Protein 7ZPF (pdb70)

Organism: Photobacterium damsela subsp. piscicida (NCBI:txid38294)

B-factor: mean 65.95, std 24.13, range [8.03, 152.13]

Radius of gyration: 42.44 Å; Cα contacts (8 Å, |Δi|>4): 3590; chains: 4; bounding box: 117×105×103 Å

Sequence (1810 aa):
NNDKPDASDDKYADYVVRLGSEHPLNHTQIIELSSAVSRAVLLSYPNIIDRYTAAATEYTVIDALFHSPTFRHIVSFGLHNQQENLGHIRYTNEYEINNNREDEFSLVSEVSYDDIKSSNAQQVPLVAFYEAREDRATGTPIVNMGVAPSLFSGRYSWWQEALIHEIVHHVTGSSDTHEENKQGPTEILAQMVAAELHWAIPTFKGYSDPARVEAIQERDFHSLLNMFQRHGSELGFLFTRLATIAKGKKASPDFGTLTSFCSEGISSFPKYPDHDDDFNGGGAFFLPSVECTFDVLNRIEPVDDSIKFEGGNLLIKNDFKNLNLRVAQLSFLNAKKGSGFYRKNWDSWKSWYQAYSPYGITFNDGSFSIGFSSRKHINDNTKDDNFVKLNYAGQMFFDKNKRPVALVITEPLNAGAGWSYIYKDGKWHYEAQDDWDQRLFKDSTLSLDPHAPQFINLEHHHHHKPDASDDKYADYVVRLGSEHPLNHTQIIELSSAVSRAVLLSYPNIIDRYTAAATEYTVIDALFHSPTFRHIVSFGLHNQQENLGHIRYTNEYEINNNREDEFSLVSEVSYDDIKSSNAQQVPLVAFYEAREDRATGTPIVNMGVAPSLFSGRYSWWQEALIHEIVHHVTGSSDTHEENKQGPTEILAQMVAAELHWAIPTFKGYSDPARVEAIQERDFHSLLNMFQRHGSELGFLFTRLATIAKGKKASPDFGTLTSFCSEGISSFPKYPDHDDDFNGGGAFFLVECTFDVLNRIEPVDDSIKFEGGNLLIKNDFKNLNLRVAQLSFLNAKKGSGFYRKNWDSWKSWYQASPYGITFNDGSFSIGFSSRKHINDNTKDDNFVKLNYAGQMFFDKNKRPVALVITEPWSYIYKDGKWHYEAQDDWDQRLFKDSTLSLDPHAPQFINLEHHHHHKPDASDDKYADYVVRLGSEHPLNHTQIIELSSAVSRAVLLSYPNIIDRYTAAATEYTVIDALFHSPTFRHIVSFGLHNQQENLGHIRYTNEYEINNNREDEFSLVSEVSYDDIKSSNAQQVPLVAFYEAREDRATGTPIVNMGVAPSLFSGRYSWWQEALIHEIVHHVTGSSDTHEENKQGPTEILAQMVAAELHWAIPTFKGYSDPARVEAIQERDFHSLLNMFQRHGSELGFLFTRLATIAKGKKASPDFGTLTSFCSEGISSFPKYPDHDFNGGGAFFLVECTFDVLNRIEPVDDSIKFEGGNLLIKNDFKNLNLRVAQLSFLNAKKGSGFYRKNWDSWKSWPYGITFNDGSFSIGFSSRKHINDNTKDDNFVKLNAGQMFFDKNKRPVALVITEGWSYIYKDGKWHYEAQDDWDQRLFKDSTLSLDPHAPQFINLEHHHHHDKPDASDDKYADYVVRLGSEHPLNHTQIIELSSAVSRAVLLSYPNIIDRYTAAATEYTVIDALFHSPTFRHIVSFGLHNQQENLGHIRYTNEYEINNNREDEFSLVSEVSYDDIKSSNAQQVPLVAFYEAREDRATGTPIVNMGVAPSLFSGRYSWWQEALIHEIVHHVTGSSDTHEENKQGPTEILAQMVAAELHWAIPTFKGYSDPARVEAIQERDFHSLLNMFQRHGSELGFLFTRLATIAKGKKASPDFGTLTSFCSEGISSFPKYPDHDDDFNGGGAFFLECTFDVLNRIEPVDDSIKFEGGNLLIKNDFKNLNLRVAQLSFLNAKKGSGFYRKNWDSWKSWYQASPYGITFNDGSFSIGFSSRKHINDNTKDDNFVKLAGQMFFDKNKRPVALVITEPSYIYKDGKWHYEAQDDWDQRLFKDSTLSLDPHAPQFINLEHHHHH

InterPro domains:
  IPR025208 NFkB-p65-degrading zinc protease [PF13678] (22-270)

Secondary structure (DSSP, 8-state):
------TT-TTHHHHHHHHHTTS---HHHHHHHHHHHHHHHHTTGGGSS-HHHHHHHHHHHHHHHHH-HHHHHHHHHHHHTTS--GGG-EEE--EEE-GGGTTT-SSGGG--HHHHHT--TTT-SEEE--EEEE-TTT--EEEE-PPPPPTTSS-HHHHHHHHHHHHHHHHT------STT---HHHHHHHHHHHHTT------SSTT-HHHHHHHHHHHHHHHHHHHHHTSS-HHHHHHHHHHHHTT----TT-TT--THHHH-GGGSPPPPP--TT-----SSEE---EE-S--SGGG-B--TTEE-TTSPBPBHHHHHHTT-HHHHHHHHHHHHTTEEEE-S-SSHHHHHH----EEEE-TTS-EEEEE-HHHH--TTTTTSHHHH----EEEEE-TTS-EEEEEEE-SS----EEEEEEETTEEEE--STTHHHHHSTT--S-S-TTSPEE-SSGGGGT-/---TTSTTHHHHHHHHHTTS---HHHHHHHHHHHHHHHHTTGGG-S-HHHHHHHHHHHHHHHHH-HHHHHHHHHHHHTTS--GGG-EEE--EEE-GGGTTT-SSGGG--HHHHHT--TTT-SEEE--EEEE-TTT--EEEE-PPPPPTTSS-HHHHHHHHHHHHHHHHH------STT---HHHHHHHHHHHHHT------SSTT-HHHHHHHHHHHHHHHHHHHHTTSS-HHHHHHHHHHHHTT----TT-TT--THHHH-GGGSPPPPP--TT-----SSB---B----SGGG-B--TTEE-TTSPBPBHHHHHHTT-HHHHHHHHHHHHTTEEEE-S-SSHHHHHH---EEEE-TTS-EEEE--HHHHS-TTTTTSHHHH-----EEEE-TTS-EEEEE-----EEEEETTEEEEESSS-GGGTTSTT--S-S-TTSPEE-SSGGGGT-/---TTSTTHHHHHHHHHTTS---HHHHHHHHHHHHHHHHTTGGG-S-HHHHHHHHHHHHHHHHH-HHHHHHHHHHHHTTS--GGG-EEE--EEE-GGGTTT---TTT--HHHHHTS-TTT-SEEE--EEEE-TTT--EEEE------TTSS-HHHHHHHHHHHHHHHHH------STT---HHHHHHHHHHHHTT------SSTT-HHHHHHHHHHHHHHHHHHHHTTTT-HHHHHHHHHHHHTT----TT-TT--THHHH-GGGSPPPPP-------SSB---B----SGGG-B--TTEE-TTSPBPBHHHHHHTT-HHHHHHHHHHHHTTEEEE-S-SSTTT--EEEE-TTS-EEEE--HHHHS-TTTTTSTTTT----EEEE-TTS-EEEEEE---EEEEEETTEEEEE-SS-HHHHTSTT--S-S-TTSPEE-SSGGGGT-/-PPPTTSTHHHHHHHHHHHTS---HHHHHHHHHHHHHHHHTTGGGSS-HHHHHHHHHHHHHHHHH-HHHHHHHHHHHHTTS--GGG-EEE--EEE-SGGGTT-SSGGG--HHHHHT--TTT-SEEE--EEEE-TTT--EEEE--PPPPTTSS-HHHHHHHHHHHHHHHHH------STT---HHHHHHHHHHHHHT------SSTT-HHHHHHHHHHHHHHHHHHHHTTSS-HHHHHHHHHHHHTT----TT-TT--THHHH-STTSPPPPP--TT-----SSB--B-S--GGGG-B--TTEE-TTSPBPBHHHHHHTT-HHHHHHHHHHHHTTEEEE-S-SSHHHHHH---EEEE-TTS-EEEEE-HHHHS-SSSTTSGGG---EEEEE-TTS-EEEEEE----EEEETTEEEE-SSS--TTTTTTT--S-S-TTSPEE-SSGGGGT-

Structure (mmCIF, N/CA/C/O backbone):
data_7ZPF
#
_entry.id   7ZPF
#
_cell.length_a   72.129
_cell.length_b   193.85
_cell.length_c   91.616
_cell.angle_alpha   90
_cell.angle_beta   113.24
_cell.angle_gamma   90
#
_symmetry.space_group_name_H-M   'P 1 21 1'
#
loop_
_entity.id
_entity.type
_entity.pdbx_description
1 polymer Aip56
2 non-polymer 'ZINC ION'
3 non-polymer 'NICKEL (II) ION'
4 non-polymer GLYCEROL
5 water water
#
loop_
_atom_site.group_PDB
_atom_site.id
_atom_site.type_symbol
_atom_site.label_atom_id
_atom_site.label_alt_id
_atom_site.label_comp_id
_atom_site.label_asym_id
_atom_site.label_entity_id
_atom_site.label_seq_id
_atom_site.pdbx_PDB_ins_code
_atom_site.Cartn_x
_atom_site.Cartn_y
_atom_site.Cartn_z
_atom_site.occupancy
_atom_site.B_iso_or_equiv
_atom_site.auth_seq_id
_atom_site.auth_comp_id
_atom_site.auth_asym_id
_atom_site.auth_atom_id
_atom_site.pdbx_PDB_model_num
ATOM 1 N N . ASN A 1 17 ? -7.831 -32.648 -33.162 1 106.09 1 ASN A N 1
ATOM 2 C CA . ASN A 1 17 ? -9.048 -31.87 -32.919 1 106.63 1 ASN A CA 1
ATOM 3 C C . ASN A 1 17 ? -8.804 -30.412 -33.284 1 106.29 1 ASN A C 1
ATOM 4 O O . ASN A 1 17 ? -7.881 -29.809 -32.734 1 106.39 1 ASN A O 1
ATOM 9 N N . ASN A 1 18 ? -9.633 -29.84 -34.197 1 105.62 2 ASN A N 1
ATOM 10 C CA . ASN A 1 18 ? -9.481 -28.432 -34.568 1 105.15 2 ASN A CA 1
ATOM 11 C C . ASN A 1 18 ? -10.69 -27.78 -35.298 1 104.76 2 ASN A C 1
ATOM 12 O O . ASN A 1 18 ? -10.489 -26.895 -36.144 1 105.13 2 ASN A O 1
ATOM 17 N N . ASP A 1 19 ? -11.935 -28.132 -34.919 1 103.67 3 ASP A N 1
ATOM 18 C CA . ASP A 1 19 ? -13.11 -27.438 -35.469 1 103.29 3 ASP A CA 1
ATOM 19 C C . ASP A 1 19 ? -13.076 -26.01 -34.873 1 102.05 3 ASP A C 1
ATOM 20 O O . ASP A 1 19 ? -12.873 -25.868 -33.669 1 102.17 3 ASP A O 1
ATOM 25 N N . LYS A 1 20 ? -13.194 -24.973 -35.714 1 100.57 4 LYS A N 1
ATOM 26 C CA . LYS A 1 20 ? -13.218 -23.599 -35.231 1 99.45 4 LYS A CA 1
ATOM 27 C C . LYS A 1 20 ? -14.603 -23.417 -34.654 1 98.57 4 LYS A C 1
ATOM 28 O O . LYS A 1 20 ? -15.576 -23.417 -35.411 1 99.24 4 LYS A O 1
ATOM 34 N N . PRO A 1 21 ? -14.749 -23.421 -33.315 1 97.05 5 PRO A N 1
ATOM 35 C CA . PRO A 1 21 ? -16.091 -23.241 -32.741 1 95.89 5 PRO A CA 1
ATOM 36 C C . PRO A 1 21 ? -16.632 -21.858 -33.065 1 94.3 5 PRO A C 1
ATOM 37 O O . PRO A 1 21 ? -15.893 -20.959 -33.502 1 94.07 5 PRO A O 1
ATOM 41 N N . ASP A 1 22 ? -17.939 -21.691 -32.877 1 92.88 6 ASP A N 1
ATOM 42 C CA . ASP A 1 22 ? -18.57 -20.408 -33.137 1 92.07 6 ASP A CA 1
ATOM 43 C C . ASP A 1 22 ? -18.069 -19.388 -32.116 1 90.63 6 ASP A C 1
ATOM 44 O O . ASP A 1 22 ? -17.787 -19.747 -30.964 1 90.88 6 ASP A O 1
ATOM 49 N N . ALA A 1 23 ? -17.92 -18.125 -32.55 1 88.87 7 ALA A N 1
ATOM 50 C CA . ALA A 1 23 ? -17.447 -17.016 -31.723 1 87.52 7 ALA A CA 1
ATOM 51 C C . ALA A 1 23 ? -18.215 -16.858 -30.413 1 86.59 7 ALA A C 1
ATOM 52 O O . ALA A 1 23 ? -17.7 -16.275 -29.475 1 86.25 7 ALA A O 1
ATOM 54 N N . SER A 1 24 ? -19.434 -17.377 -30.34 1 86.2 8 SER A N 1
ATOM 55 C CA . SER A 1 24 ? -20.253 -17.283 -29.143 1 86.14 8 SER A CA 1
ATOM 56 C C . SER A 1 24 ? -20.183 -18.504 -28.214 1 85.6 8 SER A C 1
ATOM 57 O O . SER A 1 24 ? -20.78 -18.482 -27.147 1 85.58 8 SER A O 1
ATOM 60 N N . ASP A 1 25 ? -19.461 -19.553 -28.611 1 85.25 9 ASP A N 1
ATOM 61 C CA . ASP A 1 25 ? -19.322 -20.799 -27.862 1 85.69 9 ASP A CA 1
ATOM 62 C C . ASP A 1 25 ? -18.233 -20.681 -26.812 1 84.74 9 ASP A C 1
ATOM 63 O O . ASP A 1 25 ? -17.136 -20.248 -27.131 1 84.85 9 ASP A O 1
ATOM 68 N N . ASP A 1 26 ? -18.512 -21.122 -25.578 1 83.84 10 ASP A N 1
ATOM 69 C CA . ASP A 1 26 ? -17.547 -21.099 -24.474 1 83.56 10 ASP A CA 1
ATOM 70 C C . ASP A 1 26 ? -16.267 -21.88 -24.81 1 83.08 10 ASP A C 1
ATOM 71 O O . ASP A 1 26 ? -15.176 -21.527 -24.356 1 83.27 10 ASP A O 1
ATOM 76 N N . LYS A 1 27 ? -16.397 -22.939 -25.622 1 82.28 11 LYS A N 1
ATOM 77 C CA . LYS A 1 27 ? -15.256 -23.745 -26.059 1 81.47 11 LYS A CA 1
ATOM 78 C C . LYS A 1 27 ? -14.323 -23.004 -27.029 1 79.71 11 LYS A C 1
ATOM 79 O O . LYS A 1 27 ? -13.243 -23.512 -27.316 1 80.23 11 LYS A O 1
ATOM 85 N N . TYR A 1 28 ? -14.724 -21.811 -27.525 1 77.73 12 TYR A N 1
ATOM 86 C CA . TYR A 1 28 ? -13.891 -20.95 -28.377 1 76.39 12 TYR A CA 1
ATOM 87 C C . TYR A 1 28 ? -12.732 -20.353 -27.553 1 75.09 12 TYR A C 1
ATOM 88 O O . TYR A 1 28 ? -11.699 -20.045 -28.117 1 74.83 12 TYR A O 1
ATOM 97 N N . ALA A 1 29 ? -12.88 -20.24 -26.22 1 74.44 13 ALA A N 1
ATOM 98 C CA . ALA A 1 29 ? -11.83 -19.764 -25.341 1 74.49 13 ALA A CA 1
ATOM 99 C C . ALA A 1 29 ? -10.681 -20.761 -25.367 1 74.84 13 ALA A C 1
ATOM 100 O O . ALA A 1 29 ? -9.535 -20.341 -25.492 1 75.37 13 ALA A O 1
ATOM 102 N N . ASP A 1 30 ? -10.986 -22.081 -25.324 1 74.49 14 ASP A N 1
ATOM 103 C CA . ASP A 1 30 ? -9.999 -23.165 -25.404 1 74.37 14 ASP A CA 1
ATOM 104 C C . ASP A 1 30 ? -9.322 -23.144 -26.777 1 73.75 14 ASP A C 1
ATOM 105 O O . ASP A 1 30 ? -8.121 -23.394 -26.886 1 74.37 14 ASP A O 1
ATOM 110 N N . TYR A 1 31 ? -10.095 -22.84 -27.826 1 72.49 15 TYR A N 1
ATOM 111 C CA . TYR A 1 31 ? -9.613 -22.737 -29.197 1 71.86 15 TYR A CA 1
ATOM 112 C C . TYR A 1 31 ? -8.56 -21.61 -29.348 1 69.63 15 TYR A C 1
ATOM 113 O O . TYR A 1 31 ? -7.665 -21.723 -30.172 1 69.6 15 TYR A O 1
ATOM 122 N N . VAL A 1 32 ? -8.661 -20.543 -28.535 1 67.7 16 VAL A N 1
ATOM 123 C CA . VAL A 1 32 ? -7.756 -19.391 -28.546 1 66.03 16 VAL A CA 1
ATOM 124 C C . VAL A 1 32 ? -6.459 -19.672 -27.773 1 65.17 16 VAL A C 1
ATOM 125 O O . VAL A 1 32 ? -5.372 -19.315 -28.24 1 64.91 16 VAL A O 1
ATOM 129 N N . VAL A 1 33 ? -6.573 -20.313 -26.604 1 64.55 17 VAL A N 1
ATOM 130 C CA . VAL A 1 33 ? -5.405 -20.636 -25.802 1 64.71 17 VAL A CA 1
ATOM 131 C C . VAL A 1 33 ? -4.61 -21.75 -26.452 1 66.47 17 VAL A C 1
ATOM 132 O O . VAL A 1 33 ? -3.378 -21.64 -26.548 1 67.21 17 VAL A O 1
ATOM 136 N N . ARG A 1 34 ? -5.302 -22.779 -26.994 1 66.72 18 ARG A N 1
ATOM 137 C CA . ARG A 1 34 ? -4.63 -23.895 -27.691 1 67.1 18 ARG A CA 1
ATOM 138 C C . ARG A 1 34 ? -3.858 -23.456 -28.975 1 67 18 ARG A C 1
ATOM 139 O O . ARG A 1 34 ? -2.788 -23.988 -29.228 1 67.4 18 ARG A O 1
ATOM 147 N N . LEU A 1 35 ? -4.348 -22.463 -29.738 1 66.76 19 LEU A N 1
ATOM 148 C CA . LEU A 1 35 ? -3.644 -21.99 -30.944 1 67.34 19 LEU A CA 1
ATOM 149 C C . LEU A 1 35 ? -2.641 -20.877 -30.687 1 67.87 19 LEU A C 1
ATOM 150 O O . LEU A 1 35 ? -1.714 -20.703 -31.468 1 68.31 19 LEU A O 1
ATOM 155 N N . GLY A 1 36 ? -2.879 -20.084 -29.651 1 67.86 20 GLY A N 1
ATOM 156 C CA . GLY A 1 36 ? -1.982 -19.005 -29.266 1 68.36 20 GLY A CA 1
ATOM 157 C C . GLY A 1 36 ? -0.706 -19.523 -28.623 1 69.03 20 GLY A C 1
ATOM 158 O O . GLY A 1 36 ? 0.339 -18.856 -28.653 1 69.22 20 GLY A O 1
ATOM 159 N N . SER A 1 37 ? -0.785 -20.721 -28.015 1 69.05 21 SER A N 1
ATOM 160 C CA . SER A 1 37 ? 0.367 -21.393 -27.405 1 69.4 21 SER A CA 1
ATOM 161 C C . SER A 1 37 ? 1.311 -22 -28.435 1 68.18 21 SER A C 1
ATOM 162 O O . SER A 1 37 ? 2.489 -22.171 -28.139 1 68.6 21 SER A O 1
ATOM 165 N N . GLU A 1 38 ? 0.814 -22.274 -29.653 1 66.8 22 GLU A N 1
ATOM 166 C CA . GLU A 1 38 ? 1.591 -22.803 -30.778 1 66.28 22 GLU A CA 1
ATOM 167 C C . GLU A 1 38 ? 2.731 -21.852 -31.202 1 65.25 22 GLU A C 1
ATOM 168 O O . GLU A 1 38 ? 3.743 -22.295 -31.752 1 65.74 22 GLU A O 1
ATOM 174 N N . HIS A 1 39 ? 2.55 -20.55 -30.979 1 63.46 23 HIS A N 1
ATOM 175 C CA . HIS A 1 39 ? 3.549 -19.565 -31.328 1 62.21 23 HIS A CA 1
ATOM 176 C C . HIS A 1 39 ? 3.797 -18.673 -30.138 1 60.07 23 HIS A C 1
ATOM 177 O O . HIS A 1 39 ? 3.228 -17.587 -30.045 1 59.79 23 HIS A O 1
ATOM 184 N N . PRO A 1 40 ? 4.647 -19.13 -29.206 1 58.46 24 PRO A N 1
ATOM 185 C CA . PRO A 1 40 ? 4.963 -18.311 -28.035 1 56.87 24 PRO A CA 1
ATOM 186 C C . PRO A 1 40 ? 5.597 -16.985 -28.417 1 53.86 24 PRO A C 1
ATOM 187 O O . PRO A 1 40 ? 6.362 -16.929 -29.383 1 54.4 24 PRO A O 1
ATOM 191 N N . LEU A 1 41 ? 5.259 -15.919 -27.684 1 50.45 25 LEU A N 1
ATOM 192 C CA . LEU A 1 41 ? 5.833 -14.619 -27.974 1 47.8 25 LEU A CA 1
ATOM 193 C C . LEU A 1 41 ? 7.205 -14.553 -27.32 1 46.39 25 LEU A C 1
ATOM 194 O O . LEU A 1 41 ? 7.322 -14.757 -26.107 1 47.05 25 LEU A O 1
ATOM 199 N N . ASN A 1 42 ? 8.252 -14.336 -28.125 1 44.25 26 ASN A N 1
ATOM 200 C CA . ASN A 1 42 ? 9.615 -14.247 -27.6 1 42.72 26 ASN A CA 1
ATOM 201 C C . ASN A 1 42 ? 9.836 -12.893 -26.85 1 41.16 26 ASN A C 1
ATOM 202 O O . ASN A 1 42 ? 8.915 -12.056 -26.804 1 40.86 26 ASN A O 1
ATOM 207 N N . HIS A 1 43 ? 11.031 -12.68 -26.255 1 39.41 27 HIS A N 1
ATOM 208 C CA . HIS A 1 43 ? 11.29 -11.444 -25.532 1 38.6 27 HIS A CA 1
ATOM 209 C C . HIS A 1 43 ? 11.186 -10.235 -26.442 1 38.02 27 HIS A C 1
ATOM 210 O O . HIS A 1 43 ? 10.573 -9.244 -26.08 1 38.19 27 HIS A O 1
ATOM 217 N N . THR A 1 44 ? 11.704 -10.344 -27.663 1 37.51 28 THR A N 1
ATOM 218 C CA . THR A 1 44 ? 11.651 -9.26 -28.631 1 37.43 28 THR A CA 1
ATOM 219 C C . THR A 1 44 ? 10.22 -8.88 -28.951 1 37.6 28 THR A C 1
ATOM 220 O O . THR A 1 44 ? 9.918 -7.704 -28.986 1 38.14 28 THR A O 1
ATOM 224 N N . GLN A 1 45 ? 9.325 -9.863 -29.085 1 37.37 29 GLN A N 1
ATOM 225 C CA . GLN A 1 45 ? 7.907 -9.637 -29.343 1 37.11 29 GLN A CA 1
ATOM 226 C C . GLN A 1 45 ? 7.202 -8.972 -28.161 1 37.52 29 GLN A C 1
ATOM 227 O O . GLN A 1 45 ? 6.4 -8.072 -28.383 1 37.85 29 GLN A O 1
ATOM 233 N N . ILE A 1 46 ? 7.49 -9.378 -26.909 1 37.26 30 ILE A N 1
ATOM 234 C CA . ILE A 1 46 ? 6.885 -8.723 -25.736 1 36.79 30 ILE A CA 1
ATOM 235 C C . ILE A 1 46 ? 7.381 -7.271 -25.671 1 36.17 30 ILE A C 1
ATOM 236 O O . ILE A 1 46 ? 6.565 -6.373 -25.545 1 36.22 30 ILE A O 1
ATOM 241 N N . ILE A 1 47 ? 8.698 -7.03 -25.877 1 35.39 31 ILE A N 1
ATOM 242 C CA . ILE A 1 47 ? 9.247 -5.672 -25.929 1 34.6 31 ILE A CA 1
ATOM 243 C C . ILE A 1 47 ? 8.614 -4.831 -27.085 1 34.43 31 ILE A C 1
ATOM 244 O O . ILE A 1 47 ? 8.262 -3.671 -26.864 1 35.23 31 ILE A O 1
ATOM 249 N N . GLU A 1 48 ? 8.393 -5.423 -28.275 1 33.32 32 GLU A N 1
ATOM 250 C CA . GLU A 1 48 ? 7.767 -4.719 -29.395 1 32.96 32 GLU A CA 1
ATOM 251 C C . GLU A 1 48 ? 6.358 -4.319 -29.028 1 33.24 32 GLU A C 1
ATOM 252 O O . GLU A 1 48 ? 6.011 -3.149 -29.185 1 33.24 32 GLU A O 1
ATOM 258 N N . LEU A 1 49 ? 5.558 -5.298 -28.509 1 33.52 33 LEU A N 1
ATOM 259 C CA . LEU A 1 49 ? 4.152 -5.162 -28.115 1 33.45 33 LEU A CA 1
ATOM 260 C C . LEU A 1 49 ? 3.962 -4.17 -26.987 1 33.83 33 LEU A C 1
ATOM 261 O O . LEU A 1 49 ? 3.028 -3.391 -27.041 1 33.99 33 LEU A O 1
ATOM 266 N N . SER A 1 50 ? 4.875 -4.13 -26.018 1 34.25 34 SER A N 1
ATOM 267 C CA . SER A 1 50 ? 4.775 -3.183 -24.914 1 35.31 34 SER A CA 1
ATOM 268 C C . SER A 1 50 ? 5.014 -1.755 -25.427 1 36.35 34 SER A C 1
ATOM 269 O O . SER A 1 50 ? 4.285 -0.833 -25.06 1 36.73 34 SER A O 1
ATOM 272 N N . SER A 1 51 ? 5.975 -1.592 -26.333 1 36.3 35 SER A N 1
ATOM 273 C CA . SER A 1 51 ? 6.244 -0.305 -26.937 1 36.79 35 SER A CA 1
ATOM 274 C C . SER A 1 51 ? 5.132 0.137 -27.898 1 36.71 35 SER A C 1
ATOM 275 O O . SER A 1 51 ? 4.933 1.338 -28.1 1 36.83 35 SER A O 1
ATOM 278 N N . ALA A 1 52 ? 4.407 -0.823 -28.492 1 36.05 36 ALA A N 1
ATOM 279 C CA . ALA A 1 52 ? 3.314 -0.519 -29.412 1 35.22 36 ALA A CA 1
ATOM 280 C C . ALA A 1 52 ? 2.106 -0.056 -28.63 1 33.9 36 ALA A C 1
ATOM 281 O O . ALA A 1 52 ? 1.427 0.852 -29.093 1 34 36 ALA A O 1
ATOM 283 N N . VAL A 1 53 ? 1.837 -0.686 -27.455 1 32.53 37 VAL A N 1
ATOM 284 C CA . VAL A 1 53 ? 0.76 -0.359 -26.517 1 31.73 37 VAL A CA 1
ATOM 285 C C . VAL A 1 53 ? 0.989 1.037 -25.944 1 31.84 37 VAL A C 1
ATOM 286 O O . VAL A 1 53 ? 0.097 1.86 -26.025 1 32.76 37 VAL A O 1
ATOM 290 N N . SER A 1 54 ? 2.191 1.332 -25.423 1 30.94 38 SER A N 1
ATOM 291 C CA . SER A 1 54 ? 2.56 2.661 -24.916 1 30.29 38 SER A CA 1
ATOM 292 C C . SER A 1 54 ? 2.282 3.766 -25.93 1 29.71 38 SER A C 1
ATOM 293 O O . SER A 1 54 ? 1.838 4.843 -25.552 1 29.86 38 SER A O 1
ATOM 296 N N . ARG A 1 55 ? 2.529 3.486 -27.214 1 29.32 39 ARG A N 1
ATOM 297 C CA . ARG A 1 55 ? 2.321 4.423 -28.305 1 29.72 39 ARG A CA 1
ATOM 298 C C . ARG A 1 55 ? 0.838 4.556 -28.629 1 30.08 39 ARG A C 1
ATOM 299 O O . ARG A 1 55 ? 0.361 5.661 -28.86 1 29.89 39 ARG A O 1
ATOM 307 N N . ALA A 1 56 ? 0.103 3.43 -28.655 1 29.93 40 ALA A N 1
ATOM 308 C CA . ALA A 1 56 ? -1.324 3.438 -28.943 1 29.61 40 ALA A CA 1
ATOM 309 C C . ALA A 1 56 ? -2.085 4.181 -27.852 1 30.41 40 ALA A C 1
ATOM 310 O O . ALA A 1 56 ? -2.996 4.934 -28.173 1 31.9 40 ALA A O 1
ATOM 312 N N . VAL A 1 57 ? -1.705 4.013 -26.575 1 29.06 41 VAL A N 1
ATOM 313 C CA . VAL A 1 57 ? -2.341 4.729 -25.492 1 28.48 41 VAL A CA 1
ATOM 314 C C . VAL A 1 57 ? -1.996 6.206 -25.581 1 29.63 41 VAL A C 1
ATOM 315 O O . VAL A 1 57 ? -2.891 7.035 -25.516 1 30.46 41 VAL A O 1
ATOM 319 N N . LEU A 1 58 ? -0.739 6.546 -25.872 1 30.12 42 LEU A N 1
ATOM 320 C CA . LEU A 1 58 ? -0.341 7.949 -26.045 1 30.73 42 LEU A CA 1
ATOM 321 C C . LEU A 1 58 ? -1.096 8.604 -27.185 1 30.15 42 LEU A C 1
ATOM 322 O O . LEU A 1 58 ? -1.629 9.693 -27.012 1 30.39 42 LEU A O 1
ATOM 327 N N . LEU A 1 59 ? -1.209 7.921 -28.329 1 28.93 43 LEU A N 1
ATOM 328 C CA . LEU A 1 59 ? -1.96 8.449 -29.462 1 27.88 43 LEU A CA 1
ATOM 329 C C . LEU A 1 59 ? -3.473 8.509 -29.228 1 27.64 43 LEU A C 1
ATOM 330 O O . LEU A 1 59 ? -4.2 9.078 -30.036 1 27.87 43 LEU A O 1
ATOM 335 N N . SER A 1 60 ? -3.943 7.939 -28.111 1 27.43 44 SER A N 1
ATOM 336 C CA . SER A 1 60 ? -5.334 7.948 -27.674 1 26.99 44 SER A CA 1
ATOM 337 C C . SER A 1 60 ? -5.606 9.058 -26.648 1 26.43 44 SER A C 1
ATOM 338 O O . SER A 1 60 ? -6.757 9.317 -26.374 1 27.01 44 SER A O 1
ATOM 341 N N . TYR A 1 61 ? -4.585 9.748 -26.11 1 25.67 45 TYR A N 1
ATOM 342 C CA . TYR A 1 61 ? -4.793 10.844 -25.169 1 25.67 45 TYR A CA 1
ATOM 343 C C . TYR A 1 61 ? -5.889 11.846 -25.604 1 27.84 45 TYR A C 1
ATOM 344 O O . TYR A 1 61 ? -6.737 12.141 -24.768 1 28.7 45 TYR A O 1
ATOM 353 N N . PRO A 1 62 ? -6.009 12.274 -26.898 1 28.83 46 PRO A N 1
ATOM 354 C CA . PRO A 1 62 ? -7.119 13.186 -27.258 1 29.37 46 PRO A CA 1
ATOM 355 C C . PRO A 1 62 ? -8.527 12.641 -26.983 1 29.9 46 PRO A C 1
ATOM 356 O O . PRO A 1 62 ? -9.479 13.413 -26.919 1 30.26 46 PRO A O 1
ATOM 360 N N . ASN A 1 63 ? -8.673 11.322 -26.829 1 29.81 47 ASN A N 1
ATOM 361 C CA . ASN A 1 63 ? -9.979 10.689 -26.557 1 29.83 47 ASN A CA 1
ATOM 362 C C . ASN A 1 63 ? -10.136 10.139 -25.125 1 30.38 47 ASN A C 1
ATOM 363 O O . ASN A 1 63 ? -11.208 9.649 -24.778 1 30.07 47 ASN A O 1
ATOM 368 N N . ILE A 1 64 ? -9.078 10.204 -24.309 1 30.62 48 ILE A N 1
ATOM 369 C CA . ILE A 1 64 ? -9.104 9.779 -22.911 1 31.03 48 ILE A CA 1
ATOM 370 C C . ILE A 1 64 ? -9.452 11.025 -22.044 1 31.41 48 ILE A C 1
ATOM 371 O O . ILE A 1 64 ? -8.991 12.134 -22.343 1 31.61 48 ILE A O 1
ATOM 376 N N . ILE A 1 65 ? -10.295 10.85 -21.016 1 31.17 49 ILE A N 1
ATOM 377 C CA . ILE A 1 65 ? -10.717 11.964 -20.194 1 31.69 49 ILE A CA 1
ATOM 378 C C . ILE A 1 65 ? -9.593 12.512 -19.334 1 32.55 49 ILE A C 1
ATOM 379 O O . ILE A 1 65 ? -9.393 13.733 -19.335 1 32.84 49 ILE A O 1
ATOM 384 N N . ASP A 1 66 ? -8.829 11.65 -18.638 1 32.72 50 ASP A N 1
ATOM 385 C CA . ASP A 1 66 ? -7.747 12.181 -17.808 1 33.05 50 ASP A CA 1
ATOM 386 C C . ASP A 1 66 ? -6.488 11.314 -17.728 1 33.05 50 ASP A C 1
ATOM 387 O O . ASP A 1 66 ? -6.526 10.14 -18.08 1 33.09 50 ASP A O 1
ATOM 392 N N . ARG A 1 67 ? -5.37 11.908 -17.239 1 32.68 51 ARG A N 1
ATOM 393 C CA . ARG A 1 67 ? -4.091 11.245 -17.03 1 32.54 51 ARG A CA 1
ATOM 394 C C . ARG A 1 67 ? -4.262 9.975 -16.197 1 33.21 51 ARG A C 1
ATOM 395 O O . ARG A 1 67 ? -3.578 8.994 -16.446 1 34.32 51 ARG A O 1
ATOM 403 N N . TYR A 1 68 ? -5.202 9.97 -15.254 1 32.63 52 TYR A N 1
ATOM 404 C CA . TYR A 1 68 ? -5.481 8.793 -14.449 1 32.94 52 TYR A CA 1
ATOM 405 C C . TYR A 1 68 ? -5.945 7.621 -15.313 1 32.91 52 TYR A C 1
ATOM 406 O O . TYR A 1 68 ? -5.338 6.566 -15.25 1 33.38 52 TYR A O 1
ATOM 415 N N . THR A 1 69 ? -7.004 7.797 -16.122 1 32.21 53 THR A N 1
ATOM 416 C CA . THR A 1 69 ? -7.522 6.75 -17.008 1 31.53 53 THR A CA 1
ATOM 417 C C . THR A 1 69 ? -6.505 6.372 -18.093 1 30.04 53 THR A C 1
ATOM 418 O O . THR A 1 69 ? -6.452 5.208 -18.481 1 29.45 53 THR A O 1
ATOM 422 N N . ALA A 1 70 ? -5.663 7.34 -18.55 1 29.25 54 ALA A N 1
ATOM 423 C CA . ALA A 1 70 ? -4.631 7.115 -19.58 1 28.41 54 ALA A CA 1
ATOM 424 C C . ALA A 1 70 ? -3.543 6.206 -19.05 1 27.66 54 ALA A C 1
ATOM 425 O O . ALA A 1 70 ? -3.139 5.289 -19.749 1 27.26 54 ALA A O 1
ATOM 427 N N . ALA A 1 71 ? -3.123 6.417 -17.789 1 27.42 55 ALA A N 1
ATOM 428 C CA . ALA A 1 71 ? -2.118 5.601 -17.113 1 27.83 55 ALA A CA 1
ATOM 429 C C . ALA A 1 71 ? -2.702 4.241 -16.711 1 28.62 55 ALA A C 1
ATOM 430 O O . ALA A 1 71 ? -2.056 3.216 -16.864 1 28.76 55 ALA A O 1
ATOM 432 N N . ALA A 1 72 ? -3.947 4.216 -16.247 1 29.27 56 ALA A N 1
ATOM 433 C CA . ALA A 1 72 ? -4.614 2.964 -15.881 1 29.32 56 ALA A CA 1
ATOM 434 C C . ALA A 1 72 ? -4.731 2.05 -17.105 1 29.88 56 ALA A C 1
ATOM 435 O O . ALA A 1 72 ? -4.437 0.872 -16.985 1 30.57 56 ALA A O 1
ATOM 437 N N . THR A 1 73 ? -5.062 2.612 -18.302 1 29.03 57 THR A N 1
ATOM 438 C CA . THR A 1 73 ? -5.183 1.859 -19.556 1 27.57 57 THR A CA 1
ATOM 439 C C . THR A 1 73 ? -3.851 1.27 -19.974 1 28.61 57 THR A C 1
ATOM 440 O O . THR A 1 73 ? -3.805 0.105 -20.352 1 29.57 57 THR A O 1
ATOM 444 N N . GLU A 1 74 ? -2.763 2.064 -19.918 1 28.15 58 GLU A N 1
ATOM 445 C CA . GLU A 1 74 ? -1.483 1.597 -20.371 1 28.32 58 GLU A CA 1
ATOM 446 C C . GLU A 1 74 ? -0.898 0.538 -19.478 1 29.48 58 GLU A C 1
ATOM 447 O O . GLU A 1 74 ? -0.542 -0.539 -19.972 1 29.91 58 GLU A O 1
ATOM 453 N N . TYR A 1 75 ? -0.831 0.804 -18.164 1 29.71 59 TYR A N 1
ATOM 454 C CA . TYR A 1 75 ? -0.236 -0.137 -17.228 1 30.72 59 TYR A CA 1
ATOM 455 C C . TYR A 1 75 ? -1.032 -1.425 -17.106 1 31.8 59 TYR A C 1
ATOM 456 O O . TYR A 1 75 ? -0.418 -2.452 -16.862 1 32.44 59 TYR A O 1
ATOM 465 N N . THR A 1 76 ? -2.376 -1.396 -17.319 1 31.75 60 THR A N 1
ATOM 466 C CA . THR A 1 76 ? -3.241 -2.583 -17.274 1 32.1 60 THR A CA 1
ATOM 467 C C . THR A 1 76 ? -2.892 -3.516 -18.409 1 32.31 60 THR A C 1
ATOM 468 O O . THR A 1 76 ? -2.795 -4.72 -18.186 1 33.29 60 THR A O 1
ATOM 472 N N . VAL A 1 77 ? -2.681 -2.97 -19.625 1 31.44 61 VAL A N 1
ATOM 473 C CA . VAL A 1 77 ? -2.374 -3.79 -20.786 1 31.8 61 VAL A CA 1
ATOM 474 C C . VAL A 1 77 ? -0.932 -4.319 -20.717 1 33.17 61 VAL A C 1
ATOM 475 O O . VAL A 1 77 ? -0.683 -5.48 -21.037 1 33.54 61 VAL A O 1
ATOM 479 N N . ILE A 1 78 ? 0.005 -3.486 -20.243 1 33.45 62 ILE A N 1
ATOM 480 C CA . ILE A 1 78 ? 1.397 -3.897 -20.115 1 33.93 62 ILE A CA 1
ATOM 481 C C . ILE A 1 78 ? 1.575 -4.937 -19.003 1 35.19 62 ILE A C 1
ATOM 482 O O . ILE A 1 78 ? 2.339 -5.875 -19.183 1 35.66 62 ILE A O 1
ATOM 487 N N . ASP A 1 79 ? 0.818 -4.828 -17.887 1 35.86 63 ASP A N 1
ATOM 488 C CA . ASP A 1 79 ? 0.894 -5.781 -16.778 1 36.4 63 ASP A CA 1
ATOM 489 C C . ASP A 1 79 ? 0.44 -7.143 -17.29 1 36.86 63 ASP A C 1
ATOM 490 O O . ASP A 1 79 ? 1.15 -8.121 -17.094 1 37.78 63 ASP A O 1
ATOM 495 N N . ALA A 1 80 ? -0.677 -7.191 -18.023 1 36.05 64 ALA A N 1
ATOM 496 C CA . ALA A 1 80 ? -1.188 -8.429 -18.593 1 36.24 64 ALA A CA 1
ATOM 497 C C . ALA A 1 80 ? -0.188 -9.049 -19.57 1 37.94 64 ALA A C 1
ATOM 498 O O . ALA A 1 80 ? 0.052 -10.247 -19.514 1 38.77 64 ALA A O 1
ATOM 500 N N . LEU A 1 81 ? 0.439 -8.229 -20.426 1 38.47 65 LEU A N 1
ATOM 501 C CA . LEU A 1 81 ? 1.424 -8.655 -21.407 1 39.29 65 LEU A CA 1
ATOM 502 C C . LEU A 1 81 ? 2.618 -9.282 -20.716 1 40.6 65 LEU A C 1
ATOM 503 O O . LEU A 1 81 ? 3.078 -10.33 -21.132 1 41.58 65 LEU A O 1
ATOM 508 N N . PHE A 1 82 ? 3.109 -8.671 -19.642 1 40.9 66 PHE A N 1
ATOM 509 C CA . PHE A 1 82 ? 4.272 -9.17 -18.917 1 41.72 66 PHE A CA 1
ATOM 510 C C . PHE A 1 82 ? 3.985 -10.377 -18.022 1 42.61 66 PHE A C 1
ATOM 511 O O . PHE A 1 82 ? 4.797 -11.304 -17.995 1 42.88 66 PHE A O 1
ATOM 519 N N . HIS A 1 83 ? 2.877 -10.348 -17.235 1 42.45 67 HIS A N 1
ATOM 520 C CA . HIS A 1 83 ? 2.628 -11.371 -16.226 1 42.77 67 HIS A CA 1
ATOM 521 C C . HIS A 1 83 ? 1.419 -12.297 -16.421 1 43.25 67 HIS A C 1
ATOM 522 O O . HIS A 1 83 ? 1.094 -13.059 -15.494 1 43.17 67 HIS A O 1
ATOM 529 N N . SER A 1 84 ? 0.766 -12.268 -17.586 1 43.56 68 SER A N 1
ATOM 530 C CA . SER A 1 84 ? -0.363 -13.17 -17.82 1 44.45 68 SER A CA 1
ATOM 531 C C . SER A 1 84 ? -0.073 -14.033 -19.035 1 46.3 68 SER A C 1
ATOM 532 O O . SER A 1 84 ? -0.189 -13.557 -20.17 1 47.03 68 SER A O 1
ATOM 535 N N . PRO A 1 85 ? 0.302 -15.318 -18.798 1 46.53 69 PRO A N 1
ATOM 536 C CA . PRO A 1 85 ? 0.582 -16.232 -19.919 1 46.8 69 PRO A CA 1
ATOM 537 C C . PRO A 1 85 ? -0.612 -16.396 -20.853 1 47.11 69 PRO A C 1
ATOM 538 O O . PRO A 1 85 ? -0.427 -16.457 -22.074 1 48.18 69 PRO A O 1
ATOM 542 N N . THR A 1 86 ? -1.818 -16.413 -20.301 1 46.35 70 THR A N 1
ATOM 543 C CA . THR A 1 86 ? -3.034 -16.511 -21.104 1 47.17 70 THR A CA 1
ATOM 544 C C . THR A 1 86 ? -3.193 -15.278 -21.972 1 47.92 70 THR A C 1
ATOM 545 O O . THR A 1 86 ? -3.543 -15.418 -23.136 1 48.74 70 THR A O 1
ATOM 549 N N . PHE A 1 87 ? -2.864 -14.069 -21.454 1 47.15 71 PHE A N 1
ATOM 550 C CA . PHE A 1 87 ? -2.956 -12.856 -22.271 1 46.25 71 PHE A CA 1
ATOM 551 C C . PHE A 1 87 ? -2.017 -12.93 -23.435 1 46.65 71 PHE A C 1
ATOM 552 O O . PHE A 1 87 ? -2.409 -12.583 -24.536 1 46.78 71 PHE A O 1
ATOM 560 N N . ARG A 1 88 ? -0.814 -13.472 -23.221 1 47.05 72 ARG A N 1
ATOM 561 C CA . ARG A 1 88 ? 0.156 -13.645 -24.283 1 48.19 72 ARG A CA 1
ATOM 562 C C . ARG A 1 88 ? -0.341 -14.631 -25.319 1 48.67 72 ARG A C 1
ATOM 563 O O . ARG A 1 88 ? -0.176 -14.387 -26.5 1 48.98 72 ARG A O 1
ATOM 571 N N . HIS A 1 89 ? -0.99 -15.715 -24.892 1 48.8 73 HIS A N 1
ATOM 572 C CA . HIS A 1 89 ? -1.582 -16.68 -25.821 1 49.55 73 HIS A CA 1
ATOM 573 C C . HIS A 1 89 ? -2.698 -16.021 -26.657 1 48.76 73 HIS A C 1
ATOM 574 O O . HIS A 1 89 ? -2.852 -16.309 -27.838 1 48.93 73 HIS A O 1
ATOM 581 N N . ILE A 1 90 ? -3.478 -15.15 -26.025 1 47.61 74 ILE A N 1
ATOM 582 C CA . ILE A 1 90 ? -4.571 -14.434 -26.651 1 47.08 74 ILE A CA 1
ATOM 583 C C . ILE A 1 90 ? -4.011 -13.483 -27.708 1 47.39 74 ILE A C 1
ATOM 584 O O . ILE A 1 90 ? -4.448 -13.513 -28.852 1 47.71 74 ILE A O 1
ATOM 589 N N . VAL A 1 91 ? -3.009 -12.684 -27.343 1 47.29 75 VAL A N 1
ATOM 590 C CA . VAL A 1 91 ? -2.39 -11.708 -28.237 1 47.7 75 VAL A CA 1
ATOM 591 C C . VAL A 1 91 ? -1.64 -12.368 -29.369 1 48.56 75 VAL A C 1
ATOM 592 O O . VAL A 1 91 ? -1.654 -11.856 -30.489 1 48.92 75 VAL A O 1
ATOM 596 N N . SER A 1 92 ? -1.001 -13.517 -29.092 1 48.88 76 SER A N 1
ATOM 597 C CA . SER A 1 92 ? -0.284 -14.266 -30.121 1 49.53 76 SER A CA 1
ATOM 598 C C . SER A 1 92 ? -1.257 -14.824 -31.119 1 49.65 76 SER A C 1
ATOM 599 O O . SER A 1 92 ? -1.003 -14.731 -32.314 1 50.28 76 SER A O 1
ATOM 602 N N . PHE A 1 93 ? -2.402 -15.35 -30.649 1 49.4 77 PHE A N 1
ATOM 603 C CA . PHE A 1 93 ? -3.441 -15.916 -31.493 1 49.59 77 PHE A CA 1
ATOM 604 C C . PHE A 1 93 ? -3.871 -14.929 -32.56 1 49.49 77 PHE A C 1
ATOM 605 O O . PHE A 1 93 ? -3.869 -15.281 -33.723 1 49.64 77 PHE A O 1
ATOM 613 N N . GLY A 1 94 ? -4.148 -13.697 -32.167 1 49.33 78 GLY A N 1
ATOM 614 C CA . GLY A 1 94 ? -4.584 -12.668 -33.096 1 49.91 78 GLY A CA 1
ATOM 615 C C . GLY A 1 94 ? -3.617 -12.401 -34.222 1 50.09 78 GLY A C 1
ATOM 616 O O . GLY A 1 94 ? -4.03 -12.289 -35.375 1 50.48 78 GLY A O 1
ATOM 617 N N . LEU A 1 95 ? -2.329 -12.324 -33.905 1 49.83 79 LEU A N 1
ATOM 618 C CA . LEU A 1 95 ? -1.295 -12.051 -34.9 1 50.38 79 LEU A CA 1
ATOM 619 C C . LEU A 1 95 ? -1.264 -13.16 -35.965 1 53.31 79 LEU A C 1
ATOM 620 O O . LEU A 1 95 ? -1.401 -12.893 -37.166 1 54.11 79 LEU A O 1
ATOM 625 N N . HIS A 1 96 ? -1.163 -14.408 -35.513 1 54.28 80 HIS A N 1
ATOM 626 C CA . HIS A 1 96 ? -1.108 -15.537 -36.407 1 55.79 80 HIS A CA 1
ATOM 627 C C . HIS A 1 96 ? -2.431 -15.912 -37.046 1 56.89 80 HIS A C 1
ATOM 628 O O . HIS A 1 96 ? -2.401 -16.616 -38.048 1 58.36 80 HIS A O 1
ATOM 635 N N . ASN A 1 97 ? -3.579 -15.475 -36.502 1 56.29 81 ASN A N 1
ATOM 636 C CA . ASN A 1 97 ? -4.865 -15.926 -37.01 1 56.39 81 ASN A CA 1
ATOM 637 C C . ASN A 1 97 ? -5.774 -14.846 -37.578 1 56.36 81 ASN A C 1
ATOM 638 O O . ASN A 1 97 ? -6.993 -14.951 -37.495 1 56.14 81 ASN A O 1
ATOM 643 N N . GLN A 1 98 ? -5.188 -13.884 -38.271 1 56.65 82 GLN A N 1
ATOM 644 C CA . GLN A 1 98 ? -5.882 -12.799 -38.969 1 57.04 82 GLN A CA 1
ATOM 645 C C . GLN A 1 98 ? -6.941 -12.042 -38.135 1 55.8 82 GLN A C 1
ATOM 646 O O . GLN A 1 98 ? -8.004 -11.694 -38.649 1 56.09 82 GLN A O 1
ATOM 652 N N . GLN A 1 99 ? -6.633 -11.761 -36.863 1 54.36 83 GLN A N 1
ATOM 653 C CA . GLN A 1 99 ? -7.502 -10.941 -36.001 1 52.91 83 GLN A CA 1
ATOM 654 C C . GLN A 1 99 ? -6.8 -9.56 -35.824 1 50.45 83 GLN A C 1
ATOM 655 O O . GLN A 1 99 ? -6.029 -9.206 -36.721 1 52.1 83 GLN A O 1
ATOM 661 N N . GLU A 1 100 ? -7.023 -8.787 -34.738 1 46.69 84 GLU A N 1
ATOM 662 C CA . GLU A 1 100 ? -6.309 -7.512 -34.609 1 43.84 84 GLU A CA 1
ATOM 663 C C . GLU A 1 100 ? -4.965 -7.634 -33.839 1 40.89 84 GLU A C 1
ATOM 664 O O . GLU A 1 100 ? -4.72 -8.595 -33.108 1 40.8 84 GLU A O 1
ATOM 670 N N . ASN A 1 101 ? -4.076 -6.67 -34.086 1 38.23 85 ASN A N 1
ATOM 671 C CA . ASN A 1 101 ? -2.773 -6.58 -33.468 1 35.92 85 ASN A CA 1
ATOM 672 C C . ASN A 1 101 ? -2.941 -5.723 -32.21 1 34.53 85 ASN A C 1
ATOM 673 O O . ASN A 1 101 ? -3.557 -4.655 -32.28 1 34.36 85 ASN A O 1
ATOM 678 N N . LEU A 1 102 ? -2.409 -6.177 -31.059 1 33.07 86 LEU A N 1
ATOM 679 C CA . LEU A 1 102 ? -2.571 -5.455 -29.782 1 31.59 86 LEU A CA 1
ATOM 680 C C . LEU A 1 102 ? -2.165 -3.957 -29.859 1 30.94 86 LEU A C 1
ATOM 681 O O . LEU A 1 102 ? -2.82 -3.121 -29.242 1 31.82 86 LEU A O 1
ATOM 686 N N . GLY A 1 103 ? -1.174 -3.626 -30.676 1 29 87 GLY A N 1
ATOM 687 C CA . GLY A 1 103 ? -0.739 -2.244 -30.829 1 28.46 87 GLY A CA 1
ATOM 688 C C . GLY A 1 103 ? -1.601 -1.381 -31.733 1 27.99 87 GLY A C 1
ATOM 689 O O . GLY A 1 103 ? -1.447 -0.156 -31.762 1 28.5 87 GLY A O 1
ATOM 690 N N . HIS A 1 104 ? -2.5 -2 -32.494 1 27.04 88 HIS A N 1
ATOM 691 C CA . HIS A 1 104 ? -3.351 -1.28 -33.431 1 27.78 88 HIS A CA 1
ATOM 692 C C . HIS A 1 104 ? -4.568 -0.643 -32.817 1 29.03 88 HIS A C 1
ATOM 693 O O . HIS A 1 104 ? -5.137 0.272 -33.417 1 30.09 88 HIS A O 1
ATOM 700 N N . ILE A 1 105 ? -5.02 -1.186 -31.654 1 28.54 89 ILE A N 1
ATOM 701 C CA . ILE A 1 105 ? -6.177 -0.752 -30.885 1 27.46 89 ILE A CA 1
ATOM 702 C C . ILE A 1 105 ? -5.905 0.602 -30.266 1 28.11 89 ILE A C 1
ATOM 703 O O . ILE A 1 105 ? -4.868 0.772 -29.646 1 27.79 89 ILE A O 1
ATOM 708 N N . ARG A 1 106 ? -6.849 1.551 -30.404 1 28.54 90 ARG A N 1
ATOM 709 C CA . ARG A 1 106 ? -6.834 2.891 -29.811 1 28.9 90 ARG A CA 1
ATOM 710 C C . ARG A 1 106 ? -7.968 2.938 -28.797 1 29.22 90 ARG A C 1
ATOM 711 O O . ARG A 1 106 ? -8.886 2.129 -28.871 1 30.07 90 ARG A O 1
ATOM 719 N N . TYR A 1 107 ? -7.938 3.884 -27.855 1 28.84 91 TYR A N 1
ATOM 720 C CA . TYR A 1 107 ? -8.92 3.934 -26.777 1 28.49 91 TYR A CA 1
ATOM 721 C C . TYR A 1 107 ? -9.668 5.249 -26.67 1 30.48 91 TYR A C 1
ATOM 722 O O . TYR A 1 107 ? -9.062 6.323 -26.752 1 31.1 91 TYR A O 1
ATOM 731 N N . THR A 1 108 ? -10.999 5.16 -26.452 1 30.71 92 THR A N 1
ATOM 732 C CA . THR A 1 108 ? -11.857 6.314 -26.265 1 31.27 92 THR A CA 1
ATOM 733 C C . THR A 1 108 ? -12.597 6.225 -24.921 1 32.13 92 THR A C 1
ATOM 734 O O . THR A 1 108 ? -12.768 5.132 -24.374 1 32.91 92 THR A O 1
ATOM 738 N N . ASN A 1 109 ? -13.007 7.384 -24.366 1 31.49 93 ASN A N 1
ATOM 739 C CA . ASN A 1 109 ? -13.789 7.468 -23.133 1 30.73 93 ASN A CA 1
ATOM 740 C C . ASN A 1 109 ? -15.006 8.301 -23.521 1 31.47 93 ASN A C 1
ATOM 741 O O . ASN A 1 109 ? -15.222 9.407 -23.021 1 31.33 93 ASN A O 1
ATOM 746 N N . GLU A 1 110 ? -15.767 7.79 -24.481 1 32.62 94 GLU A N 1
ATOM 747 C CA . GLU A 1 110 ? -16.956 8.485 -24.971 1 33.85 94 GLU A CA 1
ATOM 748 C C . GLU A 1 110 ? -18.191 8.254 -24.101 1 33.26 94 GLU A C 1
ATOM 749 O O . GLU A 1 110 ? -18.715 7.139 -24.032 1 32.45 94 GLU A O 1
ATOM 755 N N . TYR A 1 111 ? -18.627 9.325 -23.42 1 33.32 95 TYR A N 1
ATOM 756 C CA . TYR A 1 111 ? -19.837 9.317 -22.611 1 33.79 95 TYR A CA 1
ATOM 757 C C . TYR A 1 111 ? -21.003 9.808 -23.462 1 36.2 95 TYR A C 1
ATOM 758 O O . TYR A 1 111 ? -20.808 10.42 -24.517 1 36.52 95 TYR A O 1
ATOM 767 N N . GLU A 1 112 ? -22.211 9.475 -23.055 1 38.23 96 GLU A N 1
ATOM 768 C CA . GLU A 1 112 ? -23.413 9.86 -23.783 1 40.73 96 GLU A CA 1
ATOM 769 C C . GLU A 1 112 ? -24.592 9.925 -22.853 1 43.33 96 GLU A C 1
ATOM 770 O O . GLU A 1 112 ? -24.562 9.347 -21.767 1 44.1 96 GLU A O 1
ATOM 776 N N . ILE A 1 113 ? -25.633 10.65 -23.259 1 44.93 97 ILE A N 1
ATOM 777 C CA . ILE A 1 113 ? -26.827 10.801 -22.442 1 47.03 97 ILE A CA 1
ATOM 778 C C . ILE A 1 113 ? -27.56 9.479 -22.271 1 50.3 97 ILE A C 1
ATOM 779 O O . ILE A 1 113 ? -27.855 8.786 -23.248 1 50.76 97 ILE A O 1
ATOM 784 N N . ASN A 1 114 ? -27.84 9.119 -21.016 1 52.58 98 ASN A N 1
ATOM 785 C CA . ASN A 1 114 ? -28.588 7.916 -20.634 1 55.06 98 ASN A CA 1
ATOM 786 C C . ASN A 1 114 ? -29.965 7.932 -21.35 1 58.74 98 ASN A C 1
ATOM 787 O O . ASN A 1 114 ? -30.598 8.988 -21.403 1 59.5 98 ASN A O 1
ATOM 792 N N . ASN A 1 115 ? -30.354 6.814 -22.001 1 60.62 99 ASN A N 1
ATOM 793 C CA . ASN A 1 115 ? -31.614 6.718 -22.743 1 62.68 99 ASN A CA 1
ATOM 794 C C . ASN A 1 115 ? -32.831 7.069 -21.842 1 63.53 99 ASN A C 1
ATOM 795 O O . ASN A 1 115 ? -33.751 7.753 -22.292 1 63.75 99 ASN A O 1
ATOM 800 N N . ASN A 1 116 ? -32.794 6.675 -20.553 1 63.77 100 ASN A N 1
ATOM 801 C CA . ASN A 1 116 ? -33.879 6.963 -19.604 1 64.23 100 ASN A CA 1
ATOM 802 C C . ASN A 1 116 ? -33.928 8.409 -19.087 1 64.69 100 ASN A C 1
ATOM 803 O O . ASN A 1 116 ? -34.895 8.802 -18.431 1 64.98 100 ASN A O 1
ATOM 808 N N . ARG A 1 117 ? -32.916 9.201 -19.41 1 64.56 101 ARG A N 1
ATOM 809 C CA . ARG A 1 117 ? -32.859 10.61 -19.056 1 64.95 101 ARG A CA 1
ATOM 810 C C . ARG A 1 117 ? -32.772 11.502 -20.305 1 65.59 101 ARG A C 1
ATOM 811 O O . ARG A 1 117 ? -32.437 12.678 -20.169 1 65.74 101 ARG A O 1
ATOM 819 N N . GLU A 1 118 ? -33.081 10.967 -21.511 1 65.79 102 GLU A N 1
ATOM 820 C CA . GLU A 1 118 ? -32.989 11.768 -22.721 1 66.99 102 GLU A CA 1
ATOM 821 C C . GLU A 1 118 ? -34.219 12.625 -23.015 1 67.66 102 GLU A C 1
ATOM 822 O O . GLU A 1 118 ? -34.222 13.333 -24.02 1 67.73 102 GLU A O 1
ATOM 828 N N . ASP A 1 119 ? -35.243 12.595 -22.153 1 68.26 103 ASP A N 1
ATOM 829 C CA . ASP A 1 119 ? -36.401 13.487 -22.321 1 69.19 103 ASP A CA 1
ATOM 830 C C . ASP A 1 119 ? -36.082 14.922 -21.82 1 68.3 103 ASP A C 1
ATOM 831 O O . ASP A 1 119 ? -36.777 15.865 -22.198 1 68.53 103 ASP A O 1
ATOM 836 N N . GLU A 1 120 ? -35.026 15.077 -20.982 1 66.8 104 GLU A N 1
ATOM 837 C CA . GLU A 1 120 ? -34.582 16.366 -20.46 1 65.57 104 GLU A CA 1
ATOM 838 C C . GLU A 1 120 ? -33.248 16.8 -21.085 1 63.9 104 GLU A C 1
ATOM 839 O O . GLU A 1 120 ? -33.081 17.973 -21.418 1 63.98 104 GLU A O 1
ATOM 845 N N . PHE A 1 121 ? -32.322 15.856 -21.282 1 62.27 105 PHE A N 1
ATOM 846 C CA . PHE A 1 121 ? -31.006 16.182 -21.817 1 61.2 105 PHE A CA 1
ATOM 847 C C . PHE A 1 121 ? -30.87 15.897 -23.278 1 59.88 105 PHE A C 1
ATOM 848 O O . PHE A 1 121 ? -31.141 14.793 -23.729 1 59.51 105 PHE A O 1
ATOM 856 N N . SER A 1 122 ? -30.461 16.906 -24.033 1 59.32 106 SER A N 1
ATOM 857 C CA . SER A 1 122 ? -30.254 16.755 -25.481 1 59.27 106 SER A CA 1
ATOM 858 C C . SER A 1 122 ? -28.775 16.899 -25.916 1 57.86 106 SER A C 1
ATOM 859 O O . SER A 1 122 ? -28.46 16.743 -27.087 1 57.92 106 SER A O 1
ATOM 862 N N . LEU A 1 123 ? -27.876 17.184 -24.967 1 56.76 107 LEU A N 1
ATOM 863 C CA . LEU A 1 123 ? -26.442 17.322 -25.181 1 56.26 107 LEU A CA 1
ATOM 864 C C . LEU A 1 123 ? -25.702 16.9 -23.903 1 55.44 107 LEU A C 1
ATOM 865 O O . LEU A 1 123 ? -26.177 17.165 -22.792 1 54.94 107 LEU A O 1
ATOM 870 N N . VAL A 1 124 ? -24.505 16.302 -24.055 1 54.71 108 VAL A N 1
ATOM 871 C CA . VAL A 1 124 ? -23.668 15.957 -22.904 1 54.98 108 VAL A CA 1
ATOM 872 C C . VAL A 1 124 ? -23.297 17.241 -22.127 1 56.13 108 VAL A C 1
ATOM 873 O O . VAL A 1 124 ? -23.347 17.266 -20.897 1 56.35 108 VAL A O 1
ATOM 877 N N . SER A 1 125 ? -23.049 18.338 -22.866 1 56.51 109 SER A N 1
ATOM 878 C CA . SER A 1 125 ? -22.7 19.645 -22.325 1 57.34 109 SER A CA 1
ATOM 879 C C . SER A 1 125 ? -23.765 20.275 -21.431 1 57.69 109 SER A C 1
ATOM 880 O O . SER A 1 125 ? -23.496 21.315 -20.825 1 58.16 109 SER A O 1
ATOM 883 N N . GLU A 1 126 ? -24.966 19.678 -21.346 1 57.47 110 GLU A N 1
ATOM 884 C CA . GLU A 1 126 ? -26.025 20.236 -20.504 1 57.69 110 GLU A CA 1
ATOM 885 C C . GLU A 1 126 ? -25.972 19.684 -19.092 1 57.17 110 GLU A C 1
ATOM 886 O O . GLU A 1 126 ? -26.286 20.402 -18.145 1 57.58 110 GLU A O 1
ATOM 892 N N . VAL A 1 127 ? -25.634 18.397 -18.952 1 56.27 111 VAL A N 1
ATOM 893 C CA . VAL A 1 127 ? -25.605 17.765 -17.65 1 56.03 111 VAL A CA 1
ATOM 894 C C . VAL A 1 127 ? -24.592 18.413 -16.712 1 57.01 111 VAL A C 1
ATOM 895 O O . VAL A 1 127 ? -23.408 18.455 -16.995 1 57.03 111 VAL A O 1
ATOM 899 N N . SER A 1 128 ? -25.083 18.977 -15.615 1 58.11 112 SER A N 1
ATOM 900 C CA . SER A 1 128 ? -24.243 19.604 -14.605 1 59.83 112 SER A CA 1
ATOM 901 C C . SER A 1 128 ? -23.694 18.556 -13.611 1 61.07 112 SER A C 1
ATOM 902 O O . SER A 1 128 ? -24.095 17.384 -13.65 1 61.75 112 SER A O 1
ATOM 905 N N . TYR A 1 129 ? -22.817 18.988 -12.69 1 61.15 113 TYR A N 1
ATOM 906 C CA . TYR A 1 129 ? -22.258 18.085 -11.705 1 61.89 113 TYR A CA 1
ATOM 907 C C . TYR A 1 129 ? -23.333 17.631 -10.754 1 62.69 113 TYR A C 1
ATOM 908 O O . TYR A 1 129 ? -23.43 16.435 -10.498 1 62.59 113 TYR A O 1
ATOM 917 N N . ASP A 1 130 ? -24.195 18.555 -10.295 1 63.45 114 ASP A N 1
ATOM 918 C CA . ASP A 1 130 ? -25.246 18.171 -9.349 1 64.64 114 ASP A CA 1
ATOM 919 C C . ASP A 1 130 ? -26.281 17.22 -9.965 1 63.71 114 ASP A C 1
ATOM 920 O O . ASP A 1 130 ? -26.938 16.491 -9.224 1 63.58 114 ASP A O 1
ATOM 925 N N . ASP A 1 131 ? -26.41 17.2 -11.305 1 62.76 115 ASP A N 1
ATOM 926 C CA . ASP A 1 131 ? -27.305 16.257 -11.986 1 62.35 115 ASP A CA 1
ATOM 927 C C . ASP A 1 131 ? -26.783 14.809 -11.86 1 61.91 115 ASP A C 1
ATOM 928 O O . ASP A 1 131 ? -27.567 13.857 -11.929 1 61.45 115 ASP A O 1
ATOM 933 N N . ILE A 1 132 ? -25.456 14.651 -11.682 1 61.7 116 ILE A N 1
ATOM 934 C CA . ILE A 1 132 ? -24.789 13.365 -11.544 1 61.74 116 ILE A CA 1
ATOM 935 C C . ILE A 1 132 ? -24.634 13.037 -10.065 1 61.41 116 ILE A C 1
ATOM 936 O O . ILE A 1 132 ? -24.906 11.905 -9.668 1 62.39 116 ILE A O 1
ATOM 941 N N . LYS A 1 133 ? -24.214 14.028 -9.251 1 59.82 117 LYS A N 1
ATOM 942 C CA . LYS A 1 133 ? -24.008 13.89 -7.812 1 58.87 117 LYS A CA 1
ATOM 943 C C . LYS A 1 133 ? -25.259 13.349 -7.111 1 59 117 LYS A C 1
ATOM 944 O O . LYS A 1 133 ? -25.182 12.347 -6.406 1 59.15 117 LYS A O 1
ATOM 950 N N . SER A 1 134 ? -26.412 14.012 -7.306 1 58.99 118 SER A N 1
ATOM 951 C CA . SER A 1 134 ? -27.678 13.662 -6.671 1 59.79 118 SER A CA 1
ATOM 952 C C . SER A 1 134 ? -28.475 12.668 -7.518 1 59.76 118 SER A C 1
ATOM 953 O O . SER A 1 134 ? -29.675 12.86 -7.759 1 60.29 118 SER A O 1
ATOM 956 N N . SER A 1 135 ? -27.811 11.605 -7.972 1 58.87 119 SER A N 1
ATOM 957 C CA . SER A 1 135 ? -28.458 10.595 -8.789 1 58.6 119 SER A CA 1
ATOM 958 C C . SER A 1 135 ? -28.064 9.175 -8.335 1 59.67 119 SER A C 1
ATOM 959 O O . SER A 1 135 ? -27.459 9.011 -7.274 1 59.77 119 SER A O 1
ATOM 962 N N . ASN A 1 136 ? -28.477 8.151 -9.083 1 60.53 120 ASN A N 1
ATOM 963 C CA . ASN A 1 136 ? -28.125 6.76 -8.814 1 61.76 120 ASN A CA 1
ATOM 964 C C . ASN A 1 136 ? -27.612 6.094 -10.11 1 61.03 120 ASN A C 1
ATOM 965 O O . ASN A 1 136 ? -27.794 6.647 -11.198 1 61.09 120 ASN A O 1
ATOM 970 N N . ALA A 1 137 ? -27.003 4.896 -9.983 1 60.22 121 ALA A N 1
ATOM 971 C CA . ALA A 1 137 ? -26.408 4.127 -11.08 1 59.65 121 ALA A CA 1
ATOM 972 C C . ALA A 1 137 ? -27.351 3.819 -12.236 1 58.85 121 ALA A C 1
ATOM 973 O O . ALA A 1 137 ? -26.899 3.575 -13.349 1 59.07 121 ALA A O 1
ATOM 975 N N . GLN A 1 138 ? -28.646 3.794 -11.971 1 58.03 122 GLN A N 1
ATOM 976 C CA . GLN A 1 138 ? -29.637 3.469 -12.985 1 57.56 122 GLN A CA 1
ATOM 977 C C . GLN A 1 138 ? -30.168 4.715 -13.718 1 55.9 122 GLN A C 1
ATOM 978 O O . GLN A 1 138 ? -30.629 4.606 -14.85 1 55.19 122 GLN A O 1
ATOM 984 N N . GLN A 1 139 ? -30.131 5.89 -13.07 1 55.32 123 GLN A N 1
ATOM 985 C CA . GLN A 1 139 ? -30.645 7.116 -13.686 1 55.5 123 GLN A CA 1
ATOM 986 C C . GLN A 1 139 ? -29.568 8.193 -13.891 1 54.9 123 GLN A C 1
ATOM 987 O O . GLN A 1 139 ? -29.919 9.36 -14.083 1 56.29 123 GLN A O 1
ATOM 993 N N . VAL A 1 140 ? -28.27 7.829 -13.839 1 52.47 124 VAL A N 1
ATOM 994 C CA . VAL A 1 140 ? -27.196 8.806 -14.026 1 50.59 124 VAL A CA 1
ATOM 995 C C . VAL A 1 140 ? -27.258 9.349 -15.45 1 49.19 124 VAL A C 1
ATOM 996 O O . VAL A 1 140 ? -27.413 8.573 -16.389 1 48.59 124 VAL A O 1
ATOM 1000 N N . PRO A 1 141 ? -27.265 10.69 -15.614 1 47.98 125 PRO A N 1
ATOM 1001 C CA . PRO A 1 141 ? -27.433 11.262 -16.958 1 46.7 125 PRO A CA 1
ATOM 1002 C C . PRO A 1 141 ? -26.353 10.91 -17.949 1 45.5 125 PRO A C 1
ATOM 1003 O O . PRO A 1 141 ? -26.613 10.977 -19.148 1 4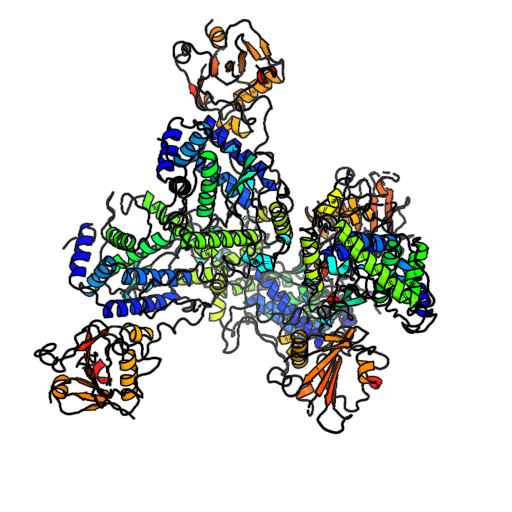6.3 125 PRO A O 1
ATOM 1007 N N . LEU A 1 142 ? -25.14 10.567 -17.473 1 43.48 126 LEU A N 1
ATOM 1008 C CA . LEU A 1 142 ? -24.044 10.197 -18.359 1 41.53 126 LEU A CA 1
ATOM 1009 C C . LEU A 1 142 ? -23.662 8.744 -18.219 1 40.84 126 LEU A C 1
ATOM 1010 O O . LEU A 1 142 ? -23.442 8.251 -17.107 1 40.82 126 LEU A O 1
ATOM 1015 N N . VAL A 1 143 ? -23.581 8.048 -19.358 1 39.87 127 VAL A N 1
ATOM 1016 C CA . VAL A 1 143 ? -23.192 6.645 -19.414 1 38.89 127 VAL A CA 1
ATOM 1017 C C . VAL A 1 143 ? -22.167 6.429 -20.543 1 37.46 127 VAL A C 1
ATOM 1018 O O . VAL A 1 143 ? -22.267 7.059 -21.586 1 36.48 127 VAL A O 1
ATOM 1022 N N . ALA A 1 144 ? -21.174 5.561 -20.326 1 37.34 128 ALA A N 1
ATOM 1023 C CA . ALA A 1 144 ? -20.195 5.224 -21.354 1 38.16 128 ALA A CA 1
ATOM 1024 C C . ALA A 1 144 ? -20.389 3.78 -21.666 1 39.22 128 ALA A C 1
ATOM 1025 O O . ALA A 1 144 ? -20.45 2.97 -20.739 1 39.54 128 ALA A O 1
ATOM 1027 N N . PHE A 1 145 ? -20.5 3.445 -22.963 1 39.71 129 PHE A N 1
ATOM 1028 C CA . PHE A 1 145 ? -20.727 2.068 -23.394 1 40.64 129 PHE A CA 1
ATOM 1029 C C . PHE A 1 145 ? -19.448 1.383 -23.674 1 40.12 129 PHE A C 1
ATOM 1030 O O . PHE A 1 145 ? -18.791 1.711 -24.653 1 40.41 129 PHE A O 1
ATOM 1038 N N . TYR A 1 146 ? -19.082 0.398 -22.844 1 39.63 130 TYR A N 1
ATOM 1039 C CA . TYR A 1 146 ? -17.873 -0.402 -23.061 1 40.35 130 TYR A CA 1
ATOM 1040 C C . TYR A 1 146 ? -18.104 -1.197 -24.331 1 40.91 130 TYR A C 1
ATOM 1041 O O . TYR A 1 146 ? -19.111 -1.896 -24.417 1 41.71 130 TYR A O 1
ATOM 1050 N N . GLU A 1 147 ? -17.269 -0.991 -25.336 1 40.59 131 GLU A N 1
ATOM 1051 C CA . GLU A 1 147 ? -17.513 -1.57 -26.63 1 40.76 131 GLU A CA 1
ATOM 1052 C C . GLU A 1 147 ? -16.24 -1.768 -27.416 1 41.11 131 GLU A C 1
ATOM 1053 O O . GLU A 1 147 ? -15.386 -0.898 -27.423 1 41.23 131 GLU A O 1
ATOM 1059 N N . ALA A 1 148 ? -16.131 -2.899 -28.112 1 41.26 132 ALA A N 1
ATOM 1060 C CA . ALA A 1 148 ? -15.014 -3.176 -28.993 1 41.72 132 ALA A CA 1
ATOM 1061 C C . ALA A 1 148 ? -15.56 -2.826 -30.351 1 43.01 132 ALA A C 1
ATOM 1062 O O . ALA A 1 148 ? -16.296 -3.621 -30.919 1 43.26 132 ALA A O 1
ATOM 1064 N N . ARG A 1 149 ? -15.293 -1.608 -30.825 1 43.6 133 ARG A N 1
ATOM 1065 C CA . ARG A 1 149 ? -15.837 -1.093 -32.078 1 44.51 133 ARG A CA 1
ATOM 1066 C C . ARG A 1 149 ? -14.714 -0.776 -33.126 1 45.86 133 ARG A C 1
ATOM 1067 O O . ARG A 1 149 ? -13.556 -1.129 -32.918 1 45.47 133 ARG A O 1
ATOM 1075 N N . GLU A 1 150 ? -15.073 -0.198 -34.286 1 47.06 134 GLU A N 1
ATOM 1076 C CA . GLU A 1 150 ? -14.147 0.164 -35.372 1 48 134 GLU A CA 1
ATOM 1077 C C . GLU A 1 150 ? -14.493 1.569 -35.812 1 49.5 134 GLU A C 1
ATOM 1078 O O . GLU A 1 150 ? -15.686 1.891 -35.904 1 49.68 134 GLU A O 1
ATOM 1084 N N . ASP A 1 151 ? -13.484 2.41 -36.1 1 50.21 135 ASP A N 1
ATOM 1085 C CA . ASP A 1 151 ? -13.764 3.761 -36.583 1 51.55 135 ASP A CA 1
ATOM 1086 C C . ASP A 1 151 ? -14.254 3.625 -38.025 1 54.08 135 ASP A C 1
ATOM 1087 O O . ASP A 1 151 ? -13.442 3.349 -38.887 1 55.33 135 ASP A O 1
ATOM 1092 N N . ARG A 1 152 ? -15.564 3.809 -38.299 1 54.89 136 ARG A N 1
ATOM 1093 C CA . ARG A 1 152 ? -16.164 3.614 -39.64 1 55.61 136 ARG A CA 1
ATOM 1094 C C . ARG A 1 152 ? -15.426 4.314 -40.799 1 54.97 136 ARG A C 1
ATOM 1095 O O . ARG A 1 152 ? -15.475 3.847 -41.948 1 55.5 136 ARG A O 1
ATOM 1103 N N . ALA A 1 153 ? -14.729 5.415 -40.484 1 53.36 137 ALA A N 1
ATOM 1104 C CA . ALA A 1 153 ? -13.959 6.161 -41.467 1 52.5 137 ALA A CA 1
ATOM 1105 C C . ALA A 1 153 ? -12.65 5.46 -41.848 1 51.79 137 ALA A C 1
ATOM 1106 O O . ALA A 1 153 ? -12.324 5.392 -43.03 1 53.04 137 ALA A O 1
ATOM 1108 N N . THR A 1 154 ? -11.888 4.95 -40.868 1 49.71 138 THR A N 1
ATOM 1109 C CA . THR A 1 154 ? -10.583 4.365 -41.134 1 48.33 138 THR A CA 1
ATOM 1110 C C . THR A 1 154 ? -10.497 2.848 -40.99 1 45.82 138 THR A C 1
ATOM 1111 O O . THR A 1 154 ? -9.553 2.248 -41.476 1 45.22 138 THR A O 1
ATOM 1115 N N . GLY A 1 155 ? -11.409 2.256 -40.248 1 43.97 139 GLY A N 1
ATOM 1116 C CA . GLY A 1 155 ? -11.392 0.826 -39.981 1 42.93 139 GLY A CA 1
ATOM 1117 C C . GLY A 1 155 ? -10.451 0.42 -38.858 1 41.83 139 GLY A C 1
ATOM 1118 O O . GLY A 1 155 ? -10.131 -0.773 -38.719 1 41.87 139 GLY A O 1
ATOM 1119 N N . THR A 1 156 ? -9.983 1.409 -38.037 1 40.1 140 THR A N 1
ATOM 1120 C CA . THR A 1 156 ? -9.061 1.127 -36.949 1 38.54 140 THR A CA 1
ATOM 1121 C C . THR A 1 156 ? -9.807 0.559 -35.762 1 36.87 140 THR A C 1
ATOM 1122 O O . THR A 1 156 ? -10.893 1.04 -35.426 1 37.22 140 THR A O 1
ATOM 1126 N N . PRO A 1 157 ? -9.227 -0.435 -35.076 1 34.91 141 PRO A N 1
ATOM 1127 C CA . PRO A 1 157 ? -9.879 -0.966 -33.873 1 34.13 141 PRO A CA 1
ATOM 1128 C C . PRO A 1 157 ? -9.896 0.026 -32.703 1 32.8 141 PRO A C 1
ATOM 1129 O O . PRO A 1 157 ? -8.872 0.591 -32.347 1 33.09 141 PRO A O 1
ATOM 1133 N N . ILE A 1 158 ? -11.048 0.205 -32.076 1 31.51 142 ILE A N 1
ATOM 1134 C CA . ILE A 1 158 ? -11.179 1.082 -30.912 1 30.57 142 ILE A CA 1
ATOM 1135 C C . ILE A 1 158 ? -11.792 0.337 -29.765 1 29.96 142 ILE A C 1
ATOM 1136 O O . ILE A 1 158 ? -12.683 -0.473 -29.961 1 30.92 142 ILE A O 1
ATOM 1141 N N . VAL A 1 159 ? -11.383 0.665 -28.556 1 28.93 143 VAL A N 1
ATOM 1142 C CA . VAL A 1 159 ? -12.013 0.155 -27.334 1 27.71 143 VAL A CA 1
ATOM 1143 C C . VAL A 1 159 ? -12.613 1.343 -26.595 1 26.71 143 VAL A C 1
ATOM 1144 O O . VAL A 1 159 ? -11.899 2.271 -26.254 1 25.86 143 VAL A O 1
ATOM 1148 N N . ASN A 1 160 ? -13.934 1.357 -26.434 1 27.65 144 ASN A N 1
ATOM 1149 C CA . ASN A 1 160 ? -14.604 2.407 -25.687 1 29 144 ASN A CA 1
ATOM 1150 C C . ASN A 1 160 ? -14.829 1.922 -24.267 1 30.4 144 ASN A C 1
ATOM 1151 O O . ASN A 1 160 ? -15.101 0.743 -24.051 1 30.49 144 ASN A O 1
ATOM 1156 N N . MET A 1 161 ? -14.678 2.819 -23.295 1 31.11 145 MET A N 1
ATOM 1157 C CA . MET A 1 161 ? -14.832 2.462 -21.901 1 31.99 145 MET A CA 1
ATOM 1158 C C . MET A 1 161 ? -15.059 3.703 -21.053 1 32.42 145 MET A C 1
ATOM 1159 O O . MET A 1 161 ? -14.828 4.821 -21.501 1 33.39 145 MET A O 1
ATOM 1164 N N . GLY A 1 162 ? -15.477 3.492 -19.826 1 32.11 146 GLY A N 1
ATOM 1165 C CA . GLY A 1 162 ? -15.625 4.572 -18.874 1 33.08 146 GLY A CA 1
ATOM 1166 C C . GLY A 1 162 ? -14.305 4.894 -18.196 1 33.94 146 GLY A C 1
ATOM 1167 O O . GLY A 1 162 ? -13.299 4.191 -18.369 1 33.45 146 GLY A O 1
ATOM 1168 N N . VAL A 1 163 ? -14.307 5.964 -17.396 1 34.82 147 VAL A N 1
ATOM 1169 C CA . VAL A 1 163 ? -13.105 6.37 -16.665 1 35.75 147 VAL A CA 1
ATOM 1170 C C . VAL A 1 163 ? -12.718 5.347 -15.57 1 36.8 147 VAL A C 1
ATOM 1171 O O . VAL A 1 163 ? -13.538 4.54 -15.149 1 36.8 147 VAL A O 1
ATOM 1175 N N . ALA A 1 164 ? -11.447 5.329 -15.188 1 37.73 148 ALA A N 1
ATOM 1176 C CA . ALA A 1 164 ? -10.931 4.4 -14.195 1 38.62 148 ALA A CA 1
ATOM 1177 C C . ALA A 1 164 ? -11.327 4.884 -12.802 1 40.19 148 ALA A C 1
ATOM 1178 O O . ALA A 1 164 ? -11.356 6.092 -12.546 1 40.29 148 ALA A O 1
ATOM 1180 N N . PRO A 1 165 ? -11.68 3.95 -11.896 1 40.38 149 PRO A N 1
ATOM 1181 C CA . PRO A 1 165 ? -12.077 4.359 -10.556 1 40.77 149 PRO A CA 1
ATOM 1182 C C . PRO A 1 165 ? -10.89 4.642 -9.637 1 42.54 149 PRO A C 1
ATOM 1183 O O . PRO A 1 165 ? -9.768 4.319 -9.983 1 42.69 149 PRO A O 1
ATOM 1187 N N . SER A 1 166 ? -11.134 5.18 -8.42 1 44.15 150 SER A N 1
ATOM 1188 C CA . SER A 1 166 ? -10.104 5.414 -7.383 1 45.78 150 SER A CA 1
ATOM 1189 C C . SER A 1 166 ? -9.304 4.107 -7.133 1 46.57 150 SER A C 1
ATOM 1190 O O . SER A 1 166 ? -9.887 3.021 -7.162 1 46.98 150 SER A O 1
ATOM 1193 N N . LEU A 1 167 ? -7.978 4.208 -6.99 1 46.61 151 LEU A N 1
ATOM 1194 C CA . LEU A 1 167 ? -7.091 3.051 -6.837 1 47.68 151 LEU A CA 1
ATOM 1195 C C . LEU A 1 167 ? -7.539 2.069 -5.757 1 49.75 151 LEU A C 1
ATOM 1196 O O . LEU A 1 167 ? -7.623 0.865 -6.015 1 49.84 151 LEU A O 1
ATOM 1201 N N . PHE A 1 168 ? -7.878 2.595 -4.562 1 51.26 152 PHE A N 1
ATOM 1202 C CA . PHE A 1 168 ? -8.307 1.765 -3.439 1 53.04 152 PHE A CA 1
ATOM 1203 C C . PHE A 1 168 ? -9.804 1.857 -3.158 1 52.35 152 PHE A C 1
ATOM 1204 O O . PHE A 1 168 ? -10.221 1.656 -2.035 1 51.83 152 PHE A O 1
ATOM 1212 N N . SER A 1 169 ? -10.605 2.098 -4.204 1 52.19 153 SER A N 1
ATOM 1213 C CA . SER A 1 169 ? -12.067 2.113 -4.133 1 52.12 153 SER A CA 1
ATOM 1214 C C . SER A 1 169 ? -12.667 0.704 -4.029 1 52.41 153 SER A C 1
ATOM 1215 O O . SER A 1 169 ? -13.814 0.564 -3.608 1 52.6 153 SER A O 1
ATOM 1218 N N . GLY A 1 170 ? -11.9 -0.316 -4.424 1 52.02 154 GLY A N 1
ATOM 1219 C CA . GLY A 1 170 ? -12.357 -1.701 -4.454 1 51.35 154 GLY A CA 1
ATOM 1220 C C . GLY A 1 170 ? -12.978 -2.075 -5.786 1 50.33 154 GLY A C 1
ATOM 1221 O O . GLY A 1 170 ? -13.461 -3.199 -5.94 1 50.3 154 GLY A O 1
ATOM 1222 N N . ARG A 1 171 ? -12.967 -1.131 -6.765 1 49.34 155 ARG A N 1
ATOM 1223 C CA . ARG A 1 171 ? -13.566 -1.291 -8.093 1 48.66 155 ARG A CA 1
ATOM 1224 C C . ARG A 1 171 ? -12.561 -1.349 -9.217 1 48.11 155 ARG A C 1
ATOM 1225 O O . ARG A 1 171 ? -12.868 -1.884 -10.284 1 48.5 155 ARG A O 1
ATOM 1233 N N . TYR A 1 172 ? -11.382 -0.758 -8.998 1 46.99 156 TYR A N 1
ATOM 1234 C CA . TYR A 1 172 ? -10.322 -0.657 -9.984 1 46.28 156 TYR A CA 1
ATOM 1235 C C . TYR A 1 172 ? -9.969 -1.985 -10.691 1 44.95 156 TYR A C 1
ATOM 1236 O O . TYR A 1 172 ? -9.994 -2.004 -11.919 1 45.23 156 TYR A O 1
ATOM 1245 N N . SER A 1 173 ? -9.686 -3.082 -9.972 1 43.82 157 SER A N 1
ATOM 1246 C CA . SER A 1 173 ? -9.328 -4.339 -10.652 1 43.49 157 SER A CA 1
ATOM 1247 C C . SER A 1 173 ? -10.463 -4.891 -11.549 1 42.39 157 SER A C 1
ATOM 1248 O O . SER A 1 173 ? -10.141 -5.523 -12.549 1 42.79 157 SER A O 1
ATOM 1251 N N . TRP A 1 174 ? -11.752 -4.599 -11.263 1 40.92 158 TRP A N 1
ATOM 1252 C CA . TRP A 1 174 ? -12.824 -5.026 -12.168 1 40.35 158 TRP A CA 1
ATOM 1253 C C . TRP A 1 174 ? -12.79 -4.175 -13.434 1 40.65 158 TRP A C 1
ATOM 1254 O O . TRP A 1 174 ? -12.965 -4.72 -14.519 1 41.68 158 TRP A O 1
ATOM 1265 N N . TRP A 1 175 ? -12.504 -2.851 -13.321 1 39.38 159 TRP A N 1
ATOM 1266 C CA . TRP A 1 175 ? -12.334 -1.967 -14.484 1 38.19 159 TRP A CA 1
ATOM 1267 C C . TRP A 1 175 ? -11.178 -2.499 -15.353 1 37.47 159 TRP A C 1
ATOM 1268 O O . TRP A 1 175 ? -11.243 -2.489 -16.589 1 38.54 159 TRP A O 1
ATOM 1279 N N . GLN A 1 176 ? -10.109 -2.973 -14.7 1 35.43 160 GLN A N 1
ATOM 1280 C CA . GLN A 1 176 ? -8.981 -3.581 -15.38 1 33.98 160 GLN A CA 1
ATOM 1281 C C . GLN A 1 176 ? -9.477 -4.783 -16.234 1 33.39 160 GLN A C 1
ATOM 1282 O O . GLN A 1 176 ? -9.321 -4.76 -17.447 1 33.28 160 GLN A O 1
ATOM 1288 N N . GLU A 1 177 ? -10.195 -5.746 -15.609 1 32.93 161 GLU A N 1
ATOM 1289 C CA . GLU A 1 177 ? -10.748 -6.942 -16.253 1 32.45 161 GLU A CA 1
ATOM 1290 C C . GLU A 1 177 ? -11.668 -6.572 -17.411 1 30.77 161 GLU A C 1
ATOM 1291 O O . GLU A 1 177 ? -11.627 -7.209 -18.471 1 30.73 161 GLU A O 1
ATOM 1297 N N . ALA A 1 178 ? -12.48 -5.513 -17.207 1 29.2 162 ALA A N 1
ATOM 1298 C CA . ALA A 1 178 ? -13.422 -4.993 -18.193 1 28.27 162 ALA A CA 1
ATOM 1299 C C . ALA A 1 178 ? -12.734 -4.487 -19.451 1 29.03 162 ALA A C 1
ATOM 1300 O O . ALA A 1 178 ? -13.293 -4.636 -20.542 1 30.3 162 ALA A O 1
ATOM 1302 N N . LEU A 1 179 ? -11.526 -3.879 -19.309 1 27.51 163 LEU A N 1
ATOM 1303 C CA . LEU A 1 179 ? -10.725 -3.378 -20.428 1 26.24 163 LEU A CA 1
ATOM 1304 C C . LEU A 1 179 ? -10.108 -4.548 -21.18 1 27.39 163 LEU A C 1
ATOM 1305 O O . LEU A 1 179 ? -10.219 -4.614 -22.406 1 27.63 163 LEU A O 1
ATOM 1310 N N . ILE A 1 180 ? -9.517 -5.516 -20.457 1 28.03 164 ILE A N 1
ATOM 1311 C CA . ILE A 1 180 ? -8.963 -6.714 -21.081 1 29.13 164 ILE A CA 1
ATOM 1312 C C . ILE A 1 180 ? -10.054 -7.463 -21.858 1 30.23 164 ILE A C 1
ATOM 1313 O O . ILE A 1 180 ? -9.818 -7.879 -22.977 1 29.97 164 ILE A O 1
ATOM 1318 N N . HIS A 1 181 ? -11.287 -7.494 -21.312 1 31.69 165 HIS A N 1
ATOM 1319 C CA . HIS A 1 181 ? -12.436 -8.082 -21.998 1 33.22 165 HIS A CA 1
ATOM 1320 C C . HIS A 1 181 ? -12.632 -7.481 -23.43 1 34.1 165 HIS A C 1
ATOM 1321 O O . HIS A 1 181 ? -12.571 -8.234 -24.417 1 34.15 165 HIS A O 1
ATOM 1328 N N . GLU A 1 182 ? -12.784 -6.132 -23.537 1 33.4 166 GLU A N 1
ATOM 1329 C CA . GLU A 1 182 ? -12.984 -5.488 -24.824 1 32.31 166 GLU A CA 1
ATOM 1330 C C . GLU A 1 182 ? -11.814 -5.676 -25.776 1 30.35 166 GLU A C 1
ATOM 1331 O O . GLU A 1 182 ? -12.025 -5.744 -26.991 1 30.6 166 GLU A O 1
ATOM 1337 N N . ILE A 1 183 ? -10.603 -5.814 -25.25 1 28.65 167 ILE A N 1
ATOM 1338 C CA . ILE A 1 183 ? -9.428 -6.066 -26.101 1 27.27 167 ILE A CA 1
ATOM 1339 C C . ILE A 1 183 ? -9.501 -7.492 -26.623 1 29.25 167 ILE A C 1
ATOM 1340 O O . ILE A 1 183 ? -9.193 -7.728 -27.779 1 30.99 167 ILE A O 1
ATOM 1345 N N . VAL A 1 184 ? -9.959 -8.444 -25.803 1 29.62 168 VAL A N 1
ATOM 1346 C CA . VAL A 1 184 ? -10.108 -9.839 -26.202 1 30.52 168 VAL A CA 1
ATOM 1347 C C . VAL A 1 184 ? -11.027 -9.973 -27.422 1 31.91 168 VAL A C 1
ATOM 1348 O O . VAL A 1 184 ? -10.729 -10.742 -28.309 1 33.23 168 VAL A O 1
ATOM 1352 N N . HIS A 1 185 ? -12.027 -9.137 -27.533 1 32.26 169 HIS A N 1
ATOM 1353 C CA . HIS A 1 185 ? -12.939 -9.111 -28.666 1 33.38 169 HIS A CA 1
ATOM 1354 C C . HIS A 1 185 ? -12.218 -8.742 -29.967 1 34.13 169 HIS A C 1
ATOM 1355 O O . HIS A 1 185 ? -12.704 -9.07 -31.045 1 34.35 169 HIS A O 1
ATOM 1362 N N . HIS A 1 186 ? -11.125 -7.993 -29.884 1 34.62 170 HIS A N 1
ATOM 1363 C CA . HIS A 1 186 ? -10.386 -7.553 -31.061 1 35.47 170 HIS A CA 1
ATOM 1364 C C . HIS A 1 186 ? -9.283 -8.514 -31.428 1 37.89 170 HIS A C 1
ATOM 1365 O O . HIS A 1 186 ? -9.138 -8.852 -32.609 1 38.56 170 HIS A O 1
ATOM 1372 N N . VAL A 1 187 ? -8.458 -8.908 -30.443 1 39.17 171 VAL A N 1
ATOM 1373 C CA . VAL A 1 187 ? -7.323 -9.76 -30.742 1 41.35 171 VAL A CA 1
ATOM 1374 C C . VAL A 1 187 ? -7.71 -11.212 -30.938 1 43.01 171 VAL A C 1
ATOM 1375 O O . VAL A 1 187 ? -6.883 -11.948 -31.429 1 43.49 171 VAL A O 1
ATOM 1379 N N . THR A 1 188 ? -8.942 -11.644 -30.56 1 44.19 172 THR A N 1
ATOM 1380 C CA . THR A 1 188 ? -9.416 -13.025 -30.77 1 45.14 172 THR A CA 1
ATOM 1381 C C . THR A 1 188 ? -10.708 -13.108 -31.614 1 46.6 172 THR A C 1
ATOM 1382 O O . THR A 1 188 ? -11.01 -14.176 -32.154 1 47.73 172 THR A O 1
ATOM 1386 N N . GLY A 1 189 ? -11.431 -12 -31.765 1 46.34 173 GLY A N 1
ATOM 1387 C CA . GLY A 1 189 ? -12.62 -11.982 -32.609 1 47.26 173 GLY A CA 1
ATOM 1388 C C . GLY A 1 189 ? -13.823 -12.704 -32.041 1 48.63 173 GLY A C 1
ATOM 1389 O O . GLY A 1 189 ? -14.899 -12.736 -32.656 1 48.7 173 GLY A O 1
ATOM 1390 N N . SER A 1 190 ? -13.66 -13.248 -30.824 1 49.26 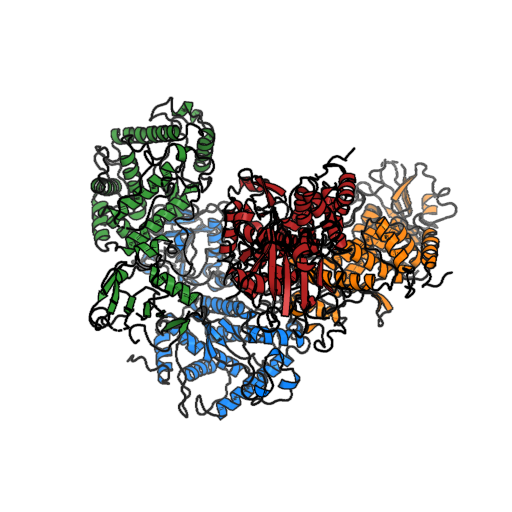174 SER A N 1
ATOM 1391 C CA . SER A 1 190 ? -14.696 -13.904 -30.051 1 49.76 174 SER A CA 1
ATOM 1392 C C . SER A 1 190 ? -15.863 -12.963 -29.846 1 51.1 174 SER A C 1
ATOM 1393 O O . SER A 1 190 ? -15.773 -11.765 -30.09 1 51.19 174 SER A O 1
ATOM 1396 N N . SER A 1 191 ? -16.976 -13.531 -29.487 1 52.48 175 SER A N 1
ATOM 1397 C CA . SER A 1 191 ? -18.211 -12.835 -29.234 1 54.35 175 SER A CA 1
ATOM 1398 C C . SER A 1 191 ? -18.647 -13.118 -27.789 1 56.3 175 SER A C 1
ATOM 1399 O O . SER A 1 191 ? -17.923 -13.756 -27.021 1 56.54 175 SER A O 1
ATOM 1402 N N . ASP A 1 192 ? -19.791 -12.605 -27.409 1 57.94 176 ASP A N 1
ATOM 1403 C CA . ASP A 1 192 ? -20.348 -12.861 -26.104 1 61.02 176 ASP A CA 1
ATOM 1404 C C . ASP A 1 192 ? -21.621 -13.701 -26.261 1 65.01 176 ASP A C 1
ATOM 1405 O O . ASP A 1 192 ? -22.06 -13.972 -27.393 1 64.89 176 ASP A O 1
ATOM 1410 N N . THR A 1 193 ? -22.185 -14.165 -25.135 1 68.26 177 THR A N 1
ATOM 1411 C CA . THR A 1 193 ? -23.404 -14.948 -25.202 1 71.58 177 THR A CA 1
ATOM 1412 C C . THR A 1 193 ? -24.482 -14.355 -24.335 1 73.87 177 THR A C 1
ATOM 1413 O O . THR A 1 193 ? -24.24 -13.798 -23.265 1 73.46 177 THR A O 1
ATOM 1417 N N . HIS A 1 194 ? -25.682 -14.47 -24.864 1 76.4 178 HIS A N 1
ATOM 1418 C CA . HIS A 1 194 ? -26.931 -14.04 -24.283 1 79.72 178 HIS A CA 1
ATOM 1419 C C . HIS A 1 194 ? -27.463 -15.085 -23.273 1 81.67 178 HIS A C 1
ATOM 1420 O O . HIS A 1 194 ? -28.204 -14.71 -22.367 1 81.92 178 HIS A O 1
ATOM 1427 N N . GLU A 1 195 ? -27.127 -16.395 -23.477 1 82.8 179 GLU A N 1
ATOM 1428 C CA . GLU A 1 195 ? -27.611 -17.56 -22.723 1 84.29 179 GLU A CA 1
ATOM 1429 C C . GLU A 1 195 ? -27.522 -17.455 -21.218 1 85.63 179 GLU A C 1
ATOM 1430 O O . GLU A 1 195 ? -26.589 -16.847 -20.69 1 85.64 179 GLU A O 1
ATOM 1436 N N . GLU A 1 196 ? -28.522 -18.04 -20.525 1 86.57 180 GLU A N 1
ATOM 1437 C CA . GLU A 1 196 ? -28.545 -18.047 -19.07 1 87.71 180 GLU A CA 1
ATOM 1438 C C . GLU A 1 196 ? -27.402 -18.907 -18.535 1 88.45 180 GLU A C 1
ATOM 1439 O O . GLU A 1 196 ? -27.062 -19.933 -19.134 1 88.77 180 GLU A O 1
ATOM 1445 N N . ASN A 1 197 ? -26.782 -18.457 -17.426 1 88.22 181 ASN A N 1
ATOM 1446 C CA . ASN A 1 197 ? -25.703 -19.175 -16.735 1 87.87 181 ASN A CA 1
ATOM 1447 C C . ASN A 1 197 ? -24.491 -19.465 -17.608 1 86.48 181 ASN A C 1
ATOM 1448 O O . ASN A 1 197 ? -23.75 -20.405 -17.33 1 86.85 181 ASN A O 1
ATOM 1453 N N . LYS A 1 198 ? -24.29 -18.672 -18.664 1 84.71 182 LYS A N 1
ATOM 1454 C CA . LYS A 1 198 ? -23.162 -18.826 -19.573 1 83.17 182 LYS A CA 1
ATOM 1455 C C . LYS A 1 198 ? -22.382 -17.511 -19.66 1 80.98 182 LYS A C 1
ATOM 1456 O O . LYS A 1 198 ? -22.965 -16.485 -19.989 1 80.72 182 LYS A O 1
ATOM 1462 N N . GLN A 1 199 ? -21.073 -17.535 -19.339 1 79.32 183 GLN A N 1
ATOM 1463 C CA . GLN A 1 199 ? -20.219 -16.344 -19.359 1 77.87 183 GLN A CA 1
ATOM 1464 C C . GLN A 1 199 ? -19.835 -15.936 -20.786 1 75.92 183 GLN A C 1
ATOM 1465 O O . GLN A 1 199 ? -19.693 -14.749 -21.066 1 76.62 183 GLN A O 1
ATOM 1471 N N . GLY A 1 200 ? -19.643 -16.914 -21.666 1 73.01 184 GLY A N 1
ATOM 1472 C CA . GLY A 1 200 ? -19.225 -16.644 -23.036 1 70.15 184 GLY A CA 1
ATOM 1473 C C . GLY A 1 200 ? -17.721 -16.751 -23.171 1 67.04 184 GLY A C 1
ATOM 1474 O O . GLY A 1 200 ? -17.014 -16.682 -22.167 1 67.29 184 GLY A O 1
ATOM 1475 N N . PRO A 1 201 ? -17.184 -16.893 -24.399 1 63.93 185 PRO A N 1
ATOM 1476 C CA . PRO A 1 201 ? -15.739 -17.072 -24.542 1 62.77 185 PRO A CA 1
ATOM 1477 C C . PRO A 1 201 ? -14.871 -15.848 -24.248 1 62.44 185 PRO A C 1
ATOM 1478 O O . PRO A 1 201 ? -13.691 -16.011 -23.915 1 63.58 185 PRO A O 1
ATOM 1482 N N . THR A 1 202 ? -15.411 -14.63 -24.416 1 60.43 186 THR A N 1
ATOM 1483 C CA . THR A 1 202 ? -14.625 -13.419 -24.165 1 58.38 186 THR A CA 1
ATOM 1484 C C . THR A 1 202 ? -14.492 -13.222 -22.668 1 57.59 186 THR A C 1
ATOM 1485 O O . THR A 1 202 ? -13.391 -12.992 -22.185 1 57.38 186 THR A O 1
ATOM 1489 N N . GLU A 1 203 ? -15.61 -13.357 -21.928 1 57.12 187 GLU A N 1
ATOM 1490 C CA . GLU A 1 203 ? -15.616 -13.214 -20.479 1 56.88 187 GLU A CA 1
ATOM 1491 C C . GLU A 1 203 ? -14.767 -14.319 -19.807 1 56.26 187 GLU A C 1
ATOM 1492 O O . GLU A 1 203 ? -14.067 -14.054 -18.835 1 56.42 187 GLU A O 1
ATOM 1498 N N . ILE A 1 204 ? -14.761 -15.534 -20.372 1 55.28 188 ILE A N 1
ATOM 1499 C CA . ILE A 1 204 ? -13.96 -16.636 -19.841 1 54.72 188 ILE A CA 1
ATOM 1500 C C . ILE A 1 204 ? -12.488 -16.273 -19.949 1 54.54 188 ILE A C 1
ATOM 1501 O O . ILE A 1 204 ? -11.762 -16.395 -18.963 1 55.35 188 ILE A O 1
ATOM 1506 N N . LEU A 1 205 ? -12.067 -15.789 -21.141 1 53.19 189 LEU A N 1
ATOM 1507 C CA . LEU A 1 205 ? -10.689 -15.387 -21.434 1 51.79 189 LEU A CA 1
ATOM 1508 C C . LEU A 1 205 ? -10.215 -14.241 -20.558 1 51.13 189 LEU A C 1
ATOM 1509 O O . LEU A 1 205 ? -9.147 -14.351 -19.983 1 50.87 189 LEU A O 1
ATOM 1514 N N . ALA A 1 206 ? -11.014 -13.172 -20.409 1 51.02 190 ALA A N 1
ATOM 1515 C CA . ALA A 1 206 ? -10.686 -12.038 -19.534 1 51.17 190 ALA A CA 1
ATOM 1516 C C . ALA A 1 206 ? -10.518 -12.475 -18.056 1 51.14 190 ALA A C 1
ATOM 1517 O O . ALA A 1 206 ? -9.567 -12.069 -17.398 1 51.08 190 ALA A O 1
ATOM 1519 N N . GLN A 1 207 ? -11.416 -13.324 -17.552 1 51.16 191 GLN A N 1
ATOM 1520 C CA . GLN A 1 207 ? -11.347 -13.807 -16.178 1 52.15 191 GLN A CA 1
ATOM 1521 C C . GLN A 1 207 ? -10.136 -14.661 -15.878 1 53.13 191 GLN A C 1
ATOM 1522 O O . GLN A 1 207 ? -9.73 -14.737 -14.72 1 53.79 191 GLN A O 1
ATOM 1528 N N . MET A 1 208 ? -9.568 -15.317 -16.901 1 53 192 MET A N 1
ATOM 1529 C CA . MET A 1 208 ? -8.363 -16.126 -16.737 1 53.27 192 MET A CA 1
ATOM 1530 C C . MET A 1 208 ? -7.162 -15.206 -16.53 1 52.23 192 MET A C 1
ATOM 1531 O O . MET A 1 208 ? -6.317 -15.477 -15.679 1 52.78 192 MET A O 1
ATOM 1536 N N . VAL A 1 209 ? -7.086 -14.126 -17.32 1 50.51 193 VAL A N 1
ATOM 1537 C CA . VAL A 1 209 ? -6.056 -13.108 -17.242 1 49.2 193 VAL A CA 1
ATOM 1538 C C . VAL A 1 209 ? -6.142 -12.427 -15.868 1 49.03 193 VAL A C 1
ATOM 1539 O O . VAL A 1 209 ? -5.142 -12.318 -15.172 1 48.66 193 VAL A O 1
ATOM 1543 N N . ALA A 1 210 ? -7.356 -12.071 -15.428 1 49.4 194 ALA A N 1
ATOM 1544 C CA . ALA A 1 210 ? -7.559 -11.438 -14.13 1 50.12 194 ALA A CA 1
ATOM 1545 C C . ALA A 1 210 ? -7.111 -12.36 -13.007 1 51.36 194 ALA A C 1
ATOM 1546 O O . ALA A 1 210 ? -6.453 -11.912 -12.077 1 51.94 194 ALA A O 1
ATOM 1548 N N . ALA A 1 211 ? -7.404 -13.661 -13.122 1 51.45 195 ALA A N 1
ATOM 1549 C CA . ALA A 1 211 ? -7.017 -14.653 -12.116 1 51.61 195 ALA A CA 1
ATOM 1550 C C . ALA A 1 211 ? -5.506 -14.797 -11.994 1 51.49 195 ALA A C 1
ATOM 1551 O O . ALA A 1 211 ? -4.994 -14.957 -10.886 1 51.7 195 ALA A O 1
ATOM 1553 N N . GLU A 1 212 ? -4.795 -14.721 -13.132 1 51.14 196 GLU A N 1
ATOM 1554 C CA . GLU A 1 212 ? -3.33 -14.82 -13.219 1 51.15 196 GLU A CA 1
ATOM 1555 C C . GLU A 1 212 ? -2.623 -13.568 -12.705 1 51.38 196 GLU A C 1
ATOM 1556 O O . GLU A 1 212 ? -1.483 -13.652 -12.231 1 51.6 196 GLU A O 1
ATOM 1562 N N . LEU A 1 213 ? -3.275 -12.402 -12.848 1 50.71 197 LEU A N 1
ATOM 1563 C CA . LEU A 1 213 ? -2.709 -11.143 -12.383 1 50.25 197 LEU A CA 1
ATOM 1564 C C . LEU A 1 213 ? -3.147 -10.767 -10.979 1 51.02 197 LEU A C 1
ATOM 1565 O O . LEU A 1 213 ? -2.751 -9.702 -10.502 1 51.3 197 LEU A O 1
ATOM 1570 N N . HIS A 1 214 ? -3.969 -11.631 -10.322 1 51.27 198 HIS A N 1
ATOM 1571 C CA . HIS A 1 214 ? -4.516 -11.48 -8.983 1 51.49 198 HIS A CA 1
ATOM 1572 C C . HIS A 1 214 ? -5.486 -10.323 -8.888 1 52.11 198 HIS A C 1
ATOM 1573 O O . HIS A 1 214 ? -5.535 -9.646 -7.872 1 52.33 198 HIS A O 1
ATOM 1580 N N . TRP A 1 215 ? -6.277 -10.103 -9.932 1 52.65 199 TRP A N 1
ATOM 1581 C CA . TRP A 1 215 ? -7.282 -9.042 -9.939 1 53.92 199 TRP A CA 1
ATOM 1582 C C . TRP A 1 215 ? -8.565 -9.592 -9.317 1 55.77 199 TRP A C 1
ATOM 1583 O O . TRP A 1 215 ? -9.159 -10.539 -9.848 1 56 199 TRP A O 1
ATOM 1594 N N . ALA A 1 216 ? -8.975 -9.022 -8.19 1 56.79 200 ALA A N 1
ATOM 1595 C CA . ALA A 1 216 ? -10.183 -9.471 -7.522 1 58.63 200 ALA A CA 1
ATOM 1596 C C . ALA A 1 216 ? -11.393 -8.906 -8.236 1 60.61 200 ALA A C 1
ATOM 1597 O O . ALA A 1 216 ? -11.509 -7.683 -8.338 1 61.44 200 ALA A O 1
ATOM 1599 N N . ILE A 1 217 ? -12.279 -9.777 -8.757 1 61.3 201 ILE A N 1
ATOM 1600 C CA . ILE A 1 217 ? -13.485 -9.362 -9.464 1 62.48 201 ILE A CA 1
ATOM 1601 C C . ILE A 1 217 ? -14.726 -10.143 -8.961 1 63.85 201 ILE A C 1
ATOM 1602 O O . ILE A 1 217 ? -14.603 -11.302 -8.539 1 64.29 201 ILE A O 1
ATOM 1607 N N . PRO A 1 218 ? -15.932 -9.525 -9.022 1 63.81 202 PRO A N 1
ATOM 1608 C CA . PRO A 1 218 ? -17.147 -10.24 -8.604 1 64.44 202 PRO A CA 1
ATOM 1609 C C . PRO A 1 218 ? -17.602 -11.297 -9.603 1 65.73 202 PRO A C 1
ATOM 1610 O O . PRO A 1 218 ? -17.372 -11.148 -10.807 1 66.54 202 PRO A O 1
ATOM 1614 N N . THR A 1 219 ? -18.266 -12.358 -9.119 1 65.81 203 THR A N 1
ATOM 1615 C CA . THR A 1 219 ? -18.724 -13.44 -9.998 1 66.4 203 THR A CA 1
ATOM 1616 C C . THR A 1 219 ? -20.247 -13.492 -10.049 1 66.04 203 THR A C 1
ATOM 1617 O O . THR A 1 219 ? -20.886 -13.276 -9.028 1 65.95 203 THR A O 1
ATOM 1621 N N . PHE A 1 220 ? -20.827 -13.777 -11.227 1 65.87 204 PHE A N 1
ATOM 1622 C CA . PHE A 1 220 ? -22.284 -13.845 -11.402 1 66.11 204 PHE A CA 1
ATOM 1623 C C . PHE A 1 220 ? -22.739 -15.127 -12.159 1 66.56 204 PHE A C 1
ATOM 1624 O O . PHE A 1 220 ? -21.901 -15.972 -12.493 1 66.47 204 PHE A O 1
ATOM 1632 N N . LYS A 1 221 ? -24.062 -15.288 -12.4 1 66.88 205 LYS A N 1
ATOM 1633 C CA . LYS A 1 221 ? -24.605 -16.47 -13.084 1 67.73 205 LYS A CA 1
ATOM 1634 C C . LYS A 1 221 ? -24.099 -16.619 -14.533 1 67.36 205 LYS A C 1
ATOM 1635 O O . LYS A 1 221 ? -23.493 -17.628 -14.876 1 66.93 205 LYS A O 1
ATOM 1641 N N . GLY A 1 222 ? -24.324 -15.6 -15.349 1 67.07 206 GLY A N 1
ATOM 1642 C CA . GLY A 1 222 ? -23.886 -15.59 -16.739 1 66.79 206 GLY A CA 1
ATOM 1643 C C . GLY A 1 222 ? -23.556 -14.192 -17.229 1 65.83 206 GLY A C 1
ATOM 1644 O O . GLY A 1 222 ? -23.58 -13.233 -16.444 1 65.92 206 GLY A O 1
ATOM 1645 N N . TYR A 1 223 ? -23.254 -14.052 -18.534 1 64.5 207 TYR A N 1
ATOM 1646 C CA . TYR A 1 223 ? -22.923 -12.741 -19.088 1 63.71 207 TYR A CA 1
ATOM 1647 C C . TYR A 1 223 ? -24.111 -11.788 -19.032 1 63.73 207 TYR A C 1
ATOM 1648 O O . TYR A 1 223 ? -23.928 -10.602 -18.775 1 63.15 207 TYR A O 1
ATOM 1657 N N . SER A 1 224 ? -25.333 -12.32 -19.204 1 64.33 208 SER A N 1
ATOM 1658 C CA . SER A 1 224 ? -26.561 -11.525 -19.171 1 65.03 208 SER A CA 1
ATOM 1659 C C . SER A 1 224 ? -27.342 -11.647 -17.873 1 65.44 208 SER A C 1
ATOM 1660 O O . SER A 1 224 ? -28.542 -11.391 -17.876 1 66.26 208 SER A O 1
ATOM 1663 N N . ASP A 1 225 ? -26.68 -12.003 -16.755 1 64.91 209 ASP A N 1
ATOM 1664 C CA . ASP A 1 225 ? -27.33 -12.076 -15.441 1 64.71 209 ASP A CA 1
ATOM 1665 C C . ASP A 1 225 ? -27.728 -10.633 -15.069 1 62.85 209 ASP A C 1
ATOM 1666 O O . ASP A 1 225 ? -26.898 -9.733 -15.21 1 62.61 209 ASP A O 1
ATOM 1671 N N . PRO A 1 226 ? -28.995 -10.372 -14.701 1 61.22 210 PRO A N 1
ATOM 1672 C CA . PRO A 1 226 ? -29.389 -8.991 -14.362 1 60.06 210 PRO A CA 1
ATOM 1673 C C . PRO A 1 226 ? -28.608 -8.412 -13.179 1 58.98 210 PRO A C 1
ATOM 1674 O O . PRO A 1 226 ? -28.345 -7.212 -13.143 1 58.74 210 PRO A O 1
ATOM 1678 N N . ALA A 1 227 ? -28.21 -9.277 -12.229 1 58.3 211 ALA A N 1
ATOM 1679 C CA . ALA A 1 227 ? -27.41 -8.908 -11.066 1 58.04 211 ALA A CA 1
ATOM 1680 C C . ALA A 1 227 ? -26.065 -8.369 -11.544 1 57.57 211 ALA A C 1
ATOM 1681 O O . ALA A 1 227 ? -25.605 -7.36 -11.018 1 57.87 211 ALA A O 1
ATOM 1683 N N . ARG A 1 228 ? -25.452 -9.03 -12.565 1 56.73 212 ARG A N 1
ATOM 1684 C CA . ARG A 1 228 ? -24.19 -8.621 -13.184 1 55.75 212 ARG A CA 1
ATOM 1685 C C . ARG A 1 228 ? -24.342 -7.235 -13.806 1 55.54 212 ARG A C 1
ATOM 1686 O O . ARG A 1 228 ? -23.525 -6.355 -13.547 1 55.46 212 ARG A O 1
ATOM 1694 N N . VAL A 1 229 ? -25.418 -7.036 -14.583 1 55.43 213 VAL A N 1
ATOM 1695 C CA . VAL A 1 229 ? -25.736 -5.774 -15.236 1 55.57 213 VAL A CA 1
ATOM 1696 C C . VAL A 1 229 ? -25.922 -4.632 -14.233 1 56.43 213 VAL A C 1
ATOM 1697 O O . VAL A 1 229 ? -25.385 -3.554 -14.455 1 56.73 213 VAL A O 1
ATOM 1701 N N . GLU A 1 230 ? -26.621 -4.876 -13.109 1 56.86 214 GLU A N 1
ATOM 1702 C CA . GLU A 1 230 ? -26.811 -3.851 -12.087 1 57.42 214 GLU A CA 1
ATOM 1703 C C . GLU A 1 230 ? -25.466 -3.486 -11.405 1 56.87 214 GLU A C 1
ATOM 1704 O O . GLU A 1 230 ? -25.212 -2.308 -11.127 1 57.44 214 GLU A O 1
ATOM 1710 N N . ALA A 1 231 ? -24.593 -4.487 -11.182 1 55.25 215 ALA A N 1
ATOM 1711 C CA . ALA A 1 231 ? -23.292 -4.279 -10.558 1 54.04 215 ALA A CA 1
ATOM 1712 C C . ALA A 1 231 ? -22.362 -3.473 -11.46 1 52.88 215 ALA A C 1
ATOM 1713 O O . ALA A 1 231 ? -21.572 -2.669 -10.957 1 53.58 215 ALA A O 1
ATOM 1715 N N . ILE A 1 232 ? -22.446 -3.688 -12.79 1 50.49 216 ILE A N 1
ATOM 1716 C CA . ILE A 1 232 ? -21.653 -2.936 -13.756 1 48.18 216 ILE A CA 1
ATOM 1717 C C . ILE A 1 232 ? -22.121 -1.484 -13.765 1 47.22 216 ILE A C 1
ATOM 1718 O O . ILE A 1 232 ? -21.291 -0.583 -13.742 1 47.06 216 ILE A O 1
ATOM 1723 N N . GLN A 1 233 ? -23.451 -1.248 -13.723 1 46.48 217 GLN A N 1
ATOM 1724 C CA . GLN A 1 233 ? -24.017 0.098 -13.682 1 46.36 217 GLN A CA 1
ATOM 1725 C C . GLN A 1 233 ? -23.479 0.883 -12.49 1 46.33 217 GLN A C 1
ATOM 1726 O O . GLN A 1 233 ? -23.161 2.071 -12.625 1 46.75 217 GLN A O 1
ATOM 1732 N N . GLU A 1 234 ? -23.341 0.19 -11.341 1 45.41 218 GLU A N 1
ATOM 1733 C CA . GLU A 1 234 ? -22.813 0.686 -10.079 1 45.47 218 GLU A CA 1
ATOM 1734 C C . GLU A 1 234 ? -21.332 1.004 -10.186 1 45.39 218 GLU A C 1
ATOM 1735 O O . GLU A 1 234 ? -20.903 2.065 -9.737 1 45.62 218 GLU A O 1
ATOM 1741 N N . ARG A 1 235 ? -20.547 0.099 -10.803 1 45.05 219 ARG A N 1
ATOM 1742 C CA . ARG A 1 235 ? -19.096 0.261 -10.991 1 43.83 219 ARG A CA 1
ATOM 1743 C C . ARG A 1 235 ? -18.82 1.464 -11.887 1 43.48 219 ARG A C 1
ATOM 1744 O O . ARG A 1 235 ? -17.985 2.311 -11.552 1 44.28 219 ARG A O 1
ATOM 1752 N N . ASP A 1 236 ? -19.537 1.56 -12.998 1 42.21 220 ASP A N 1
ATOM 1753 C CA . ASP A 1 236 ? -19.365 2.668 -13.919 1 42.37 220 ASP A CA 1
ATOM 1754 C C . ASP A 1 236 ? -19.935 4.003 -13.352 1 43.22 220 ASP A C 1
ATOM 1755 O O . ASP A 1 236 ? -19.408 5.072 -13.659 1 43.86 220 ASP A O 1
ATOM 1760 N N . PHE A 1 237 ? -20.969 3.941 -12.495 1 42.76 221 PHE A N 1
ATOM 1761 C CA . PHE A 1 237 ? -21.517 5.134 -11.883 1 42.88 221 PHE A CA 1
ATOM 1762 C C . PHE A 1 237 ? -20.518 5.656 -10.862 1 42.37 221 PHE A C 1
ATOM 1763 O O . PHE A 1 237 ? -20.235 6.849 -10.865 1 43.2 221 PHE A O 1
ATOM 1771 N N . HIS A 1 238 ? -19.952 4.776 -10.019 1 40.93 222 HIS A N 1
ATOM 1772 C CA . HIS A 1 238 ? -18.98 5.198 -9.026 1 40.46 222 HIS A CA 1
ATOM 1773 C C . HIS A 1 238 ? -17.654 5.656 -9.644 1 40.87 222 HIS A C 1
ATOM 1774 O O . HIS A 1 238 ? -17.027 6.559 -9.101 1 41.27 222 HIS A O 1
ATOM 1781 N N . SER A 1 239 ? -17.246 5.077 -10.791 1 40 223 SER A N 1
ATOM 1782 C CA . SER A 1 239 ? -16.001 5.469 -11.445 1 39.83 223 SER A CA 1
ATOM 1783 C C . SER A 1 239 ? -16.074 6.898 -11.975 1 39.98 223 SER A C 1
ATOM 1784 O O . SER A 1 239 ? -15.105 7.641 -11.887 1 39.18 223 SER A O 1
ATOM 1787 N N . LEU A 1 240 ? -17.232 7.281 -12.509 1 40.71 224 LEU A N 1
ATOM 1788 C CA . LEU A 1 240 ? -17.45 8.614 -13.035 1 41.82 224 LEU A CA 1
ATOM 1789 C C . LEU A 1 240 ? -17.365 9.64 -11.9 1 43.53 224 LEU A C 1
ATOM 1790 O O . LEU A 1 240 ? -16.724 10.675 -12.042 1 42.94 224 LEU A O 1
ATOM 1795 N N . LEU A 1 241 ? -17.962 9.307 -10.741 1 45.34 225 LEU A N 1
ATOM 1796 C CA . LEU A 1 241 ? -17.944 10.152 -9.551 1 47.02 225 LEU A CA 1
ATOM 1797 C C . LEU A 1 241 ? -16.549 10.262 -8.915 1 48.3 225 LEU A C 1
ATOM 1798 O O . LEU 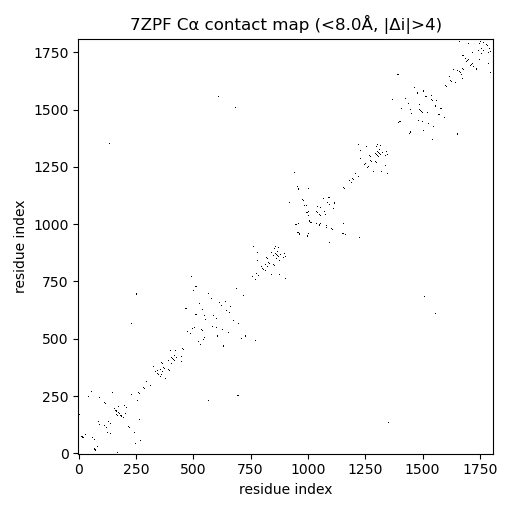A 1 241 ? -16.139 11.374 -8.556 1 48.87 225 LEU A O 1
ATOM 1803 N N . ASN A 1 242 ? -15.802 9.127 -8.828 1 48.09 226 ASN A N 1
ATOM 1804 C CA . ASN A 1 242 ? -14.419 9.097 -8.32 1 47.94 226 ASN A CA 1
ATOM 1805 C C . ASN A 1 242 ? -13.549 10.015 -9.197 1 48.47 226 ASN A C 1
ATOM 1806 O O . ASN A 1 242 ? -12.688 10.716 -8.674 1 49.62 226 ASN A O 1
ATOM 1811 N N . MET A 1 243 ? -13.775 9.996 -10.526 1 47.5 227 MET A N 1
ATOM 1812 C CA . MET A 1 243 ? -13.048 10.801 -11.506 1 47.12 227 MET A CA 1
ATOM 1813 C C . MET A 1 243 ? -13.3 12.28 -11.293 1 47.53 227 MET A C 1
ATOM 1814 O O . MET A 1 243 ? -12.392 13.085 -11.434 1 47.6 227 MET A O 1
ATOM 1819 N N . PHE A 1 244 ? -14.536 12.649 -10.954 1 47.75 228 PHE A N 1
ATOM 1820 C CA . PHE A 1 244 ? -14.874 14.046 -10.693 1 47.93 228 PHE A CA 1
ATOM 1821 C C . PHE A 1 244 ? -14.123 14.515 -9.453 1 48.57 228 PHE A C 1
ATOM 1822 O O . PHE A 1 244 ? -13.487 15.559 -9.503 1 49.27 228 PHE A O 1
ATOM 1830 N N . GLN A 1 245 ? -14.097 13.678 -8.396 1 47.79 229 GLN A N 1
ATOM 1831 C CA . GLN A 1 245 ? -13.381 13.929 -7.144 1 47.41 229 GLN A CA 1
ATOM 1832 C C . GLN A 1 245 ? -11.904 14.247 -7.367 1 46.46 229 GLN A C 1
ATOM 1833 O O . GLN A 1 245 ? -11.348 15.116 -6.709 1 46.95 229 GLN A O 1
ATOM 1839 N N . ARG A 1 246 ? -11.302 13.558 -8.336 1 45.43 230 ARG A N 1
ATOM 1840 C CA . ARG A 1 246 ? -9.924 13.692 -8.789 1 45.1 230 ARG A CA 1
ATOM 1841 C C . ARG A 1 246 ? -9.634 15.089 -9.326 1 45.32 230 ARG A C 1
ATOM 1842 O O . ARG A 1 246 ? -8.486 15.504 -9.279 1 45.78 230 ARG A O 1
ATOM 1850 N N . HIS A 1 247 ? -10.653 15.801 -9.853 1 45.07 231 HIS A N 1
ATOM 1851 C CA . HIS A 1 247 ? -10.561 17.103 -10.514 1 45.5 231 HIS A CA 1
ATOM 1852 C C . HIS A 1 247 ? -11.439 18.172 -9.839 1 46.76 231 HIS A C 1
ATOM 1853 O O . HIS A 1 247 ? -12.137 18.922 -10.517 1 46.61 231 HIS A O 1
ATOM 1860 N N . GLY A 1 248 ? -11.401 18.223 -8.512 1 47.7 232 GLY A N 1
ATOM 1861 C CA . GLY A 1 248 ? -12.212 19.144 -7.735 1 49.26 232 GLY A CA 1
ATOM 1862 C C . GLY A 1 248 ? -11.964 20.623 -7.971 1 51.28 232 GLY A C 1
ATOM 1863 O O . GLY A 1 248 ? -12.858 21.449 -7.751 1 51.72 232 GLY A O 1
ATOM 1864 N N . SER A 1 249 ? -10.757 20.983 -8.4 1 52.41 233 SER A N 1
ATOM 1865 C CA . SER A 1 249 ? -10.413 22.391 -8.648 1 53.87 233 SER A CA 1
ATOM 1866 C C . SER A 1 249 ? -10.578 22.8 -10.132 1 54.18 233 SER A C 1
ATOM 1867 O O . SER A 1 249 ? -10.679 23.995 -10.438 1 54.93 233 SER A O 1
ATOM 1870 N N . GLU A 1 250 ? -10.572 21.818 -11.049 1 53.12 234 GLU A N 1
ATOM 1871 C CA . GLU A 1 250 ? -10.689 22.075 -12.48 1 52.58 234 GLU A CA 1
ATOM 1872 C C . GLU A 1 250 ? -11.917 21.396 -13.074 1 51.18 234 GLU A C 1
ATOM 1873 O O . GLU A 1 250 ? -11.84 20.814 -14.17 1 51.22 234 GLU A O 1
ATOM 1879 N N . LEU A 1 251 ? -13.064 21.482 -12.369 1 49.67 235 LEU A N 1
ATOM 1880 C CA . LEU A 1 251 ? -14.279 20.852 -12.868 1 48.88 235 LEU A CA 1
ATOM 1881 C C . LEU A 1 251 ? -14.745 21.446 -14.192 1 48.55 235 LEU A C 1
ATOM 1882 O O . LEU A 1 251 ? -15.141 20.682 -15.071 1 48.96 235 LEU A O 1
ATOM 1887 N N . GLY A 1 252 ? -14.573 22.76 -14.374 1 47.63 236 GLY A N 1
ATOM 1888 C CA . GLY A 1 252 ? -14.911 23.436 -15.623 1 47.41 236 GLY A CA 1
ATOM 1889 C C . GLY A 1 252 ? -14.145 22.88 -16.811 1 47.59 236 GLY A C 1
ATOM 1890 O O . GLY A 1 252 ? -14.737 22.478 -17.819 1 47.83 236 GLY A O 1
ATOM 1891 N N . PHE A 1 253 ? -12.817 22.813 -16.678 1 47.13 237 PHE A N 1
ATOM 1892 C CA . PHE A 1 253 ? -11.922 22.277 -17.693 1 46.96 237 PHE A CA 1
ATOM 1893 C C . PHE A 1 253 ? -12.119 20.798 -17.95 1 46.05 237 PHE A C 1
ATOM 1894 O O . PHE A 1 253 ? -11.808 20.333 -19.041 1 46.12 237 PHE A O 1
ATOM 1902 N N . LEU A 1 254 ? -12.554 20.048 -16.939 1 45.41 238 LEU A N 1
ATOM 1903 C CA . LEU A 1 254 ? -12.772 18.617 -17.079 1 45.64 238 LEU A CA 1
ATOM 1904 C C . LEU A 1 254 ? -14.075 18.336 -17.847 1 45.18 238 LEU A C 1
ATOM 1905 O O . LEU A 1 254 ? -14.103 17.463 -18.721 1 45.07 238 LEU A O 1
ATOM 1910 N N . PHE A 1 255 ? -15.15 19.084 -17.518 1 44.14 239 PHE A N 1
ATOM 1911 C CA . PHE A 1 255 ? -16.438 18.924 -18.179 1 43.41 239 PHE A CA 1
ATOM 1912 C C . PHE A 1 255 ? -16.348 19.306 -19.654 1 43.35 239 PHE A C 1
ATOM 1913 O O . PHE A 1 255 ? -16.988 18.665 -20.479 1 43.67 239 PHE A O 1
ATOM 1921 N N . THR A 1 256 ? -15.534 20.312 -19.995 1 42.89 240 THR A N 1
ATOM 1922 C CA . THR A 1 256 ? -15.359 20.728 -21.39 1 43.1 240 THR A CA 1
ATOM 1923 C C . THR A 1 256 ? -14.631 19.664 -22.19 1 42.29 240 THR A C 1
ATOM 1924 O O . THR A 1 256 ? -14.952 19.441 -23.355 1 42.93 240 THR A O 1
ATOM 1928 N N . ARG A 1 257 ? -13.64 19.023 -21.575 1 41.16 241 ARG A N 1
ATOM 1929 C CA . ARG A 1 257 ? -12.878 17.938 -22.188 1 40.63 241 ARG A CA 1
ATOM 1930 C C . ARG A 1 257 ? -13.786 16.73 -22.393 1 40.49 241 ARG A C 1
ATOM 1931 O O . ARG A 1 257 ? -13.734 16.11 -23.445 1 40.77 241 ARG A O 1
ATOM 1939 N N . LEU A 1 258 ? -14.625 16.41 -21.396 1 39.95 242 LEU A N 1
ATOM 1940 C CA . LEU A 1 258 ? -15.564 15.299 -21.453 1 40.01 242 LEU A CA 1
ATOM 1941 C C . LEU A 1 258 ? -16.538 15.502 -22.598 1 40.05 242 LEU A C 1
ATOM 1942 O O . LEU A 1 258 ? -16.82 14.549 -23.324 1 39.62 242 LEU A O 1
ATOM 1947 N N . ALA A 1 259 ? -17.055 16.742 -22.75 1 40.06 243 ALA A N 1
ATOM 1948 C CA . ALA A 1 259 ? -18.017 17.074 -23.785 1 40.26 243 ALA A CA 1
ATOM 1949 C C . ALA A 1 259 ? -17.399 17.041 -25.18 1 41.22 243 ALA A C 1
ATOM 1950 O O . ALA A 1 259 ? -18.071 16.662 -26.142 1 42.02 243 ALA A O 1
ATOM 1952 N N . THR A 1 260 ? -16.122 17.421 -25.299 1 40.72 244 THR A N 1
ATOM 1953 C CA . THR A 1 260 ? -15.439 17.416 -26.581 1 40.41 244 THR A CA 1
ATOM 1954 C C . THR A 1 260 ? -15.297 15.973 -27.067 1 40.76 244 THR A C 1
ATOM 1955 O O . THR A 1 260 ? -15.749 15.651 -28.161 1 41.7 244 THR A O 1
ATOM 1959 N N . ILE A 1 261 ? -14.729 15.097 -26.234 1 39.96 245 ILE A N 1
ATOM 1960 C CA . ILE A 1 261 ? -14.544 13.679 -26.52 1 39.57 245 ILE A CA 1
ATOM 1961 C C . ILE A 1 261 ? -15.888 12.989 -26.764 1 40.65 245 ILE A C 1
ATOM 1962 O O . ILE A 1 261 ? -15.974 12.126 -27.626 1 40.92 245 ILE A O 1
ATOM 1967 N N . ALA A 1 262 ? -16.935 13.392 -26.036 1 41.58 246 ALA A N 1
ATOM 1968 C CA . ALA A 1 262 ? -18.275 12.823 -26.168 1 43.16 246 ALA A CA 1
ATOM 1969 C C . ALA A 1 262 ? -18.866 13.017 -27.563 1 44.99 246 ALA A C 1
ATOM 1970 O O . ALA A 1 262 ? -19.685 12.203 -28.001 1 45.68 246 ALA A O 1
ATOM 1972 N N . LYS A 1 263 ? -18.482 14.104 -28.25 1 45.34 247 LYS A N 1
ATOM 1973 C CA . LYS A 1 263 ? -18.979 14.356 -29.594 1 46.22 247 LYS A CA 1
ATOM 1974 C C . LYS A 1 263 ? -18.035 13.817 -30.688 1 47.41 247 LYS A C 1
ATOM 1975 O O . LYS A 1 263 ? -18.123 14.25 -31.835 1 48.09 247 LYS A O 1
ATOM 1981 N N . GLY A 1 264 ? -17.176 12.857 -30.331 1 47.54 248 GLY A N 1
ATOM 1982 C CA . GLY A 1 264 ? -16.221 12.231 -31.233 1 48.13 248 GLY A CA 1
ATOM 1983 C C . GLY A 1 264 ? -15.091 13.137 -31.662 1 49.13 248 GLY A C 1
ATOM 1984 O O . GLY A 1 264 ? -14.459 12.888 -32.687 1 49.33 248 GLY A O 1
ATOM 1985 N N . LYS A 1 265 ? -14.82 14.191 -30.893 1 49.79 249 LYS A N 1
ATOM 1986 C CA . LYS A 1 265 ? -13.758 15.126 -31.239 1 50.83 249 LYS A CA 1
ATOM 1987 C C . LYS A 1 265 ? -12.469 14.893 -30.452 1 51.04 249 LYS A C 1
ATOM 1988 O O . LYS A 1 265 ? -12.486 14.304 -29.369 1 51.14 249 LYS A O 1
ATOM 1994 N N . LYS A 1 266 ? -11.34 15.332 -31.023 1 50.75 250 LYS A N 1
ATOM 1995 C CA . LYS A 1 266 ? -10.031 15.21 -30.394 1 50.44 250 LYS A CA 1
ATOM 1996 C C . LYS A 1 266 ? -9.84 16.356 -29.418 1 49.86 250 LYS A C 1
ATOM 1997 O O . LYS A 1 266 ? -9.87 17.525 -29.831 1 50.58 250 LYS A O 1
ATOM 2003 N N . ALA A 1 267 ? -9.629 16.033 -28.141 1 48.26 251 ALA A N 1
ATOM 2004 C CA . ALA A 1 267 ? -9.342 17.037 -27.122 1 47.74 251 ALA A CA 1
ATOM 2005 C C . ALA A 1 267 ? -7.78 17.163 -26.988 1 47.6 251 ALA A C 1
ATOM 2006 O O . ALA A 1 267 ? -7.049 16.457 -27.69 1 47.62 251 ALA A O 1
ATOM 2008 N N . SER A 1 268 ? -7.258 18.082 -26.143 1 46.97 252 SER A N 1
ATOM 2009 C CA . SER A 1 268 ? -5.824 18.295 -25.929 1 46.73 252 SER A CA 1
ATOM 2010 C C . SER A 1 268 ? -5.035 16.986 -25.822 1 45.41 252 SER A C 1
ATOM 2011 O O . SER A 1 268 ? -5.406 16.118 -25.036 1 45.36 252 SER A O 1
ATOM 2014 N N . PRO A 1 269 ? -3.996 16.808 -26.654 1 43.88 253 PRO A N 1
ATOM 2015 C CA . PRO A 1 269 ? -3.212 15.566 -26.582 1 43.51 253 PRO A CA 1
ATOM 2016 C C . PRO A 1 269 ? -2.294 15.474 -25.36 1 44.18 253 PRO A C 1
ATOM 2017 O O . PRO A 1 269 ? -1.761 14.41 -25.081 1 43.89 253 PRO A O 1
ATOM 2021 N N . ASP A 1 270 ? -2.07 16.594 -24.663 1 44.73 254 ASP A N 1
ATOM 2022 C CA . ASP A 1 270 ? -1.189 16.664 -23.5 1 45.34 254 ASP A CA 1
ATOM 2023 C C . ASP A 1 270 ? -1.919 16.995 -22.197 1 44.09 254 ASP A C 1
ATOM 2024 O O . ASP A 1 270 ? -1.259 17.356 -21.219 1 43.67 254 ASP A O 1
ATOM 2029 N N . PHE A 1 271 ? -3.27 16.891 -22.199 1 43.55 255 PHE A N 1
ATOM 2030 C CA . PHE A 1 271 ? -4.16 17.186 -21.076 1 43.83 255 PHE A CA 1
ATOM 2031 C C . PHE A 1 271 ? -3.991 18.599 -20.518 1 46.71 255 PHE A C 1
ATOM 2032 O O . PHE A 1 271 ? -4.384 18.828 -19.388 1 47.18 255 PHE A O 1
ATOM 2040 N N . GLY A 1 272 ? -3.427 19.509 -21.306 1 48.47 256 GLY A N 1
ATOM 2041 C CA . GLY A 1 272 ? -3.097 20.884 -20.948 1 50.74 256 GLY A CA 1
ATOM 2042 C C . GLY A 1 272 ? -3.816 21.545 -19.787 1 53.19 256 GLY A C 1
ATOM 2043 O O . GLY A 1 272 ? -3.163 21.984 -18.834 1 53.3 256 GLY A O 1
ATOM 2044 N N . THR A 1 273 ? -5.168 21.63 -19.86 1 54.76 257 THR A N 1
ATOM 2045 C CA . THR A 1 273 ? -6.02 22.312 -18.877 1 56.47 257 THR A CA 1
ATOM 2046 C C . THR A 1 273 ? -6.044 21.624 -17.496 1 58.35 257 THR A C 1
ATOM 2047 O O . THR A 1 273 ? -6.272 22.287 -16.477 1 58.7 257 THR A O 1
ATOM 2051 N N . LEU A 1 274 ? -5.782 20.316 -17.456 1 59.34 258 LEU A N 1
ATOM 2052 C CA . LEU A 1 274 ? -5.748 19.556 -16.212 1 60.77 258 LEU A CA 1
ATOM 2053 C C . LEU A 1 274 ? -4.331 19.605 -15.64 1 62.4 258 LEU A C 1
ATOM 2054 O O . LEU A 1 274 ? -3.38 19.211 -16.303 1 62.98 258 LEU A O 1
ATOM 2059 N N . THR A 1 275 ? -4.193 20.122 -14.427 1 63.08 259 THR A N 1
ATOM 2060 C CA . THR A 1 275 ? -2.923 20.298 -13.719 1 64.26 259 THR A CA 1
ATOM 2061 C C . THR A 1 275 ? -2.923 19.752 -12.291 1 64.71 259 THR A C 1
ATOM 2062 O O . THR A 1 275 ? -1.859 19.567 -11.704 1 64.67 259 THR A O 1
ATOM 2066 N N . SER A 1 276 ? -4.114 19.532 -11.73 1 65.02 260 SER A N 1
ATOM 2067 C CA . SER A 1 276 ? -4.358 19.059 -10.371 1 65.8 260 SER A CA 1
ATOM 2068 C C . SER A 1 276 ? -3.794 17.672 -10.047 1 65.68 260 SER A C 1
ATOM 2069 O O . SER A 1 276 ? -3.863 17.251 -8.902 1 65.84 260 SER A O 1
ATOM 2072 N N . PHE A 1 277 ? -3.248 16.968 -11.03 1 65.47 261 PHE A N 1
ATOM 2073 C CA . PHE A 1 277 ? -2.681 15.639 -10.821 1 65.76 261 PHE A CA 1
ATOM 2074 C C . PHE A 1 277 ? -1.365 15.688 -10.023 1 66.95 261 PHE A C 1
ATOM 2075 O O . PHE A 1 277 ? -1.041 14.73 -9.325 1 66.96 261 PHE A O 1
ATOM 2083 N N . CYS A 1 278 ? -0.618 16.801 -10.134 1 67.92 262 CYS A N 1
ATOM 2084 C CA . CYS A 1 278 ? 0.677 16.998 -9.498 1 69.96 262 CYS A CA 1
ATOM 2085 C C . CYS A 1 278 ? 0.563 17.077 -8.002 1 71.18 262 CYS A C 1
ATOM 2086 O O . CYS A 1 278 ? 1.431 16.564 -7.294 1 71.53 262 CYS A O 1
ATOM 2089 N N . SER A 1 279 ? -0.482 17.783 -7.52 1 71.5 263 SER A N 1
ATOM 2090 C CA . SER A 1 279 ? -0.778 17.981 -6.102 1 71.63 263 SER A CA 1
ATOM 2091 C C . SER A 1 279 ? -1.186 16.642 -5.47 1 72.07 263 SER A C 1
ATOM 2092 O O . SER A 1 279 ? -0.792 16.347 -4.343 1 72.48 263 SER A O 1
ATOM 2095 N N . GLU A 1 280 ? -1.967 15.833 -6.203 1 71.95 264 GLU A N 1
ATOM 2096 C CA . GLU A 1 280 ? -2.445 14.537 -5.736 1 72.48 264 GLU A CA 1
ATOM 2097 C C . GLU A 1 280 ? -1.298 13.528 -5.522 1 72.76 264 GLU A C 1
ATOM 2098 O O . GLU A 1 280 ? -1.379 12.693 -4.616 1 73.74 264 GLU A O 1
ATOM 2104 N N . GLY A 1 281 ? -0.237 13.639 -6.329 1 71.43 265 GLY A N 1
ATOM 2105 C CA . GLY A 1 281 ? 0.962 12.81 -6.215 1 70.34 265 GLY A CA 1
ATOM 2106 C C . GLY A 1 281 ? 0.833 11.352 -6.604 1 68.88 265 GLY A C 1
ATOM 2107 O O . GLY A 1 281 ? -0.271 10.806 -6.63 1 68.93 265 GLY A O 1
ATOM 2108 N N . ILE A 1 282 ? 1.988 10.7 -6.872 1 67.41 266 ILE A N 1
ATOM 2109 C CA . ILE A 1 282 ? 2.084 9.285 -7.257 1 66.49 266 ILE A CA 1
ATOM 2110 C C . ILE A 1 282 ? 1.316 8.354 -6.342 1 65.57 266 ILE A C 1
ATOM 2111 O O . ILE A 1 282 ? 0.738 7.377 -6.811 1 65.99 266 ILE A O 1
ATOM 2116 N N . SER A 1 283 ? 1.332 8.635 -5.039 1 64.39 267 SER A N 1
ATOM 2117 C CA . SER A 1 283 ? 0.726 7.828 -3.991 1 63.98 267 SER A CA 1
ATOM 2118 C C . SER A 1 283 ? -0.648 7.214 -4.341 1 63.15 267 SER A C 1
ATOM 2119 O O . SER A 1 283 ? -0.85 6.01 -4.145 1 63.46 267 SER A O 1
ATOM 2122 N N . SER A 1 284 ? -1.571 8.026 -4.886 1 61.7 268 SER A N 1
ATOM 2123 C CA . SER A 1 284 ? -2.923 7.57 -5.254 1 60.22 268 SER A CA 1
ATOM 2124 C C . SER A 1 284 ? -3.162 7.437 -6.792 1 57.72 268 SER A C 1
ATOM 2125 O O . SER A 1 284 ? -4.305 7.295 -7.238 1 58.01 268 SER A O 1
ATOM 2128 N N . PHE A 1 285 ? -2.067 7.427 -7.568 1 54.98 269 PHE A N 1
ATOM 2129 C CA . PHE A 1 285 ? -2.044 7.34 -9.025 1 53.16 269 PHE A CA 1
ATOM 2130 C C . PHE A 1 285 ? -1.615 5.934 -9.477 1 52.41 269 PHE A C 1
ATOM 2131 O O . PHE A 1 285 ? -0.786 5.327 -8.794 1 52.93 269 PHE A O 1
ATOM 2139 N N . PRO A 1 286 ? -2.125 5.403 -10.624 1 50.98 270 PRO A N 1
ATOM 2140 C CA . PRO A 1 286 ? -1.723 4.053 -11.052 1 50.28 270 PRO A CA 1
ATOM 2141 C C . PRO A 1 286 ? -0.219 3.859 -11.204 1 49.87 270 PRO A C 1
ATOM 2142 O O . PRO A 1 286 ? 0.473 4.731 -11.698 1 49.72 270 PRO A O 1
ATOM 2146 N N . LYS A 1 287 ? 0.269 2.706 -10.757 1 49.53 271 LYS A N 1
ATOM 2147 C CA . LYS A 1 287 ? 1.663 2.278 -10.743 1 49.65 271 LYS A CA 1
ATOM 2148 C C . LYS A 1 287 ? 2.072 1.475 -11.978 1 50 271 LYS A C 1
ATOM 2149 O O . LYS A 1 287 ? 1.291 0.64 -12.421 1 50.61 271 LYS A O 1
ATOM 2155 N N . TYR A 1 288 ? 3.298 1.688 -12.509 1 49.26 272 TYR A N 1
ATOM 2156 C CA . TYR A 1 288 ? 3.807 0.905 -13.643 1 49.11 272 TYR A CA 1
ATOM 2157 C C . TYR A 1 288 ? 3.921 -0.584 -13.204 1 51.34 272 TYR A C 1
ATOM 2158 O O . TYR A 1 288 ? 4.24 -0.855 -12.041 1 51.2 272 TYR A O 1
ATOM 2167 N N . PRO A 1 289 ? 3.608 -1.561 -14.083 1 53.13 273 PRO A N 1
ATOM 2168 C CA . PRO A 1 289 ? 3.699 -2.964 -13.673 1 54.81 273 PRO A CA 1
ATOM 2169 C C . PRO A 1 289 ? 5.101 -3.36 -13.22 1 57.26 273 PRO A C 1
ATOM 2170 O O . PRO A 1 289 ? 6.09 -2.851 -13.749 1 56.98 273 PRO A O 1
ATOM 2174 N N . ASP A 1 290 ? 5.186 -4.291 -12.245 1 59.12 274 ASP A N 1
ATOM 2175 C CA . ASP A 1 290 ? 6.461 -4.799 -11.735 1 61.01 274 ASP A CA 1
ATOM 2176 C C . ASP A 1 290 ? 7.242 -5.448 -12.857 1 62.79 274 ASP A C 1
ATOM 2177 O O . ASP A 1 290 ? 6.664 -6.121 -13.705 1 63.08 274 ASP A O 1
ATOM 2182 N N . HIS A 1 291 ? 8.536 -5.201 -12.904 1 63.91 275 HIS A N 1
ATOM 2183 C CA . HIS A 1 291 ? 9.382 -5.739 -13.962 1 65.39 275 HIS A CA 1
ATOM 2184 C C . HIS A 1 291 ? 10.708 -6.236 -13.424 1 67.96 275 HIS A C 1
ATOM 2185 O O . HIS A 1 291 ? 11.097 -5.911 -12.296 1 68.4 275 HIS A O 1
ATOM 2192 N N . ASP A 1 292 ? 11.354 -7.105 -14.203 1 69.5 276 ASP A N 1
ATOM 2193 C CA . ASP A 1 292 ? 12.64 -7.733 -13.905 1 71.53 276 ASP A CA 1
ATOM 2194 C C . ASP A 1 292 ? 13.69 -6.701 -13.503 1 71.97 276 ASP A C 1
ATOM 2195 O O . ASP A 1 292 ? 13.569 -5.521 -13.861 1 72.14 276 ASP A O 1
ATOM 2200 N N . ASP A 1 293 ? 14.741 -7.14 -12.787 1 71.94 277 ASP A N 1
ATOM 2201 C CA . ASP A 1 293 ? 15.819 -6.225 -12.423 1 72.43 277 ASP A CA 1
ATOM 2202 C C . ASP A 1 293 ? 16.51 -5.646 -13.673 1 71.35 277 ASP A C 1
ATOM 2203 O O . ASP A 1 293 ? 16.946 -4.495 -13.646 1 71.19 277 ASP A O 1
ATOM 2208 N N . ASP A 1 294 ? 16.502 -6.42 -14.789 1 70.57 278 ASP A N 1
ATOM 2209 C CA . ASP A 1 294 ? 17.019 -6.042 -16.105 1 70.22 278 ASP A CA 1
ATOM 2210 C C . ASP A 1 294 ? 15.893 -5.557 -17.041 1 69.3 278 ASP A C 1
ATOM 2211 O O . ASP A 1 294 ? 15.642 -6.138 -18.1 1 69.7 278 ASP A O 1
ATOM 2216 N N . PHE A 1 295 ? 15.21 -4.489 -16.634 1 67.86 279 PHE A N 1
ATOM 2217 C CA . PHE A 1 295 ? 14.18 -3.881 -17.457 1 66.57 279 PHE A CA 1
ATOM 2218 C C . PHE A 1 295 ? 14.292 -2.37 -17.418 1 66.86 279 PHE A C 1
ATOM 2219 O O . PHE A 1 295 ? 14.368 -1.77 -16.346 1 67.12 279 PHE A O 1
ATOM 2227 N N . ASN A 1 296 ? 14.306 -1.755 -18.605 1 66.74 280 ASN A N 1
ATOM 2228 C CA . ASN A 1 296 ? 14.37 -0.309 -18.764 1 66.86 280 ASN A CA 1
ATOM 2229 C C . ASN A 1 296 ? 12.984 0.193 -19.189 1 66.95 280 ASN A C 1
ATOM 2230 O O . ASN A 1 296 ? 12.564 -0.039 -20.318 1 67.12 280 ASN A O 1
ATOM 2235 N N . GLY A 1 297 ? 12.271 0.838 -18.273 1 66.83 281 GLY A N 1
ATOM 2236 C CA . GLY A 1 297 ? 10.927 1.34 -18.549 1 67.21 281 GLY A CA 1
ATOM 2237 C C . GLY A 1 297 ? 10.244 1.895 -17.315 1 67.28 281 GLY A C 1
ATOM 2238 O O . GLY A 1 297 ? 10.395 1.36 -16.211 1 67.46 281 GLY A O 1
ATOM 2239 N N . GLY A 1 298 ? 9.512 2.983 -17.495 1 66.93 282 GLY A N 1
ATOM 2240 C CA . GLY A 1 298 ? 8.844 3.633 -16.379 1 66.99 282 GLY A CA 1
ATOM 2241 C C . GLY A 1 298 ? 7.556 4.338 -16.729 1 66.95 282 GLY A C 1
ATOM 2242 O O . GLY A 1 298 ? 7.11 4.303 -17.875 1 66.74 282 GLY A O 1
ATOM 2243 N N . GLY A 1 299 ? 6.978 4.978 -15.72 1 67.05 283 GLY A N 1
ATOM 2244 C CA . GLY A 1 299 ? 5.725 5.717 -15.796 1 67.2 283 GLY A CA 1
ATOM 2245 C C . GLY A 1 299 ? 5.743 6.918 -16.711 1 67.06 283 GLY A C 1
ATOM 2246 O O . GLY A 1 299 ? 6.806 7.431 -17.065 1 66.97 283 GLY A O 1
ATOM 2247 N N . ALA A 1 300 ? 4.556 7.38 -17.083 1 67.06 284 ALA A N 1
ATOM 2248 C CA . ALA A 1 300 ? 4.402 8.465 -18.029 1 68.11 284 ALA A CA 1
ATOM 2249 C C . ALA A 1 300 ? 4.302 9.859 -17.444 1 69.72 284 ALA A C 1
ATOM 2250 O O . ALA A 1 300 ? 4.9 10.795 -17.995 1 70.4 284 ALA A O 1
ATOM 2252 N N . PHE A 1 301 ? 3.536 10.028 -16.358 1 70 285 PHE A N 1
ATOM 2253 C CA . PHE A 1 301 ? 3.244 11.361 -15.844 1 70.38 285 PHE A CA 1
ATOM 2254 C C . PHE A 1 301 ? 4.115 11.823 -14.661 1 71.93 285 PHE A C 1
ATOM 2255 O O . PHE A 1 301 ? 4.001 12.977 -14.245 1 72.38 285 PHE A O 1
ATOM 2263 N N . PHE A 1 302 ? 5.004 10.963 -14.145 1 72.62 286 PHE A N 1
ATOM 2264 C CA . PHE A 1 302 ? 5.874 11.34 -13.019 1 73.6 286 PHE A CA 1
ATOM 2265 C C . PHE A 1 302 ? 7.307 10.83 -13.267 1 74.63 286 PHE A C 1
ATOM 2266 O O . PHE A 1 302 ? 7.499 9.711 -13.742 1 75.08 286 PHE A O 1
ATOM 2274 N N . LEU A 1 303 ? 8.297 11.667 -12.998 1 74.81 287 LEU A N 1
ATOM 2275 C CA . LEU A 1 303 ? 9.692 11.34 -13.261 1 75.76 287 LEU A CA 1
ATOM 2276 C C . LEU A 1 303 ? 10.517 11.416 -11.982 1 76.75 287 LEU A C 1
ATOM 2277 O O . LEU A 1 303 ? 10.316 12.347 -11.202 1 76.95 287 LEU A O 1
ATOM 2282 N N . PRO A 1 304 ? 11.504 10.497 -11.796 1 77.08 288 PRO A N 1
ATOM 2283 C CA . PRO A 1 304 ? 12.355 10.526 -10.586 1 77.45 288 PRO A CA 1
ATOM 2284 C C . PRO A 1 304 ? 12.756 11.905 -10.054 1 78.1 288 PRO A C 1
ATOM 2285 O O . PRO A 1 304 ? 13.008 12.811 -10.849 1 78.08 288 PRO A O 1
ATOM 2289 N N . SER A 1 305 ? 12.766 12.053 -8.704 1 78.55 289 SER A N 1
ATOM 2290 C CA . SER A 1 305 ? 13.08 13.259 -7.906 1 79.44 289 SER A CA 1
ATOM 2291 C C . SER A 1 305 ? 13.363 14.542 -8.708 1 79.81 289 SER A C 1
ATOM 2292 O O . SER A 1 305 ? 12.58 15.491 -8.665 1 79.89 289 SER A O 1
ATOM 2295 N N . VAL A 1 312 ? 9.605 11.896 -6.127 1 69.18 296 VAL A N 1
ATOM 2296 C CA . VAL A 1 312 ? 9.266 11.953 -7.557 1 69.52 296 VAL A CA 1
ATOM 2297 C C . VAL A 1 312 ? 8.739 13.369 -7.94 1 70.14 296 VAL A C 1
ATOM 2298 O O . VAL A 1 312 ? 8.343 14.145 -7.067 1 70.23 296 VAL A O 1
ATOM 2302 N N . GLU A 1 313 ? 8.789 13.714 -9.233 1 70.19 297 GLU A N 1
ATOM 2303 C CA . GLU A 1 313 ? 8.309 15.006 -9.705 1 70.92 297 GLU A CA 1
ATOM 2304 C C . GLU A 1 313 ? 7.566 14.831 -11.028 1 71.7 297 GLU A C 1
ATOM 2305 O O . GLU A 1 313 ? 8.139 14.318 -11.989 1 71.72 297 GLU A O 1
ATOM 2311 N N . CYS A 1 314 ? 6.289 15.266 -11.072 1 71.92 298 CYS A N 1
ATOM 2312 C CA . CYS A 1 314 ? 5.404 15.166 -12.241 1 72.45 298 CYS A CA 1
ATOM 2313 C C . CYS A 1 314 ? 5.98 15.843 -13.481 1 71.6 298 CYS A C 1
ATOM 2314 O O . CYS A 1 314 ? 6.84 16.719 -13.366 1 71.64 298 CYS A O 1
ATOM 2317 N N . THR A 1 315 ? 5.544 15.413 -14.67 1 70.71 299 THR A N 1
ATOM 2318 C CA . THR A 1 315 ? 6.037 15.994 -15.912 1 70.48 299 THR A CA 1
ATOM 2319 C C . THR A 1 315 ? 4.924 16.417 -16.839 1 69.83 299 THR A C 1
ATOM 2320 O O . THR A 1 315 ? 3.841 15.833 -16.846 1 69.65 299 THR A O 1
ATOM 2324 N N . PHE A 1 316 ? 5.203 17.445 -17.635 1 69.35 300 PHE A N 1
ATOM 2325 C CA . PHE A 1 316 ? 4.247 17.948 -18.615 1 68.94 300 PHE A CA 1
ATOM 2326 C C . PHE A 1 316 ? 4.653 17.639 -20.085 1 67.93 300 PHE A C 1
ATOM 2327 O O . PHE A 1 316 ? 3.878 17.902 -21.007 1 67.58 300 PHE A O 1
ATOM 2335 N N . ASP A 1 317 ? 5.833 17.027 -20.294 1 67.23 301 ASP A N 1
ATOM 2336 C CA . ASP A 1 317 ? 6.263 16.586 -21.62 1 66.99 301 ASP A CA 1
ATOM 2337 C C . ASP A 1 317 ? 5.774 15.147 -21.72 1 66.5 301 ASP A C 1
ATOM 2338 O O . ASP A 1 317 ? 6.075 14.332 -20.839 1 66.84 301 ASP A O 1
ATOM 2343 N N . VAL A 1 318 ? 4.982 14.843 -22.761 1 65.32 302 VAL A N 1
ATOM 2344 C CA . VAL A 1 318 ? 4.387 13.519 -22.879 1 64.5 302 VAL A CA 1
ATOM 2345 C C . VAL A 1 318 ? 4.94 12.699 -24.039 1 63.58 302 VAL A C 1
ATOM 2346 O O . VAL A 1 318 ? 4.944 11.465 -23.966 1 64.07 302 VAL A O 1
ATOM 2350 N N . LEU A 1 319 ? 5.412 13.363 -25.101 1 61.95 303 LEU A N 1
ATOM 2351 C CA . LEU A 1 319 ? 5.937 12.663 -26.268 1 60.45 303 LEU A CA 1
ATOM 2352 C C . LEU A 1 319 ? 7.285 11.976 -26.024 1 58.97 303 LEU A C 1
ATOM 2353 O O . LEU A 1 319 ? 7.464 10.855 -26.484 1 59.24 303 LEU A O 1
ATOM 2358 N N . ASN A 1 320 ? 8.2 12.624 -25.278 1 57.23 304 ASN A N 1
ATOM 2359 C CA . ASN A 1 320 ? 9.568 12.181 -24.973 1 56.58 304 ASN A CA 1
ATOM 2360 C C . ASN A 1 320 ? 9.803 10.672 -24.644 1 55.48 304 ASN A C 1
ATOM 2361 O O . ASN A 1 320 ? 10.858 10.147 -25.016 1 55.82 304 ASN A O 1
ATOM 2366 N N . ARG A 1 321 ? 8.891 9.995 -23.934 1 54.32 305 ARG A N 1
ATOM 2367 C CA . ARG A 1 321 ? 9.093 8.575 -23.597 1 53.5 305 ARG A CA 1
ATOM 2368 C C . ARG A 1 321 ? 8.894 7.628 -24.797 1 54.16 305 ARG A C 1
ATOM 2369 O O . ARG A 1 321 ? 9.552 6.586 -24.889 1 53.89 305 ARG A O 1
ATOM 2377 N N . ILE A 1 322 ? 8.015 8.008 -25.727 1 54.79 306 ILE A N 1
ATOM 2378 C CA . ILE A 1 322 ? 7.795 7.223 -26.938 1 55.8 306 ILE A CA 1
ATOM 2379 C C . ILE A 1 322 ? 8.447 7.874 -28.182 1 56.72 306 ILE A C 1
ATOM 2380 O O . ILE A 1 322 ? 8.017 7.608 -29.307 1 57.45 306 ILE A O 1
ATOM 2385 N N . GLU A 1 323 ? 9.492 8.71 -27.975 1 56.34 307 GLU A N 1
ATOM 2386 C CA . GLU A 1 323 ? 10.214 9.414 -29.035 1 56.44 307 GLU A CA 1
ATOM 2387 C C . GLU A 1 323 ? 11.027 8.417 -29.857 1 55.93 307 GLU A C 1
ATOM 2388 O O . GLU A 1 323 ? 11.879 7.716 -29.294 1 56.1 307 GLU A O 1
ATOM 2394 N N . PRO A 1 324 ? 10.76 8.322 -31.185 1 54.94 308 PRO A N 1
ATOM 2395 C CA . PRO A 1 324 ? 11.511 7.375 -32.022 1 53.85 308 PRO A CA 1
ATOM 2396 C C . PRO A 1 324 ? 12.942 7.834 -32.244 1 52.63 308 PRO A C 1
ATOM 2397 O O . PRO A 1 324 ? 13.173 9.014 -32.485 1 52.59 308 PRO A O 1
ATOM 2401 N N . VAL A 1 325 ? 13.898 6.906 -32.151 1 51.49 309 VAL A N 1
ATOM 2402 C CA . VAL A 1 325 ? 15.301 7.243 -32.306 1 51.22 309 VAL A CA 1
ATOM 2403 C C . VAL A 1 325 ? 15.667 7.612 -33.76 1 51.52 309 VAL A C 1
ATOM 2404 O O . VAL A 1 325 ? 16.146 8.72 -33.974 1 51.82 309 VAL A O 1
ATOM 2408 N N . ASP A 1 326 ? 15.432 6.715 -34.748 1 51 310 ASP A N 1
ATOM 2409 C CA . ASP A 1 326 ? 15.75 6.99 -36.151 1 50.82 310 ASP A CA 1
ATOM 2410 C C . ASP A 1 326 ? 14.817 6.252 -37.088 1 50.61 310 ASP A C 1
ATOM 2411 O O . ASP A 1 326 ? 14.44 5.116 -36.807 1 51.1 310 ASP A O 1
ATOM 2416 N N . ASP A 1 327 ? 14.481 6.878 -38.225 1 50.03 311 ASP A N 1
ATOM 2417 C CA . ASP A 1 327 ? 13.584 6.327 -39.261 1 50.21 311 ASP A CA 1
ATOM 2418 C C . ASP A 1 327 ? 14.057 5.014 -39.873 1 47.45 311 ASP A C 1
ATOM 2419 O O . ASP A 1 327 ? 13.245 4.294 -40.472 1 46.83 311 ASP A O 1
ATOM 2424 N N . SER A 1 328 ? 15.373 4.748 -39.783 1 45.38 312 SER A N 1
ATOM 2425 C CA . SER A 1 328 ? 16.043 3.566 -40.309 1 44.09 312 SER A CA 1
ATOM 2426 C C . SER A 1 328 ? 16.002 2.377 -39.345 1 42.6 312 SER A C 1
ATOM 2427 O O . SER A 1 328 ? 16.185 1.236 -39.771 1 42.97 312 SER A O 1
ATOM 2430 N N . ILE A 1 329 ? 15.779 2.634 -38.042 1 40.57 313 ILE A N 1
ATOM 2431 C CA . ILE A 1 329 ? 15.657 1.573 -37.049 1 37.96 313 ILE A CA 1
ATOM 2432 C C . ILE A 1 329 ? 14.203 1.489 -36.616 1 36.33 313 ILE A C 1
ATOM 2433 O O . ILE A 1 329 ? 13.691 2.412 -35.975 1 36.05 313 ILE A O 1
ATOM 2438 N N . LYS A 1 330 ? 13.537 0.387 -37.046 1 34.74 314 LYS A N 1
ATOM 2439 C CA . LYS A 1 330 ? 12.131 0.048 -36.849 1 33.43 314 LYS A CA 1
ATOM 2440 C C . LYS A 1 330 ? 11.913 -1.477 -36.774 1 33.05 314 LYS A C 1
ATOM 2441 O O . LYS A 1 330 ? 12.772 -2.216 -37.173 1 33.29 314 LYS A O 1
ATOM 2447 N N . PHE A 1 331 ? 10.777 -1.947 -36.268 1 32.93 315 PHE A N 1
ATOM 2448 C CA . PHE A 1 331 ? 10.464 -3.374 -36.268 1 33.03 315 PHE A CA 1
ATOM 2449 C C . PHE A 1 331 ? 9.755 -3.609 -37.613 1 36.15 315 PHE A C 1
ATOM 2450 O O . PHE A 1 331 ? 8.98 -2.746 -38.051 1 36.59 315 PHE A O 1
ATOM 2458 N N . GLU A 1 332 ? 10.006 -4.748 -38.291 1 37.53 316 GLU A N 1
ATOM 2459 C CA . GLU A 1 332 ? 9.376 -5.033 -39.584 1 39.13 316 GLU A CA 1
ATOM 2460 C C . GLU A 1 332 ? 7.874 -4.988 -39.519 1 40.92 316 GLU A C 1
ATOM 2461 O O . GLU A 1 332 ? 7.258 -5.713 -38.731 1 42.06 316 GLU A O 1
ATOM 2467 N N . GLY A 1 333 ? 7.295 -4.103 -40.328 1 40.92 317 GLY A N 1
ATOM 2468 C CA . GLY A 1 333 ? 5.857 -3.87 -40.351 1 40.24 317 GLY A CA 1
ATOM 2469 C C . GLY A 1 333 ? 5.328 -3.283 -39.058 1 39.35 317 GLY A C 1
ATOM 2470 O O . GLY A 1 333 ? 4.155 -3.43 -38.734 1 40.55 317 GLY A O 1
ATOM 2471 N N . GLY A 1 334 ? 6.184 -2.629 -38.308 1 37.67 318 GLY A N 1
ATOM 2472 C CA . GLY A 1 334 ? 5.822 -2.036 -37.034 1 36.25 318 GLY A CA 1
ATOM 2473 C C . GLY A 1 334 ? 6.333 -0.613 -36.929 1 34.06 318 GLY A C 1
ATOM 2474 O O . GLY A 1 334 ? 6.614 0.03 -37.951 1 34.07 318 GLY A O 1
ATOM 2475 N N . ASN A 1 335 ? 6.448 -0.113 -35.7 1 31.65 319 ASN A N 1
ATOM 2476 C CA . ASN A 1 335 ? 6.89 1.254 -35.514 1 30.34 319 ASN A CA 1
ATOM 2477 C C . ASN A 1 335 ? 8.411 1.365 -35.336 1 28.98 319 ASN A C 1
ATOM 2478 O O . ASN A 1 335 ? 9.113 0.375 -35.096 1 27.85 319 ASN A O 1
ATOM 2483 N N . LEU A 1 336 ? 8.913 2.59 -35.434 1 28.66 320 LEU A N 1
ATOM 2484 C CA . LEU A 1 336 ? 10.306 2.866 -35.196 1 30.02 320 LEU A CA 1
ATOM 2485 C C . LEU A 1 336 ? 10.608 2.62 -33.715 1 31.15 320 LEU A C 1
ATOM 2486 O O . LEU A 1 336 ? 9.793 2.944 -32.845 1 32.11 320 LEU A O 1
ATOM 2491 N N . LEU A 1 337 ? 11.749 1.987 -33.441 1 31.07 321 LEU A N 1
ATOM 2492 C CA . LEU A 1 337 ? 12.201 1.673 -32.099 1 30.9 321 LEU A CA 1
ATOM 2493 C C . LEU A 1 337 ? 12.364 2.94 -31.275 1 33.57 321 LEU A C 1
ATOM 2494 O O . LEU A 1 337 ? 13.001 3.899 -31.736 1 34.31 321 LEU A O 1
ATOM 2499 N N . ILE A 1 338 ? 11.772 2.95 -30.051 1 34.52 322 ILE A N 1
ATOM 2500 C CA . ILE A 1 338 ? 11.881 4.065 -29.105 1 34.91 322 ILE A CA 1
ATOM 2501 C C . ILE A 1 338 ? 13.165 3.893 -28.299 1 35.92 322 ILE A C 1
ATOM 2502 O O . ILE A 1 338 ? 13.78 2.835 -28.381 1 35.19 322 ILE A O 1
ATOM 2507 N N . LYS A 1 339 ? 13.624 4.912 -27.535 1 37.55 323 LYS A N 1
ATOM 2508 C CA . LYS A 1 339 ? 14.919 4.798 -26.816 1 39.21 323 LYS A CA 1
ATOM 2509 C C . LYS A 1 339 ? 15.031 3.55 -25.964 1 39.77 323 LYS A C 1
ATOM 2510 O O . LYS A 1 339 ? 16.035 2.837 -26.042 1 40.07 323 LYS A O 1
ATOM 2516 N N . ASN A 1 340 ? 13.976 3.245 -25.219 1 39.93 324 ASN A N 1
ATOM 2517 C CA . ASN A 1 340 ? 13.996 2.071 -24.357 1 40.75 324 ASN A CA 1
ATOM 2518 C C . ASN A 1 340 ? 14.132 0.752 -25.086 1 40.77 324 ASN A C 1
ATOM 2519 O O . ASN A 1 340 ? 14.613 -0.21 -24.49 1 41.24 324 ASN A O 1
ATOM 2524 N N . ASP A 1 341 ? 13.688 0.693 -26.348 1 39.68 325 ASP A N 1
ATOM 2525 C CA . ASP A 1 341 ? 13.728 -0.521 -27.142 1 39.15 325 ASP A CA 1
ATOM 2526 C C . ASP A 1 341 ? 15.136 -1.036 -27.329 1 38.95 325 ASP A C 1
ATOM 2527 O O . ASP A 1 341 ? 15.35 -2.237 -27.326 1 38.68 325 ASP A O 1
ATOM 2532 N N . PHE A 1 342 ? 16.102 -0.135 -27.469 1 39.33 326 PHE A N 1
ATOM 2533 C CA . PHE A 1 342 ? 17.497 -0.496 -27.663 1 39.91 326 PHE A CA 1
ATOM 2534 C C . PHE A 1 342 ? 18.125 -1.066 -26.395 1 40.89 326 PHE A C 1
ATOM 2535 O O . PHE A 1 342 ? 18.98 -1.948 -26.468 1 40.78 326 PHE A O 1
ATOM 2543 N N . LYS A 1 343 ? 17.704 -0.564 -25.229 1 41.61 327 LYS A N 1
ATOM 2544 C CA . LYS A 1 343 ? 18.227 -1.05 -23.96 1 42.88 327 LYS A CA 1
ATOM 2545 C C . LYS A 1 343 ? 17.675 -2.453 -23.695 1 44.15 327 LYS A C 1
ATOM 2546 O O . LYS A 1 343 ? 18.463 -3.377 -23.461 1 45.11 327 LYS A O 1
ATOM 2552 N N . ASN A 1 344 ? 16.326 -2.618 -23.791 1 43.78 328 ASN A N 1
ATOM 2553 C CA . ASN A 1 344 ? 15.608 -3.872 -23.559 1 44.11 328 ASN A CA 1
ATOM 2554 C C . ASN A 1 344 ? 15.949 -4.995 -24.536 1 44.04 328 ASN A C 1
ATOM 2555 O O . ASN A 1 344 ? 15.705 -6.163 -24.239 1 44.24 328 ASN A O 1
ATOM 2560 N N . LEU A 1 345 ? 16.527 -4.651 -25.696 1 43.58 329 LEU A N 1
ATOM 2561 C CA . LEU A 1 345 ? 16.913 -5.639 -26.701 1 42.76 329 LEU A CA 1
ATOM 2562 C C . LEU A 1 345 ? 18.423 -5.768 -26.896 1 42.81 329 LEU A C 1
ATOM 2563 O O . LEU A 1 345 ? 18.841 -6.43 -27.837 1 43.59 329 LEU A O 1
ATOM 2568 N N . ASN A 1 346 ? 19.235 -5.2 -26.009 1 42.4 330 ASN A N 1
ATOM 2569 C CA . ASN A 1 346 ? 20.683 -5.319 -26.095 1 43.59 330 ASN A CA 1
ATOM 2570 C C . ASN A 1 346 ? 21.247 -4.831 -27.427 1 45.94 330 ASN A C 1
ATOM 2571 O O . ASN A 1 346 ? 22.112 -5.489 -28.023 1 46.53 330 ASN A O 1
ATOM 2576 N N . LEU A 1 347 ? 20.741 -3.675 -27.893 1 46.77 331 LEU A N 1
ATOM 2577 C CA . LEU A 1 347 ? 21.159 -3.073 -29.148 1 47.89 331 LEU A CA 1
ATOM 2578 C C . LEU A 1 347 ? 21.661 -1.612 -28.985 1 50.27 331 LEU A C 1
ATOM 2579 O O . LEU A 1 347 ? 21.463 -0.814 -29.899 1 50.07 331 LEU A O 1
ATOM 2584 N N . ARG A 1 348 ? 22.312 -1.258 -27.837 1 51.82 332 ARG A N 1
ATOM 2585 C CA . ARG A 1 348 ? 22.855 0.102 -27.657 1 53.3 332 ARG A CA 1
ATOM 2586 C C . ARG A 1 348 ? 24.204 0.232 -28.292 1 53.05 332 ARG A C 1
ATOM 2587 O O . ARG A 1 348 ? 24.517 1.307 -28.79 1 53.01 332 ARG A O 1
ATOM 2595 N N . VAL A 1 349 ? 25.023 -0.838 -28.283 1 53.22 333 VAL A N 1
ATOM 2596 C CA . VAL A 1 349 ? 26.307 -0.792 -28.984 1 54.51 333 VAL A CA 1
ATOM 2597 C C . VAL A 1 349 ? 25.98 -0.789 -30.482 1 55.84 333 VAL A C 1
ATOM 2598 O O . VAL A 1 349 ? 26.499 0.067 -31.206 1 56.45 333 VAL A O 1
ATOM 2602 N N . ALA A 1 350 ? 25.041 -1.677 -30.921 1 55.75 334 ALA A N 1
ATOM 2603 C CA . ALA A 1 350 ? 24.581 -1.769 -32.314 1 55.54 334 ALA A CA 1
ATOM 2604 C C . ALA A 1 350 ? 24.035 -0.435 -32.819 1 55.08 334 ALA A C 1
ATOM 2605 O O . ALA A 1 350 ? 24.344 -0.054 -33.938 1 54.8 334 ALA A O 1
ATOM 2607 N N . GLN A 1 351 ? 23.257 0.284 -31.995 1 54.7 335 GLN A N 1
ATOM 2608 C CA . GLN A 1 351 ? 22.725 1.586 -32.385 1 55.18 335 GLN A CA 1
ATOM 2609 C C . GLN A 1 351 ? 23.851 2.589 -32.555 1 56.92 335 GLN A C 1
ATOM 2610 O O . GLN A 1 351 ? 23.899 3.281 -33.568 1 57.36 335 GLN A O 1
ATOM 2616 N N . LEU A 1 352 ? 24.773 2.67 -31.577 1 57.3 336 LEU A N 1
ATOM 2617 C CA . LEU A 1 352 ? 25.901 3.601 -31.653 1 57.54 336 LEU A CA 1
ATOM 2618 C C . LEU A 1 352 ? 26.758 3.358 -32.909 1 57.4 336 LEU A C 1
ATOM 2619 O O . LEU A 1 352 ? 26.957 4.289 -33.68 1 58.15 336 LEU A O 1
ATOM 2624 N N . SER A 1 353 ? 27.236 2.122 -33.135 1 56.2 337 SER A N 1
ATOM 2625 C CA . SER A 1 353 ? 28.046 1.815 -34.311 1 55.53 337 SER A CA 1
ATOM 2626 C C . SER A 1 353 ? 27.29 1.922 -35.644 1 55.66 337 SER A C 1
ATOM 2627 O O . SER A 1 353 ? 27.942 2.135 -36.655 1 56.66 337 SER A O 1
ATOM 2630 N N . PHE A 1 354 ? 25.96 1.697 -35.668 1 54.59 338 PHE A N 1
ATOM 2631 C CA . PHE A 1 354 ? 25.192 1.807 -36.899 1 54.02 338 PHE A CA 1
ATOM 2632 C C . PHE A 1 354 ? 25.001 3.274 -37.2 1 55.5 338 PHE A C 1
ATOM 2633 O O . PHE A 1 354 ? 25.303 3.705 -38.294 1 55.03 338 PHE A O 1
ATOM 2641 N N . LEU A 1 355 ? 24.515 4.051 -36.23 1 57.46 339 LEU A N 1
ATOM 2642 C CA . LEU A 1 355 ? 24.296 5.494 -36.374 1 59.85 339 LEU A CA 1
ATOM 2643 C C . LEU A 1 355 ? 25.622 6.195 -36.74 1 61.65 339 LEU A C 1
ATOM 2644 O O . LEU A 1 355 ? 25.627 7.13 -37.543 1 61.81 339 LEU A O 1
ATOM 2649 N N . ASN A 1 356 ? 26.75 5.702 -36.19 1 62.66 340 ASN A N 1
ATOM 2650 C CA . ASN A 1 356 ? 28.077 6.214 -36.52 1 64.07 340 ASN A CA 1
ATOM 2651 C C . ASN A 1 356 ? 28.36 6.045 -38.019 1 64.88 340 ASN A C 1
ATOM 2652 O O . ASN A 1 356 ? 28.46 7.062 -38.688 1 65.87 340 ASN A O 1
ATOM 2657 N N . ALA A 1 357 ? 28.457 4.814 -38.575 1 64.56 341 ALA A N 1
ATOM 2658 C CA . ALA A 1 357 ? 28.712 4.654 -40.018 1 65.07 341 ALA A CA 1
ATOM 2659 C C . ALA A 1 357 ? 27.715 5.426 -40.904 1 65.54 341 ALA A C 1
ATOM 2660 O O . ALA A 1 357 ? 28.138 6.156 -41.786 1 65.9 341 ALA A O 1
ATOM 2662 N N . LYS A 1 358 ? 26.416 5.333 -40.603 1 65.58 342 LYS A N 1
ATOM 2663 C CA . LYS A 1 358 ? 25.34 6.011 -41.322 1 66.55 342 LYS A CA 1
ATOM 2664 C C . LYS A 1 358 ? 25.447 7.539 -41.279 1 68.24 342 LYS A C 1
ATOM 2665 O O . LYS A 1 358 ? 24.805 8.206 -42.082 1 68.79 342 LYS A O 1
ATOM 2671 N N . LYS A 1 359 ? 26.186 8.096 -40.325 1 69.17 343 LYS A N 1
ATOM 2672 C CA . LYS A 1 359 ? 26.38 9.543 -40.24 1 71.02 343 LYS A CA 1
ATOM 2673 C C . LYS A 1 359 ? 27.743 9.947 -40.814 1 73.44 343 LYS A C 1
ATOM 2674 O O . LYS A 1 359 ? 27.862 11.005 -41.438 1 74.04 343 LYS A O 1
ATOM 2680 N N . GLY A 1 360 ? 28.751 9.095 -40.62 1 74.51 344 GLY A N 1
ATOM 2681 C CA . GLY A 1 360 ? 30.095 9.326 -41.108 1 75.95 344 GLY A CA 1
ATOM 2682 C C . GLY A 1 360 ? 30.227 9.159 -42.607 1 77.63 344 GLY A C 1
ATOM 2683 O O . GLY A 1 360 ? 29.635 9.922 -43.38 1 78.07 344 GLY A O 1
ATOM 2684 N N . SER A 1 361 ? 31.015 8.151 -43.023 1 78.19 345 SER A N 1
ATOM 2685 C CA . SER A 1 361 ? 31.328 7.843 -44.42 1 78.76 345 SER A CA 1
ATOM 2686 C C . SER A 1 361 ? 30.307 6.968 -45.165 1 78.41 345 SER A C 1
ATOM 2687 O O . SER A 1 361 ? 30.497 6.712 -46.353 1 79.28 345 SER A O 1
ATOM 2690 N N . GLY A 1 362 ? 29.27 6.504 -44.486 1 76.98 346 GLY A N 1
ATOM 2691 C CA . GLY A 1 362 ? 28.249 5.686 -45.119 1 76.39 346 GLY A CA 1
ATOM 2692 C C . GLY A 1 362 ? 28.626 4.227 -45.23 1 75.52 346 GLY A C 1
ATOM 2693 O O . GLY A 1 362 ? 29.333 3.695 -44.377 1 75.24 346 GLY A O 1
ATOM 2694 N N . PHE A 1 363 ? 28.137 3.564 -46.276 1 74.92 347 PHE A N 1
ATOM 2695 C CA . PHE A 1 363 ? 28.361 2.136 -46.466 1 74.75 347 PHE A CA 1
ATOM 2696 C C . PHE A 1 363 ? 28.976 1.855 -47.846 1 76.63 347 PHE A C 1
ATOM 2697 O O . PHE A 1 363 ? 28.513 2.404 -48.836 1 76.89 347 PHE A O 1
ATOM 2705 N N . TYR A 1 364 ? 30.023 1.016 -47.904 1 77.78 348 TYR A N 1
ATOM 2706 C CA . TYR A 1 364 ? 30.741 0.643 -49.119 1 79.67 348 TYR A CA 1
ATOM 2707 C C . TYR A 1 364 ? 30.525 -0.83 -49.425 1 79.87 348 TYR A C 1
ATOM 2708 O O . TYR A 1 364 ? 30.765 -1.672 -48.562 1 79.99 348 TYR A O 1
ATOM 2717 N N . ARG A 1 365 ? 30.084 -1.141 -50.653 1 80.06 349 ARG A N 1
ATOM 2718 C CA . ARG A 1 365 ? 29.791 -2.51 -51.079 1 81.02 349 ARG A CA 1
ATOM 2719 C C . ARG A 1 365 ? 31.007 -3.351 -51.507 1 82.86 349 ARG A C 1
ATOM 2720 O O . ARG A 1 365 ? 31.515 -3.175 -52.613 1 83.04 349 ARG A O 1
ATOM 2728 N N . LYS A 1 366 ? 31.431 -4.306 -50.648 1 83.85 350 LYS A N 1
ATOM 2729 C CA . LYS A 1 366 ? 32.501 -5.27 -50.936 1 85.09 350 LYS A CA 1
ATOM 2730 C C . LYS A 1 366 ? 31.909 -6.516 -51.669 1 86.22 350 LYS A C 1
ATOM 2731 O O . LYS A 1 366 ? 30.714 -6.787 -51.538 1 86.42 350 LYS A O 1
ATOM 2737 N N . ASN A 1 367 ? 32.724 -7.262 -52.454 1 86.92 351 ASN A N 1
ATOM 2738 C CA . ASN A 1 367 ? 32.197 -8.404 -53.226 1 87.7 351 ASN A CA 1
ATOM 2739 C C . ASN A 1 367 ? 32.18 -9.797 -52.499 1 88.01 351 ASN A C 1
ATOM 2740 O O . ASN A 1 367 ? 32.88 -10.717 -52.926 1 88.53 351 ASN A O 1
ATOM 2745 N N . TRP A 1 368 ? 31.318 -9.981 -51.48 1 87.24 352 TRP A N 1
ATOM 2746 C CA . TRP A 1 368 ? 31.153 -11.285 -50.812 1 87.22 352 TRP A CA 1
ATOM 2747 C C . TRP A 1 368 ? 29.669 -11.627 -50.86 1 85.91 352 TRP A C 1
ATOM 2748 O O . TRP A 1 368 ? 28.849 -10.737 -50.639 1 86.19 352 TRP A O 1
ATOM 2759 N N . ASP A 1 369 ? 29.305 -12.884 -51.159 1 84.52 353 ASP A N 1
ATOM 2760 C CA . ASP A 1 369 ? 27.889 -13.234 -51.333 1 83.8 353 ASP A CA 1
ATOM 2761 C C . ASP A 1 369 ? 26.979 -12.833 -50.173 1 81.77 353 ASP A C 1
ATOM 2762 O O . ASP A 1 369 ? 25.885 -12.338 -50.418 1 81.48 353 ASP A O 1
ATOM 2767 N N . SER A 1 370 ? 27.434 -13.024 -48.93 1 80.15 354 SER A N 1
ATOM 2768 C CA . SER A 1 370 ? 26.672 -12.704 -47.717 1 78.64 354 SER A CA 1
ATOM 2769 C C . SER A 1 370 ? 27.62 -12.369 -46.544 1 77.57 354 SER A C 1
ATOM 2770 O O . SER A 1 370 ? 28.834 -12.388 -46.726 1 78.12 354 SER A O 1
ATOM 2773 N N . TRP A 1 371 ? 27.092 -12.062 -45.347 1 76.41 355 TRP A N 1
ATOM 2774 C CA . TRP A 1 371 ? 27.943 -11.815 -44.174 1 76.02 355 TRP A CA 1
ATOM 2775 C C . TRP A 1 371 ? 28.701 -13.119 -43.8 1 75.73 355 TRP A C 1
ATOM 2776 O O . TRP A 1 371 ? 29.825 -13.043 -43.302 1 75.86 355 TRP A O 1
ATOM 2787 N N . LYS A 1 372 ? 28.067 -14.309 -44.033 1 75 356 LYS A N 1
ATOM 2788 C CA . LYS A 1 372 ? 28.623 -15.626 -43.719 1 74.82 356 LYS A CA 1
ATOM 2789 C C . LYS A 1 372 ? 29.848 -15.947 -44.595 1 75.99 356 LYS A C 1
ATOM 2790 O O . LYS A 1 372 ? 30.877 -16.381 -44.067 1 76.07 356 LYS A O 1
ATOM 2796 N N . SER A 1 373 ? 29.748 -15.683 -45.917 1 76.47 357 SER A N 1
ATOM 2797 C CA . SER A 1 373 ? 30.824 -15.879 -46.888 1 77.57 357 SER A CA 1
ATOM 2798 C C . SER A 1 373 ? 32.026 -15.001 -46.51 1 78.51 357 SER A C 1
ATOM 2799 O O . SER A 1 373 ? 33.168 -15.445 -46.62 1 79.39 357 SER A O 1
ATOM 2802 N N . TRP A 1 374 ? 31.763 -13.761 -46.056 1 78.13 358 TRP A N 1
ATOM 2803 C CA . TRP A 1 374 ? 32.776 -12.811 -45.603 1 77.85 358 TRP A CA 1
ATOM 2804 C C . TRP A 1 374 ? 33.468 -13.389 -44.373 1 77.17 358 TRP A C 1
ATOM 2805 O O . TRP A 1 374 ? 34.701 -13.45 -44.343 1 77.35 358 TRP A O 1
ATOM 2816 N N . TYR A 1 375 ? 32.677 -13.874 -43.394 1 76.37 359 TYR A N 1
ATOM 2817 C CA . TYR A 1 375 ? 33.193 -14.486 -42.166 1 76.18 359 TYR A CA 1
ATOM 2818 C C . TYR A 1 375 ? 34.1 -15.718 -42.441 1 77.26 359 TYR A C 1
ATOM 2819 O O . TYR A 1 375 ? 35.161 -15.865 -41.836 1 77.01 359 TYR A O 1
ATOM 2828 N N . GLN A 1 376 ? 33.675 -16.583 -43.364 1 78.16 360 GLN A N 1
ATOM 2829 C CA . GLN A 1 376 ? 34.366 -17.823 -43.697 1 79.5 360 GLN A CA 1
ATOM 2830 C C . GLN A 1 376 ? 35.622 -17.65 -44.605 1 80.56 360 GLN A C 1
ATOM 2831 O O . GLN A 1 376 ? 36.674 -18.235 -44.306 1 80.45 360 GLN A O 1
ATOM 2837 N N . ALA A 1 377 ? 35.517 -16.863 -45.695 1 81.03 361 ALA A N 1
ATOM 2838 C CA . ALA A 1 377 ? 36.65 -16.661 -46.577 1 82.22 361 ALA A CA 1
ATOM 2839 C C . ALA A 1 377 ? 36.729 -15.263 -47.181 1 82.91 361 ALA A C 1
ATOM 2840 O O . ALA A 1 377 ? 37.715 -14.963 -47.869 1 83.05 361 ALA A O 1
ATOM 2842 N N . TYR A 1 402 ? 35.552 10.466 -36.37 1 96.31 386 TYR A N 1
ATOM 2843 C CA . TYR A 1 402 ? 36.101 10.758 -37.7 1 96.99 386 TYR A CA 1
ATOM 2844 C C . TYR A 1 402 ? 35.041 10.376 -38.782 1 96.72 386 TYR A C 1
ATOM 2845 O O . TYR A 1 402 ? 33.877 10.786 -38.65 1 97.3 386 TYR A O 1
ATOM 2854 N N . SER A 1 403 ? 35.41 9.59 -39.819 1 95.14 387 SER A N 1
ATOM 2855 C CA . SER A 1 403 ? 34.484 9.173 -40.862 1 93.66 387 SER A CA 1
ATOM 2856 C C . SER A 1 403 ? 34.309 7.651 -40.851 1 91.21 387 SER A C 1
ATOM 2857 O O . SER A 1 403 ? 34.901 6.943 -41.666 1 91.26 387 SER A O 1
ATOM 2860 N N . PRO A 1 404 ? 33.523 7.129 -39.894 1 88.97 388 PRO A N 1
ATOM 2861 C CA . PRO A 1 404 ? 33.276 5.681 -39.86 1 86.97 388 PRO A CA 1
ATOM 2862 C C . PRO A 1 404 ? 32.451 5.194 -41.058 1 84.29 388 PRO A C 1
ATOM 2863 O O . PRO A 1 404 ? 31.459 5.793 -41.46 1 84.03 388 PRO A O 1
ATOM 2867 N N . TYR A 1 405 ? 32.909 4.099 -41.631 1 82.2 389 TYR A N 1
ATOM 2868 C CA . TYR A 1 405 ? 32.39 3.422 -42.812 1 80.78 389 TYR A CA 1
ATOM 2869 C C . TYR A 1 405 ? 31.567 2.148 -42.426 1 79.17 389 TYR A C 1
ATOM 2870 O O . TYR A 1 405 ? 31.569 1.712 -41.272 1 79.93 389 TYR A O 1
ATOM 2879 N N . GLY A 1 406 ? 30.864 1.576 -43.383 1 76.7 390 GLY A N 1
ATOM 2880 C CA . GLY A 1 406 ? 30.114 0.341 -43.184 1 75.11 390 GLY A CA 1
ATOM 2881 C C . GLY A 1 406 ? 30.306 -0.554 -44.39 1 73.53 390 GLY A C 1
ATOM 2882 O O . GLY A 1 406 ? 30.645 -0.045 -45.459 1 73.5 390 GLY A O 1
ATOM 2883 N N . ILE A 1 407 ? 30.117 -1.885 -44.265 1 72.17 391 ILE A N 1
ATOM 2884 C CA . ILE A 1 407 ? 30.336 -2.755 -45.44 1 71.32 391 ILE A CA 1
ATOM 2885 C C . ILE A 1 407 ? 29.091 -3.488 -45.883 1 70.42 391 ILE A C 1
ATOM 2886 O O . ILE A 1 407 ? 28.606 -4.319 -45.132 1 70.47 391 ILE A O 1
ATOM 2891 N N . THR A 1 408 ? 28.62 -3.254 -47.12 1 69.5 392 THR A N 1
ATOM 2892 C CA . THR A 1 408 ? 27.439 -3.943 -47.669 1 69.52 392 THR A CA 1
ATOM 2893 C C . THR A 1 408 ? 27.831 -5.169 -48.546 1 69.84 392 THR A C 1
ATOM 2894 O O . THR A 1 408 ? 28.68 -5.051 -49.426 1 70.39 392 THR A O 1
ATOM 2898 N N . PHE A 1 409 ? 27.203 -6.334 -48.317 1 69.23 393 PHE A N 1
ATOM 2899 C CA . PHE A 1 409 ? 27.473 -7.564 -49.078 1 69.07 393 PHE A CA 1
ATOM 2900 C C . PHE A 1 409 ? 26.459 -7.769 -50.224 1 69.21 393 PHE A C 1
ATOM 2901 O O . PHE A 1 409 ? 25.522 -6.988 -50.363 1 69.15 393 PHE A O 1
ATOM 2909 N N . ASN A 1 410 ? 26.658 -8.788 -51.065 1 69.5 394 ASN A N 1
ATOM 2910 C CA . ASN A 1 410 ? 25.87 -8.985 -52.283 1 70.08 394 ASN A CA 1
ATOM 2911 C C . ASN A 1 410 ? 24.417 -9.408 -52.058 1 69.59 394 ASN A C 1
ATOM 2912 O O . ASN A 1 410 ? 23.603 -9.203 -52.966 1 70.93 394 ASN A O 1
ATOM 2917 N N . ASP A 1 411 ? 24.067 -9.971 -50.882 1 67.36 395 ASP A N 1
ATOM 2918 C CA . ASP A 1 411 ? 22.665 -10.336 -50.649 1 65.69 395 ASP A CA 1
ATOM 2919 C C . ASP A 1 411 ? 21.882 -9.247 -49.887 1 64.01 395 ASP A C 1
ATOM 2920 O O . ASP A 1 411 ? 20.709 -9.445 -49.578 1 64.53 395 ASP A O 1
ATOM 2925 N N . GLY A 1 412 ? 22.491 -8.089 -49.673 1 61.98 396 GLY A N 1
ATOM 2926 C CA . GLY A 1 412 ? 21.849 -7.005 -48.951 1 60.68 396 GLY A CA 1
ATOM 2927 C C . GLY A 1 412 ? 22.354 -6.898 -47.528 1 59.31 396 GLY A C 1
ATOM 2928 O O . GLY A 1 412 ? 22.359 -5.806 -46.954 1 59.71 396 GLY A O 1
ATOM 2929 N N . SER A 1 413 ? 22.82 -8.032 -46.948 1 57.43 397 SER A N 1
ATOM 2930 C CA . SER A 1 413 ? 23.369 -8.088 -45.589 1 55.75 397 SER A CA 1
ATOM 2931 C C . SER A 1 413 ? 24.517 -7.109 -45.436 1 54.18 397 SER A C 1
ATOM 2932 O O . SER A 1 413 ? 24.959 -6.557 -46.438 1 54.42 397 SER A O 1
ATOM 2935 N N . PHE A 1 414 ? 24.942 -6.819 -44.207 1 52.83 398 PHE A N 1
ATOM 2936 C CA . PHE A 1 414 ? 26.022 -5.866 -44.004 1 52.51 398 PHE A CA 1
ATOM 2937 C C . PHE A 1 414 ? 26.796 -6.121 -42.716 1 53.48 398 PHE A C 1
ATOM 2938 O O . PHE A 1 414 ? 26.464 -7.024 -41.948 1 53.76 398 PHE A O 1
ATOM 2946 N N . SER A 1 415 ? 27.88 -5.368 -42.524 1 53.58 399 SER A N 1
ATOM 2947 C CA . SER A 1 415 ? 28.704 -5.448 -41.337 1 54 399 SER A CA 1
ATOM 2948 C C . SER A 1 415 ? 29.077 -4.039 -40.916 1 54 399 SER A C 1
ATOM 2949 O O . SER A 1 415 ? 29.172 -3.126 -41.746 1 54.4 399 SER A O 1
ATOM 2952 N N . ILE A 1 416 ? 29.294 -3.863 -39.623 1 53.79 400 ILE A N 1
ATOM 2953 C CA . ILE A 1 416 ? 29.704 -2.58 -39.081 1 54.56 400 ILE A CA 1
ATOM 2954 C C . ILE A 1 416 ? 30.938 -2.73 -38.208 1 55.93 400 ILE A C 1
ATOM 2955 O O . ILE A 1 416 ? 31.234 -3.813 -37.7 1 55.68 400 ILE A O 1
ATOM 2960 N N . GLY A 1 417 ? 31.672 -1.638 -38.069 1 57.18 401 GLY A N 1
ATOM 2961 C CA . GLY A 1 417 ? 32.873 -1.639 -37.263 1 58.67 401 GLY A CA 1
ATOM 2962 C C . GLY A 1 417 ? 32.557 -1.535 -35.79 1 59.74 401 GLY A C 1
ATOM 2963 O O . GLY A 1 417 ? 31.622 -0.835 -35.39 1 59.75 401 GLY A O 1
ATOM 2964 N N . PHE A 1 418 ? 33.368 -2.214 -34.973 1 60.03 402 PHE A N 1
ATOM 2965 C CA . PHE A 1 418 ? 33.301 -2.16 -33.525 1 60.11 402 PHE A CA 1
ATOM 2966 C C . PHE A 1 418 ? 34.688 -1.748 -32.967 1 61.91 402 PHE A C 1
ATOM 2967 O O . PHE A 1 418 ? 35.731 -2.236 -33.406 1 61.96 402 PHE A O 1
ATOM 2975 N N . SER A 1 419 ? 34.673 -0.857 -31.985 1 63.13 403 SER A N 1
ATOM 2976 C CA . SER A 1 419 ? 35.876 -0.389 -31.327 1 64.92 403 SER A CA 1
ATOM 2977 C C . SER A 1 419 ? 35.699 -0.48 -29.795 1 66.9 403 SER A C 1
ATOM 2978 O O . SER A 1 419 ? 34.594 -0.239 -29.299 1 67.21 403 SER A O 1
ATOM 2981 N N . SER A 1 420 ? 36.773 -0.813 -29.039 1 68.08 404 SER A N 1
ATOM 2982 C CA . SER A 1 420 ? 36.654 -0.819 -27.572 1 69.4 404 SER A CA 1
ATOM 2983 C C . SER A 1 420 ? 36.63 0.625 -27.052 1 70.5 404 SER A C 1
ATOM 2984 O O . SER A 1 420 ? 35.892 0.913 -26.11 1 70.34 404 SER A O 1
ATOM 2987 N N . ARG A 1 421 ? 37.416 1.539 -27.691 1 71.09 405 ARG A N 1
ATOM 2988 C CA . ARG A 1 421 ? 37.497 2.951 -27.303 1 71.7 405 ARG A CA 1
ATOM 2989 C C . ARG A 1 421 ? 36.154 3.704 -27.52 1 72.12 405 ARG A C 1
ATOM 2990 O O . ARG A 1 421 ? 35.518 4.108 -26.545 1 72.52 405 ARG A O 1
ATOM 2998 N N . LYS A 1 422 ? 35.709 3.858 -28.78 1 71.71 406 LYS A N 1
ATOM 2999 C CA . LYS A 1 422 ? 34.511 4.623 -29.087 1 71.85 406 LYS A CA 1
ATOM 3000 C C . LYS A 1 422 ? 33.199 3.872 -28.91 1 72.22 406 LYS A C 1
ATOM 3001 O O . LYS A 1 422 ? 32.198 4.528 -28.63 1 72.04 406 LYS A O 1
ATOM 3007 N N . HIS A 1 423 ? 33.177 2.526 -29.048 1 72.59 407 HIS A N 1
ATOM 3008 C CA . HIS A 1 423 ? 31.902 1.798 -28.947 1 73.57 407 HIS A CA 1
ATOM 3009 C C . HIS A 1 423 ? 31.687 1.024 -27.657 1 75.95 407 HIS A C 1
ATOM 3010 O O . HIS A 1 423 ? 30.804 0.184 -27.636 1 76.28 407 HIS A O 1
ATOM 3017 N N . ILE A 1 424 ? 32.472 1.295 -26.592 1 77.68 408 ILE A N 1
ATOM 3018 C CA . ILE A 1 424 ? 32.283 0.748 -25.226 1 78.94 408 ILE A CA 1
ATOM 3019 C C . ILE A 1 424 ? 32.298 1.984 -24.318 1 79.37 408 ILE A C 1
ATOM 3020 O O . ILE A 1 424 ? 33.351 2.622 -24.135 1 79.27 408 ILE A O 1
ATOM 3025 N N . ASN A 1 425 ? 31.094 2.371 -23.862 1 79.01 409 ASN A N 1
ATOM 3026 C CA . ASN A 1 425 ? 30.762 3.598 -23.149 1 79.23 409 ASN A CA 1
ATOM 3027 C C . ASN A 1 425 ? 29.862 3.311 -21.94 1 78.44 409 ASN A C 1
ATOM 3028 O O . ASN A 1 425 ? 29.586 2.153 -21.66 1 78.56 409 ASN A O 1
ATOM 3033 N N . ASP A 1 426 ? 29.405 4.348 -21.218 1 77.65 410 ASP A N 1
ATOM 3034 C CA . ASP A 1 426 ? 28.508 4.17 -20.091 1 77.61 410 ASP A CA 1
ATOM 3035 C C . ASP A 1 426 ? 27.091 3.853 -20.583 1 78.19 410 ASP A C 1
ATOM 3036 O O . ASP A 1 426 ? 26.421 2.991 -20.007 1 78.66 410 ASP A O 1
ATOM 3041 N N . ASN A 1 427 ? 26.654 4.487 -21.688 1 77.81 411 ASN A N 1
ATOM 3042 C CA . ASN A 1 427 ? 25.312 4.27 -22.29 1 77.28 411 ASN A CA 1
ATOM 3043 C C . ASN A 1 427 ? 25.282 3.11 -23.354 1 75.4 411 ASN A C 1
ATOM 3044 O O . ASN A 1 427 ? 24.335 2.966 -24.122 1 75.27 411 ASN A O 1
ATOM 3049 N N . THR A 1 428 ? 26.341 2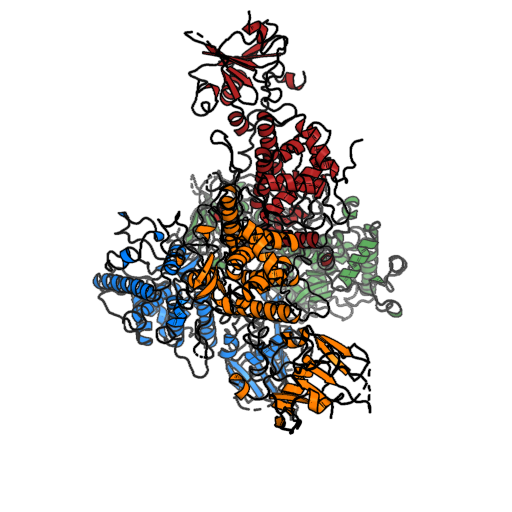.32 -23.384 1 73.9 412 THR A N 1
ATOM 3050 C CA . THR A 1 428 ? 26.572 1.162 -24.235 1 73.07 412 THR A CA 1
ATOM 3051 C C . THR A 1 428 ? 27.031 -0.062 -23.351 1 72.34 412 THR A C 1
ATOM 3052 O O . THR A 1 428 ? 27.031 -1.195 -23.829 1 72.37 412 THR A O 1
ATOM 3056 N N . LYS A 1 429 ? 27.469 0.206 -22.095 1 71.48 413 LYS A N 1
ATOM 3057 C CA . LYS A 1 429 ? 27.986 -0.698 -21.064 1 70.96 413 LYS A CA 1
ATOM 3058 C C . LYS A 1 429 ? 27.027 -1.831 -20.728 1 70.63 413 LYS A C 1
ATOM 3059 O O . LYS A 1 429 ? 27.479 -2.96 -20.494 1 71.12 413 LYS A O 1
ATOM 3065 N N . ASP A 1 430 ? 25.706 -1.523 -20.663 1 69.14 414 ASP A N 1
ATOM 3066 C CA . ASP A 1 430 ? 24.696 -2.464 -20.212 1 68.05 414 ASP A CA 1
ATOM 3067 C C . ASP A 1 430 ? 24.39 -3.608 -21.169 1 66.53 414 ASP A C 1
ATOM 3068 O O . ASP A 1 430 ? 23.756 -4.561 -20.737 1 66.73 414 ASP A O 1
ATOM 3073 N N . ASP A 1 431 ? 24.885 -3.586 -22.426 1 65.33 415 ASP A N 1
ATOM 3074 C CA . ASP A 1 431 ? 24.712 -4.684 -23.415 1 64.95 415 ASP A CA 1
ATOM 3075 C C . ASP A 1 431 ? 25.202 -5.987 -22.76 1 64.38 415 ASP A C 1
ATOM 3076 O O . ASP A 1 431 ? 26.271 -5.96 -22.15 1 64.5 415 ASP A O 1
ATOM 3081 N N . ASN A 1 432 ? 24.403 -7.06 -22.776 1 63.77 416 ASN A N 1
ATOM 3082 C CA . ASN A 1 432 ? 24.776 -8.259 -22.038 1 64.01 416 ASN A CA 1
ATOM 3083 C C . ASN A 1 432 ? 26.122 -8.894 -22.514 1 65.82 416 ASN A C 1
ATOM 3084 O O . ASN A 1 432 ? 26.837 -9.411 -21.661 1 65.82 416 ASN A O 1
ATOM 3089 N N . PHE A 1 433 ? 26.528 -8.769 -23.808 1 67.3 417 PHE A N 1
ATOM 3090 C CA . PHE A 1 433 ? 27.838 -9.306 -24.268 1 69.33 417 PHE A CA 1
ATOM 3091 C C . PHE A 1 433 ? 29.032 -8.689 -23.514 1 71.96 417 PHE A C 1
ATOM 3092 O O . PHE A 1 433 ? 30.124 -9.263 -23.532 1 72.08 417 PHE A O 1
ATOM 3100 N N . VAL A 1 434 ? 28.827 -7.489 -22.907 1 73.66 418 VAL A N 1
ATOM 3101 C CA . VAL A 1 434 ? 29.834 -6.75 -22.144 1 75.36 418 VAL A CA 1
ATOM 3102 C C . VAL A 1 434 ? 30.102 -7.438 -20.806 1 76.37 418 VAL A C 1
ATOM 3103 O O . VAL A 1 434 ? 31.252 -7.768 -20.513 1 76.43 418 VAL A O 1
ATOM 3107 N N . LYS A 1 435 ? 29.046 -7.71 -20.012 1 76.97 419 LYS A N 1
ATOM 3108 C CA . LYS A 1 435 ? 29.221 -8.42 -18.742 1 78.29 419 LYS A CA 1
ATOM 3109 C C . LYS A 1 435 ? 29.811 -9.816 -19.003 1 79.48 419 LYS A C 1
ATOM 3110 O O . LYS A 1 435 ? 30.762 -10.218 -18.339 1 79.92 419 LYS A O 1
ATOM 3116 N N . LEU A 1 436 ? 29.316 -10.485 -20.051 1 79.88 420 LEU A N 1
ATOM 3117 C CA . LEU A 1 436 ? 29.775 -11.801 -20.48 1 80.57 420 LEU A CA 1
ATOM 3118 C C . LEU A 1 436 ? 31.25 -11.773 -20.914 1 81.45 420 LEU A C 1
ATOM 3119 O O . LEU A 1 436 ? 31.557 -11.197 -21.958 1 81.37 420 LEU A O 1
ATOM 3124 N N . ASN A 1 437 ? 32.143 -12.402 -20.1 1 82.14 421 ASN A N 1
ATOM 3125 C CA . ASN A 1 437 ? 33.612 -12.534 -20.271 1 83.45 421 ASN A CA 1
ATOM 3126 C C . ASN A 1 437 ? 34.418 -11.4 -19.61 1 83.69 421 ASN A C 1
ATOM 3127 O O . ASN A 1 437 ? 35.651 -11.464 -19.544 1 83.55 421 ASN A O 1
ATOM 3132 N N . TYR A 1 446 ? 40.416 -3.686 -29.239 1 72.68 430 TYR A N 1
ATOM 3133 C CA . TYR A 1 446 ? 39.398 -4.675 -29.597 1 72.69 430 TYR A CA 1
ATOM 3134 C C . TYR A 1 446 ? 38.666 -4.349 -30.902 1 72.79 430 TYR A C 1
ATOM 3135 O O . TYR A 1 446 ? 37.689 -3.596 -30.886 1 73.35 430 TYR A O 1
ATOM 3144 N N . ALA A 1 447 ? 39.098 -4.956 -32.026 1 72.02 431 ALA A N 1
ATOM 3145 C CA . ALA A 1 447 ? 38.443 -4.736 -33.317 1 71.68 431 ALA A CA 1
ATOM 3146 C C . ALA A 1 447 ? 37.356 -5.787 -33.61 1 71.36 431 ALA A C 1
ATOM 3147 O O . ALA A 1 447 ? 37.639 -6.977 -33.67 1 71.65 431 ALA A O 1
ATOM 3149 N N . GLY A 1 448 ? 36.132 -5.335 -33.815 1 70.78 432 GLY A N 1
ATOM 3150 C CA . GLY A 1 448 ? 35.021 -6.233 -34.109 1 70.9 432 GLY A CA 1
ATOM 3151 C C . GLY A 1 448 ? 34.24 -5.881 -35.361 1 70.54 432 GLY A C 1
ATOM 3152 O O . GLY A 1 448 ? 34.308 -4.748 -35.846 1 71.24 432 GLY A O 1
ATOM 3153 N N . GLN A 1 449 ? 33.519 -6.851 -35.919 1 68.95 433 GLN A N 1
ATOM 3154 C CA . GLN A 1 449 ? 32.679 -6.601 -37.083 1 67.84 433 GLN A CA 1
ATOM 3155 C C . GLN A 1 449 ? 31.315 -7.251 -36.805 1 66.74 433 GLN A C 1
ATOM 3156 O O . GLN A 1 449 ? 31.167 -8.467 -36.91 1 66.91 433 GLN A O 1
ATOM 3162 N N . MET A 1 450 ? 30.335 -6.439 -36.376 1 65.12 434 MET A N 1
ATOM 3163 C CA . MET A 1 450 ? 28.992 -6.935 -36.077 1 63.5 434 MET A CA 1
ATOM 3164 C C . MET A 1 450 ? 28.166 -7.139 -37.347 1 61.52 434 MET A C 1
ATOM 3165 O O . MET A 1 450 ? 27.926 -6.175 -38.061 1 61.59 434 MET A O 1
ATOM 3170 N N . PHE A 1 451 ? 27.682 -8.368 -37.593 1 59.82 435 PHE A N 1
ATOM 3171 C CA . PHE A 1 451 ? 26.907 -8.72 -38.786 1 59.08 435 PHE A CA 1
ATOM 3172 C C . PHE A 1 451 ? 25.409 -8.482 -38.713 1 58.18 435 PHE A C 1
ATOM 3173 O O . PHE A 1 451 ? 24.786 -8.658 -37.678 1 58.21 435 PHE A O 1
ATOM 3181 N N . PHE A 1 452 ? 24.824 -8.11 -39.843 1 57.18 436 PHE A N 1
ATOM 3182 C CA . PHE A 1 452 ? 23.385 -7.888 -39.971 1 56.15 436 PHE A CA 1
ATOM 3183 C C . PHE A 1 452 ? 22.935 -8.643 -41.221 1 55.79 436 PHE A C 1
ATOM 3184 O O . PHE A 1 452 ? 23.594 -8.54 -42.265 1 56.08 436 PHE A O 1
ATOM 3192 N N . ASP A 1 453 ? 21.856 -9.432 -41.118 1 54.69 437 ASP A N 1
ATOM 3193 C CA . ASP A 1 453 ? 21.401 -10.269 -42.227 1 54.38 437 ASP A CA 1
ATOM 3194 C C . ASP A 1 453 ? 20.777 -9.452 -43.387 1 53.03 437 ASP A C 1
ATOM 3195 O O . ASP A 1 453 ? 20.803 -8.219 -43.325 1 53.19 437 ASP A O 1
ATOM 3200 N N . LYS A 1 454 ? 20.27 -10.114 -44.464 1 51.39 438 LYS A N 1
ATOM 3201 C CA . LYS A 1 454 ? 19.694 -9.376 -45.583 1 50.31 438 LYS A CA 1
ATOM 3202 C C . LYS A 1 454 ? 18.441 -8.588 -45.199 1 49.35 438 LYS A C 1
ATOM 3203 O O . LYS A 1 454 ? 18.142 -7.58 -45.833 1 49.61 438 LYS A O 1
ATOM 3209 N N . ASN A 1 455 ? 17.738 -9.007 -44.125 1 48.08 439 ASN A N 1
ATOM 3210 C CA . ASN A 1 455 ? 16.574 -8.282 -43.609 1 46.78 439 ASN A CA 1
ATOM 3211 C C . ASN A 1 455 ? 16.968 -7.148 -42.646 1 44.89 439 ASN A C 1
ATOM 3212 O O . ASN A 1 455 ? 16.107 -6.612 -41.981 1 45.26 439 ASN A O 1
ATOM 3217 N N . LYS A 1 456 ? 18.246 -6.797 -42.581 1 43.41 440 LYS A N 1
ATOM 3218 C CA . LYS A 1 456 ? 18.874 -5.772 -41.761 1 42.74 440 LYS A CA 1
ATOM 3219 C C . LYS A 1 456 ? 18.792 -6.056 -40.267 1 42.19 440 LYS A C 1
ATOM 3220 O O . LYS A 1 456 ? 18.937 -5.141 -39.474 1 42.87 440 LYS A O 1
ATOM 3226 N N . ARG A 1 457 ? 18.62 -7.305 -39.877 1 41.32 441 ARG A N 1
ATOM 3227 C CA . ARG A 1 457 ? 18.524 -7.669 -38.479 1 41.75 441 ARG A CA 1
ATOM 3228 C C . ARG A 1 457 ? 19.87 -8.046 -37.931 1 43.27 441 ARG A C 1
ATOM 3229 O O . ARG A 1 457 ? 20.623 -8.714 -38.628 1 43.91 441 ARG A O 1
ATOM 3237 N N . PRO A 1 458 ? 20.16 -7.758 -36.641 1 43.66 442 PRO A N 1
ATOM 3238 C CA . PRO A 1 458 ? 21.462 -8.185 -36.07 1 43.75 442 PRO A CA 1
ATOM 3239 C C . PRO A 1 458 ? 21.649 -9.712 -35.977 1 44.46 442 PRO A C 1
ATOM 3240 O O . PRO A 1 458 ? 20.747 -10.425 -35.541 1 44.88 442 PRO A O 1
ATOM 3244 N N . VAL A 1 459 ? 22.827 -10.209 -36.376 1 45.01 443 VAL A N 1
ATOM 3245 C CA . VAL A 1 459 ? 23.156 -11.642 -36.393 1 46.15 443 VAL A CA 1
ATOM 3246 C C . VAL A 1 459 ? 24.196 -12.07 -35.334 1 46.83 443 VAL A C 1
ATOM 3247 O O . VAL A 1 459 ? 23.916 -12.973 -34.54 1 47.34 443 VAL A O 1
ATOM 3251 N N . ALA A 1 460 ? 25.397 -11.465 -35.356 1 46.73 444 ALA A N 1
ATOM 3252 C CA . ALA A 1 460 ? 26.51 -11.853 -34.486 1 47.85 444 ALA A CA 1
ATOM 3253 C C . ALA A 1 460 ? 27.51 -10.694 -34.259 1 48.44 444 ALA A C 1
ATOM 3254 O O . ALA A 1 460 ? 27.565 -9.758 -35.045 1 47.96 444 ALA A O 1
ATOM 3256 N N . LEU A 1 461 ? 28.328 -10.786 -33.205 1 49.19 445 LEU A N 1
ATOM 3257 C CA . LEU A 1 461 ? 29.386 -9.815 -32.92 1 50.26 445 LEU A CA 1
ATOM 3258 C C . LEU A 1 461 ? 30.697 -10.588 -32.702 1 52 445 LEU A C 1
ATOM 3259 O O . LEU A 1 461 ? 30.802 -11.356 -31.748 1 52.12 445 LEU A O 1
ATOM 3264 N N . VAL A 1 462 ? 31.658 -10.437 -33.61 1 53.54 446 VAL A N 1
ATOM 3265 C CA . VAL A 1 462 ? 32.92 -11.149 -33.519 1 55.74 446 VAL A CA 1
ATOM 3266 C C . VAL A 1 462 ? 34.029 -10.168 -33.075 1 57.83 446 VAL A C 1
ATOM 3267 O O . VAL A 1 462 ? 34.293 -9.178 -33.754 1 57.07 446 VAL A O 1
ATOM 3271 N N . ILE A 1 463 ? 34.595 -10.403 -31.863 1 60.26 447 ILE A N 1
ATOM 3272 C CA . ILE A 1 463 ? 35.636 -9.576 -31.221 1 62.92 447 ILE A CA 1
ATOM 3273 C C . ILE A 1 463 ? 37.051 -10.224 -31.215 1 66.8 447 ILE A C 1
ATOM 3274 O O . ILE A 1 463 ? 37.158 -11.445 -31.203 1 66.97 447 ILE A O 1
ATOM 3279 N N . THR A 1 464 ? 38.13 -9.402 -31.232 1 69.69 448 THR A N 1
ATOM 3280 C CA . THR A 1 464 ? 39.524 -9.869 -31.117 1 72.64 448 THR A CA 1
ATOM 3281 C C . THR A 1 464 ? 40.387 -8.918 -30.297 1 75.56 448 THR A C 1
ATOM 3282 O O . THR A 1 464 ? 40.065 -7.745 -30.215 1 75.2 448 THR A O 1
ATOM 3286 N N . GLU A 1 465 ? 41.483 -9.418 -29.692 1 78.66 449 GLU A N 1
ATOM 3287 C CA . GLU A 1 465 ? 42.451 -8.573 -28.974 1 82.2 449 GLU A CA 1
ATOM 3288 C C . GLU A 1 465 ? 43.752 -8.492 -29.803 1 85.73 449 GLU A C 1
ATOM 3289 O O . GLU A 1 465 ? 43.803 -9.134 -30.858 1 85.84 449 GLU A O 1
ATOM 3295 N N . PRO A 1 466 ? 44.785 -7.678 -29.44 1 88.69 450 PRO A N 1
ATOM 3296 C CA . PRO A 1 466 ? 45.995 -7.56 -30.309 1 90.71 450 PRO A CA 1
ATOM 3297 C C . PRO A 1 466 ? 46.972 -8.746 -30.393 1 93.26 450 PRO A C 1
ATOM 3298 O O . PRO A 1 466 ? 48.153 -8.542 -30.719 1 93.53 450 PRO A O 1
ATOM 3302 N N . LEU A 1 467 ? 46.498 -9.971 -30.091 1 94.77 451 LEU A N 1
ATOM 3303 C CA . LEU A 1 467 ? 47.285 -11.207 -30.08 1 96.32 451 LEU A CA 1
ATOM 3304 C C . LEU A 1 467 ? 46.591 -12.346 -30.863 1 96.87 451 LEU A C 1
ATOM 3305 O O . LEU A 1 467 ? 45.355 -12.365 -30.992 1 96.95 451 LEU A O 1
ATOM 3310 N N . ASN A 1 468 ? 47.4 -13.338 -31.304 1 96.79 452 ASN A N 1
ATOM 3311 C CA . ASN A 1 468 ? 46.972 -14.553 -32.012 1 96.94 452 ASN A CA 1
ATOM 3312 C C . ASN A 1 468 ? 46.351 -14.274 -33.38 1 96.78 452 ASN A C 1
ATOM 3313 O O . ASN A 1 468 ? 45.525 -15.052 -33.847 1 96.66 452 ASN A O 1
ATOM 3318 N N . ALA A 1 469 ? 46.787 -13.188 -34.035 1 96.72 453 ALA A N 1
ATOM 3319 C CA . ALA A 1 469 ? 46.314 -12.774 -35.354 1 97.03 453 ALA A CA 1
ATOM 3320 C C . ALA A 1 469 ? 46.591 -13.828 -36.422 1 97.18 453 ALA A C 1
ATOM 3321 O O . ALA A 1 469 ? 45.741 -14.672 -36.694 1 97.14 453 ALA A O 1
ATOM 3323 N N . GLY A 1 472 ? 42.289 -15.716 -37.138 1 79.62 456 GLY A N 1
ATOM 3324 C CA . GLY A 1 472 ? 42.942 -15.689 -35.832 1 79.8 456 GLY A CA 1
ATOM 3325 C C . GLY A 1 472 ? 42.143 -16.234 -34.659 1 79.35 456 GLY A C 1
ATOM 3326 O O . GLY A 1 472 ? 41.31 -17.127 -34.825 1 79.26 456 GLY A O 1
ATOM 3327 N N . ALA A 1 473 ? 42.41 -15.716 -33.452 1 78.9 457 ALA A N 1
ATOM 3328 C CA . ALA A 1 473 ? 41.705 -16.158 -32.252 1 79.32 457 ALA A CA 1
ATOM 3329 C C . ALA A 1 473 ? 40.987 -14.994 -31.564 1 79.45 457 ALA A C 1
ATOM 3330 O O . ALA A 1 473 ? 41.617 -13.967 -31.298 1 80.26 457 ALA A O 1
ATOM 3332 N N . GLY A 1 474 ? 39.693 -15.17 -31.275 1 78.11 458 GLY A N 1
ATOM 3333 C CA . GLY A 1 474 ? 38.894 -14.146 -30.621 1 77.31 458 GLY A CA 1
ATOM 3334 C C . GLY A 1 474 ? 37.66 -14.709 -29.948 1 76.81 458 GLY A C 1
ATOM 3335 O O . GLY A 1 474 ? 37.621 -15.896 -29.618 1 77.65 458 GLY A O 1
ATOM 3336 N N . TRP A 1 475 ? 36.635 -13.853 -29.737 1 75.12 459 TRP A N 1
ATOM 3337 C CA . TRP A 1 475 ? 35.354 -14.176 -29.085 1 73.31 459 TRP A CA 1
ATOM 3338 C C . TRP A 1 475 ? 34.218 -13.923 -30.031 1 70.87 459 TRP A C 1
ATOM 3339 O O . TRP A 1 475 ? 34.271 -13.003 -30.844 1 70.79 459 TRP A O 1
ATOM 3350 N N . SER A 1 476 ? 33.156 -14.698 -29.879 1 68.6 460 SER A N 1
ATOM 3351 C CA . SER A 1 476 ? 31.985 -14.556 -30.716 1 66.69 460 SER A CA 1
ATOM 3352 C C . SER A 1 476 ? 30.735 -14.577 -29.874 1 64.53 460 SER A C 1
ATOM 3353 O O . SER A 1 476 ? 30.623 -15.383 -28.952 1 64.65 460 SER A O 1
ATOM 3356 N N . TYR A 1 477 ? 29.813 -13.663 -30.165 1 62.15 461 TYR A N 1
ATOM 3357 C CA . TYR A 1 477 ? 28.504 -13.638 -29.524 1 60.21 461 TYR A CA 1
ATOM 3358 C C . TYR A 1 477 ? 27.447 -13.672 -30.627 1 57.51 461 TYR A C 1
ATOM 3359 O O . TYR A 1 477 ? 27.658 -13.119 -31.696 1 56.36 461 TYR A O 1
ATOM 3368 N N . ILE A 1 478 ? 26.321 -14.35 -30.385 1 56.5 462 ILE A N 1
ATOM 3369 C CA . ILE A 1 478 ? 25.244 -14.482 -31.374 1 55.42 462 ILE A CA 1
ATOM 3370 C C . ILE A 1 478 ? 23.948 -13.887 -30.865 1 53.34 462 ILE A C 1
ATOM 3371 O O . ILE A 1 478 ? 23.593 -14.096 -29.715 1 53.83 462 ILE A O 1
ATOM 3376 N N . TYR A 1 479 ? 23.218 -13.175 -31.726 1 51.46 463 TYR A N 1
ATOM 3377 C CA . TYR A 1 479 ? 21.931 -12.577 -31.345 1 49.76 463 TYR A CA 1
ATOM 3378 C C . TYR A 1 479 ? 20.743 -13.562 -31.398 1 50.18 463 TYR A C 1
ATOM 3379 O O . TYR A 1 479 ? 20.381 -14.057 -32.47 1 50.98 463 TYR A O 1
ATOM 3388 N N . LYS A 1 480 ? 20.135 -13.823 -30.233 1 49.71 464 LYS A N 1
ATOM 3389 C CA . LYS A 1 480 ? 18.983 -14.734 -30.079 1 49.68 464 LYS A CA 1
ATOM 3390 C C . LYS A 1 480 ? 18.052 -14.241 -28.937 1 49.88 464 LYS A C 1
ATOM 3391 O O . LYS A 1 480 ? 18.527 -14.032 -27.822 1 49.87 464 LYS A O 1
ATOM 3397 N N . ASP A 1 481 ? 16.741 -14.043 -29.225 1 50.26 465 ASP A N 1
ATOM 3398 C CA . ASP A 1 481 ? 15.688 -13.617 -28.274 1 51.04 465 ASP A CA 1
ATOM 3399 C C . ASP A 1 481 ? 15.956 -12.291 -27.542 1 50.61 465 ASP A C 1
ATOM 3400 O O . ASP A 1 481 ? 15.629 -12.161 -26.358 1 51.11 465 ASP A O 1
ATOM 3405 N N . GLY A 1 482 ? 16.465 -11.312 -28.274 1 49.64 466 GLY A N 1
ATOM 3406 C CA . GLY A 1 482 ? 16.763 -9.99 -27.741 1 50.12 466 GLY A CA 1
ATOM 3407 C C . GLY A 1 482 ? 18.003 -9.924 -26.866 1 50.97 466 GLY A C 1
ATOM 3408 O O . GLY A 1 482 ? 18.161 -8.992 -26.081 1 51.26 466 GLY A O 1
ATOM 3409 N N . LYS A 1 483 ? 18.9 -10.909 -26.989 1 51.16 467 LYS A N 1
ATOM 3410 C CA . LYS A 1 483 ? 20.089 -11.017 -26.148 1 51.37 467 LYS A CA 1
ATOM 3411 C C . LYS A 1 483 ? 21.252 -11.529 -26.964 1 50.95 467 LYS A C 1
ATOM 3412 O O . LYS A 1 483 ? 21.034 -12.158 -27.994 1 50.03 467 LYS A O 1
ATOM 3418 N N . TRP A 1 484 ? 22.499 -11.289 -26.479 1 51.85 468 TRP A N 1
ATOM 3419 C CA . TRP A 1 484 ? 23.751 -11.771 -27.097 1 52.94 468 TRP A CA 1
ATOM 3420 C C . TRP A 1 484 ? 24.209 -13.037 -26.35 1 55.25 468 TRP A C 1
ATOM 3421 O O . TRP A 1 484 ? 24.071 -13.116 -25.133 1 54.83 468 TRP A O 1
ATOM 3432 N N . HIS A 1 485 ? 24.694 -14.04 -27.079 1 57.69 469 HIS A N 1
ATOM 3433 C CA . HIS A 1 485 ? 25.086 -15.3 -26.467 1 60.88 469 HIS A CA 1
ATOM 3434 C C . HIS A 1 485 ? 26.498 -15.693 -26.856 1 64.5 469 HIS A C 1
ATOM 3435 O O . HIS A 1 485 ? 26.784 -15.886 -28.03 1 64.34 469 HIS A O 1
ATOM 3442 N N . TYR A 1 486 ? 27.379 -15.825 -25.861 1 67.25 470 TYR A N 1
ATOM 3443 C CA . TYR A 1 486 ? 28.773 -16.195 -26.064 1 70.09 470 TYR A CA 1
ATOM 3444 C C . TYR A 1 486 ? 28.963 -17.612 -26.654 1 72.61 470 TYR A C 1
ATOM 3445 O O . TYR A 1 486 ? 28.707 -18.604 -25.982 1 72.77 470 TYR A O 1
ATOM 3454 N N . GLU A 1 487 ? 29.453 -17.702 -27.9 1 74.41 471 GLU A N 1
ATOM 3455 C CA . GLU A 1 487 ? 29.716 -18.983 -28.544 1 76.38 471 GLU A CA 1
ATOM 3456 C C . GLU A 1 487 ? 31.228 -19.143 -28.692 1 78.02 471 GLU A C 1
ATOM 3457 O O . GLU A 1 487 ? 31.827 -18.626 -29.631 1 77.94 471 GLU A O 1
ATOM 3463 N N . ALA A 1 488 ? 31.836 -19.822 -27.702 1 79.49 472 ALA A N 1
ATOM 3464 C CA . ALA A 1 488 ? 33.277 -20.043 -27.527 1 81.57 472 ALA A CA 1
ATOM 3465 C C . ALA A 1 488 ? 34.044 -20.606 -28.765 1 83.42 472 ALA A C 1
ATOM 3466 O O . ALA A 1 488 ? 35.023 -19.984 -29.192 1 83.49 472 ALA A O 1
ATOM 3468 N N . GLN A 1 489 ? 33.626 -21.776 -29.317 1 84.6 473 GLN A N 1
ATOM 3469 C CA . GLN A 1 489 ? 34.272 -22.396 -30.482 1 85.93 473 GLN A CA 1
ATOM 3470 C C . GLN A 1 489 ? 33.828 -21.568 -31.669 1 86.87 473 GLN A C 1
ATOM 3471 O O . GLN A 1 489 ? 32.631 -21.485 -31.928 1 87.43 473 GLN A O 1
ATOM 3477 N N . ASP A 1 490 ? 34.761 -20.913 -32.359 1 87.05 474 ASP A N 1
ATOM 3478 C CA . ASP A 1 490 ? 34.43 -19.99 -33.446 1 87.79 474 ASP A CA 1
ATOM 3479 C C . ASP A 1 490 ? 33.795 -20.626 -34.704 1 87.89 474 ASP A C 1
ATOM 3480 O O . ASP A 1 490 ? 33.511 -19.894 -35.651 1 88.06 474 ASP A O 1
ATOM 3485 N N . ASP A 1 491 ? 33.503 -21.936 -34.701 1 87.71 475 ASP A N 1
ATOM 3486 C CA . ASP A 1 491 ? 32.869 -22.574 -35.859 1 88.27 475 ASP A CA 1
ATOM 3487 C C . ASP A 1 491 ? 31.332 -22.454 -35.88 1 88.37 475 ASP A C 1
ATOM 3488 O O . ASP A 1 491 ? 30.706 -23.077 -36.738 1 88.82 475 ASP A O 1
ATOM 3493 N N . TRP A 1 492 ? 30.732 -21.636 -34.963 1 87.69 476 TRP A N 1
ATOM 3494 C CA . TRP A 1 492 ? 29.28 -21.407 -34.789 1 87.03 476 TRP A CA 1
ATOM 3495 C C . TRP A 1 492 ? 28.492 -21.14 -36.049 1 86.29 476 TRP A C 1
ATOM 3496 O O . TRP A 1 492 ? 27.281 -21.231 -35.998 1 86.35 476 TRP A O 1
ATOM 3507 N N . ASP A 1 493 ? 29.134 -20.729 -37.143 1 85.59 477 ASP A N 1
ATOM 3508 C CA . ASP A 1 493 ? 28.423 -20.467 -38.391 1 85.27 477 ASP A CA 1
ATOM 3509 C C . ASP A 1 493 ? 27.98 -21.788 -39.023 1 84.99 477 ASP A C 1
ATOM 3510 O O . ASP A 1 493 ? 26.888 -21.863 -39.573 1 85.13 477 ASP A O 1
ATOM 3515 N N . GLN A 1 494 ? 28.808 -22.838 -38.92 1 84.49 478 GLN A N 1
ATOM 3516 C CA . GLN A 1 494 ? 28.462 -24.156 -39.457 1 84.31 478 GLN A CA 1
ATOM 3517 C C . GLN A 1 494 ? 27.543 -24.926 -38.488 1 83.26 478 GLN A C 1
ATOM 3518 O O . GLN A 1 494 ? 26.691 -25.701 -38.93 1 83.23 478 GLN A O 1
ATOM 3524 N N . ARG A 1 495 ? 27.724 -24.714 -37.171 1 82.07 479 ARG A N 1
ATOM 3525 C CA . ARG A 1 495 ? 26.954 -25.408 -36.145 1 81.37 479 ARG A CA 1
ATOM 3526 C C . ARG A 1 495 ? 25.682 -24.665 -35.687 1 79.94 479 ARG A C 1
ATOM 3527 O O . ARG A 1 495 ? 24.893 -25.251 -34.952 1 80.13 479 ARG A O 1
ATOM 3535 N N . LEU A 1 496 ? 25.464 -23.405 -36.125 1 78.52 480 LEU A N 1
ATOM 3536 C CA . LEU A 1 496 ? 24.292 -22.595 -35.732 1 77.63 480 LEU A CA 1
ATOM 3537 C C . LEU A 1 496 ? 23.486 -22.104 -36.948 1 77.37 480 LEU A C 1
ATOM 3538 O O . LEU A 1 496 ? 22.251 -22.154 -36.942 1 77.49 480 LEU A O 1
ATOM 3543 N N . PHE A 1 497 ? 24.189 -21.592 -37.969 1 76.78 481 PHE A N 1
ATOM 3544 C CA . PHE A 1 497 ? 23.582 -21.052 -39.185 1 76.57 481 PHE A CA 1
ATOM 3545 C C . PHE A 1 497 ? 23.774 -22.018 -40.344 1 76.5 481 PHE A C 1
ATOM 3546 O O . PHE A 1 497 ? 24.055 -21.598 -41.462 1 76.54 481 PHE A O 1
ATOM 3554 N N . LYS A 1 498 ? 23.634 -23.319 -40.055 1 76.57 482 LYS A N 1
ATOM 3555 C CA . LYS A 1 498 ? 23.793 -24.461 -40.962 1 77.3 482 LYS A CA 1
ATOM 3556 C C . LYS A 1 498 ? 22.877 -24.405 -42.201 1 77.86 482 LYS A C 1
ATOM 3557 O O . LYS A 1 498 ? 21.69 -24.719 -42.098 1 78.45 482 LYS A O 1
ATOM 3563 N N . ASP A 1 499 ? 23.417 -24.008 -43.368 1 77.46 483 ASP A N 1
ATOM 3564 C CA . ASP A 1 499 ? 22.615 -23.888 -44.597 1 77.57 483 ASP A CA 1
ATOM 3565 C C . ASP A 1 499 ? 21.629 -22.691 -44.528 1 76.82 483 ASP A C 1
ATOM 3566 O O . ASP A 1 499 ? 20.553 -22.759 -45.117 1 76.97 483 ASP A O 1
ATOM 3571 N N . SER A 1 500 ? 21.998 -21.601 -43.81 1 75.81 484 SER A N 1
ATOM 3572 C CA . SER A 1 500 ? 21.173 -20.384 -43.691 1 75.03 484 SER A CA 1
ATOM 3573 C C . SER A 1 500 ? 21.995 -19.111 -43.43 1 73.42 484 SER A C 1
ATOM 3574 O O . SER A 1 500 ? 23.082 -19.168 -42.851 1 73.65 484 SER A O 1
ATOM 3577 N N . THR A 1 501 ? 21.461 -17.965 -43.876 1 71.55 485 THR A N 1
ATOM 3578 C CA . THR A 1 501 ? 22.09 -16.641 -43.782 1 69.94 485 THR A CA 1
ATOM 3579 C C . THR A 1 501 ? 21.383 -15.693 -42.793 1 67.01 485 THR A C 1
ATOM 3580 O O . THR A 1 501 ? 21.867 -14.592 -42.552 1 66.92 485 THR A O 1
ATOM 3584 N N . LEU A 1 502 ? 20.239 -16.095 -42.252 1 64.56 486 LEU A N 1
ATOM 3585 C CA . LEU A 1 502 ? 19.415 -15.227 -41.426 1 62.5 486 LEU A CA 1
ATOM 3586 C C . LEU A 1 502 ? 19.67 -15.324 -39.937 1 60.32 486 LEU A C 1
ATOM 3587 O O . LEU A 1 502 ? 20.059 -16.378 -39.433 1 60.47 486 LEU A O 1
ATOM 3592 N N . SER A 1 503 ? 19.393 -14.214 -39.238 1 58.04 487 SER A N 1
ATOM 3593 C CA . SER A 1 503 ? 19.519 -14.046 -37.796 1 56.43 487 SER A CA 1
ATOM 3594 C C . SER A 1 503 ? 18.697 -15.062 -37.028 1 54.82 487 SER A C 1
ATOM 3595 O O . SER A 1 503 ? 17.651 -15.518 -37.509 1 54.37 487 SER A O 1
ATOM 3598 N N . LEU A 1 504 ? 19.14 -15.391 -35.811 1 53.81 488 LEU A N 1
ATOM 3599 C CA . LEU A 1 504 ? 18.392 -16.333 -34.974 1 53.22 488 LEU A CA 1
ATOM 3600 C C . LEU A 1 504 ? 17.156 -15.698 -34.275 1 52 488 LEU A C 1
ATOM 3601 O O . LEU A 1 504 ? 16.376 -16.427 -33.644 1 52.09 488 LEU A O 1
ATOM 3606 N N . ASP A 1 505 ? 16.957 -14.36 -34.424 1 50.16 489 ASP A N 1
ATOM 3607 C CA . ASP A 1 505 ? 15.784 -13.642 -33.928 1 48.75 489 ASP A CA 1
ATOM 3608 C C . ASP A 1 505 ? 15.004 -13.055 -35.112 1 47.71 489 ASP A C 1
ATOM 3609 O O . ASP A 1 505 ? 15.272 -11.935 -35.543 1 47.86 489 ASP A O 1
ATOM 3614 N N . PRO A 1 506 ? 14.017 -13.795 -35.646 1 46.6 490 PRO A N 1
ATOM 3615 C CA . PRO A 1 506 ? 13.238 -13.267 -36.775 1 46.1 490 PRO A CA 1
ATOM 3616 C C . PRO A 1 506 ? 12.275 -12.132 -36.423 1 45.43 490 PRO A C 1
ATOM 3617 O O . PRO A 1 506 ? 11.461 -11.736 -37.252 1 45.56 490 PRO A O 1
ATOM 3621 N N . HIS A 1 507 ? 12.366 -11.621 -35.188 1 44.34 491 HIS A N 1
ATOM 3622 C CA . HIS A 1 507 ? 11.576 -10.506 -34.67 1 43.11 491 HIS A CA 1
ATOM 3623 C C . HIS A 1 507 ? 12.437 -9.309 -34.286 1 40.91 491 HIS A C 1
ATOM 3624 O O . HIS A 1 507 ? 11.871 -8.285 -33.916 1 41.02 491 HIS A O 1
ATOM 3631 N N . ALA A 1 508 ? 13.784 -9.427 -34.378 1 38.7 492 ALA A N 1
ATOM 3632 C CA . ALA A 1 508 ? 14.754 -8.393 -34.028 1 37.15 492 ALA A CA 1
ATOM 3633 C C . ALA A 1 508 ? 14.519 -7.157 -34.868 1 35.54 492 ALA A C 1
ATOM 3634 O O . ALA A 1 508 ? 13.98 -7.241 -35.974 1 36.35 492 ALA A O 1
ATOM 3636 N N . PRO A 1 509 ? 14.91 -5.988 -34.364 1 33.07 493 PRO A N 1
ATOM 3637 C CA . PRO A 1 509 ? 14.679 -4.756 -35.123 1 31.93 493 PRO A CA 1
ATOM 3638 C C . PRO A 1 509 ? 15.507 -4.646 -36.387 1 31.33 493 PRO A C 1
ATOM 3639 O O . PRO A 1 509 ? 16.611 -5.149 -36.454 1 33.15 493 PRO A O 1
ATOM 3643 N N . GLN A 1 510 ? 14.989 -3.949 -37.364 1 29.3 494 GLN A N 1
ATOM 3644 C CA . GLN A 1 510 ? 15.66 -3.726 -38.626 1 28.27 494 GLN A CA 1
ATOM 3645 C C . GLN A 1 510 ? 16.424 -2.44 -38.553 1 28.58 494 GLN A C 1
ATOM 3646 O O . GLN A 1 510 ? 15.895 -1.427 -38.108 1 26.83 494 GLN A O 1
ATOM 3652 N N . PHE A 1 511 ? 17.684 -2.493 -39.03 1 30.92 495 PHE A N 1
ATOM 3653 C CA . PHE A 1 511 ? 18.68 -1.404 -39.113 1 32.51 495 PHE A CA 1
ATOM 3654 C C . PHE A 1 511 ? 18.919 -1.144 -40.595 1 33.6 495 PHE A C 1
ATOM 3655 O O . PHE A 1 511 ? 19.863 -1.65 -41.142 1 33.28 495 PHE A O 1
ATOM 3663 N N . ILE A 1 512 ? 17.972 -0.489 -41.269 1 35.12 496 ILE A N 1
ATOM 3664 C CA . ILE A 1 512 ? 18.03 -0.204 -42.695 1 36.44 496 ILE A CA 1
ATOM 3665 C C . ILE A 1 512 ? 19.111 0.816 -42.999 1 39.38 496 ILE A C 1
ATOM 3666 O O . ILE A 1 512 ? 18.899 2.029 -42.893 1 39.28 496 ILE A O 1
ATOM 3671 N N . ASN A 1 513 ? 20.284 0.289 -43.391 1 41.6 497 ASN A N 1
ATOM 3672 C CA . ASN A 1 513 ? 21.506 1.012 -43.746 1 44.23 497 ASN A CA 1
ATOM 3673 C C . ASN A 1 513 ? 21.374 1.884 -44.982 1 47.35 497 ASN A C 1
ATOM 3674 O O . ASN A 1 513 ? 21.989 2.947 -45.045 1 47.19 497 ASN A O 1
ATOM 3679 N N . LEU A 1 514 ? 20.587 1.426 -45.982 1 49.6 498 LEU A N 1
ATOM 3680 C CA . LEU A 1 514 ? 20.401 2.155 -47.222 1 51.47 498 LEU A CA 1
ATOM 3681 C C . LEU A 1 514 ? 18.944 2.265 -47.497 1 52.68 498 LEU A C 1
ATOM 3682 O O . LEU A 1 514 ? 18.259 1.254 -47.648 1 52.7 498 LEU A O 1
ATOM 3687 N N . GLU A 1 515 ? 18.473 3.507 -47.603 1 53.92 499 GLU A N 1
ATOM 3688 C CA . GLU A 1 515 ? 17.076 3.915 -47.832 1 55.49 499 GLU A CA 1
ATOM 3689 C C . GLU A 1 515 ? 16.257 3.091 -48.836 1 56.8 499 GLU A C 1
ATOM 3690 O O . GLU A 1 515 ? 15.052 2.921 -48.641 1 57.07 499 GLU A O 1
ATOM 3696 N N . HIS A 1 516 ? 16.892 2.608 -49.922 1 57.66 500 HIS A N 1
ATOM 3697 C CA . HIS A 1 516 ? 16.185 1.857 -50.963 1 58.85 500 HIS A CA 1
ATOM 3698 C C . HIS A 1 516 ? 15.624 0.523 -50.447 1 61.72 500 HIS A C 1
ATOM 3699 O O . HIS A 1 516 ? 14.671 0.028 -51.04 1 62.19 500 HIS A O 1
ATOM 3706 N N . HIS A 1 517 ? 16.144 -0.022 -49.313 1 63.45 501 HIS A N 1
ATOM 3707 C CA . HIS A 1 517 ? 15.606 -1.273 -48.759 1 65.64 501 HIS A CA 1
ATOM 3708 C C . HIS A 1 517 ? 14.136 -1.17 -48.391 1 67.31 501 HIS A C 1
ATOM 3709 O O . HIS A 1 517 ? 13.437 -2.185 -48.447 1 67.99 501 HIS A O 1
ATOM 3716 N N . HIS A 1 518 ? 13.653 0.04 -48.059 1 68.11 502 HIS A N 1
ATOM 3717 C CA . HIS A 1 518 ? 12.236 0.267 -47.754 1 69.94 502 HIS A CA 1
ATOM 3718 C C . HIS A 1 518 ? 11.282 -0.118 -48.927 1 72.58 502 HIS A C 1
ATOM 3719 O O . HIS A 1 518 ? 10.069 -0.017 -48.781 1 72.49 502 HIS A O 1
ATOM 3726 N N . HIS A 1 519 ? 11.839 -0.573 -50.07 1 75.17 503 HIS A N 1
ATOM 3727 C CA . HIS A 1 519 ? 11.106 -1.01 -51.256 1 78.19 503 HIS A CA 1
ATOM 3728 C C . HIS A 1 519 ? 11.492 -2.453 -51.631 1 79.77 503 HIS A C 1
ATOM 3729 O O . HIS A 1 519 ? 10.629 -3.235 -52.035 1 80.19 503 HIS A O 1
ATOM 3736 N N . HIS A 1 520 ? 12.8 -2.774 -51.52 1 80.3 504 HIS A N 1
ATOM 3737 C CA . HIS A 1 520 ? 13.417 -4.035 -51.951 1 81.2 504 HIS A CA 1
ATOM 3738 C C . HIS A 1 520 ? 13.336 -4.196 -53.496 1 80.04 504 HIS A C 1
ATOM 3739 O O . HIS A 1 520 ? 14.287 -3.915 -54.215 1 79.26 504 HIS A O 1
ATOM 3746 N N . LYS B 1 20 ? -1.569 72.254 -4.916 1 73.28 4 LYS B N 1
ATOM 3747 C CA . LYS B 1 20 ? -2.626 71.86 -3.992 1 73.52 4 LYS B CA 1
ATOM 3748 C C . LYS B 1 20 ? -3.958 71.455 -4.662 1 73.53 4 LYS B C 1
ATOM 3749 O O . LYS B 1 20 ? -4.998 71.595 -3.998 1 73.91 4 LYS B O 1
ATOM 3755 N N . PRO B 1 21 ? -4.005 70.978 -5.938 1 72.78 5 PRO B N 1
ATOM 3756 C CA . PRO B 1 21 ? -5.315 70.679 -6.53 1 72.62 5 PRO B CA 1
ATOM 3757 C C . PRO B 1 21 ? -5.852 69.319 -6.145 1 72.87 5 PRO B C 1
ATOM 3758 O O . PRO B 1 21 ? -5.106 68.475 -5.639 1 73.06 5 PRO B O 1
ATOM 3762 N N . ASP B 1 22 ? -7.154 69.114 -6.353 1 72.8 6 ASP B N 1
ATOM 3763 C CA . ASP B 1 22 ? -7.749 67.821 -6.056 1 73.43 6 ASP B CA 1
ATOM 3764 C C . ASP B 1 22 ? -7.258 66.811 -7.083 1 72.77 6 ASP B C 1
ATOM 3765 O O . ASP B 1 22 ? -7.041 67.163 -8.244 1 72.9 6 ASP B O 1
ATOM 3770 N N . ALA B 1 23 ? -7.068 65.557 -6.652 1 71.62 7 ALA B N 1
ATOM 3771 C CA . ALA B 1 23 ? -6.611 64.471 -7.506 1 70.76 7 ALA B CA 1
ATOM 3772 C C . ALA B 1 23 ? -7.407 64.342 -8.815 1 69.86 7 ALA B C 1
ATOM 3773 O O . ALA B 1 23 ? -6.855 63.891 -9.805 1 69.53 7 ALA B O 1
ATOM 3775 N N . SER B 1 24 ? -8.677 64.753 -8.827 1 69.45 8 SER B N 1
ATOM 3776 C CA . SER B 1 24 ? -9.501 64.646 -10.03 1 69.52 8 SER B CA 1
ATOM 3777 C C . SER B 1 24 ? -9.411 65.838 -10.973 1 69.6 8 SER B C 1
ATOM 3778 O O . SER B 1 24 ? -10.005 65.792 -12.047 1 69.97 8 SER B O 1
ATOM 3781 N N . ASP B 1 25 ? -8.672 66.896 -10.589 1 69.27 9 ASP B N 1
ATOM 3782 C CA . ASP B 1 25 ? -8.517 68.132 -11.358 1 69.41 9 ASP B CA 1
ATOM 3783 C C . ASP B 1 25 ? -7.421 67.988 -12.395 1 68.54 9 ASP B C 1
ATOM 3784 O O . ASP B 1 25 ? -6.332 67.542 -12.055 1 68.58 9 ASP B O 1
ATOM 3789 N N . ASP B 1 26 ? -7.679 68.422 -13.64 1 67.59 10 ASP B N 1
ATOM 3790 C CA . ASP B 1 26 ? -6.701 68.364 -14.731 1 67.34 10 ASP B CA 1
ATOM 3791 C C . ASP B 1 26 ? -5.406 69.128 -14.385 1 66.9 10 ASP B C 1
ATOM 3792 O O . ASP B 1 26 ? -4.317 68.735 -14.801 1 66.77 10 ASP B O 1
ATOM 3797 N N . LYS B 1 27 ? -5.533 70.218 -13.606 1 66.17 11 LYS B N 1
ATOM 3798 C CA . LYS B 1 27 ? -4.391 71.012 -13.163 1 65.52 11 LYS B CA 1
ATOM 3799 C C . LYS B 1 27 ? -3.484 70.271 -12.175 1 64.76 11 LYS B C 1
ATOM 3800 O O . LYS B 1 27 ? -2.378 70.737 -11.896 1 65.5 11 LYS B O 1
ATOM 3806 N N . TYR B 1 28 ? -3.945 69.135 -11.636 1 63.44 12 TYR B N 1
ATOM 3807 C CA . TYR B 1 28 ? -3.153 68.272 -10.761 1 62.61 12 TYR B CA 1
ATOM 3808 C C . TYR B 1 28 ? -1.942 67.738 -11.546 1 61.57 12 TYR B C 1
ATOM 3809 O O . TYR B 1 28 ? -0.877 67.593 -10.958 1 61.76 12 TYR B O 1
ATOM 3818 N N . ALA B 1 29 ? -2.089 67.509 -12.879 1 60.42 13 ALA B N 1
ATOM 3819 C CA . ALA B 1 29 ? -1.026 67.035 -13.757 1 60.05 13 ALA B CA 1
ATOM 3820 C C . ALA B 1 29 ? 0.159 67.992 -13.735 1 59.94 13 ALA B C 1
ATOM 3821 O O . ALA B 1 29 ? 1.294 67.553 -13.577 1 59.54 13 ALA B O 1
ATOM 3823 N N . ASP B 1 30 ? -0.121 69.303 -13.8 1 60.31 14 ASP B N 1
ATOM 3824 C CA . ASP B 1 30 ? 0.871 70.383 -13.754 1 60.89 14 ASP B CA 1
ATOM 3825 C C . ASP B 1 30 ? 1.561 70.408 -12.399 1 61.08 14 ASP B C 1
ATOM 3826 O O . ASP B 1 30 ? 2.774 70.614 -12.326 1 61.26 14 ASP B O 1
ATOM 3831 N N . TYR B 1 31 ? 0.787 70.172 -11.328 1 60.77 15 TYR B N 1
ATOM 3832 C CA . TYR B 1 31 ? 1.274 70.094 -9.956 1 60.77 15 TYR B CA 1
ATOM 3833 C C . TYR B 1 31 ? 2.265 68.932 -9.825 1 59.65 15 TYR B C 1
ATOM 3834 O O . TYR B 1 31 ? 3.261 69.073 -9.133 1 59.99 15 TYR B O 1
ATOM 3843 N N . VAL B 1 32 ? 2.014 67.801 -10.497 1 58.3 16 VAL B N 1
ATOM 3844 C CA . VAL B 1 32 ? 2.92 66.656 -10.44 1 57.68 16 VAL B CA 1
ATOM 3845 C C . VAL B 1 32 ? 4.264 66.97 -11.126 1 58.11 16 VAL B C 1
ATOM 3846 O O . VAL B 1 32 ? 5.303 66.843 -10.497 1 58.17 16 VAL B O 1
ATOM 3850 N N . VAL B 1 33 ? 4.246 67.447 -12.377 1 58.5 17 VAL B N 1
ATOM 3851 C CA . VAL B 1 33 ? 5.484 67.772 -13.106 1 59.03 17 VAL B CA 1
ATOM 3852 C C . VAL B 1 33 ? 6.218 68.96 -12.463 1 59.71 17 VAL B C 1
ATOM 3853 O O . VAL B 1 33 ? 7.428 69.048 -12.604 1 60.14 17 VAL B O 1
ATOM 3857 N N . ARG B 1 34 ? 5.52 69.836 -11.711 1 60 18 ARG B N 1
ATOM 3858 C CA . ARG B 1 34 ? 6.189 70.954 -11.026 1 60.7 18 ARG B CA 1
ATOM 3859 C C . ARG B 1 34 ? 6.993 70.452 -9.849 1 59.99 18 ARG B C 1
ATOM 3860 O O . ARG B 1 34 ? 8.163 70.789 -9.712 1 60.76 18 ARG B O 1
ATOM 3868 N N . LEU B 1 35 ? 6.383 69.631 -9.021 1 59.15 19 LEU B N 1
ATOM 3869 C CA . LEU B 1 35 ? 7.034 69.125 -7.832 1 59.47 19 LEU B CA 1
ATOM 3870 C C . LEU B 1 35 ? 8.091 68.056 -8.141 1 59.36 19 LEU B C 1
ATOM 3871 O O . LEU B 1 35 ? 9.126 68.011 -7.465 1 59.12 19 LEU B O 1
ATOM 3876 N N . GLY B 1 36 ? 7.857 67.264 -9.191 1 59.14 20 GLY B N 1
ATOM 3877 C CA . GLY B 1 36 ? 8.798 66.246 -9.638 1 59.38 20 GLY B CA 1
ATOM 3878 C C . GLY B 1 36 ? 10.087 66.843 -10.184 1 59.59 20 GLY B C 1
ATOM 3879 O O . GLY B 1 36 ? 11.176 66.292 -9.969 1 59.42 20 GLY B O 1
ATOM 3880 N N . SER B 1 37 ? 9.977 68.016 -10.863 1 59.39 21 SER B N 1
ATOM 3881 C CA . SER B 1 37 ? 11.118 68.719 -11.468 1 59.43 21 SER B CA 1
ATOM 3882 C C . SER B 1 37 ? 12.078 69.355 -10.485 1 59.7 21 SER B C 1
ATOM 3883 O O . SER B 1 37 ? 13.202 69.678 -10.868 1 59.69 21 SER B O 1
ATOM 3886 N N . GLU B 1 38 ? 11.64 69.55 -9.224 1 59.82 22 GLU B N 1
ATOM 3887 C CA . GLU B 1 38 ? 12.465 70.086 -8.118 1 59.88 22 GLU B CA 1
ATOM 3888 C C . GLU B 1 38 ? 13.582 69.101 -7.71 1 59.61 22 GLU B C 1
ATOM 3889 O O . GLU B 1 38 ? 14.61 69.513 -7.185 1 59.66 22 GLU B O 1
ATOM 3895 N N . HIS B 1 39 ? 13.367 67.8 -7.928 1 59.39 23 HIS B N 1
ATOM 3896 C CA . HIS B 1 39 ? 14.346 66.785 -7.607 1 59.54 23 HIS B CA 1
ATOM 3897 C C . HIS B 1 39 ? 14.555 65.89 -8.811 1 58.49 23 HIS B C 1
ATOM 3898 O O . HIS B 1 39 ? 13.967 64.82 -8.894 1 58.73 23 HIS B O 1
ATOM 3905 N N . PRO B 1 40 ? 15.366 66.334 -9.781 1 57.38 24 PRO B N 1
ATOM 3906 C CA . PRO B 1 40 ? 15.615 65.503 -10.966 1 56.37 24 PRO B CA 1
ATOM 3907 C C . PRO B 1 40 ? 16.287 64.194 -10.596 1 54.65 24 PRO B C 1
ATOM 3908 O O . PRO B 1 40 ? 17.069 64.146 -9.635 1 54.79 24 PRO B O 1
ATOM 3912 N N . LEU B 1 41 ? 15.962 63.126 -11.334 1 52.82 25 LEU B N 1
ATOM 3913 C CA . LEU B 1 41 ? 16.555 61.83 -11.032 1 51.62 25 LEU B CA 1
ATOM 3914 C C . LEU B 1 41 ? 17.926 61.744 -11.671 1 50.28 25 LEU B C 1
ATOM 3915 O O . LEU B 1 41 ? 18.04 61.915 -12.882 1 50.68 25 LEU B O 1
ATOM 3920 N N . ASN B 1 42 ? 18.977 61.554 -10.85 1 48.19 26 ASN B N 1
ATOM 3921 C CA . ASN B 1 42 ? 20.345 61.454 -11.353 1 46.61 26 ASN B CA 1
ATOM 3922 C C . ASN B 1 42 ? 20.575 60.094 -12.058 1 45.21 26 ASN B C 1
ATOM 3923 O O . ASN B 1 42 ? 19.658 59.258 -12.096 1 45.7 26 ASN B O 1
ATOM 3928 N N . HIS B 1 43 ? 21.768 59.873 -12.648 1 43.5 27 HIS B N 1
ATOM 3929 C CA . HIS B 1 43 ? 22.047 58.618 -13.337 1 42.66 27 HIS B CA 1
ATOM 3930 C C . HIS B 1 43 ? 21.924 57.42 -12.403 1 43.29 27 HIS B C 1
ATOM 3931 O O . HIS B 1 43 ? 21.293 56.428 -12.748 1 43.91 27 HIS B O 1
ATOM 3938 N N . THR B 1 44 ? 22.44 57.546 -11.186 1 42.99 28 THR B N 1
ATOM 3939 C CA . THR B 1 44 ? 22.377 56.485 -10.201 1 42.92 28 THR B CA 1
ATOM 3940 C C . THR B 1 44 ? 20.933 56.119 -9.876 1 42.99 28 THR B C 1
ATOM 3941 O O . THR B 1 44 ? 20.617 54.944 -9.81 1 43.5 28 THR B O 1
ATOM 3945 N N . GLN B 1 45 ? 20.05 57.113 -9.771 1 42.37 29 GLN B N 1
ATOM 3946 C CA . GLN B 1 45 ? 18.635 56.883 -9.518 1 42.68 29 GLN B CA 1
ATOM 3947 C C . GLN B 1 45 ? 17.933 56.195 -10.691 1 42.41 29 GLN B C 1
ATOM 3948 O O . GLN B 1 45 ? 17.126 55.307 -10.451 1 42.55 29 GLN B O 1
ATOM 3954 N N . ILE B 1 46 ? 18.238 56.571 -11.952 1 41.95 30 ILE B N 1
ATOM 3955 C CA . ILE B 1 46 ? 17.648 55.891 -13.111 1 41.93 30 ILE B CA 1
ATOM 3956 C C . ILE B 1 46 ? 18.126 54.438 -13.139 1 41.37 30 ILE B C 1
ATOM 3957 O O . ILE B 1 46 ? 17.308 53.537 -13.251 1 41.78 30 ILE B O 1
ATOM 3962 N N . ILE B 1 47 ? 19.424 54.204 -12.926 1 40.44 31 ILE B N 1
ATOM 3963 C CA . ILE B 1 47 ? 19.959 52.845 -12.841 1 39.89 31 ILE B CA 1
ATOM 3964 C C . ILE B 1 47 ? 19.311 52.022 -11.673 1 39.67 31 ILE B C 1
ATOM 3965 O O . ILE B 1 47 ? 18.959 50.853 -11.871 1 40.12 31 ILE B O 1
ATOM 3970 N N . GLU B 1 48 ? 19.092 52.64 -10.487 1 38.33 32 GLU B N 1
ATOM 3971 C CA . GLU B 1 48 ? 18.462 51.959 -9.361 1 37.43 32 GLU B CA 1
ATOM 3972 C C . GLU B 1 48 ? 17.042 51.57 -9.733 1 37.2 32 GLU B C 1
ATOM 3973 O O . GLU B 1 48 ? 16.678 50.41 -9.575 1 37.66 32 GLU B O 1
ATOM 3979 N N . LEU B 1 49 ? 16.256 52.545 -10.268 1 36.29 33 LEU B N 1
ATOM 3980 C CA . LEU B 1 49 ? 14.855 52.414 -10.683 1 34.93 33 LEU B CA 1
ATOM 3981 C C . LEU B 1 49 ? 14.654 51.398 -11.796 1 35.52 33 LEU B C 1
ATOM 3982 O O . LEU B 1 49 ? 13.698 50.632 -11.744 1 36.66 33 LEU B O 1
ATOM 3987 N N . SER B 1 50 ? 15.565 51.332 -12.749 1 34.93 34 SER B N 1
ATOM 3988 C CA . SER B 1 50 ? 15.458 50.361 -13.831 1 35.62 34 SER B CA 1
ATOM 3989 C C . SER B 1 50 ? 15.665 48.952 -13.283 1 36.03 34 SER B C 1
ATOM 3990 O O . SER B 1 50 ? 14.925 48.037 -13.623 1 36.46 34 SER B O 1
ATOM 3993 N N . SER B 1 51 ? 16.627 48.793 -12.385 1 36.1 35 SER B N 1
ATOM 3994 C CA . SER B 1 51 ? 16.892 47.513 -11.757 1 36.19 35 SER B CA 1
ATOM 3995 C C . SER B 1 51 ? 15.777 47.111 -10.784 1 35.99 35 SER B C 1
ATOM 3996 O O . SER B 1 51 ? 15.575 45.919 -10.563 1 36.74 35 SER B O 1
ATOM 3999 N N . ALA B 1 52 ? 15.057 48.089 -10.202 1 34.39 36 ALA B N 1
ATOM 4000 C CA . ALA B 1 52 ? 13.974 47.808 -9.279 1 33.51 36 ALA B CA 1
ATOM 4001 C C . ALA B 1 52 ? 12.774 47.324 -10.041 1 33.84 36 ALA B C 1
ATOM 4002 O O . ALA B 1 52 ? 12.101 46.431 -9.55 1 34.56 36 ALA B O 1
ATOM 4004 N N . VAL B 1 53 ? 12.497 47.92 -11.24 1 33.32 37 VAL B N 1
ATOM 4005 C CA . VAL B 1 53 ? 11.413 47.582 -12.152 1 32.98 37 VAL B CA 1
ATOM 4006 C C . VAL B 1 53 ? 11.647 46.173 -12.696 1 33.09 37 VAL B C 1
ATOM 4007 O O . VAL B 1 53 ? 10.754 45.354 -12.591 1 33.8 37 VAL B O 1
ATOM 4011 N N . SER B 1 54 ? 12.853 45.864 -13.211 1 32.3 38 SER B N 1
ATOM 4012 C CA . SER B 1 54 ? 13.209 44.53 -13.708 1 31.77 38 SER B CA 1
ATOM 4013 C C . SER B 1 54 ? 12.93 43.436 -12.656 1 31.97 38 SER B C 1
ATOM 4014 O O . SER B 1 54 ? 12.491 42.344 -13.003 1 32.47 38 SER B O 1
ATOM 4017 N N . ARG B 1 55 ? 13.151 43.752 -11.381 1 31.52 39 ARG B N 1
ATOM 4018 C CA . ARG B 1 55 ? 12.951 42.84 -10.278 1 32.44 39 ARG B CA 1
ATOM 4019 C C . ARG B 1 55 ? 11.476 42.714 -9.953 1 32.99 39 ARG B C 1
ATOM 4020 O O . ARG B 1 55 ? 10.997 41.61 -9.702 1 34.25 39 ARG B O 1
ATOM 4028 N N . ALA B 1 56 ? 10.747 43.832 -9.944 1 31.59 40 ALA B N 1
ATOM 4029 C CA . ALA B 1 56 ? 9.327 43.823 -9.657 1 30.59 40 ALA B CA 1
ATOM 4030 C C . ALA B 1 56 ? 8.579 43.07 -10.719 1 31.18 40 ALA B C 1
ATOM 4031 O O . ALA B 1 56 ? 7.676 42.323 -10.378 1 32.51 40 ALA B O 1
ATOM 4033 N N . VAL B 1 57 ? 8.953 43.224 -12.001 1 30.48 41 VAL B N 1
ATOM 4034 C CA . VAL B 1 57 ? 8.305 42.505 -13.09 1 30.22 41 VAL B CA 1
ATOM 4035 C C . VAL B 1 57 ? 8.633 41.021 -12.978 1 31.18 41 VAL B C 1
ATOM 4036 O O . VAL B 1 57 ? 7.725 40.201 -13.017 1 32.07 41 VAL B O 1
ATOM 4040 N N . LEU B 1 58 ? 9.88 40.676 -12.687 1 31.05 42 LEU B N 1
ATOM 4041 C CA . LEU B 1 58 ? 10.254 39.278 -12.505 1 31.84 42 LEU B CA 1
ATOM 4042 C C . LEU B 1 58 ? 9.488 38.642 -11.366 1 31.5 42 LEU B C 1
ATOM 4043 O O . LEU B 1 58 ? 8.95 37.561 -11.535 1 32.23 42 LEU B O 1
ATOM 4048 N N . LEU B 1 59 ? 9.385 39.331 -10.224 1 30.27 43 LEU B N 1
ATOM 4049 C CA . LEU B 1 59 ? 8.632 38.818 -9.089 1 29.24 43 LEU B CA 1
ATOM 4050 C C . LEU B 1 59 ? 7.104 38.768 -9.331 1 29.84 43 LEU B C 1
ATOM 4051 O O . LEU B 1 59 ? 6.359 38.235 -8.514 1 29.26 43 LEU B O 1
ATOM 4056 N N . SER B 1 60 ? 6.647 39.329 -10.467 1 30.85 44 SER B N 1
ATOM 4057 C CA . SER B 1 60 ? 5.261 39.344 -10.92 1 31.1 44 SER B CA 1
ATOM 4058 C C . SER B 1 60 ? 4.986 38.237 -11.939 1 31.97 44 SER B C 1
ATOM 4059 O O . SER B 1 60 ? 3.833 38.008 -12.237 1 32.34 44 SER B O 1
ATOM 4062 N N . TYR B 1 61 ? 6.005 37.507 -12.439 1 32.33 45 TYR B N 1
ATOM 4063 C CA . TYR B 1 61 ? 5.797 36.386 -13.355 1 33.38 45 TYR B CA 1
ATOM 4064 C C . TYR B 1 61 ? 4.683 35.405 -12.893 1 33.89 45 TYR B C 1
ATOM 4065 O O . TYR B 1 61 ? 3.83 35.108 -13.724 1 34.79 45 TYR B O 1
ATOM 4074 N N . PRO B 1 62 ? 4.551 34.999 -11.595 1 33.16 46 PRO B N 1
ATOM 4075 C CA . PRO B 1 62 ? 3.421 34.126 -11.218 1 32.91 46 PRO B CA 1
ATOM 4076 C C . PRO B 1 62 ? 2.026 34.69 -11.513 1 33.9 46 PRO B C 1
ATOM 4077 O O . PRO B 1 62 ? 1.062 33.937 -11.55 1 34.71 46 PRO B O 1
ATOM 4081 N N . ASN B 1 63 ? 1.897 35.998 -11.729 1 33.72 47 ASN B N 1
ATOM 4082 C CA . ASN B 1 63 ? 0.607 36.63 -12.029 1 33.5 47 ASN B CA 1
ATOM 4083 C C . ASN B 1 63 ? 0.485 37.151 -13.466 1 34.52 47 ASN B C 1
ATOM 4084 O O . ASN B 1 63 ? -0.572 37.659 -13.841 1 35.19 47 ASN B O 1
ATOM 4089 N N . ILE B 1 64 ? 1.558 37.044 -14.269 1 34.43 48 ILE B N 1
ATOM 4090 C CA . ILE B 1 64 ? 1.563 37.445 -15.68 1 34.37 48 ILE B CA 1
ATOM 4091 C C . ILE B 1 64 ? 1.203 36.194 -16.523 1 35.05 48 ILE B C 1
ATOM 4092 O O . ILE B 1 64 ? 1.629 35.084 -16.184 1 35.07 48 ILE B O 1
ATOM 4097 N N . ILE B 1 65 ? 0.378 36.368 -17.579 1 34.88 49 ILE B N 1
ATOM 4098 C CA . ILE B 1 65 ? -0.06 35.246 -18.375 1 35.23 49 ILE B CA 1
ATOM 4099 C C . ILE B 1 65 ? 1.066 34.662 -19.205 1 36.27 49 ILE B C 1
ATOM 4100 O O . ILE B 1 65 ? 1.26 33.44 -19.165 1 36.78 49 ILE B O 1
ATOM 4105 N N . ASP B 1 66 ? 1.833 35.512 -19.928 1 36.11 50 ASP B N 1
ATOM 4106 C CA . ASP B 1 66 ? 2.906 34.958 -20.741 1 36.28 50 ASP B CA 1
ATOM 4107 C C . ASP B 1 66 ? 4.161 35.811 -20.833 1 36.41 50 ASP B C 1
ATOM 4108 O O . ASP B 1 66 ? 4.122 36.979 -20.492 1 36.12 50 ASP B O 1
ATOM 4113 N N . ARG B 1 67 ? 5.281 35.208 -21.301 1 37.16 51 ARG B N 1
ATOM 4114 C CA . ARG B 1 67 ? 6.578 35.856 -21.511 1 38.33 51 ARG B CA 1
ATOM 4115 C C . ARG B 1 67 ? 6.434 37.103 -22.379 1 38.66 51 ARG B C 1
ATOM 4116 O O . ARG B 1 67 ? 7.139 38.078 -22.162 1 39.05 51 ARG B O 1
ATOM 4124 N N . TYR B 1 68 ? 5.487 37.099 -23.328 1 38.19 52 TYR B N 1
ATOM 4125 C CA . TYR B 1 68 ? 5.217 38.255 -24.161 1 37.77 52 TYR B CA 1
ATOM 4126 C C . TYR B 1 68 ? 4.775 39.442 -23.312 1 37.76 52 TYR B C 1
ATOM 4127 O O . TYR B 1 68 ? 5.404 40.481 -23.388 1 38.47 52 TYR B O 1
ATOM 4136 N N . THR B 1 69 ? 3.715 39.289 -22.497 1 36.85 53 THR B N 1
ATOM 4137 C CA . THR B 1 69 ? 3.195 40.358 -21.639 1 35.98 53 THR B CA 1
ATOM 4138 C C . THR B 1 69 ? 4.201 40.749 -20.554 1 35.38 53 THR B C 1
ATOM 4139 O O . THR B 1 69 ? 4.267 41.914 -20.187 1 36.04 53 THR B O 1
ATOM 4143 N N . ALA B 1 70 ? 5.014 39.795 -20.071 1 34.19 54 ALA B N 1
ATOM 4144 C CA . ALA B 1 70 ? 6.034 40.032 -19.034 1 32.46 54 ALA B CA 1
ATOM 4145 C C . ALA B 1 70 ? 7.139 40.911 -19.568 1 31.31 54 ALA B C 1
ATOM 4146 O O . ALA B 1 70 ? 7.54 41.841 -18.882 1 30.38 54 ALA B O 1
ATOM 4148 N N . ALA B 1 71 ? 7.582 40.665 -20.834 1 31.48 55 ALA B N 1
ATOM 4149 C CA . ALA B 1 71 ? 8.606 41.465 -21.524 1 31.47 55 ALA B CA 1
ATOM 4150 C C . ALA B 1 71 ? 8.028 42.826 -21.962 1 31.54 55 ALA B C 1
ATOM 4151 O O . ALA B 1 71 ? 8.676 43.853 -21.825 1 32.11 55 ALA B O 1
ATOM 4153 N N . ALA B 1 72 ? 6.787 42.851 -22.419 1 31.23 56 ALA B N 1
ATOM 4154 C CA . ALA B 1 72 ? 6.137 44.098 -22.817 1 31.72 56 ALA B CA 1
ATOM 4155 C C . ALA B 1 72 ? 6.034 45.044 -21.615 1 32.77 56 ALA B C 1
ATOM 4156 O O . ALA B 1 72 ? 6.353 46.216 -21.762 1 33.62 56 ALA B O 1
ATOM 4158 N N . THR B 1 73 ? 5.686 44.512 -20.408 1 32.07 57 THR B N 1
ATOM 4159 C CA . THR B 1 73 ? 5.567 45.29 -19.172 1 30.82 57 THR B CA 1
ATOM 4160 C C . THR B 1 73 ? 6.898 45.875 -18.756 1 32.17 57 THR B C 1
ATOM 4161 O O . THR B 1 73 ? 6.959 47.049 -18.407 1 32.34 57 THR B O 1
ATOM 4165 N N . GLU B 1 74 ? 7.975 45.067 -18.788 1 32.8 58 GLU B N 1
ATOM 4166 C CA . GLU B 1 74 ? 9.262 45.519 -18.331 1 33.86 58 GLU B CA 1
ATOM 4167 C C . GLU B 1 74 ? 9.872 46.554 -19.235 1 35.61 58 GLU B C 1
ATOM 4168 O O . GLU B 1 74 ? 10.238 47.624 -18.75 1 36.41 58 GLU B O 1
ATOM 4174 N N . TYR B 1 75 ? 9.932 46.278 -20.547 1 36.06 59 TYR B N 1
ATOM 4175 C CA . TYR B 1 75 ? 10.537 47.195 -21.499 1 37.46 59 TYR B CA 1
ATOM 4176 C C . TYR B 1 75 ? 9.753 48.494 -21.641 1 38.94 59 TYR B C 1
ATOM 4177 O O . TYR B 1 75 ? 10.372 49.517 -21.885 1 40.18 59 TYR B O 1
ATOM 4186 N N . THR B 1 76 ? 8.422 48.476 -21.457 1 38.65 60 THR B N 1
ATOM 4187 C CA . THR B 1 76 ? 7.58 49.676 -21.524 1 38.92 60 THR B CA 1
ATOM 4188 C C . THR B 1 76 ? 7.933 50.627 -20.375 1 38.85 60 THR B C 1
ATOM 4189 O O . THR B 1 76 ? 8.048 51.83 -20.594 1 39.03 60 THR B O 1
ATOM 4193 N N . VAL B 1 77 ? 8.106 50.09 -19.152 1 38.34 61 VAL B N 1
ATOM 4194 C CA . VAL B 1 77 ? 8.414 50.917 -17.987 1 38.31 61 VAL B CA 1
ATOM 4195 C C . VAL B 1 77 ? 9.855 51.436 -18.04 1 38.21 61 VAL B C 1
ATOM 4196 O O . VAL B 1 77 ? 10.096 52.607 -17.74 1 37.74 61 VAL B O 1
ATOM 4200 N N . ILE B 1 78 ? 10.791 50.595 -18.496 1 38.2 62 ILE B N 1
ATOM 4201 C CA . ILE B 1 78 ? 12.183 50.989 -18.63 1 38.88 62 ILE B CA 1
ATOM 4202 C C . ILE B 1 78 ? 12.37 52.013 -19.763 1 40.14 62 ILE B C 1
ATOM 4203 O O . ILE B 1 78 ? 13.136 52.959 -19.59 1 40.78 62 ILE B O 1
ATOM 4208 N N . ASP B 1 79 ? 11.625 51.887 -20.884 1 40.36 63 ASP B N 1
ATOM 4209 C CA . ASP B 1 79 ? 11.721 52.834 -22.001 1 41.2 63 ASP B CA 1
ATOM 4210 C C . ASP B 1 79 ? 11.271 54.208 -21.512 1 42.87 63 ASP B C 1
ATOM 4211 O O . ASP B 1 79 ? 11.991 55.177 -21.708 1 43.5 63 ASP B O 1
ATOM 4216 N N . ALA B 1 80 ? 10.14 54.277 -20.789 1 43.24 64 ALA B N 1
ATOM 4217 C CA . ALA B 1 80 ? 9.63 55.528 -20.236 1 43.8 64 ALA B CA 1
ATOM 4218 C C . ALA B 1 80 ? 10.629 56.153 -19.258 1 44.92 64 ALA B C 1
ATOM 4219 O O . ALA B 1 80 ? 10.88 57.348 -19.319 1 45.68 64 ALA B O 1
ATOM 4221 N N . LEU B 1 81 ? 11.241 55.337 -18.4 1 44.81 65 LEU B N 1
ATOM 4222 C CA . LEU B 1 81 ? 12.22 55.774 -17.416 1 45.05 65 LEU B CA 1
ATOM 4223 C C . LEU B 1 81 ? 13.432 56.385 -18.104 1 46.1 65 LEU B C 1
ATOM 4224 O O . LEU B 1 81 ? 13.906 57.434 -17.692 1 46.41 65 LEU B O 1
ATOM 4229 N N . PHE B 1 82 ? 13.925 55.75 -19.172 1 46.3 66 PHE B N 1
ATOM 4230 C CA . PHE B 1 82 ? 15.1 56.234 -19.887 1 46.37 66 PHE B CA 1
ATOM 4231 C C . PHE B 1 82 ? 14.821 57.434 -20.803 1 46.54 66 PHE B C 1
ATOM 4232 O O . PHE B 1 82 ? 15.628 58.356 -20.838 1 46.93 66 PHE B O 1
ATOM 4240 N N . HIS B 1 83 ? 13.722 57.404 -21.585 1 45.86 67 HIS B N 1
ATOM 4241 C CA . HIS B 1 83 ? 13.484 58.416 -22.61 1 45.9 67 HIS B CA 1
ATOM 4242 C C . HIS B 1 83 ? 12.269 59.332 -22.44 1 45.23 67 HIS B C 1
ATOM 4243 O O . HIS B 1 83 ? 11.947 60.057 -23.388 1 45.48 67 HIS B O 1
ATOM 4250 N N . SER B 1 84 ? 11.606 59.332 -21.276 1 43.99 68 SER B N 1
ATOM 4251 C CA . SER B 1 84 ? 10.478 60.24 -21.065 1 43.22 68 SER B CA 1
ATOM 4252 C C . SER B 1 84 ? 10.764 61.116 -19.86 1 43.44 68 SER B C 1
ATOM 4253 O O . SER B 1 84 ? 10.631 60.662 -18.724 1 42.86 68 SER B O 1
ATOM 4256 N N . PRO B 1 85 ? 11.159 62.393 -20.108 1 43.95 69 PRO B N 1
ATOM 4257 C CA . PRO B 1 85 ? 11.438 63.318 -18.999 1 43.65 69 PRO B CA 1
ATOM 4258 C C . PRO B 1 85 ? 10.236 63.498 -18.081 1 43.53 69 PRO B C 1
ATOM 4259 O O . PRO B 1 85 ? 10.422 63.575 -16.866 1 43.85 69 PRO B O 1
ATOM 4263 N N . THR B 1 86 ? 9.009 63.526 -18.647 1 42.9 70 THR B N 1
ATOM 4264 C CA . THR B 1 86 ? 7.791 63.648 -17.849 1 43.01 70 THR B CA 1
ATOM 4265 C C . THR B 1 86 ? 7.615 62.426 -16.973 1 43.87 70 THR B C 1
ATOM 4266 O O . THR B 1 86 ? 7.284 62.588 -15.806 1 44.98 70 THR B O 1
ATOM 4270 N N . PHE B 1 87 ? 7.917 61.207 -17.474 1 42.95 71 PHE B N 1
ATOM 4271 C CA . PHE B 1 87 ? 7.823 60.01 -16.639 1 42.12 71 PHE B CA 1
ATOM 4272 C C . PHE B 1 87 ? 8.774 60.091 -15.472 1 42.81 71 PHE B C 1
ATOM 4273 O O . PHE B 1 87 ? 8.39 59.758 -14.365 1 43.58 71 PHE B O 1
ATOM 4281 N N . ARG B 1 88 ? 9.98 60.616 -15.691 1 42.81 72 ARG B N 1
ATOM 4282 C CA . ARG B 1 88 ? 10.957 60.787 -14.624 1 43.21 72 ARG B CA 1
ATOM 4283 C C . ARG B 1 88 ? 10.461 61.797 -13.595 1 43.95 72 ARG B C 1
ATOM 4284 O O . ARG B 1 88 ? 10.616 61.574 -12.404 1 44.78 72 ARG B O 1
ATOM 4292 N N . HIS B 1 89 ? 9.824 62.876 -14.041 1 43.45 73 HIS B N 1
ATOM 4293 C CA . HIS B 1 89 ? 9.25 63.859 -13.13 1 43.94 73 HIS B CA 1
ATOM 4294 C C . HIS B 1 89 ? 8.138 63.236 -12.3 1 43.9 73 HIS B C 1
ATOM 4295 O O . HIS B 1 89 ? 8.007 63.535 -11.118 1 44.49 73 HIS B O 1
ATOM 4302 N N . ILE B 1 90 ? 7.333 62.378 -12.927 1 43.54 74 ILE B N 1
ATOM 4303 C CA . ILE B 1 90 ? 6.223 61.677 -12.3 1 43.74 74 ILE B CA 1
ATOM 4304 C C . ILE B 1 90 ? 6.764 60.724 -11.227 1 44.11 74 ILE B C 1
ATOM 4305 O O . ILE B 1 90 ? 6.315 60.781 -10.088 1 44.64 74 ILE B O 1
ATOM 4310 N N . VAL B 1 91 ? 7.765 59.901 -11.573 1 43.32 75 VAL B N 1
ATOM 4311 C CA . VAL B 1 91 ? 8.372 58.941 -10.662 1 42.9 75 VAL B CA 1
ATOM 4312 C C . VAL B 1 91 ? 9.108 59.619 -9.511 1 43.41 75 VAL B C 1
ATOM 4313 O O . VAL B 1 91 ? 9.083 59.129 -8.378 1 43.28 75 VAL B O 1
ATOM 4317 N N . SER B 1 92 ? 9.743 60.759 -9.798 1 43.9 76 SER B N 1
ATOM 4318 C CA . SER B 1 92 ? 10.451 61.512 -8.769 1 44.65 76 SER B CA 1
ATOM 4319 C C . SER B 1 92 ? 9.468 62.094 -7.807 1 45.06 76 SER B C 1
ATOM 4320 O O . SER B 1 92 ? 9.688 62.011 -6.607 1 45.47 76 SER B O 1
ATOM 4323 N N . PHE B 1 93 ? 8.346 62.638 -8.311 1 45.03 77 PHE B N 1
ATOM 4324 C CA . PHE B 1 93 ? 7.293 63.219 -7.487 1 45.69 77 PHE B CA 1
ATOM 4325 C C . PHE B 1 93 ? 6.832 62.251 -6.4 1 46.27 77 PHE B C 1
ATOM 4326 O O . PHE B 1 93 ? 6.827 62.63 -5.242 1 46.36 77 PHE B O 1
ATOM 4334 N N . GLY B 1 94 ? 6.535 61.009 -6.775 1 46.33 78 GLY B N 1
ATOM 4335 C CA . GLY B 1 94 ? 6.085 59.994 -5.837 1 46.94 78 GLY B CA 1
ATOM 4336 C C . GLY B 1 94 ? 7.044 59.744 -4.691 1 47.86 78 GLY B C 1
ATOM 4337 O O . GLY B 1 94 ? 6.621 59.651 -3.538 1 48.57 78 GLY B O 1
ATOM 4338 N N . LEU B 1 95 ? 8.34 59.654 -4.984 1 47.77 79 LEU B N 1
ATOM 4339 C CA . LEU B 1 95 ? 9.342 59.392 -3.962 1 48.58 79 LEU B CA 1
ATOM 4340 C C . LEU B 1 95 ? 9.358 60.521 -2.924 1 50.78 79 LEU B C 1
ATOM 4341 O O . LEU B 1 95 ? 9.182 60.282 -1.725 1 51.73 79 LEU B O 1
ATOM 4346 N N . HIS B 1 96 ? 9.469 61.76 -3.398 1 51.12 80 HIS B N 1
ATOM 4347 C CA . HIS B 1 96 ? 9.535 62.911 -2.53 1 51.65 80 HIS B CA 1
ATOM 4348 C C . HIS B 1 96 ? 8.212 63.305 -1.913 1 52.24 80 HIS B C 1
ATOM 4349 O O . HIS B 1 96 ? 8.231 64.013 -0.917 1 52.69 80 HIS B O 1
ATOM 4356 N N . ASN B 1 97 ? 7.07 62.868 -2.469 1 52.32 81 ASN B N 1
ATOM 4357 C CA . ASN B 1 97 ? 5.771 63.344 -2 1 52.62 81 ASN B CA 1
ATOM 4358 C C . ASN B 1 97 ? 4.841 62.29 -1.421 1 51.96 81 ASN B C 1
ATOM 4359 O O . ASN B 1 97 ? 3.623 62.417 -1.539 1 52.25 81 ASN B O 1
ATOM 4364 N N . GLN B 1 98 ? 5.403 61.321 -0.701 1 51.37 82 GLN B N 1
ATOM 4365 C CA . GLN B 1 98 ? 4.668 60.263 -0.002 1 51.43 82 GLN B CA 1
ATOM 4366 C C . GLN B 1 98 ? 3.603 59.531 -0.84 1 50.43 82 GLN B C 1
ATOM 4367 O O . GLN B 1 98 ? 2.489 59.255 -0.362 1 50.51 82 GLN B O 1
ATOM 4373 N N . GLN B 1 99 ? 3.956 59.201 -2.09 1 48.73 83 GLN B N 1
ATOM 4374 C CA . GLN B 1 99 ? 3.112 58.365 -2.949 1 46.81 83 GLN B CA 1
ATOM 4375 C C . GLN B 1 99 ? 3.843 56.976 -3.047 1 44.15 83 GLN B C 1
ATOM 4376 O O . GLN B 1 99 ? 4.596 56.645 -2.112 1 45.23 83 GLN B O 1
ATOM 4382 N N . GLU B 1 100 ? 3.654 56.174 -4.106 1 40.7 84 GLU B N 1
ATOM 4383 C CA . GLU B 1 100 ? 4.364 54.901 -4.188 1 37.92 84 GLU B CA 1
ATOM 4384 C C . GLU B 1 100 ? 5.675 54.998 -4.958 1 35.28 84 GLU B C 1
ATOM 4385 O O . GLU B 1 100 ? 5.913 55.936 -5.712 1 35.01 84 GLU B O 1
ATOM 4391 N N . ASN B 1 101 ? 6.556 54.035 -4.704 1 33.61 85 ASN B N 1
ATOM 4392 C CA . ASN B 1 101 ? 7.857 53.934 -5.332 1 32.37 85 ASN B CA 1
ATOM 4393 C C . ASN B 1 101 ? 7.697 53.063 -6.586 1 31.56 85 ASN B C 1
ATOM 4394 O O . ASN B 1 101 ? 7.079 52.003 -6.495 1 31.86 85 ASN B O 1
ATOM 4399 N N . LEU B 1 102 ? 8.243 53.494 -7.745 1 30.23 86 LEU B N 1
ATOM 4400 C CA . LEU B 1 102 ? 8.094 52.755 -9.001 1 29.64 86 LEU B CA 1
ATOM 4401 C C . LEU B 1 102 ? 8.485 51.242 -8.899 1 30.16 86 LEU B C 1
ATOM 4402 O O . LEU B 1 102 ? 7.825 50.385 -9.491 1 30.85 86 LEU B O 1
ATOM 4407 N N . GLY B 1 103 ? 9.467 50.92 -8.076 1 29.76 87 GLY B N 1
ATOM 4408 C CA . GLY B 1 103 ? 9.905 49.539 -7.893 1 29.76 87 GLY B CA 1
ATOM 4409 C C . GLY B 1 103 ? 9.042 48.692 -6.976 1 29.5 87 GLY B C 1
ATOM 4410 O O . GLY B 1 103 ? 9.194 47.468 -6.938 1 30.04 87 GLY B O 1
ATOM 4411 N N . HIS B 1 104 ? 8.145 49.326 -6.212 1 28.44 88 HIS B N 1
ATOM 4412 C CA . HIS B 1 104 ? 7.272 48.639 -5.265 1 28.15 88 HIS B CA 1
ATOM 4413 C C . HIS B 1 104 ? 6.031 48.018 -5.876 1 28.29 88 HIS B C 1
ATOM 4414 O O . HIS B 1 104 ? 5.424 47.14 -5.25 1 28.68 88 HIS B O 1
ATOM 4421 N N . ILE B 1 105 ? 5.604 48.541 -7.055 1 27.59 89 ILE B N 1
ATOM 4422 C CA . ILE B 1 105 ? 4.443 48.112 -7.824 1 26.53 89 ILE B CA 1
ATOM 4423 C C . ILE B 1 105 ? 4.691 46.738 -8.411 1 26.5 89 ILE B C 1
ATOM 4424 O O . ILE B 1 105 ? 5.745 46.485 -9 1 25.85 89 ILE B O 1
ATOM 4429 N N . ARG B 1 106 ? 3.694 45.855 -8.268 1 26.69 90 ARG B N 1
ATOM 4430 C CA . ARG B 1 106 ? 3.718 44.524 -8.867 1 26.62 90 ARG B CA 1
ATOM 4431 C C . ARG B 1 106 ? 2.601 44.42 -9.923 1 25.54 90 ARG B C 1
ATOM 4432 O O . ARG B 1 106 ? 1.705 45.24 -9.929 1 24.98 90 ARG B O 1
ATOM 4440 N N . TYR B 1 107 ? 2.676 43.452 -10.833 1 25.65 91 TYR B N 1
ATOM 4441 C CA . TYR B 1 107 ? 1.741 43.363 -11.946 1 26.32 91 TYR B CA 1
ATOM 4442 C C . TYR B 1 107 ? 0.975 42.062 -12.021 1 29.19 91 TYR B C 1
ATOM 4443 O O . TYR B 1 107 ? 1.556 40.995 -11.857 1 30.05 91 TYR B O 1
ATOM 4452 N N . THR B 1 108 ? -0.333 42.149 -12.306 1 30.34 92 THR B N 1
ATOM 4453 C CA . THR B 1 108 ? -1.211 40.991 -12.463 1 32.02 92 THR B CA 1
ATOM 4454 C C . THR B 1 108 ? -1.936 41.062 -13.814 1 34.07 92 THR B C 1
ATOM 4455 O O . THR B 1 108 ? -2.097 42.14 -14.385 1 35.3 92 THR B O 1
ATOM 4459 N N . ASN B 1 109 ? -2.354 39.909 -14.343 1 33.95 93 ASN B N 1
ATOM 4460 C CA . ASN B 1 109 ? -3.115 39.82 -15.59 1 33.75 93 ASN B CA 1
ATOM 4461 C C . ASN B 1 109 ? -4.368 39.013 -15.216 1 34.06 93 ASN B C 1
ATOM 4462 O O . ASN B 1 109 ? -4.6 37.898 -15.711 1 34.07 93 ASN B O 1
ATOM 4467 N N . GLU B 1 110 ? -5.142 39.562 -14.274 1 33.77 94 GLU B N 1
ATOM 4468 C CA . GLU B 1 110 ? -6.356 38.917 -13.79 1 33.55 94 GLU B CA 1
ATOM 4469 C C . GLU B 1 110 ? -7.556 39.141 -14.689 1 33.06 94 GLU B C 1
ATOM 4470 O O . GLU B 1 110 ? -8.067 40.251 -14.798 1 32.9 94 GLU B O 1
ATOM 4476 N N . TYR B 1 111 ? -8.001 38.072 -15.334 1 32.94 95 TYR B N 1
ATOM 4477 C CA . TYR B 1 111 ? -9.202 38.084 -16.16 1 33.18 95 TYR B CA 1
ATOM 4478 C C . TYR B 1 111 ? -10.386 37.628 -15.319 1 34.28 95 TYR B C 1
ATOM 4479 O O . TYR B 1 111 ? -10.212 37.031 -14.248 1 34.45 95 TYR B O 1
ATOM 4488 N N . GLU B 1 112 ? -11.588 37.946 -15.772 1 35.3 96 GLU B N 1
ATOM 4489 C CA . GLU B 1 112 ? -12.8 37.58 -15.058 1 36.86 96 GLU B CA 1
ATOM 4490 C C . GLU B 1 112 ? -13.958 37.499 -16.008 1 39.4 96 GLU B C 1
ATOM 4491 O O . GLU B 1 112 ? -13.889 38.037 -17.115 1 39.47 96 GLU B O 1
ATOM 4497 N N . ILE B 1 113 ? -15.021 36.803 -15.593 1 41.56 97 ILE B N 1
ATOM 4498 C CA . ILE B 1 113 ? -16.197 36.639 -16.431 1 44.39 97 ILE B CA 1
ATOM 4499 C C . ILE B 1 113 ? -16.921 37.962 -16.669 1 46.3 97 ILE B C 1
ATOM 4500 O O . ILE B 1 113 ? -17.234 38.694 -15.728 1 46.83 97 ILE B O 1
ATOM 4505 N N . ASN B 1 114 ? -17.173 38.267 -17.938 1 47.31 98 ASN B N 1
ATOM 4506 C CA . ASN B 1 114 ? -17.927 39.441 -18.373 1 49.11 98 ASN B CA 1
ATOM 4507 C C . ASN B 1 114 ? -19.358 39.37 -17.743 1 51.11 98 ASN B C 1
ATOM 4508 O O . ASN B 1 114 ? -19.931 38.275 -17.686 1 51.69 98 ASN B O 1
ATOM 4513 N N . ASN B 1 115 ? -19.925 40.501 -17.244 1 51.52 99 ASN B N 1
ATOM 4514 C CA . ASN B 1 115 ? -21.274 40.48 -16.653 1 51.85 99 ASN B CA 1
ATOM 4515 C C . ASN B 1 115 ? -22.317 39.97 -17.651 1 51.68 99 ASN B C 1
ATOM 4516 O O . ASN B 1 115 ? -23.162 39.162 -17.303 1 51.5 99 ASN B O 1
ATOM 4521 N N . ASN B 1 116 ? -22.174 40.379 -18.91 1 52.23 100 ASN B N 1
ATOM 4522 C CA . ASN B 1 116 ? -22.99 40.014 -20.061 1 53.52 100 ASN B CA 1
ATOM 4523 C C . ASN B 1 116 ? -22.988 38.523 -20.412 1 54.54 100 ASN B C 1
ATOM 4524 O O . ASN B 1 116 ? -23.701 38.107 -21.328 1 55.56 100 ASN B O 1
ATOM 4529 N N . ARG B 1 117 ? -22.149 37.731 -19.753 1 54.1 101 ARG B N 1
ATOM 4530 C CA . ARG B 1 117 ? -22.058 36.292 -19.979 1 54.01 101 ARG B CA 1
ATOM 4531 C C . ARG B 1 117 ? -22.1 35.51 -18.664 1 55.44 101 ARG B C 1
ATOM 4532 O O . ARG B 1 117 ? -21.771 34.335 -18.653 1 55.54 101 ARG B O 1
ATOM 4540 N N . GLU B 1 118 ? -22.535 36.133 -17.57 1 56.83 102 GLU B N 1
ATOM 4541 C CA . GLU B 1 118 ? -22.612 35.48 -16.272 1 59.2 102 GLU B CA 1
ATOM 4542 C C . GLU B 1 118 ? -23.794 34.538 -16.091 1 61.23 102 GLU B C 1
ATOM 4543 O O . GLU B 1 118 ? -23.876 33.883 -15.047 1 61.37 102 GLU B O 1
ATOM 4549 N N . ASP B 1 119 ? -24.727 34.505 -17.069 1 62.63 103 ASP B N 1
ATOM 4550 C CA . ASP B 1 119 ? -25.892 33.606 -17.075 1 64.47 103 ASP B CA 1
ATOM 4551 C C . ASP B 1 119 ? -25.513 32.159 -17.504 1 64.8 103 ASP B C 1
ATOM 4552 O O . ASP B 1 119 ? -26.33 31.237 -17.366 1 65.13 103 ASP B O 1
ATOM 4557 N N . GLU B 1 120 ? -24.29 31.975 -18.059 1 64.15 104 GLU B N 1
ATOM 4558 C CA . GLU B 1 120 ? -23.814 30.677 -18.498 1 63.89 104 GLU B CA 1
ATOM 4559 C C . GLU B 1 120 ? -22.52 30.337 -17.782 1 62.98 104 GLU B C 1
ATOM 4560 O O . GLU B 1 120 ? -22.42 29.251 -17.202 1 63.72 104 GLU B O 1
ATOM 4566 N N . PHE B 1 121 ? -21.538 31.268 -17.792 1 61.13 105 PHE B N 1
ATOM 4567 C CA . PHE B 1 121 ? -20.235 31.036 -17.169 1 59.79 105 PHE B CA 1
ATOM 4568 C C . PHE B 1 121 ? -20.167 31.535 -15.74 1 59.79 105 PHE B C 1
ATOM 4569 O O . PHE B 1 121 ? -20.26 32.737 -15.519 1 59.86 105 PHE B O 1
ATOM 4577 N N . SER B 1 122 ? -20.019 30.603 -14.767 1 59.58 106 SER B N 1
ATOM 4578 C CA . SER B 1 122 ? -19.846 30.864 -13.327 1 59.77 106 SER B CA 1
ATOM 4579 C C . SER B 1 122 ? -18.366 30.747 -12.868 1 59.93 106 SER B C 1
ATOM 4580 O O . SER B 1 122 ? -18.07 30.996 -11.702 1 60.4 106 SER B O 1
ATOM 4583 N N . LEU B 1 123 ? -17.447 30.383 -13.778 1 59.52 107 LEU B N 1
ATOM 4584 C CA . LEU B 1 123 ? -16.011 30.269 -13.525 1 59.7 107 LEU B CA 1
ATOM 4585 C C . LEU B 1 123 ? -15.224 30.614 -14.792 1 59.17 107 LEU B C 1
ATOM 4586 O O . LEU B 1 123 ? -15.675 30.316 -15.898 1 59.24 107 LEU B O 1
ATOM 4591 N N . VAL B 1 124 ? -14.022 31.188 -14.638 1 58.34 108 VAL B N 1
ATOM 4592 C CA . VAL B 1 124 ? -13.145 31.472 -15.782 1 58.06 108 VAL B CA 1
ATOM 4593 C C . VAL B 1 124 ? -12.784 30.153 -16.505 1 57.7 108 VAL B C 1
ATOM 4594 O O . VAL B 1 124 ? -12.812 30.084 -17.732 1 57.26 108 VAL B O 1
ATOM 4598 N N . SER B 1 125 ? -12.571 29.085 -15.723 1 57.84 109 SER B N 1
ATOM 4599 C CA . SER B 1 125 ? -12.248 27.745 -16.197 1 58.47 109 SER B CA 1
ATOM 4600 C C . SER B 1 125 ? -13.321 27.107 -17.114 1 58.98 109 SER B C 1
ATOM 4601 O O . SER B 1 125 ? -13.086 26.028 -17.664 1 59.16 109 SER B O 1
ATOM 4604 N N . GLU B 1 126 ? -14.498 27.734 -17.248 1 58.96 110 GLU B N 1
ATOM 4605 C CA . GLU B 1 126 ? -15.563 27.18 -18.085 1 59.5 110 GLU B CA 1
ATOM 4606 C C . GLU B 1 126 ? -15.47 27.666 -19.513 1 60.26 110 GLU B C 1
ATOM 4607 O O . GLU B 1 126 ? -15.775 26.91 -20.442 1 60.72 110 GLU B O 1
ATOM 4613 N N . VAL B 1 127 ? -15.088 28.942 -19.694 1 60.16 111 VAL B N 1
ATOM 4614 C CA . VAL B 1 127 ? -14.982 29.53 -21.023 1 60.35 111 VAL B CA 1
ATOM 4615 C C . VAL B 1 127 ? -13.98 28.782 -21.909 1 60.92 111 VAL B C 1
ATOM 4616 O O . VAL B 1 127 ? -12.797 28.718 -21.583 1 60.92 111 VAL B O 1
ATOM 4620 N N . SER B 1 128 ? -14.453 28.224 -23.021 1 61.16 112 SER B N 1
ATOM 4621 C CA . SER B 1 128 ? -13.583 27.557 -23.973 1 62.33 112 SER B CA 1
ATOM 4622 C C . SER B 1 128 ? -12.986 28.582 -24.968 1 63.89 112 SER B C 1
ATOM 4623 O O . SER B 1 128 ? -13.395 29.746 -24.987 1 64.45 112 SER B O 1
ATOM 4626 N N . TYR B 1 129 ? -12.02 28.155 -25.789 1 64.44 113 TYR B N 1
ATOM 4627 C CA . TYR B 1 129 ? -11.399 29.013 -26.792 1 65.4 113 TYR B CA 1
ATOM 4628 C C . TYR B 1 129 ? -12.402 29.398 -27.934 1 65.62 113 TYR B C 1
ATOM 4629 O O . TYR B 1 129 ? -12.351 30.533 -28.41 1 65.59 113 TYR B O 1
ATOM 4638 N N . ASP B 1 130 ? -13.366 28.512 -28.296 1 65.57 114 ASP B N 1
ATOM 4639 C CA . ASP B 1 130 ? -14.377 28.881 -29.303 1 66.31 114 ASP B CA 1
ATOM 4640 C C . ASP B 1 130 ? -15.427 29.854 -28.754 1 65.93 114 ASP B C 1
ATOM 4641 O O . ASP B 1 130 ? -16.061 30.566 -29.537 1 66.09 114 ASP B O 1
ATOM 4646 N N . ASP B 1 131 ? -15.605 29.907 -27.41 1 65.04 115 ASP B N 1
ATOM 4647 C CA . ASP B 1 131 ? -16.517 30.873 -26.778 1 64.08 115 ASP B CA 1
ATOM 4648 C C . ASP B 1 131 ? -15.996 32.307 -26.944 1 63.17 115 ASP B C 1
ATOM 4649 O O . ASP B 1 131 ? -16.782 33.251 -26.938 1 63.16 115 ASP B O 1
ATOM 4654 N N . ILE B 1 132 ? -14.667 32.458 -27.083 1 62.45 116 ILE B N 1
ATOM 4655 C CA . ILE B 1 132 ? -13.989 33.729 -27.244 1 62.62 116 ILE B CA 1
ATOM 4656 C C . ILE B 1 132 ? -13.792 34.024 -28.738 1 62.84 116 ILE B C 1
ATOM 4657 O O . ILE B 1 132 ? -14.032 35.15 -29.18 1 62.88 116 ILE B O 1
ATOM 4662 N N . LYS B 1 133 ? -13.356 33.012 -29.507 1 62.81 117 LYS B N 1
ATOM 4663 C CA . LYS B 1 133 ? -13.118 33.115 -30.951 1 63.32 117 LYS B CA 1
ATOM 4664 C C . LYS B 1 133 ? -14.349 33.644 -31.716 1 63.38 117 LYS B C 1
ATOM 4665 O O . LYS B 1 133 ? -14.249 34.627 -32.454 1 63.39 117 LYS B O 1
ATOM 4671 N N . SER B 1 134 ? -15.509 32.99 -31.53 1 63.15 118 SER B N 1
ATOM 4672 C CA . SER B 1 134 ? -16.748 33.329 -32.22 1 63.56 118 SER B CA 1
ATOM 4673 C C . SER B 1 134 ? -17.561 34.367 -31.445 1 63.39 118 SER B C 1
ATOM 4674 O O . SER B 1 134 ? -18.774 34.22 -31.281 1 63.85 118 SER B O 1
ATOM 4677 N N . SER B 1 135 ? -16.899 35.427 -30.979 1 62.64 119 SER B N 1
ATOM 4678 C CA . SER B 1 135 ? -17.555 36.462 -30.186 1 62.29 119 SER B CA 1
ATOM 4679 C C . SER B 1 135 ? -17.125 37.88 -30.639 1 62.23 119 SER B C 1
ATOM 4680 O O . SER B 1 135 ? -16.444 38.019 -31.659 1 62.46 119 SER B O 1
ATOM 4683 N N . ASN B 1 136 ? -17.581 38.929 -29.923 1 61.56 120 ASN B N 1
ATOM 4684 C CA . ASN B 1 136 ? -17.232 40.324 -30.18 1 61.14 120 ASN B CA 1
ATOM 4685 C C . ASN B 1 136 ? -16.77 40.996 -28.878 1 60.95 120 ASN B C 1
ATOM 4686 O O . ASN B 1 136 ? -16.973 40.441 -27.794 1 61.55 120 ASN B O 1
ATOM 4691 N N . ALA B 1 137 ? -16.175 42.197 -28.977 1 59.86 121 ALA B N 1
ATOM 4692 C CA . ALA B 1 137 ? -15.635 42.972 -27.859 1 59.12 121 ALA B CA 1
ATOM 4693 C C . ALA B 1 137 ? -16.604 43.29 -26.752 1 58.73 121 ALA B C 1
ATOM 4694 O O . ALA B 1 137 ? -16.186 43.548 -25.63 1 58.95 121 ALA B O 1
ATOM 4696 N N . GLN B 1 138 ? -17.893 43.308 -27.059 1 58.42 122 GLN B N 1
ATOM 4697 C CA . GLN B 1 138 ? -18.939 43.619 -26.086 1 57.76 122 GLN B CA 1
ATOM 4698 C C . GLN B 1 138 ? -19.456 42.374 -25.364 1 57.25 122 GLN B C 1
ATOM 4699 O O . GLN B 1 138 ? -19.924 42.488 -24.234 1 57.27 122 GLN B O 1
ATOM 4705 N N . GLN B 1 139 ? -19.384 41.187 -26.004 1 56.66 123 GLN B N 1
ATOM 4706 C CA . GLN B 1 139 ? -19.876 39.948 -25.389 1 56.21 123 GLN B CA 1
ATOM 4707 C C . GLN B 1 139 ? -18.776 38.905 -25.145 1 54.54 123 GLN B C 1
ATOM 4708 O O . GLN B 1 139 ? -19.107 37.74 -24.954 1 55.03 123 GLN B O 1
ATOM 4714 N N . VAL B 1 140 ? -17.48 39.292 -25.17 1 52.08 124 VAL B N 1
ATOM 4715 C CA . VAL B 1 140 ? -16.395 38.333 -24.942 1 50.08 124 VAL B CA 1
ATOM 4716 C C . VAL B 1 140 ? -16.472 37.841 -23.513 1 47.75 124 VAL B C 1
ATOM 4717 O O . VAL B 1 140 ? -16.662 38.642 -22.611 1 47.8 124 VAL B O 1
ATOM 4721 N N . PRO B 1 141 ? -16.48 36.518 -23.297 1 46.18 125 PRO B N 1
ATOM 4722 C CA . PRO B 1 141 ? -16.693 35.998 -21.941 1 45.26 125 PRO B CA 1
ATOM 4723 C C . PRO B 1 141 ? -15.632 36.382 -20.927 1 44.45 125 PRO B C 1
ATOM 4724 O O . PRO B 1 141 ? -15.907 36.352 -19.729 1 45.27 125 PRO B O 1
ATOM 4728 N N . LEU B 1 142 ? -14.416 36.715 -21.389 1 42.42 126 LEU B N 1
ATOM 4729 C CA . LEU B 1 142 ? -13.34 37.096 -20.486 1 40.6 126 LEU B CA 1
ATOM 4730 C C . LEU B 1 142 ? -12.943 38.534 -20.66 1 39.6 126 LEU B C 1
ATOM 4731 O O . LEU B 1 142 ? -12.717 38.989 -21.77 1 39.68 126 LEU B O 1
ATOM 4736 N N . VAL B 1 143 ? -12.873 39.263 -19.547 1 38.95 127 VAL B N 1
ATOM 4737 C CA . VAL B 1 143 ? -12.488 40.675 -19.511 1 37.63 127 VAL B CA 1
ATOM 4738 C C . VAL B 1 143 ? -11.488 40.919 -18.369 1 36.43 127 VAL B C 1
ATOM 4739 O O . VAL B 1 143 ? -11.618 40.318 -17.31 1 36.18 127 VAL B O 1
ATOM 4743 N N . ALA B 1 144 ? -10.478 41.768 -18.597 1 35.82 128 ALA B N 1
ATOM 4744 C CA . ALA B 1 144 ? -9.508 42.122 -17.565 1 36.13 128 ALA B CA 1
ATOM 4745 C C . ALA B 1 144 ? -9.718 43.572 -17.255 1 37.63 128 ALA B C 1
ATOM 4746 O O . ALA B 1 144 ? -9.775 44.386 -18.167 1 37.58 128 ALA B O 1
ATOM 4748 N N . PHE B 1 145 ? -9.855 43.913 -15.961 1 38.69 129 PHE B N 1
ATOM 4749 C CA . PHE B 1 145 ? -10.057 45.295 -15.525 1 39.25 129 PHE B CA 1
ATOM 4750 C C . PHE B 1 145 ? -8.734 45.94 -15.241 1 38.52 129 PHE B C 1
ATOM 4751 O O . PHE B 1 145 ? -8.076 45.596 -14.274 1 38.35 129 PHE B O 1
ATOM 4759 N N . TYR B 1 146 ? -8.343 46.914 -16.071 1 37.78 130 TYR B N 1
ATOM 4760 C CA . TYR B 1 146 ? -7.127 47.686 -15.848 1 37.53 130 TYR B CA 1
ATOM 4761 C C . TYR B 1 146 ? -7.366 48.497 -14.569 1 36.54 130 TYR B C 1
ATOM 4762 O O . TYR B 1 146 ? -8.357 49.223 -14.491 1 36.95 130 TYR B O 1
ATOM 4771 N N . GLU B 1 147 ? -6.545 48.274 -13.553 1 35.04 131 GLU B N 1
ATOM 4772 C CA . GLU B 1 147 ? -6.805 48.857 -12.267 1 34.49 131 GLU B CA 1
ATOM 4773 C C . GLU B 1 147 ? -5.549 49.097 -11.485 1 34.28 131 GLU B C 1
ATOM 4774 O O . GLU B 1 147 ? -4.662 48.25 -11.478 1 34.67 131 GLU B O 1
ATOM 4780 N N . ALA B 1 148 ? -5.479 50.241 -10.794 1 33.42 132 ALA B N 1
ATOM 4781 C CA . ALA B 1 148 ? -4.373 50.554 -9.901 1 33.06 132 ALA B CA 1
ATOM 4782 C C . ALA B 1 148 ? -4.942 50.183 -8.556 1 33.72 132 ALA B C 1
ATOM 4783 O O . ALA B 1 148 ? -5.731 50.934 -8.017 1 33.83 132 ALA B O 1
ATOM 4785 N N . ARG B 1 149 ? -4.642 48.983 -8.065 1 34.26 133 ARG B N 1
ATOM 4786 C CA . ARG B 1 149 ? -5.204 48.406 -6.847 1 35.35 133 ARG B CA 1
ATOM 4787 C C . ARG B 1 149 ? -4.109 48.21 -5.744 1 37.48 133 ARG B C 1
ATOM 4788 O O . ARG B 1 149 ? -2.947 48.551 -5.948 1 37.68 133 ARG B O 1
ATOM 4796 N N . GLU B 1 150 ? -4.493 47.701 -4.564 1 38.63 134 GLU B N 1
ATOM 4797 C CA . GLU B 1 150 ? -3.6 47.369 -3.456 1 39.65 134 GLU B CA 1
ATOM 4798 C C . GLU B 1 150 ? -3.956 45.974 -3.01 1 41.12 134 GLU B C 1
ATOM 4799 O O . GLU B 1 150 ? -5.146 45.682 -2.901 1 42.14 134 GLU B O 1
ATOM 4805 N N . ASP B 1 151 ? -2.971 45.116 -2.739 1 41.7 135 ASP B N 1
ATOM 4806 C CA . ASP B 1 151 ? -3.268 43.775 -2.241 1 43.4 135 ASP B CA 1
ATOM 4807 C C . ASP B 1 151 ? -3.764 43.916 -0.794 1 44.88 135 ASP B C 1
ATOM 4808 O O . ASP B 1 151 ? -2.958 44.184 0.075 1 44.34 135 ASP B O 1
ATOM 4813 N N . ARG B 1 152 ? -5.09 43.745 -0.536 1 46.14 136 ARG B N 1
ATOM 4814 C CA . ARG B 1 152 ? -5.711 43.911 0.796 1 46.91 136 ARG B CA 1
ATOM 4815 C C . ARG B 1 152 ? -4.954 43.229 1.954 1 46.45 136 ARG B C 1
ATOM 4816 O O . ARG B 1 152 ? -4.999 43.709 3.096 1 47.29 136 ARG B O 1
ATOM 4824 N N . ALA B 1 153 ? -4.264 42.114 1.65 1 44.74 137 ALA B N 1
ATOM 4825 C CA . ALA B 1 153 ? -3.509 41.347 2.624 1 43.23 137 ALA B CA 1
ATOM 4826 C C . ALA B 1 153 ? -2.208 42.048 3.034 1 41.61 137 ALA B C 1
ATOM 4827 O O . ALA B 1 153 ? -1.921 42.151 4.226 1 42.5 137 ALA B O 1
ATOM 4829 N N . THR B 1 154 ? -1.428 42.542 2.067 1 38.89 138 THR B N 1
ATOM 4830 C CA . THR B 1 154 ? -0.126 43.126 2.336 1 36.43 138 THR B CA 1
ATOM 4831 C C . THR B 1 154 ? -0.028 44.647 2.198 1 35 138 THR B C 1
ATOM 4832 O O . THR B 1 154 ? 0.878 45.246 2.746 1 35.08 138 THR B O 1
ATOM 4836 N N . GLY B 1 155 ? -0.92 45.25 1.441 1 33.78 139 GLY B N 1
ATOM 4837 C CA . GLY B 1 155 ? -0.905 46.68 1.161 1 32.84 139 GLY B CA 1
ATOM 4838 C C . GLY B 1 155 ? 0.041 47.067 0.037 1 31.87 139 GLY B C 1
ATOM 4839 O O . GLY B 1 155 ? 0.362 48.249 -0.126 1 32.02 139 GLY B O 1
ATOM 4840 N N . THR B 1 156 ? 0.511 46.082 -0.749 1 30.66 140 THR B N 1
ATOM 4841 C CA . THR B 1 156 ? 1.448 46.346 -1.836 1 30.4 140 THR B CA 1
ATOM 4842 C C . THR B 1 156 ? 0.744 46.921 -3.026 1 29.95 140 THR B C 1
ATOM 4843 O O . THR B 1 156 ? -0.335 46.459 -3.367 1 31.81 140 THR B O 1
ATOM 4847 N N . PRO B 1 157 ? 1.336 47.913 -3.699 1 27.71 141 PRO B N 1
ATOM 4848 C CA . PRO B 1 157 ? 0.711 48.448 -4.912 1 27.08 141 PRO B CA 1
ATOM 4849 C C . PRO B 1 157 ? 0.693 47.45 -6.07 1 26.16 141 PRO B C 1
ATOM 4850 O O . PRO B 1 157 ? 1.722 46.878 -6.427 1 26.32 141 PRO B O 1
ATOM 4854 N N . ILE B 1 158 ? -0.472 47.252 -6.67 1 25.31 142 ILE B N 1
ATOM 4855 C CA . ILE B 1 158 ? -0.619 46.333 -7.809 1 25.18 142 ILE B CA 1
ATOM 4856 C C . ILE B 1 158 ? -1.15 47.074 -9.023 1 24.99 142 ILE B C 1
ATOM 4857 O O . ILE B 1 158 ? -1.919 48.012 -8.863 1 25.71 142 ILE B O 1
ATOM 4862 N N . VAL B 1 159 ? -0.76 46.644 -10.229 1 24.19 143 VAL B N 1
ATOM 4863 C CA . VAL B 1 159 ? -1.319 47.147 -11.475 1 24.25 143 VAL B CA 1
ATOM 4864 C C . VAL B 1 159 ? -1.914 45.951 -12.228 1 24.15 143 VAL B C 1
ATOM 4865 O O . VAL B 1 159 ? -1.199 45.011 -12.568 1 22.67 143 VAL B O 1
ATOM 4869 N N . ASN B 1 160 ? -3.235 45.95 -12.405 1 25.45 144 ASN B N 1
ATOM 4870 C CA . ASN B 1 160 ? -3.903 44.893 -13.161 1 26.64 144 ASN B CA 1
ATOM 4871 C C . ASN B 1 160 ? -4.098 45.367 -14.591 1 27.78 144 ASN B C 1
ATOM 4872 O O . ASN B 1 160 ? -4.352 46.547 -14.816 1 28.65 144 ASN B O 1
ATOM 4877 N N . MET B 1 161 ? -3.938 44.468 -15.553 1 27.67 145 MET B N 1
ATOM 4878 C CA . MET B 1 161 ? -4.065 44.811 -16.948 1 28.45 145 MET B CA 1
ATOM 4879 C C . MET B 1 161 ? -4.291 43.551 -17.788 1 30 145 MET B C 1
ATOM 4880 O O . MET B 1 161 ? -4.079 42.428 -17.326 1 30.5 145 MET B O 1
ATOM 4885 N N . GLY B 1 162 ? -4.701 43.764 -19.025 1 30.74 146 GLY B N 1
ATOM 4886 C CA . GLY B 1 162 ? -4.894 42.694 -19.983 1 31.98 146 GLY B CA 1
ATOM 4887 C C . GLY B 1 162 ? -3.58 42.339 -20.651 1 32.84 146 GLY B C 1
ATOM 4888 O O . GLY B 1 162 ? -2.582 43.076 -20.542 1 32.5 146 GLY B O 1
ATOM 4889 N N . VAL B 1 163 ? -3.567 41.188 -21.35 1 33.05 147 VAL B N 1
ATOM 4890 C CA . VAL B 1 163 ? -2.362 40.763 -22.052 1 33.25 147 VAL B CA 1
ATOM 4891 C C . VAL B 1 163 ? -1.983 41.769 -23.147 1 33.81 147 VAL B C 1
ATOM 4892 O O . VAL B 1 163 ? -2.826 42.553 -23.593 1 33.96 147 VAL B O 1
ATOM 4896 N N . ALA B 1 164 ? -0.7 41.789 -23.524 1 34.17 148 ALA B N 1
ATOM 4897 C CA . ALA B 1 164 ? -0.171 42.691 -24.542 1 34.62 148 ALA B CA 1
ATOM 4898 C C . ALA B 1 164 ? -0.573 42.195 -25.952 1 35.01 148 ALA B C 1
ATOM 4899 O O . ALA B 1 164 ? -0.638 40.992 -26.203 1 34.73 148 ALA B O 1
ATOM 4901 N N . PRO B 1 165 ? -0.903 43.119 -26.865 1 35.38 149 PRO B N 1
ATOM 4902 C CA . PRO B 1 165 ? -1.296 42.702 -28.215 1 36.08 149 PRO B CA 1
ATOM 4903 C C . PRO B 1 165 ? -0.107 42.392 -29.126 1 37.86 149 PRO B C 1
ATOM 4904 O O . PRO B 1 165 ? 1.021 42.698 -28.776 1 38.22 149 PRO B O 1
ATOM 4908 N N . SER B 1 166 ? -0.359 41.863 -30.345 1 39.12 150 SER B N 1
ATOM 4909 C CA . SER B 1 166 ? 0.669 41.615 -31.38 1 40.73 150 SER B CA 1
ATOM 4910 C C . SER B 1 166 ? 1.509 42.912 -31.622 1 41.26 150 SER B C 1
ATOM 4911 O O . SER B 1 166 ? 0.961 44.019 -31.6 1 42.08 150 SER B O 1
ATOM 4914 N N . LEU B 1 167 ? 2.821 42.785 -31.759 1 40.95 151 LEU B N 1
ATOM 4915 C CA . LEU B 1 167 ? 3.725 43.94 -31.906 1 41.48 151 LEU B CA 1
ATOM 4916 C C . LEU B 1 167 ? 3.306 44.941 -32.993 1 42.56 151 LEU B C 1
ATOM 4917 O O . LEU B 1 167 ? 3.249 46.153 -32.736 1 42.49 151 LEU B O 1
ATOM 4922 N N . PHE B 1 168 ? 2.969 44.419 -34.199 1 42.88 152 PHE B N 1
ATOM 4923 C CA . PHE B 1 168 ? 2.56 45.25 -35.324 1 43.01 152 PHE B CA 1
ATOM 4924 C C . PHE B 1 168 ? 1.074 45.182 -35.602 1 42.44 152 PHE B C 1
ATOM 4925 O O . PHE B 1 168 ? 0.654 45.367 -36.745 1 42.88 152 PHE B O 1
ATOM 4933 N N . SER B 1 169 ? 0.268 44.95 -34.556 1 41.45 153 SER B N 1
ATOM 4934 C CA . SER B 1 169 ? -1.196 44.943 -34.654 1 41.06 153 SER B CA 1
ATOM 4935 C C . SER B 1 169 ? -1.8 46.333 -34.77 1 39.52 153 SER B C 1
ATOM 4936 O O . SER B 1 169 ? -2.938 46.459 -35.206 1 39.74 153 SER B O 1
ATOM 4939 N N . GLY B 1 170 ? -1.053 47.346 -34.363 1 38.17 154 GLY B N 1
ATOM 4940 C CA . GLY B 1 170 ? -1.519 48.723 -34.337 1 37.87 154 GLY B CA 1
ATOM 4941 C C . GLY B 1 170 ? -2.109 49.116 -32.989 1 37.38 154 GLY B C 1
ATOM 4942 O O . GLY B 1 170 ? -2.479 50.276 -32.792 1 37.37 154 GLY B O 1
ATOM 4943 N N . ARG B 1 171 ? -2.178 48.154 -32.04 1 36.41 155 ARG B N 1
ATOM 4944 C CA . ARG B 1 171 ? -2.773 48.325 -30.722 1 35.94 155 ARG B CA 1
ATOM 4945 C C . ARG B 1 171 ? -1.76 48.369 -29.577 1 35.31 155 ARG B C 1
ATOM 4946 O O . ARG B 1 171 ? -2.073 48.894 -28.507 1 34.95 155 ARG B O 1
ATOM 4954 N N . TYR B 1 172 ? -0.565 47.787 -29.796 1 34.81 156 TYR B N 1
ATOM 4955 C CA . TYR B 1 172 ? 0.502 47.692 -28.809 1 34.12 156 TYR B CA 1
ATOM 4956 C C . TYR B 1 172 ? 0.842 49.021 -28.135 1 32.93 156 TYR B C 1
ATOM 4957 O O . TYR B 1 172 ? 0.797 49.074 -26.915 1 33.39 156 TYR B O 1
ATOM 4966 N N . SER B 1 173 ? 1.143 50.086 -28.881 1 32.36 157 SER B N 1
ATOM 4967 C CA . SER B 1 173 ? 1.483 51.387 -28.263 1 32.78 157 SER B CA 1
ATOM 4968 C C . SER B 1 173 ? 0.357 51.984 -27.362 1 32.84 157 SER B C 1
ATOM 4969 O O . SER B 1 173 ? 0.678 52.727 -26.447 1 32.42 157 SER B O 1
ATOM 4972 N N . TRP B 1 174 ? -0.946 51.634 -27.586 1 33.06 158 TRP B N 1
ATOM 4973 C CA . TRP B 1 174 ? -2.025 52.086 -26.696 1 32.87 158 TRP B CA 1
ATOM 4974 C C . TRP B 1 174 ? -2.009 51.254 -25.423 1 33.84 158 TRP B C 1
ATOM 4975 O O . TRP B 1 174 ? -2.204 51.811 -24.351 1 35.24 158 TRP B O 1
ATOM 4986 N N . TRP B 1 175 ? -1.72 49.938 -25.511 1 33 159 TRP B N 1
ATOM 4987 C CA . TRP B 1 175 ? -1.576 49.079 -24.34 1 33.46 159 TRP B CA 1
ATOM 4988 C C . TRP B 1 175 ? -0.437 49.618 -23.452 1 34.16 159 TRP B C 1
ATOM 4989 O O . TRP B 1 175 ? -0.546 49.614 -22.228 1 34.79 159 TRP B O 1
ATOM 5000 N N . GLN B 1 176 ? 0.656 50.086 -24.07 1 33.57 160 GLN B N 1
ATOM 5001 C CA . GLN B 1 176 ? 1.768 50.682 -23.362 1 33.64 160 GLN B CA 1
ATOM 5002 C C . GLN B 1 176 ? 1.296 51.925 -22.6 1 34.47 160 GLN B C 1
ATOM 5003 O O . GLN B 1 176 ? 1.513 52.008 -21.401 1 35.44 160 GLN B O 1
ATOM 5009 N N . GLU B 1 177 ? 0.603 52.856 -23.266 1 34.3 161 GLU B N 1
ATOM 5010 C CA . GLU B 1 177 ? 0.078 54.073 -22.655 1 34.55 161 GLU B CA 1
ATOM 5011 C C . GLU B 1 177 ? -0.859 53.744 -21.497 1 35.36 161 GLU B C 1
ATOM 5012 O O . GLU B 1 177 ? -0.8 54.397 -20.446 1 35.67 161 GLU B O 1
ATOM 5018 N N . ALA B 1 178 ? -1.715 52.714 -21.692 1 35.51 162 ALA B N 1
ATOM 5019 C CA . ALA B 1 178 ? -2.682 52.219 -20.706 1 36.05 162 ALA B CA 1
ATOM 5020 C C . ALA B 1 178 ? -1.984 51.701 -19.436 1 36.4 162 ALA B C 1
ATOM 5021 O O . ALA B 1 178 ? -2.546 51.853 -18.362 1 38.17 162 ALA B O 1
ATOM 5023 N N . LEU B 1 179 ? -0.781 51.1 -19.556 1 34.65 163 LEU B N 1
ATOM 5024 C CA . LEU B 1 179 ? -0.007 50.597 -18.426 1 34.24 163 LEU B CA 1
ATOM 5025 C C . LEU B 1 179 ? 0.616 51.768 -17.68 1 34.21 163 LEU B C 1
ATOM 5026 O O . LEU B 1 179 ? 0.533 51.841 -16.451 1 33.89 163 LEU B O 1
ATOM 5031 N N . ILE B 1 180 ? 1.209 52.719 -18.42 1 34.51 164 ILE B N 1
ATOM 5032 C CA . ILE B 1 180 ? 1.789 53.911 -17.804 1 35.16 164 ILE B CA 1
ATOM 5033 C C . ILE B 1 180 ? 0.717 54.688 -17.036 1 35.66 164 ILE B C 1
ATOM 5034 O O . ILE B 1 180 ? 0.968 55.128 -15.918 1 35.43 164 ILE B O 1
ATOM 5039 N N . HIS B 1 181 ? -0.518 54.722 -17.587 1 36.06 165 HIS B N 1
ATOM 5040 C CA . HIS B 1 181 ? -1.669 55.324 -16.92 1 36.79 165 HIS B CA 1
ATOM 5041 C C . HIS B 1 181 ? -1.881 54.731 -15.481 1 37.55 165 HIS B C 1
ATOM 5042 O O . HIS B 1 181 ? -1.844 55.486 -14.502 1 38.49 165 HIS B O 1
ATOM 5049 N N . GLU B 1 182 ? -2.024 53.396 -15.352 1 36.28 166 GLU B N 1
ATOM 5050 C CA . GLU B 1 182 ? -2.254 52.792 -14.047 1 35.63 166 GLU B CA 1
ATOM 5051 C C . GLU B 1 182 ? -1.086 52.994 -13.091 1 34.46 166 GLU B C 1
ATOM 5052 O O . GLU B 1 182 ? -1.29 53.061 -11.879 1 34.61 166 GLU B O 1
ATOM 5058 N N . ILE B 1 183 ? 0.138 53.113 -13.621 1 33.25 167 ILE B N 1
ATOM 5059 C CA . ILE B 1 183 ? 1.306 53.377 -12.767 1 31.98 167 ILE B CA 1
ATOM 5060 C C . ILE B 1 183 ? 1.24 54.838 -12.252 1 30.19 167 ILE B C 1
ATOM 5061 O O . ILE B 1 183 ? 1.614 55.094 -11.126 1 29.69 167 ILE B O 1
ATOM 5066 N N . VAL B 1 184 ? 0.693 55.778 -13.06 1 29.33 168 VAL B N 1
ATOM 5067 C CA . VAL B 1 184 ? 0.542 57.2 -12.717 1 28.18 168 VAL B CA 1
ATOM 5068 C C . VAL B 1 184 ? -0.323 57.353 -11.464 1 28.52 168 VAL B C 1
ATOM 5069 O O . VAL B 1 184 ? 0.015 58.121 -10.573 1 28.54 168 VAL B O 1
ATOM 5073 N N . HIS B 1 185 ? -1.352 56.527 -11.337 1 28.59 169 HIS B N 1
ATOM 5074 C CA . HIS B 1 185 ? -2.243 56.52 -10.197 1 29.33 169 HIS B CA 1
ATOM 5075 C C . HIS B 1 185 ? -1.468 56.226 -8.911 1 31.54 169 HIS B C 1
ATOM 5076 O O . HIS B 1 185 ? -1.675 56.908 -7.913 1 32.98 169 HIS B O 1
ATOM 5083 N N . HIS B 1 186 ? -0.543 55.241 -8.935 1 31.68 170 HIS B N 1
ATOM 5084 C CA . HIS B 1 186 ? 0.258 54.854 -7.759 1 31.41 170 HIS B CA 1
ATOM 5085 C C . HIS B 1 186 ? 1.32 55.859 -7.335 1 32.5 170 HIS B C 1
ATOM 5086 O O . HIS B 1 186 ? 1.386 56.225 -6.151 1 33.16 170 HIS B O 1
ATOM 5093 N N . VAL B 1 187 ? 2.151 56.292 -8.284 1 32.42 171 VAL B N 1
ATOM 5094 C CA . VAL B 1 187 ? 3.228 57.213 -8.001 1 33.25 171 VAL B CA 1
ATOM 5095 C C . VAL B 1 187 ? 2.795 58.681 -7.915 1 34.04 171 VAL B C 1
ATOM 5096 O O . VAL B 1 187 ? 3.59 59.496 -7.506 1 34.14 171 VAL B O 1
ATOM 5100 N N . THR B 1 188 ? 1.564 59.036 -8.307 1 35.06 172 THR B N 1
ATOM 5101 C CA . THR B 1 188 ? 1.089 60.433 -8.24 1 35.91 172 THR B CA 1
ATOM 5102 C C . THR B 1 188 ? -0.223 60.622 -7.446 1 37.71 172 THR B C 1
ATOM 5103 O O . THR B 1 188 ? -0.621 61.762 -7.228 1 38.25 172 THR B O 1
ATOM 5107 N N . GLY B 1 189 ? -0.89 59.542 -7.056 1 38.29 173 GLY B N 1
ATOM 5108 C CA . GLY B 1 189 ? -2.143 59.662 -6.316 1 40.11 173 GLY B CA 1
ATOM 5109 C C . GLY B 1 189 ? -3.233 60.418 -7.06 1 42.38 173 GLY B C 1
ATOM 5110 O O . GLY B 1 189 ? -4.254 60.825 -6.48 1 42.99 173 GLY B O 1
ATOM 5111 N N . SER B 1 190 ? -3.017 60.615 -8.369 1 42.74 174 SER B N 1
ATOM 5112 C CA . SER B 1 190 ? -3.961 61.25 -9.242 1 42.63 174 SER B CA 1
ATOM 5113 C C . SER B 1 190 ? -5.09 60.307 -9.431 1 43.68 174 SER B C 1
ATOM 5114 O O . SER B 1 190 ? -4.927 59.088 -9.381 1 43.26 174 SER B O 1
ATOM 5117 N N . SER B 1 191 ? -6.253 60.884 -9.59 1 45.26 175 SER B N 1
ATOM 5118 C CA . SER B 1 191 ? -7.5 60.188 -9.833 1 46.87 175 SER B CA 1
ATOM 5119 C C . SER B 1 191 ? -7.919 60.454 -11.282 1 48.39 175 SER B C 1
ATOM 5120 O O . SER B 1 191 ? -7.183 61.081 -12.047 1 47.78 175 SER B O 1
ATOM 5123 N N . ASP B 1 192 ? -9.077 59.939 -11.669 1 50.17 176 ASP B N 1
ATOM 5124 C CA . ASP B 1 192 ? -9.62 60.17 -12.988 1 52.64 176 ASP B CA 1
ATOM 5125 C C . ASP B 1 192 ? -10.894 61.007 -12.861 1 54.71 176 ASP B C 1
ATOM 5126 O O . ASP B 1 192 ? -11.356 61.27 -11.738 1 55.04 176 ASP B O 1
ATOM 5131 N N . THR B 1 193 ? -11.442 61.46 -13.995 1 56.05 177 THR B N 1
ATOM 5132 C CA . THR B 1 193 ? -12.664 62.238 -13.951 1 58.12 177 THR B CA 1
ATOM 5133 C C . THR B 1 193 ? -13.722 61.605 -14.819 1 59.66 177 THR B C 1
ATOM 5134 O O . THR B 1 193 ? -13.447 61.081 -15.895 1 59.33 177 THR B O 1
ATOM 5138 N N . HIS B 1 194 ? -14.917 61.552 -14.253 1 61.27 178 HIS B N 1
ATOM 5139 C CA . HIS B 1 194 ? -16.181 61.095 -14.842 1 63.44 178 HIS B CA 1
ATOM 5140 C C . HIS B 1 194 ? -16.824 62.214 -15.726 1 64.39 178 HIS B C 1
ATOM 5141 O O . HIS B 1 194 ? -17.839 61.959 -16.356 1 63.71 178 HIS B O 1
ATOM 5148 N N . GLU B 1 195 ? -16.295 63.469 -15.67 1 65.92 179 GLU B N 1
ATOM 5149 C CA . GLU B 1 195 ? -16.801 64.653 -16.365 1 67.55 179 GLU B CA 1
ATOM 5150 C C . GLU B 1 195 ? -16.645 64.567 -17.888 1 69.49 179 GLU B C 1
ATOM 5151 O O . GLU B 1 195 ? -15.738 63.909 -18.409 1 70.26 179 GLU B O 1
ATOM 5157 N N . GLU B 1 196 ? -17.595 65.18 -18.592 1 70.13 180 GLU B N 1
ATOM 5158 C CA . GLU B 1 196 ? -17.656 65.2 -20.041 1 71.1 180 GLU B CA 1
ATOM 5159 C C . GLU B 1 196 ? -16.547 66.043 -20.627 1 72.32 180 GLU B C 1
ATOM 5160 O O . GLU B 1 196 ? -16.215 67.101 -20.074 1 72.62 180 GLU B O 1
ATOM 5166 N N . ASN B 1 197 ? -15.955 65.566 -21.74 1 72.8 181 ASN B N 1
ATOM 5167 C CA . ASN B 1 197 ? -14.9 66.276 -22.477 1 73.67 181 ASN B CA 1
ATOM 5168 C C . ASN B 1 197 ? -13.669 66.612 -21.636 1 73.98 181 ASN B C 1
ATOM 5169 O O . ASN B 1 197 ? -12.928 67.533 -21.976 1 74.24 181 ASN B O 1
ATOM 5174 N N . LYS B 1 198 ? -13.447 65.863 -20.545 1 73.69 182 LYS B N 1
ATOM 5175 C CA . LYS B 1 198 ? -12.3 66.053 -19.657 1 73.53 182 LYS B CA 1
ATOM 5176 C C . LYS B 1 198 ? -11.548 64.711 -19.528 1 71.82 182 LYS B C 1
ATOM 5177 O O . LYS B 1 198 ? -12.154 63.689 -19.183 1 71.78 182 LYS B O 1
ATOM 5183 N N . GLN B 1 199 ? -10.239 64.72 -19.843 1 69.86 183 GLN B N 1
ATOM 5184 C CA . GLN B 1 199 ? -9.402 63.531 -19.787 1 68.32 183 GLN B CA 1
ATOM 5185 C C . GLN B 1 199 ? -9.038 63.156 -18.346 1 66.54 183 GLN B C 1
ATOM 5186 O O . GLN B 1 199 ? -8.909 61.973 -18.037 1 67.27 183 GLN B O 1
ATOM 5192 N N . GLY B 1 200 ? -8.853 64.151 -17.484 1 64.07 184 GLY B N 1
ATOM 5193 C CA . GLY B 1 200 ? -8.448 63.906 -16.104 1 62 184 GLY B CA 1
ATOM 5194 C C . GLY B 1 200 ? -6.942 63.991 -15.957 1 59.39 184 GLY B C 1
ATOM 5195 O O . GLY B 1 200 ? -6.224 63.898 -16.95 1 59.42 184 GLY B O 1
ATOM 5196 N N . PRO B 1 201 ? -6.415 64.144 -14.73 1 57.07 185 PRO B N 1
ATOM 5197 C CA . PRO B 1 201 ? -4.968 64.304 -14.566 1 55.63 185 PRO B CA 1
ATOM 5198 C C . PRO B 1 201 ? -4.114 63.074 -14.827 1 54.58 185 PRO B C 1
ATOM 5199 O O . PRO B 1 201 ? -2.926 63.223 -15.146 1 55.15 185 PRO B O 1
ATOM 5203 N N . THR B 1 202 ? -4.673 61.868 -14.655 1 52.77 186 THR B N 1
ATOM 5204 C CA . THR B 1 202 ? -3.901 60.65 -14.885 1 51.19 186 THR B CA 1
ATOM 5205 C C . THR B 1 202 ? -3.76 60.432 -16.381 1 50.8 186 THR B C 1
ATOM 5206 O O . THR B 1 202 ? -2.656 60.199 -16.855 1 51.31 186 THR B O 1
ATOM 5210 N N . GLU B 1 203 ? -4.861 60.558 -17.132 1 49.95 187 GLU B N 1
ATOM 5211 C CA . GLU B 1 203 ? -4.838 60.396 -18.578 1 50.1 187 GLU B CA 1
ATOM 5212 C C . GLU B 1 203 ? -3.973 61.491 -19.252 1 50.44 187 GLU B C 1
ATOM 5213 O O . GLU B 1 203 ? -3.244 61.205 -20.204 1 51.49 187 GLU B O 1
ATOM 5219 N N . ILE B 1 204 ? -3.98 62.72 -18.711 1 48.88 188 ILE B N 1
ATOM 5220 C CA . ILE B 1 204 ? -3.146 63.801 -19.234 1 47.6 188 ILE B CA 1
ATOM 5221 C C . ILE B 1 204 ? -1.665 63.423 -19.083 1 47.11 188 ILE B C 1
ATOM 5222 O O . ILE B 1 204 ? -0.909 63.53 -20.049 1 47.66 188 ILE B O 1
ATOM 5227 N N . LEU B 1 205 ? -1.275 62.951 -17.879 1 45.74 189 LEU B N 1
ATOM 5228 C CA . LEU B 1 205 ? 0.092 62.559 -17.56 1 44.78 189 LEU B CA 1
ATOM 5229 C C . LEU B 1 205 ? 0.578 61.404 -18.416 1 45.06 189 LEU B C 1
ATOM 5230 O O . LEU B 1 205 ? 1.669 61.5 -18.96 1 45.91 189 LEU B O 1
ATOM 5235 N N . ALA B 1 206 ? -0.22 60.342 -18.57 1 44.36 190 ALA B N 1
ATOM 5236 C CA . ALA B 1 206 ? 0.12 59.193 -19.415 1 44.04 190 ALA B CA 1
ATOM 5237 C C . ALA B 1 206 ? 0.324 59.607 -20.888 1 43.73 190 ALA B C 1
ATOM 5238 O O . ALA B 1 206 ? 1.286 59.176 -21.522 1 43.3 190 ALA B O 1
ATOM 5240 N N . GLN B 1 207 ? -0.568 60.46 -21.423 1 43.65 191 GLN B N 1
ATOM 5241 C CA . GLN B 1 207 ? -0.48 60.925 -22.802 1 43.9 191 GLN B CA 1
ATOM 5242 C C . GLN B 1 207 ? 0.747 61.768 -23.097 1 43.68 191 GLN B C 1
ATOM 5243 O O . GLN B 1 207 ? 1.182 61.829 -24.244 1 43.47 191 GLN B O 1
ATOM 5249 N N . MET B 1 208 ? 1.289 62.434 -22.084 1 43.77 192 MET B N 1
ATOM 5250 C CA . MET B 1 208 ? 2.498 63.233 -22.245 1 44.37 192 MET B CA 1
ATOM 5251 C C . MET B 1 208 ? 3.691 62.298 -22.423 1 44.33 192 MET B C 1
ATOM 5252 O O . MET B 1 208 ? 4.549 62.552 -23.265 1 45.31 192 MET B O 1
ATOM 5257 N N . VAL B 1 209 ? 3.754 61.23 -21.612 1 43 193 VAL B N 1
ATOM 5258 C CA . VAL B 1 209 ? 4.776 60.205 -21.666 1 42.1 193 VAL B CA 1
ATOM 5259 C C . VAL B 1 209 ? 4.698 59.504 -23.039 1 41.88 193 VAL B C 1
ATOM 5260 O O . VAL B 1 209 ? 5.709 59.382 -23.726 1 41.9 193 VAL B O 1
ATOM 5264 N N . ALA B 1 210 ? 3.488 59.132 -23.478 1 41.56 194 ALA B N 1
ATOM 5265 C CA . ALA B 1 210 ? 3.3 58.489 -24.777 1 41.95 194 ALA B CA 1
ATOM 5266 C C . ALA B 1 210 ? 3.761 59.392 -25.911 1 43.43 194 ALA B C 1
ATOM 5267 O O . ALA B 1 210 ? 4.445 58.924 -26.811 1 44.05 194 ALA B O 1
ATOM 5269 N N . ALA B 1 211 ? 3.448 60.698 -25.84 1 43.58 195 ALA B N 1
ATOM 5270 C CA . ALA B 1 211 ? 3.851 61.667 -26.851 1 44.01 195 ALA B CA 1
ATOM 5271 C C . ALA B 1 211 ? 5.368 61.8 -26.956 1 45.72 195 ALA B C 1
ATOM 5272 O O . ALA B 1 211 ? 5.881 61.948 -28.065 1 46.51 195 ALA B O 1
ATOM 5274 N N . GLU B 1 212 ? 6.082 61.742 -25.801 1 45.85 196 GLU B N 1
ATOM 5275 C CA . GLU B 1 212 ? 7.541 61.83 -25.697 1 46.2 196 GLU B CA 1
ATOM 5276 C C . GLU B 1 212 ? 8.24 60.569 -26.172 1 47.9 196 GLU B C 1
ATOM 5277 O O . GLU B 1 212 ? 9.393 60.63 -26.614 1 48.85 196 GLU B O 1
ATOM 5283 N N . LEU B 1 213 ? 7.586 59.419 -26.021 1 48.3 197 LEU B N 1
ATOM 5284 C CA . LEU B 1 213 ? 8.166 58.155 -26.461 1 49.42 197 LEU B CA 1
ATOM 5285 C C . LEU B 1 213 ? 7.741 57.755 -27.872 1 51.05 197 LEU B C 1
ATOM 5286 O O . LEU B 1 213 ? 8.142 56.684 -28.332 1 52.07 197 LEU B O 1
ATOM 5291 N N . HIS B 1 214 ? 6.931 58.601 -28.543 1 51.01 198 HIS B N 1
ATOM 5292 C CA . HIS B 1 214 ? 6.42 58.418 -29.885 1 51.76 198 HIS B CA 1
ATOM 5293 C C . HIS B 1 214 ? 5.44 57.258 -29.973 1 52.43 198 HIS B C 1
ATOM 5294 O O . HIS B 1 214 ? 5.404 56.558 -30.974 1 53.53 198 HIS B O 1
ATOM 5301 N N . TRP B 1 215 ? 4.619 57.073 -28.944 1 51.68 199 TRP B N 1
ATOM 5302 C CA . TRP B 1 215 ? 3.616 56.021 -28.926 1 51.27 199 TRP B CA 1
ATOM 5303 C C . TRP B 1 215 ? 2.361 56.56 -29.564 1 52.08 199 TRP B C 1
ATOM 5304 O O . TRP B 1 215 ? 1.762 57.501 -29.038 1 52.39 199 TRP B O 1
ATOM 5315 N N . ALA B 1 216 ? 1.957 55.981 -30.694 1 52.46 200 ALA B N 1
ATOM 5316 C CA . ALA B 1 216 ? 0.746 56.427 -31.373 1 53.43 200 ALA B CA 1
ATOM 5317 C C . ALA B 1 216 ? -0.475 55.858 -30.674 1 54.02 200 ALA B C 1
ATOM 5318 O O . ALA B 1 216 ? -0.574 54.635 -30.528 1 54.38 200 ALA B O 1
ATOM 5320 N N . ILE B 1 217 ? -1.377 56.745 -30.191 1 53.87 201 ILE B N 1
ATOM 5321 C CA . ILE B 1 217 ? -2.6 56.359 -29.476 1 53.85 201 ILE B CA 1
ATOM 5322 C C . ILE B 1 217 ? -3.835 57.14 -29.995 1 55.33 201 ILE B C 1
ATOM 5323 O O . ILE B 1 217 ? -3.713 58.286 -30.452 1 55.8 201 ILE B O 1
ATOM 5328 N N . PRO B 1 218 ? -5.042 56.539 -29.921 1 55.58 202 PRO B N 1
ATOM 5329 C CA . PRO B 1 218 ? -6.249 57.255 -30.369 1 55.99 202 PRO B CA 1
ATOM 5330 C C . PRO B 1 218 ? -6.715 58.324 -29.384 1 57.18 202 PRO B C 1
ATOM 5331 O O . PRO B 1 218 ? -6.505 58.197 -28.182 1 57.85 202 PRO B O 1
ATOM 5335 N N . THR B 1 219 ? -7.37 59.375 -29.891 1 57.34 203 THR B N 1
ATOM 5336 C CA . THR B 1 219 ? -7.847 60.474 -29.044 1 57.72 203 THR B CA 1
ATOM 5337 C C . THR B 1 219 ? -9.377 60.532 -29.041 1 56.69 203 THR B C 1
ATOM 5338 O O . THR B 1 219 ? -10.004 60.305 -30.075 1 56.34 203 THR B O 1
ATOM 5342 N N . PHE B 1 220 ? -9.973 60.836 -27.88 1 55.93 204 PHE B N 1
ATOM 5343 C CA . PHE B 1 220 ? -11.43 60.892 -27.718 1 55.48 204 PHE B CA 1
ATOM 5344 C C . PHE B 1 220 ? -11.877 62.169 -26.971 1 55.38 204 PHE B C 1
ATOM 5345 O O . PHE B 1 220 ? -11.03 62.992 -26.624 1 55.1 204 PHE B O 1
ATOM 5353 N N . LYS B 1 221 ? -13.204 62.352 -26.757 1 55.56 205 LYS B N 1
ATOM 5354 C CA . LYS B 1 221 ? -13.764 63.535 -26.087 1 55.82 205 LYS B CA 1
ATOM 5355 C C . LYS B 1 221 ? -13.283 63.702 -24.634 1 55.01 205 LYS B C 1
ATOM 5356 O O . LYS B 1 221 ? -12.684 64.716 -24.304 1 55.09 205 LYS B O 1
ATOM 5362 N N . GLY B 1 222 ? -13.508 62.703 -23.804 1 54.36 206 GLY B N 1
ATOM 5363 C CA . GLY B 1 222 ? -13.064 62.723 -22.417 1 54.48 206 GLY B CA 1
ATOM 5364 C C . GLY B 1 222 ? -12.737 61.337 -21.895 1 54.11 206 GLY B C 1
ATOM 5365 O O . GLY B 1 222 ? -12.767 60.365 -22.66 1 54.18 206 GLY B O 1
ATOM 5366 N N . TYR B 1 223 ? -12.445 61.222 -20.589 1 53.47 207 TYR B N 1
ATOM 5367 C CA . TYR B 1 223 ? -12.122 59.929 -20.011 1 53.75 207 TYR B CA 1
ATOM 5368 C C . TYR B 1 223 ? -13.32 58.975 -20.055 1 53.98 207 TYR B C 1
ATOM 5369 O O . TYR B 1 223 ? -13.139 57.774 -20.272 1 54.15 207 TYR B O 1
ATOM 5378 N N . SER B 1 224 ? -14.543 59.508 -19.912 1 53.85 208 SER B N 1
ATOM 5379 C CA . SER B 1 224 ? -15.76 58.687 -19.944 1 53.91 208 SER B CA 1
ATOM 5380 C C . SER B 1 224 ? -16.548 58.781 -21.247 1 53.2 208 SER B C 1
ATOM 5381 O O . SER B 1 224 ? -17.735 58.5 -21.242 1 53.94 208 SER B O 1
ATOM 5384 N N . ASP B 1 225 ? -15.904 59.138 -22.367 1 51.88 209 ASP B N 1
ATOM 5385 C CA . ASP B 1 225 ? -16.547 59.2 -23.689 1 50.54 209 ASP B CA 1
ATOM 5386 C C . ASP B 1 225 ? -16.935 57.749 -24.042 1 49.66 209 ASP B C 1
ATOM 5387 O O . ASP B 1 225 ? -16.112 56.845 -23.871 1 50.09 209 ASP B O 1
ATOM 5392 N N . PRO B 1 226 ? -18.201 57.483 -24.425 1 48.44 210 PRO B N 1
ATOM 5393 C CA . PRO B 1 226 ? -18.597 56.096 -24.747 1 47.53 210 PRO B CA 1
ATOM 5394 C C . PRO B 1 226 ? -17.809 55.482 -25.91 1 46.54 210 PRO B C 1
ATOM 5395 O O . PRO B 1 226 ? -17.561 54.277 -25.917 1 45.89 210 PRO B O 1
ATOM 5399 N N . ALA B 1 227 ? -17.387 56.333 -26.877 1 46.2 211 ALA B N 1
ATOM 5400 C CA . ALA B 1 227 ? -16.562 55.953 -28.022 1 45.99 211 ALA B CA 1
ATOM 5401 C C . ALA B 1 227 ? -15.231 55.413 -27.515 1 46.08 211 ALA B C 1
ATOM 5402 O O . ALA B 1 227 ? -14.779 54.388 -28.012 1 46.45 211 ALA B O 1
ATOM 5404 N N . ARG B 1 228 ? -14.628 56.085 -26.501 1 45.42 212 ARG B N 1
ATOM 5405 C CA . ARG B 1 228 ? -13.379 55.686 -25.865 1 45.1 212 ARG B CA 1
ATOM 5406 C C . ARG B 1 228 ? -13.545 54.316 -25.221 1 44.65 212 ARG B C 1
ATOM 5407 O O . ARG B 1 228 ? -12.721 53.432 -25.438 1 44.2 212 ARG B O 1
ATOM 5415 N N . VAL B 1 229 ? -14.634 54.137 -24.461 1 44.75 213 VAL B N 1
ATOM 5416 C CA . VAL B 1 229 ? -14.955 52.885 -23.782 1 45.27 213 VAL B CA 1
ATOM 5417 C C . VAL B 1 229 ? -15.141 51.722 -24.757 1 45.56 213 VAL B C 1
ATOM 5418 O O . VAL B 1 229 ? -14.615 50.641 -24.51 1 45.82 213 VAL B O 1
ATOM 5422 N N . GLU B 1 230 ? -15.829 51.954 -25.878 1 45.24 214 GLU B N 1
ATOM 5423 C CA . GLU B 1 230 ? -16.036 50.919 -26.899 1 45.82 214 GLU B CA 1
ATOM 5424 C C . GLU B 1 230 ? -14.687 50.54 -27.587 1 44.83 214 GLU B C 1
ATOM 5425 O O . GLU B 1 230 ? -14.432 49.368 -27.863 1 45.54 214 GLU B O 1
ATOM 5431 N N . ALA B 1 231 ? -13.816 51.52 -27.81 1 43.18 215 ALA B N 1
ATOM 5432 C CA . ALA B 1 231 ? -12.511 51.293 -28.426 1 42.26 215 ALA B CA 1
ATOM 5433 C C . ALA B 1 231 ? -11.598 50.501 -27.52 1 42.31 215 ALA B C 1
ATOM 5434 O O . ALA B 1 231 ? -10.811 49.694 -28.014 1 43.49 215 ALA B O 1
ATOM 5436 N N . ILE B 1 232 ? -11.672 50.746 -26.196 1 40.75 216 ILE B N 1
ATOM 5437 C CA . ILE B 1 232 ? -10.894 50.01 -25.219 1 39.6 216 ILE B CA 1
ATOM 5438 C C . ILE B 1 232 ? -11.376 48.554 -25.191 1 39.68 216 ILE B C 1
ATOM 5439 O O . ILE B 1 232 ? -10.562 47.644 -25.186 1 40.61 216 ILE B O 1
ATOM 5444 N N . GLN B 1 233 ? -12.694 48.333 -25.249 1 38.85 217 GLN B N 1
ATOM 5445 C CA . GLN B 1 233 ? -13.304 47.005 -25.287 1 38.49 217 GLN B CA 1
ATOM 5446 C C . GLN B 1 233 ? -12.726 46.177 -26.435 1 39.51 217 GLN B C 1
ATOM 5447 O O . GLN B 1 233 ? -12.362 45.008 -26.244 1 40.3 217 GLN B O 1
ATOM 5453 N N . GLU B 1 234 ? -12.561 46.841 -27.599 1 38.72 218 GLU B N 1
ATOM 5454 C CA . GLU B 1 234 ? -12.016 46.317 -28.842 1 37.95 218 GLU B CA 1
ATOM 5455 C C . GLU B 1 234 ? -10.533 45.999 -28.72 1 35.97 218 GLU B C 1
ATOM 5456 O O . GLU B 1 234 ? -10.098 44.938 -29.144 1 35.25 218 GLU B O 1
ATOM 5462 N N . ARG B 1 235 ? -9.765 46.907 -28.119 1 35.43 219 ARG B N 1
ATOM 5463 C CA . ARG B 1 235 ? -8.327 46.758 -27.922 1 35.17 219 ARG B CA 1
ATOM 5464 C C . ARG B 1 235 ? -8.055 45.587 -27.02 1 35.6 219 ARG B C 1
ATOM 5465 O O . ARG B 1 235 ? -7.221 44.75 -27.342 1 35.98 219 ARG B O 1
ATOM 5473 N N . ASP B 1 236 ? -8.777 45.502 -25.906 1 35.93 220 ASP B N 1
ATOM 5474 C CA . ASP B 1 236 ? -8.604 44.409 -24.963 1 36.82 220 ASP B CA 1
ATOM 5475 C C . ASP B 1 236 ? -9.144 43.063 -25.507 1 37.4 220 ASP B C 1
ATOM 5476 O O . ASP B 1 236 ? -8.58 42.013 -25.195 1 38.09 220 ASP B O 1
ATOM 5481 N N . PHE B 1 237 ? -10.191 43.098 -26.348 1 36.91 221 PHE B N 1
ATOM 5482 C CA . PHE B 1 237 ? -10.768 41.906 -26.98 1 36.65 221 PHE B CA 1
ATOM 5483 C C . PHE B 1 237 ? -9.789 41.328 -27.991 1 35.95 221 PHE B C 1
ATOM 5484 O O . PHE B 1 237 ? -9.647 40.113 -28.101 1 35.63 221 PHE B O 1
ATOM 5492 N N . HIS B 1 238 ? -9.178 42.21 -28.79 1 35.41 222 HIS B N 1
ATOM 5493 C CA . HIS B 1 238 ? -8.221 41.793 -29.777 1 34.58 222 HIS B CA 1
ATOM 5494 C C . HIS B 1 238 ? -6.981 41.229 -29.133 1 35.79 222 HIS B C 1
ATOM 5495 O O . HIS B 1 238 ? -6.624 40.11 -29.469 1 36.93 222 HIS B O 1
ATOM 5502 N N . SER B 1 239 ? -6.406 41.918 -28.121 1 34.92 223 SER B N 1
ATOM 5503 C CA . SER B 1 239 ? -5.192 41.501 -27.405 1 34.2 223 SER B CA 1
ATOM 5504 C C . SER B 1 239 ? -5.284 40.103 -26.805 1 34.37 223 SER B C 1
ATOM 5505 O O . SER B 1 239 ? -4.311 39.348 -26.874 1 34.63 223 SER B O 1
ATOM 5508 N N . LEU B 1 240 ? -6.457 39.742 -26.258 1 33.99 224 LEU B N 1
ATOM 5509 C CA . LEU B 1 240 ? -6.691 38.412 -25.699 1 34.08 224 LEU B CA 1
ATOM 5510 C C . LEU B 1 240 ? -6.617 37.359 -26.81 1 35.1 224 LEU B C 1
ATOM 5511 O O . LEU B 1 240 ? -5.977 36.331 -26.633 1 34.62 224 LEU B O 1
ATOM 5516 N N . LEU B 1 241 ? -7.201 37.663 -27.985 1 36.2 225 LEU B N 1
ATOM 5517 C CA . LEU B 1 241 ? -7.181 36.79 -29.146 1 37.75 225 LEU B CA 1
ATOM 5518 C C . LEU B 1 241 ? -5.797 36.691 -29.78 1 38.93 225 LEU B C 1
ATOM 5519 O O . LEU B 1 241 ? -5.374 35.596 -30.129 1 39.49 225 LEU B O 1
ATOM 5524 N N . ASN B 1 242 ? -5.058 37.814 -29.861 1 39.44 226 ASN B N 1
ATOM 5525 C CA . ASN B 1 242 ? -3.667 37.89 -30.344 1 39.99 226 ASN B CA 1
ATOM 5526 C C . ASN B 1 242 ? -2.802 36.964 -29.46 1 40.93 226 ASN B C 1
ATOM 5527 O O . ASN B 1 242 ? -2.037 36.151 -29.974 1 40.79 226 ASN B O 1
ATOM 5532 N N . MET B 1 243 ? -3.01 37.031 -28.128 1 41.63 227 MET B N 1
ATOM 5533 C CA . MET B 1 243 ? -2.305 36.227 -27.135 1 42.83 227 MET B CA 1
ATOM 5534 C C . MET B 1 243 ? -2.55 34.745 -27.32 1 44.81 227 MET B C 1
ATOM 5535 O O . MET B 1 243 ? -1.63 33.95 -27.161 1 45.29 227 MET B O 1
ATOM 5540 N N . PHE B 1 244 ? -3.784 34.362 -27.663 1 45.7 228 PHE B N 1
ATOM 5541 C CA . PHE B 1 244 ? -4.113 32.962 -27.901 1 46.9 228 PHE B CA 1
ATOM 5542 C C . PHE B 1 244 ? -3.362 32.474 -29.117 1 47.66 228 PHE B C 1
ATOM 5543 O O . PHE B 1 244 ? -2.756 31.414 -29.038 1 47.92 228 PHE B O 1
ATOM 5551 N N . GLN B 1 245 ? -3.3 33.301 -30.188 1 47.9 229 GLN B N 1
ATOM 5552 C CA . GLN B 1 245 ? -2.584 33.031 -31.435 1 48.48 229 GLN B CA 1
ATOM 5553 C C . GLN B 1 245 ? -1.127 32.649 -31.229 1 48.74 229 GLN B C 1
ATOM 5554 O O . GLN B 1 245 ? -0.651 31.715 -31.875 1 49.17 229 GLN B O 1
ATOM 5560 N N . ARG B 1 246 ? -0.417 33.336 -30.327 1 48.4 230 ARG B N 1
ATOM 5561 C CA . ARG B 1 246 ? 0.983 33.007 -30.066 1 48.35 230 ARG B CA 1
ATOM 5562 C C . ARG B 1 246 ? 1.166 31.716 -29.199 1 48.7 230 ARG B C 1
ATOM 5563 O O . ARG B 1 246 ? 2.287 31.283 -28.986 1 48.74 230 ARG B O 1
ATOM 5571 N N . HIS B 1 247 ? 0.08 31.098 -28.727 1 49.12 231 HIS B N 1
ATOM 5572 C CA . HIS B 1 247 ? 0.133 29.854 -27.954 1 50.14 231 HIS B CA 1
ATOM 5573 C C . HIS B 1 247 ? -0.78 28.785 -28.604 1 52.47 231 HIS B C 1
ATOM 5574 O O . HIS B 1 247 ? -1.504 28.08 -27.901 1 52.54 231 HIS B O 1
ATOM 5581 N N . GLY B 1 248 ? -0.737 28.694 -29.936 1 53.86 232 GLY B N 1
ATOM 5582 C CA . GLY B 1 248 ? -1.553 27.769 -30.711 1 55.48 232 GLY B CA 1
ATOM 5583 C C . GLY B 1 248 ? -1.341 26.295 -30.418 1 57.42 232 GLY B C 1
ATOM 5584 O O . GLY B 1 248 ? -2.258 25.485 -30.606 1 57.78 232 GLY B O 1
ATOM 5585 N N . SER B 1 249 ? -0.141 25.921 -29.966 1 58.45 233 SER B N 1
ATOM 5586 C CA . SER B 1 249 ? 0.155 24.514 -29.666 1 59.95 233 SER B CA 1
ATOM 5587 C C . SER B 1 249 ? -0.062 24.149 -28.179 1 60.09 233 SER B C 1
ATOM 5588 O O . SER B 1 249 ? -0.282 22.971 -27.849 1 60.57 233 SER B O 1
ATOM 5591 N N . GLU B 1 250 ? 0.009 25.157 -27.289 1 59.16 234 GLU B N 1
ATOM 5592 C CA . GLU B 1 250 ? -0.124 24.946 -25.855 1 58.81 234 GLU B CA 1
ATOM 5593 C C . GLU B 1 250 ? -1.333 25.679 -25.276 1 57.59 234 GLU B C 1
ATOM 5594 O O . GLU B 1 250 ? -1.245 26.282 -24.196 1 57.86 234 GLU B O 1
ATOM 5600 N N . LEU B 1 251 ? -2.473 25.598 -25.971 1 56.25 235 LEU B N 1
ATOM 5601 C CA . LEU B 1 251 ? -3.677 26.263 -25.491 1 55.72 235 LEU B CA 1
ATOM 5602 C C . LEU B 1 251 ? -4.147 25.711 -24.151 1 55.19 235 LEU B C 1
ATOM 5603 O O . LEU B 1 251 ? -4.529 26.498 -23.289 1 55.65 235 LEU B O 1
ATOM 5608 N N . GLY B 1 252 ? -4.003 24.404 -23.936 1 53.81 236 GLY B N 1
ATOM 5609 C CA . GLY B 1 252 ? -4.36 23.794 -22.663 1 52.77 236 GLY B CA 1
ATOM 5610 C C . GLY B 1 252 ? -3.577 24.374 -21.494 1 51.47 236 GLY B C 1
ATOM 5611 O O . GLY B 1 252 ? -4.155 24.787 -20.49 1 51.56 236 GLY B O 1
ATOM 5612 N N . PHE B 1 253 ? -2.251 24.43 -21.631 1 50.19 237 PHE B N 1
ATOM 5613 C CA . PHE B 1 253 ? -1.334 24.964 -20.627 1 49.11 237 PHE B CA 1
ATOM 5614 C C . PHE B 1 253 ? -1.513 26.438 -20.387 1 48.24 237 PHE B C 1
ATOM 5615 O O . PHE B 1 253 ? -1.223 26.915 -19.294 1 48.32 237 PHE B O 1
ATOM 5623 N N . LEU B 1 254 ? -1.94 27.171 -21.417 1 47.48 238 LEU B N 1
ATOM 5624 C CA . LEU B 1 254 ? -2.157 28.607 -21.318 1 47.25 238 LEU B CA 1
ATOM 5625 C C . LEU B 1 254 ? -3.471 28.913 -20.576 1 46.43 238 LEU B C 1
ATOM 5626 O O . LEU B 1 254 ? -3.507 29.803 -19.732 1 46.36 238 LEU B O 1
ATOM 5631 N N . PHE B 1 255 ? -4.542 28.157 -20.885 1 45.34 239 PHE B N 1
ATOM 5632 C CA . PHE B 1 255 ? -5.839 28.325 -20.236 1 44.35 239 PHE B CA 1
ATOM 5633 C C . PHE B 1 255 ? -5.76 28.001 -18.753 1 43.42 239 PHE B C 1
ATOM 5634 O O . PHE B 1 255 ? -6.42 28.662 -17.962 1 43.42 239 PHE B O 1
ATOM 5642 N N . THR B 1 256 ? -4.942 27.01 -18.371 1 42.67 240 THR B N 1
ATOM 5643 C CA . THR B 1 256 ? -4.782 26.632 -16.959 1 42.75 240 THR B CA 1
ATOM 5644 C C . THR B 1 256 ? -4.091 27.726 -16.183 1 42.1 240 THR B C 1
ATOM 5645 O O . THR B 1 256 ? -4.447 27.993 -15.038 1 42.71 240 THR B O 1
ATOM 5649 N N . ARG B 1 257 ? -3.084 28.351 -16.802 1 40.59 241 ARG B N 1
ATOM 5650 C CA . ARG B 1 257 ? -2.33 29.448 -16.222 1 38.5 241 ARG B CA 1
ATOM 5651 C C . ARG B 1 257 ? -3.229 30.648 -16.069 1 36.66 241 ARG B C 1
ATOM 5652 O O . ARG B 1 257 ? -3.179 31.296 -15.038 1 36.7 241 ARG B O 1
ATOM 5660 N N . LEU B 1 258 ? -4.056 30.937 -17.083 1 35.28 242 LEU B N 1
ATOM 5661 C CA . LEU B 1 258 ? -4.987 32.061 -17.074 1 34.92 242 LEU B CA 1
ATOM 5662 C C . LEU B 1 258 ? -5.988 31.901 -15.942 1 34.6 242 LEU B C 1
ATOM 5663 O O . LEU B 1 258 ? -6.283 32.875 -15.259 1 34.48 242 LEU B O 1
ATOM 5668 N N . ALA B 1 259 ? -6.505 30.673 -15.75 1 34.14 243 ALA B N 1
ATOM 5669 C CA . ALA B 1 259 ? -7.495 30.39 -14.728 1 34.41 243 ALA B CA 1
ATOM 5670 C C . ALA B 1 259 ? -6.902 30.449 -13.329 1 35.18 243 ALA B C 1
ATOM 5671 O O . ALA B 1 259 ? -7.576 30.873 -12.395 1 35.75 243 ALA B O 1
ATOM 5673 N N . THR B 1 260 ? -5.641 30.045 -13.173 1 35.33 244 THR B N 1
ATOM 5674 C CA . THR B 1 260 ? -4.97 30.075 -11.875 1 35.63 244 THR B CA 1
ATOM 5675 C C . THR B 1 260 ? -4.813 31.515 -11.418 1 36.27 244 THR B C 1
ATOM 5676 O O . THR B 1 260 ? -5.267 31.853 -10.331 1 36.99 244 THR B O 1
ATOM 5680 N N . ILE B 1 261 ? -4.227 32.368 -12.269 1 35.95 245 ILE B N 1
ATOM 5681 C CA . ILE B 1 261 ? -4.021 33.788 -12.024 1 35.95 245 ILE B CA 1
ATOM 5682 C C . ILE B 1 261 ? -5.351 34.493 -11.814 1 36.94 245 ILE B C 1
ATOM 5683 O O . ILE B 1 261 ? -5.435 35.374 -10.977 1 37.13 245 ILE B O 1
ATOM 5688 N N . ALA B 1 262 ? -6.403 34.088 -12.545 1 37.92 246 ALA B N 1
ATOM 5689 C CA . ALA B 1 262 ? -7.747 34.672 -12.443 1 39.05 246 ALA B CA 1
ATOM 5690 C C . ALA B 1 262 ? -8.353 34.529 -11.057 1 40.02 246 ALA B C 1
ATOM 5691 O O . ALA B 1 262 ? -9.162 35.356 -10.664 1 40.47 246 ALA B O 1
ATOM 5693 N N . LYS B 1 263 ? -7.998 33.477 -10.331 1 40.47 247 LYS B N 1
ATOM 5694 C CA . LYS B 1 263 ? -8.501 33.27 -8.971 1 41.12 247 LYS B CA 1
ATOM 5695 C C . LYS B 1 263 ? -7.545 33.829 -7.888 1 42.22 247 LYS B C 1
ATOM 5696 O O . LYS B 1 263 ? -7.629 33.432 -6.726 1 43.14 247 LYS B O 1
ATOM 5702 N N . GLY B 1 264 ? -6.666 34.755 -8.275 1 42.15 248 GLY B N 1
ATOM 5703 C CA . GLY B 1 264 ? -5.702 35.392 -7.39 1 42.61 248 GLY B CA 1
ATOM 5704 C C . GLY B 1 264 ? -4.589 34.481 -6.917 1 43.19 248 GLY B C 1
ATOM 5705 O O . GLY B 1 264 ? -3.935 34.775 -5.912 1 43.45 248 GLY B O 1
ATOM 5706 N N . LYS B 1 265 ? -4.343 33.377 -7.637 1 42.94 249 LYS B N 1
ATOM 5707 C CA . LYS B 1 265 ? -3.296 32.442 -7.247 1 42.75 249 LYS B CA 1
ATOM 5708 C C . LYS B 1 265 ? -1.988 32.624 -8.029 1 42.62 249 LYS B C 1
ATOM 5709 O O . LYS B 1 265 ? -1.977 33.176 -9.134 1 42.73 249 LYS B O 1
ATOM 5715 N N . LYS B 1 266 ? -0.878 32.188 -7.425 1 41.87 250 LYS B N 1
ATOM 5716 C CA . LYS B 1 266 ? 0.437 32.237 -8.048 1 41.42 250 LYS B CA 1
ATOM 5717 C C . LYS B 1 266 ? 0.607 31.057 -9.022 1 41.06 250 LYS B C 1
ATOM 5718 O O . LYS B 1 266 ? 0.515 29.893 -8.621 1 41.46 250 LYS B O 1
ATOM 5724 N N . ALA B 1 267 ? 0.869 31.354 -10.284 1 40.04 251 ALA B N 1
ATOM 5725 C CA . ALA B 1 267 ? 1.143 30.326 -11.282 1 39.6 251 ALA B CA 1
ATOM 5726 C C . ALA B 1 267 ? 2.702 30.156 -11.378 1 39.63 251 ALA B C 1
ATOM 5727 O O . ALA B 1 267 ? 3.427 30.852 -10.669 1 39.5 251 ALA B O 1
ATOM 5729 N N . SER B 1 268 ? 3.222 29.212 -12.192 1 39.69 252 SER B N 1
ATOM 5730 C CA . SER B 1 268 ? 4.661 28.963 -12.367 1 40.36 252 SER B CA 1
ATOM 5731 C C . SER B 1 268 ? 5.472 30.254 -12.513 1 39.99 252 SER B C 1
ATOM 5732 O O . SER B 1 268 ? 5.114 31.109 -13.314 1 40.12 252 SER B O 1
ATOM 5735 N N . PRO B 1 269 ? 6.518 30.44 -11.701 1 39.49 253 PRO B N 1
ATOM 5736 C CA . PRO B 1 269 ? 7.318 31.668 -11.802 1 39.6 253 PRO B CA 1
ATOM 5737 C C . PRO B 1 269 ? 8.242 31.719 -13.004 1 41.27 253 PRO B C 1
ATOM 5738 O O . PRO B 1 269 ? 8.784 32.778 -13.296 1 41.57 253 PRO B O 1
ATOM 5742 N N . ASP B 1 270 ? 8.436 30.594 -13.699 1 42.57 254 ASP B N 1
ATOM 5743 C CA . ASP B 1 270 ? 9.293 30.512 -14.88 1 44.03 254 ASP B CA 1
ATOM 5744 C C . ASP B 1 270 ? 8.528 30.179 -16.17 1 44.65 254 ASP B C 1
ATOM 5745 O O . ASP B 1 270 ? 9.173 29.811 -17.152 1 45.24 254 ASP B O 1
ATOM 5750 N N . PHE B 1 271 ? 7.175 30.289 -16.173 1 44.81 255 PHE B N 1
ATOM 5751 C CA . PHE B 1 271 ? 6.3 29.944 -17.32 1 46.07 255 PHE B CA 1
ATOM 5752 C C . PHE B 1 271 ? 6.539 28.51 -17.841 1 48.26 255 PHE B C 1
ATOM 5753 O O . PHE B 1 271 ? 6.337 28.258 -19.02 1 48.73 255 PHE B O 1
ATOM 5761 N N . GLY B 1 272 ? 6.994 27.612 -16.972 1 49.28 256 GLY B N 1
ATOM 5762 C CA . GLY B 1 272 ? 7.354 26.237 -17.293 1 51.21 256 GLY B CA 1
ATOM 5763 C C . GLY B 1 272 ? 6.689 25.542 -18.468 1 53.52 256 GLY B C 1
ATOM 5764 O O . GLY B 1 272 ? 7.366 25.142 -19.42 1 54.16 256 GLY B O 1
ATOM 5765 N N . THR B 1 273 ? 5.352 25.362 -18.391 1 54.22 257 THR B N 1
ATOM 5766 C CA . THR B 1 273 ? 4.522 24.661 -19.38 1 54.43 257 THR B CA 1
ATOM 5767 C C . THR B 1 273 ? 4.557 25.316 -20.772 1 54.59 257 THR B C 1
ATOM 5768 O O . THR B 1 273 ? 4.364 24.627 -21.781 1 55.04 257 THR B O 1
ATOM 5772 N N . LEU B 1 274 ? 4.847 26.63 -20.821 1 54.2 258 LEU B N 1
ATOM 5773 C CA . LEU B 1 274 ? 4.926 27.412 -22.049 1 54.61 258 LEU B CA 1
ATOM 5774 C C . LEU B 1 274 ? 6.322 27.392 -22.651 1 55.99 258 LEU B C 1
ATOM 5775 O O . LEU B 1 274 ? 7.281 27.847 -22.041 1 55.69 258 LEU B O 1
ATOM 5780 N N . THR B 1 275 ? 6.427 26.832 -23.86 1 57.59 259 THR B N 1
ATOM 5781 C CA . THR B 1 275 ? 7.684 26.622 -24.592 1 59.02 259 THR B CA 1
ATOM 5782 C C . THR B 1 275 ? 7.686 27.144 -26.019 1 60.11 259 THR B C 1
ATOM 5783 O O . THR B 1 275 ? 8.752 27.317 -26.596 1 59.93 259 THR B O 1
ATOM 5787 N N . SER B 1 276 ? 6.5 27.358 -26.595 1 61.47 260 SER B N 1
ATOM 5788 C CA . SER B 1 276 ? 6.255 27.807 -27.974 1 63.03 260 SER B CA 1
ATOM 5789 C C . SER B 1 276 ? 6.795 29.215 -28.318 1 63.95 260 SER B C 1
ATOM 5790 O O . SER B 1 276 ? 6.706 29.636 -29.469 1 63.83 260 SER B O 1
ATOM 5793 N N . PHE B 1 277 ? 7.354 29.928 -27.337 1 64.6 261 PHE B N 1
ATOM 5794 C CA . PHE B 1 277 ? 7.927 31.244 -27.582 1 65.93 261 PHE B CA 1
ATOM 5795 C C . PHE B 1 277 ? 9.236 31.171 -28.397 1 68.04 261 PHE B C 1
ATOM 5796 O O . PHE B 1 277 ? 9.564 32.111 -29.125 1 68.06 261 PHE B O 1
ATOM 5804 N N . CYS B 1 278 ? 9.97 30.055 -28.267 1 69.78 262 CYS B N 1
ATOM 5805 C CA . CYS B 1 278 ? 11.251 29.808 -28.92 1 72.05 262 CYS B CA 1
ATOM 5806 C C . CYS B 1 278 ? 11.117 29.684 -30.406 1 73.07 262 CYS B C 1
ATOM 5807 O O . CYS B 1 278 ? 11.98 30.159 -31.131 1 73.02 262 CYS B O 1
ATOM 5810 N N . SER B 1 279 ? 10.054 29.014 -30.859 1 74.22 263 SER B N 1
ATOM 5811 C CA . SER B 1 279 ? 9.75 28.807 -32.277 1 75.82 263 SER B CA 1
ATOM 5812 C C . SER B 1 279 ? 9.357 30.13 -32.947 1 76.75 263 SER B C 1
ATOM 5813 O O . SER B 1 279 ? 9.715 30.358 -34.103 1 76.8 263 SER B O 1
ATOM 5816 N N . GLU B 1 280 ? 8.62 30.99 -32.217 1 77.33 264 GLU B N 1
ATOM 5817 C CA . GLU B 1 280 ? 8.15 32.291 -32.696 1 78.47 264 GLU B CA 1
ATOM 5818 C C . GLU B 1 280 ? 9.302 33.284 -32.946 1 79.37 264 GLU B C 1
ATOM 5819 O O . GLU B 1 280 ? 9.222 34.111 -33.866 1 79.48 264 GLU B O 1
ATOM 5825 N N . GLY B 1 281 ? 10.342 33.203 -32.111 1 79.6 265 GLY B N 1
ATOM 5826 C CA . GLY B 1 281 ? 11.548 34.023 -32.213 1 80.1 265 GLY B CA 1
ATOM 5827 C C . GLY B 1 281 ? 11.453 35.467 -31.762 1 80.3 265 GLY B C 1
ATOM 5828 O O . GLY B 1 281 ? 10.37 35.97 -31.448 1 80.96 265 GLY B O 1
ATOM 5829 N N . ILE B 1 282 ? 12.607 36.145 -31.736 1 79.48 266 ILE B N 1
ATOM 5830 C CA . ILE B 1 282 ? 12.736 37.562 -31.361 1 79.02 266 ILE B CA 1
ATOM 5831 C C . ILE B 1 282 ? 11.976 38.496 -32.293 1 77.84 266 ILE B C 1
ATOM 5832 O O . ILE B 1 282 ? 11.432 39.503 -31.835 1 78.51 266 ILE B O 1
ATOM 5837 N N . SER B 1 283 ? 11.967 38.18 -33.595 1 75.78 267 SER B N 1
ATOM 5838 C CA . SER B 1 283 ? 11.349 38.971 -34.649 1 74.64 267 SER B CA 1
ATOM 5839 C C . SER B 1 283 ? 9.994 39.617 -34.286 1 72.83 267 SER B C 1
ATOM 5840 O O . SER B 1 283 ? 9.82 40.819 -34.483 1 73.25 267 SER B O 1
ATOM 5843 N N . SER B 1 284 ? 9.061 38.837 -33.724 1 70.57 268 SER B N 1
ATOM 5844 C CA . SER B 1 284 ? 7.728 39.325 -33.341 1 68.68 268 SER B CA 1
ATOM 5845 C C . SER B 1 284 ? 7.521 39.478 -31.8 1 65.86 268 SER B C 1
ATOM 5846 O O . SER B 1 284 ? 6.395 39.652 -31.335 1 65.69 268 SER B O 1
ATOM 5849 N N . PHE B 1 285 ? 8.621 39.477 -31.039 1 63.29 269 PHE B N 1
ATOM 5850 C CA . PHE B 1 285 ? 8.659 39.588 -29.588 1 61.53 269 PHE B CA 1
ATOM 5851 C C . PHE B 1 285 ? 9.105 40.992 -29.159 1 61.21 269 PHE B C 1
ATOM 5852 O O . PHE B 1 285 ? 9.936 41.572 -29.855 1 61.27 269 PHE B O 1
ATOM 5860 N N . PRO B 1 286 ? 8.606 41.553 -28.024 1 60.71 270 PRO B N 1
ATOM 5861 C CA . PRO B 1 286 ? 9.034 42.902 -27.619 1 60.69 270 PRO B CA 1
ATOM 5862 C C . PRO B 1 286 ? 10.541 43.081 -27.456 1 61.05 270 PRO B C 1
ATOM 5863 O O . PRO B 1 286 ? 11.213 42.203 -26.92 1 61.3 270 PRO B O 1
ATOM 5867 N N . LYS B 1 287 ? 11.066 44.228 -27.94 1 60.91 271 LYS B N 1
ATOM 5868 C CA . LYS B 1 287 ? 12.494 44.553 -27.903 1 61.47 271 LYS B CA 1
ATOM 5869 C C . LYS B 1 287 ? 12.875 45.439 -26.717 1 61.86 271 LYS B C 1
ATOM 5870 O O . LYS B 1 287 ? 12.098 46.303 -26.337 1 61.8 271 LYS B O 1
ATOM 5876 N N . TYR B 1 288 ? 14.083 45.242 -26.151 1 62.17 272 TYR B N 1
ATOM 5877 C CA . TYR B 1 288 ? 14.59 46.059 -25.039 1 63.32 272 TYR B CA 1
ATOM 5878 C C . TYR B 1 288 ? 14.707 47.534 -25.498 1 65.79 272 TYR B C 1
ATOM 5879 O O . TYR B 1 288 ? 15.024 47.781 -26.666 1 66.27 272 TYR B O 1
ATOM 5888 N N . PRO B 1 289 ? 14.392 48.53 -24.637 1 67.11 273 PRO B N 1
ATOM 5889 C CA . PRO B 1 289 ? 14.477 49.929 -25.072 1 68.36 273 PRO B CA 1
ATOM 5890 C C . PRO B 1 289 ? 15.872 50.314 -25.535 1 70.39 273 PRO B C 1
ATOM 5891 O O . PRO B 1 289 ? 16.865 49.805 -25.005 1 70.49 273 PRO B O 1
ATOM 5895 N N . ASP B 1 290 ? 15.944 51.229 -26.513 1 71.73 274 ASP B N 1
ATOM 5896 C CA . ASP B 1 290 ? 17.209 51.727 -27.051 1 73.55 274 ASP B CA 1
ATOM 5897 C C . ASP B 1 290 ? 18.015 52.394 -25.951 1 75.31 274 ASP B C 1
ATOM 5898 O O . ASP B 1 290 ? 17.454 53.082 -25.101 1 75.49 274 ASP B O 1
ATOM 5903 N N . HIS B 1 291 ? 19.313 52.141 -25.924 1 76.45 275 HIS B N 1
ATOM 5904 C CA . HIS B 1 291 ? 20.172 52.701 -24.882 1 77.94 275 HIS B CA 1
ATOM 5905 C C . HIS B 1 291 ? 21.521 53.149 -25.448 1 79.7 275 HIS B C 1
ATOM 5906 O O . HIS B 1 291 ? 21.843 52.835 -26.606 1 80.34 275 HIS B O 1
ATOM 5913 N N . ASP B 1 292 ? 22.288 53.919 -24.643 1 80 276 ASP B N 1
ATOM 5914 C CA . ASP B 1 292 ? 23.624 54.438 -24.982 1 80.67 276 ASP B CA 1
ATOM 5915 C C . ASP B 1 292 ? 24.62 53.281 -25.253 1 80.51 276 ASP B C 1
ATOM 5916 O O . ASP B 1 292 ? 24.32 52.125 -24.921 1 80.7 276 ASP B O 1
ATOM 5921 N N . ASP B 1 293 ? 25.79 53.574 -25.864 1 79.91 277 ASP B N 1
ATOM 5922 C CA . ASP B 1 293 ? 26.772 52.517 -26.151 1 79.76 277 ASP B CA 1
ATOM 5923 C C . ASP B 1 293 ? 27.342 51.906 -24.876 1 78.83 277 ASP B C 1
ATOM 5924 O O . ASP B 1 293 ? 27.476 50.681 -24.795 1 78.74 277 ASP B O 1
ATOM 5929 N N . ASP B 1 294 ? 27.663 52.758 -23.88 1 78.08 278 ASP B N 1
ATOM 5930 C CA . ASP B 1 294 ? 28.221 52.339 -22.58 1 77.76 278 ASP B CA 1
ATOM 5931 C C . ASP B 1 294 ? 27.192 51.682 -21.626 1 76.46 278 ASP B C 1
ATOM 5932 O O . ASP B 1 294 ? 27.557 51.261 -20.518 1 77.11 278 ASP B O 1
ATOM 5937 N N . PHE B 1 295 ? 25.921 51.595 -22.052 1 74.3 279 PHE B N 1
ATOM 5938 C CA . PHE B 1 295 ? 24.904 50.96 -21.249 1 72.84 279 PHE B CA 1
ATOM 5939 C C . PHE B 1 295 ? 25.03 49.436 -21.297 1 71.58 279 PHE B C 1
ATOM 5940 O O . PHE B 1 295 ? 25.112 48.837 -22.37 1 71.47 279 PHE B O 1
ATOM 5948 N N . ASN B 1 296 ? 25.021 48.814 -20.115 1 70.47 280 ASN B N 1
ATOM 5949 C CA . ASN B 1 296 ? 25.076 47.368 -19.946 1 69.48 280 ASN B CA 1
ATOM 5950 C C . ASN B 1 296 ? 23.697 46.867 -19.518 1 69.02 280 ASN B C 1
ATOM 5951 O O . ASN B 1 296 ? 23.27 47.109 -18.395 1 68.91 280 ASN B O 1
ATOM 5956 N N . GLY B 1 297 ? 22.998 46.212 -20.428 1 68.87 281 GLY B N 1
ATOM 5957 C CA . GLY B 1 297 ? 21.663 45.7 -20.146 1 69.33 281 GLY B CA 1
ATOM 5958 C C . GLY B 1 297 ? 20.996 45.1 -21.36 1 69.48 281 GLY B C 1
ATOM 5959 O O . GLY B 1 297 ? 21.15 45.617 -22.469 1 69.75 281 GLY B O 1
ATOM 5960 N N . GLY B 1 298 ? 20.271 44.005 -21.155 1 69.19 282 GLY B N 1
ATOM 5961 C CA . GLY B 1 298 ? 19.603 43.333 -22.258 1 69.53 282 GLY B CA 1
ATOM 5962 C C . GLY B 1 298 ? 18.304 42.642 -21.905 1 69.6 282 GLY B C 1
ATOM 5963 O O . GLY B 1 298 ? 17.853 42.687 -20.76 1 69.85 282 GLY B O 1
ATOM 5964 N N . GLY B 1 299 ? 17.717 42.001 -22.912 1 69.09 283 GLY B N 1
ATOM 5965 C CA . GLY B 1 299 ? 16.462 41.266 -22.822 1 68.64 283 GLY B CA 1
ATOM 5966 C C . GLY B 1 299 ? 16.466 40.074 -21.892 1 67.79 283 GLY B C 1
ATOM 5967 O O . GLY B 1 299 ? 17.518 39.547 -21.535 1 67.15 283 GLY B O 1
ATOM 5968 N N . ALA B 1 300 ? 15.276 39.628 -21.528 1 67.92 284 ALA B N 1
ATOM 5969 C CA . ALA B 1 300 ? 15.096 38.556 -20.574 1 69.01 284 ALA B CA 1
ATOM 5970 C C . ALA B 1 300 ? 14.975 37.151 -21.154 1 70.17 284 ALA B C 1
ATOM 5971 O O . ALA B 1 300 ? 15.542 36.214 -20.592 1 70.94 284 ALA B O 1
ATOM 5973 N N . PHE B 1 301 ? 14.203 36.977 -22.225 1 70.25 285 PHE B N 1
ATOM 5974 C CA . PHE B 1 301 ? 13.892 35.641 -22.726 1 70.59 285 PHE B CA 1
ATOM 5975 C C . PHE B 1 301 ? 14.733 35.161 -23.93 1 70.94 285 PHE B C 1
ATOM 5976 O O . PHE B 1 301 ? 14.605 34.003 -24.333 1 70.74 285 PHE B O 1
ATOM 5984 N N . PHE B 1 302 ? 15.597 36.018 -24.477 1 71.25 286 PHE B N 1
ATOM 5985 C CA . PHE B 1 302 ? 16.454 35.63 -25.595 1 72.21 286 PHE B CA 1
ATOM 5986 C C . PHE B 1 302 ? 17.866 36.21 -25.403 1 72.67 286 PHE B C 1
ATOM 5987 O O . PHE B 1 302 ? 18.015 37.372 -25.027 1 73.07 286 PHE B O 1
ATOM 5995 N N . LEU B 1 303 ? 18.888 35.395 -25.64 1 72.25 287 LEU B N 1
ATOM 5996 C CA . LEU B 1 303 ? 20.296 35.738 -25.491 1 72.19 287 LEU B CA 1
ATOM 5997 C C . LEU B 1 303 ? 20.918 35.954 -26.88 1 72.19 287 LEU B C 1
ATOM 5998 O O . LEU B 1 303 ? 21.93 36.64 -27.021 1 72.12 287 LEU B O 1
ATOM 6003 N N . VAL B 1 312 ? 21.144 35.372 -31.702 1 82.2 296 VAL B N 1
ATOM 6004 C CA . VAL B 1 312 ? 20.332 35.3 -30.493 1 82.68 296 VAL B CA 1
ATOM 6005 C C . VAL B 1 312 ? 19.528 33.977 -30.408 1 82.86 296 VAL B C 1
ATOM 6006 O O . VAL B 1 312 ? 18.842 33.596 -31.358 1 82.85 296 VAL B O 1
ATOM 6010 N N . GLU B 1 313 ? 19.628 33.292 -29.247 1 82.72 297 GLU B N 1
ATOM 6011 C CA . GLU B 1 313 ? 18.917 32.052 -28.903 1 82.71 297 GLU B CA 1
ATOM 6012 C C . GLU B 1 313 ? 18.025 32.28 -27.642 1 82.57 297 GLU B C 1
ATOM 6013 O O . GLU B 1 313 ? 18.418 33.033 -26.77 1 82.74 297 GLU B O 1
ATOM 6019 N N . CYS B 1 314 ? 16.854 31.625 -27.524 1 82 298 CYS B N 1
ATOM 6020 C CA . CYS B 1 314 ? 15.978 31.761 -26.346 1 81.66 298 CYS B CA 1
ATOM 6021 C C . CYS B 1 314 ? 16.557 31.134 -25.068 1 81.32 298 CYS B C 1
ATOM 6022 O O . CYS B 1 314 ? 17.422 30.263 -25.137 1 81.47 298 CYS B O 1
ATOM 6025 N N . THR B 1 315 ? 16.051 31.555 -23.903 1 80.88 299 THR B N 1
ATOM 6026 C CA . THR B 1 315 ? 16.529 31.029 -22.635 1 80.56 299 THR B CA 1
ATOM 6027 C C . THR B 1 315 ? 15.402 30.584 -21.71 1 79.83 299 THR B C 1
ATOM 6028 O O . THR B 1 315 ? 14.264 31.035 -21.826 1 79.38 299 THR B O 1
ATOM 6032 N N . PHE B 1 316 ? 15.731 29.673 -20.8 1 79.72 300 PHE B N 1
ATOM 6033 C CA . PHE B 1 316 ? 14.789 29.182 -19.801 1 79.98 300 PHE B CA 1
ATOM 6034 C C . PHE B 1 316 ? 15.199 29.518 -18.348 1 79.46 300 PHE B C 1
ATOM 6035 O O . PHE B 1 316 ? 14.419 29.261 -17.426 1 79.68 300 PHE B O 1
ATOM 6043 N N . ASP B 1 317 ? 16.393 30.117 -18.142 1 78.6 301 ASP B N 1
ATOM 6044 C CA . ASP B 1 317 ? 16.821 30.571 -16.822 1 78.39 301 ASP B CA 1
ATOM 6045 C C . ASP B 1 317 ? 16.309 31.999 -16.702 1 77.74 301 ASP B C 1
ATOM 6046 O O . ASP B 1 317 ? 16.601 32.825 -17.575 1 78.28 301 ASP B O 1
ATOM 6051 N N . VAL B 1 318 ? 15.526 32.29 -15.655 1 76.44 302 VAL B N 1
ATOM 6052 C CA . VAL B 1 318 ? 14.926 33.613 -15.537 1 75.89 302 VAL B CA 1
ATOM 6053 C C . VAL B 1 318 ? 15.488 34.448 -14.386 1 74.9 302 VAL B C 1
ATOM 6054 O O . VAL B 1 318 ? 15.506 35.681 -14.474 1 74.68 302 VAL B O 1
ATOM 6058 N N . LEU B 1 319 ? 15.964 33.792 -13.33 1 74.07 303 LEU B N 1
ATOM 6059 C CA . LEU B 1 319 ? 16.493 34.502 -12.171 1 73.84 303 LEU B CA 1
ATOM 6060 C C . LEU B 1 319 ? 17.85 35.174 -12.408 1 73.1 303 LEU B C 1
ATOM 6061 O O . LEU B 1 319 ? 18.043 36.295 -11.945 1 73.49 303 LEU B O 1
ATOM 6066 N N . ASN B 1 320 ? 18.765 34.506 -13.138 1 71.79 304 ASN B N 1
ATOM 6067 C CA . ASN B 1 320 ? 20.137 34.933 -13.427 1 71.29 304 ASN B CA 1
ATOM 6068 C C . ASN B 1 320 ? 20.376 36.43 -13.772 1 70.02 304 ASN B C 1
ATOM 6069 O O . ASN B 1 320 ? 21.43 36.948 -13.391 1 70.47 304 ASN B O 1
ATOM 6074 N N . ARG B 1 321 ? 19.472 37.111 -14.512 1 68.28 305 ARG B N 1
ATOM 6075 C CA . ARG B 1 321 ? 19.704 38.519 -14.87 1 67 305 ARG B CA 1
ATOM 6076 C C . ARG B 1 321 ? 19.498 39.48 -13.693 1 66.86 305 ARG B C 1
ATOM 6077 O O . ARG B 1 321 ? 20.155 40.519 -13.615 1 67.14 305 ARG B O 1
ATOM 6085 N N . ILE B 1 322 ? 18.608 39.128 -12.766 1 66.24 306 ILE B N 1
ATOM 6086 C CA . ILE B 1 322 ? 18.384 39.942 -11.573 1 66.04 306 ILE B CA 1
ATOM 6087 C C . ILE B 1 322 ? 19.031 39.309 -10.301 1 66.08 306 ILE B C 1
ATOM 6088 O O . ILE B 1 322 ? 18.61 39.597 -9.188 1 66.11 306 ILE B O 1
ATOM 6093 N N . GLU B 1 323 ? 20.061 38.464 -10.484 1 65.75 307 GLU B N 1
ATOM 6094 C CA . GLU B 1 323 ? 20.784 37.783 -9.411 1 65.63 307 GLU B CA 1
ATOM 6095 C C . GLU B 1 323 ? 21.612 38.806 -8.624 1 64.56 307 GLU B C 1
ATOM 6096 O O . GLU B 1 323 ? 22.466 39.488 -9.211 1 65.32 307 GLU B O 1
ATOM 6102 N N . PRO B 1 324 ? 21.358 38.933 -7.301 1 62.28 308 PRO B N 1
ATOM 6103 C CA . PRO B 1 324 ? 22.114 39.905 -6.499 1 60.77 308 PRO B CA 1
ATOM 6104 C C . PRO B 1 324 ? 23.54 39.457 -6.272 1 59.25 308 PRO B C 1
ATOM 6105 O O . PRO B 1 324 ? 23.768 38.286 -6.015 1 59.4 308 PRO B O 1
ATOM 6109 N N . VAL B 1 325 ? 24.496 40.374 -6.382 1 58.15 309 VAL B N 1
ATOM 6110 C CA . VAL B 1 325 ? 25.905 40.036 -6.237 1 58.07 309 VAL B CA 1
ATOM 6111 C C . VAL B 1 325 ? 26.285 39.698 -4.783 1 58.36 309 VAL B C 1
ATOM 6112 O O . VAL B 1 325 ? 26.724 38.572 -4.529 1 59.04 309 VAL B O 1
ATOM 6116 N N . ASP B 1 326 ? 26.098 40.63 -3.827 1 57.55 310 ASP B N 1
ATOM 6117 C CA . ASP B 1 326 ? 26.426 40.368 -2.417 1 56.87 310 ASP B CA 1
ATOM 6118 C C . ASP B 1 326 ? 25.505 41.134 -1.483 1 56.05 310 ASP B C 1
ATOM 6119 O O . ASP B 1 326 ? 25.131 42.268 -1.79 1 56.93 310 ASP B O 1
ATOM 6124 N N . ASP B 1 327 ? 25.165 40.529 -0.33 1 54.29 311 ASP B N 1
ATOM 6125 C CA . ASP B 1 327 ? 24.274 41.104 0.691 1 53.11 311 ASP B CA 1
ATOM 6126 C C . ASP B 1 327 ? 24.761 42.42 1.277 1 50.91 311 ASP B C 1
ATOM 6127 O O . ASP B 1 327 ? 23.964 43.152 1.867 1 51.23 311 ASP B O 1
ATOM 6132 N N . SER B 1 328 ? 26.062 42.683 1.173 1 48.57 312 SER B N 1
ATOM 6133 C CA . SER B 1 328 ? 26.739 43.875 1.671 1 47.14 312 SER B CA 1
ATOM 6134 C C . SER B 1 328 ? 26.69 45.045 0.658 1 44.93 312 SER B C 1
ATOM 6135 O O . SER B 1 328 ? 26.883 46.19 1.041 1 44.77 312 SER B O 1
ATOM 6138 N N . ILE B 1 329 ? 26.466 44.756 -0.624 1 43.1 313 ILE B N 1
ATOM 6139 C CA . ILE B 1 329 ? 26.342 45.798 -1.646 1 41.68 313 ILE B CA 1
ATOM 6140 C C . ILE B 1 329 ? 24.896 45.891 -2.089 1 40.55 313 ILE B C 1
ATOM 6141 O O . ILE B 1 329 ? 24.375 44.96 -2.708 1 40.65 313 ILE B O 1
ATOM 6146 N N . LYS B 1 330 ? 24.24 46.995 -1.685 1 39.11 314 LYS B N 1
ATOM 6147 C CA . LYS B 1 330 ? 22.836 47.327 -1.894 1 38.22 314 LYS B CA 1
ATOM 6148 C C . LYS B 1 330 ? 22.634 48.858 -1.99 1 38.4 314 LYS B C 1
ATOM 6149 O O . LYS B 1 330 ? 23.502 49.609 -1.578 1 39.18 314 LYS B O 1
ATOM 6155 N N . PHE B 1 331 ? 21.48 49.327 -2.487 1 37.52 315 PHE B N 1
ATOM 6156 C CA . PHE B 1 331 ? 21.173 50.757 -2.496 1 36.54 315 PHE B CA 1
ATOM 6157 C C . PHE B 1 331 ? 20.476 51.01 -1.155 1 37.73 315 PHE B C 1
ATOM 6158 O O . PHE B 1 331 ? 19.689 50.164 -0.701 1 37.96 315 PHE B O 1
ATOM 6166 N N . GLU B 1 332 ? 20.777 52.138 -0.475 1 37.73 316 GLU B N 1
ATOM 6167 C CA . GLU B 1 332 ? 20.176 52.444 0.826 1 37.77 316 GLU B CA 1
ATOM 6168 C C . GLU B 1 332 ? 18.654 52.431 0.769 1 37.61 316 GLU B C 1
ATOM 6169 O O . GLU B 1 332 ? 18.042 53.158 -0.011 1 37.74 316 GLU B O 1
ATOM 6175 N N . GLY B 1 333 ? 18.059 51.566 1.568 1 37.54 317 GLY B N 1
ATOM 6176 C CA . GLY B 1 333 ? 16.613 51.405 1.581 1 37.83 317 GLY B CA 1
ATOM 6177 C C . GLY B 1 333 ? 16.063 50.803 0.299 1 38.12 317 GLY B C 1
ATOM 6178 O O . GLY B 1 333 ? 14.889 50.988 -0.018 1 38.78 317 GLY B O 1
ATOM 6179 N N . GLY B 1 334 ? 16.909 50.105 -0.449 1 37.52 318 GLY B N 1
ATOM 6180 C CA . GLY B 1 334 ? 16.544 49.487 -1.711 1 37.75 318 GLY B CA 1
ATOM 6181 C C . GLY B 1 334 ? 17.014 48.056 -1.777 1 37.76 318 GLY B C 1
ATOM 6182 O O . GLY B 1 334 ? 17.268 47.442 -0.743 1 37.71 318 GLY B O 1
ATOM 6183 N N . ASN B 1 335 ? 17.122 47.509 -2.989 1 37.69 319 ASN B N 1
ATOM 6184 C CA . ASN B 1 335 ? 17.562 46.128 -3.146 1 37.92 319 ASN B CA 1
ATOM 6185 C C . ASN B 1 335 ? 19.067 46.021 -3.355 1 38.31 319 ASN B C 1
ATOM 6186 O O . ASN B 1 335 ? 19.754 47.01 -3.632 1 37.56 319 ASN B O 1
ATOM 6191 N N . LEU B 1 336 ? 19.58 44.794 -3.22 1 39.31 320 LEU B N 1
ATOM 6192 C CA . LEU B 1 336 ? 20.975 44.505 -3.441 1 40.65 320 LEU B CA 1
ATOM 6193 C C . LEU B 1 336 ? 21.258 44.71 -4.934 1 43.03 320 LEU B C 1
ATOM 6194 O O . LEU B 1 336 ? 20.44 44.354 -5.792 1 43.54 320 LEU B O 1
ATOM 6199 N N . LEU B 1 337 ? 22.4 45.335 -5.23 1 43.86 321 LEU B N 1
ATOM 6200 C CA . LEU B 1 337 ? 22.862 45.612 -6.576 1 44.19 321 LEU B CA 1
ATOM 6201 C C . LEU B 1 337 ? 23 44.323 -7.366 1 46.62 321 LEU B C 1
ATOM 6202 O O . LEU B 1 337 ? 23.613 43.367 -6.88 1 47.47 321 LEU B O 1
ATOM 6207 N N . ILE B 1 338 ? 22.399 44.294 -8.567 1 47.08 322 ILE B N 1
ATOM 6208 C CA . ILE B 1 338 ? 22.459 43.16 -9.478 1 47.23 322 ILE B CA 1
ATOM 6209 C C . ILE B 1 338 ? 23.71 43.288 -10.309 1 48.3 322 ILE B C 1
ATOM 6210 O O . ILE B 1 338 ? 24.386 44.322 -10.283 1 48.11 322 ILE B O 1
ATOM 6215 N N . LYS B 1 339 ? 24.029 42.225 -11.049 1 49.26 323 LYS B N 1
ATOM 6216 C CA . LYS B 1 339 ? 25.207 42.122 -11.883 1 50.76 323 LYS B CA 1
ATOM 6217 C C . LYS B 1 339 ? 25.466 43.386 -12.741 1 50.73 323 LYS B C 1
ATOM 6218 O O . LYS B 1 339 ? 26.551 43.947 -12.706 1 50.77 323 LYS B O 1
ATOM 6224 N N . ASN B 1 340 ? 24.449 43.869 -13.425 1 50.8 324 ASN B N 1
ATOM 6225 C CA . ASN B 1 340 ? 24.557 45.039 -14.29 1 51.39 324 ASN B CA 1
ATOM 6226 C C . ASN B 1 340 ? 24.737 46.364 -13.581 1 50.58 324 ASN B C 1
ATOM 6227 O O . ASN B 1 340 ? 25.234 47.313 -14.19 1 50.99 324 ASN B O 1
ATOM 6232 N N . ASP B 1 341 ? 24.305 46.445 -12.327 1 49.14 325 ASP B N 1
ATOM 6233 C CA . ASP B 1 341 ? 24.362 47.681 -11.564 1 48.3 325 ASP B CA 1
ATOM 6234 C C . ASP B 1 341 ? 25.77 48.198 -11.403 1 48.04 325 ASP B C 1
ATOM 6235 O O . ASP B 1 341 ? 25.985 49.401 -11.429 1 48.13 325 ASP B O 1
ATOM 6240 N N . PHE B 1 342 ? 26.728 47.301 -11.264 1 47.89 326 PHE B N 1
ATOM 6241 C CA . PHE B 1 342 ? 28.12 47.672 -11.098 1 48.54 326 PHE B CA 1
ATOM 6242 C C . PHE B 1 342 ? 28.738 48.213 -12.387 1 50.23 326 PHE B C 1
ATOM 6243 O O . PHE B 1 342 ? 29.601 49.093 -12.348 1 50.29 326 PHE B O 1
ATOM 6251 N N . LYS B 1 343 ? 28.274 47.709 -13.535 1 51.24 327 LYS B N 1
ATOM 6252 C CA . LYS B 1 343 ? 28.781 48.119 -14.832 1 52.42 327 LYS B CA 1
ATOM 6253 C C . LYS B 1 343 ? 28.243 49.5 -15.204 1 52.79 327 LYS B C 1
ATOM 6254 O O . LYS B 1 343 ? 28.991 50.351 -15.699 1 53.49 327 LYS B O 1
ATOM 6260 N N . ASN B 1 344 ? 26.942 49.722 -14.949 1 51.84 328 ASN B N 1
ATOM 6261 C CA . ASN B 1 344 ? 26.252 50.979 -15.217 1 51.22 328 ASN B CA 1
ATOM 6262 C C . ASN B 1 344 ? 26.625 52.109 -14.269 1 50.15 328 ASN B C 1
ATOM 6263 O O . ASN B 1 344 ? 26.42 53.268 -14.599 1 49.75 328 ASN B O 1
ATOM 6268 N N . LEU B 1 345 ? 27.165 51.785 -13.094 1 50.03 329 LEU B N 1
ATOM 6269 C CA . LEU B 1 345 ? 27.579 52.789 -12.111 1 49.73 329 LEU B CA 1
ATOM 6270 C C . LEU B 1 345 ? 29.085 52.894 -11.928 1 49.3 329 LEU B C 1
ATOM 6271 O O . LEU B 1 345 ? 29.522 53.557 -10.99 1 49.23 329 LEU B O 1
ATOM 6276 N N . ASN B 1 346 ? 29.867 52.247 -12.824 1 49.01 330 ASN B N 1
ATOM 6277 C CA . ASN B 1 346 ? 31.327 52.294 -12.861 1 49.24 330 ASN B CA 1
ATOM 6278 C C . ASN B 1 346 ? 31.965 51.863 -11.547 1 48.65 330 ASN B C 1
ATOM 6279 O O . ASN B 1 346 ? 32.928 52.474 -11.065 1 48.01 330 ASN B O 1
ATOM 6284 N N . LEU B 1 347 ? 31.404 50.802 -10.98 1 48.91 331 LEU B N 1
ATOM 6285 C CA . LEU B 1 347 ? 31.838 50.23 -9.716 1 49.99 331 LEU B CA 1
ATOM 6286 C C . LEU B 1 347 ? 32.315 48.774 -9.895 1 52.92 331 LEU B C 1
ATOM 6287 O O . LEU B 1 347 ? 32.132 47.967 -8.99 1 53.82 331 LEU B O 1
ATOM 6292 N N . ARG B 1 348 ? 32.904 48.445 -11.068 1 54.22 332 ARG B N 1
ATOM 6293 C CA . ARG B 1 348 ? 33.48 47.126 -11.386 1 55.66 332 ARG B CA 1
ATOM 6294 C C . ARG B 1 348 ? 34.778 46.927 -10.592 1 56.99 332 ARG B C 1
ATOM 6295 O O . ARG B 1 348 ? 34.982 45.865 -10 1 57.61 332 ARG B O 1
ATOM 6303 N N . VAL B 1 349 ? 35.674 47.941 -10.605 1 57.1 333 VAL B N 1
ATOM 6304 C CA . VAL B 1 349 ? 36.932 47.881 -9.871 1 57.57 333 VAL B CA 1
ATOM 6305 C C . VAL B 1 349 ? 36.612 47.907 -8.397 1 58.57 333 VAL B C 1
ATOM 6306 O O . VAL B 1 349 ? 37.125 47.058 -7.675 1 59.74 333 VAL B O 1
ATOM 6310 N N . ALA B 1 350 ? 35.699 48.812 -7.958 1 58.13 334 ALA B N 1
ATOM 6311 C CA . ALA B 1 350 ? 35.258 48.933 -6.564 1 58.2 334 ALA B CA 1
ATOM 6312 C C . ALA B 1 350 ? 34.694 47.625 -6.039 1 58.84 334 ALA B C 1
ATOM 6313 O O . ALA B 1 350 ? 34.997 47.258 -4.908 1 59.55 334 ALA B O 1
ATOM 6315 N N . GLN B 1 351 ? 33.905 46.907 -6.845 1 58.83 335 GLN B N 1
ATOM 6316 C CA . GLN B 1 351 ? 33.352 45.626 -6.425 1 59.97 335 GLN B CA 1
ATOM 6317 C C . GLN B 1 351 ? 34.469 44.607 -6.233 1 62.25 335 GLN B C 1
ATOM 6318 O O . GLN B 1 351 ? 34.508 43.942 -5.203 1 62.69 335 GLN B O 1
ATOM 6324 N N . LEU B 1 352 ? 35.387 44.493 -7.208 1 63.45 336 LEU B N 1
ATOM 6325 C CA . LEU B 1 352 ? 36.501 43.552 -7.12 1 65.04 336 LEU B CA 1
ATOM 6326 C C . LEU B 1 352 ? 37.363 43.806 -5.872 1 66.03 336 LEU B C 1
ATOM 6327 O O . LEU B 1 352 ? 37.543 42.888 -5.082 1 66.66 336 LEU B O 1
ATOM 6332 N N . SER B 1 353 ? 37.857 45.036 -5.669 1 66.01 337 SER B N 1
ATOM 6333 C CA . SER B 1 353 ? 38.678 45.355 -4.5 1 66.45 337 SER B CA 1
ATOM 6334 C C . SER B 1 353 ? 37.938 45.294 -3.176 1 66.75 337 SER B C 1
ATOM 6335 O O . SER B 1 353 ? 38.586 45.07 -2.152 1 67.44 337 SER B O 1
ATOM 6338 N N . PHE B 1 354 ? 36.61 45.538 -3.163 1 66.23 338 PHE B N 1
ATOM 6339 C CA . PHE B 1 354 ? 35.845 45.462 -1.916 1 66.18 338 PHE B CA 1
ATOM 6340 C C . PHE B 1 354 ? 35.651 43.998 -1.565 1 66.73 338 PHE B C 1
ATOM 6341 O O . PHE B 1 354 ? 35.991 43.594 -0.463 1 66.44 338 PHE B O 1
ATOM 6349 N N . LEU B 1 355 ? 35.131 43.201 -2.511 1 67.47 339 LEU B N 1
ATOM 6350 C CA . LEU B 1 355 ? 34.904 41.768 -2.34 1 68.75 339 LEU B CA 1
ATOM 6351 C C . LEU B 1 355 ? 36.221 41.06 -1.978 1 70.11 339 LEU B C 1
ATOM 6352 O O . LEU B 1 355 ? 36.222 40.161 -1.136 1 70.36 339 LEU B O 1
ATOM 6357 N N . ASN B 1 356 ? 37.353 41.517 -2.555 1 70.68 340 ASN B N 1
ATOM 6358 C CA . ASN B 1 356 ? 38.675 40.985 -2.218 1 71.4 340 ASN B CA 1
ATOM 6359 C C . ASN B 1 356 ? 38.973 41.206 -0.737 1 72.03 340 ASN B C 1
ATOM 6360 O O . ASN B 1 356 ? 39.088 40.223 -0.03 1 72.54 340 ASN B O 1
ATOM 6365 N N . ALA B 1 357 ? 39.025 42.463 -0.249 1 72.05 341 ALA B N 1
ATOM 6366 C CA . ALA B 1 357 ? 39.311 42.738 1.159 1 72.9 341 ALA B CA 1
ATOM 6367 C C . ALA B 1 357 ? 38.354 42.05 2.104 1 74.16 341 ALA B C 1
ATOM 6368 O O . ALA B 1 357 ? 38.793 41.517 3.115 1 74.84 341 ALA B O 1
ATOM 6370 N N . LYS B 1 358 ? 37.054 42.036 1.776 1 74.39 342 LYS B N 1
ATOM 6371 C CA . LYS B 1 358 ? 36.013 41.407 2.597 1 74.97 342 LYS B CA 1
ATOM 6372 C C . LYS B 1 358 ? 36.204 39.877 2.7 1 76 342 LYS B C 1
ATOM 6373 O O . LYS B 1 358 ? 35.872 39.286 3.724 1 76.23 342 LYS B O 1
ATOM 6379 N N . LYS B 1 359 ? 36.731 39.24 1.639 1 76.44 343 LYS B N 1
ATOM 6380 C CA . LYS B 1 359 ? 36.97 37.79 1.602 1 77.1 343 LYS B CA 1
ATOM 6381 C C . LYS B 1 359 ? 38.347 37.423 2.165 1 77.14 343 LYS B C 1
ATOM 6382 O O . LYS B 1 359 ? 38.509 36.383 2.813 1 77.39 343 LYS B O 1
ATOM 6388 N N . GLY B 1 360 ? 39.315 38.289 1.896 1 76.77 344 GLY B N 1
ATOM 6389 C CA . GLY B 1 360 ? 40.697 38.139 2.304 1 77.3 344 GLY B CA 1
ATOM 6390 C C . GLY B 1 360 ? 40.926 38.277 3.79 1 77.41 344 GLY B C 1
ATOM 6391 O O . GLY B 1 360 ? 40.475 37.427 4.562 1 77.45 344 GLY B O 1
ATOM 6392 N N . SER B 1 361 ? 41.658 39.346 4.192 1 77.31 345 SER B N 1
ATOM 6393 C CA . SER B 1 361 ? 42.035 39.634 5.586 1 77.36 345 SER B CA 1
ATOM 6394 C C . SER B 1 361 ? 41.052 40.497 6.371 1 77.2 345 SER B C 1
ATOM 6395 O O . SER B 1 361 ? 41.29 40.755 7.544 1 77.58 345 SER B O 1
ATOM 6398 N N . GLY B 1 362 ? 39.962 40.918 5.749 1 76.49 346 GLY B N 1
ATOM 6399 C CA . GLY B 1 362 ? 38.945 41.714 6.42 1 76.06 346 GLY B CA 1
ATOM 6400 C C . GLY B 1 362 ? 39.305 43.176 6.536 1 75.42 346 GLY B C 1
ATOM 6401 O O . GLY B 1 362 ? 40.001 43.712 5.685 1 74.96 346 GLY B O 1
ATOM 6402 N N . PHE B 1 363 ? 38.826 43.838 7.587 1 75.26 347 PHE B N 1
ATOM 6403 C CA . PHE B 1 363 ? 39.049 45.27 7.76 1 75.65 347 PHE B CA 1
ATOM 6404 C C . PHE B 1 363 ? 39.716 45.565 9.114 1 77.16 347 PHE B C 1
ATOM 6405 O O . PHE B 1 363 ? 39.284 45.025 10.119 1 77.47 347 PHE B O 1
ATOM 6413 N N . TYR B 1 364 ? 40.769 46.4 9.131 1 78.31 348 TYR B N 1
ATOM 6414 C CA . TYR B 1 364 ? 41.525 46.789 10.333 1 80.41 348 TYR B CA 1
ATOM 6415 C C . TYR B 1 364 ? 41.333 48.282 10.597 1 81.5 348 TYR B C 1
ATOM 6416 O O . TYR B 1 364 ? 41.535 49.094 9.698 1 81.6 348 TYR B O 1
ATOM 6425 N N . ARG B 1 365 ? 40.975 48.65 11.832 1 82.32 349 ARG B N 1
ATOM 6426 C CA . ARG B 1 365 ? 40.648 50.034 12.162 1 83.67 349 ARG B CA 1
ATOM 6427 C C . ARG B 1 365 ? 41.798 50.941 12.572 1 85.12 349 ARG B C 1
ATOM 6428 O O . ARG B 1 365 ? 42.13 50.987 13.746 1 85.59 349 ARG B O 1
ATOM 6436 N N . LYS B 1 366 ? 42.302 51.768 11.644 1 85.76 350 LYS B N 1
ATOM 6437 C CA . LYS B 1 366 ? 43.353 52.749 11.919 1 86.89 350 LYS B CA 1
ATOM 6438 C C . LYS B 1 366 ? 42.755 53.988 12.642 1 87.92 350 LYS B C 1
ATOM 6439 O O . LYS B 1 366 ? 41.573 54.31 12.454 1 88.06 350 LYS B O 1
ATOM 6445 N N . ASN B 1 367 ? 43.548 54.657 13.51 1 88.46 351 ASN B N 1
ATOM 6446 C CA . ASN B 1 367 ? 43.011 55.761 14.323 1 89.19 351 ASN B CA 1
ATOM 6447 C C . ASN B 1 367 ? 43.061 57.182 13.675 1 89.55 351 ASN B C 1
ATOM 6448 O O . ASN B 1 367 ? 43.746 58.073 14.186 1 89.7 351 ASN B O 1
ATOM 6453 N N . TRP B 1 368 ? 42.227 57.406 12.634 1 88.96 352 TRP B N 1
ATOM 6454 C CA . TRP B 1 368 ? 42.048 58.69 11.94 1 89.06 352 TRP B CA 1
ATOM 6455 C C . TRP B 1 368 ? 40.57 59.045 12.017 1 88.16 352 TRP B C 1
ATOM 6456 O O . TRP B 1 368 ? 39.741 58.144 11.911 1 88.75 352 TRP B O 1
ATOM 6467 N N . ASP B 1 369 ? 40.218 60.329 12.158 1 86.82 353 ASP B N 1
ATOM 6468 C CA . ASP B 1 369 ? 38.806 60.712 12.31 1 86.09 353 ASP B CA 1
ATOM 6469 C C . ASP B 1 369 ? 37.886 60.278 11.161 1 84.96 353 ASP B C 1
ATOM 6470 O O . ASP B 1 369 ? 36.786 59.796 11.419 1 85.01 353 ASP B O 1
ATOM 6475 N N . SER B 1 370 ? 38.332 60.432 9.915 1 83.85 354 SER B N 1
ATOM 6476 C CA . SER B 1 370 ? 37.556 60.079 8.719 1 83.09 354 SER B CA 1
ATOM 6477 C C . SER B 1 370 ? 38.496 59.694 7.545 1 82.2 354 SER B C 1
ATOM 6478 O O . SER B 1 370 ? 39.71 59.703 7.725 1 82.98 354 SER B O 1
ATOM 6481 N N . TRP B 1 371 ? 37.962 59.365 6.353 1 80.73 355 TRP B N 1
ATOM 6482 C CA . TRP B 1 371 ? 38.797 59.09 5.171 1 79.77 355 TRP B CA 1
ATOM 6483 C C . TRP B 1 371 ? 39.563 60.367 4.764 1 79.34 355 TRP B C 1
ATOM 6484 O O . TRP B 1 371 ? 40.677 60.265 4.258 1 78.99 355 TRP B O 1
ATOM 6495 N N . LYS B 1 372 ? 38.95 61.564 4.976 1 79.15 356 LYS B N 1
ATOM 6496 C CA . LYS B 1 372 ? 39.514 62.874 4.635 1 79.35 356 LYS B CA 1
ATOM 6497 C C . LYS B 1 372 ? 40.733 63.204 5.502 1 79.91 356 LYS B C 1
ATOM 6498 O O . LYS B 1 372 ? 41.752 63.634 4.965 1 79.91 356 LYS B O 1
ATOM 6504 N N . SER B 1 373 ? 40.643 62.959 6.831 1 80.11 357 SER B N 1
ATOM 6505 C CA . SER B 1 373 ? 41.734 63.172 7.791 1 80.57 357 SER B CA 1
ATOM 6506 C C . SER B 1 373 ? 42.934 62.286 7.416 1 80.61 357 SER B C 1
ATOM 6507 O O . SER B 1 373 ? 44.084 62.735 7.467 1 80.86 357 SER B O 1
ATOM 6510 N N . TRP B 1 374 ? 42.655 61.033 7.017 1 79.96 358 TRP B N 1
ATOM 6511 C CA . TRP B 1 374 ? 43.662 60.08 6.588 1 80.1 358 TRP B CA 1
ATOM 6512 C C . TRP B 1 374 ? 44.328 60.618 5.327 1 81.32 358 TRP B C 1
ATOM 6513 O O . TRP B 1 374 ? 45.552 60.665 5.264 1 82 358 TRP B O 1
ATOM 6524 N N . TYR B 1 375 ? 43.524 61.087 4.356 1 81.57 359 TYR B N 1
ATOM 6525 C CA . TYR B 1 375 ? 44.008 61.644 3.095 1 82.11 359 TYR B CA 1
ATOM 6526 C C . TYR B 1 375 ? 44.901 62.866 3.3 1 83.49 359 TYR B C 1
ATOM 6527 O O . TYR B 1 375 ? 45.958 62.966 2.674 1 84 359 TYR B O 1
ATOM 6536 N N . GLN B 1 376 ? 44.482 63.782 4.184 1 83.98 360 GLN B N 1
ATOM 6537 C CA . GLN B 1 376 ? 45.2 65.019 4.47 1 84.93 360 GLN B CA 1
ATOM 6538 C C . GLN B 1 376 ? 46.513 64.787 5.257 1 85.59 360 GLN B C 1
ATOM 6539 O O . GLN B 1 376 ? 47.564 65.31 4.868 1 85.27 360 GLN B O 1
ATOM 6545 N N . ALA B 1 377 ? 46.463 63.956 6.319 1 85.98 361 ALA B N 1
ATOM 6546 C CA . ALA B 1 377 ? 47.65 63.621 7.113 1 86.41 361 ALA B CA 1
ATOM 6547 C C . ALA B 1 377 ? 48.196 62.225 6.765 1 86.4 361 ALA B C 1
ATOM 6548 O O . ALA B 1 377 ? 47.637 61.206 7.18 1 86.27 361 ALA B O 1
ATOM 6550 N N . SER B 1 403 ? 46.901 37.888 1.717 1 80.64 387 SER B N 1
ATOM 6551 C CA . SER B 1 403 ? 45.522 38.311 1.48 1 81.47 387 SER B CA 1
ATOM 6552 C C . SER B 1 403 ? 45.346 39.811 1.743 1 81.42 387 SER B C 1
ATOM 6553 O O . SER B 1 403 ? 45.998 40.366 2.633 1 81.62 387 SER B O 1
ATOM 6556 N N . PRO B 1 404 ? 44.484 40.499 0.967 1 80.81 388 PRO B N 1
ATOM 6557 C CA . PRO B 1 404 ? 44.334 41.943 1.164 1 80.24 388 PRO B CA 1
ATOM 6558 C C . PRO B 1 404 ? 43.261 42.3 2.185 1 79.45 388 PRO B C 1
ATOM 6559 O O . PRO B 1 404 ? 42.29 41.574 2.417 1 78.9 388 PRO B O 1
ATOM 6563 N N . TYR B 1 405 ? 43.459 43.445 2.797 1 79.32 389 TYR B N 1
ATOM 6564 C CA . TYR B 1 405 ? 42.592 43.929 3.842 1 80.14 389 TYR B CA 1
ATOM 6565 C C . TYR B 1 405 ? 42.176 45.388 3.62 1 80.2 389 TYR B C 1
ATOM 6566 O O . TYR B 1 405 ? 42.875 46.143 2.949 1 80.83 389 TYR B O 1
ATOM 6575 N N . GLY B 1 406 ? 41.062 45.781 4.219 1 79.26 390 GLY B N 1
ATOM 6576 C CA . GLY B 1 406 ? 40.592 47.154 4.164 1 78.7 390 GLY B CA 1
ATOM 6577 C C . GLY B 1 406 ? 40.929 47.893 5.441 1 77.92 390 GLY B C 1
ATOM 6578 O O . GLY B 1 406 ? 41.316 47.285 6.441 1 77.69 390 GLY B O 1
ATOM 6579 N N . ILE B 1 407 ? 40.822 49.215 5.408 1 77.53 391 ILE B N 1
ATOM 6580 C CA . ILE B 1 407 ? 41.129 50.052 6.565 1 77.78 391 ILE B CA 1
ATOM 6581 C C . ILE B 1 407 ? 39.907 50.835 6.998 1 77.8 391 ILE B C 1
ATOM 6582 O O . ILE B 1 407 ? 39.426 51.688 6.27 1 78.27 391 ILE B O 1
ATOM 6587 N N . THR B 1 408 ? 39.442 50.576 8.189 1 77.37 392 THR B N 1
ATOM 6588 C CA . THR B 1 408 ? 38.295 51.266 8.765 1 77.75 392 THR B CA 1
ATOM 6589 C C . THR B 1 408 ? 38.752 52.595 9.448 1 77.42 392 THR B C 1
ATOM 6590 O O . THR B 1 408 ? 39.921 52.717 9.833 1 77.94 392 THR B O 1
ATOM 6594 N N . PHE B 1 409 ? 37.857 53.608 9.536 1 76.13 393 PHE B N 1
ATOM 6595 C CA . PHE B 1 409 ? 38.163 54.897 10.171 1 75.42 393 PHE B CA 1
ATOM 6596 C C . PHE B 1 409 ? 37.286 55.131 11.417 1 74.9 393 PHE B C 1
ATOM 6597 O O . PHE B 1 409 ? 36.504 54.251 11.785 1 75.11 393 PHE B O 1
ATOM 6605 N N . ASN B 1 410 ? 37.456 56.263 12.101 1 74.42 394 ASN B N 1
ATOM 6606 C CA . ASN B 1 410 ? 36.715 56.497 13.33 1 75.17 394 ASN B CA 1
ATOM 6607 C C . ASN B 1 410 ? 35.273 56.917 13.11 1 75.17 394 ASN B C 1
ATOM 6608 O O . ASN B 1 410 ? 34.464 56.733 14.034 1 75.72 394 ASN B O 1
ATOM 6613 N N . ASP B 1 411 ? 34.922 57.455 11.921 1 74.36 395 ASP B N 1
ATOM 6614 C CA . ASP B 1 411 ? 33.513 57.837 11.702 1 73.97 395 ASP B CA 1
ATOM 6615 C C . ASP B 1 411 ? 32.693 56.741 10.972 1 73.43 395 ASP B C 1
ATOM 6616 O O . ASP B 1 411 ? 31.513 56.953 10.671 1 73.79 395 ASP B O 1
ATOM 6621 N N . GLY B 1 412 ? 33.286 55.567 10.766 1 72.15 396 GLY B N 1
ATOM 6622 C CA . GLY B 1 412 ? 32.607 54.486 10.062 1 71.38 396 GLY B CA 1
ATOM 6623 C C . GLY B 1 412 ? 33.088 54.344 8.628 1 70.16 396 GLY B C 1
ATOM 6624 O O . GLY B 1 412 ? 33.042 53.247 8.058 1 70.33 396 GLY B O 1
ATOM 6625 N N . SER B 1 413 ? 33.584 55.459 8.035 1 68.45 397 SER B N 1
ATOM 6626 C CA . SER B 1 413 ? 34.137 55.483 6.685 1 67.15 397 SER B CA 1
ATOM 6627 C C . SER B 1 413 ? 35.297 54.496 6.562 1 65.66 397 SER B C 1
ATOM 6628 O O . SER B 1 413 ? 35.773 53.994 7.579 1 65.62 397 SER B O 1
ATOM 6631 N N . PHE B 1 414 ? 35.717 54.171 5.333 1 64.33 398 PHE B N 1
ATOM 6632 C CA . PHE B 1 414 ? 36.791 53.207 5.151 1 63.89 398 PHE B CA 1
ATOM 6633 C C . PHE B 1 414 ? 37.566 53.428 3.85 1 64.34 398 PHE B C 1
ATOM 6634 O O . PHE B 1 414 ? 37.238 54.311 3.057 1 64.49 398 PHE B O 1
ATOM 6642 N N . SER B 1 415 ? 38.63 52.655 3.66 1 64.51 399 SER B N 1
ATOM 6643 C CA . SER B 1 415 ? 39.442 52.695 2.461 1 65.48 399 SER B CA 1
ATOM 6644 C C . SER B 1 415 ? 39.794 51.265 2.058 1 66.3 399 SER B C 1
ATOM 6645 O O . SER B 1 415 ? 39.882 50.367 2.901 1 66.24 399 SER B O 1
ATOM 6648 N N . ILE B 1 416 ? 39.991 51.058 0.766 1 67.01 400 ILE B N 1
ATOM 6649 C CA . ILE B 1 416 ? 40.389 49.758 0.24 1 68.19 400 ILE B CA 1
ATOM 6650 C C . ILE B 1 416 ? 41.622 49.885 -0.642 1 70.25 400 ILE B C 1
ATOM 6651 O O . ILE B 1 416 ? 41.898 50.955 -1.183 1 70.51 400 ILE B O 1
ATOM 6656 N N . GLY B 1 417 ? 42.367 48.795 -0.774 1 71.29 401 GLY B N 1
ATOM 6657 C CA . GLY B 1 417 ? 43.56 48.802 -1.605 1 72.36 401 GLY B CA 1
ATOM 6658 C C . GLY B 1 417 ? 43.247 48.685 -3.079 1 73.08 401 GLY B C 1
ATOM 6659 O O . GLY B 1 417 ? 42.298 47.999 -3.471 1 73.13 401 GLY B O 1
ATOM 6660 N N . PHE B 1 418 ? 44.053 49.358 -3.906 1 73.62 402 PHE B N 1
ATOM 6661 C CA . PHE B 1 418 ? 43.978 49.292 -5.366 1 74.17 402 PHE B CA 1
ATOM 6662 C C . PHE B 1 418 ? 45.361 48.905 -5.936 1 74.87 402 PHE B C 1
ATOM 6663 O O . PHE B 1 418 ? 46.379 49.428 -5.496 1 74.48 402 PHE B O 1
ATOM 6671 N N . SER B 1 419 ? 45.391 47.995 -6.908 1 75.77 403 SER B N 1
ATOM 6672 C CA . SER B 1 419 ? 46.627 47.582 -7.561 1 77.21 403 SER B CA 1
ATOM 6673 C C . SER B 1 419 ? 46.393 47.544 -9.086 1 78.37 403 SER B C 1
ATOM 6674 O O . SER B 1 419 ? 45.303 47.159 -9.522 1 78.54 403 SER B O 1
ATOM 6677 N N . SER B 1 420 ? 47.388 47.95 -9.893 1 78.94 404 SER B N 1
ATOM 6678 C CA . SER B 1 420 ? 47.22 47.909 -11.355 1 80.11 404 SER B CA 1
ATOM 6679 C C . SER B 1 420 ? 47.2 46.456 -11.861 1 81.48 404 SER B C 1
ATOM 6680 O O . SER B 1 420 ? 46.453 46.132 -12.792 1 81.61 404 SER B O 1
ATOM 6683 N N . ARG B 1 421 ? 47.993 45.576 -11.207 1 82.01 405 ARG B N 1
ATOM 6684 C CA . ARG B 1 421 ? 48.081 44.159 -11.552 1 82.83 405 ARG B CA 1
ATOM 6685 C C . ARG B 1 421 ? 46.763 43.385 -11.301 1 82.35 405 ARG B C 1
ATOM 6686 O O . ARG B 1 421 ? 46.102 42.961 -12.256 1 82.02 405 ARG B O 1
ATOM 6694 N N . LYS B 1 422 ? 46.356 43.244 -10.022 1 82 406 LYS B N 1
ATOM 6695 C CA . LYS B 1 422 ? 45.159 42.482 -9.684 1 81.79 406 LYS B CA 1
ATOM 6696 C C . LYS B 1 422 ? 43.82 43.219 -9.869 1 81.49 406 LYS B C 1
ATOM 6697 O O . LYS B 1 422 ? 42.813 42.547 -10.129 1 81.04 406 LYS B O 1
ATOM 6703 N N . HIS B 1 423 ? 43.794 44.567 -9.76 1 81.62 407 HIS B N 1
ATOM 6704 C CA . HIS B 1 423 ? 42.516 45.283 -9.867 1 82.55 407 HIS B CA 1
ATOM 6705 C C . HIS B 1 423 ? 42.268 46.039 -11.188 1 84.01 407 HIS B C 1
ATOM 6706 O O . HIS B 1 423 ? 41.365 46.877 -11.232 1 84.01 407 HIS B O 1
ATOM 6713 N N . ILE B 1 424 ? 43.037 45.741 -12.253 1 84.64 408 ILE B N 1
ATOM 6714 C CA . ILE B 1 424 ? 42.799 46.252 -13.615 1 85.11 408 ILE B CA 1
ATOM 6715 C C . ILE B 1 424 ? 42.794 44.986 -14.483 1 84.9 408 ILE B C 1
ATOM 6716 O O . ILE B 1 424 ? 43.83 44.324 -14.633 1 84.99 408 ILE B O 1
ATOM 6721 N N . ASN B 1 425 ? 41.596 44.61 -14.954 1 84.13 409 ASN B N 1
ATOM 6722 C CA . ASN B 1 425 ? 41.257 43.35 -15.602 1 83.98 409 ASN B CA 1
ATOM 6723 C C . ASN B 1 425 ? 40.404 43.554 -16.861 1 83.1 409 ASN B C 1
ATOM 6724 O O . ASN B 1 425 ? 40.094 44.681 -17.208 1 83.04 409 ASN B O 1
ATOM 6729 N N . ASP B 1 426 ? 40.019 42.46 -17.543 1 82.41 410 ASP B N 1
ATOM 6730 C CA . ASP B 1 426 ? 39.141 42.504 -18.708 1 82.02 410 ASP B CA 1
ATOM 6731 C C . ASP B 1 426 ? 37.704 42.741 -18.261 1 81.07 410 ASP B C 1
ATOM 6732 O O . ASP B 1 426 ? 36.987 43.516 -18.883 1 81.34 410 ASP B O 1
ATOM 6737 N N . ASN B 1 427 ? 37.29 42.093 -17.163 1 79.93 411 ASN B N 1
ATOM 6738 C CA . ASN B 1 427 ? 35.949 42.272 -16.597 1 79.36 411 ASN B CA 1
ATOM 6739 C C . ASN B 1 427 ? 35.796 43.57 -15.75 1 78.02 411 ASN B C 1
ATOM 6740 O O . ASN B 1 427 ? 34.751 43.777 -15.132 1 77.89 411 ASN B O 1
ATOM 6745 N N . THR B 1 428 ? 36.82 44.439 -15.744 1 76.78 412 THR B N 1
ATOM 6746 C CA . THR B 1 428 ? 36.844 45.633 -14.924 1 75.95 412 THR B CA 1
ATOM 6747 C C . THR B 1 428 ? 37.37 46.891 -15.672 1 75.27 412 THR B C 1
ATOM 6748 O O . THR B 1 428 ? 37.23 47.997 -15.153 1 75.35 412 THR B O 1
ATOM 6752 N N . LYS B 1 429 ? 37.988 46.723 -16.865 1 74.25 413 LYS B N 1
ATOM 6753 C CA . LYS B 1 429 ? 38.576 47.816 -17.667 1 73.1 413 LYS B CA 1
ATOM 6754 C C . LYS B 1 429 ? 37.584 48.863 -18.204 1 72.52 413 LYS B C 1
ATOM 6755 O O . LYS B 1 429 ? 38.007 49.95 -18.603 1 72.33 413 LYS B O 1
ATOM 6761 N N . ASP B 1 430 ? 36.285 48.542 -18.24 1 72 414 ASP B N 1
ATOM 6762 C CA . ASP B 1 430 ? 35.302 49.47 -18.792 1 72.22 414 ASP B CA 1
ATOM 6763 C C . ASP B 1 430 ? 34.868 50.574 -17.817 1 71.93 414 ASP B C 1
ATOM 6764 O O . ASP B 1 430 ? 34.065 51.415 -18.197 1 72.12 414 ASP B O 1
ATOM 6769 N N . ASP B 1 431 ? 35.408 50.606 -16.592 1 71.52 415 ASP B N 1
ATOM 6770 C CA . ASP B 1 431 ? 35.109 51.668 -15.638 1 71.73 415 ASP B CA 1
ATOM 6771 C C . ASP B 1 431 ? 35.661 52.963 -16.155 1 72.88 415 ASP B C 1
ATOM 6772 O O . ASP B 1 431 ? 36.815 53.032 -16.556 1 73.4 415 ASP B O 1
ATOM 6777 N N . ASN B 1 432 ? 34.828 53.971 -16.131 1 73.22 416 ASN B N 1
ATOM 6778 C CA . ASN B 1 432 ? 35.079 55.352 -16.471 1 74.23 416 ASN B CA 1
ATOM 6779 C C . ASN B 1 432 ? 36.558 55.846 -16.374 1 75.26 416 ASN B C 1
ATOM 6780 O O . ASN B 1 432 ? 37.109 56.315 -17.371 1 75.09 416 ASN B O 1
ATOM 6785 N N . PHE B 1 433 ? 37.196 55.71 -15.19 1 76.19 417 PHE B N 1
ATOM 6786 C CA . P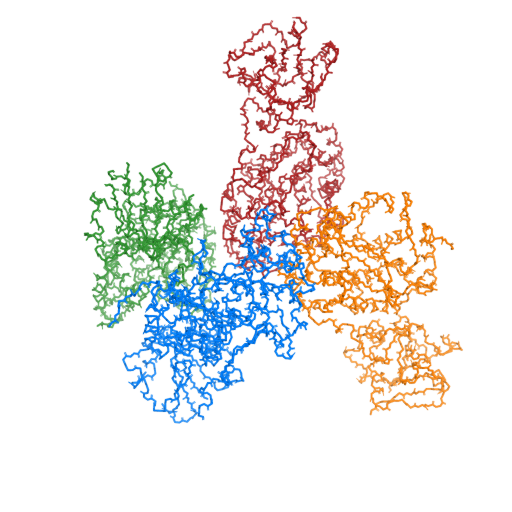HE B 1 433 ? 38.561 56.179 -14.926 1 77.92 417 PHE B CA 1
ATOM 6787 C C . PHE B 1 433 ? 39.651 55.494 -15.76 1 79.7 417 PHE B C 1
ATOM 6788 O O . PHE B 1 433 ? 40.787 55.98 -15.811 1 79.99 417 PHE B O 1
ATOM 6796 N N . VAL B 1 434 ? 39.338 54.336 -16.345 1 80.66 418 VAL B N 1
ATOM 6797 C CA . VAL B 1 434 ? 40.308 53.593 -17.141 1 82.01 418 VAL B CA 1
ATOM 6798 C C . VAL B 1 434 ? 40.496 54.221 -18.519 1 83.51 418 VAL B C 1
ATOM 6799 O O . VAL B 1 434 ? 41.627 54.584 -18.842 1 83.69 418 VAL B O 1
ATOM 6803 N N . LYS B 1 435 ? 39.409 54.405 -19.32 1 84.31 419 LYS B N 1
ATOM 6804 C CA . LYS B 1 435 ? 39.555 55.057 -20.647 1 85.51 419 LYS B CA 1
ATOM 6805 C C . LYS B 1 435 ? 40.161 56.468 -20.52 1 86.63 419 LYS B C 1
ATOM 6806 O O . LYS B 1 435 ? 40.882 56.911 -21.406 1 86.47 419 LYS B O 1
ATOM 6812 N N . LEU B 1 436 ? 39.881 57.142 -19.389 1 87.62 420 LEU B N 1
ATOM 6813 C CA . LEU B 1 436 ? 40.374 58.461 -19.01 1 88.96 420 LEU B CA 1
ATOM 6814 C C . LEU B 1 436 ? 41.857 58.357 -18.607 1 90.79 420 LEU B C 1
ATOM 6815 O O . LEU B 1 436 ? 42.243 57.342 -18.025 1 91.47 420 LEU B O 1
ATOM 6820 N N . ASN B 1 437 ? 42.674 59.415 -18.875 1 91.3 421 ASN B N 1
ATOM 6821 C CA . ASN B 1 437 ? 44.11 59.496 -18.535 1 91.98 421 ASN B CA 1
ATOM 6822 C C . ASN B 1 437 ? 44.909 58.358 -19.176 1 92.39 421 ASN B C 1
ATOM 6823 O O . ASN B 1 437 ? 44.841 58.174 -20.39 1 92.63 421 ASN B O 1
ATOM 6828 N N . TYR B 1 446 ? 51.716 52.164 -10.436 1 81.4 430 TYR B N 1
ATOM 6829 C CA . TYR B 1 446 ? 50.451 52.862 -10.212 1 81.01 430 TYR B CA 1
ATOM 6830 C C . TYR B 1 446 ? 49.718 52.073 -9.148 1 80.78 430 TYR B C 1
ATOM 6831 O O . TYR B 1 446 ? 49.221 50.988 -9.442 1 81.21 430 TYR B O 1
ATOM 6840 N N . ALA B 1 447 ? 49.71 52.561 -7.898 1 80.08 431 ALA B N 1
ATOM 6841 C CA . ALA B 1 447 ? 49.049 51.845 -6.81 1 79.77 431 ALA B CA 1
ATOM 6842 C C . ALA B 1 447 ? 48.651 52.747 -5.642 1 79.52 431 ALA B C 1
ATOM 6843 O O . ALA B 1 447 ? 49.506 53.094 -4.819 1 80.01 431 ALA B O 1
ATOM 6845 N N . GLY B 1 448 ? 47.352 53.036 -5.527 1 78.06 432 GLY B N 1
ATOM 6846 C CA . GLY B 1 448 ? 46.808 53.822 -4.424 1 77.03 432 GLY B CA 1
ATOM 6847 C C . GLY B 1 448 ? 45.594 53.181 -3.77 1 75.6 432 GLY B C 1
ATOM 6848 O O . GLY B 1 448 ? 45.37 51.984 -3.945 1 76.72 432 GLY B O 1
ATOM 6849 N N . GLN B 1 449 ? 44.793 53.958 -2.993 1 72.52 433 GLN B N 1
ATOM 6850 C CA . GLN B 1 449 ? 43.595 53.442 -2.315 1 69.88 433 GLN B CA 1
ATOM 6851 C C . GLN B 1 449 ? 42.264 54.179 -2.764 1 67.66 433 GLN B C 1
ATOM 6852 O O . GLN B 1 449 ? 42.329 55.264 -3.342 1 67.81 433 GLN B O 1
ATOM 6858 N N . MET B 1 450 ? 41.066 53.563 -2.523 1 65.34 434 MET B N 1
ATOM 6859 C CA . MET B 1 450 ? 39.735 54.088 -2.854 1 63.09 434 MET B CA 1
ATOM 6860 C C . MET B 1 450 ? 38.906 54.311 -1.58 1 61.03 434 MET B C 1
ATOM 6861 O O . MET B 1 450 ? 38.674 53.362 -0.844 1 60.69 434 MET B O 1
ATOM 6866 N N . PHE B 1 451 ? 38.416 55.545 -1.352 1 59.7 435 PHE B N 1
ATOM 6867 C CA . PHE B 1 451 ? 37.651 55.931 -0.157 1 58.99 435 PHE B CA 1
ATOM 6868 C C . PHE B 1 451 ? 36.147 55.71 -0.213 1 57.7 435 PHE B C 1
ATOM 6869 O O . PHE B 1 451 ? 35.522 55.88 -1.242 1 57.47 435 PHE B O 1
ATOM 6877 N N . PHE B 1 452 ? 35.565 55.363 0.93 1 56.79 436 PHE B N 1
ATOM 6878 C CA . PHE B 1 452 ? 34.126 55.158 1.083 1 56.3 436 PHE B CA 1
ATOM 6879 C C . PHE B 1 452 ? 33.671 55.938 2.314 1 56.14 436 PHE B C 1
ATOM 6880 O O . PHE B 1 452 ? 34.319 55.848 3.357 1 56.7 436 PHE B O 1
ATOM 6888 N N . ASP B 1 453 ? 32.598 56.731 2.196 1 55.36 437 ASP B N 1
ATOM 6889 C CA . ASP B 1 453 ? 32.162 57.599 3.289 1 55.99 437 ASP B CA 1
ATOM 6890 C C . ASP B 1 453 ? 31.544 56.827 4.482 1 56.25 437 ASP B C 1
ATOM 6891 O O . ASP B 1 453 ? 31.562 55.599 4.463 1 56.58 437 ASP B O 1
ATOM 6896 N N . LYS B 1 454 ? 31.043 57.525 5.533 1 55.94 438 LYS B N 1
ATOM 6897 C CA . LYS B 1 454 ? 30.467 56.831 6.688 1 56.03 438 LYS B CA 1
ATOM 6898 C C . LYS B 1 454 ? 29.189 56.052 6.348 1 55.35 438 LYS B C 1
ATOM 6899 O O . LYS B 1 454 ? 28.863 55.075 7.032 1 55.33 438 LYS B O 1
ATOM 6905 N N . ASN B 1 455 ? 28.491 56.447 5.269 1 54.42 439 ASN B N 1
ATOM 6906 C CA . ASN B 1 455 ? 27.314 55.716 4.794 1 53.23 439 ASN B CA 1
ATOM 6907 C C . ASN B 1 455 ? 27.707 54.554 3.853 1 52.02 439 ASN B C 1
ATOM 6908 O O . ASN B 1 455 ? 26.849 54.007 3.201 1 52.11 439 ASN B O 1
ATOM 6913 N N . LYS B 1 456 ? 29.002 54.22 3.76 1 51.26 440 LYS B N 1
ATOM 6914 C CA . LYS B 1 456 ? 29.607 53.163 2.967 1 51.05 440 LYS B CA 1
ATOM 6915 C C . LYS B 1 456 ? 29.518 53.383 1.465 1 50.81 440 LYS B C 1
ATOM 6916 O O . LYS B 1 456 ? 29.686 52.433 0.712 1 50.55 440 LYS B O 1
ATOM 6922 N N . ARG B 1 457 ? 29.336 54.631 1.02 1 51.04 441 ARG B N 1
ATOM 6923 C CA . ARG B 1 457 ? 29.265 54.974 -0.407 1 51.81 441 ARG B CA 1
ATOM 6924 C C . ARG B 1 457 ? 30.627 55.36 -0.998 1 53.63 441 ARG B C 1
ATOM 6925 O O . ARG B 1 457 ? 31.379 56.067 -0.339 1 54.55 441 ARG B O 1
ATOM 6933 N N . PRO B 1 458 ? 30.925 55.027 -2.271 1 54.28 442 PRO B N 1
ATOM 6934 C CA . PRO B 1 458 ? 32.22 55.43 -2.85 1 54.65 442 PRO B CA 1
ATOM 6935 C C . PRO B 1 458 ? 32.399 56.949 -2.968 1 55.87 442 PRO B C 1
ATOM 6936 O O . PRO B 1 458 ? 31.503 57.661 -3.416 1 55.81 442 PRO B O 1
ATOM 6940 N N . VAL B 1 459 ? 33.57 57.446 -2.551 1 56.75 443 VAL B N 1
ATOM 6941 C CA . VAL B 1 459 ? 33.907 58.874 -2.563 1 57.75 443 VAL B CA 1
ATOM 6942 C C . VAL B 1 459 ? 34.954 59.279 -3.645 1 59.2 443 VAL B C 1
ATOM 6943 O O . VAL B 1 459 ? 34.676 60.151 -4.477 1 59.59 443 VAL B O 1
ATOM 6947 N N . ALA B 1 460 ? 36.157 58.665 -3.606 1 59.62 444 ALA B N 1
ATOM 6948 C CA . ALA B 1 460 ? 37.254 59.012 -4.495 1 60.68 444 ALA B CA 1
ATOM 6949 C C . ALA B 1 460 ? 38.209 57.84 -4.73 1 61.76 444 ALA B C 1
ATOM 6950 O O . ALA B 1 460 ? 38.292 56.927 -3.912 1 61.58 444 ALA B O 1
ATOM 6952 N N . LEU B 1 461 ? 38.932 57.88 -5.855 1 62.68 445 LEU B N 1
ATOM 6953 C CA . LEU B 1 461 ? 39.935 56.888 -6.196 1 64.45 445 LEU B CA 1
ATOM 6954 C C . LEU B 1 461 ? 41.253 57.647 -6.378 1 67.51 445 LEU B C 1
ATOM 6955 O O . LEU B 1 461 ? 41.401 58.394 -7.345 1 68.28 445 LEU B O 1
ATOM 6960 N N . VAL B 1 462 ? 42.194 57.469 -5.443 1 68.69 446 VAL B N 1
ATOM 6961 C CA . VAL B 1 462 ? 43.481 58.153 -5.435 1 70.36 446 VAL B CA 1
ATOM 6962 C C . VAL B 1 462 ? 44.615 57.234 -5.9 1 71.97 446 VAL B C 1
ATOM 6963 O O . VAL B 1 462 ? 44.852 56.188 -5.299 1 71.28 446 VAL B O 1
ATOM 6967 N N . ILE B 1 463 ? 45.318 57.624 -6.98 1 73.84 447 ILE B N 1
ATOM 6968 C CA . ILE B 1 463 ? 46.404 56.801 -7.529 1 75.82 447 ILE B CA 1
ATOM 6969 C C . ILE B 1 463 ? 47.796 57.452 -7.376 1 77.75 447 ILE B C 1
ATOM 6970 O O . ILE B 1 463 ? 47.983 58.618 -7.723 1 77.52 447 ILE B O 1
ATOM 6975 N N . THR B 1 464 ? 48.76 56.68 -6.835 1 79.55 448 THR B N 1
ATOM 6976 C CA . THR B 1 464 ? 50.141 57.118 -6.59 1 81.87 448 THR B CA 1
ATOM 6977 C C . THR B 1 464 ? 51.071 56.745 -7.75 1 83.56 448 THR B C 1
ATOM 6978 O O . THR B 1 464 ? 50.963 55.655 -8.301 1 83.53 448 THR B O 1
ATOM 6982 N N . GLU B 1 465 ? 51.973 57.658 -8.124 1 85.04 449 GLU B N 1
ATOM 6983 C CA . GLU B 1 465 ? 52.942 57.429 -9.194 1 86.85 449 GLU B CA 1
ATOM 6984 C C . GLU B 1 465 ? 54.047 56.45 -8.736 1 87.95 449 GLU B C 1
ATOM 6985 O O . GLU B 1 465 ? 54.336 56.371 -7.536 1 88.11 449 GLU B O 1
ATOM 6991 N N . PRO B 1 466 ? 54.677 55.705 -9.681 1 88.76 450 PRO B N 1
ATOM 6992 C CA . PRO B 1 466 ? 55.739 54.74 -9.302 1 89.52 450 PRO B CA 1
ATOM 6993 C C . PRO B 1 466 ? 57.119 55.308 -8.959 1 90.47 450 PRO B C 1
ATOM 6994 O O . PRO B 1 466 ? 58.132 54.616 -9.128 1 90.89 450 PRO B O 1
ATOM 6998 N N . TRP B 1 475 ? 47.535 62.298 -9.61 1 92.32 459 TRP B N 1
ATOM 6999 C CA . TRP B 1 475 ? 46.43 62.136 -10.563 1 93.08 459 TRP B CA 1
ATOM 7000 C C . TRP B 1 475 ? 45.328 61.211 -10.003 1 91.83 459 TRP B C 1
ATOM 7001 O O . TRP B 1 475 ? 45.542 60.003 -9.871 1 92.21 459 TRP B O 1
ATOM 7012 N N . SER B 1 476 ? 44.161 61.776 -9.638 1 90.06 460 SER B N 1
ATOM 7013 C CA . SER B 1 476 ? 43.105 60.962 -9.038 1 88.82 460 SER B CA 1
ATOM 7014 C C . SER B 1 476 ? 41.696 61.247 -9.592 1 86.65 460 SER B C 1
ATOM 7015 O O . SER B 1 476 ? 41.547 62.043 -10.51 1 86.78 460 SER B O 1
ATOM 7018 N N . TYR B 1 477 ? 40.665 60.572 -9.061 1 84.59 461 TYR B N 1
ATOM 7019 C CA . TYR B 1 477 ? 39.297 60.729 -9.549 1 82.99 461 TYR B CA 1
ATOM 7020 C C . TYR B 1 477 ? 38.267 60.824 -8.415 1 79.59 461 TYR B C 1
ATOM 7021 O O . TYR B 1 477 ? 38.508 60.31 -7.323 1 79.71 461 TYR B O 1
ATOM 7030 N N . ILE B 1 478 ? 37.106 61.459 -8.684 1 76.26 462 ILE B N 1
ATOM 7031 C CA . ILE B 1 478 ? 36.051 61.62 -7.682 1 73.49 462 ILE B CA 1
ATOM 7032 C C . ILE B 1 478 ? 34.723 61.045 -8.174 1 69.96 462 ILE B C 1
ATOM 7033 O O . ILE B 1 478 ? 34.358 61.245 -9.325 1 69.74 462 ILE B O 1
ATOM 7038 N N . TYR B 1 479 ? 33.989 60.352 -7.297 1 67.17 463 TYR B N 1
ATOM 7039 C CA . TYR B 1 479 ? 32.689 59.771 -7.66 1 64.5 463 TYR B CA 1
ATOM 7040 C C . TYR B 1 479 ? 31.52 60.755 -7.578 1 62.75 463 TYR B C 1
ATOM 7041 O O . TYR B 1 479 ? 31.198 61.275 -6.51 1 62.16 463 TYR B O 1
ATOM 7050 N N . LYS B 1 480 ? 30.859 60.96 -8.706 1 62.14 464 LYS B N 1
ATOM 7051 C CA . LYS B 1 480 ? 29.7 61.847 -8.817 1 62.17 464 LYS B CA 1
ATOM 7052 C C . LYS B 1 480 ? 28.817 61.335 -9.944 1 61.21 464 LYS B C 1
ATOM 7053 O O . LYS B 1 480 ? 29.342 61 -11.003 1 61.14 464 LYS B O 1
ATOM 7059 N N . ASP B 1 481 ? 27.494 61.233 -9.701 1 60.49 465 ASP B N 1
ATOM 7060 C CA . ASP B 1 481 ? 26.451 60.785 -10.643 1 60.33 465 ASP B CA 1
ATOM 7061 C C . ASP B 1 481 ? 26.739 59.456 -11.364 1 60.07 465 ASP B C 1
ATOM 7062 O O . ASP B 1 481 ? 26.435 59.313 -12.539 1 60.56 465 ASP B O 1
ATOM 7067 N N . GLY B 1 482 ? 27.304 58.489 -10.657 1 59.63 466 GLY B N 1
ATOM 7068 C CA . GLY B 1 482 ? 27.625 57.185 -11.234 1 59.78 466 GLY B CA 1
ATOM 7069 C C . GLY B 1 482 ? 28.818 57.199 -12.172 1 59.64 466 GLY B C 1
ATOM 7070 O O . GLY B 1 482 ? 28.944 56.351 -13.06 1 59.48 466 GLY B O 1
ATOM 7071 N N . LYS B 1 483 ? 29.718 58.156 -11.969 1 59.48 467 LYS B N 1
ATOM 7072 C CA . LYS B 1 483 ? 30.873 58.343 -12.839 1 59.46 467 LYS B CA 1
ATOM 7073 C C . LYS B 1 483 ? 32.087 58.773 -12.04 1 59.56 467 LYS B C 1
ATOM 7074 O O . LYS B 1 483 ? 31.948 59.466 -11.027 1 59.66 467 LYS B O 1
ATOM 7080 N N . TRP B 1 484 ? 33.288 58.437 -12.543 1 59.25 468 TRP B N 1
ATOM 7081 C CA . TRP B 1 484 ? 34.527 58.9 -11.922 1 59.45 468 TRP B CA 1
ATOM 7082 C C . TRP B 1 484 ? 34.986 60.165 -12.69 1 62.5 468 TRP B C 1
ATOM 7083 O O . TRP B 1 484 ? 34.933 60.206 -13.928 1 62.44 468 TRP B O 1
ATOM 7094 N N . HIS B 1 485 ? 35.422 61.197 -11.959 1 64.58 469 HIS B N 1
ATOM 7095 C CA . HIS B 1 485 ? 35.797 62.46 -12.573 1 67.03 469 HIS B CA 1
ATOM 7096 C C . HIS B 1 485 ? 37.192 62.864 -12.234 1 70 469 HIS B C 1
ATOM 7097 O O . HIS B 1 485 ? 37.516 63.043 -11.063 1 70.29 469 HIS B O 1
ATOM 7104 N N . TYR B 1 486 ? 38.033 63.013 -13.273 1 72.03 470 TYR B N 1
ATOM 7105 C CA . TYR B 1 486 ? 39.442 63.356 -13.125 1 73.75 470 TYR B CA 1
ATOM 7106 C C . TYR B 1 486 ? 39.678 64.726 -12.468 1 75.75 470 TYR B C 1
ATOM 7107 O O . TYR B 1 486 ? 39.397 65.766 -13.071 1 75.86 470 TYR B O 1
ATOM 7116 N N . GLU B 1 487 ? 40.208 64.703 -11.228 1 77.26 471 GLU B N 1
ATOM 7117 C CA . GLU B 1 487 ? 40.586 65.902 -10.479 1 79.31 471 GLU B CA 1
ATOM 7118 C C . GLU B 1 487 ? 42.103 66.062 -10.576 1 81.72 471 GLU B C 1
ATOM 7119 O O . GLU B 1 487 ? 42.849 65.367 -9.875 1 81.46 471 GLU B O 1
ATOM 7125 N N . ALA B 1 488 ? 42.548 66.944 -11.491 1 83.73 472 ALA B N 1
ATOM 7126 C CA . ALA B 1 488 ? 43.964 67.191 -11.74 1 86.09 472 ALA B CA 1
ATOM 7127 C C . ALA B 1 488 ? 44.704 67.675 -10.475 1 88.32 472 ALA B C 1
ATOM 7128 O O . ALA B 1 488 ? 45.746 67.106 -10.122 1 88.57 472 ALA B O 1
ATOM 7130 N N . GLN B 1 489 ? 44.139 68.677 -9.76 1 89.45 473 GLN B N 1
ATOM 7131 C CA . GLN B 1 489 ? 44.739 69.16 -8.513 1 90.64 473 GLN B CA 1
ATOM 7132 C C . GLN B 1 489 ? 44.446 68.149 -7.428 1 90.96 473 GLN B C 1
ATOM 7133 O O . GLN B 1 489 ? 43.28 67.924 -7.096 1 90.52 473 GLN B O 1
ATOM 7139 N N . ASP B 1 490 ? 45.506 67.558 -6.861 1 91.52 474 ASP B N 1
ATOM 7140 C CA . ASP B 1 490 ? 45.433 66.562 -5.784 1 92.39 474 ASP B CA 1
ATOM 7141 C C . ASP B 1 490 ? 44.856 67.135 -4.452 1 92.97 474 ASP B C 1
ATOM 7142 O O . ASP B 1 490 ? 44.822 66.423 -3.447 1 93.08 474 ASP B O 1
ATOM 7147 N N . ASP B 1 491 ? 44.369 68.391 -4.456 1 92.99 475 ASP B N 1
ATOM 7148 C CA . ASP B 1 491 ? 43.865 69.074 -3.259 1 93.33 475 ASP B CA 1
ATOM 7149 C C . ASP B 1 491 ? 42.352 69.358 -3.266 1 92.9 475 ASP B C 1
ATOM 7150 O O . ASP B 1 491 ? 41.919 70.395 -2.767 1 93.15 475 ASP B O 1
ATOM 7155 N N . TRP B 1 492 ? 41.552 68.406 -3.76 1 92.06 476 TRP B N 1
ATOM 7156 C CA . TRP B 1 492 ? 40.098 68.533 -3.8 1 91.58 476 TRP B CA 1
ATOM 7157 C C . TRP B 1 492 ? 39.466 68.515 -2.4 1 92.64 476 TRP B C 1
ATOM 7158 O O . TRP B 1 492 ? 38.412 69.094 -2.201 1 92.9 476 TRP B O 1
ATOM 7169 N N . ASP B 1 493 ? 40.1 67.831 -1.45 1 93.01 477 ASP B N 1
ATOM 7170 C CA . ASP B 1 493 ? 39.635 67.613 -0.084 1 93.8 477 ASP B CA 1
ATOM 7171 C C . ASP B 1 493 ? 39.008 68.811 0.632 1 93.57 477 ASP B C 1
ATOM 7172 O O . ASP B 1 493 ? 38.031 68.617 1.354 1 93.57 477 ASP B O 1
ATOM 7177 N N . GLN B 1 494 ? 39.58 70.023 0.496 1 93.23 478 GLN B N 1
ATOM 7178 C CA . GLN B 1 494 ? 39.012 71.189 1.19 1 93.22 478 GLN B CA 1
ATOM 7179 C C . GLN B 1 494 ? 38.3 72.178 0.224 1 92.23 478 GLN B C 1
ATOM 7180 O O . GLN B 1 494 ? 37.694 73.15 0.684 1 92.57 478 GLN B O 1
ATOM 7186 N N . ARG B 1 495 ? 38.313 71.901 -1.096 1 90.68 479 ARG B N 1
ATOM 7187 C CA . ARG B 1 495 ? 37.622 72.749 -2.058 1 89.7 479 ARG B CA 1
ATOM 7188 C C . ARG B 1 495 ? 36.296 72.106 -2.475 1 88.68 479 ARG B C 1
ATOM 7189 O O . ARG B 1 495 ? 35.247 72.758 -2.433 1 89.01 479 ARG B O 1
ATOM 7197 N N . LEU B 1 496 ? 36.333 70.812 -2.823 1 87.21 480 LEU B N 1
ATOM 7198 C CA . LEU B 1 496 ? 35.153 70.032 -3.209 1 86 480 LEU B CA 1
ATOM 7199 C C . LEU B 1 496 ? 34.392 69.618 -1.947 1 84.78 480 LEU B C 1
ATOM 7200 O O . LEU B 1 496 ? 33.186 69.809 -1.868 1 84.76 480 LEU B O 1
ATOM 7205 N N . PHE B 1 497 ? 35.11 69.087 -0.95 1 83.83 481 PHE B N 1
ATOM 7206 C CA . PHE B 1 497 ? 34.537 68.606 0.3 1 83.37 481 PHE B CA 1
ATOM 7207 C C . PHE B 1 497 ? 34.837 69.572 1.455 1 83.76 481 PHE B C 1
ATOM 7208 O O . PHE B 1 497 ? 35.369 69.16 2.491 1 83.81 481 PHE B O 1
ATOM 7216 N N . LYS B 1 498 ? 34.514 70.865 1.272 1 83.82 482 LYS B N 1
ATOM 7217 C CA . LYS B 1 498 ? 34.759 71.866 2.316 1 84.16 482 LYS B CA 1
ATOM 7218 C C . LYS B 1 498 ? 33.906 71.561 3.552 1 83.62 482 LYS B C 1
ATOM 7219 O O . LYS B 1 498 ? 32.68 71.558 3.467 1 83.7 482 LYS B O 1
ATOM 7225 N N . ASP B 1 499 ? 34.559 71.234 4.678 1 82.95 483 ASP B N 1
ATOM 7226 C CA . ASP B 1 499 ? 33.915 70.868 5.945 1 82.8 483 ASP B CA 1
ATOM 7227 C C . ASP B 1 499 ? 32.845 69.747 5.736 1 81.6 483 ASP B C 1
ATOM 7228 O O . ASP B 1 499 ? 31.787 69.723 6.374 1 81.74 483 ASP B O 1
ATOM 7233 N N . SER B 1 500 ? 33.153 68.804 4.832 1 80.14 484 SER B N 1
ATOM 7234 C CA . SER B 1 500 ? 32.257 67.679 4.559 1 79 484 SER B CA 1
ATOM 7235 C C . SER B 1 500 ? 33.025 66.369 4.421 1 77 484 SER B C 1
ATOM 7236 O O . SER B 1 500 ? 34.179 66.337 3.976 1 77.03 484 SER B O 1
ATOM 7239 N N . THR B 1 501 ? 32.363 65.29 4.802 1 74.74 485 THR B N 1
ATOM 7240 C CA . THR B 1 501 ? 32.945 63.957 4.754 1 72.96 485 THR B CA 1
ATOM 7241 C C . THR B 1 501 ? 32.199 63.016 3.801 1 70.57 485 THR B C 1
ATOM 7242 O O . THR B 1 501 ? 32.661 61.899 3.58 1 71.16 485 THR B O 1
ATOM 7246 N N . LEU B 1 502 ? 31.054 63.439 3.251 1 67.57 486 LEU B N 1
ATOM 7247 C CA . LEU B 1 502 ? 30.213 62.574 2.434 1 64.82 486 LEU B CA 1
ATOM 7248 C C . LEU B 1 502 ? 30.46 62.652 0.941 1 61.69 486 LEU B C 1
ATOM 7249 O O . LEU B 1 502 ? 30.85 63.699 0.421 1 61.68 486 LEU B O 1
ATOM 7254 N N . SER B 1 503 ? 30.165 61.53 0.256 1 58.86 487 SER B N 1
ATOM 7255 C CA . SER B 1 503 ? 30.288 61.33 -1.188 1 56.5 487 SER B CA 1
ATOM 7256 C C . SER B 1 503 ? 29.501 62.35 -1.976 1 55.25 487 SER B C 1
ATOM 7257 O O . SER B 1 503 ? 28.471 62.841 -1.502 1 55.52 487 SER B O 1
ATOM 7260 N N . LEU B 1 504 ? 29.961 62.657 -3.195 1 53.76 488 LEU B N 1
ATOM 7261 C CA . LEU B 1 504 ? 29.239 63.605 -4.049 1 52.64 488 LEU B CA 1
ATOM 7262 C C . LEU B 1 504 ? 27.993 62.994 -4.751 1 51.25 488 LEU B C 1
ATOM 7263 O O . LEU B 1 504 ? 27.234 63.723 -5.411 1 51.13 488 LEU B O 1
ATOM 7268 N N . ASP B 1 505 ? 27.765 61.668 -4.582 1 49.73 489 ASP B N 1
ATOM 7269 C CA . ASP B 1 505 ? 26.572 60.997 -5.11 1 48.6 489 ASP B CA 1
ATOM 7270 C C . ASP B 1 505 ? 25.784 60.436 -3.929 1 46.81 489 ASP B C 1
ATOM 7271 O O . ASP B 1 505 ? 26.099 59.351 -3.428 1 47.68 489 ASP B O 1
ATOM 7276 N N . PRO B 1 506 ? 24.797 61.19 -3.417 1 44.04 490 PRO B N 1
ATOM 7277 C CA . PRO B 1 506 ? 24.045 60.709 -2.244 1 42.41 490 PRO B CA 1
ATOM 7278 C C . PRO B 1 506 ? 23.11 59.555 -2.528 1 41.06 490 PRO B C 1
ATOM 7279 O O . PRO B 1 506 ? 22.393 59.143 -1.62 1 40.92 490 PRO B O 1
ATOM 7283 N N . HIS B 1 507 ? 23.143 59.022 -3.764 1 39.78 491 HIS B N 1
ATOM 7284 C CA . HIS B 1 507 ? 22.354 57.886 -4.228 1 39.22 491 HIS B CA 1
ATOM 7285 C C . HIS B 1 507 ? 23.207 56.655 -4.571 1 39.06 491 HIS B C 1
ATOM 7286 O O . HIS B 1 507 ? 22.646 55.618 -4.888 1 39.79 491 HIS B O 1
ATOM 7293 N N . ALA B 1 508 ? 24.541 56.766 -4.502 1 38.21 492 ALA B N 1
ATOM 7294 C CA . ALA B 1 508 ? 25.506 55.71 -4.817 1 37.78 492 ALA B CA 1
ATOM 7295 C C . ALA B 1 508 ? 25.241 54.48 -3.974 1 37.53 492 ALA B C 1
ATOM 7296 O O . ALA B 1 508 ? 24.665 54.584 -2.888 1 38.54 492 ALA B O 1
ATOM 7298 N N . PRO B 1 509 ? 25.64 53.3 -4.455 1 35.84 493 PRO B N 1
ATOM 7299 C CA . PRO B 1 509 ? 25.405 52.084 -3.67 1 34.9 493 PRO B CA 1
ATOM 7300 C C . PRO B 1 509 ? 26.265 52.008 -2.395 1 34.75 493 PRO B C 1
ATOM 7301 O O . PRO B 1 509 ? 27.372 52.534 -2.366 1 35.05 493 PRO B O 1
ATOM 7305 N N . GLN B 1 510 ? 25.74 51.378 -1.336 1 33.77 494 GLN B N 1
ATOM 7306 C CA . GLN B 1 510 ? 26.413 51.18 -0.065 1 33.71 494 GLN B CA 1
ATOM 7307 C C . GLN B 1 510 ? 27.184 49.88 -0.098 1 34.8 494 GLN B C 1
ATOM 7308 O O . GLN B 1 510 ? 26.623 48.852 -0.436 1 34.35 494 GLN B O 1
ATOM 7314 N N . PHE B 1 511 ? 28.455 49.92 0.269 1 36.66 495 PHE B N 1
ATOM 7315 C CA . PHE B 1 511 ? 29.382 48.789 0.324 1 39.11 495 PHE B CA 1
ATOM 7316 C C . PHE B 1 511 ? 29.635 48.524 1.805 1 40.93 495 PHE B C 1
ATOM 7317 O O . PHE B 1 511 ? 30.617 48.971 2.348 1 41.45 495 PHE B O 1
ATOM 7325 N N . ILE B 1 512 ? 28.686 47.865 2.469 1 42.06 496 ILE B N 1
ATOM 7326 C CA . ILE B 1 512 ? 28.657 47.612 3.911 1 43.25 496 ILE B CA 1
ATOM 7327 C C . ILE B 1 512 ? 29.721 46.591 4.36 1 45.75 496 ILE B C 1
ATOM 7328 O O . ILE B 1 512 ? 29.416 45.407 4.563 1 46.88 496 ILE B O 1
ATOM 7333 N N . ASN B 1 513 ? 30.947 47.1 4.615 1 46.17 497 ASN B N 1
ATOM 7334 C CA . ASN B 1 513 ? 32.148 46.374 5.02 1 46.86 497 ASN B CA 1
ATOM 7335 C C . ASN B 1 513 ? 31.974 45.535 6.264 1 48.5 497 ASN B C 1
ATOM 7336 O O . ASN B 1 513 ? 32.556 44.451 6.343 1 49 497 ASN B O 1
ATOM 7341 N N . LEU B 1 514 ? 31.21 46.027 7.254 1 49.39 498 LEU B N 1
ATOM 7342 C CA . LEU B 1 514 ? 31.013 45.287 8.498 1 51.21 498 LEU B CA 1
ATOM 7343 C C . LEU B 1 514 ? 29.548 45.177 8.794 1 53.09 498 LEU B C 1
ATOM 7344 O O . LEU B 1 514 ? 28.887 46.199 8.973 1 53.22 498 LEU B O 1
ATOM 7349 N N . GLU B 1 515 ? 29.048 43.934 8.879 1 54.53 499 GLU B N 1
ATOM 7350 C CA . GLU B 1 515 ? 27.636 43.575 9.086 1 56.61 499 GLU B CA 1
ATOM 7351 C C . GLU B 1 515 ? 26.849 44.396 10.126 1 58.4 499 GLU B C 1
ATOM 7352 O O . GLU B 1 515 ? 25.643 44.578 9.967 1 58.66 499 GLU B O 1
ATOM 7358 N N . HIS B 1 516 ? 27.496 44.839 11.217 1 59.19 500 HIS B N 1
ATOM 7359 C CA . HIS B 1 516 ? 26.802 45.586 12.269 1 59.71 500 HIS B CA 1
ATOM 7360 C C . HIS B 1 516 ? 26.27 46.951 11.782 1 61.85 500 HIS B C 1
ATOM 7361 O O . HIS B 1 516 ? 25.337 47.461 12.398 1 61.99 500 HIS B O 1
ATOM 7368 N N . HIS B 1 517 ? 26.803 47.509 10.659 1 63.51 501 HIS B N 1
ATOM 7369 C CA . HIS B 1 517 ? 26.304 48.782 10.124 1 65.79 501 HIS B CA 1
ATOM 7370 C C . HIS B 1 517 ? 24.848 48.703 9.719 1 67.35 501 HIS B C 1
ATOM 7371 O O . HIS B 1 517 ? 24.171 49.724 9.763 1 68.4 501 HIS B O 1
ATOM 7378 N N . HIS B 1 518 ? 24.339 47.51 9.372 1 67.87 502 HIS B N 1
ATOM 7379 C CA . HIS B 1 518 ? 22.923 47.319 9.048 1 69.26 502 HIS B CA 1
ATOM 7380 C C . HIS B 1 518 ? 21.967 47.71 10.212 1 70.92 502 HIS B C 1
ATOM 7381 O O . HIS B 1 518 ? 20.749 47.623 10.044 1 71.07 502 HIS B O 1
ATOM 7388 N N . HIS B 1 519 ? 22.528 48.144 11.379 1 72.24 503 HIS B N 1
ATOM 7389 C CA . HIS B 1 519 ? 21.825 48.59 12.587 1 74.17 503 HIS B CA 1
ATOM 7390 C C . HIS B 1 519 ? 22.204 50.031 12.966 1 74.63 503 HIS B C 1
ATOM 7391 O O . HIS B 1 519 ? 21.299 50.849 13.184 1 74.79 503 HIS B O 1
ATOM 7398 N N . HIS B 1 520 ? 23.533 50.307 13.094 1 74.71 504 HIS B N 1
ATOM 7399 C CA . HIS B 1 520 ? 24.19 51.575 13.485 1 75.7 504 HIS B CA 1
ATOM 7400 C C . HIS B 1 520 ? 25.638 51.352 13.965 1 74.99 504 HIS B C 1
ATOM 7401 O O . HIS B 1 520 ? 25.94 51.528 15.141 1 74.49 504 HIS B O 1
ATOM 7408 N N . LYS C 1 20 ? 22.862 -22.967 -61.775 1 70.14 4 LYS C N 1
ATOM 7409 C CA . LYS C 1 20 ? 22.927 -21.518 -62.002 1 70.64 4 LYS C CA 1
ATOM 7410 C C . LYS C 1 20 ? 24.333 -21.078 -62.432 1 70.75 4 LYS C C 1
ATOM 7411 O O . LYS C 1 20 ? 25.319 -21.381 -61.76 1 71.38 4 LYS C O 1
ATOM 7417 N N . PRO C 1 21 ? 24.443 -20.378 -63.568 1 70.02 5 PRO C N 1
ATOM 7418 C CA . PRO C 1 21 ? 25.759 -19.992 -64.067 1 69.85 5 PRO C CA 1
ATOM 7419 C C . PRO C 1 21 ? 26.307 -18.713 -63.464 1 69.94 5 PRO C C 1
ATOM 7420 O O . PRO C 1 21 ? 25.573 -17.954 -62.825 1 69.72 5 PRO C O 1
ATOM 7424 N N . ASP C 1 22 ? 27.622 -18.495 -63.643 1 69.92 6 ASP C N 1
ATOM 7425 C CA . ASP C 1 22 ? 28.236 -17.279 -63.15 1 70.09 6 ASP C CA 1
ATOM 7426 C C . ASP C 1 22 ? 27.748 -16.109 -63.992 1 69.03 6 ASP C C 1
ATOM 7427 O O . ASP C 1 22 ? 27.519 -16.263 -65.193 1 68.9 6 ASP C O 1
ATOM 7432 N N . ALA C 1 23 ? 27.563 -14.952 -63.346 1 67.97 7 ALA C N 1
ATOM 7433 C CA . ALA C 1 23 ? 27.104 -13.731 -63.992 1 67.49 7 ALA C CA 1
ATOM 7434 C C . ALA C 1 23 ? 27.89 -13.357 -65.245 1 66.69 7 ALA C C 1
ATOM 7435 O O . ALA C 1 23 ? 27.348 -12.638 -66.071 1 66.33 7 ALA C O 1
ATOM 7437 N N . SER C 1 24 ? 29.148 -13.824 -65.392 1 66.37 8 SER C N 1
ATOM 7438 C CA . SER C 1 24 ? 29.979 -13.524 -66.566 1 66.43 8 SER C CA 1
ATOM 7439 C C . SER C 1 24 ? 29.904 -14.564 -67.692 1 66.77 8 SER C C 1
ATOM 7440 O O . SER C 1 24 ? 30.503 -14.362 -68.748 1 66.84 8 SER C O 1
ATOM 7443 N N . ASP C 1 25 ? 29.162 -15.657 -67.48 1 66.95 9 ASP C N 1
ATOM 7444 C CA . ASP C 1 25 ? 29.016 -16.751 -68.436 1 67.73 9 ASP C CA 1
ATOM 7445 C C . ASP C 1 25 ? 27.917 -16.434 -69.439 1 68.18 9 ASP C C 1
ATOM 7446 O O . ASP C 1 25 ? 26.835 -16.042 -69.033 1 68.93 9 ASP C O 1
ATOM 7451 N N . ASP C 1 26 ? 28.166 -16.66 -70.735 1 67.78 10 ASP C N 1
ATOM 7452 C CA . ASP C 1 26 ? 27.191 -16.429 -71.809 1 67.57 10 ASP C CA 1
ATOM 7453 C C . ASP C 1 26 ? 25.889 -17.238 -71.596 1 67.5 10 ASP C C 1
ATOM 7454 O O . ASP C 1 26 ? 24.803 -16.791 -71.971 1 67.53 10 ASP C O 1
ATOM 7459 N N . LYS C 1 27 ? 26.003 -18.406 -70.953 1 67.14 11 LYS C N 1
ATOM 7460 C CA . LYS C 1 27 ? 24.86 -19.249 -70.656 1 67.26 11 LYS C CA 1
ATOM 7461 C C . LYS C 1 27 ? 23.939 -18.656 -69.572 1 67.18 11 LYS C C 1
ATOM 7462 O O . LYS C 1 27 ? 22.842 -19.193 -69.361 1 66.98 11 LYS C O 1
ATOM 7468 N N . TYR C 1 28 ? 24.333 -17.513 -68.928 1 66.9 12 TYR C N 1
ATOM 7469 C CA . TYR C 1 28 ? 23.502 -16.822 -67.912 1 66.68 12 TYR C CA 1
ATOM 7470 C C . TYR C 1 28 ? 22.26 -16.173 -68.545 1 66.29 12 TYR C C 1
ATOM 7471 O O . TYR C 1 28 ? 21.234 -16.092 -67.9 1 65.81 12 TYR C O 1
ATOM 7480 N N . ALA C 1 29 ? 22.359 -15.735 -69.815 1 66.39 13 ALA C N 1
ATOM 7481 C CA . ALA C 1 29 ? 21.251 -15.169 -70.58 1 66.41 13 ALA C CA 1
ATOM 7482 C C . ALA C 1 29 ? 20.16 -16.234 -70.769 1 66.72 13 ALA C C 1
ATOM 7483 O O . ALA C 1 29 ? 18.976 -15.908 -70.691 1 67.27 13 ALA C O 1
ATOM 7485 N N . ASP C 1 30 ? 20.552 -17.51 -70.991 1 66.19 14 ASP C N 1
ATOM 7486 C CA . ASP C 1 30 ? 19.599 -18.615 -71.155 1 66.06 14 ASP C CA 1
ATOM 7487 C C . ASP C 1 30 ? 18.902 -18.925 -69.84 1 64.58 14 ASP C C 1
ATOM 7488 O O . ASP C 1 30 ? 17.707 -19.19 -69.83 1 64.43 14 ASP C O 1
ATOM 7493 N N . TYR C 1 31 ? 19.652 -18.876 -68.735 1 63.66 15 TYR C N 1
ATOM 7494 C CA . TYR C 1 31 ? 19.156 -19.054 -67.378 1 63.24 15 TYR C CA 1
ATOM 7495 C C . TYR C 1 31 ? 18.157 -17.931 -67.058 1 62.2 15 TYR C C 1
ATOM 7496 O O . TYR C 1 31 ? 17.147 -18.196 -66.418 1 62.6 15 TYR C O 1
ATOM 7505 N N . VAL C 1 32 ? 18.432 -16.685 -67.499 1 61.1 16 VAL C N 1
ATOM 7506 C CA . VAL C 1 32 ? 17.523 -15.549 -67.278 1 60.6 16 VAL C CA 1
ATOM 7507 C C . VAL C 1 32 ? 16.172 -15.798 -67.975 1 60.24 16 VAL C C 1
ATOM 7508 O O . VAL C 1 32 ? 15.143 -15.857 -67.313 1 59.62 16 VAL C O 1
ATOM 7512 N N . VAL C 1 33 ? 16.198 -16.007 -69.295 1 60.23 17 VAL C N 1
ATOM 7513 C CA . VAL C 1 33 ? 14.998 -16.234 -70.074 1 60.34 17 VAL C CA 1
ATOM 7514 C C . VAL C 1 33 ? 14.245 -17.464 -69.607 1 61.93 17 VAL C C 1
ATOM 7515 O O . VAL C 1 33 ? 13.021 -17.398 -69.515 1 62.64 17 VAL C O 1
ATOM 7519 N N . ARG C 1 34 ? 14.952 -18.551 -69.204 1 62.33 18 ARG C N 1
ATOM 7520 C CA . ARG C 1 34 ? 14.276 -19.761 -68.695 1 62.9 18 ARG C CA 1
ATOM 7521 C C . ARG C 1 34 ? 13.419 -19.447 -67.486 1 63.53 18 ARG C C 1
ATOM 7522 O O . ARG C 1 34 ? 12.233 -19.762 -67.494 1 63.91 18 ARG C O 1
ATOM 7530 N N . LEU C 1 35 ? 13.986 -18.792 -66.466 1 63.59 19 LEU C N 1
ATOM 7531 C CA . LEU C 1 35 ? 13.236 -18.47 -65.254 1 64.07 19 LEU C CA 1
ATOM 7532 C C . LEU C 1 35 ? 12.232 -17.335 -65.464 1 65.21 19 LEU C C 1
ATOM 7533 O O . LEU C 1 35 ? 11.174 -17.338 -64.828 1 65.86 19 LEU C O 1
ATOM 7538 N N . GLY C 1 36 ? 12.553 -16.403 -66.364 1 65.36 20 GLY C N 1
ATOM 7539 C CA . GLY C 1 36 ? 11.69 -15.283 -66.719 1 66.28 20 GLY C CA 1
ATOM 7540 C C . GLY C 1 36 ? 10.404 -15.735 -67.387 1 67.24 20 GLY C C 1
ATOM 7541 O O . GLY C 1 36 ? 9.31 -15.279 -67.034 1 66.81 20 GLY C O 1
ATOM 7542 N N . SER C 1 37 ? 10.527 -16.689 -68.319 1 68.16 21 SER C N 1
ATOM 7543 C CA . SER C 1 37 ? 9.397 -17.268 -69.045 1 69.6 21 SER C CA 1
ATOM 7544 C C . SER C 1 37 ? 8.479 -18.177 -68.191 1 70.71 21 SER C C 1
ATOM 7545 O O . SER C 1 37 ? 7.463 -18.662 -68.702 1 71.26 21 SER C O 1
ATOM 7548 N N . GLU C 1 38 ? 8.829 -18.395 -66.891 1 70.6 22 GLU C N 1
ATOM 7549 C CA . GLU C 1 38 ? 8.018 -19.14 -65.915 1 70.66 22 GLU C CA 1
ATOM 7550 C C . GLU C 1 38 ? 6.903 -18.258 -65.301 1 70.6 22 GLU C C 1
ATOM 7551 O O . GLU C 1 38 ? 5.891 -18.771 -64.822 1 70.98 22 GLU C O 1
ATOM 7557 N N . HIS C 1 39 ? 7.106 -16.939 -65.274 1 69.88 23 HIS C N 1
ATOM 7558 C CA . HIS C 1 39 ? 6.114 -16.017 -64.742 1 69.24 23 HIS C CA 1
ATOM 7559 C C . HIS C 1 39 ? 5.885 -14.912 -65.756 1 68.04 23 HIS C C 1
ATOM 7560 O O . HIS C 1 39 ? 6.467 -13.835 -65.645 1 67.76 23 HIS C O 1
ATOM 7567 N N . PRO C 1 40 ? 5.07 -15.183 -66.789 1 67.09 24 PRO C N 1
ATOM 7568 C CA . PRO C 1 40 ? 4.824 -14.16 -67.813 1 66.38 24 PRO C CA 1
ATOM 7569 C C . PRO C 1 40 ? 4.148 -12.939 -67.224 1 65.52 24 PRO C C 1
ATOM 7570 O O . PRO C 1 40 ? 3.347 -13.066 -66.291 1 66.11 24 PRO C O 1
ATOM 7574 N N . LEU C 1 41 ? 4.49 -11.76 -67.74 1 63.97 25 LEU C N 1
ATOM 7575 C CA . LEU C 1 41 ? 3.894 -10.542 -67.232 1 62.82 25 LEU C CA 1
ATOM 7576 C C . LEU C 1 41 ? 2.542 -10.351 -67.887 1 61.35 25 LEU C C 1
ATOM 7577 O O . LEU C 1 41 ? 2.449 -10.314 -69.11 1 61.43 25 LEU C O 1
ATOM 7582 N N . ASN C 1 42 ? 1.483 -10.278 -67.076 1 60.11 26 ASN C N 1
ATOM 7583 C CA . ASN C 1 42 ? 0.13 -10.079 -67.597 1 59.32 26 ASN C CA 1
ATOM 7584 C C . ASN C 1 42 ? -0.089 -8.613 -68.054 1 57.33 26 ASN C C 1
ATOM 7585 O O . ASN C 1 42 ? 0.821 -7.792 -67.909 1 57.21 26 ASN C O 1
ATOM 7590 N N . HIS C 1 43 ? -1.261 -8.284 -68.636 1 55.68 27 HIS C N 1
ATOM 7591 C CA . HIS C 1 43 ? -1.521 -6.925 -69.102 1 55 27 HIS C CA 1
ATOM 7592 C C . HIS C 1 43 ? -1.423 -5.91 -67.973 1 54.55 27 HIS C C 1
ATOM 7593 O O . HIS C 1 43 ? -0.801 -4.869 -68.136 1 54.92 27 HIS C O 1
ATOM 7600 N N . THR C 1 44 ? -1.958 -6.246 -66.801 1 53.63 28 THR C N 1
ATOM 7601 C CA . THR C 1 44 ? -1.907 -5.377 -65.643 1 53.17 28 THR C CA 1
ATOM 7602 C C . THR C 1 44 ? -0.472 -5.077 -65.236 1 52.74 28 THR C C 1
ATOM 7603 O O . THR C 1 44 ? -0.155 -3.933 -64.956 1 52.98 28 THR C O 1
ATOM 7607 N N . GLN C 1 45 ? 0.414 -6.079 -65.285 1 52.07 29 GLN C N 1
ATOM 7608 C CA . GLN C 1 45 ? 1.822 -5.907 -64.96 1 51.62 29 GLN C CA 1
ATOM 7609 C C . GLN C 1 45 ? 2.553 -5.032 -65.981 1 52.27 29 GLN C C 1
ATOM 7610 O O . GLN C 1 45 ? 3.363 -4.208 -65.577 1 52.78 29 GLN C O 1
ATOM 7616 N N . ILE C 1 46 ? 2.264 -5.178 -67.292 1 51.9 30 ILE C N 1
ATOM 7617 C CA . ILE C 1 46 ? 2.871 -4.317 -68.309 1 51.83 30 ILE C CA 1
ATOM 7618 C C . ILE C 1 46 ? 2.388 -2.881 -68.101 1 51.51 30 ILE C C 1
ATOM 7619 O O . ILE C 1 46 ? 3.219 -1.983 -68.061 1 52.06 30 ILE C O 1
ATOM 7624 N N . ILE C 1 47 ? 1.078 -2.673 -67.865 1 50.36 31 ILE C N 1
ATOM 7625 C CA . ILE C 1 47 ? 0.548 -1.346 -67.557 1 50.26 31 ILE C CA 1
ATOM 7626 C C . ILE C 1 47 ? 1.178 -0.742 -66.242 1 49.49 31 ILE C C 1
ATOM 7627 O O . ILE C 1 47 ? 1.516 0.447 -66.212 1 50.11 31 ILE C O 1
ATOM 7632 N N . GLU C 1 48 ? 1.392 -1.56 -65.187 1 47.56 32 GLU C N 1
ATOM 7633 C CA . GLU C 1 48 ? 2.011 -1.088 -63.951 1 46.07 32 GLU C CA 1
ATOM 7634 C C . GLU C 1 48 ? 3.429 -0.634 -64.238 1 45.39 32 GLU C C 1
ATOM 7635 O O . GLU C 1 48 ? 3.792 0.48 -63.867 1 45.76 32 GLU C O 1
ATOM 7641 N N . LEU C 1 49 ? 4.217 -1.499 -64.928 1 44.38 33 LEU C N 1
ATOM 7642 C CA . LEU C 1 49 ? 5.629 -1.301 -65.282 1 43.26 33 LEU C CA 1
ATOM 7643 C C . LEU C 1 49 ? 5.844 -0.114 -66.204 1 44.04 33 LEU C C 1
ATOM 7644 O O . LEU C 1 49 ? 6.804 0.629 -66.013 1 44.22 33 LEU C O 1
ATOM 7649 N N . SER C 1 50 ? 4.931 0.112 -67.146 1 44.29 34 SER C N 1
ATOM 7650 C CA . SER C 1 50 ? 5.046 1.248 -68.046 1 45.3 34 SER C CA 1
ATOM 7651 C C . SER C 1 50 ? 4.829 2.544 -67.281 1 46.12 34 SER C C 1
ATOM 7652 O O . SER C 1 50 ? 5.579 3.495 -67.471 1 46.94 34 SER C O 1
ATOM 7655 N N . SER C 1 51 ? 3.868 2.555 -66.358 1 45.98 35 SER C N 1
ATOM 7656 C CA . SER C 1 51 ? 3.606 3.709 -65.515 1 46.07 35 SER C CA 1
ATOM 7657 C C . SER C 1 51 ? 4.715 3.932 -64.47 1 46.31 35 SER C C 1
ATOM 7658 O O . SER C 1 51 ? 4.937 5.063 -64.052 1 46.81 35 SER C O 1
ATOM 7661 N N . ALA C 1 52 ? 5.421 2.873 -64.066 1 46.04 36 ALA C N 1
ATOM 7662 C CA . ALA C 1 52 ? 6.518 2.992 -63.111 1 46.71 36 ALA C CA 1
ATOM 7663 C C . ALA C 1 52 ? 7.74 3.601 -63.789 1 47.21 36 ALA C C 1
ATOM 7664 O O . ALA C 1 52 ? 8.438 4.397 -63.167 1 47.5 36 ALA C O 1
ATOM 7666 N N . VAL C 1 53 ? 7.997 3.217 -65.069 1 47.05 37 VAL C N 1
ATOM 7667 C CA . VAL C 1 53 ? 9.076 3.721 -65.921 1 47.2 37 VAL C CA 1
ATOM 7668 C C . VAL C 1 53 ? 8.846 5.195 -66.212 1 46.47 37 VAL C C 1
ATOM 7669 O O . VAL C 1 53 ? 9.732 5.985 -65.947 1 46.54 37 VAL C O 1
ATOM 7673 N N . SER C 1 54 ? 7.643 5.586 -66.679 1 46.03 38 SER C N 1
ATOM 7674 C CA . SER C 1 54 ? 7.272 6.987 -66.927 1 46.55 38 SER C CA 1
ATOM 7675 C C . SER C 1 54 ? 7.554 7.88 -65.721 1 47.65 38 SER C C 1
ATOM 7676 O O . SER C 1 54 ? 8.001 9.01 -65.896 1 47.93 38 SER C O 1
ATOM 7679 N N . ARG C 1 55 ? 7.307 7.355 -64.494 1 47.96 39 ARG C N 1
ATOM 7680 C CA . ARG C 1 55 ? 7.53 8.062 -63.255 1 48.63 39 ARG C CA 1
ATOM 7681 C C . ARG C 1 55 ? 9.01 8.143 -62.938 1 49.55 39 ARG C C 1
ATOM 7682 O O . ARG C 1 55 ? 9.487 9.185 -62.49 1 50.48 39 ARG C O 1
ATOM 7690 N N . ALA C 1 56 ? 9.742 7.041 -63.137 1 49.04 40 ALA C N 1
ATOM 7691 C CA . ALA C 1 56 ? 11.172 7.009 -62.852 1 48.65 40 ALA C CA 1
ATOM 7692 C C . ALA C 1 56 ? 11.931 7.945 -63.764 1 48.45 40 ALA C C 1
ATOM 7693 O O . ALA C 1 56 ? 12.847 8.615 -63.309 1 48.46 40 ALA C O 1
ATOM 7695 N N . VAL C 1 57 ? 11.539 8.025 -65.034 1 48.62 41 VAL C N 1
ATOM 7696 C CA . VAL C 1 57 ? 12.192 8.916 -65.988 1 49.17 41 VAL C CA 1
ATOM 7697 C C . VAL C 1 57 ? 11.857 10.369 -65.639 1 50.68 41 VAL C C 1
ATOM 7698 O O . VAL C 1 57 ? 12.761 11.191 -65.557 1 50.77 41 VAL C O 1
ATOM 7702 N N . LEU C 1 58 ? 10.593 10.663 -65.318 1 51.58 42 LEU C N 1
ATOM 7703 C CA . LEU C 1 58 ? 10.19 12.002 -64.916 1 52.77 42 LEU C CA 1
ATOM 7704 C C . LEU C 1 58 ? 10.932 12.444 -63.636 1 52.83 42 LEU C C 1
ATOM 7705 O O . LEU C 1 58 ? 11.386 13.584 -63.557 1 53.48 42 LEU C O 1
ATOM 7710 N N . LEU C 1 59 ? 11.093 11.543 -62.655 1 51.98 43 LEU C N 1
ATOM 7711 C CA . LEU C 1 59 ? 11.835 11.869 -61.434 1 51.63 43 LEU C CA 1
ATOM 7712 C C . LEU C 1 59 ? 13.371 11.977 -61.664 1 52.62 43 LEU C C 1
ATOM 7713 O O . LEU C 1 59 ? 14.119 12.375 -60.77 1 52.98 43 LEU C O 1
ATOM 7718 N N . SER C 1 60 ? 13.834 11.608 -62.863 1 53.01 44 SER C N 1
ATOM 7719 C CA . SER C 1 60 ? 15.232 11.678 -63.286 1 53.72 44 SER C CA 1
ATOM 7720 C C . SER C 1 60 ? 15.514 12.961 -64.068 1 54.53 44 SER C C 1
ATOM 7721 O O . SER C 1 60 ? 16.673 13.255 -64.276 1 54.49 44 SER C O 1
ATOM 7724 N N . TYR C 1 61 ? 14.489 13.753 -64.475 1 54.95 45 TYR C N 1
ATOM 7725 C CA . TYR C 1 61 ? 14.713 14.998 -65.212 1 56.03 45 TYR C CA 1
ATOM 7726 C C . TYR C 1 61 ? 15.827 15.892 -64.614 1 56.61 45 TYR C C 1
ATOM 7727 O O . TYR C 1 61 ? 16.675 16.318 -65.392 1 57.05 45 TYR C O 1
ATOM 7736 N N . PRO C 1 62 ? 15.958 16.089 -63.268 1 56.57 46 PRO C N 1
ATOM 7737 C CA . PRO C 1 62 ? 17.085 16.905 -62.761 1 56.49 46 PRO C CA 1
ATOM 7738 C C . PRO C 1 62 ? 18.486 16.393 -63.144 1 56.85 46 PRO C C 1
ATOM 7739 O O . PRO C 1 62 ? 19.452 17.155 -63.092 1 57.16 46 PRO C O 1
ATOM 7743 N N . ASN C 1 63 ? 18.609 15.115 -63.53 1 56.41 47 ASN C N 1
ATOM 7744 C CA . ASN C 1 63 ? 19.905 14.535 -63.942 1 56.37 47 ASN C CA 1
ATOM 7745 C C . ASN C 1 63 ? 20.036 14.244 -65.45 1 55.81 47 ASN C C 1
ATOM 7746 O O . ASN C 1 63 ? 21.08 13.795 -65.893 1 55.54 47 ASN C O 1
ATOM 7751 N N . ILE C 1 64 ? 18.988 14.494 -66.223 1 55.69 48 ILE C N 1
ATOM 7752 C CA . ILE C 1 64 ? 18.991 14.334 -67.666 1 56.14 48 ILE C CA 1
ATOM 7753 C C . ILE C 1 64 ? 19.362 15.698 -68.307 1 57.51 48 ILE C C 1
ATOM 7754 O O . ILE C 1 64 ? 18.951 16.752 -67.803 1 57 48 ILE C O 1
ATOM 7759 N N . ILE C 1 65 ? 20.181 15.681 -69.387 1 58.58 49 ILE C N 1
ATOM 7760 C CA . ILE C 1 65 ? 20.623 16.918 -70.013 1 59.81 49 ILE C CA 1
ATOM 7761 C C . ILE C 1 65 ? 19.515 17.624 -70.757 1 60.38 49 ILE C C 1
ATOM 7762 O O . ILE C 1 65 ? 19.35 18.832 -70.547 1 61.15 49 ILE C O 1
ATOM 7767 N N . ASP C 1 66 ? 18.717 16.898 -71.569 1 59.98 50 ASP C N 1
ATOM 7768 C CA . ASP C 1 66 ? 17.645 17.581 -72.288 1 60.74 50 ASP C CA 1
ATOM 7769 C C . ASP C 1 66 ? 16.375 16.752 -72.501 1 60.13 50 ASP C C 1
ATOM 7770 O O . ASP C 1 66 ? 16.406 15.542 -72.347 1 60.07 50 ASP C O 1
ATOM 7775 N N . ARG C 1 67 ? 15.256 17.426 -72.867 1 59.61 51 ARG C N 1
ATOM 7776 C CA . ARG C 1 67 ? 13.964 16.818 -73.196 1 59.74 51 ARG C CA 1
ATOM 7777 C C . ARG C 1 67 ? 14.117 15.711 -74.245 1 58.85 51 ARG C C 1
ATOM 7778 O O . ARG C 1 67 ? 13.411 14.709 -74.19 1 59.29 51 ARG C O 1
ATOM 7786 N N . TYR C 1 68 ? 15.062 15.868 -75.181 1 57.22 52 TYR C N 1
ATOM 7787 C CA . TYR C 1 68 ? 15.324 14.855 -76.182 1 55.94 52 TYR C CA 1
ATOM 7788 C C . TYR C 1 68 ? 15.768 13.55 -75.527 1 54.83 52 TYR C C 1
ATOM 7789 O O . TYR C 1 68 ? 15.128 12.534 -75.754 1 55.86 52 TYR C O 1
ATOM 7798 N N . THR C 1 69 ? 16.833 13.577 -74.704 1 52.56 53 THR C N 1
ATOM 7799 C CA . THR C 1 69 ? 17.338 12.388 -74.021 1 50.92 53 THR C CA 1
ATOM 7800 C C . THR C 1 69 ? 16.317 11.834 -73.007 1 50.01 53 THR C C 1
ATOM 7801 O O . THR C 1 69 ? 16.249 10.619 -72.825 1 50.78 53 THR C O 1
ATOM 7805 N N . ALA C 1 70 ? 15.498 12.711 -72.383 1 48.17 54 ALA C N 1
ATOM 7806 C CA . ALA C 1 70 ? 14.473 12.313 -71.416 1 46.69 54 ALA C CA 1
ATOM 7807 C C . ALA C 1 70 ? 13.348 11.523 -72.093 1 45.36 54 ALA C C 1
ATOM 7808 O O . ALA C 1 70 ? 12.934 10.486 -71.587 1 44.81 54 ALA C O 1
ATOM 7810 N N . ALA C 1 71 ? 12.917 11.973 -73.278 1 44.85 55 ALA C N 1
ATOM 7811 C CA . ALA C 1 71 ? 11.9 11.288 -74.077 1 45.06 55 ALA C CA 1
ATOM 7812 C C . ALA C 1 71 ? 12.475 10.009 -74.713 1 44.99 55 ALA C C 1
ATOM 7813 O O . ALA C 1 71 ? 11.812 8.972 -74.721 1 45.91 55 ALA C O 1
ATOM 7815 N N . ALA C 1 72 ? 13.727 10.061 -75.198 1 42.99 56 ALA C N 1
ATOM 7816 C CA . ALA C 1 72 ? 14.367 8.894 -75.773 1 41.8 56 ALA C CA 1
ATOM 7817 C C . ALA C 1 72 ? 14.471 7.763 -74.731 1 40.57 56 ALA C C 1
ATOM 7818 O O . ALA C 1 72 ? 14.166 6.615 -75.051 1 40.82 56 ALA C O 1
ATOM 7820 N N . THR C 1 73 ? 14.812 8.105 -73.475 1 39.05 57 THR C N 1
ATOM 7821 C CA . THR C 1 73 ? 14.944 7.132 -72.397 1 38.42 57 THR C CA 1
ATOM 7822 C C . THR C 1 73 ? 13.617 6.472 -72.075 1 39.35 57 THR C C 1
ATOM 7823 O O . THR C 1 73 ? 13.565 5.252 -71.93 1 39.73 57 THR C O 1
ATOM 7827 N N . GLU C 1 74 ? 12.541 7.271 -71.971 1 39.25 58 GLU C N 1
ATOM 7828 C CA . GLU C 1 74 ? 11.255 6.737 -71.601 1 39.67 58 GLU C CA 1
ATOM 7829 C C . GLU C 1 74 ? 10.646 5.863 -72.672 1 40.23 58 GLU C C 1
ATOM 7830 O O . GLU C 1 74 ? 10.271 4.724 -72.382 1 39.87 58 GLU C O 1
ATOM 7836 N N . TYR C 1 75 ? 10.587 6.362 -73.923 1 40.7 59 TYR C N 1
ATOM 7837 C CA . TYR C 1 75 ? 9.977 5.611 -75.002 1 41.52 59 TYR C CA 1
ATOM 7838 C C . TYR C 1 75 ? 10.762 4.359 -75.366 1 41.07 59 TYR C C 1
ATOM 7839 O O . TYR C 1 75 ? 10.144 3.395 -75.79 1 41.57 59 TYR C O 1
ATOM 7848 N N . THR C 1 76 ? 12.098 4.347 -75.172 1 40.2 60 THR C N 1
ATOM 7849 C CA . THR C 1 76 ? 12.949 3.176 -75.435 1 40.05 60 THR C CA 1
ATOM 7850 C C . THR C 1 76 ? 12.594 2.034 -74.473 1 40.52 60 THR C C 1
ATOM 7851 O O . THR C 1 76 ? 12.472 0.887 -74.899 1 40.66 60 THR C O 1
ATOM 7855 N N . VAL C 1 77 ? 12.416 2.351 -73.177 1 40.47 61 VAL C N 1
ATOM 7856 C CA . VAL C 1 77 ? 12.099 1.344 -72.185 1 40.95 61 VAL C CA 1
ATOM 7857 C C . VAL C 1 77 ? 10.652 0.854 -72.336 1 41.77 61 VAL C C 1
ATOM 7858 O O . VAL C 1 77 ? 10.402 -0.346 -72.249 1 42.3 61 VAL C O 1
ATOM 7862 N N . ILE C 1 78 ? 9.717 1.764 -72.638 1 41.67 62 ILE C N 1
ATOM 7863 C CA . ILE C 1 78 ? 8.32 1.396 -72.846 1 42.02 62 ILE C CA 1
ATOM 7864 C C . ILE C 1 78 ? 8.126 0.579 -74.148 1 42.23 62 ILE C C 1
ATOM 7865 O O . ILE C 1 78 ? 7.351 -0.379 -74.149 1 42.58 62 ILE C O 1
ATOM 7870 N N . ASP C 1 79 ? 8.89 0.885 -75.224 1 41.75 63 ASP C N 1
ATOM 7871 C CA . ASP C 1 79 ? 8.793 0.143 -76.484 1 41.73 63 ASP C CA 1
ATOM 7872 C C . ASP C 1 79 ? 9.235 -1.293 -76.245 1 42.52 63 ASP C C 1
ATOM 7873 O O . ASP C 1 79 ? 8.521 -2.218 -76.615 1 42.8 63 ASP C O 1
ATOM 7878 N N . ALA C 1 80 ? 10.356 -1.48 -75.549 1 43.2 64 ALA C N 1
ATOM 7879 C CA . ALA C 1 80 ? 10.87 -2.814 -75.218 1 44.52 64 ALA C CA 1
ATOM 7880 C C . ALA C 1 80 ? 9.87 -3.597 -74.36 1 45.99 64 ALA C C 1
ATOM 7881 O O . ALA C 1 80 ? 9.626 -4.769 -74.632 1 46.83 64 ALA C O 1
ATOM 7883 N N . LEU C 1 81 ? 9.255 -2.934 -73.369 1 45.84 65 LEU C N 1
ATOM 7884 C CA . LEU C 1 81 ? 8.269 -3.522 -72.478 1 46.45 65 LEU C CA 1
ATOM 7885 C C . LEU C 1 81 ? 7.069 -4.01 -73.261 1 47.03 65 LEU C C 1
ATOM 7886 O O . LEU C 1 81 ? 6.61 -5.119 -73.034 1 47.02 65 LEU C O 1
ATOM 7891 N N . PHE C 1 82 ? 6.585 -3.212 -74.211 1 47.53 66 PHE C N 1
ATOM 7892 C CA . PHE C 1 82 ? 5.411 -3.572 -74.997 1 49.03 66 PHE C CA 1
ATOM 7893 C C . PHE C 1 82 ? 5.686 -4.613 -76.095 1 50.14 66 PHE C C 1
ATOM 7894 O O . PHE C 1 82 ? 4.869 -5.513 -76.294 1 50.46 66 PHE C O 1
ATOM 7902 N N . HIS C 1 83 ? 6.79 -4.455 -76.863 1 49.92 67 HIS C N 1
ATOM 7903 C CA . HIS C 1 83 ? 7.008 -5.276 -78.04 1 49.91 67 HIS C CA 1
ATOM 7904 C C . HIS C 1 83 ? 8.197 -6.233 -78.019 1 50.08 67 HIS C C 1
ATOM 7905 O O . HIS C 1 83 ? 8.496 -6.834 -79.069 1 49.7 67 HIS C O 1
ATOM 7912 N N . SER C 1 84 ? 8.862 -6.41 -76.863 1 49.91 68 SER C N 1
ATOM 7913 C CA . SER C 1 84 ? 9.984 -7.348 -76.805 1 50 68 SER C CA 1
ATOM 7914 C C . SER C 1 84 ? 9.7 -8.416 -75.763 1 50.45 68 SER C C 1
ATOM 7915 O O . SER C 1 84 ? 9.849 -8.158 -74.571 1 50.2 68 SER C O 1
ATOM 7918 N N . PRO C 1 85 ? 9.301 -9.628 -76.216 1 50.88 69 PRO C N 1
ATOM 7919 C CA . PRO C 1 85 ? 9.034 -10.727 -75.269 1 50.81 69 PRO C CA 1
ATOM 7920 C C . PRO C 1 85 ? 10.231 -11.058 -74.388 1 50.8 69 PRO C C 1
ATOM 7921 O O . PRO C 1 85 ? 10.057 -11.328 -73.2 1 51.11 69 PRO C O 1
ATOM 7925 N N . THR C 1 86 ? 11.442 -10.992 -74.951 1 50.53 70 THR C N 1
ATOM 7926 C CA . THR C 1 86 ? 12.665 -11.245 -74.195 1 50.6 70 THR C CA 1
ATOM 7927 C C . THR C 1 86 ? 12.841 -10.189 -73.125 1 50.99 70 THR C C 1
ATOM 7928 O O . THR C 1 86 ? 13.186 -10.548 -72.005 1 52.1 70 THR C O 1
ATOM 7932 N N . PHE C 1 87 ? 12.523 -8.904 -73.414 1 49.62 71 PHE C N 1
ATOM 7933 C CA . PHE C 1 87 ? 12.64 -7.859 -72.393 1 48.67 71 PHE C CA 1
ATOM 7934 C C . PHE C 1 87 ? 11.698 -8.131 -71.249 1 48.7 71 PHE C C 1
ATOM 7935 O O . PHE C 1 87 ? 12.089 -7.991 -70.101 1 49.19 71 PHE C O 1
ATOM 7943 N N . ARG C 1 88 ? 10.495 -8.617 -71.551 1 48.02 72 ARG C N 1
ATOM 7944 C CA . ARG C 1 88 ? 9.527 -8.964 -70.532 1 47.73 72 ARG C CA 1
ATOM 7945 C C . ARG C 1 88 ? 10.019 -10.122 -69.693 1 47.3 72 ARG C C 1
ATOM 7946 O O . ARG C 1 88 ? 9.86 -10.084 -68.49 1 47.02 72 ARG C O 1
ATOM 7954 N N . HIS C 1 89 ? 10.656 -11.121 -70.307 1 47.38 73 HIS C N 1
ATOM 7955 C CA . HIS C 1 89 ? 11.244 -12.244 -69.572 1 48.17 73 HIS C CA 1
ATOM 7956 C C . HIS C 1 89 ? 12.376 -11.766 -68.646 1 48.14 73 HIS C C 1
ATOM 7957 O O . HIS C 1 89 ? 12.525 -12.264 -67.526 1 48.5 73 HIS C O 1
ATOM 7964 N N . ILE C 1 90 ? 13.164 -10.803 -69.122 1 47.28 74 ILE C N 1
ATOM 7965 C CA . ILE C 1 90 ? 14.253 -10.213 -68.379 1 47.43 74 ILE C CA 1
ATOM 7966 C C . ILE C 1 90 ? 13.708 -9.447 -67.165 1 48.01 74 ILE C C 1
ATOM 7967 O O . ILE C 1 90 ? 14.149 -9.684 -66.043 1 48.51 74 ILE C O 1
ATOM 7972 N N . VAL C 1 91 ? 12.711 -8.582 -67.378 1 47.73 75 VAL C N 1
ATOM 7973 C CA . VAL C 1 91 ? 12.114 -7.782 -66.32 1 48.18 75 VAL C CA 1
ATOM 7974 C C . VAL C 1 91 ? 11.356 -8.637 -65.302 1 49.7 75 VAL C C 1
ATOM 7975 O O . VAL C 1 91 ? 11.347 -8.334 -64.097 1 49.63 75 VAL C O 1
ATOM 7979 N N . SER C 1 92 ? 10.715 -9.707 -65.786 1 50.49 76 SER C N 1
ATOM 7980 C CA . SER C 1 92 ? 9.988 -10.613 -64.908 1 51.31 76 SER C CA 1
ATOM 7981 C C . SER C 1 92 ? 10.976 -11.363 -64.036 1 51.55 76 SER C C 1
ATOM 7982 O O . SER C 1 92 ? 10.74 -11.497 -62.842 1 51.85 76 SER C O 1
ATOM 7985 N N . PHE C 1 93 ? 12.116 -11.799 -64.61 1 51.11 77 PHE C N 1
ATOM 7986 C CA . PHE C 1 93 ? 13.163 -12.508 -63.88 1 50.76 77 PHE C CA 1
ATOM 7987 C C . PHE C 1 93 ? 13.605 -11.739 -62.651 1 50.48 77 PHE C C 1
ATOM 7988 O O . PHE C 1 93 ? 13.599 -12.294 -61.581 1 50.18 77 PHE C O 1
ATOM 7996 N N . GLY C 1 94 ? 13.897 -10.461 -62.809 1 50.81 78 GLY C N 1
ATOM 7997 C CA . GLY C 1 94 ? 14.333 -9.617 -61.707 1 51.71 78 GLY C CA 1
ATOM 7998 C C . GLY C 1 94 ? 13.365 -9.549 -60.551 1 52.94 78 GLY C C 1
ATOM 7999 O O . GLY C 1 94 ? 13.772 -9.661 -59.394 1 53.46 78 GLY C O 1
ATOM 8000 N N . LEU C 1 95 ? 12.071 -9.392 -60.846 1 53.12 79 LEU C N 1
ATOM 8001 C CA . LEU C 1 95 ? 11.054 -9.315 -59.805 1 54.09 79 LEU C CA 1
ATOM 8002 C C . LEU C 1 95 ? 11.027 -10.604 -58.976 1 56.67 79 LEU C C 1
ATOM 8003 O O . LEU C 1 95 ? 11.187 -10.563 -57.755 1 58.1 79 LEU C O 1
ATOM 8008 N N . HIS C 1 96 ? 10.914 -11.748 -59.652 1 56.7 80 HIS C N 1
ATOM 8009 C CA . HIS C 1 96 ? 10.839 -13.024 -58.985 1 56.91 80 HIS C CA 1
ATOM 8010 C C . HIS C 1 96 ? 12.159 -13.53 -58.427 1 56.82 80 HIS C C 1
ATOM 8011 O O . HIS C 1 96 ? 12.133 -14.407 -57.574 1 57.52 80 HIS C O 1
ATOM 8018 N N . ASN C 1 97 ? 13.3 -13.012 -58.889 1 56.14 81 ASN C N 1
ATOM 8019 C CA . ASN C 1 97 ? 14.593 -13.568 -58.499 1 55.99 81 ASN C CA 1
ATOM 8020 C C . ASN C 1 97 ? 15.514 -12.627 -57.745 1 56.32 81 ASN C C 1
ATOM 8021 O O . ASN C 1 97 ? 16.73 -12.721 -57.863 1 56.77 81 ASN C O 1
ATOM 8026 N N . GLN C 1 98 ? 14.936 -11.823 -56.866 1 56.42 82 GLN C N 1
ATOM 8027 C CA . GLN C 1 98 ? 15.617 -10.895 -55.968 1 56.78 82 GLN C CA 1
ATOM 8028 C C . GLN C 1 98 ? 16.682 -10.004 -56.65 1 55.1 82 GLN C C 1
ATOM 8029 O O . GLN C 1 98 ? 17.766 -9.788 -56.106 1 55.27 82 GLN C O 1
ATOM 8035 N N . GLN C 1 99 ? 16.355 -9.462 -57.816 1 53.64 83 GLN C N 1
ATOM 8036 C CA . GLN C 1 99 ? 17.219 -8.496 -58.51 1 52.73 83 GLN C CA 1
ATOM 8037 C C . GLN C 1 99 ? 16.517 -7.098 -58.409 1 50.65 83 GLN C C 1
ATOM 8038 O O . GLN C 1 99 ? 15.739 -6.912 -57.463 1 51.9 83 GLN C O 1
ATOM 8044 N N . GLU C 1 100 ? 16.767 -6.133 -59.328 1 47.34 84 GLU C N 1
ATOM 8045 C CA . GLU C 1 100 ? 16.088 -4.855 -59.245 1 44.99 84 GLU C CA 1
ATOM 8046 C C . GLU C 1 100 ? 14.782 -4.824 -60.05 1 43.41 84 GLU C C 1
ATOM 8047 O O . GLU C 1 100 ? 14.529 -5.637 -60.934 1 42.51 84 GLU C O 1
ATOM 8053 N N . ASN C 1 101 ? 13.902 -3.916 -59.648 1 43.22 85 ASN C N 1
ATOM 8054 C CA . ASN C 1 101 ? 12.606 -3.7 -60.253 1 42.77 85 ASN C CA 1
ATOM 8055 C C . ASN C 1 101 ? 12.796 -2.639 -61.342 1 41.85 85 ASN C C 1
ATOM 8056 O O . ASN C 1 101 ? 13.434 -1.613 -61.075 1 42.72 85 ASN C O 1
ATOM 8061 N N . LEU C 1 102 ? 12.265 -2.87 -62.565 1 39.64 86 LEU C N 1
ATOM 8062 C CA . LEU C 1 102 ? 12.435 -1.927 -63.675 1 37.98 86 LEU C CA 1
ATOM 8063 C C . LEU C 1 102 ? 12.042 -0.462 -63.318 1 38.8 86 LEU C C 1
ATOM 8064 O O . LEU C 1 102 ? 12.71 0.468 -63.759 1 39.8 86 LEU C O 1
ATOM 8069 N N . GLY C 1 103 ? 11.042 -0.272 -62.464 1 38.38 87 GLY C N 1
ATOM 8070 C CA . GLY C 1 103 ? 10.61 1.061 -62.059 1 39.22 87 GLY C CA 1
ATOM 8071 C C . GLY C 1 103 ? 11.458 1.738 -60.996 1 40.2 87 GLY C C 1
ATOM 8072 O O . GLY C 1 103 ? 11.295 2.934 -60.727 1 40.74 87 GLY C O 1
ATOM 8073 N N . HIS C 1 104 ? 12.355 0.988 -60.364 1 40.34 88 HIS C N 1
ATOM 8074 C CA . HIS C 1 104 ? 13.221 1.505 -59.309 1 41.18 88 HIS C CA 1
ATOM 8075 C C . HIS C 1 104 ? 14.45 2.231 -59.803 1 42.33 88 HIS C C 1
ATOM 8076 O O . HIS C 1 104 ? 15.051 2.989 -59.032 1 43.31 88 HIS C O 1
ATOM 8083 N N . ILE C 1 105 ? 14.885 1.924 -61.05 1 42.02 89 ILE C N 1
ATOM 8084 C CA . ILE C 1 105 ? 16.052 2.479 -61.733 1 41.39 89 ILE C CA 1
ATOM 8085 C C . ILE C 1 105 ? 15.805 3.922 -62.093 1 42.39 89 ILE C C 1
ATOM 8086 O O . ILE C 1 105 ? 14.747 4.263 -62.625 1 42.48 89 ILE C O 1
ATOM 8091 N N . ARG C 1 106 ? 16.787 4.775 -61.794 1 42.97 90 ARG C N 1
ATOM 8092 C CA . ARG C 1 106 ? 16.768 6.186 -62.155 1 43.74 90 ARG C CA 1
ATOM 8093 C C . ARG C 1 106 ? 17.887 6.472 -63.162 1 43.52 90 ARG C C 1
ATOM 8094 O O . ARG C 1 106 ? 18.774 5.646 -63.328 1 43.79 90 ARG C O 1
ATOM 8102 N N . TYR C 1 107 ? 17.818 7.593 -63.882 1 43.45 91 TYR C N 1
ATOM 8103 C CA . TYR C 1 107 ? 18.769 7.86 -64.96 1 44.22 91 TYR C CA 1
ATOM 8104 C C . TYR C 1 107 ? 19.534 9.162 -64.814 1 46.15 91 TYR C C 1
ATOM 8105 O O . TYR C 1 107 ? 18.964 10.18 -64.439 1 46.43 91 TYR C O 1
ATOM 8114 N N . THR C 1 108 ? 20.848 9.111 -65.094 1 47.17 92 THR C N 1
ATOM 8115 C CA . THR C 1 108 ? 21.734 10.273 -65.047 1 48.28 92 THR C CA 1
ATOM 8116 C C . THR C 1 108 ? 22.464 10.427 -66.388 1 49.55 92 THR C C 1
ATOM 8117 O O . THR C 1 108 ? 22.627 9.449 -67.112 1 50.14 92 THR C O 1
ATOM 8121 N N . ASN C 1 109 ? 22.886 11.657 -66.727 1 49.9 93 ASN C N 1
ATOM 8122 C CA . ASN C 1 109 ? 23.658 11.956 -67.933 1 50.96 93 ASN C CA 1
ATOM 8123 C C . ASN C 1 109 ? 24.91 12.679 -67.434 1 52.44 93 ASN C C 1
ATOM 8124 O O . ASN C 1 109 ? 25.159 13.84 -67.77 1 52.85 93 ASN C O 1
ATOM 8129 N N . GLU C 1 110 ? 25.675 11.999 -66.586 1 53.24 94 GLU C N 1
ATOM 8130 C CA . GLU C 1 110 ? 26.88 12.565 -66.008 1 55.09 94 GLU C CA 1
ATOM 8131 C C . GLU C 1 110 ? 28.096 12.486 -66.915 1 57.23 94 GLU C C 1
ATOM 8132 O O . GLU C 1 110 ? 28.623 11.399 -67.176 1 57.52 94 GLU C O 1
ATOM 8138 N N . TYR C 1 111 ? 28.54 13.654 -67.404 1 58.31 95 TYR C N 1
ATOM 8139 C CA . TYR C 1 111 ? 29.746 13.762 -68.226 1 59.09 95 TYR C CA 1
ATOM 8140 C C . TYR C 1 111 ? 30.924 14.12 -67.326 1 61.82 95 TYR C C 1
ATOM 8141 O O . TYR C 1 111 ? 30.74 14.58 -66.194 1 61.55 95 TYR C O 1
ATOM 8150 N N . GLU C 1 112 ? 32.135 13.877 -67.813 1 64.39 96 GLU C N 1
ATOM 8151 C CA . GLU C 1 112 ? 33.341 14.154 -67.052 1 67.66 96 GLU C CA 1
ATOM 8152 C C . GLU C 1 112 ? 34.518 14.338 -67.962 1 71.93 96 GLU C C 1
ATOM 8153 O O . GLU C 1 112 ? 34.467 13.941 -69.126 1 72.69 96 GLU C O 1
ATOM 8159 N N . ILE C 1 113 ? 35.581 14.962 -67.455 1 75.06 97 ILE C N 1
ATOM 8160 C CA . ILE C 1 113 ? 36.778 15.211 -68.262 1 78.52 97 ILE C CA 1
ATOM 8161 C C . ILE C 1 113 ? 37.496 13.92 -68.671 1 81.81 97 ILE C C 1
ATOM 8162 O O . ILE C 1 113 ? 37.791 13.069 -67.834 1 81.99 97 ILE C O 1
ATOM 8167 N N . ASN C 1 114 ? 37.754 13.784 -69.97 1 84.43 98 ASN C N 1
ATOM 8168 C CA . ASN C 1 114 ? 38.488 12.677 -70.579 1 87.59 98 ASN C CA 1
ATOM 8169 C C . ASN C 1 114 ? 39.886 12.554 -69.924 1 90.93 98 ASN C C 1
ATOM 8170 O O . ASN C 1 114 ? 40.519 13.57 -69.631 1 91.74 98 ASN C O 1
ATOM 8175 N N . ASN C 1 115 ? 40.358 11.306 -69.708 1 92.49 99 ASN C N 1
ATOM 8176 C CA . ASN C 1 115 ? 41.661 10.989 -69.116 1 94.23 99 ASN C CA 1
ATOM 8177 C C . ASN C 1 115 ? 42.829 11.529 -69.948 1 94.85 99 ASN C C 1
ATOM 8178 O O . ASN C 1 115 ? 43.775 12.068 -69.374 1 94.6 99 ASN C O 1
ATOM 8183 N N . ASN C 1 116 ? 42.771 11.39 -71.283 1 95.63 100 ASN C N 1
ATOM 8184 C CA . ASN C 1 116 ? 43.85 11.907 -72.121 1 97.15 100 ASN C CA 1
ATOM 8185 C C . ASN C 1 116 ? 43.607 13.369 -72.533 1 98.27 100 ASN C C 1
ATOM 8186 O O . ASN C 1 116 ? 43.824 13.73 -73.692 1 98.25 100 ASN C O 1
ATOM 8191 N N . ARG C 1 117 ? 43.187 14.211 -71.551 1 98.94 101 ARG C N 1
ATOM 8192 C CA . ARG C 1 117 ? 42.918 15.653 -71.669 1 99.77 101 ARG C CA 1
ATOM 8193 C C . ARG C 1 117 ? 42.901 16.362 -70.293 1 100.89 101 ARG C C 1
ATOM 8194 O O . ARG C 1 117 ? 42.671 17.565 -70.261 1 100.85 101 ARG C O 1
ATOM 8202 N N . GLU C 1 118 ? 43.115 15.646 -69.164 1 101.89 102 GLU C N 1
ATOM 8203 C CA . GLU C 1 118 ? 43.05 16.285 -67.835 1 103.48 102 GLU C CA 1
ATOM 8204 C C . GLU C 1 118 ? 44.341 17.005 -67.412 1 104.7 102 GLU C C 1
ATOM 8205 O O . GLU C 1 118 ? 44.356 17.624 -66.348 1 104.85 102 GLU C O 1
ATOM 8211 N N . ASP C 1 119 ? 45.405 16.947 -68.225 1 105.54 103 ASP C N 1
ATOM 8212 C CA . ASP C 1 119 ? 46.654 17.662 -67.922 1 106.91 103 ASP C CA 1
ATOM 8213 C C . ASP C 1 119 ? 46.408 19.182 -67.82 1 107.51 103 ASP C C 1
ATOM 8214 O O . ASP C 1 119 ? 47.055 19.878 -67.032 1 107.82 103 ASP C O 1
ATOM 8219 N N . GLU C 1 120 ? 45.469 19.681 -68.632 1 107.34 104 GLU C N 1
ATOM 8220 C CA . GLU C 1 120 ? 45.061 21.074 -68.699 1 107.48 104 GLU C CA 1
ATOM 8221 C C . GLU C 1 120 ? 43.758 21.308 -67.903 1 107.51 104 GLU C C 1
ATOM 8222 O O . GLU C 1 120 ? 43.706 22.184 -67.04 1 107.47 104 GLU C O 1
ATOM 8228 N N . PHE C 1 121 ? 42.721 20.509 -68.178 1 107.43 105 PHE C N 1
ATOM 8229 C CA . PHE C 1 121 ? 41.416 20.667 -67.553 1 107.78 105 PHE C CA 1
ATOM 8230 C C . PHE C 1 121 ? 41.295 20.114 -66.155 1 107.82 105 PHE C C 1
ATOM 8231 O O . PHE C 1 121 ? 41.914 19.107 -65.818 1 107.87 105 PHE C O 1
ATOM 8239 N N . SER C 1 122 ? 40.45 20.763 -65.352 1 107.61 106 SER C N 1
ATOM 8240 C CA . SER C 1 122 ? 40.15 20.356 -63.982 1 107.97 106 SER C CA 1
ATOM 8241 C C . SER C 1 122 ? 38.654 20.469 -63.621 1 107.98 106 SER C C 1
ATOM 8242 O O . SER C 1 122 ? 38.263 20.141 -62.495 1 108.02 106 SER C O 1
ATOM 8245 N N . LEU C 1 123 ? 37.815 20.915 -64.575 1 107.64 107 LEU C N 1
ATOM 8246 C CA . LEU C 1 123 ? 36.376 21.044 -64.385 1 107.74 107 LEU C CA 1
ATOM 8247 C C . LEU C 1 123 ? 35.657 20.933 -65.717 1 107.37 107 LEU C C 1
ATOM 8248 O O . LEU C 1 123 ? 36.174 21.365 -66.751 1 107.06 107 LEU C O 1
ATOM 8253 N N . VAL C 1 124 ? 34.442 20.391 -65.69 1 107.05 108 VAL C N 1
ATOM 8254 C CA . VAL C 1 124 ? 33.605 20.293 -66.887 1 107.03 108 VAL C CA 1
ATOM 8255 C C . VAL C 1 124 ? 33.164 21.704 -67.365 1 106.75 108 VAL C C 1
ATOM 8256 O O . VAL C 1 124 ? 32.982 21.941 -68.556 1 106.48 108 VAL C O 1
ATOM 8260 N N . SER C 1 125 ? 33.07 22.651 -66.436 1 106.59 109 SER C N 1
ATOM 8261 C CA . SER C 1 125 ? 32.749 24.027 -66.751 1 106.96 109 SER C CA 1
ATOM 8262 C C . SER C 1 125 ? 33.864 24.745 -67.537 1 107.02 109 SER C C 1
ATOM 8263 O O . SER C 1 125 ? 33.651 25.879 -67.959 1 107.32 109 SER C O 1
ATOM 8266 N N . GLU C 1 126 ? 35.043 24.123 -67.719 1 106.62 110 GLU C N 1
ATOM 8267 C CA . GLU C 1 126 ? 36.14 24.762 -68.441 1 106.76 110 GLU C CA 1
ATOM 8268 C C . GLU C 1 126 ? 36.08 24.484 -69.93 1 106.5 110 GLU C C 1
ATOM 8269 O O . GLU C 1 126 ? 36.44 25.347 -70.731 1 107.13 110 GLU C O 1
ATOM 8275 N N . VAL C 1 127 ? 35.674 23.273 -70.307 1 105.58 111 VAL C N 1
ATOM 8276 C CA . VAL C 1 127 ? 35.627 22.892 -71.71 1 105.19 111 VAL C CA 1
ATOM 8277 C C . VAL C 1 127 ? 34.615 23.711 -72.498 1 104.61 111 VAL C C 1
ATOM 8278 O O . VAL C 1 127 ? 33.426 23.713 -72.18 1 104.87 111 VAL C O 1
ATOM 8282 N N . SER C 1 128 ? 35.108 24.437 -73.516 1 103.58 112 SER C N 1
ATOM 8283 C CA . SER C 1 128 ? 34.279 25.248 -74.398 1 103.21 112 SER C CA 1
ATOM 8284 C C . SER C 1 128 ? 33.722 24.395 -75.546 1 102.54 112 SER C C 1
ATOM 8285 O O . SER C 1 128 ? 34.263 23.333 -75.857 1 102.57 112 SER C O 1
ATOM 8288 N N . TYR C 1 129 ? 32.664 24.882 -76.198 1 101.77 113 TYR C N 1
ATOM 8289 C CA . TYR C 1 129 ? 32.032 24.209 -77.329 1 101.5 113 TYR C CA 1
ATOM 8290 C C . TYR C 1 129 ? 33.027 23.978 -78.458 1 101.33 113 TYR C C 1
ATOM 8291 O O . TYR C 1 129 ? 33.013 22.91 -79.064 1 101.52 113 TYR C O 1
ATOM 8300 N N . ASP C 1 130 ? 33.934 24.947 -78.686 1 100.78 114 ASP C N 1
ATOM 8301 C CA . ASP C 1 130 ? 34.986 24.892 -79.709 1 100.19 114 ASP C CA 1
ATOM 8302 C C . ASP C 1 130 ? 35.934 23.72 -79.445 1 99.37 114 ASP C C 1
ATOM 8303 O O . ASP C 1 130 ? 36.371 23.074 -80.384 1 99.13 114 ASP C O 1
ATOM 8308 N N . ASP C 1 131 ? 36.241 23.448 -78.164 1 98.86 115 ASP C N 1
ATOM 8309 C CA . ASP C 1 131 ? 37.111 22.343 -77.76 1 98.57 115 ASP C CA 1
ATOM 8310 C C . ASP C 1 131 ? 36.495 21.013 -78.177 1 97.57 115 ASP C C 1
ATOM 8311 O O . ASP C 1 131 ? 37.208 20.128 -78.639 1 97.89 115 ASP C O 1
ATOM 8316 N N . ILE C 1 132 ? 35.171 20.883 -78.036 1 96.24 116 ILE C N 1
ATOM 8317 C CA . ILE C 1 132 ? 34.45 19.655 -78.352 1 95.37 116 ILE C CA 1
ATOM 8318 C C . ILE C 1 132 ? 34.276 19.423 -79.855 1 93.76 116 ILE C C 1
ATOM 8319 O O . ILE C 1 132 ? 34.69 18.376 -80.337 1 93.8 116 ILE C O 1
ATOM 8324 N N . LYS C 1 133 ? 33.683 20.378 -80.597 1 92.43 117 LYS C N 1
ATOM 8325 C CA . LYS C 1 133 ? 33.464 20.192 -82.035 1 91.6 117 LYS C CA 1
ATOM 8326 C C . LYS C 1 133 ? 34.737 20.158 -82.847 1 91.54 117 LYS C C 1
ATOM 8327 O O . LYS C 1 133 ? 34.756 19.51 -83.893 1 91.91 117 LYS C O 1
ATOM 8333 N N . SER C 1 134 ? 35.801 20.828 -82.391 1 91.17 118 SER C N 1
ATOM 8334 C CA . SER C 1 134 ? 37.063 20.814 -83.133 1 91.36 118 SER C CA 1
ATOM 8335 C C . SER C 1 134 ? 38.002 19.789 -82.524 1 91.4 118 SER C C 1
ATOM 8336 O O . SER C 1 134 ? 39.153 20.086 -82.212 1 91.66 118 SER C O 1
ATOM 8339 N N . SER C 1 135 ? 37.495 18.563 -82.368 1 90.77 119 SER C N 1
ATOM 8340 C CA . SER C 1 135 ? 38.247 17.446 -81.808 1 90.37 119 SER C CA 1
ATOM 8341 C C . SER C 1 135 ? 37.828 16.103 -82.492 1 89.86 119 SER C C 1
ATOM 8342 O O . SER C 1 135 ? 37.148 16.118 -83.525 1 89.67 119 SER C O 1
ATOM 8345 N N . ASN C 1 136 ? 38.284 14.961 -81.953 1 89.37 120 ASN C N 1
ATOM 8346 C CA . ASN C 1 136 ? 37.902 13.638 -82.434 1 89.26 120 ASN C CA 1
ATOM 8347 C C . ASN C 1 136 ? 37.395 12.772 -81.244 1 88.92 120 ASN C C 1
ATOM 8348 O O . ASN C 1 136 ? 37.589 13.134 -80.078 1 88.67 120 ASN C O 1
ATOM 8353 N N . ALA C 1 137 ? 36.777 11.626 -81.547 1 88.52 121 ALA C N 1
ATOM 8354 C CA . ALA C 1 137 ? 36.199 10.702 -80.572 1 88.47 121 ALA C CA 1
ATOM 8355 C C . ALA C 1 137 ? 37.164 10.179 -79.521 1 87.88 121 ALA C C 1
ATOM 8356 O O . ALA C 1 137 ? 36.734 9.744 -78.449 1 87.83 121 ALA C O 1
ATOM 8358 N N . GLN C 1 138 ? 38.457 10.185 -79.832 1 87.1 122 GLN C N 1
ATOM 8359 C CA . GLN C 1 138 ? 39.467 9.689 -78.915 1 86.84 122 GLN C CA 1
ATOM 8360 C C . GLN C 1 138 ? 40.018 10.786 -77.995 1 86.88 122 GLN C C 1
ATOM 8361 O O . GLN C 1 138 ? 40.476 10.484 -76.895 1 86.88 122 GLN C O 1
ATOM 8367 N N . GLN C 1 139 ? 39.978 12.055 -78.436 1 86.86 123 GLN C N 1
ATOM 8368 C CA . GLN C 1 139 ? 40.502 13.158 -77.626 1 87.4 123 GLN C CA 1
ATOM 8369 C C . GLN C 1 139 ? 39.429 14.189 -77.212 1 86.64 123 GLN C C 1
ATOM 8370 O O . GLN C 1 139 ? 39.785 15.299 -76.817 1 87.13 123 GLN C O 1
ATOM 8376 N N . VAL C 1 140 ? 38.128 13.845 -77.304 1 84.89 124 VAL C N 1
ATOM 8377 C CA . VAL C 1 140 ? 37.063 14.776 -76.926 1 83.35 124 VAL C CA 1
ATOM 8378 C C . VAL C 1 140 ? 37.139 15.027 -75.431 1 82.44 124 VAL C C 1
ATOM 8379 O O . VAL C 1 140 ? 37.278 14.08 -74.655 1 82.71 124 VAL C O 1
ATOM 8383 N N . PRO C 1 141 ? 37.163 16.311 -75.016 1 81.02 125 PRO C N 1
ATOM 8384 C CA . PRO C 1 141 ? 37.332 16.616 -73.581 1 79.4 125 PRO C CA 1
ATOM 8385 C C . PRO C 1 141 ? 36.252 16.102 -72.669 1 77.09 125 PRO C C 1
ATOM 8386 O O . PRO C 1 141 ? 36.52 15.939 -71.49 1 77.78 125 PRO C O 1
ATOM 8390 N N . LEU C 1 142 ? 35.048 15.852 -73.186 1 74.87 126 LEU C N 1
ATOM 8391 C CA . LEU C 1 142 ? 33.955 15.337 -72.356 1 73.53 126 LEU C CA 1
ATOM 8392 C C . LEU C 1 142 ? 33.55 13.929 -72.735 1 71.73 126 LEU C C 1
ATOM 8393 O O . LEU C 1 142 ? 33.326 13.635 -73.917 1 71.89 126 LEU C O 1
ATOM 8398 N N . VAL C 1 143 ? 33.464 13.055 -71.722 1 69.58 127 VAL C N 1
ATOM 8399 C CA . VAL C 1 143 ? 33.07 11.665 -71.88 1 67.72 127 VAL C CA 1
ATOM 8400 C C . VAL C 1 143 ? 32.056 11.285 -70.796 1 65.77 127 VAL C C 1
ATOM 8401 O O . VAL C 1 143 ? 32.182 11.734 -69.663 1 65.29 127 VAL C O 1
ATOM 8405 N N . ALA C 1 144 ? 31.03 10.492 -71.156 1 64.62 128 ALA C N 1
ATOM 8406 C CA . ALA C 1 144 ? 30.045 9.991 -70.191 1 64.3 128 ALA C CA 1
ATOM 8407 C C . ALA C 1 144 ? 30.241 8.513 -70.107 1 64.12 128 ALA C C 1
ATOM 8408 O O . ALA C 1 144 ? 30.301 7.848 -71.137 1 63.92 128 ALA C O 1
ATOM 8410 N N . PHE C 1 145 ? 30.372 7.987 -68.892 1 64.26 129 PHE C N 1
ATOM 8411 C CA . PHE C 1 145 ? 30.587 6.56 -68.704 1 64.83 129 PHE C CA 1
ATOM 8412 C C . PHE C 1 145 ? 29.274 5.84 -68.553 1 63.9 129 PHE C C 1
ATOM 8413 O O . PHE C 1 145 ? 28.605 5.996 -67.535 1 63.92 129 PHE C O 1
ATOM 8421 N N . TYR C 1 146 ? 28.9 5.013 -69.546 1 62.85 130 TYR C N 1
ATOM 8422 C CA . TYR C 1 146 ? 27.678 4.205 -69.461 1 62.58 130 TYR C CA 1
ATOM 8423 C C . TYR C 1 146 ? 27.92 3.198 -68.356 1 61.44 130 TYR C C 1
ATOM 8424 O O . TYR C 1 146 ? 28.939 2.5 -68.396 1 61.94 130 TYR C O 1
ATOM 8433 N N . GLU C 1 147 ? 27.082 3.224 -67.328 1 59.83 131 GLU C N 1
ATOM 8434 C CA . GLU C 1 147 ? 27.343 2.434 -66.156 1 59 131 GLU C CA 1
ATOM 8435 C C . GLU C 1 147 ? 26.079 2.094 -65.433 1 58.61 131 GLU C C 1
ATOM 8436 O O . GLU C 1 147 ? 25.201 2.937 -65.308 1 58.93 131 GLU C O 1
ATOM 8442 N N . ALA C 1 148 ? 25.989 0.862 -64.921 1 57.78 132 ALA C N 1
ATOM 8443 C CA . ALA C 1 148 ? 24.869 0.443 -64.094 1 57.11 132 ALA C CA 1
ATOM 8444 C C . ALA C 1 148 ? 25.452 0.574 -62.712 1 57.2 132 ALA C C 1
ATOM 8445 O O . ALA C 1 148 ? 26.232 -0.265 -62.303 1 57.02 132 ALA C O 1
ATOM 8447 N N . ARG C 1 149 ? 25.153 1.674 -62.035 1 57.75 133 ARG C N 1
ATOM 8448 C CA . ARG C 1 149 ? 25.695 2.043 -60.728 1 58.68 133 ARG C CA 1
ATOM 8449 C C . ARG C 1 149 ? 24.595 2.075 -59.623 1 58.29 133 ARG C C 1
ATOM 8450 O O . ARG C 1 149 ? 23.433 1.8 -59.897 1 58.27 133 ARG C O 1
ATOM 8458 N N . GLU C 1 150 ? 24.975 2.353 -58.369 1 57.88 134 GLU C N 1
ATOM 8459 C CA . GLU C 1 150 ? 24.071 2.49 -57.215 1 57.33 134 GLU C CA 1
ATOM 8460 C C . GLU C 1 150 ? 24.438 3.768 -56.506 1 56.69 134 GLU C C 1
ATOM 8461 O O . GLU C 1 150 ? 25.63 4.037 -56.345 1 57.33 134 GLU C O 1
ATOM 8467 N N . ASP C 1 151 ? 23.456 4.559 -56.084 1 56 135 ASP C N 1
ATOM 8468 C CA . ASP C 1 151 ? 23.761 5.792 -55.361 1 56.76 135 ASP C CA 1
ATOM 8469 C C . ASP C 1 151 ? 24.241 5.385 -53.964 1 56.99 135 ASP C C 1
ATOM 8470 O O . ASP C 1 151 ? 23.415 4.965 -53.175 1 57.01 135 ASP C O 1
ATOM 8475 N N . ARG C 1 152 ? 25.56 5.5 -53.657 1 56.83 136 ARG C N 1
ATOM 8476 C CA . ARG C 1 152 ? 26.15 5.067 -52.373 1 57.14 136 ARG C CA 1
ATOM 8477 C C . ARG C 1 152 ? 25.424 5.567 -51.108 1 57.32 136 ARG C C 1
ATOM 8478 O O . ARG C 1 152 ? 25.445 4.902 -50.053 1 57.48 136 ARG C O 1
ATOM 8486 N N . ALA C 1 153 ? 24.745 6.713 -51.232 1 56.61 137 ALA C N 1
ATOM 8487 C CA . ALA C 1 153 ? 23.973 7.298 -50.144 1 55.81 137 ALA C CA 1
ATOM 8488 C C . ALA C 1 153 ? 22.663 6.557 -49.877 1 54.71 137 ALA C C 1
ATOM 8489 O O . ALA C 1 153 ? 22.35 6.284 -48.722 1 55.28 137 ALA C O 1
ATOM 8491 N N . THR C 1 154 ? 21.896 6.225 -50.921 1 53.1 138 THR C N 1
ATOM 8492 C CA . THR C 1 154 ? 20.59 5.602 -50.751 1 51.86 138 THR C CA 1
ATOM 8493 C C . THR C 1 154 ? 20.502 4.13 -51.152 1 50.6 138 THR C C 1
ATOM 8494 O O . THR C 1 154 ? 19.602 3.431 -50.723 1 50.56 138 THR C O 1
ATOM 8498 N N . GLY C 1 155 ? 21.372 3.695 -52.035 1 49.73 139 GLY C N 1
ATOM 8499 C CA . GLY C 1 155 ? 21.354 2.339 -52.565 1 49.2 139 GLY C CA 1
ATOM 8500 C C . GLY C 1 155 ? 20.406 2.162 -53.738 1 48.42 139 GLY C C 1
ATOM 8501 O O . GLY C 1 155 ? 20.073 1.029 -54.102 1 48.51 139 GLY C O 1
ATOM 8502 N N . THR C 1 156 ? 19.948 3.277 -54.339 1 47.63 140 THR C N 1
ATOM 8503 C CA . THR C 1 156 ? 19.013 3.207 -55.453 1 47.52 140 THR C CA 1
ATOM 8504 C C . THR C 1 156 ? 19.734 2.892 -56.748 1 46.99 140 THR C C 1
ATOM 8505 O O . THR C 1 156 ? 20.813 3.441 -57.021 1 47.08 140 THR C O 1
ATOM 8509 N N . PRO C 1 157 ? 19.133 2.031 -57.592 1 45.97 141 PRO C N 1
ATOM 8510 C CA . PRO C 1 157 ? 19.768 1.722 -58.876 1 44.76 141 PRO C CA 1
ATOM 8511 C C . PRO C 1 157 ? 19.768 2.918 -59.813 1 43.66 141 PRO C C 1
ATOM 8512 O O . PRO C 1 157 ? 18.736 3.554 -60.031 1 42.79 141 PRO C O 1
ATOM 8516 N N . ILE C 1 158 ? 20.94 3.218 -60.372 1 44.07 142 ILE C N 1
ATOM 8517 C CA . ILE C 1 158 ? 21.163 4.311 -61.326 1 44.23 142 ILE C CA 1
ATOM 8518 C C . ILE C 1 158 ? 21.709 3.771 -62.638 1 45.36 142 ILE C C 1
ATOM 8519 O O . ILE C 1 158 ? 22.538 2.858 -62.615 1 45.76 142 ILE C O 1
ATOM 8524 N N . VAL C 1 159 ? 21.271 4.341 -63.783 1 45.74 143 VAL C N 1
ATOM 8525 C CA . VAL C 1 159 ? 21.843 4.034 -65.105 1 46.44 143 VAL C CA 1
ATOM 8526 C C . VAL C 1 159 ? 22.436 5.326 -65.649 1 46.42 143 VAL C C 1
ATOM 8527 O O . VAL C 1 159 ? 21.716 6.308 -65.843 1 45.94 143 VAL C O 1
ATOM 8531 N N . ASN C 1 160 ? 23.758 5.354 -65.814 1 46.92 144 ASN C N 1
ATOM 8532 C CA . ASN C 1 160 ? 24.426 6.524 -66.37 1 47.69 144 ASN C CA 1
ATOM 8533 C C . ASN C 1 160 ? 24.63 6.295 -67.858 1 48.58 144 ASN C C 1
ATOM 8534 O O . ASN C 1 160 ? 24.894 5.173 -68.286 1 49.15 144 ASN C O 1
ATOM 8539 N N . MET C 1 161 ? 24.481 7.344 -68.637 1 48.53 145 MET C N 1
ATOM 8540 C CA . MET C 1 161 ? 24.621 7.249 -70.068 1 49.53 145 MET C CA 1
ATOM 8541 C C . MET C 1 161 ? 24.855 8.631 -70.688 1 49.11 145 MET C C 1
ATOM 8542 O O . MET C 1 161 ? 24.641 9.659 -70.053 1 49.06 145 MET C O 1
ATOM 8547 N N . GLY C 1 162 ? 25.263 8.632 -71.93 1 48.94 146 GLY C N 1
ATOM 8548 C CA . GLY C 1 162 ? 25.415 9.86 -72.677 1 49.93 146 GLY C CA 1
ATOM 8549 C C . GLY C 1 162 ? 24.083 10.289 -73.259 1 50.4 146 GLY C C 1
ATOM 8550 O O . GLY C 1 162 ? 23.079 9.568 -73.183 1 49.38 146 GLY C O 1
ATOM 8551 N N . VAL C 1 163 ? 24.084 11.459 -73.882 1 51.51 147 VAL C N 1
ATOM 8552 C CA . VAL C 1 163 ? 22.883 11.982 -74.5 1 52.97 147 VAL C CA 1
ATOM 8553 C C . VAL C 1 163 ? 22.498 11.203 -75.765 1 54.39 147 VAL C C 1
ATOM 8554 O O . VAL C 1 163 ? 23.33 10.538 -76.389 1 54.77 147 VAL C O 1
ATOM 8558 N N . ALA C 1 164 ? 21.212 11.229 -76.088 1 55.04 148 ALA C N 1
ATOM 8559 C CA . ALA C 1 164 ? 20.691 10.516 -77.235 1 56.21 148 ALA C CA 1
ATOM 8560 C C . ALA C 1 164 ? 21.095 11.234 -78.526 1 58.14 148 ALA C C 1
ATOM 8561 O O . ALA C 1 164 ? 21.156 12.469 -78.577 1 58.69 148 ALA C O 1
ATOM 8563 N N . PRO C 1 165 ? 21.443 10.469 -79.571 1 58.82 149 PRO C N 1
ATOM 8564 C CA . PRO C 1 165 ? 21.84 11.1 -80.83 1 59.74 149 PRO C CA 1
ATOM 8565 C C . PRO C 1 165 ? 20.644 11.528 -81.676 1 61.33 149 PRO C C 1
ATOM 8566 O O . PRO C 1 165 ? 19.523 11.153 -81.381 1 61.01 149 PRO C O 1
ATOM 8570 N N . SER C 1 166 ? 20.891 12.233 -82.803 1 62.88 150 SER C N 1
ATOM 8571 C CA . SER C 1 166 ? 19.848 12.623 -83.759 1 64.17 150 SER C CA 1
ATOM 8572 C C . SER C 1 166 ? 19.054 11.371 -84.221 1 64.71 150 SER C C 1
ATOM 8573 O O . SER C 1 166 ? 19.631 10.297 -84.374 1 64.65 150 SER C O 1
ATOM 8576 N N . LEU C 1 167 ? 17.734 11.499 -84.352 1 65.05 151 LEU C N 1
ATOM 8577 C CA . LEU C 1 167 ? 16.847 10.39 -84.698 1 66.1 151 LEU C CA 1
ATOM 8578 C C . LEU C 1 167 ? 17.301 9.592 -85.926 1 66.69 151 LEU C C 1
ATOM 8579 O O . LEU C 1 167 ? 17.378 8.362 -85.874 1 66.41 151 LEU C O 1
ATOM 8584 N N . PHE C 1 168 ? 17.64 10.301 -87.016 1 67.14 152 PHE C N 1
ATOM 8585 C CA . PHE C 1 168 ? 18.065 9.662 -88.255 1 67.83 152 PHE C CA 1
ATOM 8586 C C . PHE C 1 168 ? 19.557 9.802 -88.532 1 66.04 152 PHE C C 1
ATOM 8587 O O . PHE C 1 168 ? 19.976 9.747 -89.677 1 65.67 152 PHE C O 1
ATOM 8595 N N . SER C 1 169 ? 20.361 9.915 -87.479 1 64.64 153 SER C N 1
ATOM 8596 C CA . SER C 1 169 ? 21.816 9.947 -87.58 1 63.31 153 SER C CA 1
ATOM 8597 C C . SER C 1 169 ? 22.392 8.531 -87.904 1 61.9 153 SER C C 1
ATOM 8598 O O . SER C 1 169 ? 23.531 8.42 -88.363 1 62.31 153 SER C O 1
ATOM 8601 N N . GLY C 1 170 ? 21.611 7.477 -87.652 1 60.09 154 GLY C N 1
ATOM 8602 C CA . GLY C 1 170 ? 22.023 6.092 -87.815 1 58.95 154 GLY C CA 1
ATOM 8603 C C . GLY C 1 170 ? 22.625 5.524 -86.547 1 57.7 154 GLY C C 1
ATOM 8604 O O . GLY C 1 170 ? 22.99 4.359 -86.515 1 57.64 154 GLY C O 1
ATOM 8605 N N . ARG C 1 171 ? 22.712 6.332 -85.479 1 56.47 155 ARG C N 1
ATOM 8606 C CA . ARG C 1 171 ? 23.316 5.966 -84.205 1 55.65 155 ARG C CA 1
ATOM 8607 C C . ARG C 1 171 ? 22.311 5.748 -83.083 1 53.81 155 ARG C C 1
ATOM 8608 O O . ARG C 1 171 ? 22.613 5.039 -82.118 1 53.5 155 ARG C O 1
ATOM 8616 N N . TYR C 1 172 ? 21.128 6.362 -83.202 1 52.34 156 TYR C N 1
ATOM 8617 C CA . TYR C 1 172 ? 20.058 6.278 -82.216 1 51.22 156 TYR C CA 1
ATOM 8618 C C . TYR C 1 172 ? 19.705 4.854 -81.782 1 49.86 156 TYR C C 1
ATOM 8619 O O . TYR C 1 172 ? 19.717 4.596 -80.579 1 50.75 156 TYR C O 1
ATOM 8628 N N . SER C 1 173 ? 19.426 3.922 -82.715 1 47.68 157 SER C N 1
ATOM 8629 C CA . SER C 1 173 ? 19.046 2.559 -82.329 1 46.16 157 SER C CA 1
ATOM 8630 C C . SER C 1 173 ? 20.157 1.815 -81.55 1 44.91 157 SER C C 1
ATOM 8631 O O . SER C 1 173 ? 19.832 0.925 -80.768 1 44.78 157 SER C O 1
ATOM 8634 N N . TRP C 1 174 ? 21.441 2.221 -81.684 1 43.9 158 TRP C N 1
ATOM 8635 C CA . TRP C 1 174 ? 22.507 1.614 -80.882 1 43.49 158 TRP C CA 1
ATOM 8636 C C . TRP C 1 174 ? 22.488 2.193 -79.476 1 43.35 158 TRP C C 1
ATOM 8637 O O . TRP C 1 174 ? 22.683 1.456 -78.523 1 43.26 158 TRP C O 1
ATOM 8648 N N . TRP C 1 175 ? 22.213 3.507 -79.335 1 42.79 159 TRP C N 1
ATOM 8649 C CA . TRP C 1 175 ? 22.059 4.162 -78.041 1 42.53 159 TRP C CA 1
ATOM 8650 C C . TRP C 1 175 ? 20.915 3.481 -77.274 1 42.07 159 TRP C C 1
ATOM 8651 O O . TRP C 1 175 ? 21.025 3.296 -76.067 1 42.15 159 TRP C O 1
ATOM 8662 N N . GLN C 1 176 ? 19.85 3.051 -77.994 1 41.37 160 GLN C N 1
ATOM 8663 C CA . GLN C 1 176 ? 18.699 2.356 -77.427 1 41.15 160 GLN C CA 1
ATOM 8664 C C . GLN C 1 176 ? 19.144 1.006 -76.864 1 41.27 160 GLN C C 1
ATOM 8665 O O . GLN C 1 176 ? 18.842 0.678 -75.724 1 42.29 160 GLN C O 1
ATOM 8671 N N . GLU C 1 177 ? 19.886 0.251 -77.635 1 40.56 161 GLU C N 1
ATOM 8672 C CA . GLU C 1 177 ? 20.407 -1.046 -77.229 1 40.41 161 GLU C CA 1
ATOM 8673 C C . GLU C 1 177 ? 21.364 -0.905 -76.032 1 40.21 161 GLU C C 1
ATOM 8674 O O . GLU C 1 177 ? 21.335 -1.732 -75.119 1 40.32 161 GLU C O 1
ATOM 8680 N N . ALA C 1 178 ? 22.199 0.156 -76.038 1 39.86 162 ALA C N 1
ATOM 8681 C CA . ALA C 1 178 ? 23.168 0.481 -74.991 1 40.51 162 ALA C CA 1
ATOM 8682 C C . ALA C 1 178 ? 22.494 0.76 -73.663 1 42.12 162 ALA C C 1
ATOM 8683 O O . ALA C 1 178 ? 23.064 0.428 -72.627 1 43.26 162 ALA C O 1
ATOM 8685 N N . LEU C 1 179 ? 21.289 1.393 -73.685 1 41.6 163 LEU C N 1
ATOM 8686 C CA . LEU C 1 179 ? 20.486 1.703 -72.508 1 40.76 163 LEU C CA 1
ATOM 8687 C C . LEU C 1 179 ? 19.868 0.423 -71.97 1 40.62 163 LEU C C 1
ATOM 8688 O O . LEU C 1 179 ? 19.956 0.157 -70.777 1 41.19 163 LEU C O 1
ATOM 8693 N N . ILE C 1 180 ? 19.271 -0.394 -72.844 1 39.97 164 ILE C N 1
ATOM 8694 C CA . ILE C 1 180 ? 18.684 -1.678 -72.432 1 39.35 164 ILE C CA 1
ATOM 8695 C C . ILE C 1 180 ? 19.762 -2.579 -71.806 1 38.82 164 ILE C C 1
ATOM 8696 O O . ILE C 1 180 ? 19.514 -3.221 -70.794 1 37.96 164 ILE C O 1
ATOM 8701 N N . HIS C 1 181 ? 20.988 -2.516 -72.34 1 39.14 165 HIS C N 1
ATOM 8702 C CA . HIS C 1 181 ? 22.133 -3.236 -71.786 1 39.98 165 HIS C CA 1
ATOM 8703 C C . HIS C 1 181 ? 22.367 -2.885 -70.282 1 39.54 165 HIS C C 1
ATOM 8704 O O . HIS C 1 181 ? 22.317 -3.776 -69.432 1 39.68 165 HIS C O 1
ATOM 8711 N N . GLU C 1 182 ? 22.583 -1.599 -69.955 1 38.58 166 GLU C N 1
ATOM 8712 C CA . GLU C 1 182 ? 22.817 -1.196 -68.575 1 37.98 166 GLU C CA 1
ATOM 8713 C C . GLU C 1 182 ? 21.639 -1.504 -67.622 1 37.16 166 GLU C C 1
ATOM 8714 O O . GLU C 1 182 ? 21.869 -1.729 -66.426 1 36.91 166 GLU C O 1
ATOM 8720 N N . ILE C 1 183 ? 20.388 -1.551 -68.155 1 36.8 167 ILE C N 1
ATOM 8721 C CA . ILE C 1 183 ? 19.197 -1.932 -67.374 1 36.34 167 ILE C CA 1
ATOM 8722 C C . ILE C 1 183 ? 19.229 -3.461 -67.111 1 37.54 167 ILE C C 1
ATOM 8723 O O . ILE C 1 183 ? 18.848 -3.903 -66.041 1 38 167 ILE C O 1
ATOM 8728 N N . VAL C 1 184 ? 19.737 -4.271 -68.066 1 37.88 168 VAL C N 1
ATOM 8729 C CA . VAL C 1 184 ? 19.865 -5.722 -67.898 1 37.77 168 VAL C CA 1
ATOM 8730 C C . VAL C 1 184 ? 20.815 -6.059 -66.712 1 38.97 168 VAL C C 1
ATOM 8731 O O . VAL C 1 184 ? 20.574 -7.029 -66.01 1 40.14 168 VAL C O 1
ATOM 8735 N N . HIS C 1 185 ? 21.844 -5.238 -66.454 1 38.81 169 HIS C N 1
ATOM 8736 C CA . HIS C 1 185 ? 22.796 -5.463 -65.362 1 39.69 169 HIS C CA 1
ATOM 8737 C C . HIS C 1 185 ? 22.114 -5.401 -64.018 1 41.08 169 HIS C C 1
ATOM 8738 O O . HIS C 1 185 ? 22.525 -6.098 -63.096 1 42.22 169 HIS C O 1
ATOM 8745 N N . HIS C 1 186 ? 21.121 -4.502 -63.872 1 40.75 170 HIS C N 1
ATOM 8746 C CA . HIS C 1 186 ? 20.379 -4.269 -62.642 1 39.99 170 HIS C CA 1
ATOM 8747 C C . HIS C 1 186 ? 19.274 -5.314 -62.461 1 41.64 170 HIS C C 1
ATOM 8748 O O . HIS C 1 186 ? 19.121 -5.894 -61.361 1 42.35 170 HIS C O 1
ATOM 8755 N N . VAL C 1 187 ? 18.469 -5.519 -63.527 1 41.95 171 VAL C N 1
ATOM 8756 C CA . VAL C 1 187 ? 17.313 -6.403 -63.451 1 42.88 171 VAL C CA 1
ATOM 8757 C C . VAL C 1 187 ? 17.689 -7.883 -63.544 1 43.86 171 VAL C C 1
ATOM 8758 O O . VAL C 1 187 ? 16.851 -8.698 -63.216 1 43.87 171 VAL C O 1
ATOM 8762 N N . THR C 1 188 ? 18.916 -8.248 -63.991 1 44.44 172 THR C N 1
ATOM 8763 C CA . THR C 1 188 ? 19.303 -9.67 -64.058 1 45.37 172 THR C CA 1
ATOM 8764 C C . THR C 1 188 ? 20.542 -10.014 -63.206 1 47.25 172 THR C C 1
ATOM 8765 O O . THR C 1 188 ? 20.733 -11.176 -62.832 1 47.74 172 THR C O 1
ATOM 8769 N N . GLY C 1 189 ? 21.373 -9.025 -62.922 1 48.02 173 GLY C N 1
ATOM 8770 C CA . GLY C 1 189 ? 22.588 -9.261 -62.155 1 49.76 173 GLY C CA 1
ATOM 8771 C C . GLY C 1 189 ? 23.771 -9.584 -63.039 1 51.77 173 GLY C C 1
ATOM 8772 O O . GLY C 1 189 ? 24.926 -9.353 -62.655 1 52.08 173 GLY C O 1
ATOM 8773 N N . SER C 1 190 ? 23.478 -10.079 -64.271 1 52.69 174 SER C N 1
ATOM 8774 C CA . SER C 1 190 ? 24.409 -10.428 -65.34 1 53.19 174 SER C CA 1
ATOM 8775 C C . SER C 1 190 ? 25.505 -9.399 -65.474 1 55.15 174 SER C C 1
ATOM 8776 O O . SER C 1 190 ? 25.24 -8.194 -65.466 1 55.39 174 SER C O 1
ATOM 8779 N N . SER C 1 191 ? 26.742 -9.893 -65.53 1 56.26 175 SER C N 1
ATOM 8780 C CA . SER C 1 191 ? 27.979 -9.145 -65.682 1 57.07 175 SER C CA 1
ATOM 8781 C C . SER C 1 191 ? 28.391 -9.188 -67.15 1 57.75 175 SER C C 1
ATOM 8782 O O . SER C 1 191 ? 27.653 -9.698 -68.002 1 57.42 175 SER C O 1
ATOM 8785 N N . ASP C 1 192 ? 29.554 -8.618 -67.458 1 58.47 176 ASP C N 1
ATOM 8786 C CA . ASP C 1 192 ? 30.083 -8.642 -68.801 1 59.41 176 ASP C CA 1
ATOM 8787 C C . ASP C 1 192 ? 31.352 -9.502 -68.821 1 61.52 176 ASP C C 1
ATOM 8788 O O . ASP C 1 192 ? 31.815 -9.959 -67.765 1 61.88 176 ASP C O 1
ATOM 8793 N N . THR C 1 193 ? 31.893 -9.768 -70.017 1 62.81 177 THR C N 1
ATOM 8794 C CA . THR C 1 193 ? 33.113 -10.537 -70.128 1 64.35 177 THR C CA 1
ATOM 8795 C C . THR C 1 193 ? 34.14 -9.761 -70.916 1 65.82 177 THR C C 1
ATOM 8796 O O . THR C 1 193 ? 33.836 -9.01 -71.836 1 65.52 177 THR C O 1
ATOM 8800 N N . HIS C 1 194 ? 35.366 -9.91 -70.49 1 67.4 178 HIS C N 1
ATOM 8801 C CA . HIS C 1 194 ? 36.594 -9.351 -71.056 1 69.05 178 HIS C CA 1
ATOM 8802 C C . HIS C 1 194 ? 37.187 -10.291 -72.114 1 70.96 178 HIS C C 1
ATOM 8803 O O . HIS C 1 194 ? 38.079 -9.871 -72.848 1 71.55 178 HIS C O 1
ATOM 8810 N N . GLU C 1 195 ? 36.759 -11.573 -72.158 1 72.06 179 GLU C N 1
ATOM 8811 C CA . GLU C 1 195 ? 37.292 -12.565 -73.087 1 73.5 179 GLU C CA 1
ATOM 8812 C C . GLU C 1 195 ? 37.022 -12.204 -74.535 1 74.42 179 GLU C C 1
ATOM 8813 O O . GLU C 1 195 ? 35.942 -11.705 -74.869 1 74.52 179 GLU C O 1
ATOM 8819 N N . GLU C 1 196 ? 38.049 -12.41 -75.386 1 75 180 GLU C N 1
ATOM 8820 C CA . GLU C 1 196 ? 37.996 -12.113 -76.812 1 75.17 180 GLU C CA 1
ATOM 8821 C C . GLU C 1 196 ? 37.037 -13.028 -77.55 1 74.95 180 GLU C C 1
ATOM 8822 O O . GLU C 1 196 ? 36.931 -14.223 -77.249 1 74.77 180 GLU C O 1
ATOM 8828 N N . ASN C 1 197 ? 36.297 -12.429 -78.486 1 74.47 181 ASN C N 1
ATOM 8829 C CA . ASN C 1 197 ? 35.264 -13.083 -79.289 1 74.33 181 ASN C CA 1
ATOM 8830 C C . ASN C 1 197 ? 34.084 -13.559 -78.469 1 73.6 181 ASN C C 1
ATOM 8831 O O . ASN C 1 197 ? 33.353 -14.436 -78.923 1 73.57 181 ASN C O 1
ATOM 8836 N N . LYS C 1 198 ? 33.886 -12.989 -77.265 1 72.99 182 LYS C N 1
ATOM 8837 C CA . LYS C 1 198 ? 32.771 -13.329 -76.381 1 72.64 182 LYS C CA 1
ATOM 8838 C C . LYS C 1 198 ? 31.986 -12.054 -76.026 1 71.39 182 LYS C C 1
ATOM 8839 O O . LYS C 1 198 ? 32.581 -11.096 -75.537 1 71.28 182 LYS C O 1
ATOM 8845 N N . GLN C 1 199 ? 30.67 -12.031 -76.312 1 70.13 183 GLN C N 1
ATOM 8846 C CA . GLN C 1 199 ? 29.834 -10.864 -76.058 1 69.58 183 GLN C CA 1
ATOM 8847 C C . GLN C 1 199 ? 29.475 -10.722 -74.576 1 67.95 183 GLN C C 1
ATOM 8848 O O . GLN C 1 199 ? 29.334 -9.6 -74.086 1 68.58 183 GLN C O 1
ATOM 8854 N N . GLY C 1 200 ? 29.299 -11.849 -73.882 1 65.24 184 GLY C N 1
ATOM 8855 C CA . GLY C 1 200 ? 28.897 -11.826 -72.48 1 62.79 184 GLY C CA 1
ATOM 8856 C C . GLY C 1 200 ? 27.39 -11.941 -72.336 1 60.01 184 GLY C C 1
ATOM 8857 O O . GLY C 1 200 ? 26.663 -11.692 -73.301 1 60.41 184 GLY C O 1
ATOM 8858 N N . PRO C 1 201 ? 26.868 -12.301 -71.141 1 56.69 185 PRO C N 1
ATOM 8859 C CA . PRO C 1 201 ? 25.414 -12.486 -71.007 1 55.04 185 PRO C CA 1
ATOM 8860 C C . PRO C 1 201 ? 24.56 -11.232 -71.071 1 53.49 185 PRO C C 1
ATOM 8861 O O . PRO C 1 201 ? 23.381 -11.329 -71.417 1 54.17 185 PRO C O 1
ATOM 8865 N N . THR C 1 202 ? 25.114 -10.07 -70.701 1 51.44 186 THR C N 1
ATOM 8866 C CA . THR C 1 202 ? 24.344 -8.832 -70.724 1 49.98 186 THR C CA 1
ATOM 8867 C C . THR C 1 202 ? 24.177 -8.371 -72.15 1 48.68 186 THR C C 1
ATOM 8868 O O . THR C 1 202 ? 23.062 -8.044 -72.561 1 48.2 186 THR C O 1
ATOM 8872 N N . GLU C 1 203 ? 25.279 -8.379 -72.92 1 48.29 187 GLU C N 1
ATOM 8873 C CA . GLU C 1 203 ? 25.263 -7.978 -74.322 1 48.56 187 GLU C CA 1
ATOM 8874 C C . GLU C 1 203 ? 24.402 -8.932 -75.161 1 48.4 187 GLU C C 1
ATOM 8875 O O . GLU C 1 203 ? 23.672 -8.488 -76.042 1 48.59 187 GLU C O 1
ATOM 8881 N N . ILE C 1 204 ? 24.417 -10.226 -74.841 1 48.3 188 ILE C N 1
ATOM 8882 C CA . ILE C 1 204 ? 23.58 -11.211 -75.535 1 48.98 188 ILE C CA 1
ATOM 8883 C C . ILE C 1 204 ? 22.107 -10.875 -75.332 1 48.24 188 ILE C C 1
ATOM 8884 O O . ILE C 1 204 ? 21.361 -10.81 -76.301 1 48.76 188 ILE C O 1
ATOM 8889 N N . LEU C 1 205 ? 21.709 -10.621 -74.069 1 47.06 189 LEU C N 1
ATOM 8890 C CA . LEU C 1 205 ? 20.34 -10.269 -73.695 1 45.65 189 LEU C CA 1
ATOM 8891 C C . LEU C 1 205 ? 19.858 -8.979 -74.352 1 45.25 189 LEU C C 1
ATOM 8892 O O . LEU C 1 205 ? 18.767 -8.964 -74.902 1 45.92 189 LEU C O 1
ATOM 8897 N N . ALA C 1 206 ? 20.66 -7.916 -74.317 1 44.58 190 ALA C N 1
ATOM 8898 C CA . ALA C 1 206 ? 20.303 -6.643 -74.939 1 44.91 190 ALA C CA 1
ATOM 8899 C C . ALA C 1 206 ? 20.097 -6.792 -76.464 1 45.01 190 ALA C C 1
ATOM 8900 O O . ALA C 1 206 ? 19.14 -6.251 -77.02 1 44.26 190 ALA C O 1
ATOM 8902 N N . GLN C 1 207 ? 20.993 -7.543 -77.136 1 45.31 191 GLN C N 1
ATOM 8903 C CA . GLN C 1 207 ? 20.904 -7.765 -78.576 1 45.38 191 GLN C CA 1
ATOM 8904 C C . GLN C 1 207 ? 19.669 -8.535 -79.021 1 44.69 191 GLN C C 1
ATOM 8905 O O . GLN C 1 207 ? 19.267 -8.363 -80.168 1 45.08 191 GLN C O 1
ATOM 8911 N N . MET C 1 208 ? 19.096 -9.419 -78.17 1 43.39 192 MET C N 1
ATOM 8912 C CA . MET C 1 208 ? 17.891 -10.148 -78.564 1 43.1 192 MET C CA 1
ATOM 8913 C C . MET C 1 208 ? 16.702 -9.175 -78.513 1 42.95 192 MET C C 1
ATOM 8914 O O . MET C 1 208 ? 15.851 -9.23 -79.381 1 43.03 192 MET C O 1
ATOM 8919 N N . VAL C 1 209 ? 16.661 -8.267 -77.509 1 42.65 193 VAL C N 1
ATOM 8920 C CA . VAL C 1 209 ? 15.647 -7.226 -77.382 1 42.63 193 VAL C CA 1
ATOM 8921 C C . VAL C 1 209 ? 15.732 -6.295 -78.607 1 44.32 193 VAL C C 1
ATOM 8922 O O . VAL C 1 209 ? 14.729 -6.055 -79.267 1 44.67 193 VAL C O 1
ATOM 8926 N N . ALA C 1 210 ? 16.947 -5.849 -78.97 1 45.32 194 ALA C N 1
ATOM 8927 C CA . ALA C 1 210 ? 17.14 -4.99 -80.125 1 46.6 194 ALA C CA 1
ATOM 8928 C C . ALA C 1 210 ? 16.689 -5.68 -81.402 1 48.59 194 ALA C C 1
ATOM 8929 O O . ALA C 1 210 ? 16.031 -5.066 -82.229 1 49.03 194 ALA C O 1
ATOM 8931 N N . ALA C 1 211 ? 16.98 -6.978 -81.533 1 49.75 195 ALA C N 1
ATOM 8932 C CA . ALA C 1 211 ? 16.594 -7.766 -82.706 1 50.8 195 ALA C CA 1
ATOM 8933 C C . ALA C 1 211 ? 15.099 -7.896 -82.845 1 50.82 195 ALA C C 1
ATOM 8934 O O . ALA C 1 211 ? 14.612 -7.865 -83.97 1 52.12 195 ALA C O 1
ATOM 8936 N N . GLU C 1 212 ? 14.373 -8.017 -81.717 1 49.49 196 GLU C N 1
ATOM 8937 C CA . GLU C 1 212 ? 12.909 -8.135 -81.651 1 48.53 196 GLU C CA 1
ATOM 8938 C C . GLU C 1 212 ? 12.205 -6.814 -81.92 1 48.88 196 GLU C C 1
ATOM 8939 O O . GLU C 1 212 ? 11.075 -6.805 -82.397 1 49.39 196 GLU C O 1
ATOM 8945 N N . LEU C 1 213 ? 12.838 -5.699 -81.561 1 48.51 197 LEU C N 1
ATOM 8946 C CA . LEU C 1 213 ? 12.264 -4.375 -81.784 1 48.51 197 LEU C CA 1
ATOM 8947 C C . LEU C 1 213 ? 12.7 -3.747 -83.102 1 50.73 197 LEU C C 1
ATOM 8948 O O . LEU C 1 213 ? 12.315 -2.62 -83.378 1 51.16 197 LEU C O 1
ATOM 8953 N N . HIS C 1 214 ? 13.512 -4.461 -83.898 1 52.1 198 HIS C N 1
ATOM 8954 C CA . HIS C 1 214 ? 14.063 -4.055 -85.181 1 53.69 198 HIS C CA 1
ATOM 8955 C C . HIS C 1 214 ? 15.012 -2.87 -85.053 1 53.7 198 HIS C C 1
ATOM 8956 O O . HIS C 1 214 ? 15.036 -1.98 -85.912 1 53.91 198 HIS C O 1
ATOM 8963 N N . TRP C 1 215 ? 15.817 -2.872 -83.987 1 53.03 199 TRP C N 1
ATOM 8964 C CA . TRP C 1 215 ? 16.82 -1.843 -83.791 1 52.79 199 TRP C CA 1
ATOM 8965 C C . TRP C 1 215 ? 18.076 -2.282 -84.506 1 53.58 199 TRP C C 1
ATOM 8966 O O . TRP C 1 215 ? 18.667 -3.306 -84.14 1 53.87 199 TRP C O 1
ATOM 8977 N N . ALA C 1 216 ? 18.489 -1.515 -85.524 1 53.53 200 ALA C N 1
ATOM 8978 C CA . ALA C 1 216 ? 19.679 -1.87 -86.263 1 54.02 200 ALA C CA 1
ATOM 8979 C C . ALA C 1 216 ? 20.89 -1.398 -85.479 1 54.6 200 ALA C C 1
ATOM 8980 O O . ALA C 1 216 ? 20.978 -0.216 -85.118 1 55.06 200 ALA C O 1
ATOM 8982 N N . ILE C 1 217 ? 21.788 -2.352 -85.138 1 54.08 201 ILE C N 1
ATOM 8983 C CA . ILE C 1 217 ? 23.002 -2.082 -84.371 1 53.53 201 ILE C CA 1
ATOM 8984 C C . ILE C 1 217 ? 24.218 -2.743 -85.026 1 53.99 201 ILE C C 1
ATOM 8985 O O . ILE C 1 217 ? 24.086 -3.784 -85.669 1 54.54 201 ILE C O 1
ATOM 8990 N N . PRO C 1 218 ? 25.425 -2.179 -84.851 1 53.67 202 PRO C N 1
ATOM 8991 C CA . PRO C 1 218 ? 26.619 -2.826 -85.406 1 53.56 202 PRO C CA 1
ATOM 8992 C C . PRO C 1 218 ? 27.06 -4.049 -84.596 1 54.06 202 PRO C C 1
ATOM 8993 O O . PRO C 1 218 ? 26.855 -4.121 -83.384 1 53.69 202 PRO C O 1
ATOM 8997 N N . THR C 1 219 ? 27.672 -5.024 -85.272 1 54.81 203 THR C N 1
ATOM 8998 C CA . THR C 1 219 ? 28.114 -6.254 -84.611 1 55.56 203 THR C CA 1
ATOM 8999 C C . THR C 1 219 ? 29.631 -6.332 -84.627 1 56.51 203 THR C C 1
ATOM 9000 O O . THR C 1 219 ? 30.239 -5.965 -85.628 1 57.98 203 THR C O 1
ATOM 9004 N N . PHE C 1 220 ? 30.253 -6.809 -83.539 1 55.86 204 PHE C N 1
ATOM 9005 C CA . PHE C 1 220 ? 31.714 -6.918 -83.463 1 55.77 204 PHE C CA 1
ATOM 9006 C C . PHE C 1 220 ? 32.18 -8.319 -82.985 1 57.52 204 PHE C C 1
ATOM 9007 O O . PHE C 1 220 ? 31.341 -9.223 -82.813 1 58.09 204 PHE C O 1
ATOM 9015 N N . LYS C 1 221 ? 33.511 -8.524 -82.82 1 58.09 205 LYS C N 1
ATOM 9016 C CA . LYS C 1 221 ? 34.056 -9.813 -82.396 1 59.21 205 LYS C CA 1
ATOM 9017 C C . LYS C 1 221 ? 33.615 -10.213 -80.969 1 60.4 205 LYS C C 1
ATOM 9018 O O . LYS C 1 221 ? 33.006 -11.27 -80.79 1 61.5 205 LYS C O 1
ATOM 9024 N N . GLY C 1 222 ? 33.879 -9.357 -79.987 1 59.45 206 GLY C N 1
ATOM 9025 C CA . GLY C 1 222 ? 33.498 -9.62 -78.606 1 58.74 206 GLY C CA 1
ATOM 9026 C C . GLY C 1 222 ? 33.136 -8.358 -77.854 1 57.85 206 GLY C C 1
ATOM 9027 O O . GLY C 1 222 ? 33.021 -7.3 -78.471 1 57.73 206 GLY C O 1
ATOM 9028 N N . TYR C 1 223 ? 32.9 -8.453 -76.524 1 57.18 207 TYR C N 1
ATOM 9029 C CA . TYR C 1 223 ? 32.545 -7.263 -75.745 1 56.69 207 TYR C CA 1
ATOM 9030 C C . TYR C 1 223 ? 33.73 -6.313 -75.666 1 56.28 207 TYR C C 1
ATOM 9031 O O . TYR C 1 223 ? 33.534 -5.098 -75.709 1 55.95 207 TYR C O 1
ATOM 9040 N N . SER C 1 224 ? 34.967 -6.852 -75.607 1 56.21 208 SER C N 1
ATOM 9041 C CA . SER C 1 224 ? 36.155 -6.009 -75.559 1 56.72 208 SER C CA 1
ATOM 9042 C C . SER C 1 224 ? 36.943 -5.994 -76.867 1 58.45 208 SER C C 1
ATOM 9043 O O . SER C 1 224 ? 38.16 -5.832 -76.856 1 59.76 208 SER C O 1
ATOM 9046 N N . ASP C 1 225 ? 36.263 -6.13 -78.011 1 58.64 209 ASP C N 1
ATOM 9047 C CA . ASP C 1 225 ? 36.89 -6.011 -79.328 1 59.64 209 ASP C CA 1
ATOM 9048 C C . ASP C 1 225 ? 37.322 -4.532 -79.457 1 60.68 209 ASP C C 1
ATOM 9049 O O . ASP C 1 225 ? 36.519 -3.65 -79.12 1 61.89 209 ASP C O 1
ATOM 9054 N N . PRO C 1 226 ? 38.585 -4.23 -79.831 1 59.74 210 PRO C N 1
ATOM 9055 C CA . PRO C 1 226 ? 39.007 -2.818 -79.903 1 59.74 210 PRO C CA 1
ATOM 9056 C C . PRO C 1 226 ? 38.209 -1.991 -80.915 1 59.97 210 PRO C C 1
ATOM 9057 O O . PRO C 1 226 ? 37.976 -0.795 -80.691 1 60.02 210 PRO C O 1
ATOM 9061 N N . ALA C 1 227 ? 37.77 -2.648 -82.016 1 59.64 211 ALA C N 1
ATOM 9062 C CA . ALA C 1 227 ? 36.94 -2.044 -83.051 1 59.79 211 ALA C CA 1
ATOM 9063 C C . ALA C 1 227 ? 35.606 -1.596 -82.416 1 60.66 211 ALA C C 1
ATOM 9064 O O . ALA C 1 227 ? 35.143 -0.496 -82.699 1 61.62 211 ALA C O 1
ATOM 9066 N N . ARG C 1 228 ? 35.013 -2.432 -81.54 1 59.86 212 ARG C N 1
ATOM 9067 C CA . ARG C 1 228 ? 33.78 -2.131 -80.824 1 60 212 ARG C CA 1
ATOM 9068 C C . ARG C 1 228 ? 33.978 -0.901 -79.941 1 61.56 212 ARG C C 1
ATOM 9069 O O . ARG C 1 228 ? 33.164 0.023 -79.982 1 61.68 212 ARG C O 1
ATOM 9077 N N . VAL C 1 229 ? 35.085 -0.874 -79.173 1 62.34 213 VAL C N 1
ATOM 9078 C CA . VAL C 1 229 ? 35.433 0.234 -78.283 1 62.86 213 VAL C CA 1
ATOM 9079 C C . VAL C 1 229 ? 35.611 1.558 -79.034 1 62.78 213 VAL C C 1
ATOM 9080 O O . VAL C 1 229 ? 35.103 2.583 -78.591 1 63 213 VAL C O 1
ATOM 9084 N N . GLU C 1 230 ? 36.273 1.521 -80.192 1 62.24 214 GLU C N 1
ATOM 9085 C CA . GLU C 1 230 ? 36.472 2.714 -81.026 1 62.09 214 GLU C CA 1
ATOM 9086 C C . GLU C 1 230 ? 35.116 3.23 -81.576 1 61.18 214 GLU C C 1
ATOM 9087 O O . GLU C 1 230 ? 34.871 4.436 -81.592 1 61.37 214 GLU C O 1
ATOM 9093 N N . ALA C 1 231 ? 34.233 2.312 -81.981 1 59.92 215 ALA C N 1
ATOM 9094 C CA . ALA C 1 231 ? 32.916 2.648 -82.513 1 59.3 215 ALA C CA 1
ATOM 9095 C C . ALA C 1 231 ? 32.023 3.268 -81.457 1 58.56 215 ALA C C 1
ATOM 9096 O O . ALA C 1 231 ? 31.227 4.15 -81.782 1 59.4 215 ALA C O 1
ATOM 9098 N N . ILE C 1 232 ? 32.138 2.811 -80.195 1 56.64 216 ILE C N 1
ATOM 9099 C CA . ILE C 1 232 ? 31.371 3.374 -79.091 1 55.1 216 ILE C CA 1
ATOM 9100 C C . ILE C 1 232 ? 31.843 4.798 -78.809 1 54.6 216 ILE C C 1
ATOM 9101 O O . ILE C 1 232 ? 31.021 5.697 -78.654 1 54.11 216 ILE C O 1
ATOM 9106 N N . GLN C 1 233 ? 33.167 5.022 -78.797 1 54.93 217 GLN C N 1
ATOM 9107 C CA . GLN C 1 233 ? 33.764 6.348 -78.599 1 55.91 217 GLN C CA 1
ATOM 9108 C C . GLN C 1 233 ? 33.198 7.348 -79.611 1 56.95 217 GLN C C 1
ATOM 9109 O O . GLN C 1 233 ? 32.858 8.472 -79.236 1 56.98 217 GLN C O 1
ATOM 9115 N N . GLU C 1 234 ? 33.043 6.884 -80.878 1 57.39 218 GLU C N 1
ATOM 9116 C CA . GLU C 1 234 ? 32.495 7.603 -82.026 1 58.28 218 GLU C CA 1
ATOM 9117 C C . GLU C 1 234 ? 31.004 7.894 -81.842 1 57.31 218 GLU C C 1
ATOM 9118 O O . GLU C 1 234 ? 30.565 9.006 -82.093 1 56.84 218 GLU C O 1
ATOM 9124 N N . ARG C 1 235 ? 30.232 6.896 -81.403 1 57.12 219 ARG C N 1
ATOM 9125 C CA . ARG C 1 235 ? 28.794 7.03 -81.185 1 57.54 219 ARG C CA 1
ATOM 9126 C C . ARG C 1 235 ? 28.524 8.053 -80.082 1 58.45 219 ARG C C 1
ATOM 9127 O O . ARG C 1 235 ? 27.686 8.93 -80.246 1 58.06 219 ARG C O 1
ATOM 9135 N N . ASP C 1 236 ? 29.259 7.956 -78.984 1 59.37 220 ASP C N 1
ATOM 9136 C CA . ASP C 1 236 ? 29.103 8.881 -77.882 1 61.15 220 ASP C CA 1
ATOM 9137 C C . ASP C 1 236 ? 29.685 10.28 -78.237 1 62.15 220 ASP C C 1
ATOM 9138 O O . ASP C 1 236 ? 29.172 11.28 -77.749 1 62.87 220 ASP C O 1
ATOM 9143 N N . PHE C 1 237 ? 30.701 10.355 -79.13 1 61.84 221 PHE C N 1
ATOM 9144 C CA . PHE C 1 237 ? 31.24 11.64 -79.546 1 62.06 221 PHE C CA 1
ATOM 9145 C C . PHE C 1 237 ? 30.244 12.323 -80.464 1 63 221 PHE C C 1
ATOM 9146 O O . PHE C 1 237 ? 29.989 13.508 -80.296 1 63.14 221 PHE C O 1
ATOM 9154 N N . HIS C 1 238 ? 29.655 11.59 -81.411 1 63.84 222 HIS C N 1
ATOM 9155 C CA . HIS C 1 238 ? 28.67 12.171 -82.316 1 65.46 222 HIS C CA 1
ATOM 9156 C C . HIS C 1 238 ? 27.359 12.522 -81.637 1 65.89 222 HIS C C 1
ATOM 9157 O O . HIS C 1 238 ? 26.719 13.484 -82.038 1 66.06 222 HIS C O 1
ATOM 9164 N N . SER C 1 239 ? 26.975 11.79 -80.591 1 65.92 223 SER C N 1
ATOM 9165 C CA . SER C 1 239 ? 25.739 12.072 -79.866 1 66.27 223 SER C CA 1
ATOM 9166 C C . SER C 1 239 ? 25.847 13.395 -79.124 1 67.06 223 SER C C 1
ATOM 9167 O O . SER C 1 239 ? 24.882 14.151 -79.067 1 67.28 223 SER C O 1
ATOM 9170 N N . LEU C 1 240 ? 27.021 13.674 -78.554 1 67.41 224 LEU C N 1
ATOM 9171 C CA . LEU C 1 240 ? 27.284 14.902 -77.832 1 68.38 224 LEU C CA 1
ATOM 9172 C C . LEU C 1 240 ? 27.204 16.076 -78.792 1 70.11 224 LEU C C 1
ATOM 9173 O O . LEU C 1 240 ? 26.566 17.063 -78.476 1 70.26 224 LEU C O 1
ATOM 9178 N N . LEU C 1 241 ? 27.774 15.937 -79.992 1 71.7 225 LEU C N 1
ATOM 9179 C CA . LEU C 1 241 ? 27.736 16.961 -81.036 1 73.61 225 LEU C CA 1
ATOM 9180 C C . LEU C 1 241 ? 26.338 17.198 -81.619 1 75.76 225 LEU C C 1
ATOM 9181 O O . LEU C 1 241 ? 25.963 18.358 -81.817 1 76.1 225 LEU C O 1
ATOM 9186 N N . ASN C 1 242 ? 25.559 16.115 -81.869 1 76.78 226 ASN C N 1
ATOM 9187 C CA . ASN C 1 242 ? 24.166 16.191 -82.34 1 77.76 226 ASN C CA 1
ATOM 9188 C C . ASN C 1 242 ? 23.326 16.963 -81.306 1 78.24 226 ASN C C 1
ATOM 9189 O O . ASN C 1 242 ? 22.462 17.756 -81.682 1 78.29 226 ASN C O 1
ATOM 9194 N N . MET C 1 243 ? 23.587 16.717 -80.003 1 78.45 227 MET C N 1
ATOM 9195 C CA . MET C 1 243 ? 22.906 17.361 -78.88 1 79.26 227 MET C CA 1
ATOM 9196 C C . MET C 1 243 ? 23.192 18.847 -78.842 1 80.48 227 MET C C 1
ATOM 9197 O O . MET C 1 243 ? 22.301 19.635 -78.552 1 80.27 227 MET C O 1
ATOM 9202 N N . PHE C 1 244 ? 24.43 19.238 -79.145 1 81.81 228 PHE C N 1
ATOM 9203 C CA . PHE C 1 244 ? 24.811 20.645 -79.19 1 83.57 228 PHE C CA 1
ATOM 9204 C C . PHE C 1 244 ? 24.058 21.335 -80.312 1 85.05 228 PHE C C 1
ATOM 9205 O O . PHE C 1 244 ? 23.456 22.378 -80.061 1 85.85 228 PHE C O 1
ATOM 9213 N N . GLN C 1 245 ? 23.984 20.689 -81.497 1 85.14 229 GLN C N 1
ATOM 9214 C CA . GLN C 1 245 ? 23.249 21.157 -82.665 1 86.11 229 GLN C CA 1
ATOM 9215 C C . GLN C 1 245 ? 21.782 21.501 -82.39 1 86.87 229 GLN C C 1
ATOM 9216 O O . GLN C 1 245 ? 21.311 22.527 -82.878 1 87.04 229 GLN C O 1
ATOM 9222 N N . ARG C 1 246 ? 21.058 20.681 -81.601 1 87.41 230 ARG C N 1
ATOM 9223 C CA . ARG C 1 246 ? 19.649 20.985 -81.291 1 88.43 230 ARG C CA 1
ATOM 9224 C C . ARG C 1 246 ? 19.46 22.064 -80.184 1 89.71 230 ARG C C 1
ATOM 9225 O O . ARG C 1 246 ? 18.332 22.338 -79.771 1 89.9 230 ARG C O 1
ATOM 9233 N N . HIS C 1 247 ? 20.551 22.696 -79.744 1 90.41 231 HIS C N 1
ATOM 9234 C CA . HIS C 1 247 ? 20.517 23.756 -78.742 1 91.66 231 HIS C CA 1
ATOM 9235 C C . HIS C 1 247 ? 21.392 24.944 -79.177 1 93.07 231 HIS C C 1
ATOM 9236 O O . HIS C 1 247 ? 22 25.602 -78.335 1 93.38 231 HIS C O 1
ATOM 9243 N N . GLY C 1 248 ? 21.44 25.205 -80.48 1 93.84 232 GLY C N 1
ATOM 9244 C CA . GLY C 1 248 ? 22.257 26.246 -81.084 1 95.14 232 GLY C CA 1
ATOM 9245 C C . GLY C 1 248 ? 22.058 27.649 -80.555 1 96.3 232 GLY C C 1
ATOM 9246 O O . GLY C 1 248 ? 22.985 28.458 -80.607 1 96.64 232 GLY C O 1
ATOM 9247 N N . SER C 1 249 ? 20.86 27.959 -80.052 1 96.78 233 SER C N 1
ATOM 9248 C CA . SER C 1 249 ? 20.574 29.296 -79.519 1 97.85 233 SER C CA 1
ATOM 9249 C C . SER C 1 249 ? 20.782 29.41 -78.007 1 98.21 233 SER C C 1
ATOM 9250 O O . SER C 1 249 ? 20.973 30.517 -77.493 1 98.36 233 SER C O 1
ATOM 9253 N N . GLU C 1 250 ? 20.714 28.274 -77.294 1 98.08 234 GLU C N 1
ATOM 9254 C CA . GLU C 1 250 ? 20.847 28.238 -75.844 1 98.08 234 GLU C CA 1
ATOM 9255 C C . GLU C 1 250 ? 22.051 27.409 -75.398 1 97.31 234 GLU C C 1
ATOM 9256 O O . GLU C 1 250 ? 21.954 26.659 -74.425 1 97.7 234 GLU C O 1
ATOM 9262 N N . LEU C 1 251 ? 23.194 27.569 -76.075 1 96.12 235 LEU C N 1
ATOM 9263 C CA . LEU C 1 251 ? 24.393 26.838 -75.7 1 95.62 235 LEU C CA 1
ATOM 9264 C C . LEU C 1 251 ? 24.87 27.188 -74.3 1 95.87 235 LEU C C 1
ATOM 9265 O O . LEU C 1 251 ? 25.253 26.284 -73.566 1 96.29 235 LEU C O 1
ATOM 9270 N N . GLY C 1 252 ? 24.732 28.45 -73.892 1 95.5 236 GLY C N 1
ATOM 9271 C CA . GLY C 1 252 ? 25.091 28.877 -72.54 1 95.3 236 GLY C CA 1
ATOM 9272 C C . GLY C 1 252 ? 24.304 28.151 -71.465 1 94.48 236 GLY C C 1
ATOM 9273 O O . GLY C 1 252 ? 24.882 27.576 -70.54 1 94.33 236 GLY C O 1
ATOM 9274 N N . PHE C 1 253 ? 22.979 28.132 -71.616 1 93.93 237 PHE C N 1
ATOM 9275 C CA . PHE C 1 253 ? 22.057 27.46 -70.7 1 94.11 237 PHE C CA 1
ATOM 9276 C C . PHE C 1 253 ? 22.207 25.948 -70.695 1 93.11 237 PHE C C 1
ATOM 9277 O O . PHE C 1 253 ? 21.886 25.31 -69.696 1 93.21 237 PHE C O 1
ATOM 9285 N N . LEU C 1 254 ? 22.633 25.372 -71.821 1 91.92 238 LEU C N 1
ATOM 9286 C CA . LEU C 1 254 ? 22.819 23.935 -71.946 1 91.23 238 LEU C CA 1
ATOM 9287 C C . LEU C 1 254 ? 24.111 23.508 -71.247 1 90.87 238 LEU C C 1
ATOM 9288 O O . LEU C 1 254 ? 24.121 22.502 -70.543 1 91.3 238 LEU C O 1
ATOM 9293 N N . PHE C 1 255 ? 25.193 24.278 -71.428 1 89.93 239 PHE C N 1
ATOM 9294 C CA . PHE C 1 255 ? 26.479 23.983 -70.8 1 89.39 239 PHE C CA 1
ATOM 9295 C C . PHE C 1 255 ? 26.392 24.106 -69.282 1 88.31 239 PHE C C 1
ATOM 9296 O O . PHE C 1 255 ? 27.031 23.333 -68.584 1 88.73 239 PHE C O 1
ATOM 9304 N N . THR C 1 256 ? 25.588 25.044 -68.769 1 86.9 240 THR C N 1
ATOM 9305 C CA . THR C 1 256 ? 25.415 25.213 -67.32 1 86.14 240 THR C CA 1
ATOM 9306 C C . THR C 1 256 ? 24.685 24.026 -66.719 1 84.67 240 THR C C 1
ATOM 9307 O O . THR C 1 256 ? 25.013 23.593 -65.615 1 84.74 240 THR C O 1
ATOM 9311 N N . ARG C 1 257 ? 23.68 23.514 -67.444 1 83.11 241 ARG C N 1
ATOM 9312 C CA . ARG C 1 257 ? 22.906 22.352 -67.028 1 81.73 241 ARG C CA 1
ATOM 9313 C C . ARG C 1 257 ? 23.787 21.119 -67.039 1 80.49 241 ARG C C 1
ATOM 9314 O O . ARG C 1 257 ? 23.725 20.324 -66.111 1 80.57 241 ARG C O 1
ATOM 9322 N N . LEU C 1 258 ? 24.624 20.976 -68.07 1 79.37 242 LEU C N 1
ATOM 9323 C CA . LEU C 1 258 ? 25.548 19.863 -68.223 1 79.2 242 LEU C CA 1
ATOM 9324 C C . LEU C 1 258 ? 26.538 19.851 -67.08 1 79.09 242 LEU C C 1
ATOM 9325 O O . LEU C 1 258 ? 26.824 18.788 -66.549 1 79.77 242 LEU C O 1
ATOM 9330 N N . ALA C 1 259 ? 27.057 21.019 -66.701 1 78.47 243 ALA C N 1
ATOM 9331 C CA . ALA C 1 259 ? 28.036 21.135 -65.635 1 79.05 243 ALA C CA 1
ATOM 9332 C C . ALA C 1 259 ? 27.427 20.884 -64.253 1 80.09 243 ALA C C 1
ATOM 9333 O O . ALA C 1 259 ? 28.099 20.346 -63.373 1 80.17 243 ALA C O 1
ATOM 9335 N N . THR C 1 260 ? 26.159 21.266 -64.061 1 80.54 244 THR C N 1
ATOM 9336 C CA . THR C 1 260 ? 25.475 21.044 -62.788 1 81.22 244 THR C CA 1
ATOM 9337 C C . THR C 1 260 ? 25.305 19.541 -62.558 1 81.03 244 THR C C 1
ATOM 9338 O O . THR C 1 260 ? 25.739 19.027 -61.532 1 81.24 244 THR C O 1
ATOM 9342 N N . ILE C 1 261 ? 24.733 18.836 -63.546 1 80.36 245 ILE C N 1
ATOM 9343 C CA . ILE C 1 261 ? 24.526 17.391 -63.519 1 79.88 245 ILE C CA 1
ATOM 9344 C C . ILE C 1 261 ? 25.855 16.651 -63.404 1 79.42 245 ILE C C 1
ATOM 9345 O O . ILE C 1 261 ? 25.928 15.654 -62.697 1 79.6 245 ILE C O 1
ATOM 9350 N N . ALA C 1 262 ? 26.911 17.16 -64.056 1 78.8 246 ALA C N 1
ATOM 9351 C CA . ALA C 1 262 ? 28.245 16.564 -64.026 1 79.05 246 ALA C CA 1
ATOM 9352 C C . ALA C 1 262 ? 28.837 16.501 -62.628 1 79.26 246 ALA C C 1
ATOM 9353 O O . ALA C 1 262 ? 29.64 15.612 -62.357 1 79.41 246 ALA C O 1
ATOM 9355 N N . LYS C 1 263 ? 28.464 17.442 -61.743 1 79.28 247 LYS C N 1
ATOM 9356 C CA . LYS C 1 263 ? 28.958 17.44 -60.36 1 79.46 247 LYS C CA 1
ATOM 9357 C C . LYS C 1 263 ? 28.006 16.719 -59.385 1 79.87 247 LYS C C 1
ATOM 9358 O O . LYS C 1 263 ? 28.093 16.92 -58.181 1 79.9 247 LYS C O 1
ATOM 9364 N N . GLY C 1 264 ? 27.137 15.859 -59.911 1 80.05 248 GLY C N 1
ATOM 9365 C CA . GLY C 1 264 ? 26.176 15.094 -59.128 1 80.49 248 GLY C CA 1
ATOM 9366 C C . GLY C 1 264 ? 25.046 15.916 -58.544 1 80.78 248 GLY C C 1
ATOM 9367 O O . GLY C 1 264 ? 24.386 15.479 -57.594 1 80.88 248 GLY C O 1
ATOM 9368 N N . LYS C 1 265 ? 24.799 17.101 -59.11 1 80.96 249 LYS C N 1
ATOM 9369 C CA . LYS C 1 265 ? 23.757 17.97 -58.6 1 82.09 249 LYS C CA 1
ATOM 9370 C C . LYS C 1 265 ? 22.468 17.918 -59.403 1 83.42 249 LYS C C 1
ATOM 9371 O O . LYS C 1 265 ? 22.47 17.549 -60.577 1 83.71 249 LYS C O 1
ATOM 9377 N N . LYS C 1 266 ? 21.355 18.265 -58.745 1 84.2 250 LYS C N 1
ATOM 9378 C CA . LYS C 1 266 ? 20.039 18.307 -59.36 1 85.28 250 LYS C CA 1
ATOM 9379 C C . LYS C 1 266 ? 19.869 19.612 -60.119 1 86.48 250 LYS C C 1
ATOM 9380 O O . LYS C 1 266 ? 19.949 20.692 -59.534 1 86.46 250 LYS C O 1
ATOM 9386 N N . ALA C 1 267 ? 19.633 19.518 -61.421 1 87.29 251 ALA C N 1
ATOM 9387 C CA . ALA C 1 267 ? 19.36 20.687 -62.252 1 88.36 251 ALA C CA 1
ATOM 9388 C C . ALA C 1 267 ? 17.801 20.862 -62.339 1 89.3 251 ALA C C 1
ATOM 9389 O O . ALA C 1 267 ? 17.066 20.065 -61.747 1 89.51 251 ALA C O 1
ATOM 9391 N N . SER C 1 268 ? 17.29 21.924 -63.007 1 89.69 252 SER C N 1
ATOM 9392 C CA . SER C 1 268 ? 15.854 22.2 -63.167 1 90.42 252 SER C CA 1
ATOM 9393 C C . SER C 1 268 ? 15.038 20.937 -63.497 1 89.99 252 SER C C 1
ATOM 9394 O O . SER C 1 268 ? 15.391 20.202 -64.415 1 90.43 252 SER C O 1
ATOM 9397 N N . PRO C 1 269 ? 13.996 20.642 -62.715 1 89.13 253 PRO C N 1
ATOM 9398 C CA . PRO C 1 269 ? 13.193 19.443 -62.989 1 89.16 253 PRO C CA 1
ATOM 9399 C C . PRO C 1 269 ? 12.262 19.571 -64.185 1 89.9 253 PRO C C 1
ATOM 9400 O O . PRO C 1 269 ? 11.715 18.569 -64.624 1 90.2 253 PRO C O 1
ATOM 9404 N N . ASP C 1 270 ? 12.051 20.794 -64.691 1 90.06 254 ASP C N 1
ATOM 9405 C CA . ASP C 1 270 ? 11.204 21.058 -65.856 1 90.56 254 ASP C CA 1
ATOM 9406 C C . ASP C 1 270 ? 11.992 21.561 -67.089 1 90.58 254 ASP C C 1
ATOM 9407 O O . ASP C 1 270 ? 11.385 22.052 -68.045 1 90.43 254 ASP C O 1
ATOM 9412 N N . PHE C 1 271 ? 13.343 21.476 -67.024 1 90.56 255 PHE C N 1
ATOM 9413 C CA . PHE C 1 271 ? 14.314 21.888 -68.035 1 91.34 255 PHE C CA 1
ATOM 9414 C C . PHE C 1 271 ? 14.341 23.403 -68.309 1 92.52 255 PHE C C 1
ATOM 9415 O O . PHE C 1 271 ? 15.137 23.828 -69.131 1 92.34 255 PHE C O 1
ATOM 9423 N N . GLY C 1 272 ? 13.525 24.166 -67.58 1 93.79 256 GLY C N 1
ATOM 9424 C CA . GLY C 1 272 ? 13.313 25.612 -67.631 1 95.66 256 GLY C CA 1
ATOM 9425 C C . GLY C 1 272 ? 14.002 26.457 -68.685 1 97.48 256 GLY C C 1
ATOM 9426 O O . GLY C 1 272 ? 13.336 27.035 -69.551 1 97.82 256 GLY C O 1
ATOM 9427 N N . THR C 1 273 ? 15.343 26.574 -68.589 1 98.5 257 THR C N 1
ATOM 9428 C CA . THR C 1 273 ? 16.205 27.361 -69.492 1 99.89 257 THR C CA 1
ATOM 9429 C C . THR C 1 273 ? 16.236 26.886 -70.973 1 100.61 257 THR C C 1
ATOM 9430 O O . THR C 1 273 ? 16.645 27.651 -71.847 1 101.03 257 THR C O 1
ATOM 9434 N N . LEU C 1 274 ? 15.83 25.645 -71.252 1 100.63 258 LEU C N 1
ATOM 9435 C CA . LEU C 1 274 ? 15.799 25.127 -72.614 1 101.3 258 LEU C CA 1
ATOM 9436 C C . LEU C 1 274 ? 14.369 25.276 -73.151 1 102.47 258 LEU C C 1
ATOM 9437 O O . LEU C 1 274 ? 13.424 24.795 -72.536 1 102.64 258 LEU C O 1
ATOM 9442 N N . THR C 1 275 ? 14.211 25.99 -74.271 1 103.21 259 THR C N 1
ATOM 9443 C CA . THR C 1 275 ? 12.914 26.313 -74.881 1 104.32 259 THR C CA 1
ATOM 9444 C C . THR C 1 275 ? 12.841 26.047 -76.392 1 105.13 259 THR C C 1
ATOM 9445 O O . THR C 1 275 ? 11.744 25.974 -76.952 1 105.09 259 THR C O 1
ATOM 9449 N N . SER C 1 276 ? 14.003 25.965 -77.056 1 105.75 260 SER C N 1
ATOM 9450 C CA . SER C 1 276 ? 14.114 25.768 -78.504 1 106.81 260 SER C CA 1
ATOM 9451 C C . SER C 1 276 ? 13.521 24.461 -79.034 1 107.78 260 SER C C 1
ATOM 9452 O O . SER C 1 276 ? 13.422 24.306 -80.246 1 108.14 260 SER C O 1
ATOM 9455 N N . PHE C 1 277 ? 13.128 23.529 -78.152 1 108.09 261 PHE C N 1
ATOM 9456 C CA . PHE C 1 277 ? 12.546 22.259 -78.577 1 108.78 261 PHE C CA 1
ATOM 9457 C C . PHE C 1 277 ? 11.223 22.448 -79.338 1 110.18 261 PHE C C 1
ATOM 9458 O O . PHE C 1 277 ? 10.896 21.637 -80.202 1 110.1 261 PHE C O 1
ATOM 9466 N N . CYS C 1 278 ? 10.478 23.523 -79.016 1 111.31 262 CYS C N 1
ATOM 9467 C CA . CYS C 1 278 ? 9.183 23.851 -79.596 1 113.1 262 CYS C CA 1
ATOM 9468 C C . CYS C 1 278 ? 9.284 24.208 -81.049 1 113.89 262 CYS C C 1
ATOM 9469 O O . CYS C 1 278 ? 8.422 23.822 -81.838 1 114.25 262 CYS C O 1
ATOM 9472 N N . SER C 1 279 ? 10.327 24.962 -81.405 1 113.99 263 SER C N 1
ATOM 9473 C CA . SER C 1 279 ? 10.592 25.392 -82.778 1 114.26 263 SER C CA 1
ATOM 9474 C C . SER C 1 279 ? 10.988 24.201 -83.65 1 113.96 263 SER C C 1
ATOM 9475 O O . SER C 1 279 ? 10.594 24.138 -84.807 1 114.19 263 SER C O 1
ATOM 9478 N N . GLU C 1 280 ? 11.763 23.256 -83.091 1 113.58 264 GLU C N 1
ATOM 9479 C CA . GLU C 1 280 ? 12.238 22.059 -83.794 1 113.69 264 GLU C CA 1
ATOM 9480 C C . GLU C 1 280 ? 11.108 21.088 -84.173 1 113.17 264 GLU C C 1
ATOM 9481 O O . GLU C 1 280 ? 11.193 20.412 -85.205 1 113.27 264 GLU C O 1
ATOM 9487 N N . GLY C 1 281 ? 10.087 21.016 -83.32 1 112.32 265 GLY C N 1
ATOM 9488 C CA . GLY C 1 281 ? 8.906 20.189 -83.539 1 111.85 265 GLY C CA 1
ATOM 9489 C C . GLY C 1 281 ? 9.047 18.695 -83.317 1 110.99 265 GLY C C 1
ATOM 9490 O O . GLY C 1 281 ? 10.146 18.179 -83.093 1 110.9 265 GLY C O 1
ATOM 9491 N N . ILE C 1 282 ? 7.905 17.994 -83.388 1 110.13 266 ILE C N 1
ATOM 9492 C CA . ILE C 1 282 ? 7.808 16.543 -83.231 1 109.63 266 ILE C CA 1
ATOM 9493 C C . ILE C 1 282 ? 8.582 15.779 -84.3 1 108.38 266 ILE C C 1
ATOM 9494 O O . ILE C 1 282 ? 9.144 14.728 -84.006 1 108.5 266 ILE C O 1
ATOM 9499 N N . SER C 1 283 ? 8.583 16.285 -85.538 1 107.15 267 SER C N 1
ATOM 9500 C CA . SER C 1 283 ? 9.21 15.67 -86.712 1 106.34 267 SER C CA 1
ATOM 9501 C C . SER C 1 283 ? 10.574 14.98 -86.454 1 104.78 267 SER C C 1
ATOM 9502 O O . SER C 1 283 ? 10.77 13.828 -86.853 1 104.5 267 SER C O 1
ATOM 9505 N N . SER C 1 284 ? 11.495 15.672 -85.767 1 103.33 268 SER C N 1
ATOM 9506 C CA . SER C 1 284 ? 12.834 15.149 -85.462 1 101.99 268 SER C CA 1
ATOM 9507 C C . SER C 1 284 ? 13.038 14.774 -83.965 1 99.72 268 SER C C 1
ATOM 9508 O O . SER C 1 284 ? 14.165 14.55 -83.529 1 99.47 268 SER C O 1
ATOM 9511 N N . PHE C 1 285 ? 11.94 14.654 -83.214 1 98 269 PHE C N 1
ATOM 9512 C CA . PHE C 1 285 ? 11.894 14.331 -81.784 1 97.04 269 PHE C CA 1
ATOM 9513 C C . PHE C 1 285 ? 11.446 12.88 -81.575 1 95.52 269 PHE C C 1
ATOM 9514 O O . PHE C 1 285 ? 10.629 12.403 -82.354 1 95.33 269 PHE C O 1
ATOM 9522 N N . PRO C 1 286 ? 11.935 12.164 -80.531 1 94.39 270 PRO C N 1
ATOM 9523 C CA . PRO C 1 286 ? 11.511 10.763 -80.334 1 93.67 270 PRO C CA 1
ATOM 9524 C C . PRO C 1 286 ? 10.005 10.56 -80.215 1 93.09 270 PRO C C 1
ATOM 9525 O O . PRO C 1 286 ? 9.332 11.349 -79.57 1 93.26 270 PRO C O 1
ATOM 9529 N N . LYS C 1 287 ? 9.48 9.51 -80.862 1 92.38 271 LYS C N 1
ATOM 9530 C CA . LYS C 1 287 ? 8.046 9.207 -80.884 1 92.01 271 LYS C CA 1
ATOM 9531 C C . LYS C 1 287 ? 7.667 8.147 -79.861 1 90.54 271 LYS C C 1
ATOM 9532 O O . LYS C 1 287 ? 8.45 7.227 -79.609 1 90.47 271 LYS C O 1
ATOM 9538 N N . TYR C 1 288 ? 6.449 8.267 -79.283 1 89.12 272 TYR C N 1
ATOM 9539 C CA . TYR C 1 288 ? 5.926 7.3 -78.308 1 87.85 272 TYR C CA 1
ATOM 9540 C C . TYR C 1 288 ? 5.783 5.93 -79.009 1 88.32 272 TYR C C 1
ATOM 9541 O O . TYR C 1 288 ? 5.444 5.882 -80.202 1 88.61 272 TYR C O 1
ATOM 9550 N N . PRO C 1 289 ? 6.094 4.807 -78.325 1 88.06 273 PRO C N 1
ATOM 9551 C CA . PRO C 1 289 ? 5.985 3.497 -78.984 1 88.14 273 PRO C CA 1
ATOM 9552 C C . PRO C 1 289 ? 4.596 3.189 -79.502 1 88.35 273 PRO C C 1
ATOM 9553 O O . PRO C 1 289 ? 3.624 3.596 -78.891 1 88.8 273 PRO C O 1
ATOM 9557 N N . ASP C 1 290 ? 4.506 2.468 -80.631 1 88.02 274 ASP C N 1
ATOM 9558 C CA . ASP C 1 290 ? 3.235 2.073 -81.238 1 88.07 274 ASP C CA 1
ATOM 9559 C C . ASP C 1 290 ? 2.43 1.231 -80.263 1 87.81 274 ASP C C 1
ATOM 9560 O O . ASP C 1 290 ? 2.983 0.406 -79.546 1 87.55 274 ASP C O 1
ATOM 9565 N N . HIS C 1 291 ? 1.133 1.481 -80.201 1 87.62 275 HIS C N 1
ATOM 9566 C CA . HIS C 1 291 ? 0.242 0.782 -79.285 1 87.4 275 HIS C CA 1
ATOM 9567 C C . HIS C 1 291 ? -1.157 0.552 -79.922 1 87.62 275 HIS C C 1
ATOM 9568 O O . HIS C 1 291 ? -1.415 1.034 -81.027 1 87.67 275 HIS C O 1
ATOM 9575 N N . ASP C 1 292 ? -2.079 -0.12 -79.175 1 87.79 276 ASP C N 1
ATOM 9576 C CA . ASP C 1 292 ? -3.475 -0.421 -79.557 1 88.46 276 ASP C CA 1
ATOM 9577 C C . ASP C 1 292 ? -4.248 0.813 -80.075 1 88.49 276 ASP C C 1
ATOM 9578 O O . ASP C 1 292 ? -5.291 1.189 -79.531 1 88.35 276 ASP C O 1
ATOM 9583 N N . PHE C 1 295 ? -5.505 1.618 -76.491 1 93.91 279 PHE C N 1
ATOM 9584 C CA . PHE C 1 295 ? -4.494 2.03 -75.53 1 94.45 279 PHE C CA 1
ATOM 9585 C C . PHE C 1 295 ? -4.565 3.526 -75.271 1 95.14 279 PHE C C 1
ATOM 9586 O O . PHE C 1 295 ? -4.617 4.324 -76.208 1 95.1 279 PHE C O 1
ATOM 9594 N N . ASN C 1 296 ? -4.554 3.901 -73.991 1 95.64 280 ASN C N 1
ATOM 9595 C CA . ASN C 1 296 ? -4.571 5.289 -73.557 1 96.5 280 ASN C CA 1
ATOM 9596 C C . ASN C 1 296 ? -3.184 5.671 -73.036 1 97.48 280 ASN C C 1
ATOM 9597 O O . ASN C 1 296 ? -2.771 5.226 -71.966 1 97.48 280 ASN C O 1
ATOM 9602 N N . GLY C 1 297 ? -2.459 6.459 -73.815 1 97.99 281 GLY C N 1
ATOM 9603 C CA . GLY C 1 297 ? -1.117 6.88 -73.442 1 98.69 281 GLY C CA 1
ATOM 9604 C C . GLY C 1 297 ? -0.448 7.675 -74.535 1 98.89 281 GLY C C 1
ATOM 9605 O O . GLY C 1 297 ? -0.608 7.367 -75.715 1 98.89 281 GLY C O 1
ATOM 9606 N N . GLY C 1 298 ? 0.29 8.698 -74.141 1 99.03 282 GLY C N 1
ATOM 9607 C CA . GLY C 1 298 ? 0.946 9.564 -75.1 1 99.92 282 GLY C CA 1
ATOM 9608 C C . GLY C 1 298 ? 2.237 10.18 -74.628 1 100.85 282 GLY C C 1
ATOM 9609 O O . GLY C 1 298 ? 2.689 9.932 -73.51 1 100.53 282 GLY C O 1
ATOM 9610 N N . GLY C 1 299 ? 2.81 10.988 -75.512 1 101.88 283 GLY C N 1
ATOM 9611 C CA . GLY C 1 299 ? 4.067 11.69 -75.315 1 103.15 283 GLY C CA 1
ATOM 9612 C C . GLY C 1 299 ? 4.062 12.707 -74.199 1 104.28 283 GLY C C 1
ATOM 9613 O O . GLY C 1 299 ? 3.008 13.167 -73.761 1 104.21 283 GLY C O 1
ATOM 9614 N N . ALA C 1 300 ? 5.251 13.086 -73.757 1 105.24 284 ALA C N 1
ATOM 9615 C CA . ALA C 1 300 ? 5.423 14 -72.646 1 106.82 284 ALA C CA 1
ATOM 9616 C C . ALA C 1 300 ? 5.542 15.475 -73.009 1 108.21 284 ALA C C 1
ATOM 9617 O O . ALA C 1 300 ? 4.968 16.316 -72.317 1 108.27 284 ALA C O 1
ATOM 9619 N N . PHE C 1 301 ? 6.313 15.799 -74.058 1 109.07 285 PHE C N 1
ATOM 9620 C CA . PHE C 1 301 ? 6.621 17.188 -74.368 1 110.15 285 PHE C CA 1
ATOM 9621 C C . PHE C 1 301 ? 5.775 17.832 -75.488 1 110.99 285 PHE C C 1
ATOM 9622 O O . PHE C 1 301 ? 5.914 19.03 -75.725 1 110.91 285 PHE C O 1
ATOM 9630 N N . PHE C 1 302 ? 4.88 17.078 -76.136 1 111.57 286 PHE C N 1
ATOM 9631 C CA . PHE C 1 302 ? 4.019 17.638 -77.189 1 112.42 286 PHE C CA 1
ATOM 9632 C C . PHE C 1 302 ? 2.59 17.055 -77.124 1 112.97 286 PHE C C 1
ATOM 9633 O O . PHE C 1 302 ? 2.417 15.894 -76.757 1 113.49 286 PHE C O 1
ATOM 9641 N N . LEU C 1 303 ? 1.577 17.82 -77.575 1 112.56 287 LEU C N 1
ATOM 9642 C CA . LEU C 1 303 ? 0.201 17.319 -77.624 1 112.6 287 LEU C CA 1
ATOM 9643 C C . LEU C 1 303 ? -0.623 17.868 -78.797 1 112.4 287 LEU C C 1
ATOM 9644 O O . LEU C 1 303 ? -0.871 19.07 -78.876 1 112.14 287 LEU C O 1
ATOM 9649 N N . VAL C 1 312 ? -0.146 19.52 -83.713 1 117.86 296 VAL C N 1
ATOM 9650 C CA . VAL C 1 312 ? 0.501 19.311 -82.417 1 118.2 296 VAL C CA 1
ATOM 9651 C C . VAL C 1 312 ? 0.925 20.643 -81.78 1 118.33 296 VAL C C 1
ATOM 9652 O O . VAL C 1 312 ? 1.056 21.657 -82.467 1 118.28 296 VAL C O 1
ATOM 9656 N N . GLU C 1 313 ? 1.086 20.653 -80.457 1 118.38 297 GLU C N 1
ATOM 9657 C CA . GLU C 1 313 ? 1.457 21.85 -79.712 1 118.87 297 GLU C CA 1
ATOM 9658 C C . GLU C 1 313 ? 2.3 21.414 -78.517 1 119.08 297 GLU C C 1
ATOM 9659 O O . GLU C 1 313 ? 1.788 20.669 -77.688 1 119.18 297 GLU C O 1
ATOM 9665 N N . CYS C 1 314 ? 3.579 21.867 -78.417 1 119.06 298 CYS C N 1
ATOM 9666 C CA . CYS C 1 314 ? 4.485 21.538 -77.292 1 119.46 298 CYS C CA 1
ATOM 9667 C C . CYS C 1 314 ? 3.917 21.948 -75.911 1 119.16 298 CYS C C 1
ATOM 9668 O O . CYS C 1 314 ? 3.047 22.816 -75.828 1 119.28 298 CYS C O 1
ATOM 9671 N N . THR C 1 315 ? 4.4 21.309 -74.829 1 118.62 299 THR C N 1
ATOM 9672 C CA . THR C 1 315 ? 3.884 21.553 -73.479 1 118.48 299 THR C CA 1
ATOM 9673 C C . THR C 1 315 ? 4.989 21.748 -72.418 1 117.38 299 THR C C 1
ATOM 9674 O O . THR C 1 315 ? 5.981 21.007 -72.402 1 117.31 299 THR C O 1
ATOM 9678 N N . PHE C 1 316 ? 4.788 22.738 -71.511 1 116.19 300 PHE C N 1
ATOM 9679 C CA . PHE C 1 316 ? 5.73 23.061 -70.442 1 115.41 300 PHE C CA 1
ATOM 9680 C C . PHE C 1 316 ? 5.314 22.507 -69.059 1 114.66 300 PHE C C 1
ATOM 9681 O O . PHE C 1 316 ? 6.1 22.612 -68.117 1 114.76 300 PHE C O 1
ATOM 9689 N N . ASP C 1 317 ? 4.116 21.891 -68.935 1 113.67 301 ASP C N 1
ATOM 9690 C CA . ASP C 1 317 ? 3.698 21.241 -67.684 1 112.98 301 ASP C CA 1
ATOM 9691 C C . ASP C 1 317 ? 4.201 19.809 -67.789 1 111.62 301 ASP C C 1
ATOM 9692 O O . ASP C 1 317 ? 3.9 19.126 -68.777 1 111.93 301 ASP C O 1
ATOM 9697 N N . VAL C 1 318 ? 4.985 19.358 -66.8 1 109.93 302 VAL C N 1
ATOM 9698 C CA . VAL C 1 318 ? 5.583 18.035 -66.881 1 108.68 302 VAL C CA 1
ATOM 9699 C C . VAL C 1 318 ? 5.03 17.043 -65.862 1 106.97 302 VAL C C 1
ATOM 9700 O O . VAL C 1 318 ? 5.009 15.845 -66.146 1 107.51 302 VAL C O 1
ATOM 9704 N N . LEU C 1 319 ? 4.563 17.52 -64.71 1 104.93 303 LEU C N 1
ATOM 9705 C CA . LEU C 1 319 ? 4.05 16.625 -63.675 1 103.5 303 LEU C CA 1
ATOM 9706 C C . LEU C 1 319 ? 2.68 15.994 -63.992 1 101.76 303 LEU C C 1
ATOM 9707 O O . LEU C 1 319 ? 2.48 14.813 -63.711 1 101.79 303 LEU C O 1
ATOM 9712 N N . ASN C 1 320 ? 1.764 16.771 -64.599 1 100.01 304 ASN C N 1
ATOM 9713 C CA . ASN C 1 320 ? 0.385 16.393 -64.947 1 98.85 304 ASN C CA 1
ATOM 9714 C C . ASN C 1 320 ? 0.137 14.977 -65.535 1 96.87 304 ASN C C 1
ATOM 9715 O O . ASN C 1 320 ? -0.918 14.404 -65.249 1 96.73 304 ASN C O 1
ATOM 9720 N N . ARG C 1 321 ? 1.04 14.438 -66.386 1 95.01 305 ARG C N 1
ATOM 9721 C CA . ARG C 1 321 ? 0.817 13.112 -66.981 1 93.54 305 ARG C CA 1
ATOM 9722 C C . ARG C 1 321 ? 1.016 11.96 -65.988 1 92.49 305 ARG C C 1
ATOM 9723 O O . ARG C 1 321 ? 0.354 10.925 -66.096 1 92.49 305 ARG C O 1
ATOM 9731 N N . ILE C 1 322 ? 1.897 12.149 -65.005 1 91.37 306 ILE C N 1
ATOM 9732 C CA . ILE C 1 322 ? 2.119 11.139 -63.971 1 90.57 306 ILE C CA 1
ATOM 9733 C C . ILE C 1 322 ? 1.483 11.539 -62.615 1 89.71 306 ILE C C 1
ATOM 9734 O O . ILE C 1 322 ? 1.917 11.061 -61.564 1 89.98 306 ILE C O 1
ATOM 9739 N N . GLU C 1 323 ? 0.45 12.401 -62.648 1 88.33 307 GLU C N 1
ATOM 9740 C CA . GLU C 1 323 ? -0.259 12.884 -61.462 1 87.26 307 GLU C CA 1
ATOM 9741 C C . GLU C 1 323 ? -1.083 11.739 -60.853 1 85.35 307 GLU C C 1
ATOM 9742 O O . GLU C 1 323 ? -1.921 11.16 -61.55 1 85.78 307 GLU C O 1
ATOM 9748 N N . PRO C 1 324 ? -0.826 11.374 -59.573 1 83.01 308 PRO C N 1
ATOM 9749 C CA . PRO C 1 324 ? -1.579 10.268 -58.956 1 81.49 308 PRO C CA 1
ATOM 9750 C C . PRO C 1 324 ? -3.004 10.673 -58.641 1 80.36 308 PRO C C 1
ATOM 9751 O O . PRO C 1 324 ? -3.226 11.774 -58.146 1 80.89 308 PRO C O 1
ATOM 9755 N N . VAL C 1 325 ? -3.968 9.802 -58.934 1 78.8 309 VAL C N 1
ATOM 9756 C CA . VAL C 1 325 ? -5.373 10.121 -58.72 1 77.96 309 VAL C CA 1
ATOM 9757 C C . VAL C 1 325 ? -5.752 10.189 -57.219 1 76.87 309 VAL C C 1
ATOM 9758 O O . VAL C 1 325 ? -6.193 11.245 -56.762 1 76.78 309 VAL C O 1
ATOM 9762 N N . ASP C 1 326 ? -5.561 9.089 -56.455 1 75.69 310 ASP C N 1
ATOM 9763 C CA . ASP C 1 326 ? -5.878 9.072 -55.025 1 74.44 310 ASP C CA 1
ATOM 9764 C C . ASP C 1 326 ? -4.951 8.14 -54.255 1 71.96 310 ASP C C 1
ATOM 9765 O O . ASP C 1 326 ? -4.596 7.082 -54.766 1 72.14 310 ASP C O 1
ATOM 9770 N N . ASP C 1 327 ? -4.599 8.518 -53.013 1 69.54 311 ASP C N 1
ATOM 9771 C CA . ASP C 1 327 ? -3.717 7.763 -52.104 1 67.59 311 ASP C CA 1
ATOM 9772 C C . ASP C 1 327 ? -4.215 6.359 -51.764 1 64.79 311 ASP C C 1
ATOM 9773 O O . ASP C 1 327 ? -3.436 5.525 -51.301 1 64.48 311 ASP C O 1
ATOM 9778 N N . SER C 1 328 ? -5.518 6.131 -51.929 1 62.89 312 SER C N 1
ATOM 9779 C CA . SER C 1 328 ? -6.197 4.873 -51.651 1 61.89 312 SER C CA 1
ATOM 9780 C C . SER C 1 328 ? -6.161 3.916 -52.835 1 60.26 312 SER C C 1
ATOM 9781 O O . SER C 1 328 ? -6.36 2.717 -52.645 1 60.84 312 SER C O 1
ATOM 9784 N N . ILE C 1 329 ? -5.95 4.433 -54.063 1 57.97 313 ILE C N 1
ATOM 9785 C CA . ILE C 1 329 ? -5.834 3.586 -55.238 1 56.06 313 ILE C CA 1
ATOM 9786 C C . ILE C 1 329 ? -4.372 3.56 -55.675 1 54.9 313 ILE C C 1
ATOM 9787 O O . ILE C 1 329 ? -3.837 4.58 -56.117 1 55.23 313 ILE C O 1
ATOM 9792 N N . LYS C 1 330 ? -3.727 2.396 -55.471 1 53.11 314 LYS C N 1
ATOM 9793 C CA . LYS C 1 330 ? -2.327 2.108 -55.74 1 52.01 314 LYS C CA 1
ATOM 9794 C C . LYS C 1 330 ? -2.123 0.621 -56.129 1 50.73 314 LYS C C 1
ATOM 9795 O O . LYS C 1 330 ? -3.004 -0.191 -55.893 1 51.13 314 LYS C O 1
ATOM 9801 N N . PHE C 1 331 ? -0.956 0.257 -56.698 1 49 315 PHE C N 1
ATOM 9802 C CA . PHE C 1 331 ? -0.657 -1.148 -56.965 1 47.68 315 PHE C CA 1
ATOM 9803 C C . PHE C 1 331 ? 0.052 -1.643 -55.691 1 47.4 315 PHE C C 1
ATOM 9804 O O . PHE C 1 331 ? 0.842 -0.892 -55.114 1 47.21 315 PHE C O 1
ATOM 9812 N N . GLU C 1 332 ? -0.237 -2.87 -55.214 1 47.12 316 GLU C N 1
ATOM 9813 C CA . GLU C 1 332 ? 0.385 -3.374 -53.976 1 47.55 316 GLU C CA 1
ATOM 9814 C C . GLU C 1 332 ? 1.895 -3.357 -54.041 1 48.34 316 GLU C C 1
ATOM 9815 O O . GLU C 1 332 ? 2.49 -3.94 -54.94 1 49.33 316 GLU C O 1
ATOM 9821 N N . GLY C 1 333 ? 2.5 -2.654 -53.11 1 48.07 317 GLY C N 1
ATOM 9822 C CA . GLY C 1 333 ? 3.944 -2.505 -53.077 1 48.29 317 GLY C CA 1
ATOM 9823 C C . GLY C 1 333 ? 4.479 -1.685 -54.23 1 48.86 317 GLY C C 1
ATOM 9824 O O . GLY C 1 333 ? 5.65 -1.809 -54.592 1 49.29 317 GLY C O 1
ATOM 9825 N N . GLY C 1 334 ? 3.627 -0.858 -54.813 1 48.72 318 GLY C N 1
ATOM 9826 C CA . GLY C 1 334 ? 3.993 -0.023 -55.94 1 49.51 318 GLY C CA 1
ATOM 9827 C C . GLY C 1 334 ? 3.517 1.393 -55.753 1 50.33 318 GLY C C 1
ATOM 9828 O O . GLY C 1 334 ? 3.267 1.813 -54.626 1 50.59 318 GLY C O 1
ATOM 9829 N N . ASN C 1 335 ? 3.397 2.141 -56.842 1 51.02 319 ASN C N 1
ATOM 9830 C CA . ASN C 1 335 ? 2.962 3.53 -56.754 1 52.17 319 ASN C CA 1
ATOM 9831 C C . ASN C 1 335 ? 1.449 3.665 -56.931 1 53.15 319 ASN C C 1
ATOM 9832 O O . ASN C 1 335 ? 0.755 2.734 -57.372 1 53.15 319 ASN C O 1
ATOM 9837 N N . LEU C 1 336 ? 0.939 4.85 -56.585 1 53.34 320 LEU C N 1
ATOM 9838 C CA . LEU C 1 336 ? -0.457 5.174 -56.762 1 54.04 320 LEU C CA 1
ATOM 9839 C C . LEU C 1 336 ? -0.75 5.233 -58.258 1 55.24 320 LEU C C 1
ATOM 9840 O O . LEU C 1 336 ? 0.07 5.726 -59.029 1 56.11 320 LEU C O 1
ATOM 9845 N N . LEU C 1 337 ? -1.889 4.675 -58.665 1 55.55 321 LEU C N 1
ATOM 9846 C CA . LEU C 1 337 ? -2.348 4.653 -60.043 1 56.26 321 LEU C CA 1
ATOM 9847 C C . LEU C 1 337 ? -2.49 6.066 -60.586 1 59.13 321 LEU C C 1
ATOM 9848 O O . LEU C 1 337 ? -3.113 6.923 -59.941 1 59.12 321 LEU C O 1
ATOM 9853 N N . ILE C 1 338 ? -1.871 6.311 -61.765 1 61.03 322 ILE C N 1
ATOM 9854 C CA . ILE C 1 338 ? -1.944 7.593 -62.449 1 62.99 322 ILE C CA 1
ATOM 9855 C C . ILE C 1 338 ? -3.214 7.627 -63.294 1 65.57 322 ILE C C 1
ATOM 9856 O O . ILE C 1 338 ? -3.889 6.607 -63.472 1 65.49 322 ILE C O 1
ATOM 9861 N N . LYS C 1 339 ? -3.544 8.813 -63.801 1 67.78 323 LYS C N 1
ATOM 9862 C CA . LYS C 1 339 ? -4.709 9.074 -64.629 1 70.48 323 LYS C CA 1
ATOM 9863 C C . LYS C 1 339 ? -4.946 7.998 -65.729 1 71.46 323 LYS C C 1
ATOM 9864 O O . LYS C 1 339 ? -6.046 7.446 -65.826 1 72.27 323 LYS C O 1
ATOM 9870 N N . ASN C 1 340 ? -3.909 7.664 -66.486 1 71.12 324 ASN C N 1
ATOM 9871 C CA . ASN C 1 340 ? -4.041 6.693 -67.56 1 71.88 324 ASN C CA 1
ATOM 9872 C C . ASN C 1 340 ? -4.229 5.246 -67.097 1 71.6 324 ASN C C 1
ATOM 9873 O O . ASN C 1 340 ? -4.771 4.439 -67.848 1 71.97 324 ASN C O 1
ATOM 9878 N N . ASP C 1 341 ? -3.797 4.917 -65.883 1 70.68 325 ASP C N 1
ATOM 9879 C CA . ASP C 1 341 ? -3.865 3.554 -65.366 1 70.19 325 ASP C CA 1
ATOM 9880 C C . ASP C 1 341 ? -5.272 3.013 -65.316 1 69.49 325 ASP C C 1
ATOM 9881 O O . ASP C 1 341 ? -5.492 1.84 -65.597 1 68.67 325 ASP C O 1
ATOM 9886 N N . PHE C 1 342 ? -6.229 3.871 -64.974 1 69.8 326 PHE C N 1
ATOM 9887 C CA . PHE C 1 342 ? -7.628 3.486 -64.858 1 70.17 326 PHE C CA 1
ATOM 9888 C C . PHE C 1 342 ? -8.259 3.187 -66.219 1 70.58 326 PHE C C 1
ATOM 9889 O O . PHE C 1 342 ? -9.121 2.321 -66.314 1 70.33 326 PHE C O 1
ATOM 9897 N N . LYS C 1 343 ? -7.836 3.903 -67.27 1 70.86 327 LYS C N 1
ATOM 9898 C CA . LYS C 1 343 ? -8.364 3.689 -68.609 1 71.42 327 LYS C CA 1
ATOM 9899 C C . LYS C 1 343 ? -7.833 2.346 -69.156 1 71.33 327 LYS C C 1
ATOM 9900 O O . LYS C 1 343 ? -8.619 1.492 -69.574 1 70.88 327 LYS C O 1
ATOM 9906 N N . ASN C 1 344 ? -6.498 2.143 -69.083 1 71.57 328 ASN C N 1
ATOM 9907 C CA . ASN C 1 344 ? -5.786 0.941 -69.552 1 72.16 328 ASN C CA 1
ATOM 9908 C C . ASN C 1 344 ? -6.151 -0.352 -68.823 1 72.71 328 ASN C C 1
ATOM 9909 O O . ASN C 1 344 ? -5.913 -1.452 -69.335 1 72.25 328 ASN C O 1
ATOM 9914 N N . LEU C 1 345 ? -6.703 -0.219 -67.609 1 73.35 329 LEU C N 1
ATOM 9915 C CA . LEU C 1 345 ? -7.111 -1.383 -66.837 1 74.12 329 LEU C CA 1
ATOM 9916 C C . LEU C 1 345 ? -8.632 -1.507 -66.674 1 75.75 329 LEU C C 1
ATOM 9917 O O . LEU C 1 345 ? -9.093 -2.328 -65.886 1 75.86 329 LEU C O 1
ATOM 9922 N N . ASN C 1 346 ? -9.4 -0.728 -67.454 1 76.85 330 ASN C N 1
ATOM 9923 C CA . ASN C 1 346 ? -10.862 -0.68 -67.479 1 77.83 330 ASN C CA 1
ATOM 9924 C C . ASN C 1 346 ? -11.453 -0.566 -66.1 1 79.23 330 ASN C C 1
ATOM 9925 O O . ASN C 1 346 ? -12.384 -1.297 -65.768 1 80.02 330 ASN C O 1
ATOM 9930 N N . LEU C 1 347 ? -10.914 0.376 -65.299 1 79.72 331 LEU C N 1
ATOM 9931 C CA . LEU C 1 347 ? -11.353 0.685 -63.933 1 80.53 331 LEU C CA 1
ATOM 9932 C C . LEU C 1 347 ? -11.801 2.15 -63.809 1 82.76 331 LEU C C 1
ATOM 9933 O O . LEU C 1 347 ? -11.582 2.774 -62.771 1 82.62 331 LEU C O 1
ATOM 9938 N N . ARG C 1 348 ? -12.422 2.697 -64.874 1 84.75 332 ARG C N 1
ATOM 9939 C CA . ARG C 1 348 ? -12.908 4.078 -64.889 1 86.98 332 ARG C CA 1
ATOM 9940 C C . ARG C 1 348 ? -14.209 4.168 -64.14 1 88.56 332 ARG C C 1
ATOM 9941 O O . ARG C 1 348 ? -14.399 5.089 -63.331 1 89.16 332 ARG C O 1
ATOM 9949 N N . VAL C 1 349 ? -15.117 3.202 -64.392 1 88.85 333 VAL C N 1
ATOM 9950 C CA . VAL C 1 349 ? -16.392 3.144 -63.682 1 89.25 333 VAL C CA 1
ATOM 9951 C C . VAL C 1 349 ? -16.107 2.822 -62.216 1 89.72 333 VAL C C 1
ATOM 9952 O O . VAL C 1 349 ? -16.613 3.519 -61.346 1 90.46 333 VAL C O 1
ATOM 9956 N N . ALA C 1 350 ? -15.212 1.844 -61.953 1 89.44 334 ALA C N 1
ATOM 9957 C CA . ALA C 1 350 ? -14.777 1.442 -60.617 1 89.69 334 ALA C CA 1
ATOM 9958 C C . ALA C 1 350 ? -14.201 2.625 -59.847 1 90.38 334 ALA C C 1
ATOM 9959 O O . ALA C 1 350 ? -14.516 2.777 -58.659 1 90.94 334 ALA C O 1
ATOM 9961 N N . GLN C 1 351 ? -13.395 3.48 -60.513 1 89.74 335 GLN C N 1
ATOM 9962 C CA . GLN C 1 351 ? -12.833 4.661 -59.858 1 89.96 335 GLN C CA 1
ATOM 9963 C C . GLN C 1 351 ? -13.951 5.634 -59.464 1 91.19 335 GLN C C 1
ATOM 9964 O O . GLN C 1 351 ? -13.989 6.087 -58.325 1 90.61 335 GLN C O 1
ATOM 9970 N N . LEU C 1 352 ? -14.863 5.946 -60.397 1 92.16 336 LEU C N 1
ATOM 9971 C CA . LEU C 1 352 ? -15.96 6.87 -60.119 1 93.52 336 LEU C CA 1
ATOM 9972 C C . LEU C 1 352 ? -16.826 6.38 -58.961 1 94.14 336 LEU C C 1
ATOM 9973 O O . LEU C 1 352 ? -17.047 7.122 -57.997 1 94.6 336 LEU C O 1
ATOM 9978 N N . SER C 1 353 ? -17.241 5.103 -59.029 1 93.73 337 SER C N 1
ATOM 9979 C CA . SER C 1 353 ? -18.075 4.492 -57.997 1 93.41 337 SER C CA 1
ATOM 9980 C C . SER C 1 353 ? -17.375 4.446 -56.65 1 92.07 337 SER C C 1
ATOM 9981 O O . SER C 1 353 ? -18.008 4.738 -55.653 1 92.52 337 SER C O 1
ATOM 9984 N N . PHE C 1 354 ? -16.074 4.111 -56.623 1 90.33 338 PHE C N 1
ATOM 9985 C CA . PHE C 1 354 ? -15.301 3.993 -55.394 1 88.83 338 PHE C CA 1
ATOM 9986 C C . PHE C 1 354 ? -15.098 5.355 -54.776 1 88.69 338 PHE C C 1
ATOM 9987 O O . PHE C 1 354 ? -15.422 5.534 -53.606 1 89.09 338 PHE C O 1
ATOM 9995 N N . LEU C 1 355 ? -14.599 6.319 -55.557 1 88.45 339 LEU C N 1
ATOM 9996 C CA . LEU C 1 355 ? -14.363 7.695 -55.119 1 89.45 339 LEU C CA 1
ATOM 9997 C C . LEU C 1 355 ? -15.667 8.319 -54.598 1 90.9 339 LEU C C 1
ATOM 9998 O O . LEU C 1 355 ? -15.657 9.022 -53.58 1 90.69 339 LEU C O 1
ATOM 10003 N N . ASN C 1 356 ? -16.809 7.994 -55.251 1 91.56 340 ASN C N 1
ATOM 10004 C CA . ASN C 1 356 ? -18.123 8.445 -54.804 1 91.97 340 ASN C CA 1
ATOM 10005 C C . ASN C 1 356 ? -18.397 7.933 -53.389 1 93.14 340 ASN C C 1
ATOM 10006 O O . ASN C 1 356 ? -18.503 8.759 -52.491 1 93.57 340 ASN C O 1
ATOM 10011 N N . ALA C 1 357 ? -18.439 6.599 -53.168 1 93.67 341 ALA C N 1
ATOM 10012 C CA . ALA C 1 357 ? -18.726 6.052 -51.843 1 95.19 341 ALA C CA 1
ATOM 10013 C C . ALA C 1 357 ? -17.777 6.54 -50.77 1 96.79 341 ALA C C 1
ATOM 10014 O O . ALA C 1 357 ? -18.22 6.868 -49.676 1 97.16 341 ALA C O 1
ATOM 10016 N N . LYS C 1 358 ? -16.477 6.628 -51.09 1 97.63 342 LYS C N 1
ATOM 10017 C CA . LYS C 1 358 ? -15.436 7.078 -50.159 1 98.38 342 LYS C CA 1
ATOM 10018 C C . LYS C 1 358 ? -15.624 8.554 -49.752 1 100.4 342 LYS C C 1
ATOM 10019 O O . LYS C 1 358 ? -15.301 8.925 -48.627 1 100.95 342 LYS C O 1
ATOM 10025 N N . LYS C 1 359 ? -16.155 9.387 -50.661 1 101.55 343 LYS C N 1
ATOM 10026 C CA . LYS C 1 359 ? -16.385 10.816 -50.422 1 102.98 343 LYS C CA 1
ATOM 10027 C C . LYS C 1 359 ? -17.759 11.095 -49.81 1 104.12 343 LYS C C 1
ATOM 10028 O O . LYS C 1 359 ? -17.933 12.084 -49.104 1 104.26 343 LYS C O 1
ATOM 10034 N N . GLY C 1 360 ? -18.736 10.255 -50.117 1 104.93 344 GLY C N 1
ATOM 10035 C CA . GLY C 1 360 ? -20.086 10.413 -49.606 1 106.15 344 GLY C CA 1
ATOM 10036 C C . GLY C 1 360 ? -20.206 10.019 -48.15 1 107.68 344 GLY C C 1
ATOM 10037 O O . GLY C 1 360 ? -19.631 10.659 -47.265 1 108.18 344 GLY C O 1
ATOM 10038 N N . SER C 1 361 ? -20.982 8.978 -47.883 1 108.25 345 SER C N 1
ATOM 10039 C CA . SER C 1 361 ? -21.206 8.485 -46.52 1 108.89 345 SER C CA 1
ATOM 10040 C C . SER C 1 361 ? -20.005 7.687 -46.015 1 108.37 345 SER C C 1
ATOM 10041 O O . SER C 1 361 ? -19.642 7.78 -44.841 1 108.36 345 SER C O 1
ATOM 10044 N N . GLY C 1 362 ? -19.408 6.902 -46.906 1 107.56 346 GLY C N 1
ATOM 10045 C CA . GLY C 1 362 ? -18.333 6.014 -46.52 1 107.08 346 GLY C CA 1
ATOM 10046 C C . GLY C 1 362 ? -18.744 4.568 -46.688 1 106.58 346 GLY C C 1
ATOM 10047 O O . GLY C 1 362 ? -19.483 4.229 -47.607 1 106.03 346 GLY C O 1
ATOM 10048 N N . PHE C 1 363 ? -18.255 3.7 -45.81 1 106.93 347 PHE C N 1
ATOM 10049 C CA . PHE C 1 363 ? -18.504 2.269 -45.917 1 107.61 347 PHE C CA 1
ATOM 10050 C C . PHE C 1 363 ? -19.137 1.703 -44.642 1 109.41 347 PHE C C 1
ATOM 10051 O O . PHE C 1 363 ? -18.702 2.011 -43.532 1 109.38 347 PHE C O 1
ATOM 10059 N N . TYR C 1 364 ? -20.169 0.869 -44.837 1 110.72 348 TYR C N 1
ATOM 10060 C CA . TYR C 1 364 ? -20.988 0.218 -43.825 1 112.43 348 TYR C CA 1
ATOM 10061 C C . TYR C 1 364 ? -20.689 -1.288 -43.714 1 113.62 348 TYR C C 1
ATOM 10062 O O . TYR C 1 364 ? -20.867 -2.044 -44.665 1 113.6 348 TYR C O 1
ATOM 10071 N N . ARG C 1 365 ? -20.246 -1.714 -42.532 1 114.77 349 ARG C N 1
ATOM 10072 C CA . ARG C 1 365 ? -19.825 -3.086 -42.252 1 116.18 349 ARG C CA 1
ATOM 10073 C C . ARG C 1 365 ? -20.965 -4.097 -42.083 1 118.36 349 ARG C C 1
ATOM 10074 O O . ARG C 1 365 ? -21.251 -4.5 -40.956 1 118.41 349 ARG C O 1
ATOM 10082 N N . LYS C 1 366 ? -21.557 -4.568 -43.195 1 120.2 350 LYS C N 1
ATOM 10083 C CA . LYS C 1 366 ? -22.624 -5.572 -43.116 1 122.67 350 LYS C CA 1
ATOM 10084 C C . LYS C 1 366 ? -22.07 -6.931 -42.637 1 125.18 350 LYS C C 1
ATOM 10085 O O . LYS C 1 366 ? -20.893 -7.206 -42.855 1 125.11 350 LYS C O 1
ATOM 10091 N N . ASN C 1 367 ? -22.888 -7.759 -41.945 1 126.77 351 ASN C N 1
ATOM 10092 C CA . ASN C 1 367 ? -22.408 -9.036 -41.394 1 128.08 351 ASN C CA 1
ATOM 10093 C C . ASN C 1 367 ? -22.462 -10.24 -42.373 1 129.46 351 ASN C C 1
ATOM 10094 O O . ASN C 1 367 ? -23.052 -11.281 -42.082 1 129.87 351 ASN C O 1
ATOM 10099 N N . TRP C 1 368 ? -21.848 -10.083 -43.537 1 130.12 352 TRP C N 1
ATOM 10100 C CA . TRP C 1 368 ? -21.743 -11.154 -44.525 1 131.14 352 TRP C CA 1
ATOM 10101 C C . TRP C 1 368 ? -20.266 -11.574 -44.509 1 129.68 352 TRP C C 1
ATOM 10102 O O . TRP C 1 368 ? -19.407 -10.691 -44.496 1 130 352 TRP C O 1
ATOM 10113 N N . ASP C 1 369 ? -19.946 -12.891 -44.468 1 127.99 353 ASP C N 1
ATOM 10114 C CA . ASP C 1 369 ? -18.54 -13.313 -44.373 1 126.81 353 ASP C CA 1
ATOM 10115 C C . ASP C 1 369 ? -17.665 -12.737 -45.482 1 125.09 353 ASP C C 1
ATOM 10116 O O . ASP C 1 369 ? -16.773 -11.964 -45.172 1 124.8 353 ASP C O 1
ATOM 10121 N N . SER C 1 370 ? -17.974 -13.01 -46.751 1 123.93 354 SER C N 1
ATOM 10122 C CA . SER C 1 370 ? -17.192 -12.471 -47.866 1 123.37 354 SER C CA 1
ATOM 10123 C C . SER C 1 370 ? -18.104 -11.826 -48.93 1 122.9 354 SER C C 1
ATOM 10124 O O . SER C 1 370 ? -19.315 -11.767 -48.733 1 123.26 354 SER C O 1
ATOM 10127 N N . TRP C 1 371 ? -17.539 -11.347 -50.054 1 122.07 355 TRP C N 1
ATOM 10128 C CA . TRP C 1 371 ? -18.35 -10.847 -51.164 1 122.02 355 TRP C CA 1
ATOM 10129 C C . TRP C 1 371 ? -19.105 -12.027 -51.812 1 122.38 355 TRP C C 1
ATOM 10130 O O . TRP C 1 371 ? -20.19 -11.822 -52.353 1 122.72 355 TRP C O 1
ATOM 10141 N N . LYS C 1 372 ? -18.515 -13.254 -51.783 1 122.34 356 LYS C N 1
ATOM 10142 C CA . LYS C 1 372 ? -19.075 -14.465 -52.381 1 122.96 356 LYS C CA 1
ATOM 10143 C C . LYS C 1 372 ? -20.351 -14.93 -51.673 1 123.72 356 LYS C C 1
ATOM 10144 O O . LYS C 1 372 ? -21.333 -15.266 -52.351 1 124.17 356 LYS C O 1
ATOM 10150 N N . SER C 1 373 ? -20.351 -14.908 -50.318 1 123.49 357 SER C N 1
ATOM 10151 C CA . SER C 1 373 ? -21.518 -15.265 -49.498 1 123.66 357 SER C CA 1
ATOM 10152 C C . SER C 1 373 ? -22.716 -14.38 -49.866 1 124.13 357 SER C C 1
ATOM 10153 O O . SER C 1 373 ? -23.844 -14.866 -50.001 1 124.71 357 SER C O 1
ATOM 10156 N N . TRP C 1 374 ? -22.45 -13.101 -50.123 1 123.3 358 TRP C N 1
ATOM 10157 C CA . TRP C 1 374 ? -23.452 -12.16 -50.585 1 123.15 358 TRP C CA 1
ATOM 10158 C C . TRP C 1 374 ? -23.75 -12.387 -52.097 1 122.73 358 TRP C C 1
ATOM 10159 O O . TRP C 1 374 ? -23.85 -13.518 -52.579 1 122.41 358 TRP C O 1
ATOM 10170 N N . PRO C 1 404 ? -23.588 8.848 -51.161 1 117.44 388 PRO C N 1
ATOM 10171 C CA . PRO C 1 404 ? -22.83 7.706 -51.705 1 116.91 388 PRO C CA 1
ATOM 10172 C C . PRO C 1 404 ? -22.338 6.718 -50.622 1 116 388 PRO C C 1
ATOM 10173 O O . PRO C 1 404 ? -21.537 7.056 -49.758 1 115.57 388 PRO C O 1
ATOM 10177 N N . TYR C 1 405 ? -22.869 5.479 -50.681 1 115.23 389 TYR C N 1
ATOM 10178 C CA . TYR C 1 405 ? -22.728 4.366 -49.723 1 114.75 389 TYR C CA 1
ATOM 10179 C C . TYR C 1 405 ? -21.95 3.128 -50.277 1 113.18 389 TYR C C 1
ATOM 10180 O O . TYR C 1 405 ? -22.088 2.779 -51.445 1 114.39 389 TYR C O 1
ATOM 10189 N N . GLY C 1 406 ? -21.141 2.494 -49.439 1 110.6 390 GLY C N 1
ATOM 10190 C CA . GLY C 1 406 ? -20.384 1.293 -49.781 1 108.86 390 GLY C CA 1
ATOM 10191 C C . GLY C 1 406 ? -20.559 0.23 -48.709 1 107.16 390 GLY C C 1
ATOM 10192 O O . GLY C 1 406 ? -20.848 0.57 -47.563 1 106.98 390 GLY C O 1
ATOM 10193 N N . ILE C 1 407 ? -20.367 -1.065 -49.035 1 105.71 391 ILE C N 1
ATOM 10194 C CA . ILE C 1 407 ? -20.605 -2.135 -48.042 1 104.65 391 ILE C CA 1
ATOM 10195 C C . ILE C 1 407 ? -19.396 -3.031 -47.759 1 102.48 391 ILE C C 1
ATOM 10196 O O . ILE C 1 407 ? -18.966 -3.734 -48.654 1 102.75 391 ILE C O 1
ATOM 10201 N N . THR C 1 408 ? -18.89 -3.059 -46.513 1 100.4 392 THR C N 1
ATOM 10202 C CA . THR C 1 408 ? -17.714 -3.849 -46.094 1 98.76 392 THR C CA 1
ATOM 10203 C C . THR C 1 408 ? -18.102 -5.188 -45.475 1 97.66 392 THR C C 1
ATOM 10204 O O . THR C 1 408 ? -19.014 -5.226 -44.669 1 98.82 392 THR C O 1
ATOM 10208 N N . PHE C 1 409 ? -17.42 -6.276 -45.824 1 95.85 393 PHE C N 1
ATOM 10209 C CA . PHE C 1 409 ? -17.755 -7.613 -45.33 1 95.07 393 PHE C CA 1
ATOM 10210 C C . PHE C 1 409 ? -16.796 -8.09 -44.23 1 93.59 393 PHE C C 1
ATOM 10211 O O . PHE C 1 409 ? -15.95 -7.312 -43.806 1 94.01 393 PHE C O 1
ATOM 10219 N N . ASN C 1 410 ? -16.96 -9.323 -43.708 1 92.18 394 ASN C N 1
ATOM 10220 C CA . ASN C 1 410 ? -16.17 -9.765 -42.559 1 91.64 394 ASN C CA 1
ATOM 10221 C C . ASN C 1 410 ? -14.771 -10.251 -42.898 1 90.73 394 ASN C C 1
ATOM 10222 O O . ASN C 1 410 ? -13.938 -10.307 -41.981 1 91.32 394 ASN C O 1
ATOM 10227 N N . ASP C 1 411 ? -14.469 -10.546 -44.179 1 89.08 395 ASP C N 1
ATOM 10228 C CA . ASP C 1 411 ? -13.086 -10.908 -44.516 1 88.04 395 ASP C CA 1
ATOM 10229 C C . ASP C 1 411 ? -12.263 -9.687 -45.022 1 88.21 395 ASP C C 1
ATOM 10230 O O . ASP C 1 411 ? -11.096 -9.842 -45.364 1 88.69 395 ASP C O 1
ATOM 10235 N N . GLY C 1 412 ? -12.839 -8.489 -44.979 1 87.74 396 GLY C N 1
ATOM 10236 C CA . GLY C 1 412 ? -12.171 -7.287 -45.454 1 87.98 396 GLY C CA 1
ATOM 10237 C C . GLY C 1 412 ? -12.662 -6.862 -46.825 1 88.03 396 GLY C C 1
ATOM 10238 O O . GLY C 1 412 ? -12.624 -5.674 -47.159 1 88.04 396 GLY C O 1
ATOM 10239 N N . SER C 1 413 ? -13.156 -7.833 -47.626 1 87.93 397 SER C N 1
ATOM 10240 C CA . SER C 1 413 ? -13.714 -7.588 -48.953 1 88.45 397 SER C CA 1
ATOM 10241 C C . SER C 1 413 ? -14.863 -6.581 -48.89 1 88.84 397 SER C C 1
ATOM 10242 O O . SER C 1 413 ? -15.333 -6.278 -47.804 1 88.92 397 SER C O 1
ATOM 10245 N N . PHE C 1 414 ? -15.279 -6.025 -50.029 1 89.21 398 PHE C N 1
ATOM 10246 C CA . PHE C 1 414 ? -16.34 -5.031 -50.029 1 90.22 398 PHE C CA 1
ATOM 10247 C C . PHE C 1 414 ? -17.115 -4.996 -51.348 1 92.17 398 PHE C C 1
ATOM 10248 O O . PHE C 1 414 ? -16.802 -5.73 -52.277 1 93 398 PHE C O 1
ATOM 10256 N N . SER C 1 415 ? -18.171 -4.191 -51.396 1 92.99 399 SER C N 1
ATOM 10257 C CA . SER C 1 415 ? -18.98 -3.989 -52.578 1 94.57 399 SER C CA 1
ATOM 10258 C C . SER C 1 415 ? -19.292 -2.506 -52.7 1 96.65 399 SER C C 1
ATOM 10259 O O . SER C 1 415 ? -19.398 -1.799 -51.694 1 96.91 399 SER C O 1
ATOM 10262 N N . ILE C 1 416 ? -19.405 -2.028 -53.924 1 98.29 400 ILE C N 1
ATOM 10263 C CA . ILE C 1 416 ? -19.772 -0.645 -54.177 1 100.9 400 ILE C CA 1
ATOM 10264 C C . ILE C 1 416 ? -20.967 -0.573 -55.142 1 104.41 400 ILE C C 1
ATOM 10265 O O . ILE C 1 416 ? -21.192 -1.487 -55.942 1 104.15 400 ILE C O 1
ATOM 10270 N N . GLY C 1 417 ? -21.741 0.5 -55.036 1 107.25 401 GLY C N 1
ATOM 10271 C CA . GLY C 1 417 ? -22.926 0.66 -55.864 1 110.11 401 GLY C CA 1
ATOM 10272 C C . GLY C 1 417 ? -22.649 1.071 -57.285 1 112.71 401 GLY C C 1
ATOM 10273 O O . GLY C 1 417 ? -21.712 1.824 -57.528 1 112.68 401 GLY C O 1
ATOM 10274 N N . PHE C 1 418 ? -23.488 0.603 -58.227 1 115.1 402 PHE C N 1
ATOM 10275 C CA . PHE C 1 418 ? -23.411 0.954 -59.648 1 117.63 402 PHE C CA 1
ATOM 10276 C C . PHE C 1 418 ? -24.785 1.445 -60.146 1 120.22 402 PHE C C 1
ATOM 10277 O O . PHE C 1 418 ? -25.801 0.846 -59.816 1 120.37 402 PHE C O 1
ATOM 10285 N N . SER C 1 419 ? -24.812 2.517 -60.943 1 122.14 403 SER C N 1
ATOM 10286 C CA . SER C 1 419 ? -26.052 3.046 -61.514 1 124.69 403 SER C CA 1
ATOM 10287 C C . SER C 1 419 ? -25.819 3.416 -62.973 1 126.71 403 SER C C 1
ATOM 10288 O O . SER C 1 419 ? -24.727 3.88 -63.302 1 127.3 403 SER C O 1
ATOM 10291 N N . SER C 1 420 ? -26.804 3.198 -63.86 1 127.48 404 SER C N 1
ATOM 10292 C CA . SER C 1 420 ? -26.612 3.552 -65.28 1 128.96 404 SER C CA 1
ATOM 10293 C C . SER C 1 420 ? -26.569 5.076 -65.472 1 130.35 404 SER C C 1
ATOM 10294 O O . SER C 1 420 ? -25.822 5.573 -66.318 1 130.35 404 SER C O 1
ATOM 10297 N N . ARG C 1 421 ? -27.342 5.816 -64.65 1 131.3 405 ARG C N 1
ATOM 10298 C CA . ARG C 1 421 ? -27.405 7.276 -64.71 1 132.44 405 ARG C CA 1
ATOM 10299 C C . ARG C 1 421 ? -26.092 7.96 -64.291 1 133.51 405 ARG C C 1
ATOM 10300 O O . ARG C 1 421 ? -25.419 8.567 -65.13 1 133.28 405 ARG C O 1
ATOM 10308 N N . LYS C 1 422 ? -25.714 7.839 -63.015 1 134.42 406 LYS C N 1
ATOM 10309 C CA . LYS C 1 422 ? -24.516 8.5 -62.516 1 135.9 406 LYS C CA 1
ATOM 10310 C C . LYS C 1 422 ? -23.193 7.806 -62.841 1 137.09 406 LYS C C 1
ATOM 10311 O O . LYS C 1 422 ? -22.188 8.506 -62.952 1 137.7 406 LYS C O 1
ATOM 10317 N N . HIS C 1 423 ? -23.169 6.461 -63.001 1 137.08 407 HIS C N 1
ATOM 10318 C CA . HIS C 1 423 ? -21.899 5.769 -63.24 1 137 407 HIS C CA 1
ATOM 10319 C C . HIS C 1 423 ? -21.654 5.288 -64.665 1 138.14 407 HIS C C 1
ATOM 10320 O O . HIS C 1 423 ? -20.768 4.466 -64.852 1 138.52 407 HIS C O 1
ATOM 10327 N N . ILE C 1 424 ? -22.4 5.797 -65.66 1 138.75 408 ILE C N 1
ATOM 10328 C CA . ILE C 1 424 ? -22.154 5.557 -67.099 1 139.98 408 ILE C CA 1
ATOM 10329 C C . ILE C 1 424 ? -22.134 6.953 -67.716 1 139.86 408 ILE C C 1
ATOM 10330 O O . ILE C 1 424 ? -23.166 7.628 -67.767 1 140.17 408 ILE C O 1
ATOM 10335 N N . ASN C 1 425 ? -20.93 7.413 -68.074 1 139 409 ASN C N 1
ATOM 10336 C CA . ASN C 1 425 ? -20.591 8.775 -68.471 1 138.47 409 ASN C CA 1
ATOM 10337 C C . ASN C 1 425 ? -19.702 8.812 -69.703 1 136.35 409 ASN C C 1
ATOM 10338 O O . ASN C 1 425 ? -19.35 7.764 -70.227 1 136.54 409 ASN C O 1
ATOM 10343 N N . ASP C 1 426 ? -19.328 10.017 -70.169 1 134.44 410 ASP C N 1
ATOM 10344 C CA . ASP C 1 426 ? -18.436 10.176 -71.314 1 133.22 410 ASP C CA 1
ATOM 10345 C C . ASP C 1 426 ? -16.998 9.856 -70.92 1 131.03 410 ASP C C 1
ATOM 10346 O O . ASP C 1 426 ? -16.284 9.194 -71.666 1 130.81 410 ASP C O 1
ATOM 10351 N N . ASN C 1 427 ? -16.592 10.281 -69.723 1 129.63 411 ASN C N 1
ATOM 10352 C CA . ASN C 1 427 ? -15.262 10.011 -69.174 1 128.52 411 ASN C CA 1
ATOM 10353 C C . ASN C 1 427 ? -15.167 8.621 -68.492 1 126.8 411 ASN C C 1
ATOM 10354 O O . ASN C 1 427 ? -14.219 8.376 -67.759 1 126.56 411 ASN C O 1
ATOM 10359 N N . THR C 1 428 ? -16.134 7.716 -68.747 1 125.46 412 THR C N 1
ATOM 10360 C CA . THR C 1 428 ? -16.18 6.383 -68.145 1 124.5 412 THR C CA 1
ATOM 10361 C C . THR C 1 428 ? -16.68 5.274 -69.148 1 123.64 412 THR C C 1
ATOM 10362 O O . THR C 1 428 ? -16.601 4.078 -68.844 1 123.65 412 THR C O 1
ATOM 10366 N N . LYS C 1 429 ? -17.159 5.675 -70.34 1 122.61 413 LYS C N 1
ATOM 10367 C CA . LYS C 1 429 ? -17.691 4.754 -71.347 1 121.83 413 LYS C CA 1
ATOM 10368 C C . LYS C 1 429 ? -16.65 3.78 -71.947 1 120.87 413 LYS C C 1
ATOM 10369 O O . LYS C 1 429 ? -17.02 2.685 -72.382 1 120.89 413 LYS C O 1
ATOM 10375 N N . ASP C 1 430 ? -15.353 4.152 -71.931 1 119.83 414 ASP C N 1
ATOM 10376 C CA . ASP C 1 430 ? -14.259 3.353 -72.509 1 119.21 414 ASP C CA 1
ATOM 10377 C C . ASP C 1 430 ? -14.006 1.991 -71.852 1 118.32 414 ASP C C 1
ATOM 10378 O O . ASP C 1 430 ? -13.186 1.228 -72.368 1 118.51 414 ASP C O 1
ATOM 10383 N N . ASP C 1 431 ? -14.676 1.693 -70.722 1 117.08 415 ASP C N 1
ATOM 10384 C CA . ASP C 1 431 ? -14.524 0.41 -70.038 1 116.43 415 ASP C CA 1
ATOM 10385 C C . ASP C 1 431 ? -15.146 -0.663 -70.919 1 116.13 415 ASP C C 1
ATOM 10386 O O . ASP C 1 431 ? -16.29 -0.523 -71.316 1 115.98 415 ASP C O 1
ATOM 10391 N N . ASN C 1 432 ? -14.382 -1.696 -71.284 1 116.14 416 ASN C N 1
ATOM 10392 C CA . ASN C 1 432 ? -14.803 -2.753 -72.211 1 116.5 416 ASN C CA 1
ATOM 10393 C C . ASN C 1 432 ? -16.156 -3.446 -71.907 1 117.46 416 ASN C C 1
ATOM 10394 O O . ASN C 1 432 ? -16.781 -3.963 -72.837 1 117.44 416 ASN C O 1
ATOM 10399 N N . PHE C 1 433 ? -16.593 -3.488 -70.634 1 118.12 417 PHE C N 1
ATOM 10400 C CA . PHE C 1 433 ? -17.888 -4.105 -70.3 1 119.48 417 PHE C CA 1
ATOM 10401 C C . PHE C 1 433 ? -19.088 -3.33 -70.915 1 120.25 417 PHE C C 1
ATOM 10402 O O . PHE C 1 433 ? -20.164 -3.897 -71.117 1 119.89 417 PHE C O 1
ATOM 10410 N N . VAL C 1 434 ? -18.884 -2.026 -71.186 1 120.87 418 VAL C N 1
ATOM 10411 C CA . VAL C 1 434 ? -19.878 -1.137 -71.761 1 121.62 418 VAL C CA 1
ATOM 10412 C C . VAL C 1 434 ? -20.169 -1.511 -73.217 1 122.46 418 VAL C C 1
ATOM 10413 O O . VAL C 1 434 ? -21.327 -1.714 -73.564 1 122.75 418 VAL C O 1
ATOM 10417 N N . LYS C 1 435 ? -19.135 -1.614 -74.07 1 122.67 419 LYS C N 1
ATOM 10418 C CA . LYS C 1 435 ? -19.3 -1.901 -75.504 1 123.55 419 LYS C CA 1
ATOM 10419 C C . LYS C 1 435 ? -19.677 -3.364 -75.838 1 125.01 419 LYS C C 1
ATOM 10420 O O . LYS C 1 435 ? -19.651 -3.751 -77.006 1 124.88 419 LYS C O 1
ATOM 10426 N N . LEU C 1 436 ? -20.038 -4.158 -74.815 1 126.26 420 LEU C N 1
ATOM 10427 C CA . LEU C 1 436 ? -20.388 -5.582 -74.898 1 127.83 420 LEU C CA 1
ATOM 10428 C C . LEU C 1 436 ? -21.759 -5.818 -74.233 1 129.24 420 LEU C C 1
ATOM 10429 O O . LEU C 1 436 ? -21.868 -5.597 -73.023 1 129.83 420 LEU C O 1
ATOM 10434 N N . ASN C 1 437 ? -22.766 -6.325 -74.986 1 129.49 421 ASN C N 1
ATOM 10435 C CA . ASN C 1 437 ? -24.115 -6.652 -74.481 1 130.46 421 ASN C CA 1
ATOM 10436 C C . ASN C 1 437 ? -24.729 -5.585 -73.552 1 130.74 421 ASN C C 1
ATOM 10437 O O . ASN C 1 437 ? -25.099 -5.87 -72.406 1 130.66 421 ASN C O 1
ATOM 10442 N N . ALA C 1 447 ? -29.402 -2.102 -63.037 1 115.1 431 ALA C N 1
ATOM 10443 C CA . ALA C 1 447 ? -28.243 -1.641 -62.289 1 114.83 431 ALA C CA 1
ATOM 10444 C C . ALA C 1 447 ? -27.995 -2.554 -61.082 1 114.48 431 ALA C C 1
ATOM 10445 O O . ALA C 1 447 ? -28.952 -3.065 -60.502 1 114.48 431 ALA C O 1
ATOM 10447 N N . GLY C 1 448 ? -26.72 -2.744 -60.722 1 114.14 432 GLY C N 1
ATOM 10448 C CA . GLY C 1 448 ? -26.31 -3.611 -59.62 1 114.38 432 GLY C CA 1
ATOM 10449 C C . GLY C 1 448 ? -25.091 -3.132 -58.845 1 114.03 432 GLY C C 1
ATOM 10450 O O . GLY C 1 448 ? -24.849 -1.931 -58.783 1 115.26 432 GLY C O 1
ATOM 10451 N N . GLN C 1 449 ? -24.341 -4.055 -58.186 1 111.73 433 GLN C N 1
ATOM 10452 C CA . GLN C 1 449 ? -23.136 -3.716 -57.406 1 109.07 433 GLN C CA 1
ATOM 10453 C C . GLN C 1 449 ? -21.82 -4.381 -58.005 1 106.63 433 GLN C C 1
ATOM 10454 O O . GLN C 1 449 ? -21.92 -5.263 -58.872 1 107.06 433 GLN C O 1
ATOM 10460 N N . MET C 1 450 ? -20.6 -3.896 -57.597 1 103.14 434 MET C N 1
ATOM 10461 C CA . MET C 1 450 ? -19.272 -4.367 -58.038 1 99.57 434 MET C CA 1
ATOM 10462 C C . MET C 1 450 ? -18.469 -4.841 -56.844 1 96.91 434 MET C C 1
ATOM 10463 O O . MET C 1 450 ? -18.201 -4.04 -55.954 1 97.45 434 MET C O 1
ATOM 10468 N N . PHE C 1 451 ? -18.08 -6.129 -56.803 1 94.38 435 PHE C N 1
ATOM 10469 C CA . PHE C 1 451 ? -17.317 -6.647 -55.648 1 92.56 435 PHE C CA 1
ATOM 10470 C C . PHE C 1 451 ? -15.779 -6.49 -55.742 1 89.1 435 PHE C C 1
ATOM 10471 O O . PHE C 1 451 ? -15.182 -6.521 -56.827 1 88.66 435 PHE C O 1
ATOM 10479 N N . PHE C 1 452 ? -15.146 -6.36 -54.569 1 86.11 436 PHE C N 1
ATOM 10480 C CA . PHE C 1 452 ? -13.699 -6.215 -54.398 1 83.61 436 PHE C CA 1
ATOM 10481 C C . PHE C 1 452 ? -13.268 -7.224 -53.34 1 81.61 436 PHE C C 1
ATOM 10482 O O . PHE C 1 452 ? -13.921 -7.321 -52.302 1 82.03 436 PHE C O 1
ATOM 10490 N N . ASP C 1 453 ? -12.202 -7.997 -53.6 1 79.42 437 ASP C N 1
ATOM 10491 C CA . ASP C 1 453 ? -11.754 -9.049 -52.689 1 78.29 437 ASP C CA 1
ATOM 10492 C C . ASP C 1 453 ? -11.132 -8.498 -51.379 1 77.26 437 ASP C C 1
ATOM 10493 O O . ASP C 1 453 ? -11.137 -7.282 -51.171 1 77.35 437 ASP C O 1
ATOM 10498 N N . LYS C 1 454 ? -10.636 -9.378 -50.477 1 76.01 438 LYS C N 1
ATOM 10499 C CA . LYS C 1 454 ? -10.051 -8.914 -49.22 1 75.01 438 LYS C CA 1
ATOM 10500 C C . LYS C 1 454 ? -8.778 -8.077 -49.415 1 73.88 438 LYS C C 1
ATOM 10501 O O . LYS C 1 454 ? -8.453 -7.246 -48.565 1 74.22 438 LYS C O 1
ATOM 10507 N N . ASN C 1 455 ? -8.094 -8.244 -50.553 1 72.51 439 ASN C N 1
ATOM 10508 C CA . ASN C 1 455 ? -6.907 -7.445 -50.869 1 71.17 439 ASN C CA 1
ATOM 10509 C C . ASN C 1 455 ? -7.281 -6.124 -51.575 1 71.22 439 ASN C C 1
ATOM 10510 O O . ASN C 1 455 ? -6.395 -5.514 -52.176 1 71.35 439 ASN C O 1
ATOM 10515 N N . LYS C 1 456 ? -8.572 -5.671 -51.48 1 70.68 440 LYS C N 1
ATOM 10516 C CA . LYS C 1 456 ? -9.127 -4.464 -52.113 1 70.66 440 LYS C CA 1
ATOM 10517 C C . LYS C 1 456 ? -9.015 -4.49 -53.659 1 71.88 440 LYS C C 1
ATOM 10518 O O . LYS C 1 456 ? -8.976 -3.427 -54.268 1 72.29 440 LYS C O 1
ATOM 10524 N N . ARG C 1 457 ? -8.951 -5.676 -54.294 1 72.31 441 ARG C N 1
ATOM 10525 C CA . ARG C 1 457 ? -8.796 -5.764 -55.747 1 73.89 441 ARG C CA 1
ATOM 10526 C C . ARG C 1 457 ? -10.115 -6.061 -56.439 1 76.43 441 ARG C C 1
ATOM 10527 O O . ARG C 1 457 ? -10.846 -6.894 -55.928 1 76.91 441 ARG C O 1
ATOM 10535 N N . PRO C 1 458 ? -10.428 -5.452 -57.612 1 78.07 442 PRO C N 1
ATOM 10536 C CA . PRO C 1 458 ? -11.721 -5.734 -58.269 1 79.76 442 PRO C CA 1
ATOM 10537 C C . PRO C 1 458 ? -11.933 -7.195 -58.682 1 82.68 442 PRO C C 1
ATOM 10538 O O . PRO C 1 458 ? -11.035 -7.812 -59.249 1 82.94 442 PRO C O 1
ATOM 10542 N N . VAL C 1 459 ? -13.132 -7.749 -58.393 1 84.55 443 VAL C N 1
ATOM 10543 C CA . VAL C 1 459 ? -13.474 -9.148 -58.679 1 86.36 443 VAL C CA 1
ATOM 10544 C C . VAL C 1 459 ? -14.508 -9.331 -59.811 1 87.96 443 VAL C C 1
ATOM 10545 O O . VAL C 1 459 ? -14.235 -10.043 -60.777 1 88.21 443 VAL C O 1
ATOM 10549 N N . ALA C 1 460 ? -15.704 -8.725 -59.666 1 89.24 444 ALA C N 1
ATOM 10550 C CA . ALA C 1 460 ? -16.815 -8.888 -60.597 1 90.78 444 ALA C CA 1
ATOM 10551 C C . ALA C 1 460 ? -17.761 -7.687 -60.599 1 92.33 444 ALA C C 1
ATOM 10552 O O . ALA C 1 460 ? -17.834 -6.95 -59.627 1 91.89 444 ALA C O 1
ATOM 10554 N N . LEU C 1 461 ? -18.484 -7.497 -61.697 1 94.24 445 LEU C N 1
ATOM 10555 C CA . LEU C 1 461 ? -19.476 -6.443 -61.835 1 96.83 445 LEU C CA 1
ATOM 10556 C C . LEU C 1 461 ? -20.805 -7.132 -62.16 1 100.03 445 LEU C C 1
ATOM 10557 O O . LEU C 1 461 ? -20.946 -7.675 -63.256 1 100.79 445 LEU C O 1
ATOM 10562 N N . VAL C 1 462 ? -21.732 -7.178 -61.181 1 101.91 446 VAL C N 1
ATOM 10563 C CA . VAL C 1 462 ? -23.056 -7.813 -61.272 1 104.6 446 VAL C CA 1
ATOM 10564 C C . VAL C 1 462 ? -24.109 -6.761 -61.582 1 107.76 446 VAL C C 1
ATOM 10565 O O . VAL C 1 462 ? -24.327 -5.855 -60.776 1 107.89 446 VAL C O 1
ATOM 10569 N N . ILE C 1 463 ? -24.768 -6.903 -62.736 1 110.12 447 ILE C N 1
ATOM 10570 C CA . ILE C 1 463 ? -25.766 -5.981 -63.287 1 113.24 447 ILE C CA 1
ATOM 10571 C C . ILE C 1 463 ? -27.138 -6.669 -63.456 1 115.86 447 ILE C C 1
ATOM 10572 O O . ILE C 1 463 ? -27.166 -7.839 -63.837 1 116.65 447 ILE C O 1
ATOM 10577 N N . THR C 1 464 ? -28.268 -5.95 -63.255 1 116.8 448 THR C N 1
ATOM 10578 C CA . THR C 1 464 ? -29.584 -6.551 -63.521 1 118.37 448 THR C CA 1
ATOM 10579 C C . THR C 1 464 ? -30.562 -5.474 -64.147 1 119.01 448 THR C C 1
ATOM 10580 O O . THR C 1 464 ? -30.071 -4.559 -64.818 1 119.36 448 THR C O 1
ATOM 10584 N N . GLU C 1 465 ? -31.913 -5.64 -64.012 1 118.73 449 GLU C N 1
ATOM 10585 C CA . GLU C 1 465 ? -32.983 -4.766 -64.471 1 118.8 449 GLU C CA 1
ATOM 10586 C C . GLU C 1 465 ? -34.279 -5.456 -64.134 1 119.36 449 GLU C C 1
ATOM 10587 O O . GLU C 1 465 ? -34.458 -5.858 -62.985 1 119.79 449 GLU C O 1
ATOM 10593 N N . GLY C 1 474 ? -29.104 -12.925 -64.454 1 124.15 458 GLY C N 1
ATOM 10594 C CA . GLY C 1 474 ? -28.672 -11.553 -64.682 1 124.49 458 GLY C CA 1
ATOM 10595 C C . GLY C 1 474 ? -27.665 -11.419 -65.807 1 124.58 458 GLY C C 1
ATOM 10596 O O . GLY C 1 474 ? -27.594 -12.276 -66.694 1 124.83 458 GLY C O 1
ATOM 10597 N N . TRP C 1 475 ? -26.88 -10.328 -65.781 1 123.99 459 TRP C N 1
ATOM 10598 C CA . TRP C 1 475 ? -25.848 -9.99 -66.784 1 123.67 459 TRP C CA 1
ATOM 10599 C C . TRP C 1 475 ? -24.606 -9.516 -66.002 1 121.36 459 TRP C C 1
ATOM 10600 O O . TRP C 1 475 ? -24.72 -8.614 -65.169 1 121.1 459 TRP C O 1
ATOM 10611 N N . SER C 1 476 ? -23.453 -10.192 -66.176 1 118.99 460 SER C N 1
ATOM 10612 C CA . SER C 1 476 ? -22.277 -9.86 -65.36 1 116.76 460 SER C CA 1
ATOM 10613 C C . SER C 1 476 ? -20.947 -9.925 -66.097 1 113.71 460 SER C C 1
ATOM 10614 O O . SER C 1 476 ? -20.865 -10.521 -67.171 1 113.69 460 SER C O 1
ATOM 10617 N N . TYR C 1 477 ? -19.903 -9.29 -65.53 1 110.82 461 TYR C N 1
ATOM 10618 C CA . TYR C 1 477 ? -18.568 -9.284 -66.142 1 108.25 461 TYR C CA 1
ATOM 10619 C C . TYR C 1 477 ? -17.529 -9.521 -65.036 1 104.62 461 TYR C C 1
ATOM 10620 O O . TYR C 1 477 ? -17.605 -8.894 -63.988 1 104.76 461 TYR C O 1
ATOM 10629 N N . ILE C 1 478 ? -16.614 -10.472 -65.232 1 101.21 462 ILE C N 1
ATOM 10630 C CA . ILE C 1 478 ? -15.598 -10.821 -64.242 1 98.55 462 ILE C CA 1
ATOM 10631 C C . ILE C 1 478 ? -14.253 -10.187 -64.586 1 94.34 462 ILE C C 1
ATOM 10632 O O . ILE C 1 478 ? -13.867 -10.173 -65.746 1 94.07 462 ILE C O 1
ATOM 10637 N N . TYR C 1 479 ? -13.52 -9.691 -63.575 1 90.79 463 TYR C N 1
ATOM 10638 C CA . TYR C 1 479 ? -12.217 -9.063 -63.812 1 87.57 463 TYR C CA 1
ATOM 10639 C C . TYR C 1 479 ? -11.049 -10.047 -63.933 1 86.1 463 TYR C C 1
ATOM 10640 O O . TYR C 1 479 ? -10.748 -10.775 -62.993 1 86.35 463 TYR C O 1
ATOM 10649 N N . LYS C 1 480 ? -10.365 -10.025 -65.07 1 84.49 464 LYS C N 1
ATOM 10650 C CA . LYS C 1 480 ? -9.214 -10.884 -65.341 1 83.5 464 LYS C CA 1
ATOM 10651 C C . LYS C 1 480 ? -8.303 -10.171 -66.333 1 82.13 464 LYS C C 1
ATOM 10652 O O . LYS C 1 480 ? -8.796 -9.624 -67.305 1 82.32 464 LYS C O 1
ATOM 10658 N N . ASP C 1 481 ? -6.997 -10.143 -66.061 1 81.04 465 ASP C N 1
ATOM 10659 C CA . ASP C 1 481 ? -5.947 -9.546 -66.891 1 80.81 465 ASP C CA 1
ATOM 10660 C C . ASP C 1 481 ? -6.208 -8.103 -67.365 1 80.6 465 ASP C C 1
ATOM 10661 O O . ASP C 1 481 ? -5.881 -7.764 -68.503 1 80.9 465 ASP C O 1
ATOM 10666 N N . GLY C 1 482 ? -6.709 -7.258 -66.483 1 80.08 466 GLY C N 1
ATOM 10667 C CA . GLY C 1 482 ? -6.929 -5.854 -66.804 1 80.68 466 GLY C CA 1
ATOM 10668 C C . GLY C 1 482 ? -8.165 -5.545 -67.625 1 81.62 466 GLY C C 1
ATOM 10669 O O . GLY C 1 482 ? -8.309 -4.427 -68.124 1 81.49 466 GLY C O 1
ATOM 10670 N N . LYS C 1 483 ? -9.062 -6.523 -67.789 1 82.49 467 LYS C N 1
ATOM 10671 C CA . LYS C 1 483 ? -10.279 -6.325 -68.564 1 84.02 467 LYS C CA 1
ATOM 10672 C C . LYS C 1 483 ? -11.428 -7.171 -68.007 1 86.61 467 LYS C C 1
ATOM 10673 O O . LYS C 1 483 ? -11.203 -8.142 -67.282 1 86.69 467 LYS C O 1
ATOM 10679 N N . TRP C 1 484 ? -12.668 -6.758 -68.317 1 88.59 468 TRP C N 1
ATOM 10680 C CA . TRP C 1 484 ? -13.905 -7.375 -67.85 1 90.82 468 TRP C CA 1
ATOM 10681 C C . TRP C 1 484 ? -14.319 -8.467 -68.849 1 94.46 468 TRP C C 1
ATOM 10682 O O . TRP C 1 484 ? -14.126 -8.309 -70.052 1 94.36 468 TRP C O 1
ATOM 10693 N N . HIS C 1 485 ? -14.834 -9.592 -68.352 1 97.74 469 HIS C N 1
ATOM 10694 C CA . HIS C 1 485 ? -15.219 -10.703 -69.208 1 101.74 469 HIS C CA 1
ATOM 10695 C C . HIS C 1 485 ? -16.654 -11.126 -68.987 1 106.22 469 HIS C C 1
ATOM 10696 O O . HIS C 1 485 ? -17.018 -11.536 -67.88 1 106.12 469 HIS C O 1
ATOM 10703 N N . TYR C 1 486 ? -17.47 -11.027 -70.062 1 109.66 470 TYR C N 1
ATOM 10704 C CA . TYR C 1 486 ? -18.889 -11.36 -70.01 1 113.19 470 TYR C CA 1
ATOM 10705 C C . TYR C 1 486 ? -19.174 -12.826 -69.653 1 115.88 470 TYR C C 1
ATOM 10706 O O . TYR C 1 486 ? -18.953 -13.723 -70.474 1 116.26 470 TYR C O 1
ATOM 10715 N N . GLU C 1 487 ? -19.67 -13.052 -68.425 1 117.49 471 GLU C N 1
ATOM 10716 C CA . GLU C 1 487 ? -20.096 -14.363 -67.941 1 119.78 471 GLU C CA 1
ATOM 10717 C C . GLU C 1 487 ? -21.639 -14.364 -67.987 1 121.97 471 GLU C C 1
ATOM 10718 O O . GLU C 1 487 ? -22.29 -13.726 -67.152 1 121.94 471 GLU C O 1
ATOM 10724 N N . ALA C 1 488 ? -22.207 -15 -69.036 1 123.58 472 ALA C N 1
ATOM 10725 C CA . ALA C 1 488 ? -23.648 -15.072 -69.284 1 125.41 472 ALA C CA 1
ATOM 10726 C C . ALA C 1 488 ? -24.424 -15.739 -68.141 1 127.11 472 ALA C C 1
ATOM 10727 O O . ALA C 1 488 ? -25.441 -15.208 -67.693 1 127.39 472 ALA C O 1
ATOM 10729 N N . GLN C 1 489 ? -23.919 -16.866 -67.628 1 128.01 473 GLN C N 1
ATOM 10730 C CA . GLN C 1 489 ? -24.563 -17.566 -66.515 1 128.91 473 GLN C CA 1
ATOM 10731 C C . GLN C 1 489 ? -24.223 -16.929 -65.149 1 129.26 473 GLN C C 1
ATOM 10732 O O . GLN C 1 489 ? -23.425 -15.998 -65.069 1 129.04 473 GLN C O 1
ATOM 10738 N N . ASP C 1 490 ? -24.882 -17.389 -64.087 1 129.27 474 ASP C N 1
ATOM 10739 C CA . ASP C 1 490 ? -24.644 -16.883 -62.746 1 129.6 474 ASP C CA 1
ATOM 10740 C C . ASP C 1 490 ? -24.064 -17.951 -61.806 1 129.35 474 ASP C C 1
ATOM 10741 O O . ASP C 1 490 ? -24.142 -17.793 -60.578 1 129.24 474 ASP C O 1
ATOM 10746 N N . ASP C 1 491 ? -23.478 -19.033 -62.366 1 128.78 475 ASP C N 1
ATOM 10747 C CA . ASP C 1 491 ? -22.861 -20.061 -61.53 1 128.82 475 ASP C CA 1
ATOM 10748 C C . ASP C 1 491 ? -21.331 -19.991 -61.558 1 127.63 475 ASP C C 1
ATOM 10749 O O . ASP C 1 491 ? -20.668 -21.003 -61.342 1 127.75 475 ASP C O 1
ATOM 10754 N N . TRP C 1 492 ? -20.778 -18.785 -61.764 1 126.1 476 TRP C N 1
ATOM 10755 C CA . TRP C 1 492 ? -19.344 -18.59 -61.827 1 125.07 476 TRP C CA 1
ATOM 10756 C C . TRP C 1 492 ? -18.666 -18.794 -60.498 1 123.86 476 TRP C C 1
ATOM 10757 O O . TRP C 1 492 ? -17.5 -19.135 -60.498 1 124.29 476 TRP C O 1
ATOM 10768 N N . ASP C 1 493 ? -19.342 -18.545 -59.369 1 122.29 477 ASP C N 1
ATOM 10769 C CA . ASP C 1 493 ? -18.7 -18.701 -58.052 1 121.34 477 ASP C CA 1
ATOM 10770 C C . ASP C 1 493 ? -18.378 -20.16 -57.676 1 119.94 477 ASP C C 1
ATOM 10771 O O . ASP C 1 493 ? -17.707 -20.411 -56.67 1 119.77 477 ASP C O 1
ATOM 10776 N N . GLN C 1 494 ? -18.869 -21.113 -58.49 1 118.7 478 GLN C N 1
ATOM 10777 C CA . GLN C 1 494 ? -18.682 -22.544 -58.315 1 117.84 478 GLN C CA 1
ATOM 10778 C C . GLN C 1 494 ? -17.822 -23.129 -59.429 1 116.5 478 GLN C C 1
ATOM 10779 O O . GLN C 1 494 ? -17.089 -24.081 -59.184 1 116.49 478 GLN C O 1
ATOM 10785 N N . ARG C 1 495 ? -17.909 -22.567 -60.65 1 115.26 479 ARG C N 1
ATOM 10786 C CA . ARG C 1 495 ? -17.162 -23.042 -61.818 1 114.38 479 ARG C CA 1
ATOM 10787 C C . ARG C 1 495 ? -15.93 -22.196 -62.193 1 112.86 479 ARG C C 1
ATOM 10788 O O . ARG C 1 495 ? -15.198 -22.558 -63.115 1 113.27 479 ARG C O 1
ATOM 10796 N N . LEU C 1 496 ? -15.735 -21.058 -61.524 1 111.03 480 LEU C N 1
ATOM 10797 C CA . LEU C 1 496 ? -14.648 -20.121 -61.785 1 109.8 480 LEU C CA 1
ATOM 10798 C C . LEU C 1 496 ? -13.901 -19.841 -60.467 1 108.75 480 LEU C C 1
ATOM 10799 O O . LEU C 1 496 ? -12.688 -20.046 -60.395 1 108.91 480 LEU C O 1
ATOM 10804 N N . PHE C 1 497 ? -14.637 -19.391 -59.422 1 107.43 481 PHE C N 1
ATOM 10805 C CA . PHE C 1 497 ? -14.103 -19.052 -58.098 1 106.66 481 PHE C CA 1
ATOM 10806 C C . PHE C 1 497 ? -14.335 -20.2 -57.119 1 105.15 481 PHE C C 1
ATOM 10807 O O . PHE C 1 497 ? -14.603 -19.953 -55.948 1 104.97 481 PHE C O 1
ATOM 10815 N N . LYS C 1 498 ? -14.248 -21.457 -57.6 1 104.07 482 LYS C N 1
ATOM 10816 C CA . LYS C 1 498 ? -14.463 -22.655 -56.781 1 103.52 482 LYS C CA 1
ATOM 10817 C C . LYS C 1 498 ? -13.533 -22.674 -55.589 1 102.64 482 LYS C C 1
ATOM 10818 O O . LYS C 1 498 ? -12.319 -22.611 -55.764 1 102.45 482 LYS C O 1
ATOM 10824 N N . ASP C 1 499 ? -14.115 -22.741 -54.374 1 101.97 483 ASP C N 1
ATOM 10825 C CA . ASP C 1 499 ? -13.419 -22.755 -53.085 1 101.48 483 ASP C CA 1
ATOM 10826 C C . ASP C 1 499 ? -12.273 -21.692 -52.998 1 100.49 483 ASP C C 1
ATOM 10827 O O . ASP C 1 499 ? -11.145 -22.008 -52.601 1 100.68 483 ASP C O 1
ATOM 10832 N N . SER C 1 500 ? -12.594 -20.431 -53.377 1 99.01 484 SER C N 1
ATOM 10833 C CA . SER C 1 500 ? -11.698 -19.268 -53.327 1 97.74 484 SER C CA 1
ATOM 10834 C C . SER C 1 500 ? -12.476 -17.947 -53.282 1 96.14 484 SER C C 1
ATOM 10835 O O . SER C 1 500 ? -13.61 -17.862 -53.768 1 96.46 484 SER C O 1
ATOM 10838 N N . THR C 1 501 ? -11.868 -16.921 -52.674 1 94.02 485 THR C N 1
ATOM 10839 C CA . THR C 1 501 ? -12.478 -15.592 -52.479 1 92.01 485 THR C CA 1
ATOM 10840 C C . THR C 1 501 ? -11.747 -14.468 -53.229 1 88.37 485 THR C C 1
ATOM 10841 O O . THR C 1 501 ? -12.215 -13.329 -53.234 1 88.55 485 THR C O 1
ATOM 10845 N N . LEU C 1 502 ? -10.612 -14.775 -53.847 1 84.88 486 LEU C N 1
ATOM 10846 C CA . LEU C 1 502 ? -9.778 -13.766 -54.481 1 82.01 486 LEU C CA 1
ATOM 10847 C C . LEU C 1 502 ? -10.035 -13.548 -55.965 1 79.9 486 LEU C C 1
ATOM 10848 O O . LEU C 1 502 ? -10.455 -14.462 -56.69 1 80.04 486 LEU C O 1
ATOM 10853 N N . SER C 1 503 ? -9.727 -12.319 -56.413 1 77.56 487 SER C N 1
ATOM 10854 C CA . SER C 1 503 ? -9.861 -11.852 -57.784 1 75.67 487 SER C CA 1
ATOM 10855 C C . SER C 1 503 ? -9.066 -12.706 -58.754 1 73.91 487 SER C C 1
ATOM 10856 O O . SER C 1 503 ? -8.055 -13.302 -58.373 1 73.88 487 SER C O 1
ATOM 10859 N N . LEU C 1 504 ? -9.507 -12.755 -60.018 1 72.34 488 LEU C N 1
ATOM 10860 C CA . LEU C 1 504 ? -8.786 -13.527 -61.021 1 71.54 488 LEU C CA 1
ATOM 10861 C C . LEU C 1 504 ? -7.526 -12.796 -61.559 1 70.77 488 LEU C C 1
ATOM 10862 O O . LEU C 1 504 ? -6.751 -13.389 -62.33 1 71.48 488 LEU C O 1
ATOM 10867 N N . ASP C 1 505 ? -7.307 -11.522 -61.138 1 68.69 489 ASP C N 1
ATOM 10868 C CA . ASP C 1 505 ? -6.121 -10.742 -61.5 1 66.87 489 ASP C CA 1
ATOM 10869 C C . ASP C 1 505 ? -5.359 -10.409 -60.211 1 64.13 489 ASP C C 1
ATOM 10870 O O . ASP C 1 505 ? -5.679 -9.438 -59.51 1 63.99 489 ASP C O 1
ATOM 10875 N N . PRO C 1 506 ? -4.373 -11.247 -59.85 1 61.43 490 PRO C N 1
ATOM 10876 C CA . PRO C 1 506 ? -3.632 -10.991 -58.603 1 59.34 490 PRO C CA 1
ATOM 10877 C C . PRO C 1 506 ? -2.665 -9.81 -58.685 1 56.89 490 PRO C C 1
ATOM 10878 O O . PRO C 1 506 ? -1.877 -9.605 -57.774 1 57.27 490 PRO C O 1
ATOM 10882 N N . HIS C 1 507 ? -2.727 -9.038 -59.767 1 54.34 491 HIS C N 1
ATOM 10883 C CA . HIS C 1 507 ? -1.925 -7.845 -59.987 1 52.73 491 HIS C CA 1
ATOM 10884 C C . HIS C 1 507 ? -2.758 -6.58 -60.133 1 52.6 491 HIS C C 1
ATOM 10885 O O . HIS C 1 507 ? -2.177 -5.503 -60.266 1 52.84 491 HIS C O 1
ATOM 10892 N N . ALA C 1 508 ? -4.114 -6.695 -60.089 1 51.96 492 ALA C N 1
ATOM 10893 C CA . ALA C 1 508 ? -5.051 -5.595 -60.224 1 51.53 492 ALA C CA 1
ATOM 10894 C C . ALA C 1 508 ? -4.807 -4.549 -59.146 1 52.27 492 ALA C C 1
ATOM 10895 O O . ALA C 1 508 ? -4.278 -4.855 -58.059 1 52.52 492 ALA C O 1
ATOM 10897 N N . PRO C 1 509 ? -5.167 -3.289 -59.425 1 51.99 493 PRO C N 1
ATOM 10898 C CA . PRO C 1 509 ? -4.931 -2.232 -58.422 1 52.17 493 PRO C CA 1
ATOM 10899 C C . PRO C 1 509 ? -5.789 -2.374 -57.172 1 52.75 493 PRO C C 1
ATOM 10900 O O . PRO C 1 509 ? -6.888 -2.886 -57.244 1 53.87 493 PRO C O 1
ATOM 10904 N N . GLN C 1 510 ? -5.263 -1.94 -56.034 1 52.08 494 GLN C N 1
ATOM 10905 C CA . GLN C 1 510 ? -5.866 -1.964 -54.716 1 51.54 494 GLN C CA 1
ATOM 10906 C C . GLN C 1 510 ? -6.586 -0.647 -54.48 1 52.23 494 GLN C C 1
ATOM 10907 O O . GLN C 1 510 ? -6.001 0.413 -54.688 1 51.05 494 GLN C O 1
ATOM 10913 N N . PHE C 1 511 ? -7.841 -0.729 -53.974 1 53.89 495 PHE C N 1
ATOM 10914 C CA . PHE C 1 511 ? -8.79 0.359 -53.71 1 55.1 495 PHE C CA 1
ATOM 10915 C C . PHE C 1 511 ? -9.097 0.324 -52.202 1 57.46 495 PHE C C 1
ATOM 10916 O O . PHE C 1 511 ? -10.135 -0.179 -51.791 1 57.59 495 PHE C O 1
ATOM 10924 N N . ILE C 1 512 ? -8.126 0.785 -51.379 1 58.55 496 ILE C N 1
ATOM 10925 C CA . ILE C 1 512 ? -8.156 0.77 -49.927 1 59.27 496 ILE C CA 1
ATOM 10926 C C . ILE C 1 512 ? -9.254 1.647 -49.355 1 61.24 496 ILE C C 1
ATOM 10927 O O . ILE C 1 512 ? -9.024 2.802 -48.964 1 61.83 496 ILE C O 1
ATOM 10932 N N . ASN C 1 513 ? -10.453 1.052 -49.259 1 61.79 497 ASN C N 1
ATOM 10933 C CA . ASN C 1 513 ? -11.677 1.673 -48.761 1 62.49 497 ASN C CA 1
ATOM 10934 C C . ASN C 1 513 ? -11.522 2.222 -47.362 1 63.13 497 ASN C C 1
ATOM 10935 O O . ASN C 1 513 ? -12.125 3.25 -47.048 1 63.37 497 ASN C O 1
ATOM 10940 N N . LEU C 1 514 ? -10.752 1.527 -46.5 1 63.08 498 LEU C N 1
ATOM 10941 C CA . LEU C 1 514 ? -10.547 1.96 -45.121 1 63.28 498 LEU C CA 1
ATOM 10942 C C . LEU C 1 514 ? -9.089 1.988 -44.804 1 62.72 498 LEU C C 1
ATOM 10943 O O . LEU C 1 514 ? -8.439 0.948 -44.817 1 63.52 498 LEU C O 1
ATOM 10948 N N . GLU C 1 515 ? -8.579 3.182 -44.487 1 61.69 499 GLU C N 1
ATOM 10949 C CA . GLU C 1 515 ? -7.182 3.509 -44.202 1 61.69 499 GLU C CA 1
ATOM 10950 C C . GLU C 1 515 ? -6.374 2.465 -43.4 1 61.1 499 GLU C C 1
ATOM 10951 O O . GLU C 1 515 ? -5.182 2.321 -43.641 1 60.81 499 GLU C O 1
ATOM 10957 N N . HIS C 1 516 ? -6.989 1.775 -42.429 1 61.07 500 HIS C N 1
ATOM 10958 C CA . HIS C 1 516 ? -6.273 0.841 -41.551 1 61.15 500 HIS C CA 1
ATOM 10959 C C . HIS C 1 516 ? -5.731 -0.37 -42.29 1 64.39 500 HIS C C 1
ATOM 10960 O O . HIS C 1 516 ? -4.762 -0.974 -41.804 1 64.42 500 HIS C O 1
ATOM 10967 N N . HIS C 1 517 ? -6.283 -0.686 -43.496 1 66.91 501 HIS C N 1
ATOM 10968 C CA . HIS C 1 517 ? -5.771 -1.807 -44.304 1 70.35 501 HIS C CA 1
ATOM 10969 C C . HIS C 1 517 ? -4.284 -1.629 -44.691 1 72.57 501 HIS C C 1
ATOM 10970 O O . HIS C 1 517 ? -3.58 -2.629 -44.861 1 73.17 501 HIS C O 1
ATOM 10977 N N . HIS C 1 518 ? -3.807 -0.369 -44.799 1 73.35 502 HIS C N 1
ATOM 10978 C CA . HIS C 1 518 ? -2.408 -0.087 -45.094 1 74.79 502 HIS C CA 1
ATOM 10979 C C . HIS C 1 518 ? -1.433 -0.68 -44.035 1 76.64 502 HIS C C 1
ATOM 10980 O O . HIS C 1 518 ? -0.215 -0.538 -44.189 1 76.42 502 HIS C O 1
ATOM 10987 N N . HIS C 1 519 ? -1.972 -1.339 -42.967 1 78.33 503 HIS C N 1
ATOM 10988 C CA . HIS C 1 519 ? -1.221 -1.976 -41.876 1 80.33 503 HIS C CA 1
ATOM 10989 C C . HIS C 1 519 ? -1.51 -3.481 -41.769 1 81.28 503 HIS C C 1
ATOM 10990 O O . HIS C 1 519 ? -0.537 -4.247 -41.691 1 81.43 503 HIS C O 1
ATOM 10997 N N . HIS C 1 520 ? -2.83 -3.888 -41.692 1 81.14 504 HIS C N 1
ATOM 10998 C CA . HIS C 1 520 ? -3.402 -5.248 -41.544 1 81.28 504 HIS C CA 1
ATOM 10999 C C . HIS C 1 520 ? -4.415 -5.29 -40.395 1 81.04 504 HIS C C 1
ATOM 11000 O O . HIS C 1 520 ? -4.249 -6.039 -39.427 1 80.93 504 HIS C O 1
ATOM 11007 N N . ASP D 1 19 ? -1.086 72.611 -62.948 1 73.55 3 ASP D N 1
ATOM 11008 C CA . ASP D 1 19 ? -0.721 72.831 -61.545 1 73.96 3 ASP D CA 1
ATOM 11009 C C . ASP D 1 19 ? -0.841 71.571 -60.66 1 73.07 3 ASP D C 1
ATOM 11010 O O . ASP D 1 19 ? -0.348 71.575 -59.532 1 73.09 3 ASP D O 1
ATOM 11015 N N . LYS D 1 20 ? -1.489 70.505 -61.184 1 72.08 4 LYS D N 1
ATOM 11016 C CA . LYS D 1 20 ? -1.695 69.184 -60.577 1 71.58 4 LYS D CA 1
ATOM 11017 C C . LYS D 1 20 ? -0.396 68.66 -59.979 1 70.59 4 LYS D C 1
ATOM 11018 O O . LYS D 1 20 ? 0.666 68.87 -60.583 1 70.62 4 LYS D O 1
ATOM 11024 N N . PRO D 1 21 ? -0.419 68.017 -58.784 1 69.38 5 PRO D N 1
ATOM 11025 C CA . PRO D 1 21 ? 0.847 67.545 -58.214 1 68.35 5 PRO D CA 1
ATOM 11026 C C . PRO D 1 21 ? 1.32 66.244 -58.829 1 68.04 5 PRO D C 1
ATOM 11027 O O . PRO D 1 21 ? 0.545 65.489 -59.422 1 68.23 5 PRO D O 1
ATOM 11031 N N . ASP D 1 22 ? 2.617 65.987 -58.692 1 67.85 6 ASP D N 1
ATOM 11032 C CA . ASP D 1 22 ? 3.194 64.753 -59.206 1 67.78 6 ASP D CA 1
ATOM 11033 C C . ASP D 1 22 ? 2.652 63.572 -58.392 1 66.65 6 ASP D C 1
ATOM 11034 O O . ASP D 1 22 ? 2.402 63.717 -57.193 1 66.43 6 ASP D O 1
ATOM 11039 N N . ALA D 1 23 ? 2.439 62.419 -59.042 1 65.4 7 ALA D N 1
ATOM 11040 C CA . ALA D 1 23 ? 1.895 61.251 -58.354 1 64.21 7 ALA D CA 1
ATOM 11041 C C . ALA D 1 23 ? 2.739 60.759 -57.194 1 62.05 7 ALA D C 1
ATOM 11042 O O . ALA D 1 23 ? 2.239 59.973 -56.412 1 61.45 7 ALA D O 1
ATOM 11044 N N . SER D 1 24 ? 3.986 61.211 -57.065 1 61.16 8 SER D N 1
ATOM 11045 C CA . SER D 1 24 ? 4.813 60.856 -55.912 1 61.28 8 SER D CA 1
ATOM 11046 C C . SER D 1 24 ? 4.741 61.876 -54.759 1 61.62 8 SER D C 1
ATOM 11047 O O . SER D 1 24 ? 5.319 61.642 -53.713 1 61.18 8 SER D O 1
ATOM 11050 N N . ASP D 1 25 ? 4.015 62.99 -54.939 1 62.32 9 ASP D N 1
ATOM 11051 C CA . ASP D 1 25 ? 3.863 64.057 -53.951 1 62.61 9 ASP D CA 1
ATOM 11052 C C . ASP D 1 25 ? 2.737 63.73 -52.978 1 61.66 9 ASP D C 1
ATOM 11053 O O . ASP D 1 25 ? 1.653 63.358 -53.408 1 61 9 ASP D O 1
ATOM 11058 N N . ASP D 1 26 ? 2.982 63.916 -51.669 1 61.2 10 ASP D N 1
ATOM 11059 C CA . ASP D 1 26 ? 1.996 63.666 -50.615 1 60.96 10 ASP D CA 1
ATOM 11060 C C . ASP D 1 26 ? 0.716 64.498 -50.827 1 60.43 10 ASP D C 1
ATOM 11061 O O . ASP D 1 26 ? -0.381 64.04 -50.512 1 60.78 10 ASP D O 1
ATOM 11066 N N . LYS D 1 27 ? 0.855 65.707 -51.393 1 59.29 11 LYS D N 1
ATOM 11067 C CA . LYS D 1 27 ? -0.275 66.573 -51.702 1 58.56 11 LYS D CA 1
ATOM 11068 C C . LYS D 1 27 ? -1.177 66.033 -52.842 1 56.42 11 LYS D C 1
ATOM 11069 O O . LYS D 1 27 ? -2.283 66.546 -53.044 1 56.39 11 LYS D O 1
ATOM 11075 N N . TYR D 1 28 ? -0.712 65.004 -53.58 1 54.34 12 TYR D N 1
ATOM 11076 C CA . TYR D 1 28 ? -1.508 64.383 -54.626 1 52.88 12 TYR D CA 1
ATOM 11077 C C . TYR D 1 28 ? -2.731 63.679 -53.988 1 52.91 12 TYR D C 1
ATOM 11078 O O . TYR D 1 28 ? -3.792 63.682 -54.599 1 53.47 12 TYR D O 1
ATOM 11087 N N . ALA D 1 29 ? -2.625 63.161 -52.737 1 52.06 13 ALA D N 1
ATOM 11088 C CA . ALA D 1 29 ? -3.771 62.562 -52.035 1 51.62 13 ALA D CA 1
ATOM 11089 C C . ALA D 1 29 ? -4.907 63.606 -51.843 1 51.3 13 ALA D C 1
ATOM 11090 O O . ALA D 1 29 ? -6.081 63.303 -52.072 1 51.49 13 ALA D O 1
ATOM 11092 N N . ASP D 1 30 ? -4.551 64.844 -51.462 1 50.45 14 ASP D N 1
ATOM 11093 C CA . ASP D 1 30 ? -5.516 65.915 -51.274 1 49.91 14 ASP D CA 1
ATOM 11094 C C . ASP D 1 30 ? -6.214 66.227 -52.599 1 49.89 14 ASP D C 1
ATOM 11095 O O . ASP D 1 30 ? -7.406 66.52 -52.593 1 50.16 14 ASP D O 1
ATOM 11100 N N . TYR D 1 31 ? -5.477 66.161 -53.733 1 49.52 15 TYR D N 1
ATOM 11101 C CA . TYR D 1 31 ? -5.99 66.36 -55.101 1 49.18 15 TYR D CA 1
ATOM 11102 C C . TYR D 1 31 ? -7.013 65.246 -55.418 1 48.37 15 TYR D C 1
ATOM 11103 O O . TYR D 1 31 ? -8.137 65.547 -55.853 1 48.31 15 TYR D O 1
ATOM 11112 N N . VAL D 1 32 ? -6.644 63.971 -55.136 1 47.41 16 VAL D N 1
ATOM 11113 C CA . VAL D 1 32 ? -7.525 62.812 -55.312 1 47.38 16 VAL D CA 1
ATOM 11114 C C . VAL D 1 32 ? -8.86 62.999 -54.534 1 48.09 16 VAL D C 1
ATOM 11115 O O . VAL D 1 32 ? -9.928 62.794 -55.097 1 48.66 16 VAL D O 1
ATOM 11119 N N . VAL D 1 33 ? -8.796 63.418 -53.265 1 47.98 17 VAL D N 1
ATOM 11120 C CA . VAL D 1 33 ? -9.988 63.625 -52.45 1 47.77 17 VAL D CA 1
ATOM 11121 C C . VAL D 1 33 ? -10.781 64.841 -52.898 1 48.78 17 VAL D C 1
ATOM 11122 O O . VAL D 1 33 ? -12.003 64.781 -52.909 1 49.49 17 VAL D O 1
ATOM 11126 N N . ARG D 1 34 ? -10.117 65.903 -53.368 1 49.31 18 ARG D N 1
ATOM 11127 C CA . ARG D 1 34 ? -10.807 67.117 -53.846 1 50.55 18 ARG D CA 1
ATOM 11128 C C . ARG D 1 34 ? -11.628 66.873 -55.15 1 51.37 18 ARG D C 1
ATOM 11129 O O . ARG D 1 34 ? -12.792 67.24 -55.202 1 51.67 18 ARG D O 1
ATOM 11137 N N . LEU D 1 35 ? -11.056 66.207 -56.157 1 52.04 19 LEU D N 1
ATOM 11138 C CA . LEU D 1 35 ? -11.772 65.944 -57.414 1 52.99 19 LEU D CA 1
ATOM 11139 C C . LEU D 1 35 ? -12.792 64.843 -57.292 1 53.52 19 LEU D C 1
ATOM 11140 O O . LEU D 1 35 ? -13.832 64.925 -57.937 1 53.79 19 LEU D O 1
ATOM 11145 N N . GLY D 1 36 ? -12.504 63.831 -56.474 1 53.7 20 GLY D N 1
ATOM 11146 C CA . GLY D 1 36 ? -13.411 62.704 -56.262 1 54.6 20 GLY D CA 1
ATOM 11147 C C . GLY D 1 36 ? -14.747 63.065 -55.629 1 55.16 20 GLY D C 1
ATOM 11148 O O . GLY D 1 36 ? -15.789 62.478 -55.947 1 54.32 20 GLY D O 1
ATOM 11149 N N . SER D 1 37 ? -14.7 64.028 -54.696 1 56.22 21 SER D N 1
ATOM 11150 C CA . SER D 1 37 ? -15.857 64.571 -53.971 1 57.45 21 SER D CA 1
ATOM 11151 C C . SER D 1 37 ? -16.806 65.328 -54.913 1 58.59 21 SER D C 1
ATOM 11152 O O . SER D 1 37 ? -18.006 65.449 -54.615 1 58.81 21 SER D O 1
ATOM 11155 N N . GLU D 1 38 ? -16.259 65.864 -56.039 1 58.61 22 GLU D N 1
ATOM 11156 C CA . GLU D 1 38 ? -17.029 66.587 -57.043 1 58.62 22 GLU D CA 1
ATOM 11157 C C . GLU D 1 38 ? -18.16 65.748 -57.613 1 57.56 22 GLU D C 1
ATOM 11158 O O . GLU D 1 38 ? -19.158 66.309 -58.04 1 58.39 22 GLU D O 1
ATOM 11164 N N . HIS D 1 39 ? -18.012 64.427 -57.656 1 56.05 23 HIS D N 1
ATOM 11165 C CA . HIS D 1 39 ? -19.051 63.552 -58.181 1 55.6 23 HIS D CA 1
ATOM 11166 C C . HIS D 1 39 ? -19.316 62.447 -57.199 1 54.8 23 HIS D C 1
ATOM 11167 O O . HIS D 1 39 ? -18.756 61.358 -57.322 1 54.63 23 HIS D O 1
ATOM 11174 N N . PRO D 1 40 ? -20.15 62.72 -56.184 1 54.48 24 PRO D N 1
ATOM 11175 C CA . PRO D 1 40 ? -20.429 61.696 -55.171 1 54.53 24 PRO D CA 1
ATOM 11176 C C . PRO D 1 40 ? -21.086 60.474 -55.765 1 54.6 24 PRO D C 1
ATOM 11177 O O . PRO D 1 40 ? -21.865 60.596 -56.713 1 55.11 24 PRO D O 1
ATOM 11181 N N . LEU D 1 41 ? -20.743 59.293 -55.244 1 53.73 25 LEU D N 1
ATOM 11182 C CA . LEU D 1 41 ? -21.329 58.064 -55.767 1 52.8 25 LEU D CA 1
ATOM 11183 C C . LEU D 1 41 ? -22.696 57.872 -55.122 1 52.47 25 LEU D C 1
ATOM 11184 O O . LEU D 1 41 ? -22.796 57.816 -53.895 1 53.09 25 LEU D O 1
ATOM 11189 N N . ASN D 1 42 ? -23.754 57.82 -55.944 1 51.45 26 ASN D N 1
ATOM 11190 C CA . ASN D 1 42 ? -25.117 57.642 -55.444 1 51.04 26 ASN D CA 1
ATOM 11191 C C . ASN D 1 42 ? -25.353 56.185 -54.98 1 50.28 26 ASN D C 1
ATOM 11192 O O . ASN D 1 42 ? -24.443 55.357 -55.108 1 50.48 26 ASN D O 1
ATOM 11197 N N . HIS D 1 43 ? -26.544 55.863 -54.409 1 49.12 27 HIS D N 1
ATOM 11198 C CA . HIS D 1 43 ? -26.807 54.51 -53.938 1 48.8 27 HIS D CA 1
ATOM 11199 C C . HIS D 1 43 ? -26.706 53.499 -55.064 1 49.39 27 HIS D C 1
ATOM 11200 O O . HIS D 1 43 ? -26.083 52.462 -54.89 1 50.1 27 HIS D O 1
ATOM 11207 N N . THR D 1 44 ? -27.235 53.836 -56.241 1 49.09 28 THR D N 1
ATOM 11208 C CA . THR D 1 44 ? -27.19 52.966 -57.395 1 49.57 28 THR D CA 1
ATOM 11209 C C . THR D 1 44 ? -25.753 52.668 -57.806 1 48.98 28 THR D C 1
ATOM 11210 O O . THR D 1 44 ? -25.438 51.526 -58.084 1 49.64 28 THR D O 1
ATOM 11214 N N . GLN D 1 45 ? -24.865 53.659 -57.746 1 47.62 29 GLN D N 1
ATOM 11215 C CA . GLN D 1 45 ? -23.449 53.478 -58.045 1 46.66 29 GLN D CA 1
ATOM 11216 C C . GLN D 1 45 ? -22.736 52.596 -57.031 1 46.47 29 GLN D C 1
ATOM 11217 O O . GLN D 1 45 ? -21.921 51.775 -57.436 1 46.23 29 GLN D O 1
ATOM 11223 N N . ILE D 1 46 ? -23.042 52.73 -55.729 1 46.81 30 ILE D N 1
ATOM 11224 C CA . ILE D 1 46 ? -22.42 51.86 -54.724 1 47.85 30 ILE D CA 1
ATOM 11225 C C . ILE D 1 46 ? -22.915 50.431 -54.936 1 48.22 30 ILE D C 1
ATOM 11226 O O . ILE D 1 46 ? -22.093 49.53 -55.035 1 48.75 30 ILE D O 1
ATOM 11231 N N . ILE D 1 47 ? -24.22 50.244 -55.15 1 47.66 31 ILE D N 1
ATOM 11232 C CA . ILE D 1 47 ? -24.763 48.927 -55.482 1 48.02 31 ILE D CA 1
ATOM 11233 C C . ILE D 1 47 ? -24.133 48.326 -56.793 1 47.64 31 ILE D C 1
ATOM 11234 O O . ILE D 1 47 ? -23.798 47.132 -56.821 1 48.79 31 ILE D O 1
ATOM 11239 N N . GLU D 1 48 ? -23.914 49.148 -57.841 1 45.37 32 GLU D N 1
ATOM 11240 C CA . GLU D 1 48 ? -23.281 48.679 -59.077 1 43.61 32 GLU D CA 1
ATOM 11241 C C . GLU D 1 48 ? -21.855 48.227 -58.786 1 42.93 32 GLU D C 1
ATOM 11242 O O . GLU D 1 48 ? -21.489 47.116 -59.173 1 42.84 32 GLU D O 1
ATOM 11248 N N . LEU D 1 49 ? -21.069 49.089 -58.08 1 42.22 33 LEU D N 1
ATOM 11249 C CA . LEU D 1 49 ? -19.662 48.876 -57.718 1 41.88 33 LEU D CA 1
ATOM 11250 C C . LEU D 1 49 ? -19.46 47.683 -56.799 1 41.13 33 LEU D C 1
ATOM 11251 O O . LEU D 1 49 ? -18.494 46.94 -56.974 1 41.29 33 LEU D O 1
ATOM 11256 N N . SER D 1 50 ? -20.393 47.448 -55.876 1 40.1 34 SER D N 1
ATOM 11257 C CA . SER D 1 50 ? -20.292 46.296 -54.983 1 39.65 34 SER D CA 1
ATOM 11258 C C . SER D 1 50 ? -20.503 45.006 -55.772 1 38.63 34 SER D C 1
ATOM 11259 O O . SER D 1 50 ? -19.772 44.042 -55.589 1 38.29 34 SER D O 1
ATOM 11262 N N . SER D 1 51 ? -21.445 45.022 -56.708 1 38.4 35 SER D N 1
ATOM 11263 C CA . SER D 1 51 ? -21.703 43.888 -57.574 1 38.16 35 SER D CA 1
ATOM 11264 C C . SER D 1 51 ? -20.602 43.675 -58.589 1 38.31 35 SER D C 1
ATOM 11265 O O . SER D 1 51 ? -20.406 42.542 -59.018 1 39.45 35 SER D O 1
ATOM 11268 N N . ALA D 1 52 ? -19.865 44.735 -58.967 1 37.11 36 ALA D N 1
ATOM 11269 C CA . ALA D 1 52 ? -18.762 44.615 -59.907 1 36.96 36 ALA D CA 1
ATOM 11270 C C . ALA D 1 52 ? -17.572 43.983 -59.226 1 38.09 36 ALA D C 1
ATOM 11271 O O . ALA D 1 52 ? -16.882 43.192 -59.856 1 38.62 36 ALA D O 1
ATOM 11273 N N . VAL D 1 53 ? -17.321 44.341 -57.942 1 38.78 37 VAL D N 1
ATOM 11274 C CA . VAL D 1 53 ? -16.256 43.815 -57.085 1 39.69 37 VAL D CA 1
ATOM 11275 C C . VAL D 1 53 ? -16.512 42.327 -56.819 1 40.26 37 VAL D C 1
ATOM 11276 O O . VAL D 1 53 ? -15.631 41.524 -57.076 1 40.08 37 VAL D O 1
ATOM 11280 N N . SER D 1 54 ? -17.725 41.951 -56.367 1 40.84 38 SER D N 1
ATOM 11281 C CA . SER D 1 54 ? -18.108 40.554 -56.135 1 42.12 38 SER D CA 1
ATOM 11282 C C . SER D 1 54 ? -17.84 39.67 -57.38 1 44.78 38 SER D C 1
ATOM 11283 O O . SER D 1 54 ? -17.399 38.529 -57.215 1 46.16 38 SER D O 1
ATOM 11286 N N . ARG D 1 55 ? -18.136 40.201 -58.62 1 44.6 39 ARG D N 1
ATOM 11287 C CA . ARG D 1 55 ? -17.944 39.566 -59.932 1 44.77 39 ARG D CA 1
ATOM 11288 C C . ARG D 1 55 ? -16.434 39.422 -60.203 1 45.25 39 ARG D C 1
ATOM 11289 O O . ARG D 1 55 ? -15.996 38.373 -60.661 1 45.57 39 ARG D O 1
ATOM 11297 N N . ALA D 1 56 ? -15.644 40.49 -59.951 1 44.93 40 ALA D N 1
ATOM 11298 C CA . ALA D 1 56 ? -14.218 40.503 -60.22 1 45.01 40 ALA D CA 1
ATOM 11299 C C . ALA D 1 56 ? -13.47 39.567 -59.291 1 45.67 40 ALA D C 1
ATOM 11300 O O . ALA D 1 56 ? -12.569 38.879 -59.75 1 46.28 40 ALA D O 1
ATOM 11302 N N . VAL D 1 57 ? -13.846 39.512 -57.996 1 45.25 41 VAL D N 1
ATOM 11303 C CA . VAL D 1 57 ? -13.211 38.609 -57.05 1 45.24 41 VAL D CA 1
ATOM 11304 C C . VAL D 1 57 ? -13.568 37.169 -57.408 1 46.22 41 VAL D C 1
ATOM 11305 O O . VAL D 1 57 ? -12.675 36.334 -57.498 1 46.46 41 VAL D O 1
ATOM 11309 N N . LEU D 1 58 ? -14.833 36.897 -57.754 1 46.55 42 LEU D N 1
ATOM 11310 C CA . LEU D 1 58 ? -15.229 35.552 -58.174 1 47.08 42 LEU D CA 1
ATOM 11311 C C . LEU D 1 58 ? -14.473 35.11 -59.418 1 46.47 42 LEU D C 1
ATOM 11312 O O . LEU D 1 58 ? -13.956 34.007 -59.44 1 47.17 42 LEU D O 1
ATOM 11317 N N . LEU D 1 59 ? -14.346 35.983 -60.419 1 45.22 43 LEU D N 1
ATOM 11318 C CA . LEU D 1 59 ? -13.588 35.654 -61.626 1 44.8 43 LEU D CA 1
ATOM 11319 C C . LEU D 1 59 ? -12.067 35.525 -61.384 1 45.11 43 LEU D C 1
ATOM 11320 O O . LEU D 1 59 ? -11.321 35.111 -62.287 1 45.03 43 LEU D O 1
ATOM 11325 N N . SER D 1 60 ? -11.611 35.891 -60.163 1 45.09 44 SER D N 1
ATOM 11326 C CA . SER D 1 60 ? -10.227 35.802 -59.727 1 45.38 44 SER D CA 1
ATOM 11327 C C . SER D 1 60 ? -9.969 34.524 -58.94 1 46.61 44 SER D C 1
ATOM 11328 O O . SER D 1 60 ? -8.809 34.217 -58.712 1 46.79 44 SER D O 1
ATOM 11331 N N . TYR D 1 61 ? -11.013 33.747 -58.546 1 47.34 45 TYR D N 1
ATOM 11332 C CA . TYR D 1 61 ? -10.825 32.497 -57.803 1 48.61 45 TYR D CA 1
ATOM 11333 C C . TYR D 1 61 ? -9.724 31.582 -58.39 1 49.25 45 TYR D C 1
ATOM 11334 O O . TYR D 1 61 ? -8.893 31.136 -57.612 1 49.06 45 TYR D O 1
ATOM 11343 N N . PRO D 1 62 ? -9.591 31.386 -59.726 1 50.13 46 PRO D N 1
ATOM 11344 C CA . PRO D 1 62 ? -8.478 30.549 -60.23 1 50.83 46 PRO D CA 1
ATOM 11345 C C . PRO D 1 62 ? -7.07 31.028 -59.838 1 51.37 46 PRO D C 1
ATOM 11346 O O . PRO D 1 62 ? -6.124 30.246 -59.896 1 51.4 46 PRO D O 1
ATOM 11350 N N . ASN D 1 63 ? -6.922 32.298 -59.439 1 51.4 47 ASN D N 1
ATOM 11351 C CA . ASN D 1 63 ? -5.626 32.86 -59.023 1 51.86 47 ASN D CA 1
ATOM 11352 C C . ASN D 1 63 ? -5.506 33.138 -57.52 1 51.9 47 ASN D C 1
ATOM 11353 O O . ASN D 1 63 ? -4.454 33.558 -57.067 1 51.72 47 ASN D O 1
ATOM 11358 N N . ILE D 1 64 ? -6.576 32.909 -56.753 1 52.24 48 ILE D N 1
ATOM 11359 C CA . ILE D 1 64 ? -6.589 33.062 -55.298 1 53.1 48 ILE D CA 1
ATOM 11360 C C . ILE D 1 64 ? -6.268 31.692 -54.659 1 53.8 48 ILE D C 1
ATOM 11361 O O . ILE D 1 64 ? -6.722 30.669 -55.167 1 53.55 48 ILE D O 1
ATOM 11366 N N . ILE D 1 65 ? -5.434 31.666 -53.599 1 54.23 49 ILE D N 1
ATOM 11367 C CA . ILE D 1 65 ? -5.014 30.411 -52.989 1 55.07 49 ILE D CA 1
ATOM 11368 C C . ILE D 1 65 ? -6.133 29.709 -52.264 1 55.21 49 ILE D C 1
ATOM 11369 O O . ILE D 1 65 ? -6.308 28.514 -52.498 1 55.74 49 ILE D O 1
ATOM 11374 N N . ASP D 1 66 ? -6.919 30.417 -51.428 1 54.76 50 ASP D N 1
ATOM 11375 C CA . ASP D 1 66 ? -8.004 29.735 -50.719 1 54.73 50 ASP D CA 1
ATOM 11376 C C . ASP D 1 66 ? -9.257 30.57 -50.498 1 55.15 50 ASP D C 1
ATOM 11377 O O . ASP D 1 66 ? -9.229 31.788 -50.644 1 55.87 50 ASP D O 1
ATOM 11382 N N . ARG D 1 67 ? -10.354 29.889 -50.131 1 54.91 51 ARG D N 1
ATOM 11383 C CA . ARG D 1 67 ? -11.66 30.456 -49.813 1 55.63 51 ARG D CA 1
ATOM 11384 C C . ARG D 1 67 ? -11.521 31.607 -48.785 1 55.67 51 ARG D C 1
ATOM 11385 O O . ARG D 1 67 ? -12.227 32.61 -48.877 1 55.79 51 ARG D O 1
ATOM 11393 N N . TYR D 1 68 ? -10.58 31.467 -47.837 1 55.13 52 TYR D N 1
ATOM 11394 C CA . TYR D 1 68 ? -10.303 32.474 -46.835 1 55.07 52 TYR D CA 1
ATOM 11395 C C . TYR D 1 68 ? -9.83 33.777 -47.473 1 54.52 52 TYR D C 1
ATOM 11396 O O . TYR D 1 68 ? -10.434 34.811 -47.219 1 54.92 52 TYR D O 1
ATOM 11405 N N . THR D 1 69 ? -8.758 33.741 -48.292 1 53.37 53 THR D N 1
ATOM 11406 C CA . THR D 1 69 ? -8.218 34.934 -48.955 1 52.39 53 THR D CA 1
ATOM 11407 C C . THR D 1 69 ? -9.215 35.511 -49.971 1 51.04 53 THR D C 1
ATOM 11408 O O . THR D 1 69 ? -9.257 36.73 -50.146 1 51.54 53 THR D O 1
ATOM 11412 N N . ALA D 1 70 ? -10.046 34.647 -50.605 1 48.99 54 ALA D N 1
ATOM 11413 C CA . ALA D 1 70 ? -11.046 35.074 -51.583 1 47.77 54 ALA D CA 1
ATOM 11414 C C . ALA D 1 70 ? -12.154 35.881 -50.912 1 46.24 54 ALA D C 1
ATOM 11415 O O . ALA D 1 70 ? -12.547 36.929 -51.428 1 46.5 54 ALA D O 1
ATOM 11417 N N . ALA D 1 71 ? -12.607 35.427 -49.72 1 44.27 55 ALA D N 1
ATOM 11418 C CA . ALA D 1 71 ? -13.616 36.119 -48.917 1 42.39 55 ALA D CA 1
ATOM 11419 C C . ALA D 1 71 ? -13.026 37.378 -48.279 1 41.22 55 ALA D C 1
ATOM 11420 O O . ALA D 1 71 ? -13.667 38.417 -48.276 1 41.19 55 ALA D O 1
ATOM 11422 N N . ALA D 1 72 ? -11.784 37.31 -47.788 1 40.16 56 ALA D N 1
ATOM 11423 C CA . ALA D 1 72 ? -11.127 38.464 -47.194 1 39.86 56 ALA D CA 1
ATOM 11424 C C . ALA D 1 72 ? -10.996 39.597 -48.222 1 39.62 56 ALA D C 1
ATOM 11425 O O . ALA D 1 72 ? -11.284 40.74 -47.88 1 39.53 56 ALA D O 1
ATOM 11427 N N . THR D 1 73 ? -10.646 39.259 -49.5 1 38.8 57 THR D N 1
ATOM 11428 C CA . THR D 1 73 ? -10.5 40.233 -50.583 1 38.15 57 THR D CA 1
ATOM 11429 C C . THR D 1 73 ? -11.816 40.915 -50.895 1 39 57 THR D C 1
ATOM 11430 O O . THR D 1 73 ? -11.856 42.138 -51.029 1 38.61 57 THR D O 1
ATOM 11434 N N . GLU D 1 74 ? -12.898 40.13 -51.003 1 39.8 58 GLU D N 1
ATOM 11435 C CA . GLU D 1 74 ? -14.177 40.68 -51.379 1 41.17 58 GLU D CA 1
ATOM 11436 C C . GLU D 1 74 ? -14.78 41.551 -50.301 1 42.33 58 GLU D C 1
ATOM 11437 O O . GLU D 1 74 ? -15.127 42.692 -50.578 1 43.06 58 GLU D O 1
ATOM 11443 N N . TYR D 1 75 ? -14.852 41.051 -49.068 1 42.57 59 TYR D N 1
ATOM 11444 C CA . TYR D 1 75 ? -15.457 41.799 -47.978 1 43.44 59 TYR D CA 1
ATOM 11445 C C . TYR D 1 75 ? -14.668 43.037 -47.615 1 42.72 59 TYR D C 1
ATOM 11446 O O . TYR D 1 75 ? -15.285 44.006 -47.201 1 43.24 59 TYR D O 1
ATOM 11455 N N . THR D 1 76 ? -13.322 43.036 -47.797 1 41.49 60 THR D N 1
ATOM 11456 C CA . THR D 1 76 ? -12.459 44.195 -47.512 1 40.54 60 THR D CA 1
ATOM 11457 C C . THR D 1 76 ? -12.786 45.339 -48.472 1 40.28 60 THR D C 1
ATOM 11458 O O . THR D 1 76 ? -12.891 46.481 -48.044 1 41.19 60 THR D O 1
ATOM 11462 N N . VAL D 1 77 ? -12.964 45.035 -49.77 1 38.89 61 VAL D N 1
ATOM 11463 C CA . VAL D 1 77 ? -13.252 46.061 -50.762 1 37.47 61 VAL D CA 1
ATOM 11464 C C . VAL D 1 77 ? -14.69 46.575 -50.62 1 37.06 61 VAL D C 1
ATOM 11465 O O . VAL D 1 77 ? -14.917 47.782 -50.717 1 37.09 61 VAL D O 1
ATOM 11469 N N . ILE D 1 78 ? -15.647 45.672 -50.322 1 36.34 62 ILE D N 1
ATOM 11470 C CA . ILE D 1 78 ? -17.042 46.046 -50.144 1 36.24 62 ILE D CA 1
ATOM 11471 C C . ILE D 1 78 ? -17.245 46.85 -48.848 1 37.83 62 ILE D C 1
ATOM 11472 O O . ILE D 1 78 ? -18.011 47.821 -48.85 1 38.74 62 ILE D O 1
ATOM 11477 N N . ASP D 1 79 ? -16.494 46.524 -47.762 1 37.4 63 ASP D N 1
ATOM 11478 C CA . ASP D 1 79 ? -16.601 47.254 -46.508 1 37.12 63 ASP D CA 1
ATOM 11479 C C . ASP D 1 79 ? -16.14 48.691 -46.737 1 36.58 63 ASP D C 1
ATOM 11480 O O . ASP D 1 79 ? -16.854 49.614 -46.38 1 36.46 63 ASP D O 1
ATOM 11485 N N . ALA D 1 80 ? -15.001 48.876 -47.415 1 36.37 64 ALA D N 1
ATOM 11486 C CA . ALA D 1 80 ? -14.466 50.201 -47.719 1 36.87 64 ALA D CA 1
ATOM 11487 C C . ALA D 1 80 ? -15.447 51.001 -48.573 1 38.46 64 ALA D C 1
ATOM 11488 O O . ALA D 1 80 ? -15.673 52.177 -48.288 1 39.14 64 ALA D O 1
ATOM 11490 N N . LEU D 1 81 ? -16.064 50.352 -49.592 1 38.25 65 LEU D N 1
ATOM 11491 C CA . LEU D 1 81 ? -17.023 50.959 -50.485 1 38.66 65 LEU D CA 1
ATOM 11492 C C . LEU D 1 81 ? -18.224 51.456 -49.712 1 40.82 65 LEU D C 1
ATOM 11493 O O . LEU D 1 81 ? -18.659 52.581 -49.921 1 41.94 65 LEU D O 1
ATOM 11498 N N . PHE D 1 82 ? -18.751 50.648 -48.788 1 41.33 66 PHE D N 1
ATOM 11499 C CA . PHE D 1 82 ? -19.926 51.023 -48.01 1 41.71 66 PHE D CA 1
ATOM 11500 C C . PHE D 1 82 ? -19.639 52.043 -46.889 1 42.71 66 PHE D C 1
ATOM 11501 O O . PHE D 1 82 ? -20.429 52.955 -46.694 1 43.38 66 PHE D O 1
ATOM 11509 N N . HIS D 1 83 ? -18.564 51.854 -46.11 1 42.67 67 HIS D N 1
ATOM 11510 C CA . HIS D 1 83 ? -18.334 52.658 -44.915 1 43.73 67 HIS D CA 1
ATOM 11511 C C . HIS D 1 83 ? -17.118 53.594 -44.898 1 44.64 67 HIS D C 1
ATOM 11512 O O . HIS D 1 83 ? -16.835 54.169 -43.846 1 44.79 67 HIS D O 1
ATOM 11519 N N . SER D 1 84 ? -16.427 53.781 -46.028 1 44.89 68 SER D N 1
ATOM 11520 C CA . SER D 1 84 ? -15.3 54.711 -46.072 1 44.8 68 SER D CA 1
ATOM 11521 C C . SER D 1 84 ? -15.567 55.795 -47.115 1 44.43 68 SER D C 1
ATOM 11522 O O . SER D 1 84 ? -15.401 55.544 -48.306 1 43.81 68 SER D O 1
ATOM 11525 N N . PRO D 1 85 ? -15.97 57.004 -46.659 1 44.18 69 PRO D N 1
ATOM 11526 C CA . PRO D 1 85 ? -16.212 58.114 -47.592 1 44.08 69 PRO D CA 1
ATOM 11527 C C . PRO D 1 85 ? -14.983 58.448 -48.436 1 44.71 69 PRO D C 1
ATOM 11528 O O . PRO D 1 85 ? -15.136 58.755 -49.617 1 45.29 69 PRO D O 1
ATOM 11532 N N . THR D 1 86 ? -13.769 58.356 -47.854 1 44.34 70 THR D N 1
ATOM 11533 C CA . THR D 1 86 ? -12.534 58.607 -48.59 1 44.44 70 THR D CA 1
ATOM 11534 C C . THR D 1 86 ? -12.354 57.569 -49.671 1 44.96 70 THR D C 1
ATOM 11535 O O . THR D 1 86 ? -11.984 57.937 -50.782 1 46.02 70 THR D O 1
ATOM 11539 N N . PHE D 1 87 ? -12.693 56.286 -49.405 1 43.89 71 PHE D N 1
ATOM 11540 C CA . PHE D 1 87 ? -12.592 55.249 -50.445 1 42.5 71 PHE D CA 1
ATOM 11541 C C . PHE D 1 87 ? -13.513 55.557 -51.597 1 42.06 71 PHE D C 1
ATOM 11542 O O . PHE D 1 87 ? -13.106 55.429 -52.74 1 41.96 71 PHE D O 1
ATOM 11550 N N . ARG D 1 88 ? -14.717 56.05 -51.306 1 42.1 72 ARG D N 1
ATOM 11551 C CA . ARG D 1 88 ? -15.681 56.439 -52.33 1 42 72 ARG D CA 1
ATOM 11552 C C . ARG D 1 88 ? -15.167 57.615 -53.142 1 41.18 72 ARG D C 1
ATOM 11553 O O . ARG D 1 88 ? -15.329 57.611 -54.349 1 41.26 72 ARG D O 1
ATOM 11561 N N . HIS D 1 89 ? -14.498 58.58 -52.501 1 40.25 73 HIS D N 1
ATOM 11562 C CA . HIS D 1 89 ? -13.89 59.698 -53.211 1 40.36 73 HIS D CA 1
ATOM 11563 C C . HIS D 1 89 ? -12.766 59.208 -54.135 1 40.48 73 HIS D C 1
ATOM 11564 O O . HIS D 1 89 ? -12.595 59.72 -55.246 1 40.84 73 HIS D O 1
ATOM 11571 N N . ILE D 1 90 ? -12.003 58.221 -53.668 1 39.84 74 ILE D N 1
ATOM 11572 C CA . ILE D 1 90 ? -10.908 57.622 -54.405 1 40.05 74 ILE D CA 1
ATOM 11573 C C . ILE D 1 90 ? -11.455 56.896 -55.633 1 40.9 74 ILE D C 1
ATOM 11574 O O . ILE D 1 90 ? -10.999 57.152 -56.739 1 41.56 74 ILE D O 1
ATOM 11579 N N . VAL D 1 91 ? -12.466 56.054 -55.448 1 40.95 75 VAL D N 1
ATOM 11580 C CA . VAL D 1 91 ? -13.082 55.28 -56.525 1 41.77 75 VAL D CA 1
ATOM 11581 C C . VAL D 1 91 ? -13.805 56.157 -57.537 1 42.68 75 VAL D C 1
ATOM 11582 O O . VAL D 1 91 ? -13.769 55.883 -58.745 1 42.52 75 VAL D O 1
ATOM 11586 N N . SER D 1 92 ? -14.453 57.224 -57.047 1 43.28 76 SER D N 1
ATOM 11587 C CA . SER D 1 92 ? -15.159 58.158 -57.916 1 44.05 76 SER D CA 1
ATOM 11588 C C . SER D 1 92 ? -14.154 58.895 -58.775 1 45.39 76 SER D C 1
ATOM 11589 O O . SER D 1 92 ? -14.379 59.036 -59.974 1 46.24 76 SER D O 1
ATOM 11592 N N . PHE D 1 93 ? -13.007 59.305 -58.185 1 45.03 77 PHE D N 1
ATOM 11593 C CA . PHE D 1 93 ? -11.948 60.016 -58.889 1 44.87 77 PHE D CA 1
ATOM 11594 C C . PHE D 1 93 ? -11.505 59.264 -60.121 1 45.07 77 PHE D C 1
ATOM 11595 O O . PHE D 1 93 ? -11.489 59.842 -61.186 1 44.72 77 PHE D O 1
ATOM 11603 N N . GLY D 1 94 ? -11.244 57.972 -59.977 1 45.74 78 GLY D N 1
ATOM 11604 C CA . GLY D 1 94 ? -10.789 57.124 -61.072 1 46.55 78 GLY D CA 1
ATOM 11605 C C . GLY D 1 94 ? -11.727 57.088 -62.25 1 47.09 78 GLY D C 1
ATOM 11606 O O . GLY D 1 94 ? -11.287 57.203 -63.391 1 47.64 78 GLY D O 1
ATOM 11607 N N . LEU D 1 95 ? -13.026 56.954 -61.98 1 46.83 79 LEU D N 1
ATOM 11608 C CA . LEU D 1 95 ? -14.029 56.914 -63.033 1 47.27 79 LEU D CA 1
ATOM 11609 C C . LEU D 1 95 ? -14.015 58.217 -63.861 1 48.86 79 LEU D C 1
ATOM 11610 O O . LEU D 1 95 ? -13.819 58.185 -65.077 1 50.09 79 LEU D O 1
ATOM 11615 N N . HIS D 1 96 ? -14.119 59.356 -63.195 1 48.44 80 HIS D N 1
ATOM 11616 C CA . HIS D 1 96 ? -14.133 60.647 -63.857 1 48.3 80 HIS D CA 1
ATOM 11617 C C . HIS D 1 96 ? -12.803 61.165 -64.32 1 48.04 80 HIS D C 1
ATOM 11618 O O . HIS D 1 96 ? -12.785 62.182 -65.01 1 48.31 80 HIS D O 1
ATOM 11625 N N . ASN D 1 97 ? -11.691 60.555 -63.893 1 47.62 81 ASN D N 1
ATOM 11626 C CA . ASN D 1 97 ? -10.38 61.102 -64.23 1 47.54 81 ASN D CA 1
ATOM 11627 C C . ASN D 1 97 ? -9.459 60.155 -64.978 1 47.32 81 ASN D C 1
ATOM 11628 O O . ASN D 1 97 ? -8.252 60.232 -64.829 1 46.9 81 ASN D O 1
ATOM 11633 N N . GLN D 1 98 ? -10.023 59.345 -65.865 1 48.02 82 GLN D N 1
ATOM 11634 C CA . GLN D 1 98 ? -9.287 58.447 -66.753 1 49.14 82 GLN D CA 1
ATOM 11635 C C . GLN D 1 98 ? -8.276 57.523 -66.062 1 48.4 82 GLN D C 1
ATOM 11636 O O . GLN D 1 98 ? -7.183 57.295 -66.589 1 48.91 82 GLN D O 1
ATOM 11642 N N . GLN D 1 99 ? -8.635 56.984 -64.896 1 46.92 83 GLN D N 1
ATOM 11643 C CA . GLN D 1 99 ? -7.791 55.998 -64.209 1 45.7 83 GLN D CA 1
ATOM 11644 C C . GLN D 1 99 ? -8.526 54.622 -64.341 1 44.33 83 GLN D C 1
ATOM 11645 O O . GLN D 1 99 ? -9.292 54.464 -65.301 1 45.03 83 GLN D O 1
ATOM 11651 N N . GLU D 1 100 ? -8.313 53.639 -63.436 1 42.22 84 GLU D N 1
ATOM 11652 C CA . GLU D 1 100 ? -9.027 52.375 -63.558 1 40.38 84 GLU D CA 1
ATOM 11653 C C . GLU D 1 100 ? -10.364 52.368 -62.788 1 38.42 84 GLU D C 1
ATOM 11654 O O . GLU D 1 100 ? -10.614 53.178 -61.904 1 38.52 84 GLU D O 1
ATOM 11660 N N . ASN D 1 101 ? -11.246 51.479 -63.191 1 36.72 85 ASN D N 1
ATOM 11661 C CA . ASN D 1 101 ? -12.537 51.292 -62.582 1 35.84 85 ASN D CA 1
ATOM 11662 C C . ASN D 1 101 ? -12.371 50.203 -61.505 1 35.58 85 ASN D C 1
ATOM 11663 O O . ASN D 1 101 ? -11.782 49.157 -61.78 1 36.49 85 ASN D O 1
ATOM 11668 N N . LEU D 1 102 ? -12.876 50.439 -60.289 1 33.97 86 LEU D N 1
ATOM 11669 C CA . LEU D 1 102 ? -12.774 49.466 -59.202 1 32.93 86 LEU D CA 1
ATOM 11670 C C . LEU D 1 102 ? -13.19 47.994 -59.605 1 33.43 86 LEU D C 1
ATOM 11671 O O . LEU D 1 102 ? -12.538 47.044 -59.176 1 34.23 86 LEU D O 1
ATOM 11676 N N . GLY D 1 103 ? -14.201 47.832 -60.46 1 32.54 87 GLY D N 1
ATOM 11677 C CA . GLY D 1 103 ? -14.65 46.512 -60.88 1 32.87 87 GLY D CA 1
ATOM 11678 C C . GLY D 1 103 ? -13.811 45.84 -61.956 1 33.64 87 GLY D C 1
ATOM 11679 O O . GLY D 1 103 ? -13.979 44.643 -62.237 1 34.06 87 GLY D O 1
ATOM 11680 N N . HIS D 1 104 ? -12.904 46.594 -62.576 1 33.42 88 HIS D N 1
ATOM 11681 C CA . HIS D 1 104 ? -12.044 46.073 -63.634 1 34.04 88 HIS D CA 1
ATOM 11682 C C . HIS D 1 104 ? -10.832 45.3 -63.143 1 35.37 88 HIS D C 1
ATOM 11683 O O . HIS D 1 104 ? -10.248 44.544 -63.919 1 35.59 88 HIS D O 1
ATOM 11690 N N . ILE D 1 105 ? -10.404 45.572 -61.882 1 36.01 89 ILE D N 1
ATOM 11691 C CA . ILE D 1 105 ? -9.258 44.998 -61.201 1 36.33 89 ILE D CA 1
ATOM 11692 C C . ILE D 1 105 ? -9.547 43.544 -60.882 1 38.48 89 ILE D C 1
ATOM 11693 O O . ILE D 1 105 ? -10.614 43.209 -60.37 1 38.57 89 ILE D O 1
ATOM 11698 N N . ARG D 1 106 ? -8.577 42.68 -61.17 1 39.71 90 ARG D N 1
ATOM 11699 C CA . ARG D 1 106 ? -8.635 41.275 -60.815 1 40.71 90 ARG D CA 1
ATOM 11700 C C . ARG D 1 106 ? -7.505 40.983 -59.802 1 41.51 90 ARG D C 1
ATOM 11701 O O . ARG D 1 106 ? -6.588 41.797 -59.639 1 41.48 90 ARG D O 1
ATOM 11709 N N . TYR D 1 107 ? -7.592 39.85 -59.084 1 41.59 91 TYR D N 1
ATOM 11710 C CA . TYR D 1 107 ? -6.644 39.561 -58.011 1 41.36 91 TYR D CA 1
ATOM 11711 C C . TYR D 1 107 ? -5.906 38.249 -58.172 1 43.23 91 TYR D C 1
ATOM 11712 O O . TYR D 1 107 ? -6.501 37.236 -58.543 1 43.65 91 TYR D O 1
ATOM 11721 N N . THR D 1 108 ? -4.596 38.27 -57.874 1 44.08 92 THR D N 1
ATOM 11722 C CA . THR D 1 108 ? -3.738 37.086 -57.905 1 44.91 92 THR D CA 1
ATOM 11723 C C . THR D 1 108 ? -3.024 36.92 -56.554 1 45.94 92 THR D C 1
ATOM 11724 O O . THR D 1 108 ? -2.849 37.889 -55.819 1 45.93 92 THR D O 1
ATOM 11728 N N . ASN D 1 109 ? -2.631 35.684 -56.219 1 46.82 93 ASN D N 1
ATOM 11729 C CA . ASN D 1 109 ? -1.876 35.349 -55.004 1 47.94 93 ASN D CA 1
ATOM 11730 C C . ASN D 1 109 ? -0.635 34.603 -55.5 1 48.96 93 ASN D C 1
ATOM 11731 O O . ASN D 1 109 ? -0.418 33.427 -55.186 1 49.03 93 ASN D O 1
ATOM 11736 N N . GLU D 1 110 ? 0.148 35.279 -56.337 1 49.56 94 GLU D N 1
ATOM 11737 C CA . GLU D 1 110 ? 1.344 34.695 -56.91 1 50.55 94 GLU D CA 1
ATOM 11738 C C . GLU D 1 110 ? 2.547 34.762 -55.99 1 52.65 94 GLU D C 1
ATOM 11739 O O . GLU D 1 110 ? 3.085 35.842 -55.716 1 52.49 94 GLU D O 1
ATOM 11745 N N . TYR D 1 111 ? 2.958 33.592 -55.499 1 54.47 95 TYR D N 1
ATOM 11746 C CA . TYR D 1 111 ? 4.154 33.46 -54.677 1 56.62 95 TYR D CA 1
ATOM 11747 C C . TYR D 1 111 ? 5.344 33.107 -55.577 1 59.11 95 TYR D C 1
ATOM 11748 O O . TYR D 1 111 ? 5.168 32.672 -56.724 1 59.19 95 TYR D O 1
ATOM 11757 N N . GLU D 1 112 ? 6.55 33.34 -55.075 1 60.81 96 GLU D N 1
ATOM 11758 C CA . GLU D 1 112 ? 7.759 33.071 -55.827 1 63.08 96 GLU D CA 1
ATOM 11759 C C . GLU D 1 112 ? 8.917 32.835 -54.897 1 65.3 96 GLU D C 1
ATOM 11760 O O . GLU D 1 112 ? 8.867 33.208 -53.719 1 64.69 96 GLU D O 1
ATOM 11766 N N . ILE D 1 113 ? 9.963 32.185 -55.423 1 67.66 97 ILE D N 1
ATOM 11767 C CA . ILE D 1 113 ? 11.133 31.873 -54.619 1 70.32 97 ILE D CA 1
ATOM 11768 C C . ILE D 1 113 ? 11.873 33.137 -54.169 1 72.58 97 ILE D C 1
ATOM 11769 O O . ILE D 1 113 ? 12.196 34.002 -54.988 1 72.52 97 ILE D O 1
ATOM 11774 N N . ASN D 1 114 ? 12.128 33.234 -52.853 1 74.24 98 ASN D N 1
ATOM 11775 C CA . ASN D 1 114 ? 12.881 34.313 -52.216 1 76.79 98 ASN D CA 1
ATOM 11776 C C . ASN D 1 114 ? 14.27 34.396 -52.875 1 80.15 98 ASN D C 1
ATOM 11777 O O . ASN D 1 114 ? 14.876 33.36 -53.163 1 80.97 98 ASN D O 1
ATOM 11782 N N . ASN D 1 115 ? 14.72 35.614 -53.192 1 81.92 99 ASN D N 1
ATOM 11783 C CA . ASN D 1 115 ? 15.993 35.864 -53.866 1 84.04 99 ASN D CA 1
ATOM 11784 C C . ASN D 1 115 ? 17.195 35.074 -53.269 1 85.55 99 ASN D C 1
ATOM 11785 O O . ASN D 1 115 ? 17.998 34.531 -54.038 1 86.01 99 ASN D O 1
ATOM 11790 N N . ASN D 1 116 ? 17.301 34.995 -51.924 1 85.97 100 ASN D N 1
ATOM 11791 C CA . ASN D 1 116 ? 18.383 34.259 -51.261 1 87.02 100 ASN D CA 1
ATOM 11792 C C . ASN D 1 116 ? 18.298 32.75 -51.553 1 87.71 100 ASN D C 1
ATOM 11793 O O . ASN D 1 116 ? 19.276 32.143 -52.006 1 87.87 100 ASN D O 1
ATOM 11798 N N . ARG D 1 117 ? 17.121 32.149 -51.317 1 87.77 101 ARG D N 1
ATOM 11799 C CA . ARG D 1 117 ? 16.95 30.713 -51.501 1 88.29 101 ARG D CA 1
ATOM 11800 C C . ARG D 1 117 ? 16.856 30.281 -52.956 1 89.31 101 ARG D C 1
ATOM 11801 O O . ARG D 1 117 ? 16.583 29.11 -53.197 1 89.27 101 ARG D O 1
ATOM 11809 N N . GLU D 1 118 ? 17.122 31.187 -53.925 1 90.05 102 GLU D N 1
ATOM 11810 C CA . GLU D 1 118 ? 17.115 30.827 -55.342 1 91.3 102 GLU D CA 1
ATOM 11811 C C . GLU D 1 118 ? 18.217 29.802 -55.666 1 92.49 102 GLU D C 1
ATOM 11812 O O . GLU D 1 118 ? 18.043 29.012 -56.584 1 92.86 102 GLU D O 1
ATOM 11818 N N . ASP D 1 119 ? 19.314 29.781 -54.889 1 93.26 103 ASP D N 1
ATOM 11819 C CA . ASP D 1 119 ? 20.413 28.82 -55.028 1 94.72 103 ASP D CA 1
ATOM 11820 C C . ASP D 1 119 ? 19.895 27.399 -54.717 1 94.82 103 ASP D C 1
ATOM 11821 O O . ASP D 1 119 ? 20.203 26.447 -55.451 1 95.36 103 ASP D O 1
ATOM 11826 N N . GLU D 1 120 ? 19.103 27.27 -53.635 1 93.9 104 GLU D N 1
ATOM 11827 C CA . GLU D 1 120 ? 18.542 25.999 -53.182 1 93.5 104 GLU D CA 1
ATOM 11828 C C . GLU D 1 120 ? 17.225 25.625 -53.874 1 93.34 104 GLU D C 1
ATOM 11829 O O . GLU D 1 120 ? 16.816 24.467 -53.786 1 93.58 104 GLU D O 1
ATOM 11835 N N . PHE D 1 121 ? 16.54 26.593 -54.518 1 92.59 105 PHE D N 1
ATOM 11836 C CA . PHE D 1 121 ? 15.246 26.339 -55.156 1 92.38 105 PHE D CA 1
ATOM 11837 C C . PHE D 1 121 ? 15.071 26.999 -56.524 1 91.92 105 PHE D C 1
ATOM 11838 O O . PHE D 1 121 ? 15.186 28.214 -56.67 1 91.66 105 PHE D O 1
ATOM 11846 N N . SER D 1 122 ? 14.734 26.195 -57.512 1 91.78 106 SER D N 1
ATOM 11847 C CA . SER D 1 122 ? 14.492 26.684 -58.868 1 92.22 106 SER D CA 1
ATOM 11848 C C . SER D 1 122 ? 12.997 26.676 -59.26 1 92.22 106 SER D C 1
ATOM 11849 O O . SER D 1 122 ? 12.655 27.082 -60.377 1 92.65 106 SER D O 1
ATOM 11852 N N . LEU D 1 123 ? 12.106 26.26 -58.341 1 91.34 107 LEU D N 1
ATOM 11853 C CA . LEU D 1 123 ? 10.691 26.105 -58.638 1 90.81 107 LEU D CA 1
ATOM 11854 C C . LEU D 1 123 ? 9.907 26.079 -57.322 1 89.74 107 LEU D C 1
ATOM 11855 O O . LEU D 1 123 ? 10.328 25.428 -56.372 1 89.89 107 LEU D O 1
ATOM 11860 N N . VAL D 1 124 ? 8.79 26.824 -57.255 1 88.73 108 VAL D N 1
ATOM 11861 C CA . VAL D 1 124 ? 7.914 26.92 -56.084 1 88.32 108 VAL D CA 1
ATOM 11862 C C . VAL D 1 124 ? 7.503 25.522 -55.588 1 88.3 108 VAL D C 1
ATOM 11863 O O . VAL D 1 124 ? 7.491 25.263 -54.379 1 88.74 108 VAL D O 1
ATOM 11867 N N . SER D 1 125 ? 7.291 24.591 -56.534 1 87.8 109 SER D N 1
ATOM 11868 C CA . SER D 1 125 ? 6.935 23.192 -56.282 1 88.01 109 SER D CA 1
ATOM 11869 C C . SER D 1 125 ? 7.995 22.419 -55.486 1 88.04 109 SER D C 1
ATOM 11870 O O . SER D 1 125 ? 7.736 21.284 -55.111 1 88.21 109 SER D O 1
ATOM 11873 N N . GLU D 1 126 ? 9.186 22.993 -55.261 1 88.03 110 GLU D N 1
ATOM 11874 C CA . GLU D 1 126 ? 10.252 22.324 -54.527 1 88.98 110 GLU D CA 1
ATOM 11875 C C . GLU D 1 126 ? 10.153 22.574 -53.029 1 90.01 110 GLU D C 1
ATOM 11876 O O . GLU D 1 126 ? 10.43 21.68 -52.226 1 90.09 110 GLU D O 1
ATOM 11882 N N . VAL D 1 127 ? 9.768 23.792 -52.645 1 90.64 111 VAL D N 1
ATOM 11883 C CA . VAL D 1 127 ? 9.67 24.161 -51.236 1 91.41 111 VAL D CA 1
ATOM 11884 C C . VAL D 1 127 ? 8.665 23.311 -50.479 1 92.04 111 VAL D C 1
ATOM 11885 O O . VAL D 1 127 ? 7.482 23.333 -50.794 1 92.35 111 VAL D O 1
ATOM 11889 N N . SER D 1 128 ? 9.13 22.582 -49.474 1 92.08 112 SER D N 1
ATOM 11890 C CA . SER D 1 128 ? 8.255 21.778 -48.635 1 92.66 112 SER D CA 1
ATOM 11891 C C . SER D 1 128 ? 7.691 22.638 -47.479 1 92.81 112 SER D C 1
ATOM 11892 O O . SER D 1 128 ? 8.125 23.771 -47.274 1 93.08 112 SER D O 1
ATOM 11895 N N . TYR D 1 129 ? 6.734 22.096 -46.723 1 92.51 113 TYR D N 1
ATOM 11896 C CA . TYR D 1 129 ? 6.12 22.775 -45.585 1 92.62 113 TYR D CA 1
ATOM 11897 C C . TYR D 1 129 ? 7.121 22.964 -44.425 1 92.59 113 TYR D C 1
ATOM 11898 O O . TYR D 1 129 ? 7.08 24 -43.764 1 92.94 113 TYR D O 1
ATOM 11907 N N . ASP D 1 130 ? 8.073 22.011 -44.222 1 91.85 114 ASP D N 1
ATOM 11908 C CA . ASP D 1 130 ? 9.101 22.171 -43.18 1 91.07 114 ASP D CA 1
ATOM 11909 C C . ASP D 1 130 ? 10.17 23.196 -43.578 1 89.57 114 ASP D C 1
ATOM 11910 O O . ASP D 1 130 ? 10.824 23.749 -42.703 1 89.78 114 ASP D O 1
ATOM 11915 N N . ASP D 1 131 ? 10.335 23.477 -44.885 1 88.06 115 ASP D N 1
ATOM 11916 C CA . ASP D 1 131 ? 11.263 24.511 -45.351 1 87.04 115 ASP D CA 1
ATOM 11917 C C . ASP D 1 131 ? 10.779 25.908 -44.946 1 85.86 115 ASP D C 1
ATOM 11918 O O . ASP D 1 131 ? 11.587 26.823 -44.807 1 85.75 115 ASP D O 1
ATOM 11923 N N . ILE D 1 132 ? 9.461 26.066 -44.766 1 85.12 116 ILE D N 1
ATOM 11924 C CA . ILE D 1 132 ? 8.819 27.312 -44.384 1 85.05 116 ILE D CA 1
ATOM 11925 C C . ILE D 1 132 ? 8.62 27.347 -42.87 1 84.13 116 ILE D C 1
ATOM 11926 O O . ILE D 1 132 ? 8.892 28.374 -42.249 1 84.38 116 ILE D O 1
ATOM 11931 N N . LYS D 1 133 ? 8.174 26.217 -42.276 1 82.93 117 LYS D N 1
ATOM 11932 C CA . LYS D 1 133 ? 7.941 26.078 -40.835 1 82.29 117 LYS D CA 1
ATOM 11933 C C . LYS D 1 133 ? 9.181 26.451 -40.022 1 81.45 117 LYS D C 1
ATOM 11934 O O . LYS D 1 133 ? 9.102 27.306 -39.139 1 81.42 117 LYS D O 1
ATOM 11940 N N . SER D 1 134 ? 10.328 25.817 -40.332 1 80.82 118 SER D N 1
ATOM 11941 C CA . SER D 1 134 ? 11.594 25.997 -39.618 1 80.66 118 SER D CA 1
ATOM 11942 C C . SER D 1 134 ? 12.426 27.13 -40.219 1 79.62 118 SER D C 1
ATOM 11943 O O . SER D 1 134 ? 13.625 26.983 -40.453 1 79.54 118 SER D O 1
ATOM 11946 N N . SER D 1 135 ? 11.785 28.266 -40.464 1 78.66 119 SER D N 1
ATOM 11947 C CA . SER D 1 135 ? 12.448 29.416 -41.066 1 77.73 119 SER D CA 1
ATOM 11948 C C . SER D 1 135 ? 12.034 30.74 -40.356 1 76.49 119 SER D C 1
ATOM 11949 O O . SER D 1 135 ? 11.389 30.708 -39.303 1 76.53 119 SER D O 1
ATOM 11952 N N . ASN D 1 136 ? 12.471 31.885 -40.896 1 75.14 120 ASN D N 1
ATOM 11953 C CA . ASN D 1 136 ? 12.128 33.205 -40.404 1 74.52 120 ASN D CA 1
ATOM 11954 C C . ASN D 1 136 ? 11.663 34.095 -41.581 1 74.69 120 ASN D C 1
ATOM 11955 O O . ASN D 1 136 ? 11.861 33.74 -42.75 1 74.52 120 ASN D O 1
ATOM 11960 N N . ALA D 1 137 ? 11.075 35.259 -41.269 1 74.54 121 ALA D N 1
ATOM 11961 C CA . ALA D 1 137 ? 10.552 36.231 -42.222 1 74.71 121 ALA D CA 1
ATOM 11962 C C . ALA D 1 137 ? 11.542 36.735 -43.262 1 75.22 121 ALA D C 1
ATOM 11963 O O . ALA D 1 137 ? 11.137 37.202 -44.325 1 75.4 121 ALA D O 1
ATOM 11965 N N . GLN D 1 138 ? 12.826 36.684 -42.949 1 75.48 122 GLN D N 1
ATOM 11966 C CA . GLN D 1 138 ? 13.866 37.154 -43.851 1 76.24 122 GLN D CA 1
ATOM 11967 C C . GLN D 1 138 ? 14.383 36.05 -44.776 1 76.35 122 GLN D C 1
ATOM 11968 O O . GLN D 1 138 ? 14.863 36.357 -45.865 1 76.6 122 GLN D O 1
ATOM 11974 N N . GLN D 1 139 ? 14.293 34.773 -44.356 1 76.26 123 GLN D N 1
ATOM 11975 C CA . GLN D 1 139 ? 14.782 33.663 -45.178 1 76.85 123 GLN D CA 1
ATOM 11976 C C . GLN D 1 139 ? 13.682 32.683 -45.602 1 75.81 123 GLN D C 1
ATOM 11977 O O . GLN D 1 139 ? 14.002 31.56 -45.985 1 76.2 123 GLN D O 1
ATOM 11983 N N . VAL D 1 140 ? 12.395 33.079 -45.527 1 74.25 124 VAL D N 1
ATOM 11984 C CA . VAL D 1 140 ? 11.302 32.186 -45.927 1 72.93 124 VAL D CA 1
ATOM 11985 C C . VAL D 1 140 ? 11.393 31.932 -47.425 1 71.56 124 VAL D C 1
ATOM 11986 O O . VAL D 1 140 ? 11.596 32.867 -48.192 1 71.41 124 VAL D O 1
ATOM 11990 N N . PRO D 1 141 ? 11.382 30.658 -47.846 1 70.59 125 PRO D N 1
ATOM 11991 C CA . PRO D 1 141 ? 11.582 30.357 -49.278 1 69.6 125 PRO D CA 1
ATOM 11992 C C . PRO D 1 141 ? 10.54 30.917 -50.216 1 67.8 125 PRO D C 1
ATOM 11993 O O . PRO D 1 141 ? 10.824 31.058 -51.407 1 68.61 125 PRO D O 1
ATOM 11997 N N . LEU D 1 142 ? 9.331 31.202 -49.71 1 65.12 126 LEU D N 1
ATOM 11998 C CA . LEU D 1 142 ? 8.269 31.745 -50.55 1 62.7 126 LEU D CA 1
ATOM 11999 C C . LEU D 1 142 ? 7.895 33.151 -50.147 1 61.38 126 LEU D C 1
ATOM 12000 O O . LEU D 1 142 ? 7.659 33.422 -48.976 1 61.44 126 LEU D O 1
ATOM 12005 N N . VAL D 1 143 ? 7.845 34.05 -51.126 1 60.29 127 VAL D N 1
ATOM 12006 C CA . VAL D 1 143 ? 7.477 35.449 -50.935 1 59.62 127 VAL D CA 1
ATOM 12007 C C . VAL D 1 143 ? 6.489 35.874 -52.042 1 59.57 127 VAL D C 1
ATOM 12008 O O . VAL D 1 143 ? 6.615 35.44 -53.189 1 59.43 127 VAL D O 1
ATOM 12012 N N . ALA D 1 144 ? 5.483 36.69 -51.692 1 59.22 128 ALA D N 1
ATOM 12013 C CA . ALA D 1 144 ? 4.529 37.211 -52.669 1 58.97 128 ALA D CA 1
ATOM 12014 C C . ALA D 1 144 ? 4.754 38.688 -52.74 1 58.89 128 ALA D C 1
ATOM 12015 O O . ALA D 1 144 ? 4.819 39.341 -51.705 1 58.6 128 ALA D O 1
ATOM 12017 N N . PHE D 1 145 ? 4.9 39.225 -53.949 1 59.45 129 PHE D N 1
ATOM 12018 C CA . PHE D 1 145 ? 5.126 40.655 -54.126 1 60.29 129 PHE D CA 1
ATOM 12019 C C . PHE D 1 145 ? 3.824 41.388 -54.285 1 57.9 129 PHE D C 1
ATOM 12020 O O . PHE D 1 145 ? 3.17 41.248 -55.309 1 56.98 129 PHE D O 1
ATOM 12028 N N . TYR D 1 146 ? 3.453 42.206 -53.289 1 56.72 130 TYR D N 1
ATOM 12029 C CA . TYR D 1 146 ? 2.245 43.034 -53.364 1 56.34 130 TYR D CA 1
ATOM 12030 C C . TYR D 1 146 ? 2.496 44.054 -54.445 1 55.71 130 TYR D C 1
ATOM 12031 O O . TYR D 1 146 ? 3.498 44.767 -54.375 1 56.07 130 TYR D O 1
ATOM 12040 N N . GLU D 1 147 ? 1.678 44.033 -55.49 1 54.74 131 GLU D N 1
ATOM 12041 C CA . GLU D 1 147 ? 1.957 44.84 -56.645 1 54.35 131 GLU D CA 1
ATOM 12042 C C . GLU D 1 147 ? 0.715 45.218 -57.383 1 53.84 131 GLU D C 1
ATOM 12043 O O . GLU D 1 147 ? -0.164 44.387 -57.559 1 53.66 131 GLU D O 1
ATOM 12049 N N . ALA D 1 148 ? 0.651 46.465 -57.851 1 53.53 132 ALA D N 1
ATOM 12050 C CA . ALA D 1 148 ? -0.432 46.949 -58.68 1 53.61 132 ALA D CA 1
ATOM 12051 C C . ALA D 1 148 ? 0.16 46.846 -60.056 1 53.88 132 ALA D C 1
ATOM 12052 O O . ALA D 1 148 ? 0.941 47.701 -60.455 1 53.63 132 ALA D O 1
ATOM 12054 N N . ARG D 1 149 ? -0.131 45.745 -60.744 1 54.29 133 ARG D N 1
ATOM 12055 C CA . ARG D 1 149 ? 0.424 45.451 -62.058 1 54.82 133 ARG D CA 1
ATOM 12056 C C . ARG D 1 149 ? -0.667 45.397 -63.175 1 54.82 133 ARG D C 1
ATOM 12057 O O . ARG D 1 149 ? -1.826 45.715 -62.925 1 54.65 133 ARG D O 1
ATOM 12065 N N . GLU D 1 150 ? -0.275 45.071 -64.412 1 54.86 134 GLU D N 1
ATOM 12066 C CA . GLU D 1 150 ? -1.167 44.949 -65.569 1 55.38 134 GLU D CA 1
ATOM 12067 C C . GLU D 1 150 ? -0.792 43.685 -66.295 1 56.09 134 GLU D C 1
ATOM 12068 O O . GLU D 1 150 ? 0.404 43.415 -66.448 1 56.79 134 GLU D O 1
ATOM 12074 N N . ASP D 1 151 ? -1.773 42.916 -66.763 1 56 135 ASP D N 1
ATOM 12075 C CA . ASP D 1 151 ? -1.464 41.704 -67.522 1 56.84 135 ASP D CA 1
ATOM 12076 C C . ASP D 1 151 ? -0.99 42.155 -68.905 1 57.29 135 ASP D C 1
ATOM 12077 O O . ASP D 1 151 ? -1.818 42.582 -69.684 1 57.31 135 ASP D O 1
ATOM 12082 N N . ARG D 1 152 ? 0.328 42.058 -69.217 1 57.23 136 ARG D N 1
ATOM 12083 C CA . ARG D 1 152 ? 0.925 42.53 -70.483 1 56.93 136 ARG D CA 1
ATOM 12084 C C . ARG D 1 152 ? 0.193 42.079 -71.751 1 56.07 136 ARG D C 1
ATOM 12085 O O . ARG D 1 152 ? 0.221 42.786 -72.764 1 56.25 136 ARG D O 1
ATOM 12093 N N . ALA D 1 153 ? -0.481 40.919 -71.681 1 54.89 137 ALA D N 1
ATOM 12094 C CA . ALA D 1 153 ? -1.248 40.364 -72.788 1 53.97 137 ALA D CA 1
ATOM 12095 C C . ALA D 1 153 ? -2.58 41.095 -73.019 1 53.04 137 ALA D C 1
ATOM 12096 O O . ALA D 1 153 ? -2.91 41.408 -74.153 1 53.62 137 ALA D O 1
ATOM 12098 N N . THR D 1 154 ? -3.34 41.376 -71.959 1 51.78 138 THR D N 1
ATOM 12099 C CA . THR D 1 154 ? -4.663 41.974 -72.089 1 50.96 138 THR D CA 1
ATOM 12100 C C . THR D 1 154 ? -4.783 43.43 -71.64 1 49.73 138 THR D C 1
ATOM 12101 O O . THR D 1 154 ? -5.743 44.108 -72.006 1 49.82 138 THR D O 1
ATOM 12105 N N . GLY D 1 155 ? -3.876 43.865 -70.786 1 48.39 139 GLY D N 1
ATOM 12106 C CA . GLY D 1 155 ? -3.884 45.205 -70.221 1 47.95 139 GLY D CA 1
ATOM 12107 C C . GLY D 1 155 ? -4.824 45.352 -69.045 1 47.6 139 GLY D C 1
ATOM 12108 O O . GLY D 1 155 ? -5.138 46.478 -68.66 1 47.76 139 GLY D O 1
ATOM 12109 N N . THR D 1 156 ? -5.293 44.225 -68.464 1 47.03 140 THR D N 1
ATOM 12110 C CA . THR D 1 156 ? -6.22 44.261 -67.342 1 47.42 140 THR D CA 1
ATOM 12111 C C . THR D 1 156 ? -5.513 44.586 -66.064 1 47.27 140 THR D C 1
ATOM 12112 O O . THR D 1 156 ? -4.431 44.052 -65.795 1 48.27 140 THR D O 1
ATOM 12116 N N . PRO D 1 157 ? -6.12 45.444 -65.228 1 46.05 141 PRO D N 1
ATOM 12117 C CA . PRO D 1 157 ? -5.481 45.765 -63.941 1 45.04 141 PRO D CA 1
ATOM 12118 C C . PRO D 1 157 ? -5.474 44.577 -62.991 1 43.97 141 PRO D C 1
ATOM 12119 O O . PRO D 1 157 ? -6.512 43.958 -62.754 1 43.84 141 PRO D O 1
ATOM 12123 N N . ILE D 1 158 ? -4.289 44.251 -62.45 1 43.27 142 ILE D N 1
ATOM 12124 C CA . ILE D 1 158 ? -4.083 43.141 -61.494 1 42.28 142 ILE D CA 1
ATOM 12125 C C . ILE D 1 158 ? -3.561 43.633 -60.163 1 41.03 142 ILE D C 1
ATOM 12126 O O . ILE D 1 158 ? -2.63 44.429 -60.138 1 41.24 142 ILE D O 1
ATOM 12131 N N . VAL D 1 159 ? -4.082 43.085 -59.064 1 39.86 143 VAL D N 1
ATOM 12132 C CA . VAL D 1 159 ? -3.528 43.353 -57.749 1 39.34 143 VAL D CA 1
ATOM 12133 C C . VAL D 1 159 ? -2.965 42.036 -57.229 1 39.22 143 VAL D C 1
ATOM 12134 O O . VAL D 1 159 ? -3.701 41.062 -57.065 1 39.05 143 VAL D O 1
ATOM 12138 N N . ASN D 1 160 ? -1.646 41.984 -57.052 1 39.15 144 ASN D N 1
ATOM 12139 C CA . ASN D 1 160 ? -1.005 40.799 -56.516 1 40.08 144 ASN D CA 1
ATOM 12140 C C . ASN D 1 160 ? -0.811 41.015 -55.015 1 41.84 144 ASN D C 1
ATOM 12141 O O . ASN D 1 160 ? -0.543 42.136 -54.571 1 42.34 144 ASN D O 1
ATOM 12146 N N . MET D 1 161 ? -0.975 39.948 -54.236 1 42.09 145 MET D N 1
ATOM 12147 C CA . MET D 1 161 ? -0.841 40.026 -52.806 1 42.71 145 MET D CA 1
ATOM 12148 C C . MET D 1 161 ? -0.633 38.633 -52.209 1 43.06 145 MET D C 1
ATOM 12149 O O . MET D 1 161 ? -0.87 37.622 -52.869 1 43.05 145 MET D O 1
ATOM 12154 N N . GLY D 1 162 ? -0.209 38.585 -50.96 1 43.35 146 GLY D N 1
ATOM 12155 C CA . GLY D 1 162 ? -0.066 37.321 -50.262 1 44.61 146 GLY D CA 1
ATOM 12156 C C . GLY D 1 162 ? -1.413 36.848 -49.752 1 45.81 146 GLY D C 1
ATOM 12157 O O . GLY D 1 162 ? -2.441 37.499 -49.968 1 45.62 146 GLY D O 1
ATOM 12158 N N . VAL D 1 163 ? -1.421 35.712 -49.056 1 46.82 147 VAL D N 1
ATOM 12159 C CA . VAL D 1 163 ? -2.645 35.188 -48.452 1 48.07 147 VAL D CA 1
ATOM 12160 C C . VAL D 1 163 ? -3.025 36.007 -47.208 1 49.11 147 VAL D C 1
ATOM 12161 O O . VAL D 1 163 ? -2.173 36.668 -46.597 1 48.92 147 VAL D O 1
ATOM 12165 N N . ALA D 1 164 ? -4.322 35.997 -46.87 1 49.9 148 ALA D N 1
ATOM 12166 C CA . ALA D 1 164 ? -4.848 36.722 -45.724 1 51.21 148 ALA D CA 1
ATOM 12167 C C . ALA D 1 164 ? -4.477 35.979 -44.446 1 53.23 148 ALA D C 1
ATOM 12168 O O . ALA D 1 164 ? -4.45 34.741 -44.419 1 53.85 148 ALA D O 1
ATOM 12170 N N . PRO D 1 165 ? -4.111 36.719 -43.384 1 53.71 149 PRO D N 1
ATOM 12171 C CA . PRO D 1 165 ? -3.732 36.057 -42.13 1 53.99 149 PRO D CA 1
ATOM 12172 C C . PRO D 1 165 ? -4.941 35.63 -41.31 1 55.5 149 PRO D C 1
ATOM 12173 O O . PRO D 1 165 ? -6.055 36.039 -41.598 1 56.22 149 PRO D O 1
ATOM 12177 N N . SER D 1 166 ? -4.737 34.896 -40.215 1 56.15 150 SER D N 1
ATOM 12178 C CA . SER D 1 166 ? -5.821 34.528 -39.299 1 57.09 150 SER D CA 1
ATOM 12179 C C . SER D 1 166 ? -6.545 35.807 -38.817 1 56.81 150 SER D C 1
ATOM 12180 O O . SER D 1 166 ? -5.926 36.873 -38.718 1 56.69 150 SER D O 1
ATOM 12183 N N . LEU D 1 167 ? -7.852 35.701 -38.626 1 56.48 151 LEU D N 1
ATOM 12184 C CA . LEU D 1 167 ? -8.707 36.819 -38.259 1 56.78 151 LEU D CA 1
ATOM 12185 C C . LEU D 1 167 ? -8.228 37.599 -37.011 1 56.66 151 LEU D C 1
ATOM 12186 O O . LEU D 1 167 ? -8.127 38.827 -37.04 1 56.08 151 LEU D O 1
ATOM 12191 N N . PHE D 1 168 ? -7.895 36.879 -35.936 1 56.98 152 PHE D N 1
ATOM 12192 C CA . PHE D 1 168 ? -7.453 37.506 -34.688 1 57.53 152 PHE D CA 1
ATOM 12193 C C . PHE D 1 168 ? -5.958 37.339 -34.403 1 56.57 152 PHE D C 1
ATOM 12194 O O . PHE D 1 168 ? -5.528 37.433 -33.26 1 55.69 152 PHE D O 1
ATOM 12202 N N . SER D 1 169 ? -5.164 37.164 -35.463 1 56.4 153 SER D N 1
ATOM 12203 C CA . SER D 1 169 ? -3.706 37.071 -35.391 1 55.93 153 SER D CA 1
ATOM 12204 C C . SER D 1 169 ? -3.034 38.416 -35.126 1 55.19 153 SER D C 1
ATOM 12205 O O . SER D 1 169 ? -1.85 38.428 -34.806 1 55.51 153 SER D O 1
ATOM 12208 N N . GLY D 1 170 ? -3.759 39.527 -35.323 1 54.12 154 GLY D N 1
ATOM 12209 C CA . GLY D 1 170 ? -3.234 40.881 -35.171 1 53.28 154 GLY D CA 1
ATOM 12210 C C . GLY D 1 170 ? -2.65 41.438 -36.456 1 51.95 154 GLY D C 1
ATOM 12211 O O . GLY D 1 170 ? -2.256 42.603 -36.512 1 52.63 154 GLY D O 1
ATOM 12212 N N . ARG D 1 171 ? -2.618 40.615 -37.507 1 49.87 155 ARG D N 1
ATOM 12213 C CA . ARG D 1 171 ? -2.042 40.894 -38.803 1 48.4 155 ARG D CA 1
ATOM 12214 C C . ARG D 1 171 ? -3.088 41.297 -39.832 1 46.71 155 ARG D C 1
ATOM 12215 O O . ARG D 1 171 ? -2.767 42.062 -40.735 1 47 155 ARG D O 1
ATOM 12223 N N . TYR D 1 172 ? -4.317 40.752 -39.727 1 45.14 156 TYR D N 1
ATOM 12224 C CA . TYR D 1 172 ? -5.415 40.888 -40.692 1 43.92 156 TYR D CA 1
ATOM 12225 C C . TYR D 1 172 ? -5.733 42.307 -41.103 1 42.96 156 TYR D C 1
ATOM 12226 O O . TYR D 1 172 ? -5.688 42.594 -42.286 1 43.44 156 TYR D O 1
ATOM 12235 N N . SER D 1 173 ? -6.053 43.19 -40.167 1 41.96 157 SER D N 1
ATOM 12236 C CA . SER D 1 173 ? -6.366 44.593 -40.449 1 41.17 157 SER D CA 1
ATOM 12237 C C . SER D 1 173 ? -5.296 45.301 -41.338 1 39.77 157 SER D C 1
ATOM 12238 O O . SER D 1 173 ? -5.66 46.131 -42.167 1 39.65 157 SER D O 1
ATOM 12241 N N . TRP D 1 174 ? -3.989 44.956 -41.185 1 38.38 158 TRP D N 1
ATOM 12242 C CA . TRP D 1 174 ? -2.923 45.554 -41.989 1 36.84 158 TRP D CA 1
ATOM 12243 C C . TRP D 1 174 ? -2.932 44.982 -43.389 1 37.05 158 TRP D C 1
ATOM 12244 O O . TRP D 1 174 ? -2.725 45.727 -44.347 1 37.84 158 TRP D O 1
ATOM 12255 N N . TRP D 1 175 ? -3.228 43.669 -43.537 1 35.65 159 TRP D N 1
ATOM 12256 C CA . TRP D 1 175 ? -3.371 43.026 -44.842 1 34.55 159 TRP D CA 1
ATOM 12257 C C . TRP D 1 175 ? -4.484 43.725 -45.624 1 33.66 159 TRP D C 1
ATOM 12258 O O . TRP D 1 175 ? -4.353 43.925 -46.823 1 34.84 159 TRP D O 1
ATOM 12269 N N . GLN D 1 176 ? -5.579 44.1 -44.946 1 32.01 160 GLN D N 1
ATOM 12270 C CA . GLN D 1 176 ? -6.71 44.81 -45.525 1 30.47 160 GLN D CA 1
ATOM 12271 C C . GLN D 1 176 ? -6.221 46.174 -46.07 1 30.06 160 GLN D C 1
ATOM 12272 O O . GLN D 1 176 ? -6.452 46.491 -47.231 1 29.79 160 GLN D O 1
ATOM 12278 N N . GLU D 1 177 ? -5.506 46.948 -45.247 1 30.05 161 GLU D N 1
ATOM 12279 C CA . GLU D 1 177 ? -4.97 48.249 -45.622 1 30.99 161 GLU D CA 1
ATOM 12280 C C . GLU D 1 177 ? -4.005 48.125 -46.812 1 31.87 161 GLU D C 1
ATOM 12281 O O . GLU D 1 177 ? -4.032 48.958 -47.724 1 32.25 161 GLU D O 1
ATOM 12287 N N . ALA D 1 178 ? -3.152 47.073 -46.802 1 31.44 162 ALA D N 1
ATOM 12288 C CA . ALA D 1 178 ? -2.182 46.76 -47.849 1 30.77 162 ALA D CA 1
ATOM 12289 C C . ALA D 1 178 ? -2.867 46.485 -49.189 1 30.98 162 ALA D C 1
ATOM 12290 O O . ALA D 1 178 ? -2.29 46.806 -50.224 1 31.65 162 ALA D O 1
ATOM 12292 N N . LEU D 1 179 ? -4.08 45.879 -49.181 1 30.55 163 LEU D N 1
ATOM 12293 C CA . LEU D 1 179 ? -4.878 45.592 -50.381 1 30.85 163 LEU D CA 1
ATOM 12294 C C . LEU D 1 179 ? -5.48 46.884 -50.908 1 31.55 163 LEU D C 1
ATOM 12295 O O . LEU D 1 179 ? -5.37 47.183 -52.095 1 31.85 163 LEU D O 1
ATOM 12300 N N . ILE D 1 180 ? -6.067 47.694 -50.019 1 31.72 164 ILE D N 1
ATOM 12301 C CA . ILE D 1 180 ? -6.618 48.989 -50.415 1 32.28 164 ILE D CA 1
ATOM 12302 C C . ILE D 1 180 ? -5.505 49.874 -51.028 1 33.26 164 ILE D C 1
ATOM 12303 O O . ILE D 1 180 ? -5.711 50.502 -52.049 1 32.74 164 ILE D O 1
ATOM 12308 N N . HIS D 1 181 ? -4.296 49.8 -50.477 1 34.41 165 HIS D N 1
ATOM 12309 C CA . HIS D 1 181 ? -3.141 50.515 -51.009 1 35.85 165 HIS D CA 1
ATOM 12310 C C . HIS D 1 181 ? -2.908 50.184 -52.525 1 36.78 165 HIS D C 1
ATOM 12311 O O . HIS D 1 181 ? -2.925 51.095 -53.363 1 37.26 165 HIS D O 1
ATOM 12318 N N . GLU D 1 182 ? -2.771 48.892 -52.876 1 36.03 166 GLU D N 1
ATOM 12319 C CA . GLU D 1 182 ? -2.537 48.513 -54.265 1 35.28 166 GLU D CA 1
ATOM 12320 C C . GLU D 1 182 ? -3.705 48.897 -55.185 1 34.35 166 GLU D C 1
ATOM 12321 O O . GLU D 1 182 ? -3.488 49.195 -56.355 1 34.64 166 GLU D O 1
ATOM 12327 N N . ILE D 1 183 ? -4.935 48.917 -54.66 1 33.19 167 ILE D N 1
ATOM 12328 C CA . ILE D 1 183 ? -6.109 49.341 -55.449 1 32.07 167 ILE D CA 1
ATOM 12329 C C . ILE D 1 183 ? -6.066 50.875 -55.682 1 32.01 167 ILE D C 1
ATOM 12330 O O . ILE D 1 183 ? -6.4 51.327 -56.758 1 32.27 167 ILE D O 1
ATOM 12335 N N . VAL D 1 184 ? -5.624 51.67 -54.685 1 31.88 168 VAL D N 1
ATOM 12336 C CA . VAL D 1 184 ? -5.456 53.137 -54.768 1 30.98 168 VAL D CA 1
ATOM 12337 C C . VAL D 1 184 ? -4.561 53.487 -55.963 1 30.64 168 VAL D C 1
ATOM 12338 O O . VAL D 1 184 ? -4.793 54.492 -56.614 1 31.17 168 VAL D O 1
ATOM 12342 N N . HIS D 1 185 ? -3.566 52.641 -56.262 1 29.93 169 HIS D N 1
ATOM 12343 C CA . HIS D 1 185 ? -2.602 52.813 -57.336 1 30.12 169 HIS D CA 1
ATOM 12344 C C . HIS D 1 185 ? -3.267 52.761 -58.693 1 31.33 169 HIS D C 1
ATOM 12345 O O . HIS D 1 185 ? -2.888 53.5 -59.609 1 32.11 169 HIS D O 1
ATOM 12352 N N . HIS D 1 186 ? -4.239 51.853 -58.84 1 30.86 170 HIS D N 1
ATOM 12353 C CA . HIS D 1 186 ? -4.941 51.662 -60.072 1 30.48 170 HIS D CA 1
ATOM 12354 C C . HIS D 1 186 ? -5.974 52.757 -60.273 1 32.76 170 HIS D C 1
ATOM 12355 O O . HIS D 1 186 ? -5.963 53.423 -61.314 1 34.31 170 HIS D O 1
ATOM 12362 N N . VAL D 1 187 ? -6.86 52.963 -59.289 1 32.68 171 VAL D N 1
ATOM 12363 C CA . VAL D 1 187 ? -7.962 53.904 -59.417 1 33.32 171 VAL D CA 1
ATOM 12364 C C . VAL D 1 187 ? -7.551 55.391 -59.182 1 34.45 171 VAL D C 1
ATOM 12365 O O . VAL D 1 187 ? -8.406 56.268 -59.243 1 34.68 171 VAL D O 1
ATOM 12369 N N . THR D 1 188 ? -6.28 55.68 -58.862 1 34.92 172 THR D N 1
ATOM 12370 C CA . THR D 1 188 ? -5.817 57.082 -58.698 1 35.51 172 THR D CA 1
ATOM 12371 C C . THR D 1 188 ? -4.507 57.386 -59.487 1 36.01 172 THR D C 1
ATOM 12372 O O . THR D 1 188 ? -4.101 58.548 -59.606 1 35.51 172 THR D O 1
ATOM 12376 N N . GLY D 1 189 ? -3.852 56.345 -59.998 1 36.53 173 GLY D N 1
ATOM 12377 C CA . GLY D 1 189 ? -2.605 56.517 -60.725 1 37.96 173 GLY D CA 1
ATOM 12378 C C . GLY D 1 189 ? -1.522 57.157 -59.891 1 39.74 173 GLY D C 1
ATOM 12379 O O . GLY D 1 189 ? -0.587 57.745 -60.433 1 40.87 173 GLY D O 1
ATOM 12380 N N . SER D 1 190 ? -1.683 57.097 -58.557 1 39.89 174 SER D N 1
ATOM 12381 C CA . SER D 1 190 ? -0.762 57.632 -57.573 1 39.76 174 SER D CA 1
ATOM 12382 C C . SER D 1 190 ? 0.43 56.733 -57.523 1 41.04 174 SER D C 1
ATOM 12383 O O . SER D 1 190 ? 0.345 55.568 -57.902 1 41.36 174 SER D O 1
ATOM 12386 N N . SER D 1 191 ? 1.552 57.269 -57.077 1 41.69 175 SER D N 1
ATOM 12387 C CA . SER D 1 191 ? 2.778 56.519 -56.943 1 42.99 175 SER D CA 1
ATOM 12388 C C . SER D 1 191 ? 3.196 56.509 -55.478 1 45.31 175 SER D C 1
ATOM 12389 O O . SER D 1 191 ? 2.465 56.997 -54.612 1 45.52 175 SER D O 1
ATOM 12392 N N . ASP D 1 192 ? 4.354 55.923 -55.188 1 46.83 176 ASP D N 1
ATOM 12393 C CA . ASP D 1 192 ? 4.885 55.904 -53.846 1 48.81 176 ASP D CA 1
ATOM 12394 C C . ASP D 1 192 ? 6.153 56.776 -53.782 1 50.32 176 ASP D C 1
ATOM 12395 O O . ASP D 1 192 ? 6.611 57.275 -54.815 1 50.35 176 ASP D O 1
ATOM 12400 N N . THR D 1 193 ? 6.674 57.012 -52.569 1 51.45 177 THR D N 1
ATOM 12401 C CA . THR D 1 193 ? 7.866 57.798 -52.43 1 53.52 177 THR D CA 1
ATOM 12402 C C . THR D 1 193 ? 8.895 56.99 -51.697 1 55.8 177 THR D C 1
ATOM 12403 O O . THR D 1 193 ? 8.631 56.235 -50.754 1 55.46 177 THR D O 1
ATOM 12407 N N . HIS D 1 194 ? 10.062 57.095 -52.281 1 57.62 178 HIS D N 1
ATOM 12408 C CA . HIS D 1 194 ? 11.35 56.474 -51.994 1 59.85 178 HIS D CA 1
ATOM 12409 C C . HIS D 1 194 ? 12.191 57.354 -51.043 1 60.51 178 HIS D C 1
ATOM 12410 O O . HIS D 1 194 ? 13.334 57.02 -50.783 1 59.92 178 HIS D O 1
ATOM 12417 N N . GLU D 1 195 ? 11.595 58.465 -50.525 1 61.63 179 GLU D N 1
ATOM 12418 C CA . GLU D 1 195 ? 12.132 59.502 -49.653 1 62.94 179 GLU D CA 1
ATOM 12419 C C . GLU D 1 195 ? 11.866 59.206 -48.19 1 63.5 179 GLU D C 1
ATOM 12420 O O . GLU D 1 195 ? 10.779 58.742 -47.84 1 63.75 179 GLU D O 1
ATOM 12426 N N . GLU D 1 196 ? 12.843 59.553 -47.334 1 63.66 180 GLU D N 1
ATOM 12427 C CA . GLU D 1 196 ? 12.848 59.339 -45.894 1 64.04 180 GLU D CA 1
ATOM 12428 C C . GLU D 1 196 ? 11.751 60.097 -45.17 1 63.82 180 GLU D C 1
ATOM 12429 O O . GLU D 1 196 ? 11.459 61.241 -45.52 1 64.15 180 GLU D O 1
ATOM 12435 N N . ASN D 1 197 ? 11.135 59.447 -44.165 1 62.97 181 ASN D N 1
ATOM 12436 C CA . ASN D 1 197 ? 10.099 60.042 -43.319 1 62.61 181 ASN D CA 1
ATOM 12437 C C . ASN D 1 197 ? 8.893 60.56 -44.077 1 61.21 181 ASN D C 1
ATOM 12438 O O . ASN D 1 197 ? 8.19 61.429 -43.571 1 61.14 181 ASN D O 1
ATOM 12443 N N . LYS D 1 198 ? 8.651 60.031 -45.284 1 60.17 182 LYS D N 1
ATOM 12444 C CA . LYS D 1 198 ? 7.518 60.403 -46.133 1 59.27 182 LYS D CA 1
ATOM 12445 C C . LYS D 1 198 ? 6.739 59.138 -46.515 1 58.3 182 LYS D C 1
ATOM 12446 O O . LYS D 1 198 ? 7.331 58.185 -47.028 1 58.53 182 LYS D O 1
ATOM 12452 N N . GLN D 1 199 ? 5.424 59.114 -46.235 1 56.89 183 GLN D N 1
ATOM 12453 C CA . GLN D 1 199 ? 4.578 57.958 -46.523 1 55.88 183 GLN D CA 1
ATOM 12454 C C . GLN D 1 199 ? 4.241 57.848 -48.003 1 54.29 183 GLN D C 1
ATOM 12455 O O . GLN D 1 199 ? 4.104 56.74 -48.515 1 54.65 183 GLN D O 1
ATOM 12461 N N . GLY D 1 200 ? 4.079 58.986 -48.676 1 52.47 184 GLY D N 1
ATOM 12462 C CA . GLY D 1 200 ? 3.694 59.012 -50.086 1 50.93 184 GLY D CA 1
ATOM 12463 C C . GLY D 1 200 ? 2.195 59.139 -50.238 1 49.29 184 GLY D C 1
ATOM 12464 O O . GLY D 1 200 ? 1.467 58.864 -49.287 1 49.62 184 GLY D O 1
ATOM 12465 N N . PRO D 1 201 ? 1.688 59.522 -51.42 1 47.59 185 PRO D N 1
ATOM 12466 C CA . PRO D 1 201 ? 0.242 59.73 -51.563 1 46.94 185 PRO D CA 1
ATOM 12467 C C . PRO D 1 201 ? -0.636 58.483 -51.545 1 45.94 185 PRO D C 1
ATOM 12468 O O . PRO D 1 201 ? -1.812 58.586 -51.201 1 45.64 185 PRO D O 1
ATOM 12472 N N . THR D 1 202 ? -0.093 57.324 -51.935 1 45.19 186 THR D N 1
ATOM 12473 C CA . THR D 1 202 ? -0.881 56.099 -51.954 1 44.51 186 THR D CA 1
ATOM 12474 C C . THR D 1 202 ? -1.063 55.612 -50.535 1 43.57 186 THR D C 1
ATOM 12475 O O . THR D 1 202 ? -2.187 55.308 -50.136 1 43.35 186 THR D O 1
ATOM 12479 N N . GLU D 1 203 ? 0.038 55.573 -49.755 1 42.68 187 GLU D N 1
ATOM 12480 C CA . GLU D 1 203 ? 0.006 55.153 -48.352 1 42.13 187 GLU D CA 1
ATOM 12481 C C . GLU D 1 203 ? -0.856 56.113 -47.499 1 41.88 187 GLU D C 1
ATOM 12482 O O . GLU D 1 203 ? -1.596 55.669 -46.634 1 41.71 187 GLU D O 1
ATOM 12488 N N . ILE D 1 204 ? -0.823 57.417 -47.786 1 41.84 188 ILE D N 1
ATOM 12489 C CA . ILE D 1 204 ? -1.646 58.402 -47.079 1 42.09 188 ILE D CA 1
ATOM 12490 C C . ILE D 1 204 ? -3.122 58.09 -47.305 1 43.38 188 ILE D C 1
ATOM 12491 O O . ILE D 1 204 ? -3.88 58.032 -46.339 1 44.4 188 ILE D O 1
ATOM 12496 N N . LEU D 1 205 ? -3.515 57.864 -48.587 1 42.98 189 LEU D N 1
ATOM 12497 C CA . LEU D 1 205 ? -4.884 57.548 -48.984 1 42.22 189 LEU D CA 1
ATOM 12498 C C . LEU D 1 205 ? -5.386 56.253 -48.366 1 41.95 189 LEU D C 1
ATOM 12499 O O . LEU D 1 205 ? -6.469 56.256 -47.811 1 43 189 LEU D O 1
ATOM 12504 N N . ALA D 1 206 ? -4.601 55.172 -48.415 1 40.81 190 ALA D N 1
ATOM 12505 C CA . ALA D 1 206 ? -4.964 53.889 -47.811 1 40.33 190 ALA D CA 1
ATOM 12506 C C . ALA D 1 206 ? -5.176 54.021 -46.284 1 40 190 ALA D C 1
ATOM 12507 O O . ALA D 1 206 ? -6.144 53.486 -45.753 1 40.14 190 ALA D O 1
ATOM 12509 N N . GLN D 1 207 ? -4.279 54.743 -45.584 1 39.29 191 GLN D N 1
ATOM 12510 C CA . GLN D 1 207 ? -4.37 54.93 -44.141 1 38.93 191 GLN D CA 1
ATOM 12511 C C . GLN D 1 207 ? -5.587 55.721 -43.704 1 39.68 191 GLN D C 1
ATOM 12512 O O . GLN D 1 207 ? -6.024 55.565 -42.565 1 40.65 191 GLN D O 1
ATOM 12518 N N . MET D 1 208 ? -6.127 56.585 -44.578 1 38.79 192 MET D N 1
ATOM 12519 C CA . MET D 1 208 ? -7.318 57.348 -44.257 1 38.8 192 MET D CA 1
ATOM 12520 C C . MET D 1 208 ? -8.531 56.415 -44.28 1 38.28 192 MET D C 1
ATOM 12521 O O . MET D 1 208 ? -9.39 56.516 -43.411 1 38.76 192 MET D O 1
ATOM 12526 N N . VAL D 1 209 ? -8.604 55.52 -45.285 1 37.17 193 VAL D N 1
ATOM 12527 C CA . VAL D 1 209 ? -9.631 54.509 -45.428 1 37.07 193 VAL D CA 1
ATOM 12528 C C . VAL D 1 209 ? -9.583 53.568 -44.209 1 38.39 193 VAL D C 1
ATOM 12529 O O . VAL D 1 209 ? -10.603 53.334 -43.562 1 38.93 193 VAL D O 1
ATOM 12533 N N . ALA D 1 210 ? -8.379 53.106 -43.83 1 38.54 194 ALA D N 1
ATOM 12534 C CA . ALA D 1 210 ? -8.204 52.228 -42.688 1 38.63 194 ALA D CA 1
ATOM 12535 C C . ALA D 1 210 ? -8.668 52.909 -41.41 1 40.29 194 ALA D C 1
ATOM 12536 O O . ALA D 1 210 ? -9.358 52.298 -40.603 1 41.22 194 ALA D O 1
ATOM 12538 N N . ALA D 1 211 ? -8.358 54.197 -41.25 1 40.3 195 ALA D N 1
ATOM 12539 C CA . ALA D 1 211 ? -8.758 54.967 -40.076 1 39.83 195 ALA D CA 1
ATOM 12540 C C . ALA D 1 211 ? -10.257 55.106 -39.961 1 39.18 195 ALA D C 1
ATOM 12541 O O . ALA D 1 211 ? -10.77 55.062 -38.85 1 39.67 195 ALA D O 1
ATOM 12543 N N . GLU D 1 212 ? -10.963 55.264 -41.106 1 38.32 196 GLU D N 1
ATOM 12544 C CA . GLU D 1 212 ? -12.429 55.401 -41.195 1 37.25 196 GLU D CA 1
ATOM 12545 C C . GLU D 1 212 ? -13.15 54.088 -40.946 1 37.89 196 GLU D C 1
ATOM 12546 O O . GLU D 1 212 ? -14.299 54.09 -40.49 1 37.95 196 GLU D O 1
ATOM 12552 N N . LEU D 1 213 ? -12.507 52.967 -41.301 1 38.18 197 LEU D N 1
ATOM 12553 C CA . LEU D 1 213 ? -13.096 51.646 -41.103 1 39.05 197 LEU D CA 1
ATOM 12554 C C . LEU D 1 213 ? -12.678 50.993 -39.783 1 41.09 197 LEU D C 1
ATOM 12555 O O . LEU D 1 213 ? -13.101 49.874 -39.518 1 41.76 197 LEU D O 1
ATOM 12560 N N . HIS D 1 214 ? -11.854 51.687 -38.971 1 41.99 198 HIS D N 1
ATOM 12561 C CA . HIS D 1 214 ? -11.337 51.26 -37.688 1 43.34 198 HIS D CA 1
ATOM 12562 C C . HIS D 1 214 ? -10.393 50.081 -37.817 1 44.68 198 HIS D C 1
ATOM 12563 O O . HIS D 1 214 ? -10.38 49.202 -36.962 1 45.92 198 HIS D O 1
ATOM 12570 N N . TRP D 1 215 ? -9.573 50.067 -38.875 1 44.21 199 TRP D N 1
ATOM 12571 C CA . TRP D 1 215 ? -8.571 49.026 -39.074 1 43.72 199 TRP D CA 1
ATOM 12572 C C . TRP D 1 215 ? -7.299 49.426 -38.347 1 43.82 199 TRP D C 1
ATOM 12573 O O . TRP D 1 215 ? -6.69 50.442 -38.697 1 44.09 199 TRP D O 1
ATOM 12584 N N . ALA D 1 216 ? -6.913 48.667 -37.319 1 43.34 200 ALA D N 1
ATOM 12585 C CA . ALA D 1 216 ? -5.709 49.006 -36.575 1 43.26 200 ALA D CA 1
ATOM 12586 C C . ALA D 1 216 ? -4.488 48.509 -37.344 1 43.28 200 ALA D C 1
ATOM 12587 O O . ALA D 1 216 ? -4.399 47.333 -37.694 1 43.85 200 ALA D O 1
ATOM 12589 N N . ILE D 1 217 ? -3.582 49.439 -37.682 1 42.38 201 ILE D N 1
ATOM 12590 C CA . ILE D 1 217 ? -2.373 49.173 -38.443 1 42.02 201 ILE D CA 1
ATOM 12591 C C . ILE D 1 217 ? -1.156 49.839 -37.78 1 43.31 201 ILE D C 1
ATOM 12592 O O . ILE D 1 217 ? -1.294 50.893 -37.131 1 44.04 201 ILE D O 1
ATOM 12597 N N . PRO D 1 218 ? 0.053 49.251 -37.937 1 42.95 202 PRO D N 1
ATOM 12598 C CA . PRO D 1 218 ? 1.245 49.866 -37.359 1 43.71 202 PRO D CA 1
ATOM 12599 C C . PRO D 1 218 ? 1.715 51.098 -38.136 1 46.01 202 PRO D C 1
ATOM 12600 O O . PRO D 1 218 ? 1.531 51.184 -39.342 1 46.38 202 PRO D O 1
ATOM 12604 N N . THR D 1 219 ? 2.322 52.06 -37.445 1 47.61 203 THR D N 1
ATOM 12605 C CA . THR D 1 219 ? 2.807 53.284 -38.079 1 49.4 203 THR D CA 1
ATOM 12606 C C . THR D 1 219 ? 4.345 53.315 -38.014 1 50.5 203 THR D C 1
ATOM 12607 O O . THR D 1 219 ? 4.947 52.902 -37.01 1 50.76 203 THR D O 1
ATOM 12611 N N . PHE D 1 220 ? 4.978 53.798 -39.094 1 50.62 204 PHE D N 1
ATOM 12612 C CA . PHE D 1 220 ? 6.442 53.87 -39.184 1 50.71 204 PHE D CA 1
ATOM 12613 C C . PHE D 1 220 ? 6.935 55.276 -39.644 1 50.95 204 PHE D C 1
ATOM 12614 O O . PHE D 1 220 ? 6.12 56.187 -39.818 1 50.85 204 PHE D O 1
ATOM 12622 N N . LYS D 1 221 ? 8.256 55.456 -39.825 1 51.14 205 LYS D N 1
ATOM 12623 C CA . LYS D 1 221 ? 8.826 56.74 -40.247 1 52.2 205 LYS D CA 1
ATOM 12624 C C . LYS D 1 221 ? 8.372 57.178 -41.646 1 52.59 205 LYS D C 1
ATOM 12625 O O . LYS D 1 221 ? 7.803 58.251 -41.793 1 53.5 205 LYS D O 1
ATOM 12631 N N . GLY D 1 222 ? 8.568 56.334 -42.64 1 51.72 206 GLY D N 1
ATOM 12632 C CA . GLY D 1 222 ? 8.143 56.62 -44.003 1 51.39 206 GLY D CA 1
ATOM 12633 C C . GLY D 1 222 ? 7.832 55.362 -44.781 1 50.83 206 GLY D C 1
ATOM 12634 O O . GLY D 1 222 ? 7.82 54.266 -44.208 1 50.85 206 GLY D O 1
ATOM 12635 N N . TYR D 1 223 ? 7.594 55.501 -46.095 1 50.2 207 TYR D N 1
ATOM 12636 C CA . TYR D 1 223 ? 7.273 54.338 -46.915 1 50.16 207 TYR D CA 1
ATOM 12637 C C . TYR D 1 223 ? 8.455 53.371 -47.013 1 50.46 207 TYR D C 1
ATOM 12638 O O . TYR D 1 223 ? 8.251 52.156 -47.007 1 50.46 207 TYR D O 1
ATOM 12647 N N . SER D 1 224 ? 9.688 53.9 -47.026 1 50.59 208 SER D N 1
ATOM 12648 C CA . SER D 1 224 ? 10.883 53.062 -47.118 1 50.91 208 SER D CA 1
ATOM 12649 C C . SER D 1 224 ? 11.672 52.959 -45.803 1 51.03 208 SER D C 1
ATOM 12650 O O . SER D 1 224 ? 12.881 52.727 -45.811 1 51.22 208 SER D O 1
ATOM 12653 N N . ASP D 1 225 ? 10.991 53.087 -44.664 1 50.71 209 ASP D N 1
ATOM 12654 C CA . ASP D 1 225 ? 11.614 52.914 -43.35 1 50.59 209 ASP D CA 1
ATOM 12655 C C . ASP D 1 225 ? 12.024 51.424 -43.256 1 50.62 209 ASP D C 1
ATOM 12656 O O . ASP D 1 225 ? 11.221 50.559 -43.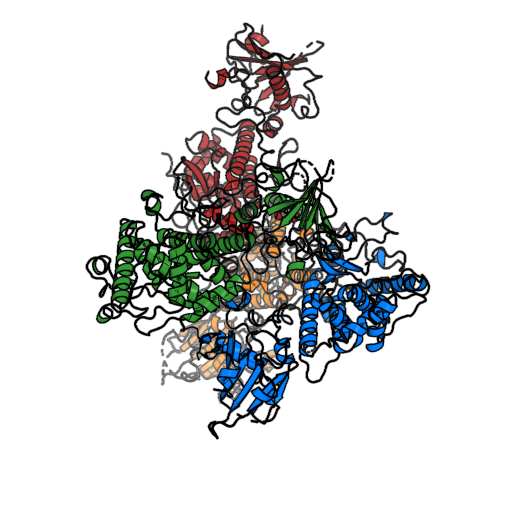618 1 51.12 209 ASP D O 1
ATOM 12661 N N . PRO D 1 226 ? 13.274 51.096 -42.869 1 50.13 210 PRO D N 1
ATOM 12662 C CA . PRO D 1 226 ? 13.672 49.673 -42.79 1 50.13 210 PRO D CA 1
ATOM 12663 C C . PRO D 1 226 ? 12.842 48.847 -41.797 1 50.88 210 PRO D C 1
ATOM 12664 O O . PRO D 1 226 ? 12.602 47.657 -42.026 1 51.21 210 PRO D O 1
ATOM 12668 N N . ALA D 1 227 ? 12.39 49.494 -40.705 1 50.82 211 ALA D N 1
ATOM 12669 C CA . ALA D 1 227 ? 11.533 48.897 -39.689 1 51.47 211 ALA D CA 1
ATOM 12670 C C . ALA D 1 227 ? 10.208 48.49 -40.345 1 52.29 211 ALA D C 1
ATOM 12671 O O . ALA D 1 227 ? 9.715 47.403 -40.075 1 53.05 211 ALA D O 1
ATOM 12673 N N . ARG D 1 228 ? 9.646 49.346 -41.217 1 51.84 212 ARG D N 1
ATOM 12674 C CA . ARG D 1 228 ? 8.414 49.078 -41.944 1 51.85 212 ARG D CA 1
ATOM 12675 C C . ARG D 1 228 ? 8.604 47.853 -42.846 1 52.82 212 ARG D C 1
ATOM 12676 O O . ARG D 1 228 ? 7.778 46.94 -42.832 1 53.15 212 ARG D O 1
ATOM 12684 N N . VAL D 1 229 ? 9.72 47.816 -43.604 1 52.84 213 VAL D N 1
ATOM 12685 C CA . VAL D 1 229 ? 10.062 46.706 -44.491 1 53.11 213 VAL D CA 1
ATOM 12686 C C . VAL D 1 229 ? 10.204 45.37 -43.75 1 52.87 213 VAL D C 1
ATOM 12687 O O . VAL D 1 229 ? 9.665 44.362 -44.202 1 52.94 213 VAL D O 1
ATOM 12691 N N . GLU D 1 230 ? 10.872 45.376 -42.59 1 52.4 214 GLU D N 1
ATOM 12692 C CA . GLU D 1 230 ? 11.026 44.174 -41.794 1 52.25 214 GLU D CA 1
ATOM 12693 C C . GLU D 1 230 ? 9.677 43.688 -41.221 1 50.86 214 GLU D C 1
ATOM 12694 O O . GLU D 1 230 ? 9.417 42.484 -41.199 1 50.67 214 GLU D O 1
ATOM 12700 N N . ALA D 1 231 ? 8.805 44.625 -40.804 1 49.93 215 ALA D N 1
ATOM 12701 C CA . ALA D 1 231 ? 7.476 44.31 -40.275 1 49.44 215 ALA D CA 1
ATOM 12702 C C . ALA D 1 231 ? 6.574 43.711 -41.341 1 49.52 215 ALA D C 1
ATOM 12703 O O . ALA D 1 231 ? 5.768 42.844 -41.023 1 49.9 215 ALA D O 1
ATOM 12705 N N . ILE D 1 232 ? 6.704 44.163 -42.605 1 48.84 216 ILE D N 1
ATOM 12706 C CA . ILE D 1 232 ? 5.928 43.621 -43.713 1 48.27 216 ILE D CA 1
ATOM 12707 C C . ILE D 1 232 ? 6.379 42.186 -43.999 1 48.03 216 ILE D C 1
ATOM 12708 O O . ILE D 1 232 ? 5.526 41.326 -44.156 1 47.63 216 ILE D O 1
ATOM 12713 N N . GLN D 1 233 ? 7.698 41.902 -44.024 1 48.47 217 GLN D N 1
ATOM 12714 C CA . GLN D 1 233 ? 8.168 40.52 -44.252 1 49.49 217 GLN D CA 1
ATOM 12715 C C . GLN D 1 233 ? 7.658 39.573 -43.155 1 51.16 217 GLN D C 1
ATOM 12716 O O . GLN D 1 233 ? 7.381 38.412 -43.442 1 51.68 217 GLN D O 1
ATOM 12722 N N . GLU D 1 234 ? 7.521 40.082 -41.911 1 51.61 218 GLU D N 1
ATOM 12723 C CA . GLU D 1 234 ? 6.979 39.36 -40.764 1 52.57 218 GLU D CA 1
ATOM 12724 C C . GLU D 1 234 ? 5.472 39.091 -40.952 1 52.32 218 GLU D C 1
ATOM 12725 O O . GLU D 1 234 ? 5.006 37.984 -40.685 1 52.24 218 GLU D O 1
ATOM 12731 N N . ARG D 1 235 ? 4.712 40.11 -41.409 1 51.76 219 ARG D N 1
ATOM 12732 C CA . ARG D 1 235 ? 3.271 40.016 -41.635 1 51.5 219 ARG D CA 1
ATOM 12733 C C . ARG D 1 235 ? 3.009 39.005 -42.722 1 52.98 219 ARG D C 1
ATOM 12734 O O . ARG D 1 235 ? 2.171 38.137 -42.548 1 53.58 219 ARG D O 1
ATOM 12742 N N . ASP D 1 236 ? 3.753 39.084 -43.826 1 53.67 220 ASP D N 1
ATOM 12743 C CA . ASP D 1 236 ? 3.596 38.162 -44.931 1 54.77 220 ASP D CA 1
ATOM 12744 C C . ASP D 1 236 ? 4.142 36.737 -44.586 1 54.82 220 ASP D C 1
ATOM 12745 O O . ASP D 1 236 ? 3.595 35.752 -45.06 1 55.12 220 ASP D O 1
ATOM 12750 N N . PHE D 1 237 ? 5.149 36.621 -43.72 1 54.59 221 PHE D N 1
ATOM 12751 C CA . PHE D 1 237 ? 5.664 35.319 -43.277 1 54.97 221 PHE D CA 1
ATOM 12752 C C . PHE D 1 237 ? 4.663 34.624 -42.317 1 54.98 221 PHE D C 1
ATOM 12753 O O . PHE D 1 237 ? 4.495 33.404 -42.364 1 54.66 221 PHE D O 1
ATOM 12761 N N . HIS D 1 238 ? 4.029 35.399 -41.429 1 55.09 222 HIS D N 1
ATOM 12762 C CA . HIS D 1 238 ? 3.033 34.848 -40.524 1 55.58 222 HIS D CA 1
ATOM 12763 C C . HIS D 1 238 ? 1.717 34.538 -41.233 1 54.58 222 HIS D C 1
ATOM 12764 O O . HIS D 1 238 ? 1.05 33.587 -40.857 1 54.54 222 HIS D O 1
ATOM 12771 N N . SER D 1 239 ? 1.366 35.291 -42.281 1 53.93 223 SER D N 1
ATOM 12772 C CA . SER D 1 239 ? 0.135 35.045 -43.032 1 53.97 223 SER D CA 1
ATOM 12773 C C . SER D 1 239 ? 0.207 33.727 -43.78 1 54.85 223 SER D C 1
ATOM 12774 O O . SER D 1 239 ? -0.779 33 -43.845 1 55.18 223 SER D O 1
ATOM 12777 N N . LEU D 1 240 ? 1.373 33.422 -44.353 1 55.1 224 LEU D N 1
ATOM 12778 C CA . LEU D 1 240 ? 1.593 32.193 -45.083 1 55.8 224 LEU D CA 1
ATOM 12779 C C . LEU D 1 240 ? 1.474 31.006 -44.132 1 57.18 224 LEU D C 1
ATOM 12780 O O . LEU D 1 240 ? 0.802 30.043 -44.462 1 57.51 224 LEU D O 1
ATOM 12785 N N . LEU D 1 241 ? 2.043 31.111 -42.932 1 58.15 225 LEU D N 1
ATOM 12786 C CA . LEU D 1 241 ? 1.954 30.08 -41.903 1 60.03 225 LEU D CA 1
ATOM 12787 C C . LEU D 1 241 ? 0.537 29.88 -41.342 1 61.41 225 LEU D C 1
ATOM 12788 O O . LEU D 1 241 ? 0.117 28.733 -41.171 1 62.13 225 LEU D O 1
ATOM 12793 N N . ASN D 1 242 ? -0.204 30.981 -41.079 1 61.5 226 ASN D N 1
ATOM 12794 C CA . ASN D 1 242 ? -1.603 30.938 -40.623 1 61.93 226 ASN D CA 1
ATOM 12795 C C . ASN D 1 242 ? -2.46 30.207 -41.673 1 62.75 226 ASN D C 1
ATOM 12796 O O . ASN D 1 242 ? -3.353 29.437 -41.315 1 62.47 226 ASN D O 1
ATOM 12801 N N . MET D 1 243 ? -2.176 30.457 -42.975 1 63.65 227 MET D N 1
ATOM 12802 C CA . MET D 1 243 ? -2.86 29.851 -44.121 1 65 227 MET D CA 1
ATOM 12803 C C . MET D 1 243 ? -2.632 28.358 -44.16 1 66.78 227 MET D C 1
ATOM 12804 O O . MET D 1 243 ? -3.549 27.606 -44.469 1 66.76 227 MET D O 1
ATOM 12809 N N . PHE D 1 244 ? -1.409 27.919 -43.839 1 68.04 228 PHE D N 1
ATOM 12810 C CA . PHE D 1 244 ? -1.082 26.5 -43.816 1 69.57 228 PHE D CA 1
ATOM 12811 C C . PHE D 1 244 ? -1.872 25.824 -42.718 1 71.24 228 PHE D C 1
ATOM 12812 O O . PHE D 1 244 ? -2.495 24.8 -42.984 1 72.06 228 PHE D O 1
ATOM 12820 N N . GLN D 1 245 ? -1.942 26.459 -41.525 1 71.57 229 GLN D N 1
ATOM 12821 C CA . GLN D 1 245 ? -2.685 25.987 -40.365 1 72.27 229 GLN D CA 1
ATOM 12822 C C . GLN D 1 245 ? -4.143 25.647 -40.646 1 72.72 229 GLN D C 1
ATOM 12823 O O . GLN D 1 245 ? -4.605 24.61 -40.183 1 72.4 229 GLN D O 1
ATOM 12829 N N . ARG D 1 246 ? -4.872 26.478 -41.414 1 73.34 230 ARG D N 1
ATOM 12830 C CA . ARG D 1 246 ? -6.28 26.187 -41.735 1 74.14 230 ARG D CA 1
ATOM 12831 C C . ARG D 1 246 ? -6.468 25.16 -42.883 1 75.23 230 ARG D C 1
ATOM 12832 O O . ARG D 1 246 ? -7.603 24.903 -43.286 1 75.13 230 ARG D O 1
ATOM 12840 N N . HIS D 1 247 ? -5.364 24.579 -43.398 1 76.16 231 HIS D N 1
ATOM 12841 C CA . HIS D 1 247 ? -5.404 23.497 -44.385 1 77.69 231 HIS D CA 1
ATOM 12842 C C . HIS D 1 247 ? -4.531 22.318 -43.908 1 78.68 231 HIS D C 1
ATOM 12843 O O . HIS D 1 247 ? -3.8 21.726 -44.7 1 78.87 231 HIS D O 1
ATOM 12850 N N . GLY D 1 248 ? -4.609 22.002 -42.621 1 79.36 232 GLY D N 1
ATOM 12851 C CA . GLY D 1 248 ? -3.806 20.954 -42.007 1 80.81 232 GLY D CA 1
ATOM 12852 C C . GLY D 1 248 ? -4.05 19.553 -42.533 1 82.33 232 GLY D C 1
ATOM 12853 O O . GLY D 1 248 ? -3.161 18.698 -42.461 1 82.72 232 GLY D O 1
ATOM 12854 N N . SER D 1 249 ? -5.256 19.292 -43.064 1 82.85 233 SER D N 1
ATOM 12855 C CA . SER D 1 249 ? -5.594 17.968 -43.596 1 83.51 233 SER D CA 1
ATOM 12856 C C . SER D 1 249 ? -5.329 17.843 -45.102 1 83.98 233 SER D C 1
ATOM 12857 O O . SER D 1 249 ? -5.123 16.733 -45.597 1 84.17 233 SER D O 1
ATOM 12860 N N . GLU D 1 250 ? -5.349 18.974 -45.831 1 84.25 234 GLU D N 1
ATOM 12861 C CA . GLU D 1 250 ? -5.184 18.99 -47.286 1 84.86 234 GLU D CA 1
ATOM 12862 C C . GLU D 1 250 ? -3.949 19.778 -47.705 1 84.81 234 GLU D C 1
ATOM 12863 O O . GLU D 1 250 ? -4.007 20.548 -48.671 1 85.33 234 GLU D O 1
ATOM 12869 N N . LEU D 1 251 ? -2.823 19.578 -47.003 1 84.11 235 LEU D N 1
ATOM 12870 C CA . LEU D 1 251 ? -1.603 20.3 -47.346 1 84.09 235 LEU D CA 1
ATOM 12871 C C . LEU D 1 251 ? -1.103 19.973 -48.752 1 84.38 235 LEU D C 1
ATOM 12872 O O . LEU D 1 251 ? -0.686 20.885 -49.466 1 84.99 235 LEU D O 1
ATOM 12877 N N . GLY D 1 252 ? -1.262 18.722 -49.184 1 83.57 236 GLY D N 1
ATOM 12878 C CA . GLY D 1 252 ? -0.878 18.322 -50.533 1 83.17 236 GLY D CA 1
ATOM 12879 C C . GLY D 1 252 ? -1.621 19.089 -51.609 1 82.48 236 GLY D C 1
ATOM 12880 O O . GLY D 1 252 ? -1.006 19.668 -52.51 1 82.23 236 GLY D O 1
ATOM 12881 N N . PHE D 1 253 ? -2.952 19.134 -51.484 1 82.04 237 PHE D N 1
ATOM 12882 C CA . PHE D 1 253 ? -3.846 19.85 -52.403 1 81.92 237 PHE D CA 1
ATOM 12883 C C . PHE D 1 253 ? -3.671 21.357 -52.369 1 80.25 237 PHE D C 1
ATOM 12884 O O . PHE D 1 253 ? -3.956 22.022 -53.352 1 80.31 237 PHE D O 1
ATOM 12892 N N . LEU D 1 254 ? -3.253 21.897 -51.234 1 78.75 238 LEU D N 1
ATOM 12893 C CA . LEU D 1 254 ? -3.038 23.325 -51.082 1 77.96 238 LEU D CA 1
ATOM 12894 C C . LEU D 1 254 ? -1.726 23.743 -51.754 1 77.08 238 LEU D C 1
ATOM 12895 O O . LEU D 1 254 ? -1.68 24.762 -52.443 1 77.53 238 LEU D O 1
ATOM 12900 N N . PHE D 1 255 ? -0.66 22.952 -51.562 1 75.75 239 PHE D N 1
ATOM 12901 C CA . PHE D 1 255 ? 0.634 23.239 -52.168 1 74.76 239 PHE D CA 1
ATOM 12902 C C . PHE D 1 255 ? 0.573 23.139 -53.683 1 73.44 239 PHE D C 1
ATOM 12903 O O . PHE D 1 255 ? 1.237 23.913 -54.356 1 73.37 239 PHE D O 1
ATOM 12911 N N . THR D 1 256 ? -0.242 22.219 -54.223 1 72.56 240 THR D N 1
ATOM 12912 C CA . THR D 1 256 ? -0.393 22.063 -55.675 1 72.36 240 THR D CA 1
ATOM 12913 C C . THR D 1 256 ? -1.095 23.267 -56.273 1 71.32 240 THR D C 1
ATOM 12914 O O . THR D 1 256 ? -0.746 23.709 -57.367 1 71.51 240 THR D O 1
ATOM 12918 N N . ARG D 1 257 ? -2.096 23.788 -55.559 1 70.02 241 ARG D N 1
ATOM 12919 C CA . ARG D 1 257 ? -2.838 24.971 -55.972 1 68.92 241 ARG D CA 1
ATOM 12920 C C . ARG D 1 257 ? -1.931 26.194 -55.936 1 68.17 241 ARG D C 1
ATOM 12921 O O . ARG D 1 257 ? -1.969 27.008 -56.847 1 68.25 241 ARG D O 1
ATOM 12929 N N . LEU D 1 258 ? -1.1 26.304 -54.898 1 67.42 242 LEU D N 1
ATOM 12930 C CA . LEU D 1 258 ? -0.155 27.397 -54.736 1 67.49 242 LEU D CA 1
ATOM 12931 C C . LEU D 1 258 ? 0.841 27.401 -55.877 1 67.16 242 LEU D C 1
ATOM 12932 O O . LEU D 1 258 ? 1.154 28.467 -56.402 1 67.59 242 LEU D O 1
ATOM 12937 N N . ALA D 1 259 ? 1.335 26.216 -56.262 1 66.29 243 ALA D N 1
ATOM 12938 C CA . ALA D 1 259 ? 2.319 26.08 -57.322 1 66.16 243 ALA D CA 1
ATOM 12939 C C . ALA D 1 259 ? 1.735 26.36 -58.697 1 66.8 243 ALA D C 1
ATOM 12940 O O . ALA D 1 259 ? 2.427 26.896 -59.566 1 66.8 243 ALA D O 1
ATOM 12942 N N . THR D 1 260 ? 0.463 26.01 -58.902 1 67.15 244 THR D N 1
ATOM 12943 C CA . THR D 1 260 ? -0.206 26.255 -60.176 1 67.81 244 THR D CA 1
ATOM 12944 C C . THR D 1 260 ? -0.34 27.759 -60.403 1 67.59 244 THR D C 1
ATOM 12945 O O . THR D 1 260 ? 0.113 28.265 -61.423 1 68.23 244 THR D O 1
ATOM 12949 N N . ILE D 1 261 ? -0.906 28.475 -59.425 1 66.68 245 ILE D N 1
ATOM 12950 C CA . ILE D 1 261 ? -1.079 29.92 -59.45 1 66.35 245 ILE D CA 1
ATOM 12951 C C . ILE D 1 261 ? 0.267 30.633 -59.554 1 65.57 245 ILE D C 1
ATOM 12952 O O . ILE D 1 261 ? 0.372 31.627 -60.256 1 64.66 245 ILE D O 1
ATOM 12957 N N . ALA D 1 262 ? 1.302 30.104 -58.883 1 66.12 246 ALA D N 1
ATOM 12958 C CA . ALA D 1 262 ? 2.653 30.674 -58.89 1 67.16 246 ALA D CA 1
ATOM 12959 C C . ALA D 1 262 ? 3.26 30.732 -60.282 1 68.21 246 ALA D C 1
ATOM 12960 O O . ALA D 1 262 ? 4.093 31.602 -60.539 1 68.39 246 ALA D O 1
ATOM 12962 N N . LYS D 1 263 ? 2.873 29.799 -61.173 1 68.58 247 LYS D N 1
ATOM 12963 C CA . LYS D 1 263 ? 3.38 29.789 -62.548 1 69.04 247 LYS D CA 1
ATOM 12964 C C . LYS D 1 263 ? 2.45 30.527 -63.531 1 69.12 247 LYS D C 1
ATOM 12965 O O . LYS D 1 263 ? 2.533 30.301 -64.735 1 69.7 247 LYS D O 1
ATOM 12971 N N . GLY D 1 264 ? 1.603 31.416 -63.015 1 68.51 248 GLY D N 1
ATOM 12972 C CA . GLY D 1 264 ? 0.667 32.2 -63.81 1 68.38 248 GLY D CA 1
ATOM 12973 C C . GLY D 1 264 ? -0.485 31.412 -64.403 1 68.07 248 GLY D C 1
ATOM 12974 O O . GLY D 1 264 ? -1.144 31.882 -65.337 1 67.86 248 GLY D O 1
ATOM 12975 N N . LYS D 1 265 ? -0.761 30.223 -63.852 1 67.85 249 LYS 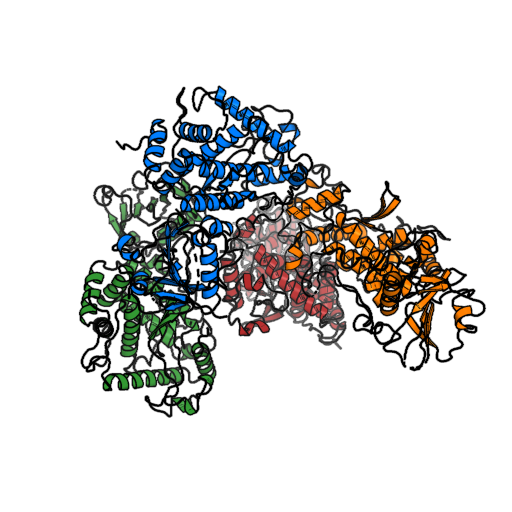D N 1
ATOM 12976 C CA . LYS D 1 265 ? -1.828 29.384 -64.377 1 68.09 249 LYS D CA 1
ATOM 12977 C C . LYS D 1 265 ? -3.125 29.456 -63.582 1 67.66 249 LYS D C 1
ATOM 12978 O O . LYS D 1 265 ? -3.121 29.806 -62.407 1 67.49 249 LYS D O 1
ATOM 12984 N N . LYS D 1 266 ? -4.237 29.138 -64.247 1 67.4 250 LYS D N 1
ATOM 12985 C CA . LYS D 1 266 ? -5.554 29.103 -63.638 1 67.88 250 LYS D CA 1
ATOM 12986 C C . LYS D 1 266 ? -5.749 27.793 -62.877 1 69.14 250 LYS D C 1
ATOM 12987 O O . LYS D 1 266 ? -5.694 26.716 -63.467 1 69.36 250 LYS D O 1
ATOM 12993 N N . ALA D 1 267 ? -5.99 27.883 -61.573 1 69.81 251 ALA D N 1
ATOM 12994 C CA . ALA D 1 267 ? -6.294 26.72 -60.746 1 70.7 251 ALA D CA 1
ATOM 12995 C C . ALA D 1 267 ? -7.854 26.575 -60.671 1 72.17 251 ALA D C 1
ATOM 12996 O O . ALA D 1 267 ? -8.566 27.399 -61.247 1 72.28 251 ALA D O 1
ATOM 12998 N N . SER D 1 268 ? -8.395 25.511 -60.039 1 73.37 252 SER D N 1
ATOM 12999 C CA . SER D 1 268 ? -9.839 25.271 -59.902 1 75.43 252 SER D CA 1
ATOM 13000 C C . SER D 1 268 ? -10.627 26.55 -59.544 1 77.79 252 SER D C 1
ATOM 13001 O O . SER D 1 268 ? -10.268 27.264 -58.608 1 77.98 252 SER D O 1
ATOM 13004 N N . PRO D 1 269 ? -11.65 26.889 -60.327 1 79.54 253 PRO D N 1
ATOM 13005 C CA . PRO D 1 269 ? -12.429 28.103 -60.031 1 81.23 253 PRO D CA 1
ATOM 13006 C C . PRO D 1 269 ? -13.358 27.971 -58.821 1 83.96 253 PRO D C 1
ATOM 13007 O O . PRO D 1 269 ? -13.889 28.972 -58.356 1 84.15 253 PRO D O 1
ATOM 13011 N N . ASP D 1 270 ? -13.588 26.742 -58.335 1 85.69 254 ASP D N 1
ATOM 13012 C CA . ASP D 1 270 ? -14.466 26.473 -57.197 1 87.84 254 ASP D CA 1
ATOM 13013 C C . ASP D 1 270 ? -13.735 25.887 -55.986 1 89.3 254 ASP D C 1
ATOM 13014 O O . ASP D 1 270 ? -14.386 25.361 -55.086 1 89.24 254 ASP D O 1
ATOM 13019 N N . PHE D 1 271 ? -12.395 25.929 -55.987 1 90.54 255 PHE D N 1
ATOM 13020 C CA . PHE D 1 271 ? -11.553 25.391 -54.923 1 92.24 255 PHE D CA 1
ATOM 13021 C C . PHE D 1 271 ? -11.901 23.923 -54.612 1 94.12 255 PHE D C 1
ATOM 13022 O O . PHE D 1 271 ? -11.887 23.525 -53.448 1 94.4 255 PHE D O 1
ATOM 13030 N N . GLY D 1 272 ? -12.243 23.166 -55.654 1 95.24 256 GLY D N 1
ATOM 13031 C CA . GLY D 1 272 ? -12.642 21.764 -55.575 1 97.16 256 GLY D CA 1
ATOM 13032 C C . GLY D 1 272 ? -11.967 20.881 -54.536 1 99.24 256 GLY D C 1
ATOM 13033 O O . GLY D 1 272 ? -12.644 20.311 -53.673 1 99.44 256 GLY D O 1
ATOM 13034 N N . THR D 1 273 ? -10.628 20.745 -54.616 1 100.46 257 THR D N 1
ATOM 13035 C CA . THR D 1 273 ? -9.837 19.891 -53.717 1 101.87 257 THR D CA 1
ATOM 13036 C C . THR D 1 273 ? -9.901 20.335 -52.245 1 102.88 257 THR D C 1
ATOM 13037 O O . THR D 1 273 ? -9.902 19.482 -51.35 1 103.1 257 THR D O 1
ATOM 13041 N N . LEU D 1 274 ? -9.975 21.662 -51.996 1 103.22 258 LEU D N 1
ATOM 13042 C CA . LEU D 1 274 ? -10.044 22.196 -50.633 1 103.79 258 LEU D CA 1
ATOM 13043 C C . LEU D 1 274 ? -11.473 22.053 -50.115 1 104.31 258 LEU D C 1
ATOM 13044 O O . LEU D 1 274 ? -12.403 22.595 -50.7 1 104.55 258 LEU D O 1
ATOM 13049 N N . THR D 1 275 ? -11.652 21.276 -49.057 1 104.35 259 THR D N 1
ATOM 13050 C CA . THR D 1 275 ? -12.966 21.018 -48.463 1 104.88 259 THR D CA 1
ATOM 13051 C C . THR D 1 275 ? -12.981 21.218 -46.919 1 105.24 259 THR D C 1
ATOM 13052 O O . THR D 1 275 ? -14.045 21.162 -46.304 1 105.29 259 THR D O 1
ATOM 13056 N N . SER D 1 276 ? -11.803 21.474 -46.309 1 105.34 260 SER D N 1
ATOM 13057 C CA . SER D 1 276 ? -11.588 21.675 -44.874 1 105.87 260 SER D CA 1
ATOM 13058 C C . SER D 1 276 ? -12.14 22.999 -44.322 1 106.48 260 SER D C 1
ATOM 13059 O O . SER D 1 276 ? -12.083 23.216 -43.117 1 106.68 260 SER D O 1
ATOM 13062 N N . PHE D 1 277 ? -12.669 23.879 -45.179 1 106.7 261 PHE D N 1
ATOM 13063 C CA . PHE D 1 277 ? -13.238 25.149 -44.728 1 107.25 261 PHE D CA 1
ATOM 13064 C C . PHE D 1 277 ? -14.573 24.954 -43.982 1 107.95 261 PHE D C 1
ATOM 13065 O O . PHE D 1 277 ? -14.914 25.759 -43.119 1 107.91 261 PHE D O 1
ATOM 13073 N N . CYS D 1 278 ? -15.317 23.885 -44.314 1 108.48 262 CYS D N 1
ATOM 13074 C CA . CYS D 1 278 ? -16.621 23.579 -43.729 1 109.54 262 CYS D CA 1
ATOM 13075 C C . CYS D 1 278 ? -16.524 23.133 -42.274 1 109.52 262 CYS D C 1
ATOM 13076 O O . CYS D 1 278 ? -17.381 23.477 -41.461 1 109.58 262 CYS D O 1
ATOM 13079 N N . SER D 1 279 ? -15.472 22.387 -41.943 1 109.3 263 SER D N 1
ATOM 13080 C CA . SER D 1 279 ? -15.222 21.962 -40.563 1 109.57 263 SER D CA 1
ATOM 13081 C C . SER D 1 279 ? -14.879 23.188 -39.697 1 109.26 263 SER D C 1
ATOM 13082 O O . SER D 1 279 ? -15.268 23.251 -38.533 1 109.26 263 SER D O 1
ATOM 13085 N N . GLU D 1 280 ? -14.15 24.156 -40.283 1 108.84 264 GLU D N 1
ATOM 13086 C CA . GLU D 1 280 ? -13.743 25.404 -39.661 1 108.83 264 GLU D CA 1
ATOM 13087 C C . GLU D 1 280 ? -14.975 26.251 -39.307 1 108.48 264 GLU D C 1
ATOM 13088 O O . GLU D 1 280 ? -15.095 26.719 -38.175 1 108.65 264 GLU D O 1
ATOM 13094 N N . GLY D 1 281 ? -15.892 26.403 -40.258 1 107.78 265 GLY D N 1
ATOM 13095 C CA . GLY D 1 281 ? -17.107 27.179 -40.05 1 107.58 265 GLY D CA 1
ATOM 13096 C C . GLY D 1 281 ? -16.905 28.674 -40.202 1 107.16 265 GLY D C 1
ATOM 13097 O O . GLY D 1 281 ? -15.855 29.123 -40.665 1 107.33 265 GLY D O 1
ATOM 13098 N N . ILE D 1 282 ? -17.915 29.453 -39.799 1 106.46 266 ILE D N 1
ATOM 13099 C CA . ILE D 1 282 ? -17.946 30.918 -39.873 1 106.11 266 ILE D CA 1
ATOM 13100 C C . ILE D 1 282 ? -17.132 31.607 -38.787 1 105.64 266 ILE D C 1
ATOM 13101 O O . ILE D 1 282 ? -16.539 32.649 -39.051 1 105.66 266 ILE D O 1
ATOM 13106 N N . SER D 1 283 ? -17.15 31.059 -37.564 1 105.16 267 SER D N 1
ATOM 13107 C CA . SER D 1 283 ? -16.5 31.593 -36.365 1 105.05 267 SER D CA 1
ATOM 13108 C C . SER D 1 283 ? -15.128 32.269 -36.606 1 104.7 267 SER D C 1
ATOM 13109 O O . SER D 1 283 ? -14.917 33.413 -36.175 1 105.02 267 SER D O 1
ATOM 13112 N N . SER D 1 284 ? -14.213 31.575 -37.308 1 103.68 268 SER D N 1
ATOM 13113 C CA . SER D 1 284 ? -12.863 32.09 -37.589 1 103.03 268 SER D CA 1
ATOM 13114 C C . SER D 1 284 ? -12.633 32.491 -39.072 1 101.88 268 SER D C 1
ATOM 13115 O O . SER D 1 284 ? -11.494 32.716 -39.488 1 101.99 268 SER D O 1
ATOM 13118 N N . PHE D 1 285 ? -13.724 32.635 -39.834 1 100.51 269 PHE D N 1
ATOM 13119 C CA . PHE D 1 285 ? -13.747 32.981 -41.253 1 99.78 269 PHE D CA 1
ATOM 13120 C C . PHE D 1 285 ? -14.164 34.449 -41.45 1 98.65 269 PHE D C 1
ATOM 13121 O O . PHE D 1 285 ? -14.976 34.935 -40.668 1 98.76 269 PHE D O 1
ATOM 13129 N N . PRO D 1 286 ? -13.658 35.171 -42.485 1 97.46 270 PRO D N 1
ATOM 13130 C CA . PRO D 1 286 ? -14.054 36.58 -42.667 1 96.81 270 PRO D CA 1
ATOM 13131 C C . PRO D 1 286 ? -15.558 36.801 -42.801 1 96.66 270 PRO D C 1
ATOM 13132 O O . PRO D 1 286 ? -16.25 36.018 -43.457 1 96.61 270 PRO D O 1
ATOM 13136 N N . LYS D 1 287 ? -16.063 37.867 -42.148 1 96.3 271 LYS D N 1
ATOM 13137 C CA . LYS D 1 287 ? -17.49 38.204 -42.116 1 96.33 271 LYS D CA 1
ATOM 13138 C C . LYS D 1 287 ? -17.864 39.251 -43.153 1 96.1 271 LYS D C 1
ATOM 13139 O O . LYS D 1 287 ? -17.077 40.166 -43.394 1 96.32 271 LYS D O 1
ATOM 13145 N N . TYR D 1 288 ? -19.078 39.14 -43.746 1 95.63 272 TYR D N 1
ATOM 13146 C CA . TYR D 1 288 ? -19.576 40.119 -44.73 1 95.73 272 TYR D CA 1
ATOM 13147 C C . TYR D 1 288 ? -19.703 41.488 -44.034 1 96.77 272 TYR D C 1
ATOM 13148 O O . TYR D 1 288 ? -20.04 41.53 -42.848 1 96.79 272 TYR D O 1
ATOM 13157 N N . PRO D 1 289 ? -19.373 42.611 -44.708 1 97.46 273 PRO D N 1
ATOM 13158 C CA . PRO D 1 289 ? -19.463 43.914 -44.04 1 98.42 273 PRO D CA 1
ATOM 13159 C C . PRO D 1 289 ? -20.859 44.228 -43.537 1 99.85 273 PRO D C 1
ATOM 13160 O O . PRO D 1 289 ? -21.842 43.838 -44.174 1 100.12 273 PRO D O 1
ATOM 13164 N N . ASP D 1 290 ? -20.942 44.948 -42.403 1 100.56 274 ASP D N 1
ATOM 13165 C CA . ASP D 1 290 ? -22.214 45.345 -41.812 1 101.93 274 ASP D CA 1
ATOM 13166 C C . ASP D 1 290 ? -23.007 46.199 -42.785 1 102.34 274 ASP D C 1
ATOM 13167 O O . ASP D 1 290 ? -22.432 47.033 -43.476 1 102.28 274 ASP D O 1
ATOM 13172 N N . HIS D 1 291 ? -24.304 45.955 -42.876 1 102.58 275 HIS D N 1
ATOM 13173 C CA . HIS D 1 291 ? -25.163 46.706 -43.774 1 103.41 275 HIS D CA 1
ATOM 13174 C C . HIS D 1 291 ? -26.534 46.973 -43.108 1 104.6 275 HIS D C 1
ATOM 13175 O O . HIS D 1 291 ? -26.841 46.374 -42.06 1 104.58 275 HIS D O 1
ATOM 13182 N N . ASP D 1 292 ? -27.338 47.91 -43.673 1 105.22 276 ASP D N 1
ATOM 13183 C CA . ASP D 1 292 ? -28.629 48.228 -43.054 1 105.94 276 ASP D CA 1
ATOM 13184 C C . ASP D 1 292 ? -29.637 47.101 -43.233 1 106.23 276 ASP D C 1
ATOM 13185 O O . ASP D 1 292 ? -29.568 46.346 -44.202 1 106.15 276 ASP D O 1
ATOM 13190 N N . ASP D 1 293 ? -30.518 46.951 -42.228 1 106.27 277 ASP D N 1
ATOM 13191 C CA . ASP D 1 293 ? -31.58 45.945 -42.117 1 106.58 277 ASP D CA 1
ATOM 13192 C C . ASP D 1 293 ? -32.241 45.582 -43.467 1 106.93 277 ASP D C 1
ATOM 13193 O O . ASP D 1 293 ? -32.244 44.408 -43.844 1 107.14 277 ASP D O 1
ATOM 13198 N N . ASP D 1 294 ? -32.723 46.597 -44.216 1 106.68 278 ASP D N 1
ATOM 13199 C CA . ASP D 1 294 ? -33.393 46.447 -45.517 1 106.68 278 ASP D CA 1
ATOM 13200 C C . ASP D 1 294 ? -32.478 45.969 -46.676 1 106.06 278 ASP D C 1
ATOM 13201 O O . ASP D 1 294 ? -32.984 45.42 -47.664 1 105.75 278 ASP D O 1
ATOM 13206 N N . PHE D 1 295 ? -31.147 46.192 -46.55 1 105.54 279 PHE D N 1
ATOM 13207 C CA . PHE D 1 295 ? -30.147 45.767 -47.532 1 105.41 279 PHE D CA 1
ATOM 13208 C C . PHE D 1 295 ? -30.18 44.249 -47.666 1 104.99 279 PHE D C 1
ATOM 13209 O O . PHE D 1 295 ? -29.96 43.531 -46.684 1 105.08 279 PHE D O 1
ATOM 13217 N N . ASN D 1 296 ? -30.464 43.769 -48.891 1 104.26 280 ASN D N 1
ATOM 13218 C CA . ASN D 1 296 ? -30.528 42.344 -49.213 1 103.76 280 ASN D CA 1
ATOM 13219 C C . ASN D 1 296 ? -29.193 41.906 -49.825 1 103.07 280 ASN D C 1
ATOM 13220 O O . ASN D 1 296 ? -28.911 42.245 -50.974 1 103.15 280 ASN D O 1
ATOM 13225 N N . GLY D 1 297 ? -28.387 41.166 -49.067 1 102.16 281 GLY D N 1
ATOM 13226 C CA . GLY D 1 297 ? -27.106 40.689 -49.571 1 101.89 281 GLY D CA 1
ATOM 13227 C C . GLY D 1 297 ? -26.15 40.229 -48.494 1 101.4 281 GLY D C 1
ATOM 13228 O O . GLY D 1 297 ? -26.149 40.775 -47.389 1 101.6 281 GLY D O 1
ATOM 13229 N N . GLY D 1 298 ? -25.326 39.237 -48.82 1 100.73 282 GLY D N 1
ATOM 13230 C CA . GLY D 1 298 ? -24.35 38.709 -47.876 1 100.61 282 GLY D CA 1
ATOM 13231 C C . GLY D 1 298 ? -23.568 37.477 -48.302 1 100.21 282 GLY D C 1
ATOM 13232 O O . GLY D 1 298 ? -23.332 37.252 -49.493 1 100.09 282 GLY D O 1
ATOM 13233 N N . GLY D 1 299 ? -23.16 36.708 -47.288 1 99.84 283 GLY D N 1
ATOM 13234 C CA . GLY D 1 299 ? -22.371 35.479 -47.344 1 99.87 283 GLY D CA 1
ATOM 13235 C C . GLY D 1 299 ? -22.15 34.821 -48.686 1 99.68 283 GLY D C 1
ATOM 13236 O O . GLY D 1 299 ? -23.089 34.308 -49.292 1 99.74 283 GLY D O 1
ATOM 13237 N N . ALA D 1 300 ? -20.905 34.822 -49.151 1 99.46 284 ALA D N 1
ATOM 13238 C CA . ALA D 1 300 ? -20.566 34.206 -50.428 1 99.97 284 ALA D CA 1
ATOM 13239 C C . ALA D 1 300 ? -19.868 32.852 -50.29 1 100.25 284 ALA D C 1
ATOM 13240 O O . ALA D 1 300 ? -19.342 32.353 -51.281 1 100.47 284 ALA D O 1
ATOM 13242 N N . PHE D 1 301 ? -19.857 32.254 -49.082 1 100.2 285 PHE D N 1
ATOM 13243 C CA . PHE D 1 301 ? -19.22 30.956 -48.825 1 100.52 285 PHE D CA 1
ATOM 13244 C C . PHE D 1 301 ? -20.029 30.076 -47.845 1 101.08 285 PHE D C 1
ATOM 13245 O O . PHE D 1 301 ? -19.979 28.844 -47.915 1 101.15 285 PHE D O 1
ATOM 13253 N N . PHE D 1 302 ? -20.774 30.717 -46.938 1 101.22 286 PHE D N 1
ATOM 13254 C CA . PHE D 1 302 ? -21.617 30.032 -45.965 1 101.68 286 PHE D CA 1
ATOM 13255 C C . PHE D 1 302 ? -23.049 30.571 -46.108 1 102.07 286 PHE D C 1
ATOM 13256 O O . PHE D 1 302 ? -23.261 31.773 -45.928 1 102.33 286 PHE D O 1
ATOM 13264 N N . LEU D 1 303 ? -24.022 29.697 -46.456 1 101.83 287 LEU D N 1
ATOM 13265 C CA . LEU D 1 303 ? -25.423 30.1 -46.632 1 102.21 287 LEU D CA 1
ATOM 13266 C C . LEU D 1 303 ? -26.313 29.601 -45.484 1 102.72 287 LEU D C 1
ATOM 13267 O O . LEU D 1 303 ? -26.151 30.019 -44.334 1 102.84 287 LEU D O 1
ATOM 13272 N N . GLU D 1 313 ? -23.497 26.491 -41.719 1 107.61 297 GLU D N 1
ATOM 13273 C CA . GLU D 1 313 ? -23.892 25.815 -42.953 1 108.36 297 GLU D CA 1
ATOM 13274 C C . GLU D 1 313 ? -23.249 26.442 -44.202 1 109.1 297 GLU D C 1
ATOM 13275 O O . GLU D 1 313 ? -23.52 27.595 -44.52 1 109.16 297 GLU D O 1
ATOM 13281 N N . CYS D 1 314 ? -22.397 25.672 -44.905 1 109.52 298 CYS D N 1
ATOM 13282 C CA . CYS D 1 314 ? -21.674 26.073 -46.128 1 110.4 298 CYS D CA 1
ATOM 13283 C C . CYS D 1 314 ? -22.34 25.499 -47.396 1 110.53 298 CYS D C 1
ATOM 13284 O O . CYS D 1 314 ? -23.246 24.668 -47.305 1 110.92 298 CYS D O 1
ATOM 13287 N N . THR D 1 315 ? -21.901 25.942 -48.586 1 110.02 299 THR D N 1
ATOM 13288 C CA . THR D 1 315 ? -22.413 25.417 -49.852 1 109.97 299 THR D CA 1
ATOM 13289 C C . THR D 1 315 ? -21.305 25.542 -50.912 1 109.47 299 THR D C 1
ATOM 13290 O O . THR D 1 315 ? -20.623 26.568 -50.987 1 109.48 299 THR D O 1
ATOM 13294 N N . PHE D 1 316 ? -21.101 24.458 -51.686 1 108.74 300 PHE D N 1
ATOM 13295 C CA . PHE D 1 316 ? -20.061 24.296 -52.703 1 108.42 300 PHE D CA 1
ATOM 13296 C C . PHE D 1 316 ? -20.395 24.928 -54.074 1 107.92 300 PHE D C 1
ATOM 13297 O O . PHE D 1 316 ? -19.581 24.86 -54.998 1 108.15 300 PHE D O 1
ATOM 13305 N N . ASP D 1 317 ? -21.569 25.567 -54.198 1 106.87 301 ASP D N 1
ATOM 13306 C CA . ASP D 1 317 ? -21.939 26.274 -55.418 1 106.08 301 ASP D CA 1
ATOM 13307 C C . ASP D 1 317 ? -21.428 27.703 -55.226 1 104.6 301 ASP D C 1
ATOM 13308 O O . ASP D 1 317 ? -21.743 28.343 -54.223 1 104.66 301 ASP D O 1
ATOM 13313 N N . VAL D 1 318 ? -20.613 28.186 -56.164 1 103.09 302 VAL D N 1
ATOM 13314 C CA . VAL D 1 318 ? -20.013 29.509 -56.043 1 102.02 302 VAL D CA 1
ATOM 13315 C C . VAL D 1 318 ? -20.534 30.519 -57.069 1 100.48 302 VAL D C 1
ATOM 13316 O O . VAL D 1 318 ? -20.537 31.716 -56.791 1 100.54 302 VAL D O 1
ATOM 13320 N N . LEU D 1 319 ? -20.979 30.051 -58.241 1 98.89 303 LEU D N 1
ATOM 13321 C CA . LEU D 1 319 ? -21.48 30.937 -59.282 1 97.81 303 LEU D CA 1
ATOM 13322 C C . LEU D 1 319 ? -22.839 31.583 -58.95 1 95.6 303 LEU D C 1
ATOM 13323 O O . LEU D 1 319 ? -23.018 32.768 -59.212 1 96.04 303 LEU D O 1
ATOM 13328 N N . ASN D 1 320 ? -23.771 30.813 -58.367 1 93.12 304 ASN D N 1
ATOM 13329 C CA . ASN D 1 320 ? -25.145 31.206 -58.01 1 91.32 304 ASN D CA 1
ATOM 13330 C C . ASN D 1 320 ? -25.362 32.631 -57.44 1 88.41 304 ASN D C 1
ATOM 13331 O O . ASN D 1 320 ? -26.401 33.227 -57.721 1 88.29 304 ASN D O 1
ATOM 13336 N N . ARG D 1 321 ? -24.426 33.142 -56.614 1 85.8 305 ARG D N 1
ATOM 13337 C CA . ARG D 1 321 ? -24.519 34.475 -56.009 1 83.29 305 ARG D CA 1
ATOM 13338 C C . ARG D 1 321 ? -24.468 35.572 -57.073 1 80.89 305 ARG D C 1
ATOM 13339 O O . ARG D 1 321 ? -25.295 36.487 -57.073 1 80.41 305 ARG D O 1
ATOM 13347 N N . ILE D 1 322 ? -23.51 35.452 -58.001 1 79.23 306 ILE D N 1
ATOM 13348 C CA . ILE D 1 322 ? -23.297 36.426 -59.071 1 78.06 306 ILE D CA 1
ATOM 13349 C C . ILE D 1 322 ? -23.944 36.012 -60.41 1 76.94 306 ILE D C 1
ATOM 13350 O O . ILE D 1 322 ? -23.512 36.473 -61.462 1 77.35 306 ILE D O 1
ATOM 13355 N N . GLU D 1 323 ? -24.978 35.162 -60.367 1 75.43 307 GLU D N 1
ATOM 13356 C CA . GLU D 1 323 ? -25.689 34.677 -61.548 1 74.55 307 GLU D CA 1
ATOM 13357 C C . GLU D 1 323 ? -26.501 35.824 -62.16 1 73.24 307 GLU D C 1
ATOM 13358 O O . GLU D 1 323 ? -27.323 36.419 -61.458 1 73.98 307 GLU D O 1
ATOM 13364 N N . PRO D 1 324 ? -26.251 36.179 -63.442 1 71.05 308 PRO D N 1
ATOM 13365 C CA . PRO D 1 324 ? -26.984 37.301 -64.051 1 69.6 308 PRO D CA 1
ATOM 13366 C C . PRO D 1 324 ? -28.409 36.904 -64.366 1 68.03 308 PRO D C 1
ATOM 13367 O O . PRO D 1 324 ? -28.651 35.796 -64.845 1 68.11 308 PRO D O 1
ATOM 13371 N N . VAL D 1 325 ? -29.355 37.798 -64.081 1 66.4 309 VAL D N 1
ATOM 13372 C CA . VAL D 1 325 ? -30.766 37.506 -64.282 1 65.12 309 VAL D CA 1
ATOM 13373 C C . VAL D 1 325 ? -31.157 37.443 -65.776 1 64.1 309 VAL D C 1
ATOM 13374 O O . VAL D 1 325 ? -31.635 36.397 -66.211 1 64.47 309 VAL D O 1
ATOM 13378 N N . ASP D 1 326 ? -30.947 38.524 -66.556 1 62.52 310 ASP D N 1
ATOM 13379 C CA . ASP D 1 326 ? -31.259 38.531 -67.991 1 61.2 310 ASP D CA 1
ATOM 13380 C C . ASP D 1 326 ? -30.325 39.461 -68.767 1 59.37 310 ASP D C 1
ATOM 13381 O O . ASP D 1 326 ? -29.956 40.52 -68.259 1 59.72 310 ASP D O 1
ATOM 13386 N N . ASP D 1 327 ? -29.979 39.086 -70.006 1 57.52 311 ASP D N 1
ATOM 13387 C CA . ASP D 1 327 ? -29.085 39.852 -70.901 1 56.49 311 ASP D CA 1
ATOM 13388 C C . ASP D 1 327 ? -29.577 41.26 -71.245 1 54.46 311 ASP D C 1
ATOM 13389 O O . ASP D 1 327 ? -28.791 42.088 -71.719 1 54.35 311 ASP D O 1
ATOM 13394 N N . SER D 1 328 ? -30.884 41.493 -71.072 1 52.77 312 SER D N 1
ATOM 13395 C CA . SER D 1 328 ? -31.569 42.754 -71.331 1 52.22 312 SER D CA 1
ATOM 13396 C C . SER D 1 328 ? -31.523 43.705 -70.126 1 52.23 312 SER D C 1
ATOM 13397 O O . SER D 1 328 ? -31.724 44.909 -70.287 1 53.25 312 SER D O 1
ATOM 13400 N N . ILE D 1 329 ? -31.293 43.176 -68.914 1 50.76 313 ILE D N 1
ATOM 13401 C CA . ILE D 1 329 ? -31.163 44.014 -67.733 1 49.5 313 ILE D CA 1
ATOM 13402 C C . ILE D 1 329 ? -29.71 44.028 -67.307 1 48.22 313 ILE D C 1
ATOM 13403 O O . ILE D 1 329 ? -29.185 42.998 -66.882 1 48.33 313 ILE D O 1
ATOM 13408 N N . LYS D 1 330 ? -29.049 45.19 -67.517 1 46.78 314 LYS D N 1
ATOM 13409 C CA . LYS D 1 330 ? -27.636 45.479 -67.246 1 45.61 314 LYS D CA 1
ATOM 13410 C C . LYS D 1 330 ? -27.424 46.966 -66.869 1 44.39 314 LYS D C 1
ATOM 13411 O O . LYS D 1 330 ? -28.292 47.788 -67.139 1 44.97 314 LYS D O 1
ATOM 13417 N N . PHE D 1 331 ? -26.271 47.321 -66.287 1 42.45 315 PHE D N 1
ATOM 13418 C CA . PHE D 1 331 ? -25.963 48.726 -66.021 1 40.83 315 PHE D CA 1
ATOM 13419 C C . PHE D 1 331 ? -25.256 49.225 -67.285 1 41.53 315 PHE D C 1
ATOM 13420 O O . PHE D 1 331 ? -24.48 48.475 -67.882 1 41.43 315 PHE D O 1
ATOM 13428 N N . GLU D 1 332 ? -25.52 50.472 -67.715 1 42.23 316 GLU D N 1
ATOM 13429 C CA . GLU D 1 332 ? -24.924 51.024 -68.937 1 43.3 316 GLU D CA 1
ATOM 13430 C C . GLU D 1 332 ? -23.411 50.966 -68.899 1 44.19 316 GLU D C 1
ATOM 13431 O O . GLU D 1 332 ? -22.802 51.52 -67.987 1 44.63 316 GLU D O 1
ATOM 13437 N N . GLY D 1 333 ? -22.82 50.274 -69.87 1 44.16 317 GLY D N 1
ATOM 13438 C CA . GLY D 1 333 ? -21.379 50.092 -69.933 1 44.41 317 GLY D CA 1
ATOM 13439 C C . GLY D 1 333 ? -20.835 49.255 -68.788 1 45.78 317 GLY D C 1
ATOM 13440 O O . GLY D 1 333 ? -19.656 49.367 -68.431 1 46.93 317 GLY D O 1
ATOM 13441 N N . GLY D 1 334 ? -21.689 48.441 -68.175 1 45.42 318 GLY D N 1
ATOM 13442 C CA . GLY D 1 334 ? -21.318 47.607 -67.044 1 45.67 318 GLY D CA 1
ATOM 13443 C C . GLY D 1 334 ? -21.794 46.191 -67.218 1 46.29 318 GLY D C 1
ATOM 13444 O O . GLY D 1 334 ? -22.048 45.765 -68.342 1 47.07 318 GLY D O 1
ATOM 13445 N N . ASN D 1 335 ? -21.914 45.449 -66.123 1 46.75 319 ASN D N 1
ATOM 13446 C CA . ASN D 1 335 ? -22.36 44.063 -66.207 1 48.25 319 ASN D CA 1
ATOM 13447 C C . ASN D 1 335 ? -23.871 43.911 -66.042 1 49.43 319 ASN D C 1
ATOM 13448 O O . ASN D 1 335 ? -24.567 44.831 -65.596 1 49.36 319 ASN D O 1
ATOM 13453 N N . LEU D 1 336 ? -24.379 42.727 -66.399 1 50.19 320 LEU D N 1
ATOM 13454 C CA . LEU D 1 336 ? -25.789 42.409 -66.23 1 51.44 320 LEU D CA 1
ATOM 13455 C C . LEU D 1 336 ? -26.079 42.347 -64.733 1 52.45 320 LEU D C 1
ATOM 13456 O O . LEU D 1 336 ? -25.257 41.847 -63.96 1 53.01 320 LEU D O 1
ATOM 13461 N N . LEU D 1 337 ? -27.213 42.918 -64.328 1 52.55 321 LEU D N 1
ATOM 13462 C CA . LEU D 1 337 ? -27.673 42.938 -62.957 1 53.06 321 LEU D CA 1
ATOM 13463 C C . LEU D 1 337 ? -27.826 41.522 -62.416 1 55.39 321 LEU D C 1
ATOM 13464 O O . LEU D 1 337 ? -28.455 40.67 -63.06 1 56.08 321 LEU D O 1
ATOM 13469 N N . ILE D 1 338 ? -27.213 41.271 -61.244 1 56.03 322 ILE D N 1
ATOM 13470 C CA . ILE D 1 338 ? -27.281 39.995 -60.561 1 56.62 322 ILE D CA 1
ATOM 13471 C C . ILE D 1 338 ? -28.529 39.975 -59.702 1 58.58 322 ILE D C 1
ATOM 13472 O O . ILE D 1 338 ? -29.198 41.001 -59.529 1 58.95 322 ILE D O 1
ATOM 13477 N N . LYS D 1 339 ? -28.856 38.797 -59.161 1 59.59 323 LYS D N 1
ATOM 13478 C CA . LYS D 1 339 ? -30.03 38.56 -58.347 1 60.75 323 LYS D CA 1
ATOM 13479 C C . LYS D 1 339 ? -30.244 39.631 -57.269 1 61.71 323 LYS D C 1
ATOM 13480 O O . LYS D 1 339 ? -31.323 40.202 -57.197 1 61.83 323 LYS D O 1
ATOM 13486 N N . ASN D 1 340 ? -29.203 39.975 -56.518 1 62.51 324 ASN D N 1
ATOM 13487 C CA . ASN D 1 340 ? -29.297 40.967 -55.445 1 63.98 324 ASN D CA 1
ATOM 13488 C C . ASN D 1 340 ? -29.48 42.405 -55.897 1 63.68 324 ASN D C 1
ATOM 13489 O O . ASN D 1 340 ? -29.939 43.242 -55.119 1 64.24 324 ASN D O 1
ATOM 13494 N N . ASP D 1 341 ? -29.073 42.706 -57.122 1 62.57 325 ASP D N 1
ATOM 13495 C CA . ASP D 1 341 ? -29.145 44.06 -57.647 1 61.98 325 ASP D CA 1
ATOM 13496 C C . ASP D 1 341 ? -30.561 44.593 -57.685 1 61.78 325 ASP D C 1
ATOM 13497 O O . ASP D 1 341 ? -30.779 45.765 -57.407 1 62.01 325 ASP D O 1
ATOM 13502 N N . PHE D 1 342 ? -31.52 43.733 -57.988 1 61.19 326 PHE D N 1
ATOM 13503 C CA . PHE D 1 342 ? -32.913 44.127 -58.083 1 61.28 326 PHE D CA 1
ATOM 13504 C C . PHE D 1 342 ? -33.524 44.42 -56.723 1 62.05 326 PHE D C 1
ATOM 13505 O O . PHE D 1 342 ? -34.382 45.295 -56.608 1 62.05 326 PHE D O 1
ATOM 13513 N N . LYS D 1 343 ? -33.085 43.695 -55.692 1 62.57 327 LYS D N 1
ATOM 13514 C CA . LYS D 1 343 ? -33.581 43.894 -54.333 1 63.44 327 LYS D CA 1
ATOM 13515 C C . LYS D 1 343 ? -33.053 45.236 -53.797 1 64.82 327 LYS D C 1
ATOM 13516 O O . LYS D 1 343 ? -33.841 46.085 -53.377 1 64.76 327 LYS D O 1
ATOM 13522 N N . ASN D 1 344 ? -31.721 45.445 -53.889 1 66.19 328 ASN D N 1
ATOM 13523 C CA . ASN D 1 344 ? -31.022 46.643 -53.435 1 68.01 328 ASN D CA 1
ATOM 13524 C C . ASN D 1 344 ? -31.413 47.932 -54.17 1 68.72 328 ASN D C 1
ATOM 13525 O O . ASN D 1 344 ? -31.222 49.022 -53.642 1 68.72 328 ASN D O 1
ATOM 13530 N N . LEU D 1 345 ? -31.957 47.812 -55.378 1 69.37 329 LEU D N 1
ATOM 13531 C CA . LEU D 1 345 ? -32.382 48.975 -56.155 1 70.13 329 LEU D CA 1
ATOM 13532 C C . LEU D 1 345 ? -33.908 49.093 -56.324 1 70.89 329 LEU D C 1
ATOM 13533 O O . LEU D 1 345 ? -34.356 49.907 -57.134 1 70.91 329 LEU D O 1
ATOM 13538 N N . ASN D 1 346 ? -34.694 48.296 -55.559 1 71.14 330 ASN D N 1
ATOM 13539 C CA . ASN D 1 346 ? -36.16 48.306 -55.527 1 71.71 330 ASN D CA 1
ATOM 13540 C C . ASN D 1 346 ? -36.79 48.094 -56.884 1 72.54 330 ASN D C 1
ATOM 13541 O O . ASN D 1 346 ? -37.816 48.697 -57.205 1 72.64 330 ASN D O 1
ATOM 13546 N N . LEU D 1 347 ? -36.176 47.227 -57.677 1 73.07 331 LEU D N 1
ATOM 13547 C CA . LEU D 1 347 ? -36.629 46.915 -59.03 1 73.91 331 LEU D CA 1
ATOM 13548 C C . LEU D 1 347 ? -37.09 45.466 -59.141 1 75.55 331 LEU D C 1
ATOM 13549 O O . LEU D 1 347 ? -36.903 44.842 -60.19 1 75.75 331 LEU D O 1
ATOM 13554 N N . ARG D 1 348 ? -37.676 44.921 -58.057 1 76.17 332 ARG D N 1
ATOM 13555 C CA . ARG D 1 348 ? -38.156 43.551 -58.098 1 76.77 332 ARG D CA 1
ATOM 13556 C C . ARG D 1 348 ? -39.485 43.481 -58.822 1 76.22 332 ARG D C 1
ATOM 13557 O O . ARG D 1 348 ? -39.667 42.602 -59.663 1 75.92 332 ARG D O 1
ATOM 13565 N N . VAL D 1 349 ? -40.388 44.45 -58.555 1 76.03 333 VAL D N 1
ATOM 13566 C CA . VAL D 1 349 ? -41.677 44.526 -59.245 1 76.4 333 VAL D CA 1
ATOM 13567 C C . VAL D 1 349 ? -41.399 44.826 -60.715 1 76.08 333 VAL D C 1
ATOM 13568 O O . VAL D 1 349 ? -41.907 44.115 -61.575 1 76.8 333 VAL D O 1
ATOM 13572 N N . ALA D 1 350 ? -40.504 45.806 -60.992 1 75.06 334 ALA D N 1
ATOM 13573 C CA . ALA D 1 350 ? -40.077 46.191 -62.343 1 74.43 334 ALA D CA 1
ATOM 13574 C C . ALA D 1 350 ? -39.52 44.999 -63.109 1 73.83 334 ALA D C 1
ATOM 13575 O O . ALA D 1 350 ? -39.841 44.846 -64.275 1 74.01 334 ALA D O 1
ATOM 13577 N N . GLN D 1 351 ? -38.714 44.148 -62.465 1 73.31 335 GLN D N 1
ATOM 13578 C CA . GLN D 1 351 ? -38.162 42.966 -63.115 1 73.55 335 GLN D CA 1
ATOM 13579 C C . GLN D 1 351 ? -39.27 41.992 -63.481 1 74.18 335 GLN D C 1
ATOM 13580 O O . GLN D 1 351 ? -39.308 41.523 -64.605 1 73.75 335 GLN D O 1
ATOM 13586 N N . LEU D 1 352 ? -40.179 41.697 -62.543 1 75.21 336 LEU D N 1
ATOM 13587 C CA . LEU D 1 352 ? -41.29 40.78 -62.795 1 76.53 336 LEU D CA 1
ATOM 13588 C C . LEU D 1 352 ? -42.174 41.253 -63.958 1 77.38 336 LEU D C 1
ATOM 13589 O O . LEU D 1 352 ? -42.384 40.493 -64.897 1 77.65 336 LEU D O 1
ATOM 13594 N N . SER D 1 353 ? -42.661 42.503 -63.922 1 77.66 337 SER D N 1
ATOM 13595 C CA . SER D 1 353 ? -43.498 43.04 -65.003 1 78.28 337 SER D CA 1
ATOM 13596 C C . SER D 1 353 ? -42.783 43.233 -66.315 1 78.61 337 SER D C 1
ATOM 13597 O O . SER D 1 353 ? -43.442 43.203 -67.336 1 79.12 337 SER D O 1
ATOM 13600 N N . PHE D 1 354 ? -41.457 43.478 -66.304 1 78.6 338 PHE D N 1
ATOM 13601 C CA . PHE D 1 354 ? -40.692 43.636 -67.54 1 78.79 338 PHE D CA 1
ATOM 13602 C C . PHE D 1 354 ? -40.489 42.264 -68.151 1 78.91 338 PHE D C 1
ATOM 13603 O O . PHE D 1 354 ? -40.819 42.078 -69.31 1 79.23 338 PHE D O 1
ATOM 13611 N N . LEU D 1 355 ? -39.973 41.299 -67.375 1 78.96 339 LEU D N 1
ATOM 13612 C CA . LEU D 1 355 ? -39.744 39.924 -67.819 1 80.04 339 LEU D CA 1
ATOM 13613 C C . LEU D 1 355 ? -41.067 39.302 -68.312 1 81.46 339 LEU D C 1
ATOM 13614 O O . LEU D 1 355 ? -41.079 38.596 -69.33 1 81.84 339 LEU D O 1
ATOM 13619 N N . ASN D 1 356 ? -42.198 39.638 -67.648 1 81.65 340 ASN D N 1
ATOM 13620 C CA . ASN D 1 356 ? -43.517 39.179 -68.072 1 82.27 340 ASN D CA 1
ATOM 13621 C C . ASN D 1 356 ? -43.806 39.684 -69.48 1 82.53 340 ASN D C 1
ATOM 13622 O O . ASN D 1 356 ? -43.96 38.86 -70.364 1 83.56 340 ASN D O 1
ATOM 13627 N N . ALA D 1 357 ? -43.714 41.006 -69.716 1 81.82 341 ALA D N 1
ATOM 13628 C CA . ALA D 1 357 ? -43.951 41.584 -71.031 1 82.04 341 ALA D CA 1
ATOM 13629 C C . ALA D 1 357 ? -43.043 40.986 -72.103 1 83.41 341 ALA D C 1
ATOM 13630 O O . ALA D 1 357 ? -43.534 40.593 -73.168 1 84.24 341 ALA D O 1
ATOM 13632 N N . LYS D 1 358 ? -41.736 40.851 -71.816 1 83.43 342 LYS D N 1
ATOM 13633 C CA . LYS D 1 358 ? -40.773 40.285 -72.779 1 83.55 342 LYS D CA 1
ATOM 13634 C C . LYS D 1 358 ? -41.07 38.822 -73.127 1 84.37 342 LYS D C 1
ATOM 13635 O O . LYS D 1 358 ? -40.767 38.365 -74.226 1 84.36 342 LYS D O 1
ATOM 13641 N N . LYS D 1 359 ? -41.638 38.087 -72.179 1 84.94 343 LYS D N 1
ATOM 13642 C CA . LYS D 1 359 ? -41.908 36.668 -72.372 1 85.85 343 LYS D CA 1
ATOM 13643 C C . LYS D 1 359 ? -43.265 36.423 -73.01 1 86.49 343 LYS D C 1
ATOM 13644 O O . LYS D 1 359 ? -43.405 35.514 -73.831 1 87.07 343 LYS D O 1
ATOM 13650 N N . GLY D 1 360 ? -44.242 37.249 -72.665 1 86.23 344 GLY D N 1
ATOM 13651 C CA . GLY D 1 360 ? -45.587 37.131 -73.2 1 86.62 344 GLY D CA 1
ATOM 13652 C C . GLY D 1 360 ? -45.734 37.612 -74.626 1 86.72 344 GLY D C 1
ATOM 13653 O O . GLY D 1 360 ? -45.16 37.018 -75.552 1 87.08 344 GLY D O 1
ATOM 13654 N N . SER D 1 361 ? -46.514 38.698 -74.806 1 86.13 345 SER D N 1
ATOM 13655 C CA . SER D 1 361 ? -46.833 39.298 -76.105 1 86 345 SER D CA 1
ATOM 13656 C C . SER D 1 361 ? -45.796 40.289 -76.657 1 85.2 345 SER D C 1
ATOM 13657 O O . SER D 1 361 ? -45.953 40.751 -77.786 1 85.53 345 SER D O 1
ATOM 13660 N N . GLY D 1 362 ? -44.78 40.63 -75.871 1 83.58 346 GLY D N 1
ATOM 13661 C CA . GLY D 1 362 ? -43.766 41.562 -76.328 1 82.34 346 GLY D CA 1
ATOM 13662 C C . GLY D 1 362 ? -44.167 43.012 -76.178 1 80.85 346 GLY D C 1
ATOM 13663 O O . GLY D 1 362 ? -44.881 43.367 -75.254 1 79.77 346 GLY D O 1
ATOM 13664 N N . PHE D 1 363 ? -43.678 43.867 -77.07 1 80.87 347 PHE D N 1
ATOM 13665 C CA . PHE D 1 363 ? -43.91 45.303 -76.989 1 81.13 347 PHE D CA 1
ATOM 13666 C C . PHE D 1 363 ? -44.523 45.84 -78.285 1 83.71 347 PHE D C 1
ATOM 13667 O O . PHE D 1 363 ? -44.05 45.51 -79.374 1 84.01 347 PHE D O 1
ATOM 13675 N N . TYR D 1 364 ? -45.581 46.658 -78.163 1 85.53 348 TYR D N 1
ATOM 13676 C CA . TYR D 1 364 ? -46.31 47.256 -79.288 1 87.93 348 TYR D CA 1
ATOM 13677 C C . TYR D 1 364 ? -46.123 48.77 -79.241 1 90.19 348 TYR D C 1
ATOM 13678 O O . TYR D 1 364 ? -46.368 49.375 -78.204 1 90.49 348 TYR D O 1
ATOM 13687 N N . ARG D 1 365 ? -45.695 49.386 -80.344 1 91.78 349 ARG D N 1
ATOM 13688 C CA . ARG D 1 365 ? -45.413 50.821 -80.355 1 93.66 349 ARG D CA 1
ATOM 13689 C C . ARG D 1 365 ? -46.596 51.71 -80.68 1 95.64 349 ARG D C 1
ATOM 13690 O O . ARG D 1 365 ? -47.009 51.816 -81.836 1 95.79 349 ARG D O 1
ATOM 13698 N N . LYS D 1 366 ? -47.09 52.401 -79.656 1 97.06 350 LYS D N 1
ATOM 13699 C CA . LYS D 1 366 ? -48.171 53.377 -79.755 1 98.87 350 LYS D CA 1
ATOM 13700 C C . LYS D 1 366 ? -47.594 54.728 -80.244 1 101.05 350 LYS D C 1
ATOM 13701 O O . LYS D 1 366 ? -46.404 55.005 -80.032 1 101.33 350 LYS D O 1
ATOM 13707 N N . ASN D 1 367 ? -48.407 55.55 -80.943 1 102.21 351 ASN D N 1
ATOM 13708 C CA . ASN D 1 367 ? -47.887 56.789 -81.536 1 103.69 351 ASN D CA 1
ATOM 13709 C C . ASN D 1 367 ? -47.928 58.053 -80.626 1 104.82 351 ASN D C 1
ATOM 13710 O O . ASN D 1 367 ? -48.602 59.034 -80.955 1 104.85 351 ASN D O 1
ATOM 13715 N N . TRP D 1 368 ? -47.097 58.059 -79.558 1 105.46 352 TRP D N 1
ATOM 13716 C CA . TRP D 1 368 ? -46.902 59.181 -78.618 1 106.3 352 TRP D CA 1
ATOM 13717 C C . TRP D 1 368 ? -45.437 59.56 -78.644 1 105.31 352 TRP D C 1
ATOM 13718 O O . TRP D 1 368 ? -44.6 58.665 -78.702 1 105.56 352 TRP D O 1
ATOM 13729 N N . ASP D 1 369 ? -45.11 60.859 -78.567 1 104.08 353 ASP D N 1
ATOM 13730 C CA . ASP D 1 369 ? -43.713 61.292 -78.624 1 103.39 353 ASP D CA 1
ATOM 13731 C C . ASP D 1 369 ? -42.814 60.651 -77.566 1 101.62 353 ASP D C 1
ATOM 13732 O O . ASP D 1 369 ? -41.699 60.241 -77.889 1 101.45 353 ASP D O 1
ATOM 13737 N N . SER D 1 370 ? -43.303 60.565 -76.326 1 99.99 354 SER D N 1
ATOM 13738 C CA . SER D 1 370 ? -42.555 60.028 -75.193 1 99.13 354 SER D CA 1
ATOM 13739 C C . SER D 1 370 ? -43.495 59.555 -74.052 1 98.47 354 SER D C 1
ATOM 13740 O O . SER D 1 370 ? -44.711 59.724 -74.16 1 98.65 354 SER D O 1
ATOM 13743 N N . TRP D 1 371 ? -42.944 58.966 -72.962 1 97.43 355 TRP D N 1
ATOM 13744 C CA . TRP D 1 371 ? -43.755 58.542 -71.818 1 97.19 355 TRP D CA 1
ATOM 13745 C C . TRP D 1 371 ? -44.447 59.753 -71.161 1 96.91 355 TRP D C 1
ATOM 13746 O O . TRP D 1 371 ? -45.484 59.582 -70.528 1 96.86 355 TRP D O 1
ATOM 13757 N N . LYS D 1 372 ? -43.849 60.963 -71.265 1 96.66 356 LYS D N 1
ATOM 13758 C CA . LYS D 1 372 ? -44.388 62.188 -70.676 1 96.93 356 LYS D CA 1
ATOM 13759 C C . LYS D 1 372 ? -45.596 62.658 -71.489 1 97.49 356 LYS D C 1
ATOM 13760 O O . LYS D 1 372 ? -46.608 63.024 -70.907 1 97.76 356 LYS D O 1
ATOM 13766 N N . SER D 1 373 ? -45.509 62.591 -72.827 1 97.36 357 SER D N 1
ATOM 13767 C CA . SER D 1 373 ? -46.606 62.931 -73.73 1 97.76 357 SER D CA 1
ATOM 13768 C C . SER D 1 373 ? -47.747 61.9 -73.629 1 98.12 357 SER D C 1
ATOM 13769 O O . SER D 1 373 ? -48.909 62.238 -73.859 1 98.63 357 SER D O 1
ATOM 13772 N N . TRP D 1 374 ? -47.419 60.647 -73.301 1 97.81 358 TRP D N 1
ATOM 13773 C CA . TRP D 1 374 ? -48.408 59.612 -73.081 1 98.21 358 TRP D CA 1
ATOM 13774 C C . TRP D 1 374 ? -49.071 59.907 -71.729 1 99.87 358 TRP D C 1
ATOM 13775 O O . TRP D 1 374 ? -50.29 59.951 -71.666 1 100.66 358 TRP D O 1
ATOM 13786 N N . TYR D 1 375 ? -48.287 60.17 -70.676 1 100.51 359 TYR D N 1
ATOM 13787 C CA . TYR D 1 375 ? -48.808 60.468 -69.336 1 101.87 359 TYR D CA 1
ATOM 13788 C C . TYR D 1 375 ? -49.698 61.725 -69.267 1 103.48 359 TYR D C 1
ATOM 13789 O O . TYR D 1 375 ? -50.775 61.676 -68.669 1 103.47 359 TYR D O 1
ATOM 13798 N N . GLN D 1 376 ? -49.233 62.845 -69.852 1 104.47 360 GLN D N 1
ATOM 13799 C CA . GLN D 1 376 ? -49.942 64.13 -69.869 1 105.59 360 GLN D CA 1
ATOM 13800 C C . GLN D 1 376 ? -51.262 64.081 -70.684 1 106.31 360 GLN D C 1
ATOM 13801 O O . GLN D 1 376 ? -52.337 64.298 -70.115 1 106.73 360 GLN D O 1
ATOM 13807 N N . ALA D 1 377 ? -51.179 63.801 -71.996 1 106.05 361 ALA D N 1
ATOM 13808 C CA . ALA D 1 377 ? -52.361 63.722 -72.837 1 106.46 361 ALA D CA 1
ATOM 13809 C C . ALA D 1 377 ? -53.038 62.367 -72.637 1 106.87 361 ALA D C 1
ATOM 13810 O O . ALA D 1 377 ? -52.914 61.478 -73.482 1 107.19 361 ALA D O 1
ATOM 13812 N N . SER D 1 403 ? -51.747 37.004 -71.798 1 101.89 387 SER D N 1
ATOM 13813 C CA . SER D 1 403 ? -50.567 37.353 -72.589 1 102.36 387 SER D CA 1
ATOM 13814 C C . SER D 1 403 ? -50.16 38.8 -72.316 1 102.87 387 SER D C 1
ATOM 13815 O O . SER D 1 403 ? -50.795 39.722 -72.831 1 103.04 387 SER D O 1
ATOM 13818 N N . PRO D 1 404 ? -49.104 39.029 -71.51 1 103.04 388 PRO D N 1
ATOM 13819 C CA . PRO D 1 404 ? -48.742 40.416 -71.173 1 103.25 388 PRO D CA 1
ATOM 13820 C C . PRO D 1 404 ? -47.905 41.155 -72.225 1 103.3 388 PRO D C 1
ATOM 13821 O O . PRO D 1 404 ? -46.917 40.644 -72.771 1 103.51 388 PRO D O 1
ATOM 13825 N N . TYR D 1 405 ? -48.286 42.405 -72.466 1 102.56 389 TYR D N 1
ATOM 13826 C CA . TYR D 1 405 ? -47.609 43.247 -73.436 1 101.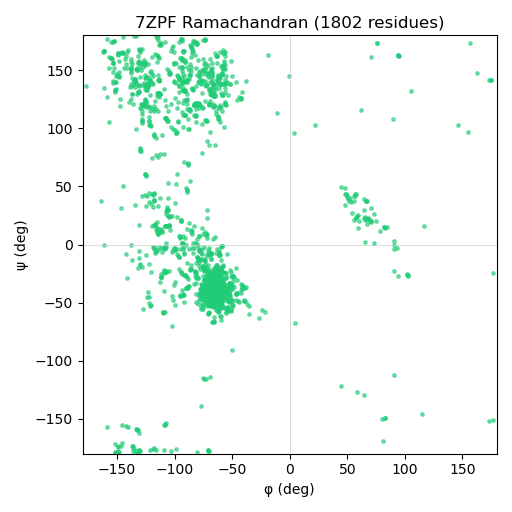94 389 TYR D CA 1
ATOM 13827 C C . TYR D 1 405 ? -47.148 44.59 -72.836 1 99.36 389 TYR D C 1
ATOM 13828 O O . TYR D 1 405 ? -47.654 45.043 -71.806 1 99.63 389 TYR D O 1
ATOM 13837 N N . GLY D 1 406 ? -46.153 45.177 -73.47 1 96.58 390 GLY D N 1
ATOM 13838 C CA . GLY D 1 406 ? -45.646 46.49 -73.119 1 94.46 390 GLY D CA 1
ATOM 13839 C C . GLY D 1 406 ? -45.979 47.475 -74.224 1 92.16 390 GLY D C 1
ATOM 13840 O O . GLY D 1 406 ? -46.495 47.1 -75.286 1 91.48 390 GLY D O 1
ATOM 13841 N N . ILE D 1 407 ? -45.704 48.748 -73.981 1 90.89 391 ILE D N 1
ATOM 13842 C CA . ILE D 1 407 ? -45.986 49.788 -74.964 1 90.33 391 ILE D CA 1
ATOM 13843 C C . ILE D 1 407 ? -44.763 50.657 -75.231 1 89.21 391 ILE D C 1
ATOM 13844 O O . ILE D 1 407 ? -44.329 51.358 -74.338 1 89.57 391 ILE D O 1
ATOM 13849 N N . THR D 1 408 ? -44.218 50.635 -76.448 1 87.89 392 THR D N 1
ATOM 13850 C CA . THR D 1 408 ? -43.06 51.446 -76.852 1 86.93 392 THR D CA 1
ATOM 13851 C C . THR D 1 408 ? -43.528 52.83 -77.323 1 85.7 392 THR D C 1
ATOM 13852 O O . THR D 1 408 ? -44.629 52.954 -77.844 1 86.81 392 THR D O 1
ATOM 13856 N N . PHE D 1 409 ? -42.718 53.865 -77.138 1 83.63 393 PHE D N 1
ATOM 13857 C CA . PHE D 1 409 ? -43.054 55.213 -77.58 1 82.39 393 PHE D CA 1
ATOM 13858 C C . PHE D 1 409 ? -42.101 55.695 -78.704 1 80.62 393 PHE D C 1
ATOM 13859 O O . PHE D 1 409 ? -41.201 54.958 -79.104 1 80.52 393 PHE D O 1
ATOM 13867 N N . ASN D 1 410 ? -42.337 56.889 -79.261 1 79.32 394 ASN D N 1
ATOM 13868 C CA . ASN D 1 410 ? -41.585 57.378 -80.415 1 78.71 394 ASN D CA 1
ATOM 13869 C C . ASN D 1 410 ? -40.155 57.806 -80.124 1 77.43 394 ASN D C 1
ATOM 13870 O O . ASN D 1 410 ? -39.356 57.867 -81.062 1 77.55 394 ASN D O 1
ATOM 13875 N N . ASP D 1 411 ? -39.818 58.098 -78.855 1 76.08 395 ASP D N 1
ATOM 13876 C CA . ASP D 1 411 ? -38.427 58.445 -78.541 1 74.87 395 ASP D CA 1
ATOM 13877 C C . ASP D 1 411 ? -37.607 57.222 -78.047 1 74.86 395 ASP D C 1
ATOM 13878 O O . ASP D 1 411 ? -36.433 57.376 -77.725 1 75.19 395 ASP D O 1
ATOM 13883 N N . GLY D 1 412 ? -38.194 56.026 -78.085 1 74.38 396 GLY D N 1
ATOM 13884 C CA . GLY D 1 412 ? -37.541 54.81 -77.622 1 74.67 396 GLY D CA 1
ATOM 13885 C C . GLY D 1 412 ? -38.031 54.389 -76.251 1 74.87 396 GLY D C 1
ATOM 13886 O O . GLY D 1 412 ? -37.997 53.201 -75.916 1 75.07 396 GLY D O 1
ATOM 13887 N N . SER D 1 413 ? -38.532 55.365 -75.452 1 74.48 397 SER D N 1
ATOM 13888 C CA . SER D 1 413 ? -39.06 55.13 -74.113 1 74.24 397 SER D CA 1
ATOM 13889 C C . SER D 1 413 ? -40.193 54.125 -74.15 1 74.05 397 SER D C 1
ATOM 13890 O O . SER D 1 413 ? -40.648 53.794 -75.231 1 73.74 397 SER D O 1
ATOM 13893 N N . PHE D 1 414 ? -40.624 53.603 -72.994 1 74.43 398 PHE D N 1
ATOM 13894 C CA . PHE D 1 414 ? -41.693 52.615 -72.973 1 75.32 398 PHE D CA 1
ATOM 13895 C C . PHE D 1 414 ? -42.461 52.579 -71.647 1 77.22 398 PHE D C 1
ATOM 13896 O O . PHE D 1 414 ? -42.124 53.299 -70.714 1 77.61 398 PHE D O 1
ATOM 13904 N N . SER D 1 415 ? -43.53 51.783 -71.594 1 78.2 399 SER D N 1
ATOM 13905 C CA . SER D 1 415 ? -44.333 51.585 -70.407 1 79.65 399 SER D CA 1
ATOM 13906 C C . SER D 1 415 ? -44.678 50.111 -70.282 1 81.06 399 SER D C 1
ATOM 13907 O O . SER D 1 415 ? -44.774 49.4 -71.283 1 81.25 399 SER D O 1
ATOM 13910 N N . ILE D 1 416 ? -44.888 49.659 -69.062 1 82.3 400 ILE D N 1
ATOM 13911 C CA . ILE D 1 416 ? -45.292 48.287 -68.796 1 84.57 400 ILE D CA 1
ATOM 13912 C C . ILE D 1 416 ? -46.514 48.258 -67.866 1 87.39 400 ILE D C 1
ATOM 13913 O O . ILE D 1 416 ? -46.77 49.202 -67.096 1 87.65 400 ILE D O 1
ATOM 13918 N N . GLY D 1 417 ? -47.258 47.164 -67.934 1 89.04 401 GLY D N 1
ATOM 13919 C CA . GLY D 1 417 ? -48.435 47.004 -67.094 1 90.65 401 GLY D CA 1
ATOM 13920 C C . GLY D 1 417 ? -48.092 46.559 -65.698 1 92.2 401 GLY D C 1
ATOM 13921 O O . GLY D 1 417 ? -47.152 45.787 -65.498 1 92.09 401 GLY D O 1
ATOM 13922 N N . PHE D 1 418 ? -48.88 47.028 -64.727 1 93.79 402 PHE D N 1
ATOM 13923 C CA . PHE D 1 418 ? -48.76 46.656 -63.315 1 95.33 402 PHE D CA 1
ATOM 13924 C C . PHE D 1 418 ? -50.129 46.159 -62.793 1 97.18 402 PHE D C 1
ATOM 13925 O O . PHE D 1 418 ? -51.152 46.748 -63.121 1 97.44 402 PHE D O 1
ATOM 13933 N N . SER D 1 419 ? -50.152 45.094 -61.986 1 98.34 403 SER D N 1
ATOM 13934 C CA . SER D 1 419 ? -51.394 44.568 -61.416 1 100.18 403 SER D CA 1
ATOM 13935 C C . SER D 1 419 ? -51.139 44.197 -59.958 1 101.45 403 SER D C 1
ATOM 13936 O O . SER D 1 419 ? -50.094 43.609 -59.681 1 102.21 403 SER D O 1
ATOM 13939 N N . SER D 1 420 ? -52.07 44.512 -59.025 1 101.29 404 SER D N 1
ATOM 13940 C CA . SER D 1 420 ? -51.855 44.179 -57.62 1 101.96 404 SER D CA 1
ATOM 13941 C C . SER D 1 420 ? -51.816 42.664 -57.399 1 102.98 404 SER D C 1
ATOM 13942 O O . SER D 1 420 ? -51.046 42.179 -56.577 1 102.64 404 SER D O 1
ATOM 13945 N N . ARG D 1 421 ? -52.612 41.914 -58.179 1 104.33 405 ARG D N 1
ATOM 13946 C CA . ARG D 1 421 ? -52.69 40.455 -58.091 1 105.59 405 ARG D CA 1
ATOM 13947 C C . ARG D 1 421 ? -51.384 39.746 -58.511 1 106.51 405 ARG D C 1
ATOM 13948 O O . ARG D 1 421 ? -50.693 39.168 -57.663 1 106.77 405 ARG D O 1
ATOM 13956 N N . LYS D 1 422 ? -51.019 39.837 -59.793 1 106.68 406 LYS D N 1
ATOM 13957 C CA . LYS D 1 422 ? -49.831 39.161 -60.297 1 107.38 406 LYS D CA 1
ATOM 13958 C C . LYS D 1 422 ? -48.491 39.861 -60.006 1 107.56 406 LYS D C 1
ATOM 13959 O O . LYS D 1 422 ? -47.486 39.162 -59.891 1 107.79 406 LYS D O 1
ATOM 13965 N N . HIS D 1 423 ? -48.459 41.206 -59.87 1 107.3 407 HIS D N 1
ATOM 13966 C CA . HIS D 1 423 ? -47.181 41.902 -59.656 1 107.29 407 HIS D CA 1
ATOM 13967 C C . HIS D 1 423 ? -46.914 42.406 -58.237 1 106.76 407 HIS D C 1
ATOM 13968 O O . HIS D 1 423 ? -46.045 43.244 -58.072 1 106.41 407 HIS D O 1
ATOM 13975 N N . ILE D 1 424 ? -47.643 41.911 -57.227 1 106.96 408 ILE D N 1
ATOM 13976 C CA . ILE D 1 424 ? -47.384 42.174 -55.793 1 107.23 408 ILE D CA 1
ATOM 13977 C C . ILE D 1 424 ? -47.35 40.787 -55.162 1 107.46 408 ILE D C 1
ATOM 13978 O O . ILE D 1 424 ? -48.384 40.101 -55.099 1 107.77 408 ILE D O 1
ATOM 13983 N N . ASN D 1 425 ? -46.125 40.34 -54.819 1 107.12 409 ASN D N 1
ATOM 13984 C CA . ASN D 1 425 ? -45.792 38.983 -54.393 1 107.48 409 ASN D CA 1
ATOM 13985 C C . ASN D 1 425 ? -44.934 38.951 -53.127 1 106.73 409 ASN D C 1
ATOM 13986 O O . ASN D 1 425 ? -44.616 39.997 -52.588 1 106.73 409 ASN D O 1
ATOM 13991 N N . ASP D 1 426 ? -44.563 37.754 -52.649 1 106.08 410 ASP D N 1
ATOM 13992 C CA . ASP D 1 426 ? -43.708 37.6 -51.484 1 106.07 410 ASP D CA 1
ATOM 13993 C C . ASP D 1 426 ? -42.258 37.862 -51.873 1 105.86 410 ASP D C 1
ATOM 13994 O O . ASP D 1 426 ? -41.543 38.534 -51.136 1 106.18 410 ASP D O 1
ATOM 13999 N N . ASN D 1 427 ? -41.822 37.334 -53.032 1 105.31 411 ASN D N 1
ATOM 14000 C CA . ASN D 1 427 ? -40.47 37.567 -53.578 1 105.04 411 ASN D CA 1
ATOM 14001 C C . ASN D 1 427 ? -40.313 39.055 -53.973 1 104.34 411 ASN D C 1
ATOM 14002 O O . ASN D 1 427 ? -39.248 39.639 -53.812 1 104.51 411 ASN D O 1
ATOM 14007 N N . THR D 1 428 ? -41.408 39.644 -54.461 1 103.59 412 THR D N 1
ATOM 14008 C CA . THR D 1 428 ? -41.607 40.968 -55.026 1 103.51 412 THR D CA 1
ATOM 14009 C C . THR D 1 428 ? -42.042 42.077 -54.009 1 103.27 412 THR D C 1
ATOM 14010 O O . THR D 1 428 ? -42.075 43.253 -54.372 1 103.5 412 THR D O 1
ATOM 14014 N N . LYS D 1 429 ? -42.341 41.723 -52.746 1 102.56 413 LYS D N 1
ATOM 14015 C CA . LYS D 1 429 ? -42.86 42.676 -51.755 1 102.31 413 LYS D CA 1
ATOM 14016 C C . LYS D 1 429 ? -41.861 43.682 -51.135 1 101.92 413 LYS D C 1
ATOM 14017 O O . LYS D 1 429 ? -42.308 44.736 -50.669 1 102.06 413 LYS D O 1
ATOM 14023 N N . ASP D 1 430 ? -40.552 43.342 -51.053 1 101.14 414 ASP D N 1
ATOM 14024 C CA . ASP D 1 430 ? -39.526 44.176 -50.39 1 101.02 414 ASP D CA 1
ATOM 14025 C C . ASP D 1 430 ? -39.483 45.648 -50.831 1 100.08 414 ASP D C 1
ATOM 14026 O O . ASP D 1 430 ? -39.186 46.522 -50.012 1 99.51 414 ASP D O 1
ATOM 14031 N N . ASP D 1 431 ? -39.738 45.904 -52.137 1 99.66 415 ASP D N 1
ATOM 14032 C CA . ASP D 1 431 ? -39.699 47.222 -52.786 1 99.42 415 ASP D CA 1
ATOM 14033 C C . ASP D 1 431 ? -40.415 48.291 -51.95 1 99.45 415 ASP D C 1
ATOM 14034 O O . ASP D 1 431 ? -41.546 48.083 -51.523 1 99.68 415 ASP D O 1
ATOM 14039 N N . ASN D 1 432 ? -39.699 49.377 -51.638 1 99.15 416 ASN D N 1
ATOM 14040 C CA . ASN D 1 432 ? -40.117 50.453 -50.744 1 99.38 416 ASN D CA 1
ATOM 14041 C C . ASN D 1 432 ? -41.452 51.161 -51.059 1 100.61 416 ASN D C 1
ATOM 14042 O O . ASN D 1 432 ? -42.076 51.678 -50.12 1 100.82 416 ASN D O 1
ATOM 14047 N N . PHE D 1 433 ? -41.878 51.225 -52.354 1 100.87 417 PHE D N 1
ATOM 14048 C CA . PHE D 1 433 ? -43.148 51.883 -52.71 1 101.5 417 PHE D CA 1
ATOM 14049 C C . PHE D 1 433 ? -44.36 51.181 -52.096 1 102.5 417 PHE D C 1
ATOM 14050 O O . PHE D 1 433 ? -45.413 51.804 -51.946 1 102.77 417 PHE D O 1
ATOM 14058 N N . VAL D 1 434 ? -44.224 49.876 -51.779 1 102.89 418 VAL D N 1
ATOM 14059 C CA . VAL D 1 434 ? -45.286 49.061 -51.227 1 103.81 418 VAL D CA 1
ATOM 14060 C C . VAL D 1 434 ? -45.757 49.658 -49.883 1 104.99 418 VAL D C 1
ATOM 14061 O O . VAL D 1 434 ? -46.963 49.727 -49.661 1 105.26 418 VAL D O 1
ATOM 14065 N N . LYS D 1 435 ? -44.843 50.26 -49.081 1 105.4 419 LYS D N 1
ATOM 14066 C CA . LYS D 1 435 ? -45.257 50.924 -47.836 1 106.01 419 LYS D CA 1
ATOM 14067 C C . LYS D 1 435 ? -45.427 52.458 -48.009 1 106.49 419 LYS D C 1
ATOM 14068 O O . LYS D 1 435 ? -44.432 53.179 -48.133 1 106.5 419 LYS D O 1
ATOM 14074 N N . LEU D 1 436 ? -46.713 52.92 -48.058 1 106.54 420 LEU D N 1
ATOM 14075 C CA . LEU D 1 436 ? -47.24 54.302 -48.178 1 107.02 420 LEU D CA 1
ATOM 14076 C C . LEU D 1 436 ? -48.033 54.511 -49.463 1 107.25 420 LEU D C 1
ATOM 14077 O O . LEU D 1 436 ? -49.178 54.962 -49.404 1 107.46 420 LEU D O 1
ATOM 14082 N N . ALA D 1 447 ? -54.353 48.444 -59.854 1 89.46 431 ALA D N 1
ATOM 14083 C CA . ALA D 1 447 ? -53.899 48.668 -61.237 1 89.36 431 ALA D CA 1
ATOM 14084 C C . ALA D 1 447 ? -53.042 49.947 -61.317 1 88.53 431 ALA D C 1
ATOM 14085 O O . ALA D 1 447 ? -53.054 50.749 -60.381 1 88.67 431 ALA D O 1
ATOM 14087 N N . GLY D 1 448 ? -52.282 50.093 -62.4 1 87.66 432 GLY D N 1
ATOM 14088 C CA . GLY D 1 448 ? -51.349 51.193 -62.642 1 87.45 432 GLY D CA 1
ATOM 14089 C C . GLY D 1 448 ? -50.259 50.807 -63.64 1 86.78 432 GLY D C 1
ATOM 14090 O O . GLY D 1 448 ? -50.169 49.643 -64.045 1 88.05 432 GLY D O 1
ATOM 14091 N N . GLN D 1 449 ? -49.417 51.766 -64.061 1 84.5 433 GLN D N 1
ATOM 14092 C CA . GLN D 1 449 ? -48.378 51.491 -65.082 1 82.09 433 GLN D CA 1
ATOM 14093 C C . GLN D 1 449 ? -46.971 52.011 -64.678 1 80.09 433 GLN D C 1
ATOM 14094 O O . GLN D 1 449 ? -46.863 52.835 -63.768 1 79.72 433 GLN D O 1
ATOM 14100 N N . MET D 1 450 ? -45.892 51.506 -65.325 1 78.13 434 MET D N 1
ATOM 14101 C CA . MET D 1 450 ? -44.538 51.941 -64.957 1 76.15 434 MET D CA 1
ATOM 14102 C C . MET D 1 450 ? -43.743 52.413 -66.158 1 74.3 434 MET D C 1
ATOM 14103 O O . MET D 1 450 ? -43.513 51.624 -67.06 1 74.15 434 MET D O 1
ATOM 14108 N N . PHE D 1 451 ? -43.273 53.675 -66.149 1 72.77 435 PHE D N 1
ATOM 14109 C CA . PHE D 1 451 ? -42.526 54.277 -67.257 1 71.94 435 PHE D CA 1
ATOM 14110 C C . PHE D 1 451 ? -41.03 54.048 -67.246 1 70.9 435 PHE D C 1
ATOM 14111 O O . PHE D 1 451 ? -40.395 54.01 -66.197 1 71.27 435 PHE D O 1
ATOM 14119 N N . PHE D 1 452 ? -40.456 53.933 -68.438 1 69.28 436 PHE D N 1
ATOM 14120 C CA . PHE D 1 452 ? -39.028 53.775 -68.627 1 67.88 436 PHE D CA 1
ATOM 14121 C C . PHE D 1 452 ? -38.61 54.782 -69.692 1 67.11 436 PHE D C 1
ATOM 14122 O O . PHE D 1 452 ? -39.269 54.877 -70.724 1 67.36 436 PHE D O 1
ATOM 14130 N N . ASP D 1 453 ? -37.548 55.556 -69.441 1 65.98 437 ASP D N 1
ATOM 14131 C CA . ASP D 1 453 ? -37.115 56.604 -70.367 1 65.55 437 ASP D CA 1
ATOM 14132 C C . ASP D 1 453 ? -36.485 56.055 -71.681 1 65.18 437 ASP D C 1
ATOM 14133 O O . ASP D 1 453 ? -36.496 54.843 -71.882 1 65.71 437 ASP D O 1
ATOM 14138 N N . LYS D 1 454 ? -35.977 56.931 -72.588 1 63.79 438 LYS D N 1
ATOM 14139 C CA . LYS D 1 454 ? -35.395 56.464 -73.841 1 62.63 438 LYS D CA 1
ATOM 14140 C C . LYS D 1 454 ? -34.124 55.638 -73.636 1 61.66 438 LYS D C 1
ATOM 14141 O O . LYS D 1 454 ? -33.809 54.801 -74.474 1 61.57 438 LYS D O 1
ATOM 14147 N N . ASN D 1 455 ? -33.43 55.822 -72.499 1 60.71 439 ASN D N 1
ATOM 14148 C CA . ASN D 1 455 ? -32.249 55.02 -72.147 1 59.65 439 ASN D CA 1
ATOM 14149 C C . ASN D 1 455 ? -32.632 53.699 -71.441 1 59.06 439 ASN D C 1
ATOM 14150 O O . ASN D 1 455 ? -31.761 53.074 -70.852 1 58.66 439 ASN D O 1
ATOM 14155 N N . LYS D 1 456 ? -33.934 53.31 -71.471 1 58.51 440 LYS D N 1
ATOM 14156 C CA . LYS D 1 456 ? -34.506 52.083 -70.925 1 58.15 440 LYS D CA 1
ATOM 14157 C C . LYS D 1 456 ? -34.469 52.004 -69.389 1 58.82 440 LYS D C 1
ATOM 14158 O O . LYS D 1 456 ? -34.667 50.928 -68.826 1 58.93 440 LYS D O 1
ATOM 14164 N N . ARG D 1 457 ? -34.272 53.145 -68.709 1 59.22 441 ARG D N 1
ATOM 14165 C CA . ARG D 1 457 ? -34.187 53.199 -67.249 1 60.32 441 ARG D CA 1
ATOM 14166 C C . ARG D 1 457 ? -35.53 53.503 -66.611 1 62.72 441 ARG D C 1
ATOM 14167 O O . ARG D 1 457 ? -36.304 54.285 -67.158 1 62.86 441 ARG D O 1
ATOM 14175 N N . PRO D 1 458 ? -35.777 52.986 -65.398 1 63.88 442 PRO D N 1
ATOM 14176 C CA . PRO D 1 458 ? -37.059 53.275 -64.733 1 65.52 442 PRO D CA 1
ATOM 14177 C C . PRO D 1 458 ? -37.257 54.746 -64.333 1 68.69 442 PRO D C 1
ATOM 14178 O O . PRO D 1 458 ? -36.348 55.371 -63.788 1 69.21 442 PRO D O 1
ATOM 14182 N N . VAL D 1 459 ? -38.452 55.299 -64.614 1 70.75 443 VAL D N 1
ATOM 14183 C CA . VAL D 1 459 ? -38.795 56.697 -64.344 1 73.2 443 VAL D CA 1
ATOM 14184 C C . VAL D 1 459 ? -39.823 56.886 -63.21 1 75.38 443 VAL D C 1
ATOM 14185 O O . VAL D 1 459 ? -39.543 57.596 -62.248 1 75.09 443 VAL D O 1
ATOM 14189 N N . ALA D 1 460 ? -41.021 56.294 -63.347 1 77.64 444 ALA D N 1
ATOM 14190 C CA . ALA D 1 460 ? -42.124 56.47 -62.407 1 80.42 444 ALA D CA 1
ATOM 14191 C C . ALA D 1 460 ? -43.069 55.279 -62.397 1 83.2 444 ALA D C 1
ATOM 14192 O O . ALA D 1 460 ? -43.162 54.551 -63.378 1 83.45 444 ALA D O 1
ATOM 14194 N N . LEU D 1 461 ? -43.782 55.095 -61.292 1 85.22 445 LEU D N 1
ATOM 14195 C CA . LEU D 1 461 ? -44.771 54.051 -61.151 1 87.85 445 LEU D CA 1
ATOM 14196 C C . LEU D 1 461 ? -46.102 54.73 -60.824 1 90.15 445 LEU D C 1
ATOM 14197 O O . LEU D 1 461 ? -46.255 55.247 -59.72 1 90.29 445 LEU D O 1
ATOM 14202 N N . VAL D 1 462 ? -47.034 54.781 -61.802 1 91.72 446 VAL D N 1
ATOM 14203 C CA . VAL D 1 462 ? -48.369 55.372 -61.666 1 93.52 446 VAL D CA 1
ATOM 14204 C C . VAL D 1 462 ? -49.301 54.357 -61.005 1 95.88 446 VAL D C 1
ATOM 14205 O O . VAL D 1 462 ? -49.482 53.26 -61.519 1 95.69 446 VAL D O 1
ATOM 14209 N N . ILE D 1 463 ? -49.854 54.718 -59.838 1 98.04 447 ILE D N 1
ATOM 14210 C CA . ILE D 1 463 ? -50.743 53.859 -59.047 1 100.42 447 ILE D CA 1
ATOM 14211 C C . ILE D 1 463 ? -52.213 54.378 -59.104 1 101.82 447 ILE D C 1
ATOM 14212 O O . ILE D 1 463 ? -52.445 55.565 -58.869 1 101.8 447 ILE D O 1
ATOM 14217 N N . THR D 1 464 ? -53.186 53.52 -59.524 1 103.08 448 THR D N 1
ATOM 14218 C CA . THR D 1 464 ? -54.569 53.992 -59.696 1 104.84 448 THR D CA 1
ATOM 14219 C C . THR D 1 464 ? -55.662 53.121 -59.001 1 105.6 448 THR D C 1
ATOM 14220 O O . THR D 1 464 ? -55.401 51.996 -58.567 1 105.38 448 THR D O 1
ATOM 14224 N N . GLU D 1 465 ? -56.888 53.714 -58.903 1 106.34 449 GLU D N 1
ATOM 14225 C CA . GLU D 1 465 ? -58.123 53.316 -58.224 1 107.66 449 GLU D CA 1
ATOM 14226 C C . GLU D 1 465 ? -59.175 52.763 -59.215 1 109.58 449 GLU D C 1
ATOM 14227 O O . GLU D 1 465 ? -59.036 53.004 -60.416 1 110.09 449 GLU D O 1
ATOM 14233 N N . PRO D 1 466 ? -60.282 52.09 -58.775 1 110.29 450 PRO D N 1
ATOM 14234 C CA . PRO D 1 466 ? -61.276 51.606 -59.759 1 110.5 450 PRO D CA 1
ATOM 14235 C C . PRO D 1 466 ? -62.099 52.723 -60.383 1 111.51 450 PRO D C 1
ATOM 14236 O O . PRO D 1 466 ? -61.793 53.136 -61.503 1 111.98 450 PRO D O 1
ATOM 14240 N N . SER D 1 476 ? -48.933 57.211 -56.706 1 84.22 460 SER D N 1
ATOM 14241 C CA . SER D 1 476 ? -47.892 57.328 -57.742 1 84.42 460 SER D CA 1
ATOM 14242 C C . SER D 1 476 ? -46.504 57.746 -57.17 1 84.08 460 SER D C 1
ATOM 14243 O O . SER D 1 476 ? -46.4 58.643 -56.34 1 84.01 460 SER D O 1
ATOM 14246 N N . TYR D 1 477 ? -45.441 57.085 -57.645 1 83.63 461 TYR D N 1
ATOM 14247 C CA . TYR D 1 477 ? -44.083 57.184 -57.101 1 83.37 461 TYR D CA 1
ATOM 14248 C C . TYR D 1 477 ? -43.038 57.446 -58.196 1 80.54 461 TYR D C 1
ATOM 14249 O O . TYR D 1 477 ? -43.258 57.096 -59.349 1 80.46 461 TYR D O 1
ATOM 14258 N N . ILE D 1 478 ? -41.92 58.09 -57.845 1 77.99 462 ILE D N 1
ATOM 14259 C CA . ILE D 1 478 ? -40.889 58.429 -58.818 1 76.06 462 ILE D CA 1
ATOM 14260 C C . ILE D 1 478 ? -39.547 57.794 -58.461 1 73.13 462 ILE D C 1
ATOM 14261 O O . ILE D 1 478 ? -39.165 57.794 -57.303 1 73.6 462 ILE D O 1
ATOM 14266 N N . TYR D 1 479 ? -38.809 57.289 -59.455 1 70.44 463 TYR D N 1
ATOM 14267 C CA . TYR D 1 479 ? -37.496 56.664 -59.217 1 67.83 463 TYR D CA 1
ATOM 14268 C C . TYR D 1 479 ? -36.344 57.637 -59.119 1 65.48 463 TYR D C 1
ATOM 14269 O O . TYR D 1 479 ? -36.052 58.346 -60.076 1 64.62 463 TYR D O 1
ATOM 14278 N N . LYS D 1 480 ? -35.657 57.633 -57.971 1 64.68 464 LYS D N 1
ATOM 14279 C CA . LYS D 1 480 ? -34.501 58.496 -57.688 1 63.75 464 LYS D CA 1
ATOM 14280 C C . LYS D 1 480 ? -33.591 57.801 -56.696 1 63.06 464 LYS D C 1
ATOM 14281 O O . LYS D 1 480 ? -34.077 57.268 -55.717 1 62.68 464 LYS D O 1
ATOM 14287 N N . ASP D 1 481 ? -32.282 57.758 -56.981 1 63.4 465 ASP D N 1
ATOM 14288 C CA . ASP D 1 481 ? -31.22 57.161 -56.157 1 64.48 465 ASP D CA 1
ATOM 14289 C C . ASP D 1 481 ? -31.506 55.737 -55.633 1 65.98 465 ASP D C 1
ATOM 14290 O O . ASP D 1 481 ? -31.126 55.417 -54.509 1 65.83 465 ASP D O 1
ATOM 14295 N N . GLY D 1 482 ? -32.204 54.916 -56.401 1 67.39 466 GLY D N 1
ATOM 14296 C CA . GLY D 1 482 ? -32.519 53.552 -55.979 1 69.15 466 GLY D CA 1
ATOM 14297 C C . GLY D 1 482 ? -33.866 53.397 -55.297 1 70.84 466 GLY D C 1
ATOM 14298 O O . GLY D 1 482 ? -34.467 52.325 -55.347 1 71.26 466 GLY D O 1
ATOM 14299 N N . LYS D 1 483 ? -34.358 54.46 -54.66 1 71.54 467 LYS D N 1
ATOM 14300 C CA . LYS D 1 483 ? -35.646 54.407 -53.979 1 72.58 467 LYS D CA 1
ATOM 14301 C C . LYS D 1 483 ? -36.76 54.949 -54.862 1 74.07 467 LYS D C 1
ATOM 14302 O O . LYS D 1 483 ? -36.527 55.799 -55.723 1 73.99 467 LYS D O 1
ATOM 14308 N N . TRP D 1 484 ? -37.981 54.466 -54.624 1 75.23 468 TRP D N 1
ATOM 14309 C CA . TRP D 1 484 ? -39.196 55.02 -55.186 1 77.05 468 TRP D CA 1
ATOM 14310 C C . TRP D 1 484 ? -39.636 56.124 -54.193 1 80.42 468 TRP D C 1
ATOM 14311 O O . TRP D 1 484 ? -39.452 55.985 -52.974 1 80.2 468 TRP D O 1
ATOM 14322 N N . HIS D 1 485 ? -40.168 57.243 -54.706 1 83.29 469 HIS D N 1
ATOM 14323 C CA . HIS D 1 485 ? -40.577 58.357 -53.847 1 86.52 469 HIS D CA 1
ATOM 14324 C C . HIS D 1 485 ? -42.028 58.773 -54.113 1 89.87 469 HIS D C 1
ATOM 14325 O O . HIS D 1 485 ? -42.351 59.142 -55.234 1 90.33 469 HIS D O 1
ATOM 14332 N N . TYR D 1 486 ? -42.9 58.731 -53.091 1 91.86 470 TYR D N 1
ATOM 14333 C CA . TYR D 1 486 ? -44.309 59.087 -53.26 1 94.44 470 TYR D CA 1
ATOM 14334 C C . TYR D 1 486 ? -44.541 60.53 -53.686 1 96.82 470 TYR D C 1
ATOM 14335 O O . TYR D 1 486 ? -44.451 61.424 -52.848 1 97.2 470 TYR D O 1
ATOM 14344 N N . GLU D 1 487 ? -44.944 60.752 -54.944 1 98.55 471 GLU D N 1
ATOM 14345 C CA . GLU D 1 487 ? -45.312 62.1 -55.377 1 100.74 471 GLU D CA 1
ATOM 14346 C C . GLU D 1 487 ? -46.82 62.348 -55.106 1 102.36 471 GLU D C 1
ATOM 14347 O O . GLU D 1 487 ? -47.692 61.879 -55.849 1 102.29 471 GLU D O 1
ATOM 14353 N N . ALA D 1 488 ? -47.107 63.047 -53.993 1 103.47 472 ALA D N 1
ATOM 14354 C CA . ALA D 1 488 ? -48.465 63.357 -53.546 1 105 472 ALA D CA 1
ATOM 14355 C C . ALA D 1 488 ? -49.296 64.121 -54.601 1 105.98 472 ALA D C 1
ATOM 14356 O O . ALA D 1 488 ? -50.427 63.74 -54.888 1 105.46 472 ALA D O 1
ATOM 14358 N N . GLN D 1 489 ? -48.712 65.172 -55.187 1 107.19 473 GLN D N 1
ATOM 14359 C CA . GLN D 1 489 ? -49.341 65.982 -56.214 1 108.9 473 GLN D CA 1
ATOM 14360 C C . GLN D 1 489 ? -48.925 65.394 -57.53 1 110.43 473 GLN D C 1
ATOM 14361 O O . GLN D 1 489 ? -47.807 65.624 -57.976 1 110.81 473 GLN D O 1
ATOM 14367 N N . ASP D 1 490 ? -49.816 64.625 -58.14 1 111.3 474 ASP D N 1
ATOM 14368 C CA . ASP D 1 490 ? -49.623 63.916 -59.404 1 112.77 474 ASP D CA 1
ATOM 14369 C C . ASP D 1 490 ? -49.17 64.807 -60.584 1 113.34 474 ASP D C 1
ATOM 14370 O O . ASP D 1 490 ? -48.834 64.292 -61.657 1 113.59 474 ASP D O 1
ATOM 14375 N N . ASP D 1 491 ? -49.161 66.137 -60.391 1 113.13 475 ASP D N 1
ATOM 14376 C CA . ASP D 1 491 ? -48.673 67.065 -61.401 1 113.13 475 ASP D CA 1
ATOM 14377 C C . ASP D 1 491 ? -47.188 67.287 -61.101 1 112.82 475 ASP D C 1
ATOM 14378 O O . ASP D 1 491 ? -46.813 68.332 -60.57 1 113.09 475 ASP D O 1
ATOM 14383 N N . TRP D 1 492 ? -46.361 66.245 -61.357 1 111.74 476 TRP D N 1
ATOM 14384 C CA . TRP D 1 492 ? -44.911 66.272 -61.138 1 110.68 476 TRP D CA 1
ATOM 14385 C C . TRP D 1 492 ? -44.2 66.674 -62.423 1 109.48 476 TRP D C 1
ATOM 14386 O O . TRP D 1 492 ? -43.245 67.441 -62.37 1 109.69 476 TRP D O 1
ATOM 14397 N N . ASP D 1 493 ? -44.694 66.176 -63.572 1 108.1 477 ASP D N 1
ATOM 14398 C CA . ASP D 1 493 ? -44.194 66.426 -64.92 1 107.57 477 ASP D CA 1
ATOM 14399 C C . ASP D 1 493 ? -43.993 67.914 -65.198 1 106.9 477 ASP D C 1
ATOM 14400 O O . ASP D 1 493 ? -43.118 68.285 -65.973 1 106.69 477 ASP D O 1
ATOM 14405 N N . GLN D 1 494 ? -44.819 68.757 -64.573 1 106.61 478 GLN D N 1
ATOM 14406 C CA . GLN D 1 494 ? -44.778 70.201 -64.685 1 106.69 478 GLN D CA 1
ATOM 14407 C C . GLN D 1 494 ? -43.43 70.733 -64.165 1 106.09 478 GLN D C 1
ATOM 14408 O O . GLN D 1 494 ? -42.798 71.522 -64.866 1 106.29 478 GLN D O 1
ATOM 14414 N N . ARG D 1 495 ? -42.972 70.275 -62.97 1 105.18 479 ARG D N 1
ATOM 14415 C CA . ARG D 1 495 ? -41.698 70.728 -62.378 1 104.73 479 ARG D CA 1
ATOM 14416 C C . ARG D 1 495 ? -40.542 69.713 -62.538 1 103.4 479 ARG D C 1
ATOM 14417 O O . ARG D 1 495 ? -39.597 69.968 -63.293 1 103.75 479 ARG D O 1
ATOM 14425 N N . LEU D 1 496 ? -40.629 68.567 -61.817 1 101.54 480 LEU D N 1
ATOM 14426 C CA . LEU D 1 496 ? -39.661 67.465 -61.757 1 99.88 480 LEU D CA 1
ATOM 14427 C C . LEU D 1 496 ? -39.055 67.066 -63.114 1 98.1 480 LEU D C 1
ATOM 14428 O O . LEU D 1 496 ? -37.865 66.742 -63.194 1 98.1 480 LEU D O 1
ATOM 14433 N N . PHE D 1 497 ? -39.874 67.074 -64.168 1 96.26 481 PHE D N 1
ATOM 14434 C CA . PHE D 1 497 ? -39.422 66.675 -65.489 1 95.28 481 PHE D CA 1
ATOM 14435 C C . PHE D 1 497 ? -39.67 67.773 -66.522 1 94.46 481 PHE D C 1
ATOM 14436 O O . PHE D 1 497 ? -40.099 67.479 -67.643 1 94.61 481 PHE D O 1
ATOM 14444 N N . LYS D 1 498 ? -39.415 69.039 -66.15 1 93.43 482 LYS D N 1
ATOM 14445 C CA . LYS D 1 498 ? -39.602 70.138 -67.094 1 92.96 482 LYS D CA 1
ATOM 14446 C C . LYS D 1 498 ? -38.479 70.085 -68.101 1 92.17 482 LYS D C 1
ATOM 14447 O O . LYS D 1 498 ? -37.309 70.068 -67.711 1 92.08 482 LYS D O 1
ATOM 14453 N N . ASP D 1 499 ? -38.838 70 -69.391 1 91.29 483 ASP D N 1
ATOM 14454 C CA . ASP D 1 499 ? -37.887 69.917 -70.502 1 90.62 483 ASP D CA 1
ATOM 14455 C C . ASP D 1 499 ? -36.928 68.722 -70.392 1 89.13 483 ASP D C 1
ATOM 14456 O O . ASP D 1 499 ? -35.73 68.871 -70.633 1 89.27 483 ASP D O 1
ATOM 14461 N N . SER D 1 500 ? -37.462 67.541 -70.025 1 87.54 484 SER D N 1
ATOM 14462 C CA . SER D 1 500 ? -36.689 66.298 -69.918 1 86.32 484 SER D CA 1
ATOM 14463 C C . SER D 1 500 ? -37.567 65.052 -70.004 1 84.69 484 SER D C 1
ATOM 14464 O O . SER D 1 500 ? -38.511 64.885 -69.232 1 85.17 484 SER D O 1
ATOM 14467 N N . THR D 1 501 ? -37.209 64.151 -70.906 1 82.5 485 THR D N 1
ATOM 14468 C CA . THR D 1 501 ? -37.882 62.854 -71.037 1 80.62 485 THR D CA 1
ATOM 14469 C C . THR D 1 501 ? -37.121 61.797 -70.165 1 78.17 485 THR D C 1
ATOM 14470 O O . THR D 1 501 ? -37.471 60.617 -70.247 1 78.53 485 THR D O 1
ATOM 14474 N N . LEU D 1 502 ? -36.097 62.213 -69.33 1 75.19 486 LEU D N 1
ATOM 14475 C CA . LEU D 1 502 ? -35.206 61.293 -68.622 1 72.39 486 LEU D CA 1
ATOM 14476 C C . LEU D 1 502 ? -35.437 61.107 -67.127 1 69.96 486 LEU D C 1
ATOM 14477 O O . LEU D 1 502 ? -35.843 62.031 -66.413 1 70.03 486 LEU D O 1
ATOM 14482 N N . SER D 1 503 ? -35.104 59.883 -66.665 1 67.42 487 SER D N 1
ATOM 14483 C CA . SER D 1 503 ? -35.195 59.404 -65.289 1 65.12 487 SER D CA 1
ATOM 14484 C C . SER D 1 503 ? -34.384 60.264 -64.341 1 63.29 487 SER D C 1
ATOM 14485 O O . SER D 1 503 ? -33.372 60.849 -64.731 1 62.82 487 SER D O 1
ATOM 14488 N N . LEU D 1 504 ? -34.826 60.327 -63.08 1 62.04 488 LEU D N 1
ATOM 14489 C CA . LEU D 1 504 ? -34.103 61.095 -62.068 1 60.85 488 LEU D CA 1
ATOM 14490 C C . LEU D 1 504 ? -32.867 60.358 -61.516 1 58.98 488 LEU D C 1
ATOM 14491 O O . LEU D 1 504 ? -32.104 60.95 -60.746 1 59.99 488 LEU D O 1
ATOM 14496 N N . ASP D 1 505 ? -32.642 59.088 -61.926 1 56.42 489 ASP D N 1
ATOM 14497 C CA . ASP D 1 505 ? -31.444 58.326 -61.55 1 54.74 489 ASP D CA 1
ATOM 14498 C C . ASP D 1 505 ? -30.669 57.985 -62.828 1 52.93 489 ASP D C 1
ATOM 14499 O O . ASP D 1 505 ? -30.99 57.005 -63.519 1 52.88 489 ASP D O 1
ATOM 14504 N N . PRO D 1 506 ? -29.671 58.821 -63.188 1 50.99 490 PRO D N 1
ATOM 14505 C CA . PRO D 1 506 ? -28.912 58.565 -64.424 1 49.65 490 PRO D CA 1
ATOM 14506 C C . PRO D 1 506 ? -27.954 57.392 -64.354 1 47.89 490 PRO D C 1
ATOM 14507 O O . PRO D 1 506 ? -27.18 57.196 -65.279 1 47.84 490 PRO D O 1
ATOM 14511 N N . HIS D 1 507 ? -28.017 56.619 -63.267 1 46.67 491 HIS D N 1
ATOM 14512 C CA . HIS D 1 507 ? -27.236 55.418 -63.025 1 46.49 491 HIS D CA 1
ATOM 14513 C C . HIS D 1 507 ? -28.088 54.154 -62.888 1 46.17 491 HIS D C 1
ATOM 14514 O O . HIS D 1 507 ? -27.531 53.068 -62.762 1 46.51 491 HIS D O 1
ATOM 14521 N N . ALA D 1 508 ? -29.424 54.28 -62.956 1 45.51 492 ALA D N 1
ATOM 14522 C CA . ALA D 1 508 ? -30.376 53.185 -62.852 1 44.75 492 ALA D CA 1
ATOM 14523 C C . ALA D 1 508 ? -30.136 52.143 -63.92 1 44.77 492 ALA D C 1
ATOM 14524 O O . ALA D 1 508 ? -29.607 52.455 -64.982 1 45.53 492 ALA D O 1
ATOM 14526 N N . PRO D 1 509 ? -30.48 50.887 -63.654 1 44.26 493 PRO D N 1
ATOM 14527 C CA . PRO D 1 509 ? -30.228 49.837 -64.65 1 44.29 493 PRO D CA 1
ATOM 14528 C C . PRO D 1 509 ? -31.079 49.973 -65.917 1 45.65 493 PRO D C 1
ATOM 14529 O O . PRO D 1 509 ? -32.186 50.494 -65.875 1 47.7 493 PRO D O 1
ATOM 14533 N N . GLN D 1 510 ? -30.579 49.489 -67.042 1 44.58 494 GLN D N 1
ATOM 14534 C CA . GLN D 1 510 ? -31.279 49.53 -68.305 1 44.08 494 GLN D CA 1
ATOM 14535 C C . GLN D 1 510 ? -32.02 48.256 -68.47 1 45.35 494 GLN D C 1
ATOM 14536 O O . GLN D 1 510 ? -31.441 47.185 -68.329 1 44.6 494 GLN D O 1
ATOM 14542 N N . PHE D 1 511 ? -33.297 48.377 -68.862 1 47.14 495 PHE D N 1
ATOM 14543 C CA . PHE D 1 511 ? -34.251 47.3 -69.125 1 48.53 495 PHE D CA 1
ATOM 14544 C C . PHE D 1 511 ? -34.52 47.359 -70.628 1 50.46 495 PHE D C 1
ATOM 14545 O O . PHE D 1 511 ? -35.507 47.931 -71.065 1 50.36 495 PHE D O 1
ATOM 14553 N N . ILE D 1 512 ? -33.581 46.828 -71.426 1 51.65 496 ILE D N 1
ATOM 14554 C CA . ILE D 1 512 ? -33.581 46.886 -72.88 1 52.16 496 ILE D CA 1
ATOM 14555 C C . ILE D 1 512 ? -34.657 45.973 -73.476 1 54.46 496 ILE D C 1
ATOM 14556 O O . ILE D 1 512 ? -34.415 44.811 -73.832 1 55.75 496 ILE D O 1
ATOM 14561 N N . ASN D 1 513 ? -35.848 46.555 -73.637 1 54.48 497 ASN D N 1
ATOM 14562 C CA . ASN D 1 513 ? -37.055 45.917 -74.162 1 54.23 497 ASN D CA 1
ATOM 14563 C C . ASN D 1 513 ? -36.885 45.371 -75.54 1 54.07 497 ASN D C 1
ATOM 14564 O O . ASN D 1 513 ? -37.476 44.338 -75.845 1 54.85 497 ASN D O 1
ATOM 14569 N N . LEU D 1 514 ? -36.112 46.066 -76.401 1 53.17 498 LEU D N 1
ATOM 14570 C CA . LEU D 1 514 ? -35.917 45.635 -77.788 1 52.3 498 LEU D CA 1
ATOM 14571 C C . LEU D 1 514 ? -34.46 45.628 -78.093 1 50.96 498 LEU D C 1
ATOM 14572 O O . LEU D 1 514 ? -33.816 46.673 -78.081 1 50.9 498 LEU D O 1
ATOM 14577 N N . GLU D 1 515 ? -33.953 44.444 -78.405 1 50.06 499 GLU D N 1
ATOM 14578 C CA . GLU D 1 515 ? -32.566 44.114 -78.676 1 50.14 499 GLU D CA 1
ATOM 14579 C C . GLU D 1 515 ? -31.784 45.116 -79.532 1 51.24 499 GLU D C 1
ATOM 14580 O O . GLU D 1 515 ? -30.596 45.282 -79.307 1 51.46 499 GLU D O 1
ATOM 14586 N N . HIS D 1 516 ? -32.416 45.765 -80.518 1 51.94 500 HIS D N 1
ATOM 14587 C CA . HIS D 1 516 ? -31.711 46.696 -81.413 1 52.22 500 HIS D CA 1
ATOM 14588 C C . HIS D 1 516 ? -31.167 47.927 -80.685 1 54.68 500 HIS D C 1
ATOM 14589 O O . HIS D 1 516 ? -30.225 48.527 -81.193 1 54.45 500 HIS D O 1
ATOM 14596 N N . HIS D 1 517 ? -31.704 48.271 -79.481 1 56.95 501 HIS D N 1
ATOM 14597 C CA . HIS D 1 517 ? -31.201 49.417 -78.715 1 60.15 501 HIS D CA 1
ATOM 14598 C C . HIS D 1 517 ? -29.73 49.26 -78.349 1 62.99 501 HIS D C 1
ATOM 14599 O O . HIS D 1 517 ? -29.037 50.275 -78.215 1 63.45 501 HIS D O 1
ATOM 14606 N N . HIS D 1 518 ? -29.233 48.007 -78.222 1 64.7 502 HIS D N 1
ATOM 14607 C CA . HIS D 1 518 ? -27.813 47.747 -77.935 1 66.43 502 HIS D CA 1
ATOM 14608 C C . HIS D 1 518 ? -26.858 48.322 -79.023 1 68.06 502 HIS D C 1
ATOM 14609 O O . HIS D 1 518 ? -25.647 48.198 -78.878 1 68.02 502 HIS D O 1
ATOM 14616 N N . HIS D 1 519 ? -27.411 48.955 -80.094 1 69.39 503 HIS D N 1
ATOM 14617 C CA . HIS D 1 519 ? -26.684 49.593 -81.2 1 71.3 503 HIS D CA 1
ATOM 14618 C C . HIS D 1 519 ? -27.087 51.081 -81.309 1 72.81 503 HIS D C 1
ATOM 14619 O O . HIS D 1 519 ? -26.212 51.941 -81.454 1 73.57 503 HIS D O 1
ATOM 14626 N N . HIS D 1 520 ? -28.426 51.35 -81.217 1 72.65 504 HIS D N 1
ATOM 14627 C CA . HIS D 1 520 ? -29.155 52.623 -81.312 1 72.96 504 HIS D CA 1
ATOM 14628 C C . HIS D 1 520 ? -29.145 53.178 -82.737 1 72.65 504 HIS D C 1
ATOM 14629 O O . HIS D 1 520 ? -30.176 53.157 -83.405 1 72.13 504 HIS D O 1
#

Foldseek 3Di:
DQDCDALFDQCNLVNQLVQLVVDFQFLLRLLQLLLLLLVQLLVQLLQALDPQQSQLSSQLLNQLSPFPRLLSSLQSSLVVPVFDHSSQEHEHAAKAFDPQPCVPDDALLVDDPVQLVPDALNHRGIDWDFAFDADVVPRTTYTYDHGAAFPPPLLRLVSSLSRQLSSSCGSSVHDHDPDWQAATSSNVSSVSSSVRSVRDDDDDRYNNGVVVVSVVSRSRSNRNVRVCVLQVPQNVLSSVSNRQSNVVHGHDSQSVSDDSNQVVDPPRGDARHDDDPQADDGGAQAVPVRGGDRDRCQQSDADDPQKFWVVGGHDGPRSCSSLLCQLVCQQLVQQLVFQAEDEDEAQWVLSVVPVVRFYWYAYNLQKTKTWDDCVRSCDPSNCSRVVNVVDDIWIFIAFNQQFTFKIWHDDPDPPPDTWIWTRASSHTHTDHPVPCCCVPQPVHRHGNHSRGIHRRRDPCVVPD/DDDLFDQCLLVVQLVQLVVDFQFLLRLLQLLLLLLVQLLVQLQQALDPQQSQLSSQLLNQLSVFPRLLRSLQSSLVVPVFDHSSQEHEHAAKAFDPLCCVPDPALLVDDPVLLVPDALNHRGIDWDFAFDADPVPRTTYTYDHGAAWPPPLLRLVSSLSRQLSSSCRSSVRDHDPDWQAATSSNVSSVSSSVRSVRDDDDDRYNNGVVVVSVVSRSRSRRVVRVCVLCVPQNVLSSVSNRQSNVVHGHDSQSVSDDSVQVVDPPRGDARHDDDPQQDDGDAQCVVGGDRDRCQQSDADDPLKFWVVGGHDGPRSCSSLLCQLVCQQLVCQLVQVAEDEDEAAAVLRVLVVVFHWYAYNLQKTKTWDDCVRRCDPSRCSRQVNVDDAIDIWIAFNQQFTAWADHDDCFIWGRASSHTHTDPPSPCSCVVQPVHRHHNHSRGIHRRRDPCVVPD/DDDLFDQCLLVVLLVQLVVDFQFLLRLLQLLLLLLVQLLVQLQQALDPQQSQLSSQLLNQLSPFPRLLSSLQSSLVVPVFDHSSQEHEHAAKAFDPLAVVPDDALLVDDPCQQVVDALNHHGIDWDQAFDADVVPRTTYTYDHGAAWPPPLLRLVSSLSRQLSSSCRSRVRDHDPDWQAATNSSVSSVSSSVRSVRDDDDDRYNNDVVVVNVVSRSRSNRVVRVCVLQVPQNVLSSVSNRQSNVVHGHDSQSVSGDSVQVVDPPRGDARHDDPFDDGGQQCVVGGDSDRCQQSDADDPQKFWVVGGHDGPRSCLSLLCQLVCQQLVCQLPPPAEDEDAQAAVLSHVYWYAYNLQKTKTFADCVRSCDPSRCSAVVNVDDGDIWIAFNQQFTAWHQHVCPWIWGRASSHTHTDPDDCCCCVPVNPHGHHNHPRGIHRRRDPCSVPD/DQDDLFDQCNLVVLLVQLVVDFQFLLRLLQLLLLLLVQLLVQLQQALDPQQSLLSSQLLNQLSVFPRLLSSLQSSLVVPVFDHSSQEHEHAAKAFDPVCCVVDVALLVDDPVQLVVDALNHRGIDWDQAFDADPVPRTTYGYDHGAAWPPPLLRLVSSLSRQLSSSCRSSVHDHDPDWQAAGNSSVSSVSSSVRSVRDDDDDRYNVDVVVVSVVSRSRSNRVVRVCVLQVPPNVLSSVSNRQSNVVHGHDSQSVSDDSVVVVDDPRGDFRHDDDPQQDDGDQAPVVGDSDRCQQSDADDPLWFWVVGGHDGPRSCSSLLCLLVCQQLVCQLVAPAEDEDEAQAPLRVVPVVFHWYAYNLQKTKTFDDCVRSCDPSNPSAPVNPVSWMWIAFNQQFTAWTGDDDCTWGRASSHTHDDPPPPCCVPVAPPHSDHNHPRGIHRRRDPCVVPD

Nearest PDB structures (foldseek):
  7zpf-assembly1_A  TM=1.002E+00  e=4.189E-91  Photobacterium damselae subsp. piscicida
  7zpf-assembly2_B  TM=1.001E+00  e=4.380E-83  Photobacterium damselae subsp. piscicida
  7zpf-assembly4_D  TM=9.970E-01  e=6.772E-80  Photobacterium damselae subsp. piscicida
  4q3j-assembly1_A  TM=9.663E-01  e=2.200E-24  Escherichia coli O157:H7 str. Sakai
  4lgi-assembly1_A  TM=9.676E-01  e=2.068E-16  Escherichia coli O157:H7

Solvent-accessible surface area: 79554 Å² total; per-residue (Å²): 169,84,116,105,17,107,32,43,60,32,143,7,0,77,13,0,38,86,20,0,47,105,81,101,19,29,64,0,20,25,4,39,8,8,14,10,0,8,78,0,0,7,79,1,1,11,26,0,0,2,4,10,0,0,0,0,0,1,11,1,0,0,28,0,0,28,71,0,65,10,0,56,47,0,0,1,0,1,59,78,30,162,61,25,44,1,6,34,0,51,1,6,0,41,5,76,31,14,108,110,42,96,157,110,23,97,106,25,80,76,4,54,45,84,42,0,112,87,31,74,4,63,84,5,0,3,36,12,112,41,73,30,60,74,52,102,79,29,9,31,0,25,0,0,0,1,0,0,0,46,19,171,37,79,72,14,25,22,0,15,2,8,0,0,4,13,0,0,37,21,0,0,32,6,44,37,13,153,87,141,91,81,37,0,0,0,4,46,0,0,49,59,0,1,71,66,21,167,22,88,37,56,113,54,154,2,48,55,23,106,52,22,74,97,26,37,66,57,9,26,17,57,1,1,29,30,0,1,135,30,11,56,74,8,38,9,15,0,43,51,13,2,15,35,1,24,136,56,120,159,13,32,81,30,0,0,25,3,43,20,20,42,106,91,20,88,99,58,19,7,124,41,9,118,76,96,165,100,28,58,24,34,31,7,2,21,87,112,116,93,116,32,37,53,90,13,116,89,56,20,74,70,44,26,105,8,0,49,4,108,82,31,47,51,0,16,100,45,2,0,71,12,0,8,0,37,0,0,29,50,5,0,30,47,2,68,136,37,30,19,4,77,119,95,130,90,105,13,0,35,38,76,56,96,102,246,58,45,132,0,11,3,0,73,39,19,0,0,0,0,22,14,33,36,219,136,16,62,81,109,111,4,108,116,5,28,6,49,166,48,123,132,71,5,45,3,2,0,1,82,50,9,19,0,0,0,0,33,16,51,67,119,95,107,129,102,51,26,57,0,9,2,0,104,70,0,55,0,70,84,40,55,123,54,68,0,5,122,95,33,2,135,151,52,27,72,11,52,0,88,63,0,0,13,0,4,2,19,104,18,50,89,115,120,218,37,107,24,41,63,32,146,21,0,83,47,0,31,135,32,0,49,113,81,97,18,29,71,0,19,24,4,41,9,8,12,10,0,7,78,0,0,6,76,1,1,10,20,0,0,1,5,13,0,0,1,0,0,1,11,1,0,0,29,0,0,28,73,0,65,11,0,52,45,0,0,1,4,1,62,78,36,165,73,43,46,0,6,93,0,61,1,8,0,36,5,81,27,16,122,95,46,98,154,103,21,96,98,24,13,49,2,33,53,71,41,0,49,58,28,72,5,67,73,4,0,3,34,10,113,42,80,33,73,106,41,236,94,101,36,42,4,10,0,7,0,2,0,0,0,7,28,41,0,30,31,26,26,22,0,16,2,10,0,0,4,12,0,0,36,24,0,0,30,5,47,38,10,148,91,144,91,96,37,0,0,0,5,45,0,0,49,58,0,0,72,66,20,165,21,54,38,55,113,53,153,1,48,53,22,104,52,25,66,100,28,37,65,65,9,23,8,31,2,1,3,4,0,0,52,26,11,48,93,8,37,11,14,0,15,12,11,1,8,34,0,24,111,54,121,149,14,41,84,64,0,41,36,4,73,21,17,41,104,68,20,75,23,14,16,7,103,41,9,120,79,95,154,118,26,33,24,35,34,7,1,25,136,128,136,26,28,104,86,12,118,77,53,20,72,69,54,22,104,4,0,49,4,107,83,31,47,48,0,16,93,37,2,2,75,14,0,18,0,22,0,0,48,42,4,0,29,47,2,67,139,35,43,20,32,108,185,84,136,83,104,13,0,21,35,72,51,93,85,115,68,98,0,6,8,2,81,40,24,0,0,0,0,26,15,34,49,220,164,12,61,65,105,105,1,103,86,1,33,9,50,200,69,130,141,62,10,56,2,6,0,2,80,52,10,18,0,0,0,0,23,8,80,141,140,72,0,1,0,0,77,63,0,96,1,44,103,32,66,107,75,82,1,18,98,103,52,1,139,129,46,27,75,11,51,0,90,63,0,0,14,0,3,5,85,141,130,59,90,133,196,188,31,108,31,39,63,31,144,7,0,81,28,0,37,136,34,0,53,108,79,97,17,26,70,0,21,22,3,39,8,8,14,12,0,8,89,0,0,7,72,1,1,11,18,0,0,2,5,12,0,0,1,0,0,1,10,1,0,0,29,0,0,28,73,0,65,12,0,55,45,0,1,2,4,1,61,77,34,136,60,23,44,1,8,37,0,66,1,6,0,36,4,82,33,16,119,101,56,90,147,117,25,96,98,15,75,80,4,53,78,84,43,0,91,76,33,74,5,60,70,4,0,3,38,10,113,43,79,30,75,64,43,108,80,31,7,34,0,13,0,7,0,1,0,0,0,47,32,171,38,68,73,25,26,20,0,18,1,9,1,0,5,13,0,0,41,23,0,0,32,2,46,35,11,138,99,101,106,92,36,0,0,0,5,41,0,0,46,68,0,0,71,66,21,168,22,81,36,56,110,56,153,0,47,44,15,91,53,22,72,100,27,37,66,65,9,25,13,56,1,1,29,22,0,1,141,33,11,57,103,12,37,55,115,0,41,88,12,1,13,32,1,26,133,51,120,139,12,25,34,39,0,39,67,4,72,23,22,43,106,97,18,71,86,61,15,7,111,40,9,119,84,143,53,54,23,34,35,10,2,22,164,113,136,42,48,105,68,13,99,78,56,19,73,69,49,25,105,8,0,48,3,109,82,30,51,50,0,16,78,47,2,0,46,18,0,20,0,44,0,1,31,48,5,0,30,46,3,67,138,39,48,14,3,86,126,104,137,119,98,13,4,56,67,102,96,152,0,16,8,1,59,39,24,0,0,0,0,14,23,40,73,219,163,18,59,68,132,92,2,83,72,1,23,8,43,144,69,130,60,17,48,2,17,0,2,80,47,8,26,0,0,0,0,43,15,68,180,70,93,1,11,3,0,90,67,0,106,3,60,83,30,62,100,86,59,17,56,137,109,69,3,122,134,52,27,74,12,53,0,82,64,1,0,13,0,3,3,21,105,16,52,88,104,160,200,145,27,110,24,34,63,30,144,12,0,71,36,0,39,142,38,1,44,111,86,102,17,28,74,0,24,24,4,42,9,8,12,12,0,2,80,0,0,10,71,0,2,8,26,0,0,0,2,8,0,0,2,0,0,2,12,0,0,0,28,0,0,31,72,0,65,10,0,54,47,0,0,2,4,1,62,77,33,164,73,44,44,1,8,96,0,68,1,12,0,40,4,76,17,16,129,70,52,100,137,86,25,74,41,22,51,62,5,53,60,84,50,0,104,90,34,63,3,56,78,4,0,2,37,10,110,42,73,33,55,112,53,237,96,94,35,56,4,25,0,0,0,1,0,0,0,23,25,27,2,7,36,26,16,9,0,16,1,10,0,0,4,14,0,0,35,23,0,0,32,5,46,23,13,159,106,141,92,90,36,0,0,0,4,47,0,0,47,60,0,1,70,67,20,158,22,22,23,14,88,41,145,1,49,56,21,107,50,23,73,68,1,36,70,8,10,23,13,18,1,0,35,14,0,1,128,32,7,55,110,14,36,56,112,0,40,87,14,0,12,32,0,24,114,51,120,146,13,39,81,64,1,40,70,2,72,26,12,41,107,76,18,104,27,24,10,7,109,36,8,121,77,92,144,114,25,38,21,21,38,15,9,24,178,178,33,63,99,86,13,100,78,48,10,71,69,52,27,106,8,0,50,3,110,83,31,45,49,0,5,89,26,1,0,69,18,0,21,0,42,0,0,25,33,4,0,31,46,2,55,139,39,43,19,31,109,173,85,137,84,99,8,0,36,36,63,58,109,94,120,58,114,0,24,10,2,77,38,21,0,0,0,0,37,22,38,70,222,163,16,60,76,114,107,1,108,74,2,28,15,67,171,169,80,13,58,1,0,0,2,75,49,12,20,0,0,0,0,22,53,70,134,189,12,21,2,0,81,69,0,112,9,63,111,36,72,109,80,65,0,19,113,102,63,0,148,126,39,30,73,12,47,0,84,64,0,0,14,0,2,2,82,113,132,49,89,131,191